Protein AF-0000000083947574 (afdb_homodimer)

InterPro domains:
  IPR000531 TonB-dependent receptor-like, beta-barrel [PF00593] (416-881)
  IPR012910 TonB-dependent receptor, plug domain [PF07715] (54-167)
  IPR036942 TonB-dependent receptor-like, beta-barrel domain superfamily [G3DSA:2.40.170.20] (304-917)
  IPR037066 TonB-dependent receptor, plug domain superfamily [G3DSA:2.170.130.10] (32-175)
  IPR039426 TonB-dependent receptor-like [PS52016] (52-917)

Structure (mmCIF, N/CA/C/O backbone):
data_AF-0000000083947574-model_v1
#
loop_
_entity.id
_entity.type
_entity.pdbx_description
1 polymer 'Outer membrane cobalamin translocator'
#
loop_
_atom_site.group_PDB
_atom_site.id
_atom_site.type_symbol
_atom_site.label_atom_id
_atom_site.label_alt_id
_atom_site.label_comp_id
_atom_site.label_asym_id
_atom_site.label_entity_id
_atom_site.label_seq_id
_atom_site.pdbx_PDB_ins_code
_atom_site.Cartn_x
_atom_site.Cartn_y
_atom_site.Cartn_z
_atom_site.occupancy
_atom_site.B_iso_or_equiv
_atom_site.auth_seq_id
_atom_site.auth_comp_id
_atom_site.auth_asym_id
_atom_site.auth_atom_id
_atom_site.pdbx_PDB_model_num
ATOM 1 N N . MET A 1 1 ? -41.188 21.672 37.156 1 21 1 MET A N 1
ATOM 2 C CA . MET A 1 1 ? -41.438 22.547 36.031 1 21 1 MET A CA 1
ATOM 3 C C . MET A 1 1 ? -40.125 23.172 35.531 1 21 1 MET A C 1
ATOM 5 O O . MET A 1 1 ? -39.688 24.203 36.062 1 21 1 MET A O 1
ATOM 9 N N . TYR A 1 2 ? -39.188 22.328 35.344 1 27.02 2 TYR A N 1
ATOM 10 C CA . TYR A 1 2 ? -37.781 22.641 35.156 1 27.02 2 TYR A CA 1
ATOM 11 C C . TYR A 1 2 ? -37.562 23.469 33.875 1 27.02 2 TYR A C 1
ATOM 13 O O . TYR A 1 2 ? -37.938 23.031 32.781 1 27.02 2 TYR A O 1
ATOM 21 N N . LYS A 1 3 ? -37.812 24.797 34.062 1 33.03 3 LYS A N 1
ATOM 22 C CA . LYS A 1 3 ? -37.844 25.922 33.125 1 33.03 3 LYS A CA 1
ATOM 23 C C . LYS A 1 3 ? -36.594 25.922 32.25 1 33.03 3 LYS A C 1
ATOM 25 O O . LYS A 1 3 ? -35.469 25.75 32.719 1 33.03 3 LYS A O 1
ATOM 30 N N . ASN A 1 4 ? -36.781 25.641 31.047 1 37.28 4 ASN A N 1
ATOM 31 C CA . ASN A 1 4 ? -35.812 25.828 29.984 1 37.28 4 ASN A CA 1
ATOM 32 C C . ASN A 1 4 ? -35.094 27.172 30.109 1 37.28 4 ASN A C 1
ATOM 34 O O . ASN A 1 4 ? -35.719 28.234 30.016 1 37.28 4 ASN A O 1
ATOM 38 N N . ASN A 1 5 ? -34.25 27.297 31.062 1 36.66 5 ASN A N 1
ATOM 39 C CA . ASN A 1 5 ? -33.594 28.578 31.312 1 36.66 5 ASN A CA 1
ATOM 40 C C . ASN A 1 5 ? -32.844 29.094 30.094 1 36.66 5 ASN A C 1
ATOM 42 O O . ASN A 1 5 ? -32.469 28.312 29.219 1 36.66 5 ASN A O 1
ATOM 46 N N . SER A 1 6 ? -32.875 30.359 29.859 1 40.91 6 SER A N 1
ATOM 47 C CA . SER A 1 6 ? -32.312 31.141 28.766 1 40.91 6 SER A CA 1
ATOM 48 C C . SER A 1 6 ? -30.891 30.719 28.453 1 40.91 6 SER A C 1
ATOM 50 O O . SER A 1 6 ? -30.484 30.672 27.297 1 40.91 6 SER A O 1
ATOM 52 N N . LEU A 1 7 ? -30.297 30.312 29.469 1 39.59 7 LEU A N 1
ATOM 53 C CA . LEU A 1 7 ? -28.906 29.953 29.281 1 39.59 7 LEU A CA 1
ATOM 54 C C . LEU A 1 7 ? -28.781 28.641 28.516 1 39.59 7 LEU A C 1
ATOM 56 O O . LEU A 1 7 ? -27.922 28.5 27.641 1 39.59 7 LEU A O 1
ATOM 60 N N . THR A 1 8 ? -29.703 27.766 28.844 1 44.41 8 THR A N 1
ATOM 61 C CA . THR A 1 8 ? -29.719 26.484 28.141 1 44.41 8 THR A CA 1
ATOM 62 C C . THR A 1 8 ? -30.016 26.688 26.672 1 44.41 8 THR A C 1
ATOM 64 O O . THR A 1 8 ? -29.406 26.031 25.812 1 44.41 8 THR A O 1
ATOM 67 N N . ASN A 1 9 ? -30.859 27.594 26.391 1 41.56 9 ASN A N 1
ATOM 68 C CA . ASN A 1 9 ? -31.219 27.875 25.016 1 41.56 9 ASN A CA 1
ATOM 69 C C . ASN A 1 9 ? -30.078 28.562 24.266 1 41.56 9 ASN A C 1
ATOM 71 O O . ASN A 1 9 ? -29.844 28.281 23.078 1 41.56 9 ASN A O 1
ATOM 75 N N . ALA A 1 10 ? -29.391 29.344 24.984 1 39.03 10 ALA A N 1
ATOM 76 C CA . ALA A 1 10 ? -28.281 30.047 24.375 1 39.03 10 ALA A CA 1
ATOM 77 C C . ALA A 1 10 ? -27.172 29.062 23.969 1 39.03 10 ALA A C 1
ATOM 79 O O . ALA A 1 10 ? -26.594 29.188 22.891 1 39.03 10 ALA A O 1
ATOM 80 N N . VAL A 1 11 ? -26.969 28.172 24.797 1 43.5 11 VAL A N 1
ATOM 81 C CA . VAL A 1 11 ? -25.906 27.203 24.5 1 43.5 11 VAL A CA 1
ATOM 82 C C . VAL A 1 11 ? -26.328 26.312 23.328 1 43.5 11 VAL A C 1
ATOM 84 O O . VAL A 1 11 ? -25.531 26.031 22.453 1 43.5 11 VAL A O 1
ATOM 87 N N . ARG A 1 12 ? -27.594 26 23.375 1 43.09 12 ARG A N 1
ATOM 88 C CA . ARG A 1 12 ? -28.109 25.25 22.234 1 43.09 12 ARG A CA 1
ATOM 89 C C . ARG A 1 12 ? -27.953 26.047 20.938 1 43.09 12 ARG A C 1
ATOM 91 O O . ARG A 1 12 ? -27.609 25.484 19.891 1 43.09 12 ARG A O 1
ATOM 98 N N . LEU A 1 13 ? -28.172 27.281 21.125 1 39.69 13 LEU A N 1
ATOM 99 C CA . LEU A 1 13 ? -28.031 28.156 19.969 1 39.69 13 LEU A CA 1
ATOM 100 C C . LEU A 1 13 ? -26.578 28.234 19.516 1 39.69 13 LEU A C 1
ATOM 102 O O . LEU A 1 13 ? -26.297 28.281 18.312 1 39.69 13 LEU A O 1
ATOM 106 N N . ALA A 1 14 ? -25.703 28.391 20.469 1 36.38 14 ALA A N 1
ATOM 107 C CA . ALA A 1 14 ? -24.297 28.469 20.094 1 36.38 14 ALA A CA 1
ATOM 108 C C . ALA A 1 14 ? -23.828 27.172 19.438 1 36.38 14 ALA A C 1
ATOM 110 O O . ALA A 1 14 ? -22.969 27.188 18.562 1 36.38 14 ALA A O 1
ATOM 111 N N . LEU A 1 15 ? -24.391 26.141 19.906 1 36.62 15 LEU A N 1
ATOM 112 C CA . LEU A 1 15 ? -24.031 24.859 19.344 1 36.62 15 LEU A CA 1
ATOM 113 C C . LEU A 1 15 ? -24.719 24.641 18 1 36.62 15 LEU A C 1
ATOM 115 O O . LEU A 1 15 ? -24.172 23.969 17.125 1 36.62 15 LEU A O 1
ATOM 119 N N . VAL A 1 16 ? -26.031 25.109 17.938 1 34.41 16 VAL A N 1
ATOM 120 C CA . VAL A 1 16 ? -26.828 24.828 16.75 1 34.41 16 VAL A CA 1
ATOM 121 C C . VAL A 1 16 ? -26.609 25.922 15.711 1 34.41 16 VAL A C 1
ATOM 123 O O . VAL A 1 16 ? -27.312 25.969 14.703 1 34.41 16 VAL A O 1
ATOM 126 N N . GLY A 1 17 ? -25.734 26.859 15.922 1 29.56 17 GLY A N 1
ATOM 127 C CA . GLY A 1 17 ? -25.812 27.953 14.953 1 29.56 17 GLY A CA 1
ATOM 128 C C . GLY A 1 17 ? -25.781 27.469 13.516 1 29.56 17 GLY A C 1
ATOM 129 O O . GLY A 1 17 ? -25.875 28.281 12.586 1 29.56 17 GLY A O 1
ATOM 130 N N . GLY A 1 18 ? -25.016 26.547 13.109 1 27.02 18 GLY A N 1
ATOM 131 C CA . GLY A 1 18 ? -24.844 26.547 11.672 1 27.02 18 GLY A CA 1
ATOM 132 C C . GLY A 1 18 ? -26.062 26.062 10.914 1 27.02 18 GLY A C 1
ATOM 133 O O . GLY A 1 18 ? -26.172 26.266 9.703 1 27.02 18 GLY A O 1
ATOM 134 N N . VAL A 1 19 ? -26.625 24.828 11.156 1 26.77 19 VAL A N 1
ATOM 135 C CA . VAL A 1 19 ? -27.297 24.188 10.031 1 26.77 19 VAL A CA 1
ATOM 136 C C . VAL A 1 19 ? -28.609 24.891 9.758 1 26.77 19 VAL A C 1
ATOM 138 O O . VAL A 1 19 ? -29.281 25.359 10.68 1 26.77 19 VAL A O 1
ATOM 141 N N . ALA A 1 20 ? -28.875 25.281 8.508 1 26.12 20 ALA A N 1
ATOM 142 C CA . ALA A 1 20 ? -30.172 25.469 7.863 1 26.12 20 ALA A CA 1
ATOM 143 C C . ALA A 1 20 ? -31.141 24.359 8.266 1 26.12 20 ALA A C 1
ATOM 145 O O . ALA A 1 20 ? -30.828 23.172 8.117 1 26.12 20 ALA A O 1
ATOM 146 N N . ALA A 1 21 ? -32.125 24.469 9.156 1 25.62 21 ALA A N 1
ATOM 147 C CA . ALA A 1 21 ? -33.281 23.656 9.547 1 25.62 21 ALA A CA 1
ATOM 148 C C . ALA A 1 21 ? -34.062 23.219 8.328 1 25.62 21 ALA A C 1
ATOM 150 O O . ALA A 1 21 ? -34.906 23.984 7.816 1 25.62 21 ALA A O 1
ATOM 151 N N . THR A 1 22 ? -33.594 22.641 7.238 1 25.53 22 THR A N 1
ATOM 152 C CA . THR A 1 22 ? -34.688 22.094 6.406 1 25.53 22 THR A CA 1
ATOM 153 C C . THR A 1 22 ? -35.688 21.344 7.258 1 25.53 22 THR A C 1
ATOM 155 O O . THR A 1 22 ? -35.312 20.672 8.227 1 25.53 22 THR A O 1
ATOM 158 N N . ALA A 1 23 ? -37.094 21.672 7.117 1 24.25 23 ALA A N 1
ATOM 159 C CA . ALA A 1 23 ? -38.312 21.188 7.707 1 24.25 23 ALA A CA 1
ATOM 160 C C . ALA A 1 23 ? -38.406 19.672 7.59 1 24.25 23 ALA A C 1
ATOM 162 O O . ALA A 1 23 ? -38.781 19.141 6.539 1 24.25 23 ALA A O 1
ATOM 163 N N . PHE A 1 24 ? -37.562 18.844 7.828 1 24.05 24 PHE A N 1
ATOM 164 C CA . PHE A 1 24 ? -38.062 17.484 7.957 1 24.05 24 PHE A CA 1
ATOM 165 C C . PHE A 1 24 ? -39.312 17.438 8.828 1 24.05 24 PHE A C 1
ATOM 167 O O . PHE A 1 24 ? -39.406 18.156 9.828 1 24.05 24 PHE A O 1
ATOM 174 N N . SER A 1 25 ? -40.562 17.188 8.18 1 23.09 25 SER A N 1
ATOM 175 C CA . SER A 1 25 ? -41.781 16.875 8.883 1 23.09 25 SER A CA 1
ATOM 176 C C . SER A 1 25 ? -41.531 16.031 10.117 1 23.09 25 SER A C 1
ATOM 178 O O . SER A 1 25 ? -40.875 14.992 10.039 1 23.09 25 SER A O 1
ATOM 180 N N . ALA A 1 26 ? -41.562 16.641 11.18 1 23.23 26 ALA A N 1
ATOM 181 C CA . ALA A 1 26 ? -41.594 15.945 12.461 1 23.23 26 ALA A CA 1
ATOM 182 C C . ALA A 1 26 ? -42.719 14.922 12.492 1 23.23 26 ALA A C 1
ATOM 184 O O . ALA A 1 26 ? -43.875 15.266 12.242 1 23.23 26 ALA A O 1
ATOM 185 N N . PRO A 1 27 ? -42.625 13.641 12.078 1 25.86 27 PRO A N 1
ATOM 186 C CA . PRO A 1 27 ? -43.844 12.883 12.453 1 25.86 27 PRO A CA 1
ATOM 187 C C . PRO A 1 27 ? -44.469 13.367 13.758 1 25.86 27 PRO A C 1
ATOM 189 O O . PRO A 1 27 ? -43.75 13.922 14.609 1 25.86 27 PRO A O 1
ATOM 192 N N . THR A 1 28 ? -45.781 13.703 13.719 1 22.61 28 THR A N 1
ATOM 193 C CA . THR A 1 28 ? -46.562 13.922 14.922 1 22.61 28 THR A CA 1
ATOM 194 C C . THR A 1 28 ? -46.281 12.844 15.961 1 22.61 28 THR A C 1
ATOM 196 O O . THR A 1 28 ? -46.469 11.656 15.711 1 22.61 28 THR A O 1
ATOM 199 N N . VAL A 1 29 ? -45.281 12.961 16.734 1 23.52 29 VAL A N 1
ATOM 200 C CA . VAL A 1 29 ? -45.438 12.227 17.984 1 23.52 29 VAL A CA 1
ATOM 201 C C . VAL A 1 29 ? -46.844 12.453 18.547 1 23.52 29 VAL A C 1
ATOM 203 O O . VAL A 1 29 ? -47.25 13.594 18.734 1 23.52 29 VAL A O 1
ATOM 206 N N . LEU A 1 30 ? -47.844 11.641 18.234 1 23.55 30 LEU A N 1
ATOM 207 C CA . LEU A 1 30 ? -48.969 11.547 19.156 1 23.55 30 LEU A CA 1
ATOM 208 C C . LEU A 1 30 ? -48.531 11.82 20.594 1 23.55 30 LEU A C 1
ATOM 210 O O . LEU A 1 30 ? -47.469 11.32 21.016 1 23.55 30 LEU A O 1
ATOM 214 N N . ALA A 1 31 ? -49.031 12.953 21.109 1 24.94 31 ALA A N 1
ATOM 215 C CA . ALA A 1 31 ? -49.156 13.336 22.516 1 24.94 31 ALA A CA 1
ATOM 216 C C . ALA A 1 31 ? -49.531 12.133 23.391 1 24.94 31 ALA A C 1
ATOM 218 O O . ALA A 1 31 ? -50.688 11.758 23.469 1 24.94 31 ALA A O 1
ATOM 219 N N . ALA A 1 32 ? -49.031 10.984 23.344 1 23.61 32 ALA A N 1
ATOM 220 C CA . ALA A 1 32 ? -49.5 10.312 24.547 1 23.61 32 ALA A CA 1
ATOM 221 C C . ALA A 1 32 ? -49.375 11.219 25.781 1 23.61 32 ALA A C 1
ATOM 223 O O . ALA A 1 32 ? -48.312 11.852 25.969 1 23.61 32 ALA A O 1
ATOM 224 N N . GLU A 1 33 ? -50.344 11.703 26.516 1 25.12 33 GLU A N 1
ATOM 225 C CA . GLU A 1 33 ? -50.625 12.469 27.734 1 25.12 33 GLU A CA 1
ATOM 226 C C . GLU A 1 33 ? -49.562 12.234 28.797 1 25.12 33 GLU A C 1
ATOM 228 O O . GLU A 1 33 ? -49.094 13.18 29.438 1 25.12 33 GLU A O 1
ATOM 233 N N . GLU A 1 34 ? -49.594 11.141 29.562 1 26.02 34 GLU A N 1
ATOM 234 C CA . GLU A 1 34 ? -49.406 11.188 31.016 1 26.02 34 GLU A CA 1
ATOM 235 C C . GLU A 1 34 ? -47.938 11.43 31.359 1 26.02 34 GLU A C 1
ATOM 237 O O . GLU A 1 34 ? -47.625 12.281 32.188 1 26.02 34 GLU A O 1
ATOM 242 N N . GLY A 1 35 ? -47.094 10.281 31.594 1 27.27 35 GLY A N 1
ATOM 243 C CA . GLY A 1 35 ? -46.125 10.32 32.656 1 27.27 35 GLY A CA 1
ATOM 244 C C . GLY A 1 35 ? -44.906 11.195 32.344 1 27.27 35 GLY A C 1
ATOM 245 O O . GLY A 1 35 ? -44.656 11.508 31.172 1 27.27 35 GLY A O 1
ATOM 246 N N . ALA A 1 36 ? -44 11.516 33.375 1 29.38 36 ALA A N 1
ATOM 247 C CA . ALA A 1 36 ? -42.969 12.43 33.844 1 29.38 36 ALA A CA 1
ATOM 248 C C . ALA A 1 36 ? -41.812 12.539 32.812 1 29.38 36 ALA A C 1
ATOM 250 O O . ALA A 1 36 ? -41.781 11.773 31.844 1 29.38 36 ALA A O 1
ATOM 251 N N . ASP A 1 37 ? -40.281 12.586 33.406 1 31.23 37 ASP A N 1
ATOM 252 C CA . ASP A 1 37 ? -39 13.164 33.781 1 31.23 37 ASP A CA 1
ATOM 253 C C . ASP A 1 37 ? -37.906 12.664 32.844 1 31.23 37 ASP A C 1
ATOM 255 O O . ASP A 1 37 ? -36.719 12.711 33.188 1 31.23 37 ASP A O 1
ATOM 259 N N . ASN A 1 38 ? -37.938 11.953 31.875 1 35.19 38 ASN A N 1
ATOM 260 C CA . ASN A 1 38 ? -36.656 11.438 31.375 1 35.19 38 ASN A CA 1
ATOM 261 C C . ASN A 1 38 ? -35.938 12.461 30.5 1 35.19 38 ASN A C 1
ATOM 263 O O . ASN A 1 38 ? -36.344 12.703 29.359 1 35.19 38 ASN A O 1
ATOM 267 N N . VAL A 1 39 ? -35.344 13.523 31.047 1 39.28 39 VAL A N 1
ATOM 268 C CA . VAL A 1 39 ? -34.438 14.469 30.391 1 39.28 39 VAL A CA 1
ATOM 269 C C . VAL A 1 39 ? -33.344 13.711 29.641 1 39.28 39 VAL A C 1
ATOM 271 O O . VAL A 1 39 ? -32.656 12.875 30.234 1 39.28 39 VAL A O 1
ATOM 274 N N . GLU A 1 40 ? -33.344 13.672 28.344 1 52.59 40 GLU A N 1
ATOM 275 C CA . GLU A 1 40 ? -32.344 13.047 27.516 1 52.59 40 GLU A CA 1
ATOM 276 C C . GLU A 1 40 ? -30.938 13.555 27.891 1 52.59 40 GLU A C 1
ATOM 278 O O . GLU A 1 40 ? -30.703 14.758 27.922 1 52.59 40 GLU A O 1
ATOM 283 N N . ARG A 1 41 ? -30.062 12.688 28.359 1 62.75 41 ARG A N 1
ATOM 284 C CA . ARG A 1 41 ? -28.688 13.016 28.734 1 62.75 41 ARG A CA 1
ATOM 285 C C . ARG A 1 41 ? -27.734 12.844 27.547 1 62.75 41 ARG A C 1
ATOM 287 O O . ARG A 1 41 ? -27.828 11.859 26.797 1 62.75 41 ARG A O 1
ATOM 294 N N . ILE A 1 42 ? -26.906 14.086 27.281 1 61.62 42 ILE A N 1
ATOM 295 C CA . ILE A 1 42 ? -25.984 14.039 26.156 1 61.62 42 ILE A CA 1
ATOM 296 C C . ILE A 1 42 ? -24.547 14.109 26.672 1 61.62 42 ILE A C 1
ATOM 298 O O . ILE A 1 42 ? -24.266 14.812 27.641 1 61.62 42 ILE A O 1
ATOM 302 N N . GLN A 1 43 ? -23.766 13.359 26.047 1 70.19 43 GLN A N 1
ATOM 303 C CA . GLN A 1 43 ? -22.328 13.414 26.328 1 70.19 43 GLN A CA 1
ATOM 304 C C . GLN A 1 43 ? -21.641 14.406 25.406 1 70.19 43 GLN A C 1
ATOM 306 O O . GLN A 1 43 ? -21.844 14.391 24.188 1 70.19 43 GLN A O 1
ATOM 311 N N . VAL A 1 44 ? -20.953 15.312 25.984 1 74.69 44 VAL A N 1
ATOM 312 C CA . VAL A 1 44 ? -20.203 16.312 25.234 1 74.69 44 VAL A CA 1
ATOM 313 C C . VAL A 1 44 ? -18.703 16.016 25.328 1 74.69 44 VAL A C 1
ATOM 315 O O . VAL A 1 44 ? -18.234 15.438 26.312 1 74.69 44 VAL A O 1
ATOM 318 N N . THR A 1 45 ? -18.031 16.359 24.281 1 85 45 THR A N 1
ATOM 319 C CA . THR A 1 45 ? -16.578 16.188 24.297 1 85 45 THR A CA 1
ATOM 320 C C . THR A 1 45 ? -15.961 16.906 25.5 1 85 45 THR A C 1
ATOM 322 O O . THR A 1 45 ? -16.25 18.078 25.75 1 85 45 THR A O 1
ATOM 325 N N . GLY A 1 46 ? -15.188 16.25 26.234 1 85.69 46 GLY A N 1
ATOM 326 C CA . GLY A 1 46 ? -14.555 16.781 27.438 1 85.69 46 GLY A CA 1
ATOM 327 C C . GLY A 1 46 ? -14.969 16.062 28.703 1 85.69 46 GLY A C 1
ATOM 328 O O . GLY A 1 46 ? -14.367 16.25 29.766 1 85.69 46 GLY A O 1
ATOM 329 N N . SER A 1 47 ? -16.031 15.273 28.578 1 85.81 47 SER A N 1
ATOM 330 C CA . SER A 1 47 ? -16.5 14.484 29.703 1 85.81 47 SER A CA 1
ATOM 331 C C . SER A 1 47 ? -17.109 13.164 29.25 1 85.81 47 SER A C 1
ATOM 333 O O . SER A 1 47 ? -17.719 13.094 28.172 1 85.81 47 SER A O 1
ATOM 335 N N . ARG A 1 48 ? -16.938 12.133 30.125 1 88.56 48 ARG A N 1
ATOM 336 C CA . ARG A 1 48 ? -17.562 10.844 29.844 1 88.56 48 ARG A CA 1
ATOM 337 C C . ARG A 1 48 ? -18.891 10.695 30.562 1 88.56 48 ARG A C 1
ATOM 339 O O . ARG A 1 48 ? -19.594 9.695 30.391 1 88.56 48 ARG A O 1
ATOM 346 N N . ILE A 1 49 ? -19.203 11.688 31.359 1 86.31 49 ILE A N 1
ATOM 347 C CA . ILE A 1 49 ? -20.453 11.664 32.094 1 86.31 49 ILE A CA 1
ATOM 348 C C . ILE A 1 49 ? -21.547 12.344 31.266 1 86.31 49 ILE A C 1
ATOM 350 O O . ILE A 1 49 ? -21.375 13.477 30.812 1 86.31 49 ILE A O 1
ATOM 354 N N . LYS A 1 50 ? -22.656 11.703 31.094 1 79.62 50 LYS A N 1
ATOM 355 C CA . LYS A 1 50 ? -23.797 12.289 30.391 1 79.62 50 LYS A CA 1
ATOM 356 C C . LYS A 1 50 ? -24.531 13.297 31.281 1 79.62 50 LYS A C 1
ATOM 358 O O . LYS A 1 50 ? -24.75 13.039 32.469 1 79.62 50 LYS A O 1
ATOM 363 N N . ARG A 1 51 ? -24.672 14.453 30.656 1 72.5 51 ARG A N 1
ATOM 364 C CA . ARG A 1 51 ? -25.328 15.5 31.438 1 72.5 51 ARG A CA 1
ATOM 365 C C . ARG A 1 51 ? -26.484 16.125 30.672 1 72.5 51 ARG A C 1
ATOM 367 O O . ARG A 1 51 ? -26.625 15.891 29.469 1 72.5 51 ARG A O 1
ATOM 374 N N . THR A 1 52 ? -27.281 16.75 31.422 1 58.66 52 THR A N 1
ATOM 375 C CA . THR A 1 52 ? -28.422 17.422 30.812 1 58.66 52 THR A CA 1
ATOM 376 C C . THR A 1 52 ? -28.016 18.781 30.234 1 58.66 52 THR A C 1
ATOM 378 O O . THR A 1 52 ? -28.594 19.25 29.266 1 58.66 52 THR A O 1
ATOM 381 N N . ASP A 1 53 ? -26.984 19.375 31.016 1 53.44 53 ASP A N 1
ATOM 382 C CA . ASP A 1 53 ? -26.547 20.688 30.531 1 53.44 53 ASP A CA 1
ATOM 383 C C . ASP A 1 53 ? -25.312 20.547 29.641 1 53.44 53 ASP A C 1
ATOM 385 O O . ASP A 1 53 ? -24.359 19.828 29.984 1 53.44 53 ASP A O 1
ATOM 389 N N . MET A 1 54 ? -25.281 21.297 28.578 1 51.62 54 MET A N 1
ATOM 390 C CA . MET A 1 54 ? -24.203 21.188 27.594 1 51.62 54 MET A CA 1
ATOM 391 C C . MET A 1 54 ? -23 22.016 28.031 1 51.62 54 MET A C 1
ATOM 393 O O . MET A 1 54 ? -21.891 21.797 27.531 1 51.62 54 MET A O 1
ATOM 397 N N . GLU A 1 55 ? -23.234 22.984 28.875 1 60.53 55 GLU A N 1
ATOM 398 C CA . GLU A 1 55 ? -22.078 23.812 29.219 1 60.53 55 GLU A CA 1
ATOM 399 C C . GLU A 1 55 ? -21.188 23.125 30.234 1 60.53 55 GLU A C 1
ATOM 401 O O . GLU A 1 55 ? -21.672 22.625 31.25 1 60.53 55 GLU A O 1
ATOM 406 N N . THR A 1 56 ? -20.047 23 29.781 1 71.31 56 THR A N 1
ATOM 407 C CA . THR A 1 56 ? -19.047 22.375 30.641 1 71.31 56 THR A CA 1
ATOM 408 C C . THR A 1 56 ? -18.016 23.391 31.109 1 71.31 56 THR A C 1
ATOM 410 O O . THR A 1 56 ? -18.062 24.562 30.719 1 71.31 56 THR A O 1
ATOM 413 N N . ALA A 1 57 ? -17.219 22.984 31.984 1 80.56 57 ALA A N 1
ATOM 414 C CA . ALA A 1 57 ? -16.125 23.797 32.5 1 80.56 57 ALA A CA 1
ATOM 415 C C . ALA A 1 57 ? -15.094 24.078 31.406 1 80.56 57 ALA A C 1
ATOM 417 O O . ALA A 1 57 ? -14.32 25.031 31.516 1 80.56 57 ALA A O 1
ATOM 418 N N . SER A 1 58 ? -15.172 23.312 30.406 1 85.38 58 SER A N 1
ATOM 419 C CA . SER A 1 58 ? -14.203 23.453 29.328 1 85.38 58 SER A CA 1
ATOM 420 C C . SER A 1 58 ? -14.844 24.078 28.094 1 85.38 58 SER A C 1
ATOM 422 O O . SER A 1 58 ? -15.992 23.781 27.75 1 85.38 58 SER A O 1
ATOM 424 N N . PRO A 1 59 ? -14.094 24.938 27.469 1 88.06 59 PRO A N 1
ATOM 425 C CA . PRO A 1 59 ? -14.625 25.547 26.234 1 88.06 59 PRO A CA 1
ATOM 426 C C . PRO A 1 59 ? -14.648 24.578 25.062 1 88.06 59 PRO A C 1
ATOM 428 O O . PRO A 1 59 ? -13.641 23.922 24.781 1 88.06 59 PRO A O 1
ATOM 431 N N . VAL A 1 60 ? -15.758 24.5 24.359 1 88.31 60 VAL A N 1
ATOM 432 C CA . VAL A 1 60 ? -15.914 23.625 23.203 1 88.31 60 VAL A CA 1
ATOM 433 C C . VAL A 1 60 ? -16.484 24.422 22.031 1 88.31 60 VAL A C 1
ATOM 435 O O . VAL A 1 60 ? -17.484 25.141 22.188 1 88.31 60 VAL A O 1
ATOM 438 N N . SER A 1 61 ? -15.742 24.359 20.922 1 89.94 61 SER A N 1
ATOM 439 C CA . SER A 1 61 ? -16.281 24.906 19.672 1 89.94 61 SER A CA 1
ATOM 440 C C . SER A 1 61 ? -16.906 23.797 18.828 1 89.94 61 SER A C 1
ATOM 442 O O . SER A 1 61 ? -16.375 22.688 18.75 1 89.94 61 SER A O 1
ATOM 444 N N . VAL A 1 62 ? -18.047 24.109 18.219 1 89.88 62 VAL A N 1
ATOM 445 C CA . VAL A 1 62 ? -18.75 23.109 17.406 1 89.88 62 VAL A CA 1
ATOM 446 C C . VAL A 1 62 ? -18.875 23.609 15.969 1 89.88 62 VAL A C 1
ATOM 448 O O . VAL A 1 62 ? -19.25 24.766 15.734 1 89.88 62 VAL A O 1
ATOM 451 N N . ILE A 1 63 ? -18.547 22.797 15.031 1 91.69 63 ILE A N 1
ATOM 452 C CA . ILE A 1 63 ? -18.719 23.047 13.602 1 91.69 63 ILE A CA 1
ATOM 453 C C . ILE A 1 63 ? -19.703 22.031 13.023 1 91.69 63 ILE A C 1
ATOM 455 O O . ILE A 1 63 ? -19.422 20.844 12.961 1 91.69 63 ILE A O 1
ATOM 459 N N . ASP A 1 64 ? -20.766 22.531 12.547 1 89.12 64 ASP A N 1
ATOM 460 C CA . ASP A 1 64 ? -21.781 21.609 12.055 1 89.12 64 ASP A CA 1
ATOM 461 C C . ASP A 1 64 ? -21.641 21.375 10.547 1 89.12 64 ASP A C 1
ATOM 463 O O . ASP A 1 64 ? -20.844 22.047 9.891 1 89.12 64 ASP A O 1
ATOM 467 N N . ALA A 1 65 ? -22.438 20.516 10.047 1 87.44 65 ALA A N 1
ATOM 468 C CA . ALA A 1 65 ? -22.359 20.094 8.648 1 87.44 65 ALA A CA 1
ATOM 469 C C . ALA A 1 65 ? -22.703 21.25 7.715 1 87.44 65 ALA A C 1
ATOM 471 O O . ALA A 1 65 ? -22.109 21.406 6.648 1 87.44 65 ALA A O 1
ATOM 472 N N . SER A 1 66 ? -23.625 22.047 8.047 1 83.25 66 SER A N 1
ATOM 473 C CA . SER A 1 66 ? -24.062 23.156 7.195 1 83.25 66 SER A CA 1
ATOM 474 C C . SER A 1 66 ? -22.938 24.172 7.012 1 83.25 66 SER A C 1
ATOM 476 O O . SER A 1 66 ? -22.766 24.719 5.922 1 83.25 66 SER A O 1
ATOM 478 N N . SER A 1 67 ? -22.234 24.391 8.078 1 86.31 67 SER A N 1
ATOM 479 C CA . SER A 1 67 ? -21.094 25.312 7.988 1 86.31 67 SER A CA 1
ATOM 480 C C . SER A 1 67 ? -20.016 24.75 7.074 1 86.31 67 SER A C 1
ATOM 482 O O . SER A 1 67 ? -19.359 25.5 6.344 1 86.31 67 SER A O 1
ATOM 484 N N . ILE A 1 68 ? -19.828 23.531 7.145 1 88.38 68 ILE A N 1
ATOM 485 C CA . ILE A 1 68 ? -18.828 22.875 6.312 1 88.38 68 ILE A CA 1
ATOM 486 C C . ILE A 1 68 ? -19.219 22.984 4.84 1 88.38 68 ILE A C 1
ATOM 488 O O . ILE A 1 68 ? -18.391 23.328 3.99 1 88.38 68 ILE A O 1
ATOM 492 N N . ILE A 1 69 ? -20.453 22.781 4.586 1 83.19 69 ILE A N 1
ATOM 493 C CA . ILE A 1 69 ? -20.953 22.844 3.221 1 83.19 69 ILE A CA 1
ATOM 494 C C . ILE A 1 69 ? -20.844 24.281 2.695 1 83.19 69 ILE A C 1
ATOM 496 O O . ILE A 1 69 ? -20.453 24.5 1.549 1 83.19 69 ILE A O 1
ATOM 500 N N . ALA A 1 70 ? -21.188 25.234 3.5 1 84.88 70 ALA A N 1
ATOM 501 C CA . ALA A 1 70 ? -21.156 26.641 3.094 1 84.88 70 ALA A CA 1
ATOM 502 C C . ALA A 1 70 ? -19.734 27.062 2.723 1 84.88 70 ALA A C 1
ATOM 504 O O . ALA A 1 70 ? -19.547 27.922 1.861 1 84.88 70 ALA A O 1
ATOM 505 N N . SER A 1 71 ? -18.828 26.453 3.346 1 89.31 71 SER A N 1
ATOM 506 C CA . SER A 1 71 ? -17.438 26.812 3.082 1 89.31 71 SER A CA 1
ATOM 507 C C . SER A 1 71 ? -16.969 26.234 1.747 1 89.31 71 SER A C 1
ATOM 509 O O . SER A 1 71 ? -15.93 26.656 1.223 1 89.31 71 SER A O 1
ATOM 511 N N . GLY A 1 72 ? -17.688 25.281 1.231 1 89.38 72 GLY A N 1
ATOM 512 C CA . GLY A 1 72 ? -17.266 24.609 0.016 1 89.38 72 GLY A CA 1
ATOM 513 C C . GLY A 1 72 ? -16.172 23.578 0.254 1 89.38 72 GLY A C 1
ATOM 514 O O . GLY A 1 72 ? -15.578 23.062 -0.695 1 89.38 72 GLY A O 1
ATOM 515 N N . ALA A 1 73 ? -15.938 23.25 1.492 1 90.75 73 ALA A N 1
ATOM 516 C CA . ALA A 1 73 ? -14.844 22.344 1.835 1 90.75 73 ALA A CA 1
ATOM 517 C C . ALA A 1 73 ? -15.172 20.922 1.407 1 90.75 73 ALA A C 1
ATOM 519 O O . ALA A 1 73 ? -16.266 20.422 1.661 1 90.75 73 ALA A O 1
ATOM 520 N N . VAL A 1 74 ? -14.164 20.344 0.703 1 89.5 74 VAL A N 1
ATOM 521 C CA . VAL A 1 74 ? -14.258 18.938 0.344 1 89.5 74 VAL A CA 1
ATOM 522 C C . VAL A 1 74 ? -13.438 18.094 1.317 1 89.5 74 VAL A C 1
ATOM 524 O O . VAL A 1 74 ? -13.664 16.891 1.447 1 89.5 74 VAL A O 1
ATOM 527 N N . ASN A 1 75 ? -12.57 18.703 1.944 1 92.06 75 ASN A N 1
ATOM 528 C CA . ASN A 1 75 ? -11.773 18.125 3.018 1 92.06 75 ASN A CA 1
ATOM 529 C C . ASN A 1 75 ? -11.867 18.953 4.297 1 92.06 75 ASN A C 1
ATOM 531 O O . ASN A 1 75 ? -11.875 20.188 4.25 1 92.06 75 ASN A O 1
ATOM 535 N N . ILE A 1 76 ? -11.789 18.281 5.402 1 92.81 76 ILE A N 1
ATOM 536 C CA . ILE A 1 76 ? -12.125 18.953 6.66 1 92.81 76 ILE A CA 1
ATOM 537 C C . ILE A 1 76 ? -10.977 19.859 7.086 1 92.81 76 ILE A C 1
ATOM 539 O O . ILE A 1 76 ? -11.164 20.766 7.91 1 92.81 76 ILE A O 1
ATOM 543 N N . ASP A 1 77 ? -9.805 19.625 6.562 1 92.06 77 ASP A N 1
ATOM 544 C CA . ASP A 1 77 ? -8.68 20.5 6.902 1 92.06 77 ASP A CA 1
ATOM 545 C C . ASP A 1 77 ? -8.945 21.938 6.469 1 92.06 77 ASP A C 1
ATOM 547 O O . ASP A 1 77 ? -8.484 22.875 7.113 1 92.06 77 ASP A O 1
ATOM 551 N N . ASP A 1 78 ? -9.758 22.125 5.477 1 90.56 78 ASP A N 1
ATOM 552 C CA . ASP A 1 78 ? -10.062 23.453 4.957 1 90.56 78 ASP A CA 1
ATOM 553 C C . ASP A 1 78 ? -10.867 24.266 5.965 1 90.56 78 ASP A C 1
ATOM 555 O O . ASP A 1 78 ? -10.898 25.5 5.898 1 90.56 78 ASP A O 1
ATOM 559 N N . VAL A 1 79 ? -11.461 23.562 6.824 1 91.25 79 VAL A N 1
ATOM 560 C CA . VAL A 1 79 ? -12.266 24.234 7.844 1 91.25 79 VAL A CA 1
ATOM 561 C C . VAL A 1 79 ? -11.469 24.344 9.141 1 91.25 79 VAL A C 1
ATOM 563 O O . VAL A 1 79 ? -11.375 25.422 9.742 1 91.25 79 VAL A O 1
ATOM 566 N N . LEU A 1 80 ? -10.867 23.328 9.445 1 92.94 80 LEU A N 1
ATOM 567 C CA . LEU A 1 80 ? -10.203 23.25 10.75 1 92.94 80 LEU A CA 1
ATOM 568 C C . LEU A 1 80 ? -8.961 24.141 10.781 1 92.94 80 LEU A C 1
ATOM 570 O O . LEU A 1 80 ? -8.641 24.719 11.812 1 92.94 80 LEU A O 1
ATOM 574 N N . GLN A 1 81 ? -8.305 24.203 9.703 1 92.56 81 GLN A N 1
ATOM 575 C CA . GLN A 1 81 ? -7.059 24.953 9.688 1 92.56 81 GLN A CA 1
ATOM 576 C C . GLN A 1 81 ? -7.324 26.453 9.664 1 92.56 81 GLN A C 1
ATOM 578 O O . GLN A 1 81 ? -6.418 27.266 9.906 1 92.56 81 GLN A O 1
ATOM 583 N N . LYS A 1 82 ? -8.539 26.859 9.453 1 93.19 82 LYS A N 1
ATOM 584 C CA . LYS A 1 82 ? -8.891 28.281 9.406 1 93.19 82 LYS A CA 1
ATOM 585 C C . LYS A 1 82 ? -9.453 28.75 10.742 1 93.19 82 LYS A C 1
ATOM 587 O O . LYS A 1 82 ? -9.758 29.938 10.906 1 93.19 82 LYS A O 1
ATOM 592 N N . MET A 1 83 ? -9.508 27.859 11.641 1 94.81 83 MET A N 1
ATOM 593 C CA . MET A 1 83 ? -9.945 28.281 12.977 1 94.81 83 MET A CA 1
ATOM 594 C C . MET A 1 83 ? -8.961 29.281 13.578 1 94.81 83 MET A C 1
ATOM 596 O O . MET A 1 83 ? -7.754 29.172 13.375 1 94.81 83 MET A O 1
ATOM 600 N N . THR A 1 84 ? -9.523 30.172 14.438 1 96.38 84 THR A N 1
ATOM 601 C CA . THR A 1 84 ? -8.68 31.203 15.039 1 96.38 84 THR A CA 1
ATOM 602 C C . THR A 1 84 ? -7.746 30.594 16.078 1 96.38 84 THR A C 1
ATOM 604 O O . THR A 1 84 ? -6.672 31.125 16.359 1 96.38 84 THR A O 1
ATOM 607 N N . SER A 1 85 ? -8.141 29.422 16.594 1 95 85 SER A N 1
ATOM 608 C CA . SER A 1 85 ? -7.344 28.781 17.641 1 95 85 SER A CA 1
ATOM 609 C C . SER A 1 85 ? -6.25 27.906 17.031 1 95 85 SER A C 1
ATOM 611 O O . SER A 1 85 ? -5.434 27.344 17.766 1 95 85 SER A O 1
ATOM 613 N N . ALA A 1 86 ? -6.242 27.766 15.789 1 93.12 86 ALA A N 1
ATOM 614 C CA . ALA A 1 86 ? -5.184 27 15.125 1 93.12 86 ALA A CA 1
ATOM 615 C C . ALA A 1 86 ? -4.012 27.906 14.75 1 93.12 86 ALA A C 1
ATOM 617 O O . ALA A 1 86 ? -4.18 29.125 14.602 1 93.12 86 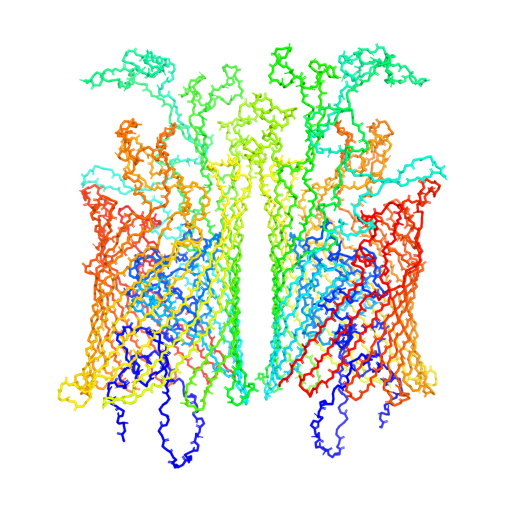ALA A O 1
ATOM 618 N N . GLY A 1 87 ? -2.82 27.266 14.664 1 90.94 87 GLY A N 1
ATOM 619 C CA . GLY A 1 87 ? -1.644 28.047 14.312 1 90.94 87 GLY A CA 1
ATOM 620 C C . GLY A 1 87 ? -0.422 27.188 14.031 1 90.94 87 GLY A C 1
ATOM 621 O O . GLY A 1 87 ? -0.508 25.953 14.016 1 90.94 87 GLY A O 1
ATOM 622 N N . GLY A 1 88 ? 0.66 27.938 13.758 1 91.12 88 GLY A N 1
ATOM 623 C CA . GLY A 1 88 ? 1.894 27.234 13.438 1 91.12 88 GLY A CA 1
ATOM 624 C C . GLY A 1 88 ? 1.916 26.688 12.023 1 91.12 88 GLY A C 1
ATOM 625 O O . GLY A 1 88 ? 1.295 27.25 11.117 1 91.12 88 GLY A O 1
ATOM 626 N N . ALA A 1 89 ? 2.744 25.656 11.859 1 89.19 89 ALA A N 1
ATOM 627 C CA . ALA A 1 89 ? 2.908 25.047 10.547 1 89.19 89 ALA A CA 1
ATOM 628 C C . AL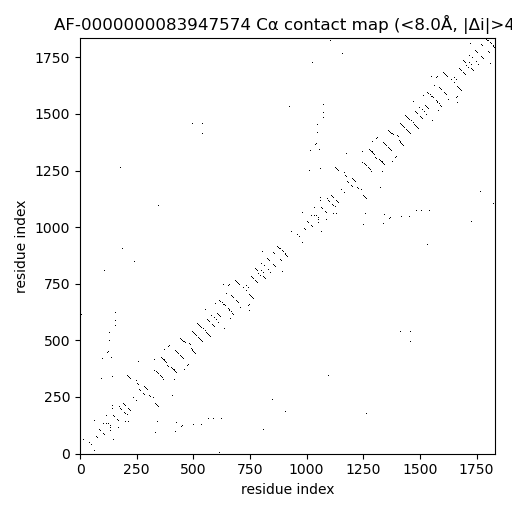A A 1 89 ? 1.942 23.891 10.359 1 89.19 89 ALA A C 1
ATOM 630 O O . ALA A 1 89 ? 2.195 22.781 10.844 1 89.19 89 ALA A O 1
ATOM 631 N N . MET A 1 90 ? 0.913 24.125 9.641 1 90.12 90 MET A N 1
ATOM 632 C CA . MET A 1 90 ? -0.065 23.078 9.375 1 90.12 90 MET A CA 1
ATOM 633 C C . MET A 1 90 ? 0.058 22.562 7.945 1 90.12 90 MET A C 1
ATOM 635 O O . MET A 1 90 ? -0.25 23.281 6.992 1 90.12 90 MET A O 1
ATOM 639 N N . THR A 1 91 ? 0.388 21.281 7.832 1 90.44 91 THR A N 1
ATOM 640 C CA . THR A 1 91 ? 0.538 20.688 6.512 1 90.44 91 THR A CA 1
ATOM 641 C C . THR A 1 91 ? -0.792 20.688 5.762 1 90.44 91 THR A C 1
ATOM 643 O O . THR A 1 91 ? -1.84 20.406 6.348 1 90.44 91 THR A O 1
ATOM 646 N N . ASN A 1 92 ? -0.717 21.031 4.488 1 92.38 92 ASN A N 1
ATOM 647 C CA . ASN A 1 92 ? -1.879 21.109 3.609 1 92.38 92 ASN A CA 1
ATOM 648 C C . ASN A 1 92 ? -1.483 20.984 2.141 1 92.38 92 ASN A C 1
ATOM 650 O O . ASN A 1 92 ? -0.345 20.625 1.829 1 92.38 92 ASN A O 1
ATOM 654 N N . ALA A 1 93 ? -2.404 21.219 1.247 1 92.44 93 ALA A N 1
ATOM 655 C CA . ALA A 1 93 ? -2.182 21.016 -0.182 1 92.44 93 ALA A CA 1
ATOM 656 C C . ALA A 1 93 ? -1.216 22.047 -0.741 1 92.44 93 ALA A C 1
ATOM 658 O O . ALA A 1 93 ? -0.662 21.875 -1.828 1 92.44 93 ALA A O 1
ATOM 659 N N . GLY A 1 94 ? -1.039 23.141 -0.015 1 92.75 94 GLY A N 1
ATOM 660 C CA . GLY A 1 94 ? -0.129 24.172 -0.458 1 92.75 94 GLY A CA 1
ATOM 661 C C . GLY A 1 94 ? 1.326 23.859 -0.163 1 92.75 94 GLY A C 1
ATOM 662 O O . GLY A 1 94 ? 2.225 24.562 -0.629 1 92.75 94 GLY A O 1
ATOM 663 N N . ILE A 1 95 ? 1.548 22.828 0.555 1 92 95 ILE A N 1
ATOM 664 C CA . ILE A 1 95 ? 2.91 22.422 0.878 1 92 95 ILE A CA 1
ATOM 665 C C . ILE A 1 95 ? 3.4 21.406 -0.151 1 92 95 ILE A C 1
ATOM 667 O O . ILE A 1 95 ? 2.93 20.266 -0.183 1 92 95 ILE A O 1
ATOM 671 N N . ASN A 1 96 ? 4.32 21.766 -0.908 1 92.25 96 ASN A N 1
ATOM 672 C CA . ASN A 1 96 ? 4.863 20.906 -1.948 1 92.25 96 ASN A CA 1
ATOM 673 C C . ASN A 1 96 ? 5.996 20.031 -1.417 1 92.25 96 ASN A C 1
ATOM 675 O O . ASN A 1 96 ? 5.941 18.797 -1.524 1 92.25 96 ASN A O 1
ATOM 679 N N . ASN A 1 97 ? 6.914 20.656 -0.812 1 84.75 97 ASN A N 1
ATOM 680 C CA . ASN A 1 97 ? 8.047 19.922 -0.266 1 84.75 97 ASN A CA 1
ATOM 681 C C . ASN A 1 97 ? 7.773 19.422 1.153 1 84.75 97 ASN A C 1
ATOM 683 O O . ASN A 1 97 ? 7.566 20.234 2.062 1 84.75 97 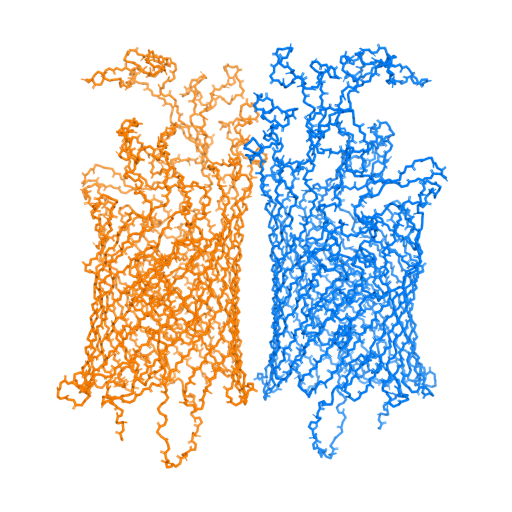ASN A O 1
ATOM 687 N N . GLY A 1 98 ? 7.66 18.188 1.297 1 79.56 98 GLY A N 1
ATOM 688 C CA . GLY A 1 98 ? 7.566 17.641 2.643 1 79.56 98 GLY A CA 1
ATOM 689 C C . GLY A 1 98 ? 6.145 17.328 3.062 1 79.56 98 GLY A C 1
ATOM 690 O O . GLY A 1 98 ? 5.914 16.828 4.164 1 79.56 98 GLY A O 1
ATOM 691 N N . SER A 1 99 ? 5.238 17.531 2.225 1 86.38 99 SER A N 1
ATOM 692 C CA . SER A 1 99 ? 3.855 17.328 2.646 1 86.38 99 SER A CA 1
ATOM 693 C C . SER A 1 99 ? 3.508 15.836 2.678 1 86.38 99 SER A C 1
ATOM 695 O O . SER A 1 99 ? 2.799 15.383 3.576 1 86.38 99 SER A O 1
ATOM 697 N N . GLY A 1 100 ? 3.961 15.07 1.695 1 90.62 100 GLY A N 1
ATOM 698 C CA . GLY A 1 100 ? 3.555 13.68 1.569 1 90.62 100 GLY A CA 1
ATOM 699 C C . GLY A 1 100 ? 2.066 13.516 1.315 1 90.62 100 GLY A C 1
ATOM 700 O O . GLY A 1 100 ? 1.504 12.445 1.567 1 90.62 100 GLY A O 1
ATOM 701 N N . GLY A 1 101 ? 1.465 14.656 1.007 1 93 101 GLY A N 1
ATOM 702 C CA . GLY A 1 101 ? 0.039 14.625 0.722 1 93 101 GLY A CA 1
ATOM 703 C C . GLY A 1 101 ? -0.82 14.688 1.971 1 93 101 GLY A C 1
ATOM 704 O O . GLY A 1 101 ? -2.049 14.664 1.887 1 93 101 GLY A O 1
ATOM 705 N N . ASN A 1 102 ? -0.269 14.836 3.096 1 93.94 102 ASN A N 1
ATOM 706 C CA . ASN A 1 102 ? -0.994 14.828 4.363 1 93.94 102 ASN A CA 1
ATOM 707 C C . ASN A 1 102 ? -1.667 16.172 4.629 1 93.94 102 ASN A C 1
ATOM 709 O O . ASN A 1 102 ? -1.29 17.188 4.047 1 93.94 102 ASN A O 1
ATOM 713 N N . SER A 1 103 ? -2.641 16.141 5.461 1 94.5 103 SER A N 1
ATOM 714 C CA . SER A 1 103 ? -3.266 17.312 6.074 1 94.5 103 SER A CA 1
ATOM 715 C C . SER A 1 103 ? -3.369 17.156 7.59 1 94.5 103 SER A C 1
ATOM 717 O O . SER A 1 103 ? -3.891 16.141 8.078 1 94.5 103 SER A O 1
ATOM 719 N N . ARG A 1 104 ? -2.902 18.188 8.312 1 94.38 104 ARG A N 1
ATOM 720 C CA . ARG A 1 104 ? -2.816 18.078 9.766 1 94.38 104 ARG A CA 1
ATOM 721 C C . ARG A 1 104 ? -3.48 19.266 10.445 1 94.38 104 ARG A C 1
ATOM 723 O O . ARG A 1 104 ? -3.691 20.312 9.812 1 94.38 104 ARG A O 1
ATOM 730 N N . ILE A 1 105 ? -3.854 19.062 11.656 1 94.25 105 ILE A N 1
ATOM 731 C CA . ILE A 1 105 ? -4.348 20.141 12.508 1 94.25 105 ILE A CA 1
ATOM 732 C C . ILE A 1 105 ? -3.33 20.453 13.609 1 94.25 105 ILE A C 1
ATOM 734 O O . ILE A 1 105 ? -2.68 19.531 14.125 1 94.25 105 ILE A O 1
ATOM 738 N N . ASN A 1 106 ? -3.133 21.719 13.859 1 94.75 106 ASN A N 1
ATOM 739 C CA . ASN A 1 106 ? -2.211 22.234 14.867 1 94.75 106 ASN A CA 1
ATOM 740 C C . ASN A 1 106 ? -2.867 23.297 15.734 1 94.75 106 ASN A C 1
ATOM 742 O O . ASN A 1 106 ? -2.748 24.5 15.453 1 94.75 106 ASN A O 1
ATOM 746 N N . LEU A 1 107 ? -3.457 22.828 16.844 1 95.31 107 LEU A N 1
ATOM 747 C CA . LEU A 1 107 ? -4.094 23.781 17.75 1 95.31 107 LEU A CA 1
ATOM 748 C C . LEU A 1 107 ? -3.051 24.578 18.516 1 95.31 107 LEU A C 1
ATOM 750 O O . LEU A 1 107 ? -2.062 24.016 19 1 95.31 107 LEU A O 1
ATOM 754 N N . ARG A 1 108 ? -3.258 25.891 18.547 1 95.62 108 ARG A N 1
ATOM 755 C CA . ARG A 1 108 ? -2.459 26.844 19.312 1 95.62 108 ARG A CA 1
ATOM 756 C C . ARG A 1 108 ? -1.017 26.875 18.812 1 95.62 108 ARG A C 1
ATOM 758 O O . ARG A 1 108 ? -0.135 27.422 19.484 1 95.62 108 ARG A O 1
ATOM 765 N N . GLY A 1 109 ? -0.713 26.141 17.703 1 94.19 109 GLY A N 1
ATOM 766 C CA . GLY A 1 109 ? 0.641 26.094 17.172 1 94.19 109 GLY A CA 1
ATOM 767 C C . GLY A 1 109 ? 1.567 25.219 17.984 1 94.19 109 GLY A C 1
ATOM 768 O O . GLY A 1 109 ? 2.789 25.344 17.906 1 94.19 109 GLY A O 1
ATOM 769 N N . LEU A 1 110 ? 1.02 24.312 18.734 1 94.69 110 LEU A N 1
ATOM 770 C CA . LEU A 1 110 ? 1.822 23.516 19.656 1 94.69 110 LEU A CA 1
ATOM 771 C C . LEU A 1 110 ? 2.303 22.234 19 1 94.69 110 LEU A C 1
ATOM 773 O O . LEU A 1 110 ? 3.051 21.453 19.609 1 94.69 110 LEU A O 1
ATOM 777 N N . GLY A 1 111 ? 1.912 22.047 17.812 1 91.75 111 GLY A N 1
ATOM 778 C CA . GLY A 1 111 ? 2.266 20.828 17.109 1 91.75 111 GLY A CA 1
ATOM 779 C C . GLY A 1 111 ? 1.09 19.891 16.906 1 91.75 111 GLY A C 1
ATOM 780 O O . GLY A 1 111 ? 0.227 19.781 17.781 1 91.75 111 GLY A O 1
ATOM 781 N N . ASP A 1 112 ? 1.138 19.203 15.82 1 91.12 112 ASP A N 1
ATOM 782 C CA . ASP A 1 112 ? 0.014 18.312 15.5 1 91.12 112 ASP A CA 1
ATOM 783 C C . ASP A 1 112 ? -0.015 17.109 16.438 1 91.12 112 ASP A C 1
ATOM 785 O O . ASP A 1 112 ? -1.072 16.516 16.656 1 91.12 112 ASP A O 1
ATOM 789 N N . ASN A 1 113 ? 1.092 16.781 17.031 1 91.81 113 ASN A N 1
ATOM 790 C CA . ASN A 1 113 ? 1.148 15.625 17.922 1 91.81 113 ASN A CA 1
ATOM 791 C C . ASN A 1 113 ? 0.601 15.961 19.297 1 91.81 113 ASN A C 1
ATOM 793 O O . ASN A 1 113 ? 0.471 15.078 20.156 1 91.81 113 ASN A O 1
ATOM 797 N N . ARG A 1 114 ? 0.295 17.188 19.562 1 95.38 114 ARG A N 1
ATOM 798 C CA . ARG A 1 114 ? -0.232 17.594 20.859 1 95.38 114 ARG A CA 1
ATOM 799 C C . ARG A 1 114 ? -1.721 17.906 20.781 1 95.38 114 ARG A C 1
ATOM 801 O O . ARG A 1 114 ? -2.277 18.562 21.672 1 95.38 114 ARG A O 1
ATOM 808 N N . THR A 1 115 ? -2.311 17.578 19.641 1 94.81 115 THR A N 1
ATOM 809 C CA . THR A 1 115 ? -3.752 17.609 19.422 1 94.81 115 THR A CA 1
ATOM 810 C C . THR A 1 115 ? -4.309 16.203 19.234 1 94.81 115 THR A C 1
ATOM 812 O O . THR A 1 115 ? -3.971 15.523 18.266 1 94.81 115 THR A O 1
ATOM 815 N N . LEU A 1 116 ? -5.184 15.82 20.109 1 95.88 116 LEU A N 1
ATOM 816 C CA . LEU A 1 116 ? -5.793 14.5 19.984 1 95.88 116 LEU A CA 1
ATOM 817 C C . LEU A 1 116 ? -6.98 14.539 19.016 1 95.88 116 LEU A C 1
ATOM 819 O O . LEU A 1 116 ? -7.852 15.398 19.141 1 95.88 116 LEU A O 1
ATOM 823 N N . VAL A 1 117 ? -6.996 13.656 18.062 1 96.31 117 VAL A N 1
ATOM 824 C CA . VAL A 1 117 ? -8.109 13.547 17.125 1 96.31 117 VAL A CA 1
ATOM 825 C C . VAL A 1 117 ? -8.914 12.289 17.406 1 96.31 117 VAL A C 1
ATOM 827 O O . VAL A 1 117 ? -8.359 11.188 17.469 1 96.31 117 VAL A O 1
ATOM 830 N N . LEU A 1 118 ? -10.18 12.508 17.594 1 96.94 118 LEU A N 1
ATOM 831 C CA . LEU A 1 118 ? -11.117 11.422 17.875 1 96.94 118 LEU A CA 1
ATOM 832 C C . LEU A 1 118 ? -12.188 11.336 16.781 1 96.94 118 LEU A C 1
ATOM 834 O O . LEU A 1 118 ? -12.508 12.336 16.141 1 96.94 118 LEU A O 1
ATOM 838 N N . VAL A 1 119 ? -12.664 10.18 16.578 1 96.25 119 VAL A N 1
ATOM 839 C CA . VAL A 1 119 ? -13.891 9.93 15.828 1 96.25 119 VAL A CA 1
ATOM 840 C C . VAL A 1 119 ? -14.922 9.242 16.719 1 96.25 119 VAL A C 1
ATOM 842 O O . VAL A 1 119 ? -14.68 8.148 17.219 1 96.25 119 VAL A O 1
ATOM 845 N N . ASN A 1 120 ? -16 9.883 16.938 1 94.31 120 ASN A N 1
ATOM 846 C CA . ASN A 1 120 ? -17.047 9.406 17.828 1 94.31 120 ASN A CA 1
ATOM 847 C C . ASN A 1 120 ? -16.484 9.086 19.219 1 94.31 120 ASN A C 1
ATOM 849 O O . ASN A 1 120 ? -16.812 8.055 19.812 1 94.31 120 ASN A O 1
ATOM 853 N N . GLY A 1 121 ? -15.602 9.914 19.641 1 93.94 121 GLY A N 1
ATOM 854 C CA . GLY A 1 121 ? -15.086 9.828 21 1 93.94 121 GLY A CA 1
ATOM 855 C C . GLY A 1 121 ? -13.969 8.812 21.141 1 93.94 121 GLY A C 1
ATOM 856 O O . GLY A 1 121 ? -13.477 8.578 22.25 1 93.94 121 GLY A O 1
ATOM 857 N N . ARG A 1 122 ? -13.539 8.242 20.062 1 96 122 ARG A N 1
ATOM 858 C CA . ARG A 1 122 ? -12.484 7.238 20.109 1 96 122 ARG A CA 1
ATOM 859 C C . ARG A 1 122 ? -11.281 7.676 19.281 1 96 122 ARG A C 1
ATOM 861 O O . ARG A 1 122 ? -11.43 8.312 18.234 1 96 122 ARG A O 1
ATOM 868 N N . ARG A 1 123 ? -10.133 7.273 19.734 1 96.44 123 ARG A N 1
ATOM 869 C CA . ARG A 1 123 ? -8.875 7.688 19.109 1 96.44 123 ARG A CA 1
ATOM 870 C C . ARG A 1 123 ? -8.828 7.266 17.641 1 96.44 123 ARG A C 1
ATOM 872 O O . ARG A 1 123 ? -9.164 6.129 17.312 1 96.44 123 ARG A O 1
ATOM 879 N N . MET A 1 124 ? -8.367 8.109 16.797 1 97 124 MET A N 1
ATOM 880 C CA . MET A 1 124 ? -8.148 7.824 15.383 1 97 124 MET A CA 1
ATOM 881 C C . MET A 1 124 ? -6.727 7.336 15.141 1 97 124 MET A C 1
ATOM 883 O O . MET A 1 124 ? -5.801 7.73 15.852 1 97 124 MET A O 1
ATOM 887 N N . ILE A 1 125 ? -6.539 6.504 14.219 1 96.94 125 ILE A N 1
ATOM 888 C CA . ILE A 1 125 ? -5.234 5.957 13.867 1 96.94 125 ILE A CA 1
ATOM 889 C C . ILE A 1 125 ? -4.398 7.02 13.156 1 96.94 125 ILE A C 1
ATOM 891 O O . ILE A 1 125 ? -4.934 7.832 12.398 1 96.94 125 ILE A O 1
ATOM 895 N N . ALA A 1 126 ? -3.104 7.016 13.492 1 95.94 126 ALA A N 1
ATOM 896 C CA . ALA A 1 126 ? -2.166 7.824 12.719 1 95.94 126 ALA A CA 1
ATOM 897 C C . ALA A 1 126 ? -2.074 7.332 11.273 1 95.94 126 ALA A C 1
ATOM 899 O O . ALA A 1 126 ? -2.162 6.129 11.016 1 95.94 126 ALA A O 1
ATOM 900 N N . SER A 1 127 ? -1.874 8.273 10.375 1 95.5 127 SER A N 1
ATOM 901 C CA . SER A 1 127 ? -1.857 7.914 8.961 1 95.5 127 SER A CA 1
ATOM 902 C C . SER A 1 127 ? -0.908 8.812 8.18 1 95.5 127 SER A C 1
ATOM 904 O O . SER A 1 127 ? -0.686 9.969 8.547 1 95.5 127 SER A O 1
ATOM 906 N N . GLY A 1 128 ? -0.382 8.305 7.105 1 94.75 128 GLY A N 1
ATOM 907 C CA . GLY A 1 128 ? 0.567 8.969 6.227 1 94.75 128 GLY A CA 1
ATOM 908 C C . GLY A 1 128 ? 1.634 8.031 5.688 1 94.75 128 GLY A C 1
ATOM 909 O O . GLY A 1 128 ? 1.383 6.844 5.488 1 94.75 128 GLY A O 1
ATOM 910 N N . THR A 1 129 ? 2.76 8.602 5.324 1 92.88 129 THR A N 1
ATOM 911 C CA . THR A 1 129 ? 3.887 7.801 4.859 1 92.88 129 THR A CA 1
ATOM 912 C C . THR A 1 129 ? 4.824 7.469 6.016 1 92.88 129 THR A C 1
ATOM 914 O O . THR A 1 129 ? 4.789 8.117 7.062 1 92.88 129 THR A O 1
ATOM 917 N N . GLY A 1 130 ? 5.578 6.395 5.82 1 92.69 130 GLY A N 1
ATOM 918 C CA . GLY A 1 130 ? 6.527 6 6.848 1 92.69 130 GLY A CA 1
ATOM 919 C C . GLY A 1 130 ? 5.863 5.582 8.148 1 92.69 130 GLY A C 1
ATOM 920 O O . GLY A 1 130 ? 4.773 5.008 8.133 1 92.69 130 GLY A O 1
ATOM 921 N N . ALA A 1 131 ? 6.605 5.797 9.211 1 91.38 131 ALA A N 1
ATOM 922 C CA . ALA A 1 131 ? 6.082 5.52 10.547 1 91.38 131 ALA A CA 1
ATOM 923 C C . ALA A 1 131 ? 5.277 6.703 11.078 1 91.38 131 ALA A C 1
ATOM 925 O O . ALA A 1 131 ? 5.699 7.371 12.023 1 91.38 131 ALA A O 1
ATOM 926 N N . ALA A 1 132 ? 4.125 6.836 10.555 1 83.44 132 ALA A N 1
ATOM 927 C CA . ALA A 1 132 ? 3.285 7.996 10.852 1 83.44 132 ALA A CA 1
ATOM 928 C C . ALA A 1 132 ? 2.889 8.031 12.32 1 83.44 132 ALA A C 1
ATOM 930 O O . ALA A 1 132 ? 2.621 6.984 12.922 1 83.44 132 ALA A O 1
ATOM 931 N N . SER A 1 133 ? 2.793 9.25 12.812 1 89 133 SER A N 1
ATOM 932 C CA . SER A 1 133 ? 2.516 9.383 14.234 1 89 133 SER A CA 1
ATOM 933 C C . SER A 1 133 ? 1.373 10.359 14.484 1 89 133 SER A C 1
ATOM 935 O O . SER A 1 133 ? 1.064 10.68 15.641 1 89 133 SER A O 1
ATOM 937 N N . SER A 1 134 ? 0.783 10.867 13.438 1 92.25 134 SER A N 1
ATOM 938 C CA . SER A 1 134 ? -0.34 11.797 13.562 1 92.25 134 SER A CA 1
ATOM 939 C C . SER A 1 134 ? -1.456 11.438 12.586 1 92.25 134 SER A C 1
ATOM 941 O O . SER A 1 134 ? -1.231 10.711 11.617 1 92.25 134 SER A O 1
ATOM 943 N N . VAL A 1 135 ? -2.545 11.992 12.891 1 95.5 135 VAL A N 1
ATOM 944 C CA . VAL A 1 135 ? -3.723 11.672 12.086 1 95.5 135 VAL A CA 1
ATOM 945 C C . VAL A 1 135 ? -3.721 12.508 10.805 1 95.5 135 VAL A C 1
ATOM 947 O O . VAL A 1 135 ? -3.389 13.695 10.836 1 95.5 135 VAL A O 1
ATOM 950 N N . ASP A 1 136 ? -3.982 11.906 9.672 1 96.38 136 ASP A N 1
ATOM 951 C CA . ASP A 1 136 ? -4.211 12.586 8.398 1 96.38 136 ASP A CA 1
ATOM 952 C C . ASP A 1 136 ? -5.688 12.93 8.219 1 96.38 136 ASP A C 1
ATOM 954 O O . ASP A 1 136 ? -6.527 12.039 8.078 1 96.38 136 ASP A O 1
ATOM 958 N N . LEU A 1 137 ? -6 14.125 8.125 1 95.19 137 LEU A N 1
ATOM 959 C CA . LEU A 1 137 ? -7.391 14.57 8.07 1 95.19 137 LEU A CA 1
ATOM 960 C C . LEU A 1 137 ? -8.047 14.133 6.762 1 95.19 137 LEU A C 1
ATOM 962 O O . LEU A 1 137 ? -9.273 14.133 6.648 1 95.19 137 LEU A O 1
ATOM 966 N N . ASN A 1 138 ? -7.262 13.758 5.805 1 94.25 138 ASN A N 1
ATOM 967 C CA . ASN A 1 138 ? -7.793 13.227 4.551 1 94.25 138 ASN A CA 1
ATOM 968 C C . ASN A 1 138 ? -8.586 11.945 4.781 1 94.25 138 ASN A C 1
ATOM 970 O O . ASN A 1 138 ? -9.383 11.539 3.932 1 94.25 138 ASN A O 1
ATOM 974 N N . THR A 1 139 ? -8.406 11.336 5.875 1 94.75 139 THR A N 1
ATOM 975 C CA . THR A 1 139 ? -9.008 10.023 6.117 1 94.75 139 THR A CA 1
ATOM 976 C C . THR A 1 139 ? -10.469 10.164 6.527 1 94.75 139 THR A C 1
ATOM 978 O O . THR A 1 139 ? -11.195 9.172 6.605 1 94.75 139 THR A O 1
ATOM 981 N N . ILE A 1 140 ? -10.93 11.359 6.754 1 92.12 140 ILE A N 1
ATOM 982 C CA . ILE A 1 140 ? -12.281 11.562 7.27 1 92.12 140 ILE A CA 1
ATOM 983 C C . ILE A 1 140 ? -13.156 12.188 6.184 1 92.12 140 ILE A C 1
ATOM 985 O O . ILE A 1 140 ? -12.953 13.344 5.809 1 92.12 140 ILE A O 1
ATOM 989 N N . PRO A 1 141 ? -14.164 11.539 5.801 1 91.25 141 PRO A N 1
ATOM 990 C CA . PRO A 1 141 ? -15.023 12.102 4.758 1 91.25 141 PRO A CA 1
ATOM 991 C C . PRO A 1 141 ? -15.961 13.18 5.293 1 91.25 141 PRO A C 1
ATOM 993 O O . PRO A 1 141 ? -16.719 12.93 6.234 1 91.25 141 PRO A O 1
ATOM 996 N N . VAL A 1 142 ? -15.992 14.203 4.625 1 90.62 142 VAL A N 1
ATOM 997 C CA . VAL A 1 142 ? -16.781 15.344 5.059 1 90.62 142 VAL A CA 1
ATOM 998 C C . VAL A 1 142 ? -18.266 15 4.977 1 90.62 142 VAL A C 1
ATOM 1000 O O . VAL A 1 142 ? -19.078 15.461 5.797 1 90.62 142 VAL A O 1
ATOM 1003 N N . SER A 1 143 ? -18.656 14.18 4.059 1 89.56 143 SER A N 1
ATOM 1004 C CA . SER A 1 143 ? -20.062 13.852 3.812 1 89.56 143 SER A CA 1
ATOM 1005 C C . SER A 1 143 ? -20.656 13.039 4.965 1 89.56 143 SER A C 1
ATOM 1007 O O . SER A 1 143 ? -21.875 12.992 5.137 1 89.56 143 SER A O 1
ATOM 1009 N N . MET A 1 144 ? -19.844 12.492 5.742 1 92.81 144 MET A N 1
ATOM 1010 C CA . MET A 1 144 ? -20.297 11.648 6.844 1 92.81 144 MET A CA 1
ATOM 1011 C C . MET A 1 144 ? -20.25 12.406 8.164 1 92.81 144 MET A C 1
ATOM 1013 O O . MET A 1 144 ? -20.719 11.906 9.188 1 92.81 144 MET A O 1
ATOM 1017 N N . ILE A 1 145 ? -19.797 13.586 8.133 1 93.44 145 ILE A N 1
ATOM 1018 C CA . ILE A 1 145 ? -19.641 14.352 9.359 1 93.44 145 ILE A CA 1
ATOM 1019 C C . ILE A 1 145 ? -20.969 14.984 9.758 1 93.44 145 ILE A C 1
ATOM 1021 O O . ILE A 1 145 ? -21.578 15.695 8.961 1 93.44 145 ILE A O 1
ATOM 1025 N N . GLN A 1 146 ? -21.406 14.719 10.938 1 93.12 146 GLN A N 1
ATOM 1026 C CA . GLN A 1 146 ? -22.531 15.422 11.523 1 93.12 146 GLN A CA 1
ATOM 1027 C C . GLN A 1 146 ? -22.109 16.75 12.117 1 93.12 146 GLN A C 1
ATOM 1029 O O . GLN A 1 146 ? -22.781 17.781 11.922 1 93.12 146 GLN A O 1
ATOM 1034 N N . ARG A 1 147 ? -21.078 16.688 12.867 1 93.12 147 ARG A N 1
ATOM 1035 C CA . ARG A 1 147 ? -20.484 17.891 13.445 1 93.12 147 ARG A CA 1
ATOM 1036 C C . ARG A 1 147 ? -19.078 17.609 13.961 1 93.12 147 ARG A C 1
ATOM 1038 O O . ARG A 1 147 ? -18.703 16.453 14.156 1 93.12 147 ARG A O 1
ATOM 1045 N N . VAL A 1 148 ? -18.281 18.625 14.156 1 94.75 148 VAL A N 1
ATOM 1046 C CA . VAL A 1 148 ? -16.953 18.562 14.758 1 94.75 148 VAL A CA 1
ATOM 1047 C C . VAL A 1 148 ? -16.953 19.359 16.062 1 94.75 148 VAL A C 1
ATOM 1049 O O . VAL A 1 148 ? -17.438 20.484 16.109 1 94.75 148 VAL A O 1
ATOM 1052 N N . GLU A 1 149 ? -16.484 18.75 17.125 1 94.44 149 GLU A N 1
ATOM 1053 C CA . GLU A 1 149 ? -16.297 19.406 18.422 1 94.44 149 GLU A CA 1
ATOM 1054 C C . GLU A 1 149 ? -14.812 19.609 18.719 1 94.44 149 GLU A C 1
ATOM 1056 O O . GLU A 1 149 ? -14.031 18.656 18.719 1 94.44 149 GLU A O 1
ATOM 1061 N N . VAL A 1 150 ? -14.469 20.797 18.953 1 95.31 150 VAL A N 1
ATOM 1062 C CA . VAL A 1 150 ? -13.078 21.109 19.281 1 95.31 150 VAL A CA 1
ATOM 1063 C C . VAL A 1 150 ? -12.992 21.562 20.734 1 95.31 150 VAL A C 1
ATOM 1065 O O . VAL A 1 150 ? -13.438 22.672 21.078 1 95.31 150 VAL A O 1
ATOM 1068 N N . LEU A 1 151 ? -12.438 20.719 21.531 1 95.06 151 LEU A N 1
ATOM 1069 C CA . LEU A 1 151 ? -12.156 21.047 22.922 1 95.06 151 LEU A CA 1
ATOM 1070 C C . LEU A 1 151 ? -10.828 21.797 23.062 1 95.06 151 LEU A C 1
ATOM 1072 O O . LEU A 1 151 ? -9.781 21.266 22.672 1 95.06 151 LEU A O 1
ATOM 1076 N N . LYS A 1 152 ? -10.867 22.969 23.562 1 93.31 152 LYS A N 1
ATOM 1077 C CA . LYS A 1 152 ? -9.672 23.797 23.672 1 93.31 152 LYS A CA 1
ATOM 1078 C C . LYS A 1 152 ? -9.141 23.812 25.094 1 93.31 152 LYS A C 1
ATOM 1080 O O . LYS A 1 152 ? -8.922 24.891 25.672 1 93.31 152 LYS A O 1
ATOM 1085 N N . ASP A 1 153 ? -8.977 22.703 25.609 1 91.88 153 ASP A N 1
ATOM 1086 C CA . ASP A 1 153 ? -8.469 22.422 26.938 1 91.88 153 ASP A CA 1
ATOM 1087 C C . ASP A 1 153 ? -7.719 21.094 26.984 1 91.88 153 ASP A C 1
ATOM 1089 O O . ASP A 1 153 ? -7.84 20.281 26.078 1 91.88 153 ASP A O 1
ATOM 1093 N N . GLY A 1 154 ? -6.863 21 28.047 1 91.31 154 GLY A N 1
ATOM 1094 C CA . GLY A 1 154 ? -6.234 19.703 28.266 1 91.31 154 GLY A CA 1
ATOM 1095 C C . GLY A 1 154 ? -7.215 18.625 28.672 1 91.31 154 GLY A C 1
ATOM 1096 O O . GLY A 1 154 ? -8.156 18.875 29.422 1 91.31 154 GLY A O 1
ATOM 1097 N N . ALA A 1 155 ? -7.008 17.438 28.094 1 92.12 155 ALA A N 1
ATOM 1098 C CA . ALA A 1 155 ? -7.984 16.391 28.375 1 92.12 155 ALA A CA 1
ATOM 1099 C C . ALA A 1 155 ? -7.301 15.031 28.516 1 92.12 155 ALA A C 1
ATOM 1101 O O . ALA A 1 155 ? -7.902 13.992 28.219 1 92.12 155 ALA A O 1
ATOM 1102 N N . SER A 1 156 ? -6.148 15.016 28.922 1 94.38 156 SER A N 1
ATOM 1103 C CA . SER A 1 156 ? -5.414 13.766 29.078 1 94.38 156 SER A CA 1
ATOM 1104 C C . SER A 1 156 ? -6.035 12.891 30.156 1 94.38 156 SER A C 1
ATOM 1106 O O . SER A 1 156 ? -5.992 11.656 30.062 1 94.38 156 SER A O 1
ATOM 1108 N N . ALA A 1 157 ? -6.578 13.492 31.172 1 95.25 157 ALA A N 1
ATOM 1109 C CA . ALA A 1 157 ? -7.207 12.727 32.25 1 95.25 157 ALA A CA 1
ATOM 1110 C C . ALA A 1 157 ? -8.445 11.992 31.75 1 95.25 157 ALA A C 1
ATOM 1112 O O . ALA A 1 157 ? -8.844 10.969 32.312 1 95.25 157 ALA A O 1
ATOM 1113 N N . ILE A 1 158 ? -9.008 12.492 30.719 1 93.19 158 ILE A N 1
ATOM 1114 C CA . ILE A 1 158 ? -10.242 11.93 30.188 1 93.19 158 ILE A CA 1
ATOM 1115 C C . ILE A 1 158 ? -9.93 10.992 29.031 1 93.19 158 ILE A C 1
ATOM 1117 O O . ILE A 1 158 ? -10.477 9.891 28.938 1 93.19 158 ILE A O 1
ATOM 1121 N N . TYR A 1 159 ? -9.062 11.484 28.125 1 94.5 159 TYR A N 1
ATOM 1122 C CA . TYR A 1 159 ? -8.922 10.773 26.859 1 94.5 159 TYR A CA 1
ATOM 1123 C C . TYR A 1 159 ? -7.531 10.156 26.75 1 94.5 159 TYR A C 1
ATOM 1125 O O . TYR A 1 159 ? -7.262 9.414 25.797 1 94.5 159 TYR A O 1
ATOM 1133 N N . GLY A 1 160 ? -6.617 10.508 27.594 1 94 160 GLY A N 1
ATOM 1134 C CA . GLY A 1 160 ? -5.281 9.93 27.547 1 94 160 GLY A CA 1
ATOM 1135 C C . GLY A 1 160 ? -4.258 10.844 26.906 1 94 160 GLY A C 1
ATOM 1136 O O . GLY A 1 160 ? -4.422 12.07 26.906 1 94 160 GLY A O 1
ATOM 1137 N N . THR A 1 161 ? -3.205 10.258 26.422 1 93.62 161 THR A N 1
ATOM 1138 C CA . THR A 1 161 ? -2.039 10.961 25.891 1 93.62 161 THR A CA 1
ATOM 1139 C C . THR A 1 161 ? -2.43 11.875 24.734 1 93.62 161 THR A C 1
ATOM 1141 O O . THR A 1 161 ? -3.461 11.672 24.094 1 93.62 161 THR A O 1
ATOM 1144 N N . ASP A 1 162 ? -1.615 12.977 24.484 1 93.06 162 ASP A N 1
ATOM 1145 C CA . ASP A 1 162 ? -1.604 13.844 23.312 1 93.06 162 ASP A CA 1
ATOM 1146 C C . ASP A 1 162 ? -2.582 15 23.469 1 93.06 162 ASP A C 1
ATOM 1148 O O . ASP A 1 162 ? -2.533 15.977 22.703 1 93.06 162 ASP A O 1
ATOM 1152 N N . ALA A 1 163 ? -3.475 14.961 24.375 1 94.5 163 ALA A N 1
ATOM 1153 C CA . ALA A 1 163 ? -4.473 16.016 24.531 1 94.5 163 ALA A CA 1
ATOM 1154 C C . ALA A 1 163 ? -3.912 17.188 25.328 1 94.5 163 ALA A C 1
ATOM 1156 O O . ALA A 1 163 ? -4.453 17.547 26.375 1 94.5 163 ALA A O 1
ATOM 1157 N N . ILE A 1 164 ? -3.029 17.781 24.766 1 95.56 164 ILE A N 1
ATOM 1158 C CA . ILE A 1 164 ? -2.379 18.922 25.406 1 95.56 164 ILE A CA 1
ATOM 1159 C C . ILE A 1 164 ? -2.996 20.219 24.891 1 95.56 164 ILE A C 1
ATOM 1161 O O . ILE A 1 164 ? -3.613 20.969 25.656 1 95.56 164 ILE A O 1
ATOM 1165 N N . ALA A 1 165 ? -2.902 20.406 23.594 1 95.44 165 ALA A N 1
ATOM 1166 C CA . ALA A 1 165 ? -3.465 21.609 22.984 1 95.44 165 ALA A CA 1
ATOM 1167 C C . ALA A 1 165 ? -4.988 21.547 22.953 1 95.44 165 ALA A C 1
ATOM 1169 O O . ALA A 1 165 ? -5.66 22.578 22.922 1 95.44 165 ALA A O 1
ATOM 1170 N N . GLY A 1 166 ? -5.484 20.328 22.891 1 95.56 166 GLY A N 1
ATOM 1171 C CA . GLY A 1 166 ? -6.922 20.125 22.828 1 95.56 166 GLY A CA 1
ATOM 1172 C C . GLY A 1 166 ? -7.301 18.812 22.156 1 95.56 166 GLY A C 1
ATOM 1173 O O . GLY A 1 166 ? -6.457 17.938 21.969 1 95.56 166 GLY A O 1
ATOM 1174 N N . VAL A 1 167 ? -8.664 18.703 21.938 1 95.69 167 VAL A N 1
ATOM 1175 C CA . VAL A 1 167 ? -9.219 17.516 21.312 1 95.69 167 VAL A CA 1
ATOM 1176 C C . VAL A 1 167 ? -10.125 17.906 20.141 1 95.69 167 VAL A C 1
ATOM 1178 O O . VAL A 1 167 ? -10.961 18.812 20.281 1 95.69 167 VAL A O 1
ATOM 1181 N N . VAL A 1 168 ? -9.859 17.328 19 1 96.25 168 VAL A N 1
ATOM 1182 C CA . VAL A 1 168 ? -10.781 17.422 17.875 1 96.25 168 VAL A CA 1
ATOM 1183 C C . VAL A 1 168 ? -11.57 16.109 17.75 1 96.25 168 VAL A C 1
ATOM 1185 O O . VAL A 1 168 ? -11.008 15.07 17.422 1 96.25 168 VAL A O 1
ATOM 1188 N N . ASN A 1 169 ? -12.828 16.234 18.047 1 96.25 169 ASN A N 1
ATOM 1189 C CA . ASN A 1 169 ? -13.703 15.062 17.984 1 96.25 169 ASN A CA 1
ATOM 1190 C C . ASN A 1 169 ? -14.68 15.156 16.812 1 96.25 169 ASN A C 1
ATOM 1192 O O . ASN A 1 169 ? -15.586 16 16.828 1 96.25 169 ASN A O 1
ATOM 1196 N N . ILE A 1 170 ? -14.539 14.273 15.898 1 95.88 170 ILE A N 1
ATOM 1197 C CA . ILE A 1 170 ? -15.422 14.234 14.734 1 95.88 170 ILE A CA 1
ATOM 1198 C C . ILE A 1 170 ? -16.562 13.258 14.984 1 95.88 170 ILE A C 1
ATOM 1200 O O . ILE A 1 170 ? -16.344 12.07 15.211 1 95.88 170 ILE A O 1
ATOM 1204 N N . ILE A 1 171 ? -17.719 13.773 14.953 1 94.12 171 ILE A N 1
ATOM 1205 C CA . ILE A 1 171 ? -18.906 12.961 15.156 1 94.12 171 ILE A CA 1
ATOM 1206 C C . ILE A 1 171 ? -19.547 12.625 13.805 1 94.12 171 ILE A C 1
ATOM 1208 O O . ILE A 1 171 ? -19.922 13.523 13.047 1 94.12 171 ILE A O 1
ATOM 1212 N N . LEU A 1 172 ? -19.781 11.391 13.539 1 93.25 172 LEU A N 1
ATOM 1213 C CA . LEU A 1 172 ? -20.297 10.93 12.258 1 93.25 172 LEU A CA 1
ATOM 1214 C C . LEU A 1 172 ? -21.812 10.797 12.297 1 93.25 172 LEU A C 1
ATOM 1216 O O . LEU A 1 172 ? -22.406 10.672 13.367 1 93.25 172 LEU A O 1
ATOM 1220 N N . LYS A 1 173 ? -22.344 10.797 11.117 1 90.75 173 LYS A N 1
ATOM 1221 C CA . LYS A 1 173 ? -23.766 10.508 10.977 1 90.75 173 LYS A CA 1
ATOM 1222 C C . LYS A 1 173 ? -24.062 9.055 11.328 1 90.75 173 LYS A C 1
ATOM 1224 O O . LYS A 1 173 ? -23.328 8.148 10.93 1 90.75 173 LYS A O 1
ATOM 1229 N N . ARG A 1 174 ? -25.141 8.906 12.102 1 84.5 174 ARG A N 1
ATOM 1230 C CA . ARG A 1 174 ? -25.562 7.551 12.43 1 84.5 174 ARG A CA 1
ATOM 1231 C C . ARG A 1 174 ? -27.016 7.328 12.039 1 84.5 174 ARG A C 1
ATOM 1233 O O . ARG A 1 174 ? -27.406 6.211 11.688 1 84.5 174 ARG A O 1
ATOM 1240 N N . ASP A 1 175 ? -27.75 8.367 12.172 1 85.5 175 ASP A N 1
ATOM 1241 C CA . ASP A 1 175 ? -29.188 8.281 11.898 1 85.5 175 ASP A CA 1
ATOM 1242 C C . ASP A 1 175 ? -29.531 8.93 10.562 1 85.5 175 ASP A C 1
ATOM 1244 O O . ASP A 1 175 ? -30.062 10.039 10.523 1 85.5 175 ASP A O 1
ATOM 1248 N N . PHE A 1 176 ? -29.219 8.273 9.547 1 89.31 176 PHE A N 1
ATOM 1249 C CA . PHE A 1 176 ? -29.516 8.766 8.203 1 89.31 176 PHE A CA 1
ATOM 1250 C C . PHE A 1 176 ? -30.5 7.844 7.496 1 89.31 176 PHE A C 1
ATOM 1252 O O . PHE A 1 176 ? -30.297 6.625 7.445 1 89.31 176 PHE A O 1
ATOM 1259 N N . ASP A 1 177 ? -31.516 8.414 6.965 1 90 177 ASP A N 1
ATOM 1260 C CA . ASP A 1 177 ? -32.531 7.652 6.234 1 90 177 ASP A CA 1
ATOM 1261 C C . ASP A 1 177 ? -32.625 8.133 4.789 1 90 177 ASP A C 1
ATOM 1263 O O . ASP A 1 177 ? -32.844 9.32 4.539 1 90 177 ASP A O 1
ATOM 1267 N N . GLY A 1 178 ? -32.531 7.16 3.877 1 90.06 178 GLY A N 1
ATOM 1268 C CA . GLY A 1 178 ? -32.688 7.477 2.467 1 90.06 178 GLY A CA 1
ATOM 1269 C C . GLY A 1 178 ? -31.391 7.402 1.68 1 90.06 178 GLY A C 1
ATOM 1270 O O . GLY A 1 178 ? -30.5 6.625 2.016 1 90.06 178 GLY A O 1
ATOM 1271 N N . PHE A 1 179 ? -31.5 8.031 0.473 1 92.25 179 PHE A N 1
ATOM 1272 C CA . PHE A 1 179 ? -30.359 8.094 -0.438 1 92.25 179 PHE A CA 1
ATOM 1273 C C . PHE A 1 179 ? -30.062 9.539 -0.829 1 92.25 179 PHE A C 1
ATOM 1275 O O . PHE A 1 179 ? -30.969 10.281 -1.198 1 92.25 179 PHE A O 1
ATOM 1282 N N . GLU A 1 180 ? -28.797 9.922 -0.618 1 93.88 180 GLU A N 1
ATOM 1283 C CA . GLU A 1 180 ? -28.359 11.273 -0.964 1 93.88 180 GLU A CA 1
ATOM 1284 C C . GLU A 1 180 ? -27.109 11.242 -1.847 1 93.88 180 GLU A C 1
ATOM 1286 O O . GLU A 1 180 ? -26.203 10.445 -1.611 1 93.88 180 GLU A O 1
ATOM 1291 N N . ILE A 1 181 ? -27.125 12.016 -2.898 1 94.62 181 ILE A N 1
ATOM 1292 C CA . ILE A 1 181 ? -25.953 12.18 -3.76 1 94.62 181 ILE A CA 1
ATOM 1293 C C . ILE A 1 181 ? -25.578 13.656 -3.842 1 94.62 181 ILE A C 1
ATOM 1295 O O . ILE A 1 181 ? -26.453 14.523 -3.988 1 94.62 181 ILE A O 1
ATOM 1299 N N . ASN A 1 182 ? -24.312 13.938 -3.676 1 95.88 182 ASN A N 1
ATOM 1300 C CA . ASN A 1 182 ? -23.766 15.281 -3.82 1 95.88 182 ASN A CA 1
ATOM 1301 C C . ASN A 1 182 ? -22.641 15.32 -4.844 1 95.88 182 ASN A C 1
ATOM 1303 O O . ASN A 1 182 ? -21.781 14.43 -4.863 1 95.88 182 ASN A O 1
ATOM 1307 N N . VAL A 1 183 ? -22.688 16.25 -5.684 1 96.88 183 VAL A N 1
ATOM 1308 C CA . VAL A 1 183 ? -21.625 16.5 -6.656 1 96.88 183 VAL A CA 1
ATOM 1309 C C . VAL A 1 183 ? -21.141 17.938 -6.543 1 96.88 183 VAL A C 1
ATOM 1311 O O . VAL A 1 183 ? -21.938 18.875 -6.547 1 96.88 183 VAL A O 1
ATOM 1314 N N . GLN A 1 184 ? -19.844 18.047 -6.398 1 97.31 184 GLN A N 1
ATOM 1315 C CA . GLN A 1 184 ? -19.25 19.375 -6.27 1 97.31 184 GLN A CA 1
ATOM 1316 C C . GLN A 1 184 ? -18.016 19.516 -7.152 1 97.31 184 GLN A C 1
ATOM 1318 O O . GLN A 1 184 ? -17.234 18.578 -7.301 1 97.31 184 GLN A O 1
ATOM 1323 N N . THR A 1 185 ? -17.844 20.656 -7.742 1 97.44 185 THR A N 1
ATOM 1324 C CA . THR A 1 185 ? -16.641 20.969 -8.492 1 97.44 185 THR A CA 1
ATOM 1325 C C . THR A 1 185 ? -16.203 22.422 -8.227 1 97.44 185 THR A C 1
ATOM 1327 O O . THR A 1 185 ? -17 23.234 -7.766 1 97.44 185 THR A O 1
ATOM 1330 N N . GLY A 1 186 ? -14.953 22.703 -8.352 1 97.62 186 GLY A N 1
ATOM 1331 C CA . GLY A 1 186 ? -14.383 24.031 -8.188 1 97.62 186 GLY A CA 1
ATOM 1332 C C . GLY A 1 186 ? -13.141 24.25 -9.031 1 97.62 186 GLY A C 1
ATOM 1333 O O . GLY A 1 186 ? -12.57 23.312 -9.57 1 97.62 186 GLY A O 1
ATOM 1334 N N . ILE A 1 187 ? -12.789 25.531 -9.117 1 97.69 187 ILE A N 1
ATOM 1335 C CA . ILE A 1 187 ? -11.664 25.938 -9.953 1 97.69 187 ILE A CA 1
ATOM 1336 C C . ILE A 1 187 ? -11.141 27.297 -9.5 1 97.69 187 ILE A C 1
ATOM 1338 O O . ILE A 1 187 ? -11.914 28.156 -9.062 1 97.69 187 ILE A O 1
ATOM 1342 N N . SER A 1 188 ? -9.875 27.453 -9.586 1 97.75 188 SER A N 1
ATOM 1343 C CA . SER A 1 188 ? -9.328 28.766 -9.234 1 97.75 188 SER A CA 1
ATOM 1344 C C . SER A 1 188 ? -9.594 29.797 -10.336 1 97.75 188 SER A C 1
ATOM 1346 O O . SER A 1 188 ? -9.922 29.422 -11.461 1 97.75 188 SER A O 1
ATOM 1348 N N . GLY A 1 189 ? -9.445 31.031 -9.969 1 97.06 189 GLY A N 1
ATOM 1349 C CA . GLY A 1 189 ? -9.609 32.094 -10.938 1 97.06 189 GLY A CA 1
ATOM 1350 C C . GLY A 1 189 ? -8.594 32.031 -12.062 1 97.06 189 GLY A C 1
ATOM 1351 O O . GLY A 1 189 ? -8.789 32.656 -13.109 1 97.06 189 GLY A O 1
ATOM 1352 N N . GLU A 1 190 ? -7.594 31.297 -11.906 1 96.75 190 GLU A N 1
ATOM 1353 C CA . GLU A 1 190 ? -6.555 31.156 -12.922 1 96.75 190 GLU A CA 1
ATOM 1354 C C . GLU A 1 190 ? -6.797 29.938 -13.789 1 96.75 190 GLU A C 1
ATOM 1356 O O . GLU A 1 190 ? -5.98 29.609 -14.656 1 96.75 190 GLU A O 1
ATOM 1361 N N . GLY A 1 191 ? -7.793 29.203 -13.523 1 96.75 191 GLY A N 1
ATOM 1362 C CA . GLY A 1 191 ? -8.195 28.078 -14.352 1 96.75 191 GLY A CA 1
ATOM 1363 C C . GLY A 1 191 ? -7.465 26.781 -14.008 1 96.75 191 GLY A C 1
ATOM 1364 O O . GLY A 1 191 ? -7.328 25.906 -14.852 1 96.75 191 GLY A O 1
ATOM 1365 N N . ASP A 1 192 ? -6.914 26.688 -12.867 1 97.5 192 ASP A N 1
ATOM 1366 C CA . ASP A 1 192 ? -6.188 25.5 -12.414 1 97.5 192 ASP A CA 1
ATOM 1367 C C . ASP A 1 192 ? -6.645 25.078 -11.023 1 97.5 192 ASP A C 1
ATOM 1369 O O . ASP A 1 192 ? -7.684 25.531 -10.539 1 97.5 192 ASP A O 1
ATOM 1373 N N . ALA A 1 193 ? -5.996 24 -10.477 1 97.25 193 ALA A N 1
ATOM 1374 C CA . ALA A 1 193 ? -6.328 23.469 -9.164 1 97.25 193 ALA A CA 1
ATOM 1375 C C . ALA A 1 193 ? -7.797 23.062 -9.086 1 97.25 193 ALA A C 1
ATOM 1377 O O . ALA A 1 193 ? -8.469 23.344 -8.094 1 97.25 193 ALA A O 1
ATOM 1378 N N . ASP A 1 194 ? -8.32 22.547 -10.102 1 97.19 194 ASP A N 1
ATOM 1379 C CA . ASP A 1 194 ? -9.695 22.078 -10.07 1 97.19 194 ASP A CA 1
ATOM 1380 C C . ASP A 1 194 ? -9.875 20.969 -9.039 1 97.19 194 ASP A C 1
ATOM 1382 O O . ASP A 1 194 ? -8.961 20.172 -8.828 1 97.19 194 ASP A O 1
ATOM 1386 N N . GLU A 1 195 ? -10.953 20.953 -8.383 1 96.62 195 GLU A N 1
ATOM 1387 C CA . GLU A 1 195 ? -11.281 19.922 -7.398 1 96.62 195 GLU A CA 1
ATOM 1388 C C . GLU A 1 195 ? -12.719 19.438 -7.57 1 96.62 195 GLU A C 1
ATOM 1390 O O . GLU A 1 195 ? -13.648 20.25 -7.633 1 96.62 195 GLU A O 1
ATOM 1395 N N . SER A 1 196 ? -12.875 18.188 -7.754 1 97.19 196 SER A N 1
ATOM 1396 C CA . SER A 1 196 ? -14.195 17.594 -7.898 1 97.19 196 SER A CA 1
ATOM 1397 C C . SER A 1 196 ? -14.422 16.484 -6.867 1 97.19 196 SER A C 1
ATOM 1399 O O . SER A 1 196 ? -13.492 15.773 -6.5 1 97.19 196 SER A O 1
ATOM 1401 N N . SER A 1 197 ? -15.617 16.438 -6.398 1 96.5 197 SER A N 1
ATOM 1402 C CA . SER A 1 197 ? -16 15.43 -5.414 1 96.5 197 SER A CA 1
ATOM 1403 C C . SER A 1 197 ? -17.391 14.883 -5.688 1 96.5 197 SER A C 1
ATOM 1405 O O . SER A 1 197 ? -18.297 15.633 -6.082 1 96.5 197 SER A O 1
ATOM 1407 N N . ILE A 1 198 ? -17.594 13.633 -5.578 1 96.12 198 ILE A N 1
ATOM 1408 C CA . ILE A 1 198 ? -18.891 12.969 -5.59 1 96.12 198 ILE A CA 1
ATOM 1409 C C . ILE A 1 198 ? -19.062 12.133 -4.324 1 96.12 198 ILE A C 1
ATOM 1411 O O . ILE A 1 198 ? -18.156 11.383 -3.943 1 96.12 198 ILE A O 1
ATOM 1415 N N . ASP A 1 199 ? -20.109 12.312 -3.65 1 94.69 199 ASP A N 1
ATOM 1416 C CA . ASP A 1 199 ? -20.359 11.477 -2.477 1 94.69 199 ASP A CA 1
ATOM 1417 C C . ASP A 1 199 ? -21.781 10.922 -2.492 1 94.69 199 ASP A C 1
ATOM 1419 O O . ASP A 1 199 ? -22.703 11.57 -2.98 1 94.69 199 ASP A O 1
ATOM 1423 N N . MET A 1 200 ? -21.922 9.773 -2.01 1 93.75 200 MET A N 1
ATOM 1424 C CA . MET A 1 200 ? -23.188 9.039 -1.888 1 93.75 200 MET A CA 1
ATOM 1425 C C . MET A 1 200 ? -23.375 8.508 -0.47 1 93.75 200 MET A C 1
ATOM 1427 O O . MET A 1 200 ? -22.453 7.922 0.101 1 93.75 200 MET A O 1
ATOM 1431 N N . THR A 1 201 ? -24.547 8.742 0.062 1 93.31 201 THR A N 1
ATOM 1432 C CA . THR A 1 201 ? -24.906 8.234 1.381 1 93.31 201 THR A CA 1
ATOM 1433 C C . THR A 1 201 ? -26.219 7.441 1.318 1 93.31 201 THR A C 1
ATOM 1435 O O . THR A 1 201 ? -27.203 7.906 0.742 1 93.31 201 THR A O 1
ATOM 1438 N N . LEU A 1 202 ? -26.188 6.32 1.82 1 92 202 LEU A N 1
ATOM 1439 C CA . LEU A 1 202 ? -27.344 5.438 1.915 1 92 202 LEU A CA 1
ATOM 1440 C C . LEU A 1 202 ? -27.547 4.953 3.348 1 92 202 LEU A C 1
ATOM 1442 O O . LEU A 1 202 ? -26.594 4.535 4.004 1 92 202 LEU A O 1
ATOM 1446 N N . GLY A 1 203 ? -28.781 5.137 3.846 1 90.81 203 GLY A N 1
ATOM 1447 C CA . GLY A 1 203 ? -29.016 4.672 5.203 1 90.81 203 GLY A CA 1
ATOM 1448 C C . GLY A 1 203 ? -30.484 4.395 5.488 1 90.81 203 GLY A C 1
ATOM 1449 O O . GLY A 1 203 ? -31.359 4.762 4.695 1 90.81 203 GLY A O 1
ATOM 1450 N N . ASN A 1 204 ? -30.703 3.672 6.531 1 90.12 204 ASN A N 1
ATOM 1451 C CA . ASN A 1 204 ? -32.062 3.361 7.004 1 90.12 204 ASN A CA 1
ATOM 1452 C C . ASN A 1 204 ? -32.062 3.057 8.5 1 90.12 204 ASN A C 1
ATOM 1454 O O . ASN A 1 204 ? -31.078 2.559 9.047 1 90.12 204 ASN A O 1
ATOM 1458 N N . THR A 1 205 ? -33.125 3.439 9.078 1 91.25 205 THR A N 1
ATOM 1459 C CA . THR A 1 205 ? -33.438 3.055 10.453 1 91.25 205 THR A CA 1
ATOM 1460 C C . THR A 1 205 ? -34.562 2.027 10.492 1 91.25 205 THR A C 1
ATOM 1462 O O . THR A 1 205 ? -35.625 2.221 9.867 1 91.25 205 THR A O 1
ATOM 1465 N N . PHE A 1 206 ? -34.344 0.972 11.148 1 88.56 206 PHE A N 1
ATOM 1466 C CA . PHE A 1 206 ? -35.344 -0.083 11.273 1 88.56 206 PHE A CA 1
ATOM 1467 C C . PHE A 1 206 ? -35.594 -0.42 12.734 1 88.56 206 PHE A C 1
ATOM 1469 O O . PHE A 1 206 ? -35.062 0.238 13.633 1 88.56 206 PHE A O 1
ATOM 1476 N N . GLU A 1 207 ? -36.438 -1.346 13.008 1 86.69 207 GLU A N 1
ATOM 1477 C CA . GLU A 1 207 ? -36.969 -1.602 14.352 1 86.69 207 GLU A CA 1
ATOM 1478 C C . GLU A 1 207 ? -35.812 -1.898 15.328 1 86.69 207 GLU A C 1
ATOM 1480 O O . GLU A 1 207 ? -35.844 -1.416 16.469 1 86.69 207 GLU A O 1
ATOM 1485 N N . LYS A 1 208 ? -34.844 -2.562 14.898 1 91.25 208 LYS A N 1
ATOM 1486 C CA . LYS A 1 208 ? -33.844 -3.035 15.844 1 91.25 208 LYS A CA 1
ATOM 1487 C C . LYS A 1 208 ? -32.5 -2.314 15.633 1 91.25 208 LYS A C 1
ATOM 1489 O O . LYS A 1 208 ? -31.484 -2.729 16.172 1 91.25 208 LYS A O 1
ATOM 1494 N N . GLY A 1 209 ? -32.594 -1.295 14.867 1 91.06 209 GLY A N 1
ATOM 1495 C CA . GLY A 1 209 ? -31.297 -0.656 14.695 1 91.06 209 GLY A CA 1
ATOM 1496 C C . GLY A 1 209 ? -31.234 0.267 13.492 1 91.06 209 GLY A C 1
ATOM 1497 O O . GLY A 1 209 ? -32.25 0.811 13.07 1 91.06 209 GLY A O 1
ATOM 1498 N N . ASN A 1 210 ? -30.094 0.636 13.055 1 92.19 210 ASN A N 1
ATOM 1499 C CA . ASN A 1 210 ? -29.875 1.503 11.898 1 92.19 210 ASN A CA 1
ATOM 1500 C C . ASN A 1 210 ? -28.547 1.189 11.203 1 92.19 210 ASN A C 1
ATOM 1502 O O . ASN A 1 210 ? -27.672 0.572 11.797 1 92.19 210 ASN A O 1
ATOM 1506 N N . ILE A 1 211 ? -28.5 1.521 9.953 1 92.31 211 ILE A N 1
ATOM 1507 C CA . ILE A 1 211 ? -27.281 1.379 9.156 1 92.31 211 ILE A CA 1
ATOM 1508 C C . ILE A 1 211 ? -27.141 2.578 8.227 1 92.31 211 ILE A C 1
ATOM 1510 O O . ILE A 1 211 ? -28.125 3.057 7.656 1 92.31 211 ILE A O 1
ATOM 1514 N N . VAL A 1 212 ? -25.922 3.125 8.164 1 93.19 212 VAL A N 1
ATOM 1515 C CA . VAL A 1 212 ? -25.594 4.168 7.195 1 93.19 212 VAL A CA 1
ATOM 1516 C C . VAL A 1 212 ? -24.266 3.842 6.512 1 93.19 212 VAL A C 1
ATOM 1518 O O . VAL A 1 212 ? -23.312 3.408 7.168 1 93.19 212 VAL A O 1
ATOM 1521 N N . VAL A 1 213 ? -24.234 3.963 5.223 1 93.31 213 VAL A N 1
ATOM 1522 C CA . VAL A 1 213 ? -23.016 3.781 4.434 1 93.31 213 VAL A CA 1
ATOM 1523 C C . VAL A 1 213 ? -22.766 5.023 3.584 1 93.31 213 VAL A C 1
ATOM 1525 O O . VAL A 1 213 ? -23.703 5.672 3.125 1 93.31 213 VAL A O 1
ATOM 1528 N N . ASN A 1 214 ? -21.516 5.34 3.453 1 94.69 214 ASN A N 1
ATOM 1529 C CA . ASN A 1 214 ? -21.125 6.52 2.689 1 94.69 214 ASN A CA 1
ATOM 1530 C C . ASN A 1 214 ? -19.875 6.25 1.843 1 94.69 214 ASN A C 1
ATOM 1532 O O . ASN A 1 214 ? -18.969 5.559 2.283 1 94.69 214 ASN A O 1
ATOM 1536 N N . ALA A 1 215 ? -19.891 6.699 0.643 1 94.5 215 ALA A N 1
ATOM 1537 C CA . ALA A 1 215 ? -18.719 6.703 -0.237 1 94.5 215 ALA A CA 1
ATOM 1538 C C . ALA A 1 215 ? -18.453 8.102 -0.786 1 94.5 215 ALA A C 1
ATOM 1540 O O . ALA A 1 215 ? -19.359 8.758 -1.291 1 94.5 215 ALA A O 1
ATOM 1541 N N . GLN A 1 216 ? -17.188 8.516 -0.656 1 95.81 216 GLN A N 1
ATOM 1542 C CA . GLN A 1 216 ? -16.781 9.812 -1.187 1 95.81 216 GLN A CA 1
ATOM 1543 C C . GLN A 1 216 ? -15.523 9.695 -2.043 1 95.81 216 GLN A C 1
ATOM 1545 O O . GLN A 1 216 ? -14.516 9.148 -1.594 1 95.81 216 GLN A O 1
ATOM 1550 N N . TYR A 1 217 ? -15.625 10.102 -3.234 1 95.38 217 TYR A N 1
ATOM 1551 C CA . TYR A 1 217 ? -14.484 10.18 -4.137 1 95.38 217 TYR A CA 1
ATOM 1552 C C . TYR A 1 217 ? -14.117 11.625 -4.43 1 95.38 217 TYR A C 1
ATOM 1554 O O . TYR A 1 217 ? -14.977 12.438 -4.773 1 95.38 217 TYR A O 1
ATOM 1562 N N . THR A 1 218 ? -12.836 11.945 -4.301 1 96.69 218 THR A N 1
ATOM 1563 C CA . THR A 1 218 ? -12.344 13.305 -4.527 1 96.69 218 THR A CA 1
ATOM 1564 C C . THR A 1 218 ? -11.125 13.289 -5.445 1 96.69 218 THR A C 1
ATOM 1566 O O . THR A 1 218 ? -10.258 12.43 -5.316 1 96.69 218 THR A O 1
ATOM 1569 N N . LYS A 1 219 ? -11.109 14.219 -6.359 1 96.38 219 LYS A N 1
ATOM 1570 C CA . LYS A 1 219 ? -9.961 14.453 -7.227 1 96.38 219 LYS A CA 1
ATOM 1571 C C . LYS A 1 219 ? -9.594 15.938 -7.254 1 96.38 219 LYS A C 1
ATOM 1573 O O . LYS A 1 219 ? -10.414 16.781 -7.617 1 96.38 219 LYS A O 1
ATOM 1578 N N . ARG A 1 220 ? -8.422 16.219 -6.871 1 96.81 220 ARG A N 1
ATOM 1579 C CA . ARG A 1 220 ? -7.883 17.578 -6.895 1 96.81 220 ARG A CA 1
ATOM 1580 C C . ARG A 1 220 ? -6.742 17.703 -7.902 1 96.81 220 ARG A C 1
ATOM 1582 O O . ARG A 1 220 ? -5.82 16.875 -7.898 1 96.81 220 ARG A O 1
ATOM 1589 N N . GLY A 1 221 ? -6.844 18.734 -8.711 1 96.81 221 GLY A N 1
ATOM 1590 C CA . GLY A 1 221 ? -5.777 19.016 -9.656 1 96.81 221 GLY A CA 1
ATOM 1591 C C . GLY A 1 221 ? -4.66 19.859 -9.062 1 96.81 221 GLY A C 1
ATOM 1592 O O . GLY A 1 221 ? -4.727 20.25 -7.898 1 96.81 221 GLY A O 1
ATOM 1593 N N . ASP A 1 222 ? -3.602 20.125 -9.898 1 96.75 222 ASP A N 1
ATOM 1594 C CA . ASP A 1 222 ? -2.43 20.859 -9.43 1 96.75 222 ASP A CA 1
ATOM 1595 C C . ASP A 1 222 ? -2.502 22.328 -9.844 1 96.75 222 ASP A C 1
ATOM 1597 O O . ASP A 1 222 ? -3.334 22.703 -10.672 1 96.75 222 ASP A O 1
ATOM 1601 N N . ALA A 1 223 ? -1.767 23.141 -9.211 1 97.88 223 ALA A N 1
ATOM 1602 C CA . ALA A 1 223 ? -1.354 24.469 -9.625 1 97.88 223 ALA A CA 1
ATOM 1603 C C . ALA A 1 223 ? 0.162 24.625 -9.562 1 97.88 223 ALA A C 1
ATOM 1605 O O . ALA A 1 223 ? 0.811 24.062 -8.672 1 97.88 223 ALA A O 1
ATOM 1606 N N . SER A 1 224 ? 0.671 25.406 -10.445 1 97.5 224 SER A N 1
ATOM 1607 C CA . SER A 1 224 ? 2.115 25.609 -10.508 1 97.5 224 SER A CA 1
ATOM 1608 C C . SER A 1 224 ? 2.508 26.953 -9.914 1 97.5 224 SER A C 1
ATOM 1610 O O . SER A 1 224 ? 1.789 27.938 -10.078 1 97.5 224 SER A O 1
ATOM 1612 N N . GLN A 1 225 ? 3.65 26.938 -9.273 1 97.19 225 GLN A N 1
ATOM 1613 C CA . GLN A 1 225 ? 4.188 28.219 -8.812 1 97.19 225 GLN A CA 1
ATOM 1614 C C . GLN A 1 225 ? 4.41 29.172 -9.977 1 97.19 225 GLN A C 1
ATOM 1616 O O . GLN A 1 225 ? 4.289 30.391 -9.812 1 97.19 225 GLN A O 1
ATOM 1621 N N . ALA A 1 226 ? 4.629 28.641 -11.117 1 96.5 226 ALA A N 1
ATOM 1622 C CA . ALA A 1 226 ? 4.91 29.438 -12.305 1 96.5 226 ALA A CA 1
ATOM 1623 C C . ALA A 1 226 ? 3.678 30.234 -12.742 1 96.5 226 ALA A C 1
ATOM 1625 O O . ALA A 1 226 ? 3.787 31.188 -13.508 1 96.5 226 ALA A O 1
ATOM 1626 N N . ASP A 1 227 ? 2.6 29.859 -12.25 1 96.06 227 ASP A N 1
ATOM 1627 C CA . ASP A 1 227 ? 1.358 30.391 -12.797 1 96.06 227 ASP A CA 1
ATOM 1628 C C . ASP A 1 227 ? 0.816 31.531 -11.93 1 96.06 227 ASP A C 1
ATOM 1630 O O . ASP A 1 227 ? -0.332 31.938 -12.094 1 96.06 227 ASP A O 1
ATOM 1634 N N . ARG A 1 228 ? 1.556 31.938 -10.961 1 96.44 228 ARG A N 1
ATOM 1635 C CA . ARG A 1 228 ? 1.246 33.125 -10.156 1 96.44 228 ARG A CA 1
ATOM 1636 C C . ARG A 1 228 ? 2.383 34.125 -10.211 1 96.44 228 ARG A C 1
ATOM 1638 O O . ARG A 1 228 ? 3.559 33.75 -10.172 1 96.44 228 ARG A O 1
ATOM 1645 N N . ASP A 1 229 ? 2.057 35.344 -10.211 1 94.25 229 ASP A N 1
ATOM 1646 C CA . ASP A 1 229 ? 3.062 36.406 -10.289 1 94.25 229 ASP A CA 1
ATOM 1647 C C . ASP A 1 229 ? 3.945 36.438 -9.047 1 94.25 229 ASP A C 1
ATOM 1649 O O . ASP A 1 229 ? 5.152 36.656 -9.133 1 94.25 229 ASP A O 1
ATOM 1653 N N . PHE A 1 230 ? 3.412 36.156 -7.957 1 95.5 230 PHE A N 1
ATOM 1654 C CA . PHE A 1 230 ? 4.152 36.281 -6.711 1 95.5 230 PHE A CA 1
ATOM 1655 C C . PHE A 1 230 ? 5.098 35.125 -6.496 1 95.5 230 PHE A C 1
ATOM 1657 O O . PHE A 1 230 ? 5.984 35.188 -5.645 1 95.5 230 PHE A O 1
ATOM 1664 N N . SER A 1 231 ? 4.957 34 -7.258 1 96.62 231 SER A N 1
ATOM 1665 C CA . SER A 1 231 ? 5.727 32.812 -6.949 1 96.62 231 SER A CA 1
ATOM 1666 C C . SER A 1 231 ? 6.465 32.312 -8.18 1 96.62 231 SER A C 1
ATOM 1668 O O . SER A 1 231 ? 7.133 31.266 -8.125 1 96.62 231 SER A O 1
ATOM 1670 N N . ASN A 1 232 ? 6.418 32.875 -9.312 1 95.56 232 ASN A N 1
ATOM 1671 C CA . ASN A 1 232 ? 6.918 32.344 -10.578 1 95.56 232 ASN A CA 1
ATOM 1672 C C . ASN A 1 232 ? 8.445 32.312 -10.609 1 95.56 232 ASN A C 1
ATOM 1674 O O . ASN A 1 232 ? 9.047 31.703 -11.484 1 95.56 232 ASN A O 1
ATOM 1678 N N . CYS A 1 233 ? 9.078 33 -9.703 1 94.69 233 CYS A N 1
ATOM 1679 C CA . CYS A 1 233 ? 10.523 32.969 -9.516 1 94.69 233 CYS A CA 1
ATOM 1680 C C . CYS A 1 233 ? 10.883 33 -8.039 1 94.69 233 CYS A C 1
ATOM 1682 O O . CYS A 1 233 ? 10.289 33.75 -7.266 1 94.69 233 CYS A O 1
ATOM 1684 N N . PRO A 1 234 ? 11.883 32.156 -7.676 1 92.38 234 PRO A N 1
ATOM 1685 C CA . PRO A 1 234 ? 12.352 32.312 -6.297 1 92.38 234 PRO A CA 1
ATOM 1686 C C . PRO A 1 234 ? 13.047 33.656 -6.066 1 92.38 234 PRO A C 1
ATOM 1688 O O . PRO A 1 234 ? 14.031 33.969 -6.738 1 92.38 234 PRO A O 1
ATOM 1691 N N . ILE A 1 235 ? 12.547 34.375 -5.121 1 92.94 235 ILE A N 1
ATOM 1692 C CA . ILE A 1 235 ? 13.023 35.75 -4.902 1 92.94 235 ILE A CA 1
ATOM 1693 C C . ILE A 1 235 ? 14.156 35.75 -3.875 1 92.94 235 ILE A C 1
ATOM 1695 O O . ILE A 1 235 ? 14.094 35 -2.879 1 92.94 235 ILE A O 1
ATOM 1699 N N . ALA A 1 236 ? 15.195 36.406 -4.148 1 87.06 236 ALA A N 1
ATOM 1700 C CA . ALA A 1 236 ? 16.297 36.656 -3.232 1 87.06 236 ALA A CA 1
ATOM 1701 C C . ALA A 1 236 ? 16.547 38.125 -3.051 1 87.06 236 ALA A C 1
ATOM 1703 O O . ALA A 1 236 ? 16.047 38.938 -3.832 1 87.06 236 ALA A O 1
ATOM 1704 N N . GLU A 1 237 ? 17.172 38.438 -1.944 1 87.88 237 GLU A N 1
ATOM 1705 C CA . GLU A 1 237 ? 17.484 39.844 -1.62 1 87.88 237 GLU A CA 1
ATOM 1706 C C . GLU A 1 237 ? 18.969 40.125 -1.81 1 87.88 237 GLU A C 1
ATOM 1708 O O . GLU A 1 237 ? 19.812 39.281 -1.563 1 87.88 237 GLU A O 1
ATOM 1713 N N . THR A 1 238 ? 19.188 41.281 -2.377 1 86.5 238 THR A N 1
ATOM 1714 C CA . THR A 1 238 ? 20.562 41.75 -2.562 1 86.5 238 THR A CA 1
ATOM 1715 C C . THR A 1 238 ? 20.688 43.219 -2.246 1 86.5 238 THR A C 1
ATOM 1717 O O . THR A 1 238 ? 19.688 43.906 -2.01 1 86.5 238 THR A O 1
ATOM 1720 N N . GLY A 1 239 ? 22.016 43.688 -2.037 1 87.12 239 GLY A N 1
ATOM 1721 C CA . GLY A 1 239 ? 22.297 45.094 -1.75 1 87.12 239 GLY A CA 1
ATOM 1722 C C . GLY A 1 239 ? 22.672 45.344 -0.302 1 87.12 239 GLY A C 1
ATOM 1723 O O . GLY A 1 239 ? 22.531 44.438 0.541 1 87.12 239 GLY A O 1
ATOM 1724 N N . PRO A 1 240 ? 23.234 46.5 -0.003 1 86.94 240 PRO A N 1
ATOM 1725 C CA . PRO A 1 240 ? 23.656 46.781 1.365 1 86.94 240 PRO A CA 1
ATOM 1726 C C . PRO A 1 240 ? 22.484 47 2.316 1 86.94 240 PRO A C 1
ATOM 1728 O O . PRO A 1 240 ? 21.344 47.188 1.87 1 86.94 240 PRO A O 1
ATOM 1731 N N . LYS A 1 241 ? 22.875 46.938 3.594 1 83.94 241 LYS A N 1
ATOM 1732 C CA . LYS A 1 241 ? 21.875 47.188 4.629 1 83.94 241 LYS A CA 1
ATOM 1733 C C . LYS A 1 241 ? 21.172 48.531 4.398 1 83.94 241 LYS A C 1
ATOM 1735 O O . LYS A 1 241 ? 21.828 49.531 4.133 1 83.94 241 LYS A O 1
ATOM 1740 N N . GLY A 1 242 ? 19.969 48.5 4.516 1 82.69 242 GLY A N 1
ATOM 1741 C CA . GLY A 1 242 ? 19.188 49.688 4.359 1 82.69 242 GLY A CA 1
ATOM 1742 C C . GLY A 1 242 ? 18.766 49.969 2.924 1 82.69 242 GLY A C 1
ATOM 1743 O O . GLY A 1 242 ? 17.891 50.781 2.67 1 82.69 242 GLY A O 1
ATOM 1744 N N . ASP A 1 243 ? 19.484 49.312 1.972 1 88.62 243 ASP A N 1
ATOM 1745 C CA . ASP A 1 243 ? 19.172 49.469 0.558 1 88.62 243 ASP A CA 1
ATOM 1746 C C . ASP A 1 243 ? 19.094 48.125 -0.142 1 88.62 243 ASP A C 1
ATOM 1748 O O . ASP A 1 243 ? 19.812 47.875 -1.112 1 88.62 243 ASP A O 1
ATOM 1752 N N . ARG A 1 244 ? 18.125 47.344 0.364 1 89.94 244 ARG A N 1
ATOM 1753 C CA . ARG A 1 244 ? 17.984 46 -0.18 1 89.94 244 ARG A CA 1
ATOM 1754 C C . ARG A 1 244 ? 17.062 46 -1.395 1 89.94 244 ARG A C 1
ATOM 1756 O O . ARG A 1 244 ? 16.125 46.812 -1.473 1 89.94 244 ARG A O 1
ATOM 1763 N N . SER A 1 245 ? 17.359 45.125 -2.391 1 92.06 245 SER A N 1
ATOM 1764 C CA . SER A 1 245 ? 16.516 44.906 -3.562 1 92.06 245 SER A CA 1
ATOM 1765 C C . SER A 1 245 ? 16.266 43.438 -3.799 1 92.06 245 SER A C 1
ATOM 1767 O O . SER A 1 245 ? 16.984 42.594 -3.262 1 92.06 245 SER A O 1
ATOM 1769 N N . LEU A 1 246 ? 15.156 43.219 -4.465 1 92.69 246 LEU A N 1
ATOM 1770 C CA . LEU A 1 246 ? 14.789 41.844 -4.777 1 92.69 246 LEU A CA 1
ATOM 1771 C C . LEU A 1 246 ? 15.266 41.469 -6.172 1 92.69 246 LEU A C 1
ATOM 1773 O O . LEU A 1 246 ? 15.32 42.312 -7.07 1 92.69 246 LEU A O 1
ATOM 1777 N N . TYR A 1 247 ? 15.656 40.281 -6.398 1 89.38 247 TYR A N 1
ATOM 1778 C CA . TYR A 1 247 ? 15.945 39.688 -7.711 1 89.38 247 TYR A CA 1
ATOM 1779 C C . TYR A 1 247 ? 15.516 38.25 -7.773 1 89.38 247 TYR A C 1
ATOM 1781 O O . TYR A 1 247 ? 15.25 37.625 -6.738 1 89.38 247 TYR A O 1
ATOM 1789 N N . CYS A 1 248 ? 15.375 37.812 -9.008 1 91.06 248 CYS A N 1
ATOM 1790 C CA . CYS A 1 248 ? 15.07 36.375 -9.188 1 91.06 248 CYS A CA 1
ATOM 1791 C C . CYS A 1 248 ? 16.281 35.531 -8.844 1 91.06 248 CYS A C 1
ATOM 1793 O O . CYS A 1 248 ? 17.266 35.5 -9.586 1 91.06 248 CYS A O 1
ATOM 1795 N N . GLY A 1 249 ? 16.234 34.938 -7.723 1 89 249 GLY A N 1
ATOM 1796 C CA . GLY A 1 249 ? 17.312 34.031 -7.305 1 89 249 GLY A CA 1
ATOM 1797 C C . GLY A 1 249 ? 17.219 32.656 -7.945 1 89 249 GLY A C 1
ATOM 1798 O O . GLY A 1 249 ? 17.062 32.531 -9.164 1 89 249 GLY A O 1
ATOM 1799 N N . GLY A 1 250 ? 17.297 31.672 -7.207 1 88.25 250 GLY A N 1
ATOM 1800 C CA . GLY A 1 250 ? 17.297 30.297 -7.688 1 88.25 250 GLY A CA 1
ATOM 1801 C C . GLY A 1 250 ? 18.516 29.516 -7.246 1 88.25 250 GLY A C 1
ATOM 1802 O O . GLY A 1 250 ? 19.203 29.906 -6.305 1 88.25 250 GLY A O 1
ATOM 1803 N N . SER A 1 251 ? 18.688 28.422 -7.891 1 87.38 251 SER A N 1
ATOM 1804 C CA . SER A 1 251 ? 19.75 27.516 -7.488 1 87.38 251 SER A CA 1
ATOM 1805 C C . SER A 1 251 ? 21.031 27.781 -8.273 1 87.38 251 SER A C 1
ATOM 1807 O O . SER A 1 251 ? 20.984 28.031 -9.484 1 87.38 251 SER A O 1
ATOM 1809 N N . SER A 1 252 ? 22.125 27.688 -7.531 1 86.75 252 SER A N 1
ATOM 1810 C CA . SER A 1 252 ? 23.422 27.844 -8.188 1 86.75 252 SER A CA 1
ATOM 1811 C C . SER A 1 252 ? 23.797 26.594 -8.977 1 86.75 252 SER A C 1
ATOM 1813 O O . SER A 1 252 ? 24.719 26.625 -9.789 1 86.75 252 SER A O 1
ATOM 1815 N N . TYR A 1 253 ? 23.141 25.5 -8.711 1 90.62 253 TYR A N 1
ATOM 1816 C CA . TYR A 1 253 ? 23.297 24.328 -9.578 1 90.62 253 TYR A CA 1
ATOM 1817 C C . TYR A 1 253 ? 22.609 24.547 -10.922 1 90.62 253 TYR A C 1
ATOM 1819 O O . TYR A 1 253 ? 21.422 24.266 -11.07 1 90.62 253 TYR A O 1
ATOM 1827 N N . SER A 1 254 ? 23.375 25 -11.852 1 92.94 254 SER A N 1
ATOM 1828 C CA . SER A 1 254 ? 22.875 25.438 -13.148 1 92.94 254 SER A CA 1
ATOM 1829 C C . SER A 1 254 ? 22.516 24.25 -14.039 1 92.94 254 SER A C 1
ATOM 1831 O O . SER A 1 254 ? 23.094 23.172 -13.898 1 92.94 254 SER A O 1
ATOM 1833 N N . GLN A 1 255 ? 21.547 24.625 -14.852 1 94.12 255 GLN A N 1
ATOM 1834 C CA . GLN A 1 255 ? 21.391 23.703 -15.984 1 94.12 255 GLN A CA 1
ATOM 1835 C C . GLN A 1 255 ? 22.672 23.641 -16.812 1 94.12 255 GLN A C 1
ATOM 1837 O O . GLN A 1 255 ? 23.297 24.656 -17.094 1 94.12 255 GLN A O 1
ATOM 1842 N N . GLY A 1 256 ? 23.188 22.531 -17.094 1 95.5 256 GLY A N 1
ATOM 1843 C CA . GLY A 1 256 ? 24.422 22.359 -17.844 1 95.5 256 GLY A CA 1
ATOM 1844 C C . GLY A 1 256 ? 25.641 22.188 -16.938 1 95.5 256 GLY A C 1
ATOM 1845 O O . GLY A 1 256 ? 26.734 21.906 -17.422 1 95.5 256 GLY A O 1
ATOM 1846 N N . GLY A 1 257 ? 25.453 22.438 -15.711 1 96 257 GLY A N 1
ATOM 1847 C CA . GLY A 1 257 ? 26.531 22.219 -14.758 1 96 257 GLY A CA 1
ATOM 1848 C C . GLY A 1 257 ? 27.172 23.5 -14.273 1 96 257 GLY A C 1
ATOM 1849 O O . GLY A 1 257 ? 27.25 24.469 -15.016 1 96 257 GLY A O 1
ATOM 1850 N N . HIS A 1 258 ? 27.578 23.5 -13.117 1 94.69 258 HIS A N 1
ATOM 1851 C CA . HIS A 1 258 ? 28.375 24.531 -12.469 1 94.69 258 HIS A CA 1
ATOM 1852 C C . HIS A 1 258 ? 29.719 23.984 -11.984 1 94.69 258 HIS A C 1
ATOM 1854 O O . HIS A 1 258 ? 29.75 23.047 -11.195 1 94.69 258 HIS A O 1
ATOM 1860 N N . VAL A 1 259 ? 30.75 24.578 -12.492 1 95.69 259 VAL A N 1
ATOM 1861 C CA . VAL A 1 259 ? 32.125 24.125 -12.18 1 95.69 259 VAL A CA 1
ATOM 1862 C C . VAL A 1 259 ? 32.781 25.141 -11.266 1 95.69 259 VAL A C 1
ATOM 1864 O O . VAL A 1 259 ? 32.844 26.328 -11.57 1 95.69 259 VAL A O 1
ATOM 1867 N N . TRP A 1 260 ? 33.281 24.672 -10.211 1 91.81 260 TRP A N 1
ATOM 1868 C CA . TRP A 1 260 ? 34.094 25.484 -9.305 1 91.81 260 TRP A CA 1
ATOM 1869 C C . TRP A 1 260 ? 35.531 25 -9.305 1 91.81 260 TRP A C 1
ATOM 1871 O O . TRP A 1 260 ? 35.812 23.844 -9 1 91.81 260 TRP A O 1
ATOM 1881 N N . GLY A 1 261 ? 36.375 25.906 -9.625 1 93.06 261 GLY A N 1
ATOM 1882 C CA . GLY A 1 261 ? 37.781 25.594 -9.602 1 93.06 261 GLY A CA 1
ATOM 1883 C C . GLY A 1 261 ? 38.375 25.562 -8.195 1 93.06 261 GLY A C 1
ATOM 1884 O O . GLY A 1 261 ? 37.656 25.828 -7.223 1 93.06 261 GLY A O 1
ATOM 1885 N N . ASP A 1 262 ? 39.625 25.141 -8.164 1 92 262 ASP A N 1
ATOM 1886 C CA . ASP A 1 262 ? 40.344 25.031 -6.902 1 92 262 ASP A CA 1
ATOM 1887 C C . ASP A 1 262 ? 41.375 26.172 -6.758 1 92 262 ASP A C 1
ATOM 1889 O O . ASP A 1 262 ? 42.406 26.141 -7.398 1 92 262 ASP A O 1
ATOM 1893 N N . ASN A 1 263 ? 41.062 27.094 -5.848 1 89.69 263 ASN A N 1
ATOM 1894 C CA . ASN A 1 263 ? 42 28.203 -5.664 1 89.69 263 ASN A CA 1
ATOM 1895 C C . ASN A 1 263 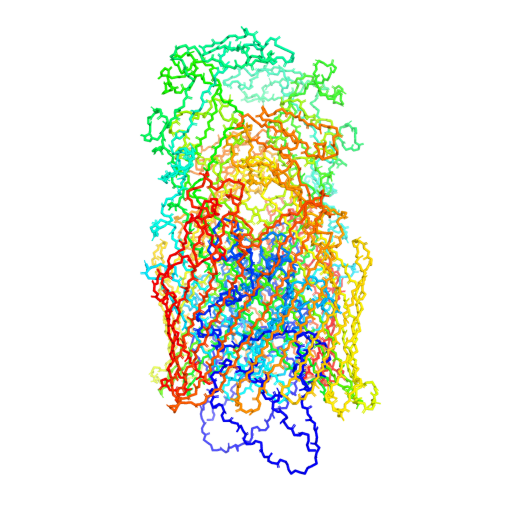? 43.344 27.719 -5.125 1 89.69 263 ASN A C 1
ATOM 1897 O O . ASN A 1 263 ? 44.344 28.438 -5.223 1 89.69 263 ASN A O 1
ATOM 1901 N N . ASN A 1 264 ? 43.406 26.516 -4.625 1 90.62 264 ASN A N 1
ATOM 1902 C CA . ASN A 1 264 ? 44.625 26 -4.031 1 90.62 264 ASN A CA 1
ATOM 1903 C C . ASN A 1 264 ? 45.406 25.125 -5.016 1 90.62 264 ASN A C 1
ATOM 1905 O O . ASN A 1 264 ? 46.344 24.422 -4.629 1 90.62 264 ASN A O 1
ATOM 1909 N N . PHE A 1 265 ? 45.031 25.172 -6.203 1 94.31 265 PHE A N 1
ATOM 1910 C CA . PHE A 1 265 ? 45.719 24.344 -7.195 1 94.31 265 PHE A CA 1
ATOM 1911 C C . PHE A 1 265 ? 47.219 24.625 -7.191 1 94.31 265 PHE A C 1
ATOM 1913 O O . PHE A 1 265 ? 47.625 25.766 -7.324 1 94.31 265 PHE A O 1
ATOM 1920 N N . GLY A 1 266 ? 47.969 23.547 -6.977 1 93.62 266 GLY A N 1
ATOM 1921 C CA . GLY A 1 266 ? 49.406 23.656 -7.031 1 93.62 266 GLY A CA 1
ATOM 1922 C C . GLY A 1 266 ? 50.031 24.016 -5.691 1 93.62 266 GLY A C 1
ATOM 1923 O O . GLY A 1 266 ? 51.25 24.188 -5.598 1 93.62 266 GLY A O 1
ATOM 1924 N N . ILE A 1 267 ? 49.219 24.203 -4.684 1 93.31 267 ILE A N 1
ATOM 1925 C CA . ILE A 1 267 ? 49.781 24.531 -3.377 1 93.31 267 ILE A CA 1
ATOM 1926 C C . ILE A 1 267 ? 50.031 23.266 -2.574 1 93.31 267 ILE A C 1
ATOM 1928 O O . ILE A 1 267 ? 49.156 22.391 -2.496 1 93.31 267 ILE A O 1
ATOM 1932 N N . VAL A 1 268 ? 51.156 23.109 -2.025 1 92.38 268 VAL A N 1
ATOM 1933 C CA . VAL A 1 268 ? 51.469 22.047 -1.073 1 92.38 268 VAL A CA 1
ATOM 1934 C C . VAL A 1 268 ? 51.531 22.625 0.339 1 92.38 268 VAL A C 1
ATOM 1936 O O . VAL A 1 268 ? 52.281 23.562 0.598 1 92.38 268 VAL A O 1
ATOM 1939 N N . GLY A 1 269 ? 50.719 22.141 1.178 1 89.25 269 GLY A N 1
ATOM 1940 C CA . GLY A 1 269 ? 50.719 22.625 2.551 1 89.25 269 GLY A CA 1
ATOM 1941 C C . GLY A 1 269 ? 51.969 22.25 3.314 1 89.25 269 GLY A C 1
ATOM 1942 O O . GLY A 1 269 ? 52.406 21.094 3.289 1 89.25 269 GLY A O 1
ATOM 1943 N N . THR A 1 270 ? 52.531 23.219 3.949 1 90.5 270 THR A N 1
ATOM 1944 C CA . THR A 1 270 ? 53.781 22.969 4.691 1 90.5 270 THR A CA 1
ATOM 1945 C C . THR A 1 270 ? 53.531 22.984 6.195 1 90.5 270 THR A C 1
ATOM 1947 O O . THR A 1 270 ? 54.406 22.703 6.988 1 90.5 270 THR A O 1
ATOM 1950 N N . GLY A 1 271 ? 52.312 23.266 6.531 1 86.06 271 GLY A N 1
ATOM 1951 C CA . GLY A 1 271 ? 51.969 23.281 7.945 1 86.06 271 GLY A CA 1
ATOM 1952 C C . GLY A 1 271 ? 51.75 21.891 8.508 1 86.06 271 GLY A C 1
ATOM 1953 O O . GLY A 1 271 ? 51.938 20.891 7.809 1 86.06 271 GLY A O 1
ATOM 1954 N N . PRO A 1 272 ? 51.469 21.859 9.812 1 78.19 272 PRO A N 1
ATOM 1955 C CA . PRO A 1 272 ? 51.219 20.562 10.422 1 78.19 272 PRO A CA 1
ATOM 1956 C C . PRO A 1 272 ? 50.094 19.781 9.719 1 78.19 272 PRO A C 1
ATOM 1958 O O . PRO A 1 272 ? 49.094 20.359 9.352 1 78.19 272 PRO A O 1
ATOM 1961 N N . GLU A 1 273 ? 50.344 18.531 9.516 1 75.62 273 GLU A N 1
ATOM 1962 C CA . GLU A 1 273 ? 49.406 17.578 8.914 1 75.62 273 GLU A CA 1
ATOM 1963 C C . GLU A 1 273 ? 48.969 18.031 7.523 1 75.62 273 GLU A C 1
ATOM 1965 O O . GLU A 1 273 ? 47.844 17.812 7.109 1 75.62 273 GLU A O 1
ATOM 1970 N N . GLY A 1 274 ? 49.844 18.969 6.906 1 81.69 274 GLY A N 1
ATOM 1971 C CA . GLY A 1 274 ? 49.625 19.359 5.531 1 81.69 274 GLY A CA 1
ATOM 1972 C C . GLY A 1 274 ? 48.75 20.594 5.406 1 81.69 274 GLY A C 1
ATOM 1973 O O . GLY A 1 274 ? 48.312 20.938 4.312 1 81.69 274 GLY A O 1
ATOM 1974 N N . ALA A 1 275 ? 48.5 21.219 6.523 1 81.38 275 ALA A N 1
ATOM 1975 C CA . ALA A 1 275 ? 47.719 22.469 6.496 1 81.38 275 ALA A CA 1
ATOM 1976 C C . ALA A 1 275 ? 48.469 23.562 5.75 1 81.38 275 ALA A C 1
ATOM 1978 O O . ALA A 1 275 ? 49.719 23.547 5.695 1 81.38 275 ALA A O 1
ATOM 1979 N N . TYR A 1 276 ? 47.75 24.422 5.148 1 88.31 276 TYR A N 1
ATOM 1980 C CA . TYR A 1 276 ? 48.375 25.547 4.465 1 88.31 276 TYR A CA 1
ATOM 1981 C C . TYR A 1 276 ? 48.969 26.531 5.465 1 88.31 276 TYR A C 1
ATOM 1983 O O . TYR A 1 276 ? 48.344 26.828 6.496 1 88.31 276 TYR A O 1
ATOM 1991 N N . ALA A 1 277 ? 50.156 26.969 5.102 1 91.44 277 ALA A N 1
ATOM 1992 C CA . ALA A 1 277 ? 50.906 27.891 5.965 1 91.44 277 ALA A CA 1
ATOM 1993 C C . ALA A 1 277 ? 51.281 29.156 5.203 1 91.44 277 ALA A C 1
ATOM 1995 O O . ALA A 1 277 ? 51.219 29.203 3.971 1 91.44 277 ALA A O 1
ATOM 1996 N N . ILE A 1 278 ? 51.594 30.203 6.031 1 92.81 278 ILE A N 1
ATOM 1997 C CA . ILE A 1 278 ? 52.031 31.453 5.438 1 92.81 278 ILE A CA 1
ATOM 1998 C C . ILE A 1 278 ? 53.25 31.203 4.551 1 92.81 278 ILE A C 1
ATOM 2000 O O . ILE A 1 278 ? 54.219 30.531 4.977 1 92.81 278 ILE A O 1
ATOM 2004 N N . GLY A 1 279 ? 53.219 31.594 3.309 1 93.81 279 GLY A N 1
ATOM 2005 C CA . GLY A 1 279 ? 54.344 31.406 2.371 1 93.81 279 GLY A CA 1
ATOM 2006 C C . GLY A 1 279 ? 54.031 30.344 1.329 1 93.81 279 GLY A C 1
ATOM 2007 O O . GLY A 1 279 ? 54.719 30.297 0.293 1 93.81 279 GLY A O 1
ATOM 2008 N N . ASP A 1 280 ? 53.094 29.484 1.662 1 94.06 280 ASP A N 1
ATOM 2009 C CA . ASP A 1 280 ? 52.688 28.5 0.659 1 94.06 280 ASP A CA 1
ATOM 2010 C C . ASP A 1 280 ? 52.125 29.188 -0.588 1 94.06 280 ASP A C 1
ATOM 2012 O O . ASP A 1 280 ? 51.312 30.094 -0.487 1 94.06 280 ASP A O 1
ATOM 2016 N N . LYS A 1 281 ? 52.594 28.797 -1.775 1 94.5 281 LYS A N 1
ATOM 2017 C CA . LYS A 1 281 ? 52.188 29.438 -3.021 1 94.5 281 LYS A CA 1
ATOM 2018 C C . LYS A 1 281 ? 51.781 28.406 -4.074 1 94.5 281 LYS A C 1
ATOM 2020 O O . LYS A 1 281 ? 52.344 27.312 -4.113 1 94.5 281 LYS A O 1
ATOM 2025 N N . GLY A 1 282 ? 50.719 28.719 -4.836 1 95 282 GLY A N 1
ATOM 2026 C CA . GLY A 1 282 ? 50.281 27.891 -5.945 1 95 282 GLY A CA 1
ATOM 2027 C C . GLY A 1 282 ? 50.031 28.672 -7.219 1 95 282 GLY A C 1
ATOM 2028 O O . GLY A 1 282 ? 50.688 29.688 -7.461 1 95 282 GLY A O 1
ATOM 2029 N N . TYR A 1 283 ? 49.219 28.188 -8.055 1 95.25 283 TYR A N 1
ATOM 2030 C CA . TYR A 1 283 ? 48.969 28.75 -9.375 1 95.25 283 TYR A CA 1
ATOM 2031 C C . TYR A 1 283 ? 48.219 30.062 -9.273 1 95.25 283 TYR A C 1
ATOM 2033 O O . TYR A 1 283 ? 48.562 31.031 -9.961 1 95.25 283 TYR A O 1
ATOM 2041 N N . TYR A 1 284 ? 47.188 30.125 -8.43 1 95.44 284 TYR A N 1
ATOM 2042 C CA . TYR A 1 284 ? 46.281 31.266 -8.414 1 95.44 284 TYR A CA 1
ATOM 2043 C C . TYR A 1 284 ? 46.688 32.281 -7.363 1 95.44 284 TYR A C 1
ATOM 2045 O O . TYR A 1 284 ? 46.219 33.438 -7.402 1 95.44 284 TYR A O 1
ATOM 2053 N N . GLY A 1 285 ? 47.375 31.766 -6.305 1 95.19 285 GLY A N 1
ATOM 2054 C CA . GLY A 1 285 ? 47.719 32.688 -5.223 1 95.19 285 GLY A CA 1
ATOM 2055 C C . GLY A 1 285 ? 48.625 32.062 -4.188 1 95.19 285 GLY A C 1
ATOM 2056 O O . GLY A 1 285 ? 49.344 31.094 -4.473 1 95.19 285 GLY A O 1
ATOM 2057 N N . GLU A 1 286 ? 48.656 32.875 -3.049 1 94.69 286 GLU A N 1
ATOM 2058 C CA . GLU A 1 286 ? 49.531 32.438 -1.951 1 94.69 286 GLU A CA 1
ATOM 2059 C C . GLU A 1 286 ? 48.875 32.719 -0.599 1 94.69 286 GLU A C 1
ATOM 2061 O O . GLU A 1 286 ? 47.969 33.531 -0.503 1 94.69 286 GLU A O 1
ATOM 2066 N N . TYR A 1 287 ? 49.344 31.953 0.368 1 93.75 287 TYR A N 1
ATOM 2067 C CA . TYR A 1 287 ? 48.906 32.219 1.732 1 93.75 287 TYR A CA 1
ATOM 2068 C C . TYR A 1 287 ? 49.812 33.25 2.408 1 93.75 287 TYR A C 1
ATOM 2070 O O . TYR A 1 287 ? 51 33.031 2.52 1 93.75 287 TYR A O 1
ATOM 2078 N N . VAL A 1 288 ? 49.156 34.375 2.801 1 94.5 288 VAL A N 1
ATOM 2079 C CA . VAL A 1 288 ? 49.875 35.469 3.467 1 94.5 288 VAL A CA 1
ATOM 2080 C C . VAL A 1 288 ? 49.375 35.594 4.902 1 94.5 288 VAL A C 1
ATOM 2082 O O . VAL A 1 288 ? 48.406 34.938 5.301 1 94.5 288 VAL A O 1
ATOM 2085 N N . ASP A 1 289 ? 50 36.312 5.66 1 91.94 289 ASP A N 1
ATOM 2086 C CA . ASP A 1 289 ? 49.594 36.594 7.039 1 91.94 289 ASP A CA 1
ATOM 2087 C C . ASP A 1 289 ? 48.344 37.469 7.082 1 91.94 289 ASP A C 1
ATOM 2089 O O . ASP A 1 289 ? 48.281 38.5 6.402 1 91.94 289 ASP A O 1
ATOM 2093 N N . ASN A 1 290 ? 47.281 37.094 7.828 1 86.25 290 ASN A N 1
ATOM 2094 C CA . ASN A 1 290 ? 46.062 37.875 7.941 1 86.25 290 ASN A CA 1
ATOM 2095 C C . ASN A 1 290 ? 46.25 39.031 8.914 1 86.25 290 ASN A C 1
ATOM 2097 O O . ASN A 1 290 ? 45.281 39.688 9.297 1 86.25 290 ASN A O 1
ATOM 2101 N N . GLY A 1 291 ? 47.406 39.312 9.469 1 88.56 291 GLY A N 1
ATOM 2102 C CA . GLY A 1 291 ? 47.688 40.344 10.461 1 88.56 291 GLY A CA 1
ATOM 2103 C C . GLY A 1 291 ? 47.719 39.812 11.883 1 88.56 291 GLY A C 1
ATOM 2104 O O . GLY A 1 291 ? 48.125 40.5 12.812 1 88.56 291 GLY A O 1
ATOM 2105 N N . GLU A 1 292 ? 47.312 38.625 12.055 1 87 292 GLU A N 1
ATOM 2106 C CA . GLU A 1 292 ? 47.25 38 13.383 1 87 292 GLU A CA 1
ATOM 2107 C C . GLU A 1 292 ? 48.031 36.688 13.398 1 87 292 GLU A C 1
ATOM 2109 O O . GLU A 1 292 ? 47.781 35.812 14.227 1 87 292 GLU A O 1
ATOM 2114 N N . GLY A 1 293 ? 48.938 36.469 12.414 1 80.06 293 GLY A N 1
ATOM 2115 C CA . GLY A 1 293 ? 49.781 35.312 12.383 1 80.06 293 GLY A CA 1
ATOM 2116 C C . GLY A 1 293 ? 49.094 34.094 11.805 1 80.06 293 GLY A C 1
ATOM 2117 O O . GLY A 1 293 ? 49.562 32.969 11.969 1 80.06 293 GLY A O 1
ATOM 2118 N N . LYS A 1 294 ? 47.906 34.25 11.273 1 86.5 294 LYS A N 1
ATOM 2119 C CA . LYS A 1 294 ? 47.188 33.156 10.648 1 86.5 294 LYS A CA 1
ATOM 2120 C C . LYS A 1 294 ? 47.25 33.25 9.125 1 86.5 294 LYS A C 1
ATOM 2122 O O . LYS A 1 294 ? 47.25 34.344 8.578 1 86.5 294 LYS A O 1
ATOM 2127 N N . PRO A 1 295 ? 47.312 32.125 8.461 1 87.81 295 PRO A N 1
ATOM 2128 C CA . PRO A 1 295 ? 47.344 32.156 7 1 87.81 295 PRO A CA 1
ATOM 2129 C C . PRO A 1 295 ? 46.031 32.625 6.379 1 87.81 295 PRO A C 1
ATOM 2131 O O . PRO A 1 295 ? 44.969 32.281 6.848 1 87.81 295 PRO A O 1
ATOM 2134 N N . LYS A 1 296 ? 46.125 33.5 5.473 1 89.5 296 LYS A N 1
ATOM 2135 C CA . LYS A 1 296 ? 45.031 33.969 4.641 1 89.5 296 LYS A CA 1
ATOM 2136 C C . LYS A 1 296 ? 45.375 33.906 3.16 1 89.5 296 LYS A C 1
ATOM 2138 O O . LYS A 1 296 ? 46.438 34.344 2.748 1 89.5 296 LYS A O 1
ATOM 2143 N N . PHE A 1 297 ? 44.531 33.281 2.391 1 90 297 PHE A N 1
ATOM 2144 C CA . PHE A 1 297 ? 44.781 33.156 0.961 1 90 297 PHE A CA 1
ATOM 2145 C C . PHE A 1 297 ? 44.656 34.5 0.267 1 90 297 PHE A C 1
ATOM 2147 O O . PHE A 1 297 ? 43.75 35.25 0.553 1 90 297 PHE A O 1
ATOM 2154 N N . GLN A 1 298 ? 45.531 34.812 -0.566 1 93.06 298 GLN A N 1
ATOM 2155 C CA . GLN A 1 298 ? 45.531 36.031 -1.392 1 93.06 298 GLN A CA 1
ATOM 2156 C C . GLN A 1 298 ? 45.812 35.688 -2.854 1 93.06 298 GLN A C 1
ATOM 2158 O O . GLN A 1 298 ? 46.812 35.031 -3.164 1 93.06 298 GLN A O 1
ATOM 2163 N N . TYR A 1 299 ? 44.906 36.156 -3.646 1 94.38 299 TYR A N 1
ATOM 2164 C CA . TYR A 1 299 ? 45.062 35.906 -5.074 1 94.38 299 TYR A CA 1
ATOM 2165 C C . TYR A 1 299 ? 46.219 36.719 -5.629 1 94.38 299 TYR A C 1
ATOM 2167 O O . TYR A 1 299 ? 46.469 37.844 -5.191 1 94.38 299 TYR A O 1
ATOM 2175 N N . PHE A 1 300 ? 46.938 36.125 -6.707 1 95.06 300 PHE A N 1
ATOM 2176 C CA . PHE A 1 300 ? 47.812 36.938 -7.527 1 95.06 300 PHE A CA 1
ATOM 2177 C C . PHE A 1 300 ? 47.031 37.906 -8.406 1 95.06 300 PHE A C 1
ATOM 2179 O O . PHE A 1 300 ? 45.844 37.688 -8.688 1 95.06 300 PHE A O 1
ATOM 2186 N N . ASP A 1 301 ? 47.688 38.969 -8.75 1 90.06 301 ASP A N 1
ATOM 2187 C CA . ASP A 1 301 ? 47.031 39.969 -9.57 1 90.06 301 ASP A CA 1
ATOM 2188 C C . ASP A 1 301 ? 46.438 39.375 -10.844 1 90.06 301 ASP A C 1
ATOM 2190 O O . ASP A 1 301 ? 47.156 38.75 -11.617 1 90.06 301 ASP A O 1
ATOM 2194 N N . GLY A 1 302 ? 45.125 39.5 -11 1 91.56 302 GLY A N 1
ATOM 2195 C CA . GLY A 1 302 ? 44.438 39.094 -12.211 1 91.56 302 GLY A CA 1
ATOM 2196 C C . GLY A 1 302 ? 44.156 37.594 -12.234 1 91.56 302 GLY A C 1
ATOM 2197 O O . GLY A 1 302 ? 43.719 37.062 -13.266 1 91.56 302 GLY A O 1
ATOM 2198 N N . MET A 1 303 ? 44.375 36.938 -11.141 1 92.25 303 MET A N 1
ATOM 2199 C CA . MET A 1 303 ? 44.188 35.469 -11.133 1 92.25 303 MET A CA 1
ATOM 2200 C C . MET A 1 303 ? 42.938 35.125 -10.297 1 92.25 303 MET A C 1
ATOM 2202 O O . MET A 1 303 ? 42.656 35.781 -9.305 1 92.25 303 MET A O 1
ATOM 2206 N N . SER A 1 304 ? 42.188 34.188 -10.773 1 92.75 304 SER A N 1
ATOM 2207 C CA . SER A 1 304 ? 41.094 33.562 -10.039 1 92.75 304 SER A CA 1
ATOM 2208 C C . SER A 1 304 ? 40.781 32.156 -10.578 1 92.75 304 SER A C 1
ATOM 2210 O O . SER A 1 304 ? 41.094 31.859 -11.734 1 92.75 304 SER A O 1
ATOM 2212 N N . GLU A 1 305 ? 40.344 31.359 -9.664 1 90.88 305 GLU A N 1
ATOM 2213 C CA . GLU A 1 305 ? 39.938 30.047 -10.141 1 90.88 305 GLU A CA 1
ATOM 2214 C C . GLU A 1 305 ? 38.656 30.141 -10.961 1 90.88 305 GLU A C 1
ATOM 2216 O O . GLU A 1 305 ? 37.969 31.172 -10.945 1 90.88 305 GLU A O 1
ATOM 2221 N N . ALA A 1 306 ? 38.344 29.078 -11.648 1 93.62 306 ALA A N 1
ATOM 2222 C CA . ALA A 1 306 ? 37.188 29.031 -12.562 1 93.62 306 ALA A CA 1
ATOM 2223 C C . ALA A 1 306 ? 35.875 29.016 -11.797 1 93.62 306 ALA A C 1
ATOM 2225 O O . ALA A 1 306 ? 35.781 28.391 -10.734 1 93.62 306 ALA A O 1
ATOM 2226 N N . ASP A 1 307 ? 34.906 29.688 -12.133 1 94.62 307 ASP A N 1
ATOM 2227 C CA . ASP A 1 307 ? 33.469 29.656 -11.797 1 94.62 307 ASP A CA 1
ATOM 2228 C C . ASP A 1 307 ? 32.625 29.688 -13.055 1 94.62 307 ASP A C 1
ATOM 2230 O O . ASP A 1 307 ? 32.219 30.766 -13.508 1 94.62 307 ASP A O 1
ATOM 2234 N N . LEU A 1 308 ? 32.344 28.438 -13.531 1 97.06 308 LEU A N 1
ATOM 2235 C CA . LEU A 1 308 ? 31.812 28.344 -14.891 1 97.06 308 LEU A CA 1
ATOM 2236 C C . LEU A 1 308 ? 30.422 27.703 -14.883 1 97.06 308 LEU A C 1
ATOM 2238 O O . LEU A 1 308 ? 30.141 26.828 -14.07 1 97.06 308 LEU A O 1
ATOM 2242 N N . SER A 1 309 ? 29.609 28.156 -15.734 1 97.12 309 SER A N 1
ATOM 2243 C CA . SER A 1 309 ? 28.312 27.547 -16.016 1 97.12 309 SER A CA 1
ATOM 2244 C C . SER A 1 309 ? 28.281 26.906 -17.391 1 97.12 309 SER A C 1
ATOM 2246 O O . SER A 1 309 ? 28.844 27.469 -18.344 1 97.12 309 SER A O 1
ATOM 2248 N N . GLY A 1 310 ? 27.703 25.734 -17.453 1 96.19 310 GLY A N 1
ATOM 2249 C CA . GLY A 1 310 ? 27.531 25.062 -18.75 1 96.19 310 GLY A CA 1
ATOM 2250 C C . GLY A 1 310 ? 26.203 25.359 -19.391 1 96.19 310 GLY A C 1
ATOM 2251 O O . GLY A 1 310 ? 25.812 24.719 -20.375 1 96.19 310 GLY A O 1
ATOM 2252 N N . LEU A 1 311 ? 25.422 26.297 -18.875 1 95.44 311 LEU A N 1
ATOM 2253 C CA . LEU A 1 311 ? 24.125 26.641 -19.438 1 95.44 311 LEU A CA 1
ATOM 2254 C C . LEU A 1 311 ? 24.25 27 -20.906 1 95.44 311 LEU A C 1
ATOM 2256 O O . LEU A 1 311 ? 25.156 27.734 -21.297 1 95.44 311 LEU A O 1
ATOM 2260 N N . GLY A 1 312 ? 23.391 26.5 -21.656 1 92.69 312 GLY A N 1
ATOM 2261 C CA . GLY A 1 312 ? 23.406 26.781 -23.078 1 92.69 312 GLY A CA 1
ATOM 2262 C C . GLY A 1 312 ? 24.328 25.844 -23.844 1 92.69 312 GLY A C 1
ATOM 2263 O O . GLY A 1 312 ? 24.375 25.906 -25.078 1 92.69 312 GLY A O 1
ATOM 2264 N N . GLY A 1 313 ? 25.109 25 -23.203 1 91.44 313 GLY A N 1
ATOM 2265 C CA . GLY A 1 313 ? 25.906 23.969 -23.859 1 91.44 313 GLY A CA 1
ATOM 2266 C C . GLY A 1 313 ? 27.375 24.344 -23.953 1 91.44 313 GLY A C 1
ATOM 2267 O O . GLY A 1 313 ? 28.203 23.5 -24.312 1 91.44 313 GLY A O 1
ATOM 2268 N N . THR A 1 314 ? 27.672 25.641 -23.75 1 93.19 314 THR A N 1
ATOM 2269 C CA . THR A 1 314 ? 29.047 26.109 -23.75 1 93.19 314 THR A CA 1
ATOM 2270 C C . THR A 1 314 ? 29.406 26.75 -22.406 1 93.19 314 THR A C 1
ATOM 2272 O O . THR A 1 314 ? 28.672 27.594 -21.906 1 93.19 314 THR A O 1
ATOM 2275 N N . TYR A 1 315 ? 30.531 26.359 -21.906 1 96.5 315 TYR A N 1
ATOM 2276 C CA . TYR A 1 315 ? 30.938 26.875 -20.609 1 96.5 315 TYR A CA 1
ATOM 2277 C C . TYR A 1 315 ? 31.234 28.375 -20.688 1 96.5 315 TYR A C 1
ATOM 2279 O O . TYR A 1 315 ? 31.797 28.844 -21.688 1 96.5 315 TYR A O 1
ATOM 2287 N N . HIS A 1 316 ? 30.859 29.172 -19.781 1 96.81 316 HIS A N 1
ATOM 2288 C CA . HIS A 1 316 ? 31.094 30.609 -19.578 1 96.81 316 HIS A CA 1
ATOM 2289 C C . HIS A 1 316 ? 31.109 30.969 -18.094 1 96.81 316 HIS A C 1
ATOM 2291 O O . HIS A 1 316 ? 30.797 30.125 -17.25 1 96.81 316 HIS A O 1
ATOM 2297 N N . GLU A 1 317 ? 31.5 32.125 -17.828 1 95.5 317 GLU A N 1
ATOM 2298 C CA . GLU A 1 317 ? 31.531 32.562 -16.438 1 95.5 317 GLU A CA 1
ATOM 2299 C C . GLU A 1 317 ? 30.141 32.562 -15.828 1 95.5 317 GLU A C 1
ATOM 2301 O O . GLU A 1 317 ? 29.172 33 -16.453 1 95.5 317 GLU A O 1
ATOM 2306 N N . PHE A 1 318 ? 30.031 32.094 -14.633 1 94.88 318 PHE A N 1
ATOM 2307 C CA . PHE A 1 318 ? 28.766 31.969 -13.93 1 94.88 318 PHE A CA 1
ATOM 2308 C C . PHE A 1 318 ? 28.234 33.344 -13.531 1 94.88 318 PHE A C 1
ATOM 2310 O O . PHE A 1 318 ? 28.984 34.188 -13.055 1 94.88 318 PHE A O 1
ATOM 2317 N N . GLY A 1 319 ? 26.938 33.625 -13.75 1 90.25 319 GLY A N 1
ATOM 2318 C CA . GLY A 1 319 ? 26.203 34.812 -13.289 1 90.25 319 GLY A CA 1
ATOM 2319 C C . GLY A 1 319 ? 24.812 34.469 -12.805 1 90.25 319 GLY A C 1
ATOM 2320 O O . GLY A 1 319 ? 24.375 33.312 -12.852 1 90.25 319 GLY A O 1
ATOM 2321 N N . ASP A 1 320 ? 24.141 35.469 -12.367 1 87.31 320 ASP A N 1
ATOM 2322 C CA . ASP A 1 320 ? 22.812 35.281 -11.789 1 87.31 320 ASP A CA 1
ATOM 2323 C C . ASP A 1 320 ? 21.844 34.688 -12.812 1 87.31 320 ASP A C 1
ATOM 2325 O O . ASP A 1 320 ? 20.938 33.938 -12.453 1 87.31 320 ASP A O 1
ATOM 2329 N N . ALA A 1 321 ? 22.109 35 -14.016 1 90.31 321 ALA A N 1
ATOM 2330 C CA . ALA A 1 321 ? 21.266 34.5 -15.086 1 90.31 321 ALA A CA 1
ATOM 2331 C C . ALA A 1 321 ? 21.422 33 -15.234 1 90.31 321 ALA A C 1
ATOM 2333 O O . ALA A 1 321 ? 20.594 32.344 -15.867 1 90.31 321 ALA A O 1
ATOM 2334 N N . ASP A 1 322 ? 22.5 32.469 -14.641 1 93.88 322 ASP A N 1
ATOM 2335 C CA . ASP A 1 322 ? 22.766 31.031 -14.758 1 93.88 322 ASP A CA 1
ATOM 2336 C C . ASP A 1 322 ? 22.094 30.25 -13.641 1 93.88 322 ASP A C 1
ATOM 2338 O O . ASP A 1 322 ? 22.062 29.016 -13.664 1 93.88 322 ASP A O 1
ATOM 2342 N N . ARG A 1 323 ? 21.5 30.953 -12.711 1 92.06 323 ARG A N 1
ATOM 2343 C CA . ARG A 1 323 ? 20.797 30.281 -11.617 1 92.06 323 ARG A CA 1
ATOM 2344 C C . ARG A 1 323 ? 19.547 29.578 -12.117 1 92.06 323 ARG A C 1
ATOM 2346 O O . ARG A 1 323 ? 18.844 30.094 -12.992 1 92.06 323 ARG A O 1
ATOM 2353 N N . TYR A 1 324 ? 19.297 28.453 -11.609 1 94.31 324 TYR A N 1
ATOM 2354 C CA . TYR A 1 324 ? 18.141 27.688 -12.047 1 94.31 324 TYR A CA 1
ATOM 2355 C C . TYR A 1 324 ? 16.875 28.125 -11.305 1 94.31 324 TYR A C 1
ATOM 2357 O O . TYR A 1 324 ? 16.828 28.047 -10.078 1 94.31 324 TYR A O 1
ATOM 2365 N N . ASN A 1 325 ? 15.867 28.516 -12.008 1 94.81 325 ASN A N 1
ATOM 2366 C CA . ASN A 1 325 ? 14.57 28.828 -11.43 1 94.81 325 ASN A CA 1
ATOM 2367 C C . ASN A 1 325 ? 13.766 27.578 -11.125 1 94.81 325 ASN A C 1
ATOM 2369 O O . ASN A 1 325 ? 13.078 27.031 -12 1 94.81 325 ASN A O 1
ATOM 2373 N N . TYR A 1 326 ? 13.781 27.156 -9.883 1 94.06 326 TYR A N 1
ATOM 2374 C CA . TYR A 1 326 ? 13.125 25.906 -9.531 1 94.06 326 TYR A CA 1
ATOM 2375 C C . TYR A 1 326 ? 11.625 26.109 -9.344 1 94.06 326 TYR A C 1
ATOM 2377 O O . TYR A 1 326 ? 10.859 25.141 -9.273 1 94.06 326 TYR A O 1
ATOM 2385 N N . ALA A 1 327 ? 11.094 27.328 -9.281 1 94.62 327 ALA A N 1
ATOM 2386 C CA . ALA A 1 327 ? 9.672 27.609 -9.117 1 94.62 327 ALA A CA 1
ATOM 2387 C C . ALA A 1 327 ? 8.875 27.109 -10.32 1 94.62 327 ALA A C 1
ATOM 2389 O O . ALA A 1 327 ? 7.734 26.641 -10.172 1 94.62 327 ALA A O 1
ATOM 2390 N N . LYS A 1 328 ? 9.453 27.156 -11.43 1 92.88 328 LYS A N 1
ATOM 2391 C CA . LYS A 1 328 ? 8.781 26.781 -12.672 1 92.88 328 LYS A CA 1
ATOM 2392 C C . LYS A 1 328 ? 8.375 25.312 -12.664 1 92.88 328 LYS A C 1
ATOM 2394 O O . LYS A 1 328 ? 7.43 24.922 -13.336 1 92.88 328 LYS A O 1
ATOM 2399 N N . ASP A 1 329 ? 9.086 24.578 -11.938 1 94.94 329 ASP A N 1
ATOM 2400 C CA . ASP A 1 329 ? 8.883 23.141 -11.93 1 94.94 329 ASP A CA 1
ATOM 2401 C C . ASP A 1 329 ? 8.281 22.672 -10.602 1 94.94 329 ASP A C 1
ATOM 2403 O O . ASP A 1 329 ? 8.273 21.484 -10.305 1 94.94 329 ASP A O 1
ATOM 2407 N N . SER A 1 330 ? 7.785 23.562 -9.805 1 96 330 SER A N 1
ATOM 2408 C CA . SER A 1 330 ? 7.262 23.234 -8.484 1 96 330 SER A CA 1
ATOM 2409 C C . SER A 1 330 ? 5.766 23.516 -8.391 1 96 330 SER A C 1
ATOM 2411 O O . SER A 1 330 ? 5.27 24.469 -9 1 96 330 SER A O 1
ATOM 2413 N N . TYR A 1 331 ? 5.117 22.688 -7.637 1 97.19 331 TYR A N 1
ATOM 2414 C CA . TYR A 1 331 ? 3.684 22.906 -7.457 1 97.19 331 TYR A CA 1
ATOM 2415 C C . TYR A 1 331 ? 3.422 24.016 -6.453 1 97.19 331 TYR A C 1
ATOM 2417 O O . TYR A 1 331 ? 4.184 24.203 -5.5 1 97.19 331 TYR A O 1
ATOM 2425 N N . LEU A 1 332 ? 2.357 24.719 -6.746 1 96.94 332 LEU A N 1
ATOM 2426 C CA . LEU A 1 332 ? 1.772 25.656 -5.797 1 96.94 332 LEU A CA 1
ATOM 2427 C C . LEU A 1 332 ? 0.718 24.969 -4.934 1 96.94 332 LEU A C 1
ATOM 2429 O O . LEU A 1 332 ? 0.525 25.328 -3.771 1 96.94 332 LEU A O 1
ATOM 2433 N N . SER A 1 333 ? 0.045 24.125 -5.488 1 96.62 333 SER A N 1
ATOM 2434 C CA . SER A 1 333 ? -0.922 23.219 -4.875 1 96.62 333 SER A CA 1
ATOM 2435 C C . SER A 1 333 ? -0.784 21.812 -5.43 1 96.62 333 SER A C 1
ATOM 2437 O O . SER A 1 333 ? -0.723 21.609 -6.645 1 96.62 333 SER A O 1
ATOM 2439 N N . THR A 1 334 ? -0.772 20.844 -4.535 1 97.25 334 THR A N 1
ATOM 2440 C CA . THR A 1 334 ? -0.426 19.484 -4.938 1 97.25 334 THR A CA 1
ATOM 2441 C C . THR A 1 334 ? -1.677 18.688 -5.328 1 97.25 334 THR A C 1
ATOM 2443 O O . THR A 1 334 ? -2.73 18.844 -4.707 1 97.25 334 THR A O 1
ATOM 2446 N N . PRO A 1 335 ? -1.638 17.922 -6.316 1 97.44 335 PRO A N 1
ATOM 2447 C CA . PRO A 1 335 ? -2.77 17.078 -6.723 1 97.44 335 PRO A CA 1
ATOM 2448 C C . PRO A 1 335 ? -2.973 15.875 -5.805 1 97.44 335 PRO A C 1
ATOM 2450 O O . PRO A 1 335 ? -2.049 15.477 -5.094 1 97.44 335 PRO A O 1
ATOM 2453 N N . MET A 1 336 ? -4.184 15.359 -5.848 1 96.56 336 MET A N 1
ATOM 2454 C CA . MET A 1 336 ? -4.539 14.219 -5.008 1 96.56 336 MET A CA 1
ATOM 2455 C C . MET A 1 336 ? -5.816 13.555 -5.508 1 96.56 336 MET A C 1
ATOM 2457 O O . MET A 1 336 ? -6.73 14.227 -5.988 1 96.56 336 MET A O 1
ATOM 2461 N N . GLU A 1 337 ? -5.852 12.258 -5.461 1 95.19 337 GLU A N 1
ATOM 2462 C CA . GLU A 1 337 ? -7.047 11.43 -5.605 1 95.19 337 GLU A CA 1
ATOM 2463 C C . GLU A 1 337 ? -7.316 10.625 -4.34 1 95.19 337 GLU A C 1
ATOM 2465 O O . GLU A 1 337 ? -6.395 10.062 -3.746 1 95.19 337 GLU A O 1
ATOM 2470 N N . ARG A 1 338 ? -8.578 10.617 -3.93 1 95.88 338 ARG A N 1
ATOM 2471 C CA . ARG A 1 338 ? -8.875 9.938 -2.67 1 95.88 338 ARG A CA 1
ATOM 2472 C C . ARG A 1 338 ? -10.242 9.266 -2.719 1 95.88 338 ARG A C 1
ATOM 2474 O O . ARG A 1 338 ? -11.195 9.82 -3.266 1 95.88 338 ARG A O 1
ATOM 2481 N N . LEU A 1 339 ? -10.336 8.125 -2.186 1 94.5 339 LEU A N 1
ATOM 2482 C CA . LEU A 1 339 ? -11.578 7.402 -1.92 1 94.5 339 LEU A CA 1
ATOM 2483 C C . LEU A 1 339 ? -11.773 7.191 -0.423 1 94.5 339 LEU A C 1
ATOM 2485 O O . LEU A 1 339 ? -10.883 6.688 0.261 1 94.5 339 LEU A O 1
ATOM 2489 N N . ASN A 1 340 ? -12.859 7.645 0.063 1 95.75 340 ASN A N 1
ATOM 2490 C CA . ASN A 1 340 ? -13.258 7.398 1.445 1 95.75 340 ASN A CA 1
ATOM 2491 C C . ASN A 1 340 ? -14.539 6.574 1.521 1 95.75 340 ASN A C 1
ATOM 2493 O O . ASN A 1 340 ? -15.555 6.934 0.915 1 95.75 340 ASN A O 1
ATOM 2497 N N . LEU A 1 341 ? -14.5 5.496 2.207 1 93.88 341 LEU A N 1
ATOM 2498 C CA . LEU A 1 341 ? -15.664 4.676 2.533 1 93.88 341 LEU A CA 1
ATOM 2499 C C . LEU A 1 341 ? -15.922 4.672 4.035 1 93.88 341 LEU A C 1
ATOM 2501 O O . LEU A 1 341 ? -14.977 4.598 4.832 1 93.88 341 LEU A O 1
ATOM 2505 N N . SER A 1 342 ? -17.141 4.852 4.383 1 94.5 342 SER A N 1
ATOM 2506 C CA . SER A 1 342 ? -17.469 4.832 5.801 1 94.5 342 SER A CA 1
ATOM 2507 C C . SER A 1 342 ? -18.797 4.109 6.043 1 94.5 342 SER A C 1
ATOM 2509 O O . SER A 1 342 ? -19.672 4.094 5.172 1 94.5 342 SER A O 1
ATOM 2511 N N . MET A 1 343 ? -18.922 3.605 7.219 1 93.06 343 MET A N 1
ATOM 2512 C CA . MET A 1 343 ? -20.125 2.902 7.641 1 93.06 343 MET A CA 1
ATOM 2513 C C . MET A 1 343 ? -20.328 3.012 9.148 1 93.06 343 MET A C 1
ATOM 2515 O O . MET A 1 343 ? -19.344 3.047 9.906 1 93.06 343 MET A O 1
ATOM 2519 N N . ALA A 1 344 ? -21.562 3.121 9.562 1 93.25 344 ALA A N 1
ATOM 2520 C CA . ALA A 1 344 ? -21.969 3.018 10.961 1 93.25 344 ALA A CA 1
ATOM 2521 C C . ALA A 1 344 ? -23.266 2.238 11.102 1 93.25 344 ALA A C 1
ATOM 2523 O O . ALA A 1 344 ? -24.172 2.359 10.266 1 93.25 344 ALA A O 1
ATOM 2524 N N . GLY A 1 345 ? -23.359 1.438 12.141 1 91.69 345 GLY A N 1
ATOM 2525 C CA . GLY A 1 345 ? -24.562 0.649 12.367 1 91.69 345 GLY A CA 1
ATOM 2526 C C . GLY A 1 345 ? -24.75 0.257 13.82 1 91.69 345 GLY A C 1
ATOM 2527 O O . GLY A 1 345 ? -23.781 0.204 14.586 1 91.69 345 GLY A O 1
ATOM 2528 N N . THR A 1 346 ? -25.969 0.079 14.18 1 93.19 346 THR A N 1
ATOM 2529 C CA . THR A 1 346 ? -26.344 -0.454 15.484 1 93.19 346 THR A CA 1
ATOM 2530 C C . THR A 1 346 ? -27.375 -1.564 15.344 1 93.19 346 THR A C 1
ATOM 2532 O O . THR A 1 346 ? -28.094 -1.627 14.336 1 93.19 346 THR A O 1
ATOM 2535 N N . TYR A 1 347 ? -27.406 -2.449 16.297 1 93.5 347 TYR A N 1
ATOM 2536 C CA . TYR A 1 347 ? -28.406 -3.521 16.328 1 93.5 347 TYR A CA 1
ATOM 2537 C C . TYR A 1 347 ? -28.703 -3.928 17.766 1 93.5 347 TYR A C 1
ATOM 2539 O O . TYR A 1 347 ? -27.797 -4.242 18.531 1 93.5 347 TYR A O 1
ATOM 2547 N N . GLU A 1 348 ? -29.953 -3.953 18.031 1 94.75 348 GLU A N 1
ATOM 2548 C CA . GLU A 1 348 ? -30.375 -4.375 19.375 1 94.75 348 GLU A CA 1
ATOM 2549 C C . GLU A 1 348 ? -30.328 -5.895 19.516 1 94.75 348 GLU A C 1
ATOM 2551 O O . GLU A 1 348 ? -31.219 -6.598 19.031 1 94.75 348 GLU A O 1
ATOM 2556 N N . LEU A 1 349 ? -29.406 -6.391 20.281 1 92.38 349 LEU A N 1
ATOM 2557 C CA . LEU A 1 349 ? -29.281 -7.828 20.5 1 92.38 349 LEU A CA 1
ATOM 2558 C C . LEU A 1 349 ? -30.328 -8.32 21.5 1 92.38 349 LEU A C 1
ATOM 2560 O O . LEU A 1 349 ? -30.859 -9.422 21.344 1 92.38 349 LEU A O 1
ATOM 2564 N N . THR A 1 350 ? -30.484 -7.566 22.594 1 91.75 350 THR A N 1
ATOM 2565 C CA . THR A 1 350 ? -31.531 -7.723 23.594 1 91.75 350 THR A CA 1
ATOM 2566 C C . THR A 1 350 ? -32.156 -6.371 23.938 1 91.75 350 THR A C 1
ATOM 2568 O O . THR A 1 350 ? -31.75 -5.34 23.406 1 91.75 350 THR A O 1
ATOM 2571 N N . GLU A 1 351 ? -33.031 -6.391 24.734 1 90 351 GLU A N 1
ATOM 2572 C CA . GLU A 1 351 ? -33.656 -5.145 25.125 1 90 351 GLU A CA 1
ATOM 2573 C C . GLU A 1 351 ? -32.688 -4.211 25.828 1 90 351 GLU A C 1
ATOM 2575 O O . GLU A 1 351 ? -32.844 -2.992 25.812 1 90 351 GLU A O 1
ATOM 2580 N N . SER A 1 352 ? -31.625 -4.762 26.344 1 93.38 352 SER A N 1
ATOM 2581 C CA . SER A 1 352 ? -30.734 -3.938 27.141 1 93.38 352 SER A CA 1
ATOM 2582 C C . SER A 1 352 ? -29.328 -3.887 26.531 1 93.38 352 SER A C 1
ATOM 2584 O O . SER A 1 352 ? -28.453 -3.209 27.047 1 93.38 352 SER A O 1
ATOM 2586 N N . ILE A 1 353 ? -29.125 -4.645 25.531 1 94.81 353 ILE A N 1
ATOM 2587 C CA . ILE A 1 353 ? -27.781 -4.695 24.969 1 94.81 353 ILE A CA 1
ATOM 2588 C C . ILE A 1 353 ? -27.844 -4.355 23.469 1 94.81 353 ILE A C 1
ATOM 2590 O O . ILE A 1 353 ? -28.609 -4.957 22.734 1 94.81 353 ILE A O 1
ATOM 2594 N N . ARG A 1 354 ? -27.031 -3.443 23.094 1 95.56 354 ARG A N 1
ATOM 2595 C CA . ARG A 1 354 ? -26.953 -3.006 21.703 1 95.56 354 ARG A CA 1
ATOM 2596 C C . ARG A 1 354 ? -25.531 -3.193 21.141 1 95.56 354 ARG A C 1
ATOM 2598 O O . ARG A 1 354 ? -24.562 -2.85 21.812 1 95.56 354 ARG A O 1
ATOM 2605 N N . PHE A 1 355 ? -25.531 -3.865 20.031 1 94.62 355 PHE A N 1
ATOM 2606 C CA . PHE A 1 355 ? -24.281 -3.934 19.266 1 94.62 355 PHE A CA 1
ATOM 2607 C C . PHE A 1 355 ? -24.094 -2.668 18.438 1 94.62 355 PHE A C 1
ATOM 2609 O O . PHE A 1 355 ? -25.047 -2.127 17.891 1 94.62 355 PHE A O 1
ATOM 2616 N N . PHE A 1 356 ? -22.844 -2.066 18.359 1 94 356 PHE A N 1
ATOM 2617 C CA . PHE A 1 356 ? -22.531 -0.969 17.453 1 94 356 PHE A CA 1
ATOM 2618 C C . PHE A 1 356 ? -21.234 -1.23 16.703 1 94 356 PHE A C 1
ATOM 2620 O O . PHE A 1 356 ? -20.344 -1.901 17.219 1 94 356 PHE A O 1
ATOM 2627 N N . THR A 1 357 ? -21.172 -0.715 15.516 1 94.38 357 THR A N 1
ATOM 2628 C CA . THR A 1 357 ? -19.969 -0.833 14.695 1 94.38 357 THR A CA 1
ATOM 2629 C C . THR A 1 357 ? -19.75 0.422 13.859 1 94.38 357 THR A C 1
ATOM 2631 O O . THR A 1 357 ? -20.719 1.123 13.531 1 94.38 357 THR A O 1
ATOM 2634 N N . GLU A 1 358 ? -18.516 0.767 13.68 1 94.12 358 GLU A N 1
ATOM 2635 C CA . GLU A 1 358 ? -18.047 1.823 12.797 1 94.12 358 GLU A CA 1
ATOM 2636 C C . GLU A 1 358 ? -16.859 1.346 11.953 1 94.12 358 GLU A C 1
ATOM 2638 O O . GLU A 1 358 ? -15.992 0.617 12.445 1 94.12 358 GLU A O 1
ATOM 2643 N N . ALA A 1 359 ? -16.922 1.681 10.75 1 94.12 359 ALA A N 1
ATOM 2644 C CA . ALA A 1 359 ? -15.797 1.356 9.883 1 94.12 359 ALA A CA 1
ATOM 2645 C C . ALA A 1 359 ? -15.492 2.51 8.93 1 94.12 359 ALA A C 1
ATOM 2647 O O . ALA A 1 359 ? -16.406 3.168 8.43 1 94.12 359 ALA A O 1
ATOM 2648 N N . MET A 1 360 ? -14.195 2.75 8.758 1 95.38 360 MET A N 1
ATOM 2649 C CA . MET A 1 360 ? -13.711 3.76 7.82 1 95.38 360 MET A CA 1
ATOM 2650 C C . MET A 1 360 ? -12.523 3.236 7.023 1 95.38 360 MET A C 1
ATOM 2652 O O . MET A 1 360 ? -11.648 2.566 7.574 1 95.38 360 MET A O 1
ATOM 2656 N N . TYR A 1 361 ? -12.516 3.506 5.762 1 93.69 361 TYR A N 1
ATOM 2657 C CA . TYR A 1 361 ? -11.383 3.23 4.883 1 93.69 361 TYR A CA 1
ATOM 2658 C C . TYR A 1 361 ? -11.07 4.438 4.008 1 93.69 361 TYR A C 1
ATOM 2660 O O . TYR A 1 361 ? -11.977 5.082 3.477 1 93.69 361 TYR A O 1
ATOM 2668 N N . SER A 1 362 ? -9.836 4.719 3.959 1 96.25 362 SER A N 1
ATOM 2669 C CA . SER A 1 362 ? -9.367 5.785 3.08 1 96.25 362 SER A CA 1
ATOM 2670 C C . SER A 1 362 ? -8.203 5.316 2.215 1 96.25 362 SER A C 1
ATOM 2672 O O . SER A 1 362 ? -7.285 4.652 2.705 1 96.25 362 SER A O 1
ATOM 2674 N N . LYS A 1 363 ? -8.32 5.547 0.974 1 95.12 363 LYS A N 1
ATOM 2675 C CA . LYS A 1 363 ? -7.223 5.363 0.032 1 95.12 363 LYS A CA 1
ATOM 2676 C C . LYS A 1 363 ? -6.871 6.676 -0.666 1 95.12 363 LYS A C 1
ATOM 2678 O O . LYS A 1 363 ? -7.73 7.301 -1.288 1 95.12 363 LYS A O 1
ATOM 2683 N N . ARG A 1 364 ? -5.57 7.008 -0.581 1 95.88 364 ARG A N 1
ATOM 2684 C CA . ARG A 1 364 ? -5.129 8.281 -1.132 1 95.88 364 ARG A CA 1
ATOM 2685 C C . ARG A 1 364 ? -3.959 8.094 -2.09 1 95.88 364 ARG A C 1
ATOM 2687 O O . ARG A 1 364 ? -3.01 7.371 -1.781 1 95.88 364 ARG A O 1
ATOM 2694 N N . TRP A 1 365 ? -4.086 8.633 -3.254 1 94.88 365 TRP A N 1
ATOM 2695 C CA . TRP A 1 365 ? -2.99 8.82 -4.199 1 94.88 365 TRP A CA 1
ATOM 2696 C C . TRP A 1 365 ? -2.594 10.289 -4.289 1 94.88 365 TRP A C 1
ATOM 2698 O O . TRP A 1 365 ? -3.379 11.125 -4.742 1 94.88 365 TRP A O 1
ATOM 2708 N N . SER A 1 366 ? -1.442 10.602 -3.848 1 96.88 366 SER A N 1
ATOM 2709 C CA . SER A 1 366 ? -0.997 11.992 -3.854 1 96.88 366 SER A CA 1
ATOM 2710 C C . SER A 1 366 ? 0.351 12.141 -4.551 1 96.88 366 SER A C 1
ATOM 2712 O O . SER A 1 366 ? 1.094 11.164 -4.688 1 96.88 366 SER A O 1
ATOM 2714 N N . ASN A 1 367 ? 0.588 13.391 -5.02 1 96.81 367 ASN A N 1
ATOM 2715 C CA . ASN A 1 367 ? 1.799 13.68 -5.781 1 96.81 367 ASN A CA 1
ATOM 2716 C C . ASN A 1 367 ? 2.355 15.062 -5.434 1 96.81 367 ASN A C 1
ATOM 2718 O O . ASN A 1 367 ? 1.596 16.016 -5.238 1 96.81 367 ASN A O 1
ATOM 2722 N N . GLN A 1 368 ? 3.6 15.164 -5.266 1 97.06 368 GLN A N 1
ATOM 2723 C CA . GLN A 1 368 ? 4.355 16.406 -5.262 1 97.06 368 GLN A CA 1
ATOM 2724 C C . GLN A 1 368 ? 5.383 16.438 -6.391 1 97.06 368 GLN A C 1
ATOM 2726 O O . GLN A 1 368 ? 5.836 15.383 -6.848 1 97.06 368 GLN A O 1
ATOM 2731 N N . GLN A 1 369 ? 5.699 17.594 -6.785 1 96.56 369 GLN A N 1
ATOM 2732 C CA . GLN A 1 369 ? 6.684 17.781 -7.844 1 96.56 369 GLN A CA 1
ATOM 2733 C C . GLN A 1 369 ? 7.676 18.891 -7.488 1 96.56 369 GLN A C 1
ATOM 2735 O O . GLN A 1 369 ? 7.277 20 -7.148 1 96.56 369 GLN A O 1
ATOM 2740 N N . MET A 1 370 ? 8.891 18.562 -7.504 1 94.25 370 MET A N 1
ATOM 2741 C CA . MET A 1 370 ? 9.969 19.531 -7.328 1 94.25 370 MET A CA 1
ATOM 2742 C C . MET A 1 370 ? 10.844 19.594 -8.578 1 94.25 370 MET A C 1
ATOM 2744 O O . MET A 1 370 ? 10.711 18.766 -9.477 1 94.25 370 MET A O 1
ATOM 2748 N N . ALA A 1 371 ? 11.672 20.641 -8.57 1 95.62 371 ALA A N 1
ATOM 2749 C CA . ALA A 1 371 ? 12.602 20.828 -9.68 1 95.62 371 ALA A CA 1
ATOM 2750 C C . ALA A 1 371 ? 13.508 19.609 -9.852 1 95.62 371 ALA A C 1
ATOM 2752 O O . ALA A 1 371 ? 13.664 18.812 -8.922 1 95.62 371 ALA A O 1
ATOM 2753 N N . PRO A 1 372 ? 14.039 19.469 -11.078 1 95.81 372 PRO A N 1
ATOM 2754 C CA . PRO A 1 372 ? 14.992 18.375 -11.289 1 95.81 372 PRO A CA 1
ATOM 2755 C C . PRO A 1 372 ? 16.062 18.297 -10.195 1 95.81 372 PRO A C 1
ATOM 2757 O O . PRO A 1 372 ? 16.422 19.312 -9.609 1 95.81 372 PRO A O 1
ATOM 2760 N N . GLN A 1 373 ? 16.531 17.094 -9.93 1 93.69 373 GLN A N 1
ATOM 2761 C CA . GLN A 1 373 ? 17.453 16.844 -8.828 1 93.69 373 GLN A CA 1
ATOM 2762 C C . GLN A 1 373 ? 18.75 17.625 -9.008 1 93.69 373 GLN A C 1
ATOM 2764 O O . GLN A 1 373 ? 19.375 17.594 -10.07 1 93.69 373 GLN A O 1
ATOM 2769 N N . PRO A 1 374 ? 19.141 18.406 -8.031 1 91.25 374 PRO A N 1
ATOM 2770 C CA . PRO A 1 374 ? 20.531 18.875 -8.016 1 91.25 374 PRO A CA 1
ATOM 2771 C C . PRO A 1 374 ? 21.516 17.781 -7.625 1 91.25 374 PRO A C 1
ATOM 2773 O O . PRO A 1 374 ? 21.297 17.062 -6.652 1 91.25 374 PRO A O 1
ATOM 2776 N N . ILE A 1 375 ? 22.469 17.609 -8.391 1 91.44 375 ILE A N 1
ATOM 2777 C CA . ILE A 1 375 ? 23.516 16.641 -8.031 1 91.44 375 ILE A CA 1
ATOM 2778 C C . ILE A 1 375 ? 24.844 17.359 -7.832 1 91.44 375 ILE A C 1
ATOM 2780 O O . ILE A 1 375 ? 25.047 18.469 -8.352 1 91.44 375 ILE A O 1
ATOM 2784 N N . TRP A 1 376 ? 25.688 16.75 -7.074 1 86.5 376 TRP A N 1
ATOM 2785 C CA . TRP A 1 376 ? 27.047 17.266 -6.879 1 86.5 376 TRP A CA 1
ATOM 2786 C C . TRP A 1 376 ? 28.016 16.141 -6.566 1 86.5 376 TRP A C 1
ATOM 2788 O O . TRP A 1 376 ? 27.609 15.062 -6.125 1 86.5 376 TRP A O 1
ATOM 2798 N N . ASN A 1 377 ? 29.219 16.375 -6.926 1 87.06 377 ASN A N 1
ATOM 2799 C CA . ASN A 1 377 ? 30.219 15.383 -6.562 1 87.06 377 ASN A CA 1
ATOM 2800 C C . ASN A 1 377 ? 30.641 15.523 -5.102 1 87.06 377 ASN A C 1
ATOM 2802 O O . ASN A 1 377 ? 30.828 16.641 -4.605 1 87.06 377 ASN A O 1
ATOM 2806 N N . GLY A 1 378 ? 30.672 14.414 -4.387 1 75.19 378 GLY A N 1
ATOM 2807 C CA . GLY A 1 378 ? 31.188 14.422 -3.023 1 75.19 378 GLY A CA 1
ATOM 2808 C C . GLY A 1 378 ? 32.656 14.805 -2.934 1 75.19 378 GLY A C 1
ATOM 2809 O O . GLY A 1 378 ? 33 15.711 -2.172 1 75.19 378 GLY A O 1
ATOM 2810 N N . ASP A 1 379 ? 33.438 14.109 -3.736 1 80.19 379 ASP A N 1
ATOM 2811 C CA . ASP A 1 379 ? 34.844 14.461 -3.924 1 80.19 379 ASP A CA 1
ATOM 2812 C C . ASP A 1 379 ? 35.062 15.102 -5.289 1 80.19 379 ASP A C 1
ATOM 2814 O O . ASP A 1 379 ? 34.469 14.68 -6.285 1 80.19 379 ASP A O 1
ATOM 2818 N N . ALA A 1 380 ? 35.969 16.125 -5.223 1 90.31 380 ALA A N 1
ATOM 2819 C CA . ALA A 1 380 ? 36.281 16.828 -6.473 1 90.31 380 ALA A CA 1
ATOM 2820 C C . ALA A 1 380 ? 36.844 15.867 -7.512 1 90.31 380 ALA A C 1
ATOM 2822 O O . ALA A 1 380 ? 37.531 14.898 -7.164 1 90.31 380 ALA A O 1
ATOM 2823 N N . TRP A 1 381 ? 36.531 16.109 -8.789 1 94.25 381 TRP A N 1
ATOM 2824 C CA . TRP A 1 381 ? 37.094 15.32 -9.883 1 94.25 381 TRP A CA 1
ATOM 2825 C C . TRP A 1 381 ? 38.312 15.992 -10.477 1 94.25 381 TRP A C 1
ATOM 2827 O O . TRP A 1 381 ? 38.344 17.203 -10.68 1 94.25 381 TRP A O 1
ATOM 2837 N N . VAL A 1 382 ? 39.375 15.242 -10.719 1 96.25 382 VAL A N 1
ATOM 2838 C CA . VAL A 1 382 ? 40.594 15.766 -11.328 1 96.25 382 VAL A CA 1
ATOM 2839 C C . VAL A 1 382 ? 40.375 15.969 -12.828 1 96.25 382 VAL A C 1
ATOM 2841 O O . VAL A 1 382 ? 39.938 15.047 -13.531 1 96.25 382 VAL A O 1
ATOM 2844 N N . TYR A 1 383 ? 40.688 17.188 -13.305 1 97.62 383 TYR A N 1
ATOM 2845 C CA . TYR A 1 383 ? 40.5 17.516 -14.711 1 97.62 383 TYR A CA 1
ATOM 2846 C C . TYR A 1 383 ? 41.656 17.016 -15.555 1 97.62 383 TYR A C 1
ATOM 2848 O O . TYR A 1 383 ? 42.812 17.453 -15.375 1 97.62 383 TYR A O 1
ATOM 2856 N N . ASN A 1 384 ? 41.344 16.078 -16.406 1 97.25 384 ASN A N 1
ATOM 2857 C CA . ASN A 1 384 ? 42.312 15.492 -17.297 1 97.25 384 ASN A CA 1
ATOM 2858 C C . ASN A 1 384 ? 41.906 15.625 -18.766 1 97.25 384 ASN A C 1
ATOM 2860 O O . ASN A 1 384 ? 41.5 14.648 -19.391 1 97.25 384 ASN A O 1
ATOM 2864 N N . PRO A 1 385 ? 42.188 16.766 -19.359 1 97.44 385 PRO A N 1
ATOM 2865 C CA . PRO A 1 385 ? 41.719 17.016 -20.734 1 97.44 385 PRO A CA 1
ATOM 2866 C C . PRO A 1 385 ? 42.531 16.25 -21.766 1 97.44 385 PRO A C 1
ATOM 2868 O O . PRO A 1 385 ? 43.688 15.938 -21.547 1 97.44 385 PRO A O 1
ATOM 2871 N N . LYS A 1 386 ? 41.906 16.016 -22.828 1 96.75 386 LYS A N 1
ATOM 2872 C CA . LYS A 1 386 ? 42.531 15.258 -23.922 1 96.75 386 LYS A CA 1
ATOM 2873 C C . LYS A 1 386 ? 43.781 15.953 -24.438 1 96.75 386 LYS A C 1
ATOM 2875 O O . LYS A 1 386 ? 44.781 15.297 -24.734 1 96.75 386 LYS A O 1
ATOM 2880 N N . SER A 1 387 ? 43.75 17.266 -24.5 1 96.19 387 SER A N 1
ATOM 2881 C CA . SER A 1 387 ? 44.875 18.016 -25.031 1 96.19 387 SER A CA 1
ATOM 2882 C C . SER A 1 387 ? 46.094 17.875 -24.156 1 96.19 387 SER A C 1
ATOM 2884 O O . SER A 1 387 ? 47.219 18.125 -24.609 1 96.19 387 SER A O 1
ATOM 2886 N N . ALA A 1 388 ? 45.906 17.484 -22.953 1 95.88 388 ALA A N 1
ATOM 2887 C CA . ALA A 1 388 ? 47.031 17.281 -22.031 1 95.88 388 ALA A CA 1
ATOM 2888 C C . ALA A 1 388 ? 47.312 15.805 -21.828 1 95.88 388 ALA A C 1
ATOM 2890 O O . ALA A 1 388 ? 47.938 15.414 -20.828 1 95.88 388 ALA A O 1
ATOM 2891 N N . GLY A 1 389 ? 46.75 14.961 -22.672 1 95.69 389 GLY A N 1
ATOM 2892 C CA . GLY A 1 389 ? 47.031 13.539 -22.609 1 95.69 389 GLY A CA 1
ATOM 2893 C C . GLY A 1 389 ? 46 12.758 -21.844 1 95.69 389 GLY A C 1
ATOM 2894 O O . GLY A 1 389 ? 46.156 11.555 -21.625 1 95.69 389 GLY A O 1
ATOM 2895 N N . GLY A 1 390 ? 44.969 13.461 -21.438 1 96.56 390 GLY A N 1
ATOM 2896 C CA . GLY A 1 390 ? 43.906 12.781 -20.688 1 96.56 390 GLY A CA 1
ATOM 2897 C C . GLY A 1 390 ? 42.781 12.297 -21.562 1 96.56 390 GLY A C 1
ATOM 2898 O O . GLY A 1 390 ? 42.969 11.906 -22.703 1 96.56 390 GLY A O 1
ATOM 2899 N N . TRP A 1 391 ? 41.562 12.117 -21 1 96.69 391 TRP A N 1
ATOM 2900 C CA . TRP A 1 391 ? 40.406 11.492 -21.672 1 96.69 391 TRP A CA 1
ATOM 2901 C C . TRP A 1 391 ? 39.188 12.398 -21.625 1 96.69 391 TRP A C 1
ATOM 2903 O O . TRP A 1 391 ? 38.156 12.117 -22.266 1 96.69 391 TRP A O 1
ATOM 2913 N N . MET A 1 392 ? 39.312 13.492 -20.891 1 97.94 392 MET A N 1
ATOM 2914 C CA . MET A 1 392 ? 38.156 14.383 -20.703 1 97.94 392 MET A CA 1
ATOM 2915 C C . MET A 1 392 ? 38.125 15.453 -21.781 1 97.94 392 MET A C 1
ATOM 2917 O O . MET A 1 392 ? 39.125 15.688 -22.469 1 97.94 392 MET A O 1
ATOM 2921 N N . THR A 1 393 ? 36.969 16.109 -21.938 1 97.62 393 THR A N 1
ATOM 2922 C CA . THR A 1 393 ? 36.781 17.172 -22.906 1 97.62 393 THR A CA 1
ATOM 2923 C C . THR A 1 393 ? 37.75 18.328 -22.656 1 97.62 393 THR A C 1
ATOM 2925 O O . THR A 1 393 ? 38.125 18.578 -21.516 1 97.62 393 THR A O 1
ATOM 2928 N N . ASP A 1 394 ? 38.062 19.141 -23.719 1 97.25 394 ASP A N 1
ATOM 2929 C CA . ASP A 1 394 ? 38.906 20.328 -23.609 1 97.25 394 ASP A CA 1
ATOM 2930 C C . ASP A 1 394 ? 38.062 21.578 -23.375 1 97.25 394 ASP A C 1
ATOM 2932 O O . ASP A 1 394 ? 38.594 22.688 -23.328 1 97.25 394 ASP A O 1
ATOM 2936 N N . ASP A 1 395 ? 36.781 21.438 -23.047 1 96.44 395 ASP A N 1
ATOM 2937 C CA . ASP A 1 395 ? 35.812 22.547 -23.031 1 96.44 395 ASP A CA 1
ATOM 2938 C C . ASP A 1 395 ? 36.094 23.516 -21.891 1 96.44 395 ASP A C 1
ATOM 2940 O O . ASP A 1 395 ? 35.656 24.656 -21.922 1 96.44 395 ASP A O 1
ATOM 2944 N N . LEU A 1 396 ? 36.844 23.125 -20.922 1 97.38 396 LEU A N 1
ATOM 2945 C CA . LEU A 1 396 ? 37.062 23.969 -19.75 1 97.38 396 LEU A CA 1
ATOM 2946 C C . LEU A 1 396 ? 38.344 24.781 -19.906 1 97.38 396 LEU A C 1
ATOM 2948 O O . LEU A 1 396 ? 38.594 25.719 -19.141 1 97.38 396 LEU A O 1
ATOM 2952 N N . LEU A 1 397 ? 39.125 24.469 -20.906 1 94.44 397 LEU A N 1
ATOM 2953 C CA . LEU A 1 397 ? 40.344 25.219 -21.156 1 94.44 397 LEU A CA 1
ATOM 2954 C C . LEU A 1 397 ? 40.031 26.562 -21.812 1 94.44 397 LEU A C 1
ATOM 2956 O O . LEU A 1 397 ? 39.094 26.672 -22.594 1 94.44 397 LEU A O 1
ATOM 2960 N N . PRO A 1 398 ? 40.75 27.641 -21.484 1 92.81 398 PRO A N 1
ATOM 2961 C CA . PRO A 1 398 ? 41.906 27.656 -20.609 1 92.81 398 PRO A CA 1
ATOM 2962 C C . PRO A 1 398 ? 41.562 28.031 -19.172 1 92.81 398 PRO A C 1
ATOM 2964 O O . PRO A 1 398 ? 42.469 28.312 -18.359 1 92.81 398 PRO A O 1
ATOM 2967 N N . TRP A 1 399 ? 40.219 28.109 -18.875 1 95.44 399 TRP A N 1
ATOM 2968 C CA . TRP A 1 399 ? 39.812 28.578 -17.547 1 95.44 399 TRP A CA 1
ATOM 2969 C C . TRP A 1 399 ? 40.375 27.688 -16.453 1 95.44 399 TRP A C 1
ATOM 2971 O O . TRP A 1 399 ? 40.625 28.156 -15.336 1 95.44 399 TRP A O 1
ATOM 2981 N N . VAL A 1 400 ? 40.5 26.391 -16.719 1 97 400 VAL A N 1
ATOM 2982 C CA . VAL A 1 400 ? 40.938 25.391 -15.742 1 97 400 VAL A CA 1
ATOM 2983 C C . VAL A 1 400 ? 42.25 24.766 -16.172 1 97 400 VAL A C 1
ATOM 2985 O O . VAL A 1 400 ? 42.469 24.5 -17.359 1 97 400 VAL A O 1
ATOM 2988 N N . GLN A 1 401 ? 43.062 24.469 -15.211 1 95.94 401 GLN A N 1
ATOM 2989 C CA . GLN A 1 401 ? 44.375 23.875 -15.492 1 95.94 401 GLN A CA 1
ATOM 2990 C C . GLN A 1 401 ? 44.281 22.344 -15.477 1 95.94 401 GLN A C 1
ATOM 2992 O O . GLN A 1 401 ? 43.531 21.781 -14.672 1 95.94 401 GLN A O 1
ATOM 2997 N N . PRO A 1 402 ? 45.062 21.703 -16.438 1 96.5 402 PRO A N 1
ATOM 2998 C CA . PRO A 1 402 ? 45.156 20.25 -16.312 1 96.5 402 PRO A CA 1
ATOM 2999 C C . PRO A 1 402 ? 45.625 19.797 -14.938 1 96.5 402 PRO A C 1
ATOM 3001 O O . PRO A 1 402 ? 46.562 20.344 -14.391 1 96.5 402 PRO A O 1
ATOM 3004 N N . GLY A 1 403 ? 44.875 18.828 -14.43 1 96.19 403 GLY A N 1
ATOM 3005 C CA . GLY A 1 403 ? 45.219 18.297 -13.125 1 96.19 403 GLY A CA 1
ATOM 3006 C C . GLY A 1 403 ? 44.5 18.969 -11.977 1 96.19 403 GLY A C 1
ATOM 3007 O O . GLY A 1 403 ? 44.562 18.516 -10.836 1 96.19 403 GLY A O 1
ATOM 3008 N N . GLU A 1 404 ? 43.844 20.047 -12.258 1 95.88 404 GLU A N 1
ATOM 3009 C CA . GLU A 1 404 ? 43.094 20.766 -11.227 1 95.88 404 GLU A CA 1
ATOM 3010 C C . GLU A 1 404 ? 41.875 19.969 -10.742 1 95.88 404 GLU A C 1
ATOM 3012 O O . GLU A 1 404 ? 41.219 19.312 -11.531 1 95.88 404 GLU A O 1
ATOM 3017 N N . GLU A 1 405 ? 41.625 19.938 -9.383 1 94.44 405 GLU A N 1
ATOM 3018 C CA . GLU A 1 405 ? 40.469 19.297 -8.805 1 94.44 405 GLU A CA 1
ATOM 3019 C C . GLU A 1 405 ? 39.25 20.203 -8.867 1 94.44 405 GLU A C 1
ATOM 3021 O O . GLU A 1 405 ? 39.281 21.328 -8.375 1 94.44 405 GLU A O 1
ATOM 3026 N N . LEU A 1 406 ? 38.188 19.719 -9.461 1 95.19 406 LEU A N 1
ATOM 3027 C CA . LEU A 1 406 ? 37.031 20.562 -9.719 1 95.19 406 LEU A CA 1
ATOM 3028 C C . LEU A 1 406 ? 35.812 20.062 -8.945 1 95.19 406 LEU A C 1
ATOM 3030 O O . LEU A 1 406 ? 35.469 18.891 -9.031 1 95.19 406 LEU A O 1
ATOM 3034 N N . ALA A 1 407 ? 35.219 20.953 -8.141 1 90.75 407 ALA A N 1
ATOM 3035 C CA . ALA A 1 407 ? 33.875 20.703 -7.648 1 90.75 407 ALA A CA 1
ATOM 3036 C C . ALA A 1 407 ? 32.844 20.922 -8.758 1 90.75 407 ALA A C 1
ATOM 3038 O O . ALA A 1 407 ? 33.031 21.75 -9.648 1 90.75 407 ALA A O 1
ATOM 3039 N N . TYR A 1 408 ? 31.844 20.125 -8.742 1 93.69 408 TYR A N 1
ATOM 3040 C CA . TYR A 1 408 ? 30.844 20.141 -9.805 1 93.69 408 TYR A CA 1
ATOM 3041 C C . TYR A 1 408 ? 29.438 20 -9.227 1 93.69 408 TYR A C 1
ATOM 3043 O O . TYR A 1 408 ? 29.219 19.219 -8.289 1 93.69 408 TYR A O 1
ATOM 3051 N N . GLY A 1 409 ? 28.531 20.812 -9.68 1 92.44 409 GLY A N 1
ATOM 3052 C CA . GLY A 1 409 ? 27.109 20.703 -9.383 1 92.44 409 GLY A CA 1
ATOM 3053 C C . GLY A 1 409 ? 26.234 20.938 -10.602 1 92.44 409 GLY A C 1
ATOM 3054 O O . GLY A 1 409 ? 26.562 21.75 -11.461 1 92.44 409 GLY A O 1
ATOM 3055 N N . ARG A 1 410 ? 25.078 20.266 -10.609 1 94.75 410 ARG A N 1
ATOM 3056 C CA . ARG A 1 410 ? 24.25 20.344 -11.812 1 94.75 410 ARG A CA 1
ATOM 3057 C C . ARG A 1 410 ? 22.781 20.109 -11.477 1 94.75 410 ARG A C 1
ATOM 3059 O O . ARG A 1 410 ? 22.469 19.25 -10.656 1 94.75 410 ARG A O 1
ATOM 3066 N N . ARG A 1 411 ? 21.938 20.953 -12.078 1 95.81 411 ARG A N 1
ATOM 3067 C CA . ARG A 1 411 ? 20.516 20.625 -12.102 1 95.81 411 ARG A CA 1
ATOM 3068 C C . ARG A 1 411 ? 20.203 19.672 -13.242 1 95.81 411 ARG A C 1
ATOM 3070 O O . ARG A 1 411 ? 20.406 20 -14.414 1 95.81 411 ARG A O 1
ATOM 3077 N N . MET A 1 412 ? 19.656 18.516 -12.969 1 96.38 412 MET A N 1
ATOM 3078 C CA . MET A 1 412 ? 19.5 17.453 -13.953 1 96.38 412 MET A CA 1
ATOM 3079 C C . MET A 1 412 ? 18.203 17.609 -14.734 1 96.38 412 MET A C 1
ATOM 3081 O O . MET A 1 412 ? 17.359 16.719 -14.742 1 96.38 412 MET A O 1
ATOM 3085 N N . VAL A 1 413 ? 18.109 18.672 -15.5 1 96.19 413 VAL A N 1
ATOM 3086 C CA . VAL A 1 413 ? 16.922 19 -16.281 1 96.19 413 VAL A CA 1
ATOM 3087 C C . VAL A 1 413 ? 16.641 17.891 -17.297 1 96.19 413 VAL A C 1
ATOM 3089 O O . VAL A 1 413 ? 15.492 17.562 -17.562 1 96.19 413 VAL A O 1
ATOM 3092 N N . GLU A 1 414 ? 17.703 17.234 -17.75 1 95.06 414 GLU A N 1
ATOM 3093 C CA . GLU A 1 414 ? 17.609 16.219 -18.781 1 95.06 414 GLU A CA 1
ATOM 3094 C C . GLU A 1 414 ? 16.875 14.977 -18.281 1 95.06 414 GLU A C 1
ATOM 3096 O O . GLU A 1 414 ? 16.328 14.211 -19.062 1 95.06 414 GLU A O 1
ATOM 3101 N N . SER A 1 415 ? 16.922 14.805 -17 1 95.12 415 SER A N 1
ATOM 3102 C CA . SER A 1 415 ? 16.312 13.609 -16.406 1 95.12 415 SER A CA 1
ATOM 3103 C C . SER A 1 415 ? 14.875 13.883 -15.977 1 95.12 415 SER A C 1
ATOM 3105 O O . SER A 1 415 ? 14.148 12.953 -15.617 1 95.12 415 SER A O 1
ATOM 3107 N N . GLY A 1 416 ? 14.453 15.094 -16.031 1 95.38 416 GLY A N 1
ATOM 3108 C CA . GLY A 1 416 ? 13.094 15.43 -15.641 1 95.38 416 GLY A CA 1
ATOM 3109 C C . GLY A 1 416 ? 12.969 15.867 -14.195 1 95.38 416 GLY A C 1
ATOM 3110 O O . GLY A 1 416 ? 13.961 15.867 -13.461 1 95.38 416 GLY A O 1
ATOM 3111 N N . THR A 1 417 ? 11.758 16.219 -13.719 1 96.38 417 THR A N 1
ATOM 3112 C CA . THR A 1 417 ? 11.484 16.703 -12.367 1 96.38 417 THR A CA 1
ATOM 3113 C C . THR A 1 417 ? 11.562 15.555 -11.359 1 96.38 417 THR A C 1
ATOM 3115 O O . THR A 1 417 ? 11.547 14.383 -11.742 1 96.38 417 THR A O 1
ATOM 3118 N N . ARG A 1 418 ? 11.773 15.938 -10.148 1 94 418 ARG A N 1
ATOM 3119 C CA . ARG A 1 418 ? 11.578 14.977 -9.062 1 94 418 ARG A CA 1
ATOM 3120 C C . ARG A 1 418 ? 10.102 14.797 -8.742 1 94 418 ARG A C 1
ATOM 3122 O O . ARG A 1 418 ? 9.43 15.75 -8.344 1 94 418 ARG A O 1
ATOM 3129 N N . ASP A 1 419 ? 9.617 13.625 -8.977 1 95.62 419 ASP A N 1
ATOM 3130 C CA . ASP A 1 419 ? 8.211 13.305 -8.742 1 95.62 419 ASP A CA 1
ATOM 3131 C C . ASP A 1 419 ? 8.039 12.453 -7.492 1 95.62 419 ASP A C 1
ATOM 3133 O O . ASP A 1 419 ? 8.539 11.328 -7.434 1 95.62 419 ASP A O 1
ATOM 3137 N N . PHE A 1 420 ? 7.355 13.039 -6.516 1 95.88 420 PHE A N 1
ATOM 3138 C CA . PHE A 1 420 ? 7.035 12.352 -5.27 1 95.88 420 PHE A CA 1
ATOM 3139 C C . PHE A 1 420 ? 5.625 11.781 -5.312 1 95.88 420 PHE A C 1
ATOM 3141 O O . PHE A 1 420 ? 4.645 12.523 -5.383 1 95.88 420 PHE A O 1
ATOM 3148 N N . ASP A 1 421 ? 5.523 10.469 -5.309 1 95.5 421 ASP A N 1
ATOM 3149 C CA . ASP A 1 421 ? 4.215 9.82 -5.324 1 95.5 421 ASP A CA 1
ATOM 3150 C C . ASP A 1 421 ? 3.979 9.031 -4.039 1 95.5 421 ASP A C 1
ATOM 3152 O O . ASP A 1 421 ? 4.898 8.391 -3.52 1 95.5 421 ASP A O 1
ATOM 3156 N N . GLN A 1 422 ? 2.768 9.109 -3.523 1 96.5 422 GLN A N 1
ATOM 3157 C CA . GLN A 1 422 ? 2.385 8.32 -2.357 1 96.5 422 GLN A CA 1
ATOM 3158 C C . GLN A 1 422 ? 1.09 7.555 -2.613 1 96.5 422 GLN A C 1
ATOM 3160 O O . GLN A 1 422 ? 0.149 8.094 -3.199 1 96.5 422 GLN A O 1
ATOM 3165 N N . VAL A 1 423 ? 1.071 6.367 -2.25 1 94.19 423 VAL A N 1
ATOM 3166 C CA . VAL A 1 423 ? -0.133 5.559 -2.102 1 94.19 423 VAL A CA 1
ATOM 3167 C C . VAL A 1 423 ? -0.331 5.191 -0.633 1 94.19 423 VAL A C 1
ATOM 3169 O O . VAL A 1 423 ? 0.506 4.508 -0.039 1 94.19 423 VAL A O 1
ATOM 3172 N N . VAL A 1 424 ? -1.399 5.711 -0.054 1 95.75 424 VAL A N 1
ATOM 3173 C CA . VAL A 1 424 ? -1.622 5.562 1.381 1 95.75 424 VAL A CA 1
ATOM 3174 C C . VAL A 1 424 ? -2.996 4.945 1.629 1 95.75 424 VAL A C 1
ATOM 3176 O O . VAL A 1 424 ? -4 5.41 1.083 1 95.75 424 VAL A O 1
ATOM 3179 N N . ASP A 1 425 ? -3.029 3.945 2.369 1 94 425 ASP A N 1
ATOM 3180 C CA . ASP A 1 425 ? -4.289 3.326 2.773 1 94 425 ASP A CA 1
ATOM 3181 C C . ASP A 1 425 ? -4.438 3.332 4.293 1 94 425 ASP A C 1
ATOM 3183 O O . ASP A 1 425 ? -3.48 3.064 5.02 1 94 425 ASP A O 1
ATOM 3187 N N . THR A 1 426 ? -5.578 3.641 4.766 1 96.06 426 THR A N 1
ATOM 3188 C CA . THR A 1 426 ? -5.902 3.637 6.188 1 96.06 426 THR A CA 1
ATOM 3189 C C . THR A 1 426 ? -7.254 2.977 6.434 1 96.06 426 THR A C 1
ATOM 3191 O O . THR A 1 426 ? -8.258 3.35 5.816 1 96.06 426 THR A O 1
ATOM 3194 N N . ILE A 1 427 ? -7.277 2.016 7.297 1 94.44 427 ILE A N 1
ATOM 3195 C CA . ILE A 1 427 ? -8.523 1.364 7.691 1 94.44 427 ILE A CA 1
ATOM 3196 C C . ILE A 1 427 ? -8.711 1.476 9.203 1 94.44 427 ILE A C 1
ATOM 3198 O O . ILE A 1 427 ? -7.734 1.444 9.961 1 94.44 427 ILE A O 1
ATOM 3202 N N . ARG A 1 428 ? -9.898 1.689 9.602 1 96.62 428 ARG A N 1
ATOM 3203 C CA . ARG A 1 428 ? -10.305 1.693 11.008 1 96.62 428 ARG A CA 1
ATOM 3204 C C . ARG A 1 428 ? -11.617 0.939 11.195 1 96.62 428 ARG A C 1
ATOM 3206 O O . ARG A 1 428 ? -12.594 1.188 10.477 1 96.62 428 ARG A O 1
ATOM 3213 N N . ILE A 1 429 ? -11.664 0.021 12.086 1 95.44 429 ILE A N 1
ATOM 3214 C CA . ILE A 1 429 ? -12.875 -0.723 12.422 1 95.44 429 ILE A CA 1
ATOM 3215 C C . ILE A 1 429 ? -13.086 -0.695 13.938 1 95.44 429 ILE A C 1
ATOM 3217 O O . ILE A 1 429 ? -12.172 -0.993 14.703 1 95.44 429 ILE A O 1
ATOM 3221 N N . VAL A 1 430 ? -14.266 -0.35 14.32 1 96.88 430 VAL A N 1
ATOM 3222 C CA . VAL A 1 430 ? -14.68 -0.382 15.719 1 96.88 430 VAL A CA 1
ATOM 3223 C C . VAL A 1 430 ? -15.867 -1.321 15.883 1 96.88 430 VAL A C 1
ATOM 3225 O O . VAL A 1 430 ? -16.844 -1.231 15.133 1 96.88 430 VAL A O 1
ATOM 3228 N N . VAL A 1 431 ? -15.812 -2.207 16.766 1 95.75 431 VAL A N 1
ATOM 3229 C CA . VAL A 1 431 ? -16.922 -3.047 17.188 1 95.75 431 VAL A CA 1
ATOM 3230 C C . VAL A 1 431 ? -17.125 -2.945 18.688 1 95.75 431 VAL A C 1
ATOM 3232 O O . VAL A 1 431 ? -16.156 -2.854 19.453 1 95.75 431 VAL A O 1
ATOM 3235 N N . GLY A 1 432 ? -18.375 -2.846 19.062 1 96.31 432 GLY A N 1
ATOM 3236 C CA . GLY A 1 432 ? -18.609 -2.732 20.5 1 96.31 432 GLY A CA 1
ATOM 3237 C C . GLY A 1 432 ? -20.016 -3.094 20.906 1 96.31 432 GLY A C 1
ATOM 3238 O O . GLY A 1 432 ? -20.859 -3.367 20.062 1 96.31 432 GLY A O 1
ATOM 3239 N N . LEU A 1 433 ? -20.203 -3.248 22.219 1 97.25 433 LEU A N 1
ATOM 3240 C CA . LEU A 1 433 ? -21.469 -3.455 22.906 1 97.25 433 LEU A CA 1
ATOM 3241 C C . LEU A 1 433 ? -21.75 -2.336 23.906 1 97.25 433 LEU A C 1
ATOM 3243 O O . LEU A 1 433 ? -20.828 -1.825 24.531 1 97.25 433 LEU A O 1
ATOM 3247 N N . GLU A 1 434 ? -22.922 -1.921 23.922 1 96.44 434 GLU A N 1
ATOM 3248 C CA . GLU A 1 434 ? -23.344 -0.966 24.953 1 96.44 434 GLU A CA 1
ATOM 3249 C C . GLU A 1 434 ? -24.672 -1.383 25.578 1 96.44 434 GLU A C 1
ATOM 3251 O O . GLU A 1 434 ? -25.453 -2.104 24.953 1 96.44 434 GLU A O 1
ATOM 3256 N N . GLY A 1 435 ? -24.844 -0.93 26.844 1 96.06 435 GLY A N 1
ATOM 3257 C CA . GLY A 1 435 ? -26.047 -1.327 27.547 1 96.06 435 GLY A CA 1
ATOM 3258 C C . GLY A 1 435 ? -26.328 -0.482 28.781 1 96.06 435 GLY A C 1
ATOM 3259 O O . GLY A 1 435 ? -25.578 0.436 29.094 1 96.06 435 GLY A O 1
ATOM 3260 N N . GLU A 1 436 ? -27.438 -0.755 29.234 1 94.88 436 GLU A N 1
ATOM 3261 C CA . GLU A 1 436 ? -27.906 -0.094 30.438 1 94.88 436 GLU A CA 1
ATOM 3262 C C . GLU A 1 436 ? -28.375 -1.11 31.484 1 94.88 436 GLU A C 1
ATOM 3264 O O . GLU A 1 436 ? -29.078 -2.066 31.141 1 94.88 436 GLU A O 1
ATOM 3269 N N . PHE A 1 437 ? -27.906 -0.87 32.688 1 95.06 437 PHE A N 1
ATOM 3270 C CA . PHE A 1 437 ? -28.359 -1.715 33.812 1 95.06 437 PHE A CA 1
ATOM 3271 C C . PHE A 1 437 ? -29.688 -1.224 34.344 1 95.06 437 PHE A C 1
ATOM 3273 O O . PHE A 1 437 ? -30.109 -0.096 34.062 1 95.06 437 PHE A O 1
ATOM 3280 N N . GLU A 1 438 ? -30.328 -1.988 35.188 1 93.12 438 GLU A N 1
ATOM 3281 C CA . GLU A 1 438 ? -31.625 -1.661 35.75 1 93.12 438 GLU A CA 1
ATOM 3282 C C . GLU A 1 438 ? -31.531 -0.425 36.656 1 93.12 438 GLU A C 1
ATOM 3284 O O . GLU A 1 438 ? -32.5 0.33 36.781 1 93.12 438 GLU A O 1
ATOM 3289 N N . ASN A 1 439 ? -30.406 -0.232 37.156 1 92.31 439 ASN A N 1
ATOM 3290 C CA . ASN A 1 439 ? -30.234 0.903 38.062 1 92.31 439 ASN A CA 1
ATOM 3291 C C . ASN A 1 439 ? -29.953 2.189 37.281 1 92.31 439 ASN A C 1
ATOM 3293 O O . ASN A 1 439 ? -29.672 3.229 37.906 1 92.31 439 ASN A O 1
ATOM 3297 N N . GLY A 1 440 ? -29.859 2.066 36.031 1 89.75 440 GLY A N 1
ATOM 3298 C CA . GLY A 1 440 ? -29.656 3.246 35.188 1 89.75 440 GLY A CA 1
ATOM 3299 C C . GLY A 1 440 ? -28.219 3.439 34.781 1 89.75 440 GLY A C 1
ATOM 3300 O O . GLY A 1 440 ? -27.906 4.301 33.938 1 89.75 440 GLY A O 1
ATOM 3301 N N . TRP A 1 441 ? -27.328 2.648 35.344 1 94.94 441 TRP A N 1
ATOM 3302 C CA . TRP A 1 441 ? -25.922 2.725 34.906 1 94.94 441 TRP A CA 1
ATOM 3303 C C . TRP A 1 441 ? -25.766 2.258 33.469 1 94.94 441 TRP A C 1
ATOM 3305 O O . TRP A 1 441 ? -26.422 1.304 33.062 1 94.94 441 TRP A O 1
ATOM 3315 N N . THR A 1 442 ? -24.984 2.951 32.781 1 95.06 442 THR A N 1
ATOM 3316 C CA . THR A 1 442 ? -24.703 2.568 31.406 1 95.06 442 THR A CA 1
ATOM 3317 C C . THR A 1 442 ? -23.266 2.053 31.281 1 95.06 442 THR A C 1
ATOM 3319 O O . THR A 1 442 ? -22.406 2.422 32.062 1 95.06 442 THR A O 1
ATOM 3322 N N . TRP A 1 443 ? -23.047 1.134 30.375 1 96.12 443 TRP A N 1
ATOM 3323 C CA . TRP A 1 443 ? -21.719 0.606 30.109 1 96.12 443 TRP A CA 1
ATOM 3324 C C . TRP A 1 443 ? -21.484 0.462 28.609 1 96.12 443 TRP A C 1
ATOM 3326 O O . TRP A 1 443 ? -22.438 0.381 27.828 1 96.12 443 TRP A O 1
ATOM 3336 N N . ASP A 1 444 ? -20.297 0.521 28.234 1 95.38 444 ASP A N 1
ATOM 3337 C CA . ASP A 1 444 ? -19.891 0.177 26.875 1 95.38 444 ASP A CA 1
ATOM 3338 C C . ASP A 1 444 ? -18.531 -0.492 26.844 1 95.38 444 ASP A C 1
ATOM 3340 O O . ASP A 1 444 ? -17.703 -0.268 27.75 1 95.38 444 ASP A O 1
ATOM 3344 N N . ALA A 1 445 ? -18.328 -1.4 25.953 1 97.69 445 ALA A N 1
ATOM 3345 C CA . ALA A 1 445 ? -17.062 -2.074 25.656 1 97.69 445 ALA A CA 1
ATOM 3346 C C . ALA A 1 445 ? -16.797 -2.098 24.156 1 97.69 445 ALA A C 1
ATOM 3348 O O . ALA A 1 445 ? -17.719 -2.328 23.359 1 97.69 445 ALA A O 1
ATOM 3349 N N . SER A 1 446 ? -15.57 -1.771 23.797 1 97.69 446 SER A N 1
ATOM 3350 C CA . SER A 1 446 ? -15.32 -1.684 22.359 1 97.69 446 SER A CA 1
ATOM 3351 C C . SER A 1 446 ? -13.906 -2.141 22.016 1 97.69 446 SER A C 1
ATOM 3353 O O . SER A 1 446 ? -13.031 -2.178 22.891 1 97.69 446 SER A O 1
ATOM 3355 N N . TYR A 1 447 ? -13.703 -2.617 20.828 1 97.38 447 TYR A N 1
ATOM 3356 C CA . TYR A 1 447 ? -12.422 -2.883 20.188 1 97.38 447 TYR A CA 1
ATOM 3357 C C . TYR A 1 447 ? -12.227 -1.989 18.969 1 97.38 447 TYR A C 1
ATOM 3359 O O . TYR A 1 447 ? -13.055 -1.993 18.047 1 97.38 447 TYR A O 1
ATOM 3367 N N . ASN A 1 448 ? -11.18 -1.159 19.016 1 97.75 448 ASN A N 1
ATOM 3368 C CA . ASN A 1 448 ? -10.82 -0.211 17.969 1 97.75 448 ASN A CA 1
ATOM 3369 C C . ASN A 1 448 ? -9.5 -0.592 17.297 1 97.75 448 ASN A C 1
ATOM 3371 O O . ASN A 1 448 ? -8.438 -0.482 17.906 1 97.75 448 ASN A O 1
ATOM 3375 N N . LYS A 1 449 ? -9.602 -1.012 16.047 1 96.62 449 LYS A N 1
ATOM 3376 C CA . LYS A 1 449 ? -8.414 -1.413 15.297 1 96.62 449 LYS A CA 1
ATOM 3377 C C . LYS A 1 449 ? -8.188 -0.488 14.102 1 96.62 449 LYS A C 1
ATOM 3379 O O . LYS A 1 449 ? -9.109 -0.225 13.328 1 96.62 449 LYS A O 1
ATOM 3384 N N . GLY A 1 450 ? -6.98 0.027 14.047 1 96.38 450 GLY A N 1
ATOM 3385 C CA . GLY A 1 450 ? -6.57 0.841 12.914 1 96.38 450 GLY A CA 1
ATOM 3386 C C . GLY A 1 450 ? -5.273 0.372 12.281 1 96.38 450 GLY A C 1
ATOM 3387 O O . GLY A 1 450 ? -4.355 -0.056 12.977 1 96.38 450 GLY A O 1
ATOM 3388 N N . LYS A 1 451 ? -5.18 0.448 10.977 1 95.25 451 LYS A N 1
ATOM 3389 C CA . LYS A 1 451 ? -3.955 0.124 10.25 1 95.25 451 LYS A CA 1
ATOM 3390 C C . LYS A 1 451 ? -3.732 1.085 9.086 1 95.25 451 LYS A C 1
ATOM 3392 O O . LYS A 1 451 ? -4.664 1.385 8.336 1 95.25 451 LYS A O 1
ATOM 3397 N N . ASN A 1 452 ? -2.543 1.562 9 1 96.31 452 ASN A N 1
ATOM 3398 C CA . ASN A 1 452 ? -2.062 2.412 7.914 1 96.31 452 ASN A CA 1
ATOM 3399 C C . ASN A 1 452 ? -0.886 1.774 7.18 1 96.31 452 ASN A C 1
ATOM 3401 O O . ASN A 1 452 ? 0.03 1.244 7.812 1 96.31 452 ASN A O 1
ATOM 3405 N N . ASP A 1 453 ? -0.966 1.723 5.906 1 95 453 ASP A N 1
ATOM 3406 C CA . ASP A 1 453 ? 0.145 1.296 5.062 1 95 453 ASP A CA 1
ATOM 3407 C C . ASP A 1 453 ? 0.401 2.301 3.943 1 95 453 ASP A C 1
ATOM 3409 O O . ASP A 1 453 ? -0.539 2.885 3.398 1 95 453 ASP A O 1
ATOM 3413 N N . SER A 1 454 ? 1.664 2.42 3.648 1 95.75 454 SER A N 1
ATOM 3414 C CA . SER A 1 454 ? 1.981 3.4 2.615 1 95.75 454 SER A CA 1
ATOM 3415 C C . SER A 1 454 ? 3.189 2.965 1.793 1 95.75 454 SER A C 1
ATOM 3417 O O . SER A 1 454 ? 4.012 2.176 2.26 1 95.75 454 SER A O 1
ATOM 3419 N N . THR A 1 455 ? 3.238 3.387 0.584 1 94.75 455 THR A N 1
ATOM 3420 C CA . THR A 1 455 ? 4.402 3.359 -0.292 1 94.75 455 THR A CA 1
ATOM 3421 C C . THR A 1 455 ? 4.656 4.734 -0.901 1 94.75 455 THR A C 1
ATOM 3423 O O . THR A 1 455 ? 3.717 5.414 -1.326 1 94.75 455 THR A O 1
ATOM 3426 N N . ASP A 1 456 ? 5.77 5.145 -0.787 1 95.06 456 ASP A N 1
ATOM 3427 C CA . ASP A 1 456 ? 6.129 6.387 -1.466 1 95.06 456 ASP A CA 1
ATOM 3428 C C . ASP A 1 456 ? 7.32 6.18 -2.396 1 95.06 456 ASP A C 1
ATOM 3430 O O . ASP A 1 456 ? 8.227 5.402 -2.09 1 95.06 456 ASP A O 1
ATOM 3434 N N . THR A 1 457 ? 7.309 6.832 -3.531 1 94.75 457 THR A N 1
ATOM 3435 C CA . THR A 1 457 ? 8.359 6.742 -4.539 1 94.75 457 THR A CA 1
ATOM 3436 C C . THR A 1 457 ? 8.867 8.133 -4.914 1 94.75 457 THR A C 1
ATOM 3438 O O . THR A 1 457 ? 8.141 9.117 -4.801 1 94.75 457 THR A O 1
ATOM 3441 N N . LEU A 1 458 ? 10.039 8.234 -5.199 1 95 458 LEU A N 1
ATOM 3442 C CA . LEU A 1 458 ? 10.688 9.43 -5.734 1 95 458 LEU A CA 1
ATOM 3443 C C . LEU A 1 458 ? 11.445 9.102 -7.02 1 95 458 LEU A C 1
ATOM 3445 O O . LEU A 1 458 ? 12.461 8.398 -6.988 1 95 458 LEU A O 1
ATOM 3449 N N . ALA A 1 459 ? 10.992 9.641 -8.109 1 94.62 459 ALA A N 1
ATOM 3450 C CA . ALA A 1 459 ? 11.523 9.289 -9.422 1 94.62 459 ALA A CA 1
ATOM 3451 C C . ALA A 1 459 ? 12.586 10.289 -9.867 1 94.62 459 ALA A C 1
ATOM 3453 O O . ALA A 1 459 ? 12.664 11.398 -9.336 1 94.62 459 ALA A O 1
ATOM 3454 N N . ASN A 1 460 ? 13.422 9.828 -10.82 1 95.25 460 ASN A N 1
ATOM 3455 C CA . ASN A 1 460 ? 14.422 10.625 -11.531 1 95.25 460 ASN A CA 1
ATOM 3456 C C . ASN A 1 460 ? 15.578 11.023 -10.617 1 95.25 460 ASN A C 1
ATOM 3458 O O . ASN A 1 460 ? 16.062 12.156 -10.672 1 95.25 460 ASN A O 1
ATOM 3462 N N . LEU A 1 461 ? 15.93 10.125 -9.797 1 94.19 461 LEU A N 1
ATOM 3463 C CA . LEU A 1 461 ? 17.141 10.273 -9 1 94.19 461 LEU A CA 1
ATOM 3464 C C . LEU A 1 461 ? 18.344 9.695 -9.727 1 94.19 461 LEU A C 1
ATOM 3466 O O . LEU A 1 461 ? 18.188 8.969 -10.711 1 94.19 461 LEU A O 1
ATOM 3470 N N . HIS A 1 462 ? 19.516 10.078 -9.258 1 93.44 462 HIS A N 1
ATOM 3471 C CA . HIS A 1 462 ? 20.734 9.648 -9.922 1 93.44 462 HIS A CA 1
ATOM 3472 C C . HIS A 1 462 ? 21.688 8.953 -8.953 1 93.44 462 HIS A C 1
ATOM 3474 O O . HIS A 1 462 ? 21.891 9.43 -7.832 1 93.44 462 HIS A O 1
ATOM 3480 N N . ASN A 1 463 ? 22.188 7.812 -9.375 1 90.31 463 ASN A N 1
ATOM 3481 C CA . ASN A 1 463 ? 23.156 7.062 -8.594 1 90.31 463 ASN A CA 1
ATOM 3482 C C . ASN A 1 463 ? 24.562 7.664 -8.711 1 90.31 463 ASN A C 1
ATOM 3484 O O . ASN A 1 463 ? 25.375 7.184 -9.508 1 90.31 463 ASN A O 1
ATOM 3488 N N . LEU A 1 464 ? 24.859 8.547 -7.871 1 88.12 464 LEU A N 1
ATOM 3489 C CA . LEU A 1 464 ? 26.125 9.273 -7.961 1 88.12 464 LEU A CA 1
ATOM 3490 C C . LEU A 1 464 ? 27.297 8.367 -7.602 1 88.12 464 LEU A C 1
ATOM 3492 O O . LEU A 1 464 ? 28.438 8.617 -8.023 1 88.12 464 LEU A O 1
ATOM 3496 N N . GLY A 1 465 ? 27 7.371 -6.848 1 81.56 465 GLY A N 1
ATOM 3497 C CA . GLY A 1 465 ? 28.062 6.395 -6.605 1 81.56 465 GLY A CA 1
ATOM 3498 C C . GLY A 1 465 ? 28.547 5.719 -7.871 1 81.56 465 GLY A C 1
ATOM 3499 O O . GLY A 1 465 ? 29.766 5.637 -8.102 1 81.56 465 GLY A O 1
ATOM 3500 N N . SER A 1 466 ? 27.625 5.289 -8.625 1 86.38 466 SER A N 1
ATOM 3501 C CA . SER A 1 466 ? 27.984 4.625 -9.875 1 86.38 466 SER A CA 1
ATOM 3502 C C . SER A 1 466 ? 28.578 5.609 -10.875 1 86.38 466 SER A C 1
ATOM 3504 O O . SER A 1 466 ? 29.453 5.254 -11.664 1 86.38 466 SER A O 1
ATOM 3506 N N . ILE A 1 467 ? 28.094 6.809 -10.898 1 91.06 467 ILE A N 1
ATOM 3507 C CA . ILE A 1 467 ? 28.641 7.828 -11.789 1 91.06 467 ILE A CA 1
ATOM 3508 C C . ILE A 1 467 ? 30.078 8.133 -11.398 1 91.06 467 ILE A C 1
ATOM 3510 O O . ILE A 1 467 ? 30.969 8.227 -12.266 1 91.06 467 ILE A O 1
ATOM 3514 N N . ASN A 1 468 ? 30.312 8.336 -10.156 1 89.5 468 ASN A N 1
ATOM 3515 C CA . ASN A 1 468 ? 31.672 8.57 -9.68 1 89.5 468 ASN A CA 1
ATOM 3516 C C . ASN A 1 468 ? 32.625 7.434 -10.062 1 89.5 468 ASN A C 1
ATOM 3518 O O . ASN A 1 468 ? 33.75 7.672 -10.484 1 89.5 468 ASN A O 1
ATOM 3522 N N . ALA A 1 469 ? 32.125 6.254 -9.898 1 84.56 469 ALA A N 1
ATOM 3523 C CA . ALA A 1 469 ? 32.906 5.098 -10.289 1 84.56 469 ALA A CA 1
ATOM 3524 C C . ALA A 1 469 ? 33.25 5.137 -11.781 1 84.56 469 ALA A C 1
ATOM 3526 O O . ALA A 1 469 ? 34.344 4.824 -12.195 1 84.56 469 ALA A O 1
ATOM 3527 N N . ALA A 1 470 ? 32.312 5.52 -12.539 1 91.38 470 ALA A N 1
ATOM 3528 C CA . ALA A 1 470 ? 32.5 5.605 -13.992 1 91.38 470 ALA A CA 1
ATOM 3529 C C . ALA A 1 470 ? 33.5 6.711 -14.352 1 91.38 470 ALA A C 1
ATOM 3531 O O . ALA A 1 470 ? 34.25 6.582 -15.312 1 91.38 470 ALA A O 1
ATOM 3532 N N . VAL A 1 471 ? 33.438 7.793 -13.648 1 94.38 471 VAL A N 1
ATOM 3533 C CA . VAL A 1 471 ? 34.375 8.883 -13.867 1 94.38 471 VAL A CA 1
ATOM 3534 C C . VAL A 1 471 ? 35.781 8.406 -13.555 1 94.38 471 VAL A C 1
ATOM 3536 O O . VAL A 1 471 ? 36.719 8.664 -14.32 1 94.38 471 VAL A O 1
ATOM 3539 N N . LEU A 1 472 ? 35.938 7.734 -12.484 1 89.69 472 LEU A N 1
ATOM 3540 C CA . LEU A 1 472 ? 37.25 7.246 -12.07 1 89.69 472 LEU A CA 1
ATOM 3541 C C . LEU A 1 472 ? 37.781 6.199 -13.055 1 89.69 472 LEU A C 1
ATOM 3543 O O . LEU A 1 472 ? 39 6.094 -13.266 1 89.69 472 LEU A O 1
ATOM 3547 N N . GLU A 1 473 ? 36.844 5.52 -13.641 1 88.81 473 GLU A N 1
ATOM 3548 C CA . GLU A 1 473 ? 37.219 4.496 -14.617 1 88.81 473 GLU A CA 1
ATOM 3549 C C . GLU A 1 473 ? 37.469 5.105 -15.992 1 88.81 473 GLU A C 1
ATOM 3551 O O . GLU A 1 473 ? 38 4.445 -16.891 1 88.81 473 GLU A O 1
ATOM 3556 N N . GLY A 1 474 ? 37.062 6.332 -16.109 1 93.75 474 GLY A N 1
ATOM 3557 C CA . GLY A 1 474 ? 37.281 7.027 -17.359 1 93.75 474 GLY A CA 1
ATOM 3558 C C . GLY A 1 474 ? 36.188 6.742 -18.391 1 93.75 474 GLY A C 1
ATOM 3559 O O . GLY A 1 474 ? 36.438 6.902 -19.594 1 93.75 474 GLY A O 1
ATOM 3560 N N . THR A 1 475 ? 35.031 6.309 -17.922 1 94 475 THR A N 1
ATOM 3561 C CA . THR A 1 475 ? 33.969 5.938 -18.875 1 94 475 THR A CA 1
ATOM 3562 C C . THR A 1 475 ? 32.844 6.965 -18.859 1 94 475 THR A C 1
ATOM 3564 O O . THR A 1 475 ? 31.922 6.879 -19.656 1 94 475 THR A O 1
ATOM 3567 N N . PHE A 1 476 ? 33 7.973 -18.016 1 96.75 476 PHE A N 1
ATOM 3568 C CA . PHE A 1 476 ? 32 9.047 -17.906 1 96.75 476 PHE A CA 1
ATOM 3569 C C . PHE A 1 476 ? 32.688 10.391 -17.719 1 96.75 476 PHE A C 1
ATOM 3571 O O . PHE A 1 476 ? 33.281 10.664 -16.672 1 96.75 476 PHE A O 1
ATOM 3578 N N . ASP A 1 477 ? 32.625 11.242 -18.703 1 97.75 477 ASP A N 1
ATOM 3579 C CA . ASP A 1 477 ? 33.188 12.586 -18.609 1 97.75 477 ASP A CA 1
ATOM 3580 C C . ASP A 1 477 ? 32.156 13.562 -18.031 1 97.75 477 ASP A C 1
ATOM 3582 O O . ASP A 1 477 ? 31.25 14.016 -18.734 1 97.75 477 ASP A O 1
ATOM 3586 N N . PRO A 1 478 ? 32.312 13.938 -16.797 1 96.81 478 PRO A N 1
ATOM 3587 C CA . PRO A 1 478 ? 31.312 14.781 -16.172 1 96.81 478 PRO A CA 1
ATOM 3588 C C . PRO A 1 478 ? 31.312 16.203 -16.719 1 96.81 478 PRO A C 1
ATOM 3590 O O . PRO A 1 478 ? 30.375 16.969 -16.453 1 96.81 478 PRO A O 1
ATOM 3593 N N . PHE A 1 479 ? 32.375 16.562 -17.531 1 97.44 479 PHE A N 1
ATOM 3594 C CA . PHE A 1 479 ? 32.438 17.922 -18.031 1 97.44 479 PHE A CA 1
ATOM 3595 C C . PHE A 1 479 ? 31.953 18 -19.484 1 97.44 479 PHE A C 1
ATOM 3597 O O . PHE A 1 479 ? 31.875 19.078 -20.062 1 97.44 479 PHE A O 1
ATOM 3604 N N . LEU A 1 480 ? 31.609 16.844 -19.984 1 96.94 480 LEU A N 1
ATOM 3605 C CA . LEU A 1 480 ? 30.984 16.766 -21.297 1 96.94 480 LEU A CA 1
ATOM 3606 C C . LEU A 1 480 ? 29.469 16.781 -21.188 1 96.94 480 LEU A C 1
ATOM 3608 O O . LEU A 1 480 ? 28.875 15.906 -20.547 1 96.94 480 LEU A O 1
ATOM 3612 N N . GLN A 1 481 ? 28.828 17.703 -21.906 1 95.62 481 GLN A N 1
ATOM 3613 C CA . GLN A 1 481 ? 27.391 17.875 -21.781 1 95.62 481 GLN A CA 1
ATOM 3614 C C . GLN A 1 481 ? 26.641 16.625 -22.203 1 95.62 481 GLN A C 1
ATOM 3616 O O . GLN A 1 481 ? 25.641 16.234 -21.578 1 95.62 481 GLN A O 1
ATOM 3621 N N . SER A 1 482 ? 27.062 15.938 -23.203 1 95.12 482 SER A N 1
ATOM 3622 C CA . SER A 1 482 ? 26.359 14.781 -23.766 1 95.12 482 SER A CA 1
ATOM 3623 C C . SER A 1 482 ? 26.391 13.594 -22.812 1 95.12 482 SER A C 1
ATOM 3625 O O . SER A 1 482 ? 25.594 12.672 -22.922 1 95.12 482 SER A O 1
ATOM 3627 N N . SER A 1 483 ? 27.344 13.57 -21.859 1 96.38 483 SER A N 1
ATOM 3628 C CA . SER A 1 483 ? 27.391 12.516 -20.844 1 96.38 483 SER A CA 1
ATOM 3629 C C . SER A 1 483 ? 26.125 12.492 -20 1 96.38 483 SER A C 1
ATOM 3631 O O . SER A 1 483 ? 25.719 11.445 -19.516 1 96.38 483 SER A O 1
ATOM 3633 N N . TRP A 1 484 ? 25.484 13.617 -19.891 1 96.25 484 TRP A N 1
ATOM 3634 C CA . TRP A 1 484 ? 24.344 13.773 -18.984 1 96.25 484 TRP A CA 1
ATOM 3635 C C . TRP A 1 484 ? 23.031 13.648 -19.734 1 96.25 484 TRP A C 1
ATOM 3637 O O . TRP A 1 484 ? 21.969 13.992 -19.203 1 96.25 484 TRP A O 1
ATOM 3647 N N . GLU A 1 485 ? 23.047 13.195 -20.938 1 94 485 GLU A N 1
ATOM 3648 C CA . GLU A 1 485 ? 21.844 13.156 -21.766 1 94 485 GLU A CA 1
ATOM 3649 C C . GLU A 1 485 ? 21.594 11.75 -22.312 1 94 485 GLU A C 1
ATOM 3651 O O . GLU A 1 485 ? 22.531 10.961 -22.469 1 94 485 GLU A O 1
ATOM 3656 N N . GLY A 1 486 ? 20.375 11.484 -22.453 1 93.06 486 GLY A N 1
ATOM 3657 C CA . GLY A 1 486 ? 19.953 10.32 -23.219 1 93.06 486 GLY A CA 1
ATOM 3658 C C . GLY A 1 486 ? 20.438 9.008 -22.625 1 93.06 486 GLY A C 1
ATOM 3659 O O . GLY A 1 486 ? 20.297 8.773 -21.422 1 93.06 486 GLY A O 1
ATOM 3660 N N . GLU A 1 487 ? 21.016 8.133 -23.531 1 91.62 487 GLU A N 1
ATOM 3661 C CA . GLU A 1 487 ? 21.391 6.766 -23.188 1 91.62 487 GLU A CA 1
ATOM 3662 C C . GLU A 1 487 ? 22.609 6.742 -22.25 1 91.62 487 GLU A C 1
ATOM 3664 O O . GLU A 1 487 ? 22.828 5.758 -21.547 1 91.62 487 GLU A O 1
ATOM 3669 N N . SER A 1 488 ? 23.328 7.836 -22.266 1 93.81 488 SER A N 1
ATOM 3670 C CA . SER A 1 488 ? 24.531 7.891 -21.438 1 93.81 488 SER A CA 1
ATOM 3671 C C . SER A 1 488 ? 24.203 7.957 -19.953 1 93.81 488 SER A C 1
ATOM 3673 O O . SER A 1 488 ? 24.859 7.324 -19.125 1 93.81 488 SER A O 1
ATOM 3675 N N . ILE A 1 489 ? 23.078 8.742 -19.625 1 95.38 489 ILE A N 1
ATOM 3676 C CA . ILE A 1 489 ? 22.781 8.961 -18.219 1 95.38 489 ILE A CA 1
ATOM 3677 C C . ILE A 1 489 ? 21.719 7.973 -17.75 1 95.38 489 ILE A C 1
ATOM 3679 O O . ILE A 1 489 ? 21.609 7.688 -16.562 1 95.38 489 ILE A O 1
ATOM 3683 N N . LYS A 1 490 ? 20.969 7.379 -18.609 1 91.88 490 LYS A N 1
ATOM 3684 C CA . LYS A 1 490 ? 19.797 6.555 -18.328 1 91.88 490 LYS A CA 1
ATOM 3685 C C . LYS A 1 490 ? 20.141 5.426 -17.359 1 91.88 490 LYS A C 1
ATOM 3687 O O . LYS A 1 490 ? 19.391 5.148 -16.422 1 91.88 490 LYS A O 1
ATOM 3692 N N . PRO A 1 491 ? 21.312 4.75 -17.547 1 88.81 491 PRO A N 1
ATOM 3693 C CA . PRO A 1 491 ? 21.609 3.633 -16.641 1 88.81 491 PRO A CA 1
ATOM 3694 C C . PRO A 1 491 ? 21.781 4.074 -15.195 1 88.81 491 PRO A C 1
ATOM 3696 O O . PRO A 1 491 ? 21.766 3.236 -14.289 1 88.81 491 PRO A O 1
ATOM 3699 N N . TYR A 1 492 ? 21.969 5.34 -14.977 1 91.94 492 TYR A N 1
ATOM 3700 C CA . TYR A 1 492 ? 22.25 5.832 -13.633 1 91.94 492 TYR A CA 1
ATOM 3701 C C . TYR A 1 492 ? 21 6.398 -12.977 1 91.94 492 TYR A C 1
ATOM 3703 O O . TYR A 1 492 ? 21.031 6.801 -11.812 1 91.94 492 TYR A O 1
ATOM 3711 N N . ILE A 1 493 ? 19.906 6.48 -13.734 1 93 493 ILE A N 1
ATOM 3712 C CA . ILE A 1 493 ? 18.672 7.039 -13.219 1 93 493 ILE A CA 1
ATOM 3713 C C . ILE A 1 493 ? 17.875 5.949 -12.5 1 93 493 ILE A C 1
ATOM 3715 O O . ILE A 1 493 ? 17.781 4.816 -12.984 1 93 493 ILE A O 1
ATOM 3719 N N . TYR A 1 494 ? 17.406 6.215 -11.32 1 92 494 TYR A N 1
ATOM 3720 C CA . TYR A 1 494 ? 16.594 5.234 -10.602 1 92 494 TYR A CA 1
ATOM 3721 C C . TYR A 1 494 ? 15.422 5.91 -9.898 1 92 494 TYR A C 1
ATOM 3723 O O . TYR A 1 494 ? 15.352 7.141 -9.828 1 92 494 TYR A O 1
ATOM 3731 N N . THR A 1 495 ? 14.43 5.156 -9.484 1 93.88 495 THR A N 1
ATOM 3732 C CA . THR A 1 495 ? 13.305 5.566 -8.648 1 93.88 495 THR A CA 1
ATOM 3733 C C . THR A 1 495 ? 13.43 4.969 -7.25 1 93.88 495 THR A C 1
ATOM 3735 O O . THR A 1 495 ? 13.602 3.76 -7.098 1 93.88 495 THR A O 1
ATOM 3738 N N . GLU A 1 496 ? 13.391 5.867 -6.289 1 94 496 GLU A N 1
ATOM 3739 C CA . GLU A 1 496 ? 13.383 5.434 -4.895 1 94 496 GLU A CA 1
ATOM 3740 C C . GLU A 1 496 ? 12.016 4.891 -4.488 1 94 496 GLU A C 1
ATOM 3742 O O . GLU A 1 496 ? 10.984 5.453 -4.867 1 94 496 GLU A O 1
ATOM 3747 N N . VAL A 1 497 ? 12.023 3.762 -3.807 1 94.44 497 VAL A N 1
ATOM 3748 C CA . VAL A 1 497 ? 10.797 3.184 -3.277 1 94.44 497 VAL A CA 1
ATOM 3749 C C . VAL A 1 497 ? 10.93 2.959 -1.774 1 94.44 497 VAL A C 1
ATOM 3751 O O . VAL A 1 497 ? 11.867 2.297 -1.322 1 94.44 497 VAL A O 1
ATOM 3754 N N . ASN A 1 498 ? 10.008 3.496 -0.99 1 95 498 ASN A N 1
ATOM 3755 C CA . ASN A 1 498 ? 9.93 3.318 0.457 1 95 498 ASN A CA 1
ATOM 3756 C C . ASN A 1 498 ? 8.586 2.746 0.88 1 95 498 ASN A C 1
ATOM 3758 O O . ASN A 1 498 ? 7.574 2.959 0.204 1 95 498 ASN A O 1
ATOM 3762 N N . SER A 1 499 ? 8.641 2.043 1.927 1 94.94 499 SER A N 1
ATOM 3763 C CA . SER A 1 499 ? 7.398 1.517 2.49 1 94.94 499 SER A CA 1
ATOM 3764 C C . SER A 1 499 ? 7.297 1.823 3.98 1 94.94 499 SER A C 1
ATOM 3766 O O . SER A 1 499 ? 8.312 1.97 4.66 1 94.94 499 SER A O 1
ATOM 3768 N N . GLY A 1 500 ? 6.102 2.02 4.465 1 95.38 500 GLY A N 1
ATOM 3769 C CA . GLY A 1 500 ? 5.859 2.262 5.875 1 95.38 500 GLY A CA 1
ATOM 3770 C C . GLY A 1 500 ? 4.426 2.004 6.293 1 95.38 500 GLY A C 1
ATOM 3771 O O . GLY A 1 500 ? 3.586 1.65 5.457 1 95.38 500 GLY A O 1
ATOM 3772 N N . GLY A 1 501 ? 4.258 2.156 7.641 1 95.19 501 GLY A N 1
ATOM 3773 C CA . GLY A 1 501 ? 2.92 1.94 8.172 1 95.19 501 GLY A CA 1
ATOM 3774 C C . GLY A 1 501 ? 2.834 2.127 9.672 1 95.19 501 GLY A C 1
ATOM 3775 O O . GLY A 1 501 ? 3.852 2.336 10.336 1 95.19 501 GLY A O 1
ATOM 3776 N N . SER A 1 502 ? 1.555 2.188 10.141 1 97.12 502 SER A N 1
ATOM 3777 C CA . SER A 1 502 ? 1.224 2.287 11.555 1 97.12 502 SER A CA 1
ATOM 3778 C C . SER A 1 502 ? 0.031 1.404 11.906 1 97.12 502 SER A C 1
ATOM 3780 O O . SER A 1 502 ? -0.786 1.081 11.047 1 97.12 502 SER A O 1
ATOM 3782 N N . GLU A 1 503 ? 0.042 1.028 13.188 1 96.25 503 GLU A N 1
ATOM 3783 C CA . GLU A 1 503 ? -1.045 0.193 13.688 1 96.25 503 GLU A CA 1
ATOM 3784 C C . GLU A 1 503 ? -1.527 0.677 15.055 1 96.25 503 GLU A C 1
ATOM 3786 O O . GLU A 1 503 ? -0.738 1.186 15.852 1 96.25 503 GLU A O 1
ATOM 3791 N N . LEU A 1 504 ? -2.801 0.528 15.266 1 97.62 504 LEU A N 1
ATOM 3792 C CA . LEU A 1 504 ? -3.449 0.88 16.516 1 97.62 504 LEU A CA 1
ATOM 3793 C C . LEU A 1 504 ? -4.426 -0.207 16.953 1 97.62 504 LEU A C 1
ATOM 3795 O O . LEU A 1 504 ? -5.289 -0.617 16.172 1 97.62 504 LEU A O 1
ATOM 3799 N N . ASP A 1 505 ? -4.285 -0.707 18.172 1 97.31 505 ASP A N 1
ATOM 3800 C CA . ASP A 1 505 ? -5.203 -1.633 18.828 1 97.31 505 ASP A CA 1
ATOM 3801 C C . ASP A 1 505 ? -5.645 -1.097 20.188 1 97.31 505 ASP A C 1
ATOM 3803 O O . ASP A 1 505 ? -4.82 -0.926 21.078 1 97.31 505 ASP A O 1
ATOM 3807 N N . VAL A 1 506 ? -6.949 -0.921 20.312 1 98.25 506 VAL A N 1
ATOM 3808 C CA . VAL A 1 506 ? -7.449 -0.406 21.578 1 98.25 506 VAL A CA 1
ATOM 3809 C C . VAL A 1 506 ? -8.625 -1.26 22.062 1 98.25 506 VAL A C 1
ATOM 3811 O O . VAL A 1 506 ? -9.609 -1.422 21.344 1 98.25 506 VAL A O 1
ATOM 3814 N N . ILE A 1 507 ? -8.562 -1.798 23.234 1 98.25 507 ILE A N 1
ATOM 3815 C CA . ILE A 1 507 ? -9.68 -2.383 23.969 1 98.25 507 ILE A CA 1
ATOM 3816 C C . ILE A 1 507 ? -10.086 -1.457 25.109 1 98.25 507 ILE A C 1
ATOM 3818 O O . ILE A 1 507 ? -9.242 -1.065 25.938 1 98.25 507 ILE A O 1
ATOM 3822 N N . ALA A 1 508 ? -11.336 -1.098 25.125 1 98.06 508 ALA A N 1
ATOM 3823 C CA . ALA A 1 508 ? -11.789 -0.139 26.125 1 98.06 508 ALA A CA 1
ATOM 3824 C C . ALA A 1 508 ? -13.117 -0.57 26.734 1 98.06 508 ALA A C 1
ATOM 3826 O O . ALA A 1 508 ? -13.953 -1.172 26.062 1 98.06 508 ALA A O 1
ATOM 3827 N N . ALA A 1 509 ? -13.297 -0.285 28 1 98.25 509 ALA A N 1
ATOM 3828 C CA . ALA A 1 509 ? -14.547 -0.475 28.734 1 98.25 509 ALA A CA 1
ATOM 3829 C C . ALA A 1 509 ? -14.82 0.707 29.656 1 98.25 509 ALA A C 1
ATOM 3831 O O . ALA A 1 509 ? -13.906 1.237 30.281 1 98.25 509 ALA A O 1
ATOM 3832 N N . THR A 1 510 ? -16.047 1.16 29.672 1 97.19 510 THR A N 1
ATOM 3833 C CA . THR A 1 510 ? -16.438 2.301 30.484 1 97.19 510 THR A CA 1
ATOM 3834 C C . THR A 1 510 ? -17.75 2.01 31.219 1 97.19 510 THR A C 1
ATOM 3836 O O . THR A 1 510 ? -18.641 1.351 30.672 1 97.19 510 THR A O 1
ATOM 3839 N N . LEU A 1 511 ? -17.859 2.447 32.406 1 97.31 511 LEU A N 1
ATOM 3840 C CA . LEU A 1 511 ? -19.047 2.426 33.25 1 97.31 511 LEU A CA 1
ATOM 3841 C C . LEU A 1 511 ? -19.406 3.83 33.75 1 97.31 511 LEU A C 1
ATOM 3843 O O . LEU A 1 511 ? -18.516 4.59 34.156 1 97.31 511 LEU A O 1
ATOM 3847 N N . SER A 1 512 ? -20.625 4.227 33.625 1 96.12 512 SER A N 1
ATOM 3848 C CA . SER A 1 512 ? -21.031 5.555 34.062 1 96.12 512 SER A CA 1
ATOM 3849 C C . SER A 1 512 ? -22.438 5.52 34.656 1 96.12 512 SER A C 1
ATOM 3851 O O . SER A 1 512 ? -23.234 4.645 34.312 1 96.12 512 SER A O 1
ATOM 3853 N N . GLY A 1 513 ? -22.703 6.457 35.531 1 94.06 513 GLY A N 1
ATOM 3854 C CA . GLY A 1 513 ? -24 6.535 36.188 1 94.06 513 GLY A CA 1
ATOM 3855 C C . GLY A 1 513 ? -24.047 7.5 37.344 1 94.06 513 GLY A C 1
ATOM 3856 O O . GLY A 1 513 ? -23.109 8.289 37.531 1 94.06 513 GLY A O 1
ATOM 3857 N N . ASP A 1 514 ? -25.188 7.492 38 1 93.5 514 ASP A N 1
ATOM 3858 C CA . ASP A 1 514 ? -25.375 8.305 39.188 1 93.5 514 ASP A CA 1
ATOM 3859 C C . ASP A 1 514 ? -24.984 7.527 40.469 1 93.5 514 ASP A C 1
ATOM 3861 O O . ASP A 1 514 ? -25.281 6.336 40.562 1 93.5 514 ASP A O 1
ATOM 3865 N N . LEU A 1 515 ? -24.234 8.258 41.281 1 94 515 LEU A N 1
ATOM 3866 C CA . LEU A 1 515 ? -23.812 7.594 42.5 1 94 515 LEU A CA 1
ATOM 3867 C C . LEU A 1 515 ? -24.797 7.828 43.625 1 94 515 LEU A C 1
ATOM 3869 O O . LEU A 1 515 ? -25.453 6.895 44.094 1 94 515 LEU A O 1
ATOM 3873 N N . PHE A 1 516 ? -24.938 9.094 44.125 1 90.62 516 PHE A N 1
ATOM 3874 C CA . PHE A 1 516 ? -25.922 9.391 45.156 1 90.62 516 PHE A CA 1
ATOM 3875 C C . PHE A 1 516 ? -26.391 10.836 45.062 1 90.62 516 PHE A C 1
ATOM 3877 O O . PHE A 1 516 ? -25.75 11.664 44.406 1 90.62 516 PHE A O 1
ATOM 3884 N N . GLU A 1 517 ? -27.469 11.156 45.688 1 92.69 517 GLU A N 1
ATOM 3885 C CA . GLU A 1 517 ? -28.062 12.484 45.688 1 92.69 517 GLU A CA 1
ATOM 3886 C C . GLU A 1 517 ? -27.469 13.375 46.75 1 92.69 517 GLU A C 1
ATOM 3888 O O . GLU A 1 517 ? -27.438 13 47.938 1 92.69 517 GLU A O 1
ATOM 3893 N N . MET A 1 518 ? -26.984 14.477 46.312 1 93.75 518 MET A N 1
ATOM 3894 C CA . MET A 1 518 ? -26.5 15.508 47.219 1 93.75 518 MET A CA 1
ATOM 3895 C C . MET A 1 518 ? -27.5 16.656 47.344 1 93.75 518 MET A C 1
ATOM 3897 O O . MET A 1 518 ? -28.422 16.766 46.531 1 93.75 518 MET A O 1
ATOM 3901 N N . PRO A 1 519 ? -27.359 17.453 48.312 1 92.69 519 PRO A N 1
ATOM 3902 C CA . PRO A 1 519 ? -28.312 18.562 48.469 1 92.69 519 PRO A CA 1
ATOM 3903 C C . PRO A 1 519 ? -28.422 19.422 47.219 1 92.69 519 PRO A C 1
ATOM 3905 O O . PRO A 1 519 ? -29.5 19.953 46.906 1 92.69 519 PRO A O 1
ATOM 3908 N N . ALA A 1 520 ? -27.375 19.469 46.594 1 92.88 520 ALA A N 1
ATOM 3909 C CA . ALA A 1 520 ? -27.359 20.359 45.438 1 92.88 520 ALA A CA 1
ATOM 3910 C C . ALA A 1 520 ? -27.594 19.578 44.156 1 92.88 520 ALA A C 1
ATOM 3912 O O . ALA A 1 520 ? -27.516 20.141 43.062 1 92.88 520 ALA A O 1
ATOM 3913 N N . GLY A 1 521 ? -27.891 18.25 44.156 1 90 521 GLY A N 1
ATOM 3914 C CA . GLY A 1 521 ? -28.156 17.438 42.969 1 90 521 GLY A CA 1
ATOM 3915 C C . GLY A 1 521 ? -27.484 16.078 43.031 1 90 521 GLY A C 1
ATOM 3916 O O . GLY A 1 521 ? -26.922 15.688 44.031 1 90 521 GLY A O 1
ATOM 3917 N N . MET A 1 522 ? -27.547 15.375 41.906 1 90.12 522 MET A N 1
ATOM 3918 C CA . MET A 1 522 ? -27.031 14.016 41.844 1 90.12 522 MET A CA 1
ATOM 3919 C C . MET A 1 522 ? -25.531 14.031 41.531 1 90.12 522 MET A C 1
ATOM 3921 O O . MET A 1 522 ? -25.078 14.75 40.656 1 90.12 522 MET A O 1
ATOM 3925 N N . MET A 1 523 ? -24.797 13.289 42.281 1 94.12 523 MET A N 1
ATOM 3926 C CA . MET A 1 523 ? -23.391 13.094 41.938 1 94.12 523 MET A CA 1
ATOM 3927 C C . MET A 1 523 ? -23.234 12.016 40.875 1 94.12 523 MET A C 1
ATOM 3929 O O . MET A 1 523 ? -23.688 10.891 41.062 1 94.12 523 MET A O 1
ATOM 3933 N N . GLY A 1 524 ? -22.641 12.352 39.75 1 93.19 524 GLY A N 1
ATOM 3934 C CA . GLY A 1 524 ? -22.391 11.406 38.688 1 93.19 524 GLY A CA 1
ATOM 3935 C C . GLY A 1 524 ? -20.953 10.906 38.625 1 93.19 524 GLY A C 1
ATOM 3936 O O . GLY A 1 524 ? -20.062 11.523 39.219 1 93.19 524 GLY A O 1
ATOM 3937 N N . PHE A 1 525 ? -20.781 9.766 37.969 1 95.25 525 PHE A N 1
ATOM 3938 C CA . PHE A 1 525 ? -19.422 9.242 37.812 1 95.25 525 PHE A CA 1
ATOM 3939 C C . PHE A 1 525 ? -19.266 8.531 36.469 1 95.25 525 PHE A C 1
ATOM 3941 O O . PHE A 1 525 ? -20.25 8.172 35.844 1 95.25 525 PHE A O 1
ATOM 3948 N N . ALA A 1 526 ? -18.062 8.445 36.031 1 96.38 526 ALA A N 1
ATOM 3949 C CA . ALA A 1 526 ? -17.609 7.57 34.938 1 96.38 526 ALA A CA 1
ATOM 3950 C C . ALA A 1 526 ? -16.25 6.949 35.281 1 96.38 526 ALA A C 1
ATOM 3952 O O . ALA A 1 526 ? -15.391 7.605 35.875 1 96.38 526 ALA A O 1
ATOM 3953 N N . ALA A 1 527 ? -16.109 5.676 34.969 1 97.81 527 ALA A N 1
ATOM 3954 C CA . ALA A 1 527 ? -14.844 4.969 35.125 1 97.81 527 ALA A CA 1
ATOM 3955 C C . ALA A 1 527 ? -14.602 3.982 34 1 97.81 527 ALA A C 1
ATOM 3957 O O . ALA A 1 527 ? -15.547 3.48 33.406 1 97.81 527 ALA A O 1
ATOM 3958 N N . GLY A 1 528 ? -13.336 3.803 33.75 1 97.56 528 GLY A N 1
ATOM 3959 C CA . GLY A 1 528 ? -13.086 2.881 32.656 1 97.56 528 GLY A CA 1
ATOM 3960 C C . GLY A 1 528 ? -11.656 2.369 32.625 1 97.56 528 GLY A C 1
ATOM 3961 O O . GLY A 1 528 ? -10.828 2.76 33.469 1 97.56 528 GLY A O 1
ATOM 3962 N N . TYR A 1 529 ? -11.492 1.371 31.797 1 98 529 TYR A N 1
ATOM 3963 C CA . TYR A 1 529 ? -10.219 0.724 31.484 1 98 529 TYR A CA 1
ATOM 3964 C C . TYR A 1 529 ? -9.938 0.742 30 1 98 529 TYR A C 1
ATOM 3966 O O . TYR A 1 529 ? -10.852 0.565 29.188 1 98 529 TYR A O 1
ATOM 3974 N N . GLU A 1 530 ? -8.656 1.032 29.656 1 97.94 530 GLU A N 1
ATOM 3975 C CA . GLU A 1 530 ? -8.234 0.992 28.266 1 97.94 530 GLU A CA 1
ATOM 3976 C C . GLU A 1 530 ? -6.879 0.31 28.109 1 97.94 530 GLU A C 1
ATOM 3978 O O . GLU A 1 530 ? -5.957 0.58 28.891 1 97.94 530 GLU A O 1
ATOM 3983 N N . HIS A 1 531 ? -6.762 -0.623 27.203 1 98.38 531 HIS A N 1
ATOM 3984 C CA . HIS A 1 531 ? -5.504 -1.19 26.734 1 98.38 531 HIS A CA 1
ATOM 3985 C C . HIS A 1 531 ? -5.227 -0.802 25.297 1 98.38 531 HIS A C 1
ATOM 3987 O O . HIS A 1 531 ? -6.031 -1.086 24.406 1 98.38 531 HIS A O 1
ATOM 3993 N N . ARG A 1 532 ? -4.09 -0.208 25.078 1 98.12 532 ARG A N 1
ATOM 3994 C CA . ARG A 1 532 ? -3.764 0.29 23.734 1 98.12 532 ARG A CA 1
ATOM 3995 C C . ARG A 1 532 ? -2.387 -0.19 23.297 1 98.12 532 ARG A C 1
ATOM 3997 O O . ARG A 1 532 ? -1.439 -0.189 24.078 1 98.12 532 ARG A O 1
ATOM 4004 N N . LYS A 1 533 ? -2.244 -0.702 22.125 1 98.06 533 LYS A N 1
ATOM 4005 C CA . LYS A 1 533 ? -0.984 -1.033 21.469 1 98.06 533 LYS A CA 1
ATOM 4006 C C . LYS A 1 533 ? -0.801 -0.221 20.188 1 98.06 533 LYS A C 1
ATOM 4008 O O . LYS A 1 533 ? -1.732 -0.092 19.391 1 98.06 533 LYS A O 1
ATOM 4013 N N . GLU A 1 534 ? 0.378 0.316 20.062 1 97.19 534 GLU A N 1
ATOM 4014 C CA . GLU A 1 534 ? 0.754 1.046 18.859 1 97.19 534 GLU A CA 1
ATOM 4015 C C . GLU A 1 534 ? 2.029 0.476 18.234 1 97.19 534 GLU A C 1
ATOM 4017 O O . GLU A 1 534 ? 2.949 0.081 18.953 1 97.19 534 GLU A O 1
ATOM 4022 N N . ALA A 1 535 ? 2.066 0.399 16.984 1 97.62 535 ALA A N 1
ATOM 4023 C CA . ALA A 1 535 ? 3.24 -0.034 16.234 1 97.62 535 ALA A CA 1
ATOM 4024 C C . ALA A 1 535 ? 3.426 0.808 14.977 1 97.62 535 ALA A C 1
ATOM 4026 O O . ALA A 1 535 ? 2.475 1.421 14.484 1 97.62 535 ALA A O 1
ATOM 4027 N N . ALA A 1 536 ? 4.621 0.883 14.5 1 97 536 ALA A N 1
ATOM 4028 C CA . ALA A 1 536 ? 4.926 1.572 13.242 1 97 536 ALA A CA 1
ATOM 4029 C C . ALA A 1 536 ? 6.211 1.036 12.625 1 97 536 ALA A C 1
ATOM 4031 O O . ALA A 1 536 ? 7.023 0.406 13.305 1 97 536 ALA A O 1
ATOM 4032 N N . HIS A 1 537 ? 6.371 1.198 11.383 1 95.69 537 HIS A N 1
ATOM 4033 C CA . HIS A 1 537 ? 7.566 0.744 10.68 1 95.69 537 HIS A CA 1
ATOM 4034 C C . HIS A 1 537 ? 7.852 1.615 9.453 1 95.69 537 HIS A C 1
ATOM 4036 O O . HIS A 1 537 ? 6.961 2.311 8.961 1 95.69 537 HIS A O 1
ATOM 4042 N N . TYR A 1 538 ? 9.055 1.588 8.992 1 95.06 538 TYR A N 1
ATOM 4043 C CA . TYR A 1 538 ? 9.555 2.234 7.785 1 95.06 538 TYR A CA 1
ATOM 4044 C C . TYR A 1 538 ? 10.695 1.438 7.172 1 95.06 538 TYR A C 1
ATOM 4046 O O . TYR A 1 538 ? 11.68 1.119 7.852 1 95.06 538 TYR A O 1
ATOM 4054 N N . THR A 1 539 ? 10.555 1.098 5.992 1 94.25 539 THR A N 1
ATOM 4055 C CA . THR A 1 539 ? 11.609 0.442 5.219 1 94.25 539 THR A CA 1
ATOM 4056 C C . THR A 1 539 ? 12.078 1.336 4.074 1 94.25 539 THR A C 1
ATOM 4058 O O . THR A 1 539 ? 11.367 1.507 3.084 1 94.25 539 THR A O 1
ATOM 4061 N N . PRO A 1 540 ? 13.266 1.858 4.207 1 93.75 540 PRO A N 1
ATOM 4062 C CA . PRO A 1 540 ? 13.773 2.74 3.154 1 93.75 540 PRO A CA 1
ATOM 4063 C C . PRO A 1 540 ? 14.195 1.979 1.899 1 93.75 540 PRO A C 1
ATOM 4065 O O . PRO A 1 540 ? 14.438 0.771 1.958 1 93.75 540 PRO A O 1
ATOM 4068 N N . ASP A 1 541 ? 14.273 2.719 0.83 1 94.56 541 ASP A N 1
ATOM 4069 C CA . ASP A 1 541 ? 14.828 2.217 -0.425 1 94.56 541 ASP A CA 1
ATOM 4070 C C . ASP A 1 541 ? 16.203 1.58 -0.209 1 94.56 541 ASP A C 1
ATOM 4072 O O . ASP A 1 541 ? 17 2.074 0.587 1 94.56 541 ASP A O 1
ATOM 4076 N N . SER A 1 542 ? 16.469 0.546 -0.987 1 91.69 542 SER A N 1
ATOM 4077 C CA . SER A 1 542 ? 17.688 -0.223 -0.752 1 91.69 542 SER A CA 1
ATOM 4078 C C . SER A 1 542 ? 18.938 0.596 -1.085 1 91.69 542 SER A C 1
ATOM 4080 O O . SER A 1 542 ? 19.953 0.502 -0.393 1 91.69 542 SER A O 1
ATOM 4082 N N . LEU A 1 543 ? 18.938 1.343 -2.139 1 90.19 543 LEU A N 1
ATOM 4083 C CA . LEU A 1 543 ? 20.094 2.168 -2.477 1 90.19 543 LEU A CA 1
ATOM 4084 C C . LEU A 1 543 ? 20.359 3.201 -1.388 1 90.19 543 LEU A C 1
ATOM 4086 O O . LEU A 1 543 ? 21.516 3.447 -1.029 1 90.19 543 LEU A O 1
ATOM 4090 N N . THR A 1 544 ? 19.297 3.756 -0.955 1 88.75 544 THR A N 1
ATOM 4091 C CA . THR A 1 544 ? 19.391 4.742 0.115 1 88.75 544 THR A CA 1
ATOM 4092 C C . THR A 1 544 ? 19.875 4.09 1.408 1 88.75 544 THR A C 1
ATOM 4094 O O . THR A 1 544 ? 20.703 4.656 2.129 1 88.75 544 THR A O 1
ATOM 4097 N N . SER A 1 545 ? 19.391 2.957 1.646 1 89.75 545 SER A N 1
ATOM 4098 C CA . SER A 1 545 ? 19.766 2.27 2.877 1 89.75 545 SER A CA 1
ATOM 4099 C C . SER A 1 545 ? 21.219 1.791 2.826 1 89.75 545 SER A C 1
ATOM 4101 O O . SER A 1 545 ? 21.828 1.538 3.867 1 89.75 545 SER A O 1
ATOM 4103 N N . GLN A 1 546 ? 21.734 1.692 1.621 1 86.75 546 GLN A N 1
ATOM 4104 C CA . GLN A 1 546 ? 23.109 1.241 1.457 1 86.75 546 GLN A CA 1
ATOM 4105 C C . GLN A 1 546 ? 24.062 2.424 1.327 1 86.75 546 GLN A C 1
ATOM 4107 O O . GLN A 1 546 ? 25.281 2.24 1.187 1 86.75 546 GLN A O 1
ATOM 4112 N N . GLY A 1 547 ? 23.5 3.643 1.394 1 80.81 547 GLY A N 1
ATOM 4113 C CA . GLY A 1 547 ? 24.328 4.836 1.313 1 80.81 547 GLY A CA 1
ATOM 4114 C C . GLY A 1 547 ? 24.891 5.078 -0.075 1 80.81 547 GLY A C 1
ATOM 4115 O O . GLY A 1 547 ? 25.984 5.641 -0.221 1 80.81 547 GLY A O 1
ATOM 4116 N N . LEU A 1 548 ? 24.203 4.574 -1.031 1 79.94 548 LEU A N 1
ATOM 4117 C CA . LEU A 1 548 ? 24.703 4.664 -2.396 1 79.94 548 LEU A CA 1
ATOM 4118 C C . LEU A 1 548 ? 24 5.773 -3.166 1 79.94 548 LEU A C 1
ATOM 4120 O O . LEU A 1 548 ? 24.344 6.059 -4.316 1 79.94 548 LEU A O 1
ATOM 4124 N N . ALA A 1 549 ? 23.094 6.41 -2.516 1 78.5 549 ALA A N 1
ATOM 4125 C CA . ALA A 1 549 ? 22.406 7.543 -3.117 1 78.5 549 ALA A CA 1
ATOM 4126 C C . ALA A 1 549 ? 23.172 8.844 -2.904 1 78.5 549 ALA A C 1
ATOM 4128 O O . ALA A 1 549 ? 24.312 8.82 -2.42 1 78.5 549 ALA A O 1
ATOM 4129 N N . ASN A 1 550 ? 22.625 9.891 -3.438 1 73 550 ASN A N 1
ATOM 4130 C CA . ASN A 1 550 ? 23.266 11.188 -3.219 1 73 550 ASN A CA 1
ATOM 4131 C C . ASN A 1 550 ? 23.281 11.562 -1.739 1 73 550 ASN A C 1
ATOM 4133 O O . ASN A 1 550 ? 24.156 12.297 -1.286 1 73 550 ASN A O 1
ATOM 4137 N N . ASP A 1 551 ? 22.234 11.07 -1.128 1 68.56 551 ASP A N 1
ATOM 4138 C CA . ASP A 1 551 ? 22.109 11.352 0.299 1 68.56 551 ASP A CA 1
ATOM 4139 C C . ASP A 1 551 ? 22.688 10.219 1.135 1 68.56 551 ASP A C 1
ATOM 4141 O O . ASP A 1 551 ? 22.797 9.086 0.658 1 68.56 551 ASP A O 1
ATOM 4145 N N . PRO A 1 552 ? 23.094 10.617 2.357 1 71.88 552 PRO A N 1
ATOM 4146 C CA . PRO A 1 552 ? 23.609 9.586 3.26 1 71.88 552 PRO A CA 1
ATOM 4147 C C . PRO A 1 552 ? 22.594 8.477 3.523 1 71.88 552 PRO A C 1
ATOM 4149 O O . PRO A 1 552 ? 21.422 8.602 3.145 1 71.88 552 PRO A O 1
ATOM 4152 N N . ARG A 1 553 ? 23.109 7.488 4.172 1 83.44 553 ARG A N 1
ATOM 4153 C CA . ARG A 1 553 ? 22.359 6.27 4.492 1 83.44 553 ARG A CA 1
ATOM 4154 C C . ARG A 1 553 ? 21.141 6.578 5.348 1 83.44 553 ARG A C 1
ATOM 4156 O O . ARG A 1 553 ? 21.203 7.422 6.242 1 83.44 553 ARG A O 1
ATOM 4163 N N . VAL A 1 554 ? 20.047 5.996 5.051 1 87.75 554 VAL A N 1
ATOM 4164 C CA . VAL A 1 554 ? 18.828 6.031 5.848 1 87.75 554 VAL A CA 1
ATOM 4165 C C . VAL A 1 554 ? 18.562 4.656 6.457 1 87.75 554 VAL A C 1
ATOM 4167 O O . VAL A 1 554 ? 18.562 3.646 5.754 1 87.75 554 VAL A O 1
ATOM 4170 N N . GLU A 1 555 ? 18.344 4.559 7.742 1 89.56 555 GLU A N 1
ATOM 4171 C CA . GLU A 1 555 ? 18.094 3.307 8.453 1 89.56 555 GLU A CA 1
ATOM 4172 C C . GLU A 1 555 ? 16.594 3.07 8.625 1 89.56 555 GLU A C 1
ATOM 4174 O O . GLU A 1 555 ? 15.812 4.023 8.703 1 89.56 555 GLU A O 1
ATOM 4179 N N . PRO A 1 556 ? 16.172 1.775 8.68 1 92.44 556 PRO A N 1
ATOM 4180 C CA . PRO A 1 556 ? 14.758 1.46 8.859 1 92.44 556 PRO A CA 1
ATOM 4181 C C . PRO A 1 556 ? 14.25 1.799 10.266 1 92.44 556 PRO A C 1
ATOM 4183 O O . PRO A 1 556 ? 15.055 2.037 11.172 1 92.44 556 PRO A O 1
ATOM 4186 N N . THR A 1 557 ? 12.961 1.957 10.398 1 94.06 557 THR A N 1
ATOM 4187 C CA . THR A 1 557 ? 12.258 2.121 11.664 1 94.06 557 THR A CA 1
ATOM 4188 C C . THR A 1 557 ? 11.344 0.93 11.93 1 94.06 557 THR A C 1
ATOM 4190 O O . THR A 1 557 ? 10.656 0.45 11.023 1 94.06 557 THR A O 1
ATOM 4193 N N . ALA A 1 558 ? 11.406 0.394 13.109 1 93.31 558 ALA A N 1
ATOM 4194 C CA . ALA A 1 558 ? 10.445 -0.618 13.547 1 93.31 558 ALA A CA 1
ATOM 4195 C C . ALA A 1 558 ? 10.32 -0.633 15.07 1 93.31 558 ALA A C 1
ATOM 4197 O O . ALA A 1 558 ? 11.328 -0.603 15.781 1 93.31 558 ALA A O 1
ATOM 4198 N N . GLY A 1 559 ? 9.109 -0.613 15.523 1 95.88 559 GLY A N 1
ATOM 4199 C CA . GLY A 1 559 ? 8.898 -0.708 16.969 1 95.88 559 GLY A CA 1
ATOM 4200 C C . GLY A 1 559 ? 7.43 -0.704 17.344 1 95.88 559 GLY A C 1
ATOM 4201 O O . GLY A 1 559 ? 6.555 -0.599 16.484 1 95.88 559 GLY A O 1
ATOM 4202 N N . ASP A 1 560 ? 7.227 -0.99 18.562 1 96.88 560 ASP A N 1
ATOM 4203 C CA . ASP A 1 560 ? 5.883 -0.97 19.125 1 96.88 560 ASP A CA 1
ATOM 4204 C C . ASP A 1 560 ? 5.922 -0.703 20.625 1 96.88 560 ASP A C 1
ATOM 4206 O O . ASP A 1 560 ? 6.984 -0.786 21.25 1 96.88 560 ASP A O 1
ATOM 4210 N N . PHE A 1 561 ? 4.82 -0.291 21.156 1 97 561 PHE A N 1
ATOM 4211 C CA . PHE A 1 561 ? 4.648 -0.219 22.594 1 97 561 PHE A CA 1
ATOM 4212 C C . PHE A 1 561 ? 3.193 -0.455 22.984 1 97 561 PHE A C 1
ATOM 4214 O O . PHE A 1 561 ? 2.311 -0.455 22.125 1 97 561 PHE A O 1
ATOM 4221 N N . SER A 1 562 ? 2.975 -0.708 24.188 1 97.75 562 SER A N 1
ATOM 4222 C CA . SER A 1 562 ? 1.637 -0.884 24.75 1 97.75 562 SER A CA 1
ATOM 4223 C C . SER A 1 562 ? 1.457 -0.067 26.016 1 97.75 562 SER A C 1
ATOM 4225 O O . SER A 1 562 ? 2.438 0.341 26.656 1 97.75 562 SER A O 1
ATOM 4227 N N . VAL A 1 563 ? 0.211 0.192 26.391 1 98 563 VAL A N 1
ATOM 4228 C CA . VAL A 1 563 ? -0.118 0.928 27.609 1 98 563 VAL A CA 1
ATOM 4229 C C . VAL A 1 563 ? -1.416 0.388 28.203 1 98 563 VAL A C 1
ATOM 4231 O O . VAL A 1 563 ? -2.355 0.068 27.469 1 98 563 VAL A O 1
ATOM 4234 N N . ASN A 1 564 ? -1.431 0.209 29.469 1 98.25 564 ASN A N 1
ATOM 4235 C CA . ASN A 1 564 ? -2.641 -0.011 30.25 1 98.25 564 ASN A CA 1
ATOM 4236 C C . ASN A 1 564 ? -3.049 1.247 31.016 1 98.25 564 ASN A C 1
ATOM 4238 O O . ASN A 1 564 ? -2.219 1.879 31.672 1 98.25 564 ASN A O 1
ATOM 4242 N N . GLU A 1 565 ? -4.301 1.591 30.938 1 98.12 565 GLU A N 1
ATOM 4243 C CA . GLU A 1 565 ? -4.785 2.83 31.531 1 98.12 565 GLU A CA 1
ATOM 4244 C C . GLU A 1 565 ? -6.074 2.598 32.312 1 98.12 565 GLU A C 1
ATOM 4246 O O . GLU A 1 565 ? -6.934 1.825 31.891 1 98.12 565 GLU A O 1
ATOM 4251 N N . PHE A 1 566 ? -6.184 3.254 33.5 1 98.25 566 PHE A N 1
ATOM 4252 C CA . PHE A 1 566 ? -7.387 3.32 34.312 1 98.25 566 PHE A CA 1
ATOM 4253 C C . PHE A 1 566 ? -7.777 4.77 34.594 1 98.25 566 PHE A C 1
ATOM 4255 O O . PHE A 1 566 ? -6.918 5.609 34.844 1 98.25 566 PHE A O 1
ATOM 4262 N N . TYR A 1 567 ? -9.039 5.086 34.438 1 97.88 567 TYR A N 1
ATOM 4263 C CA . TYR A 1 567 ? -9.453 6.461 34.688 1 97.88 567 TYR A CA 1
ATOM 4264 C C . TYR A 1 567 ? -10.758 6.504 35.469 1 97.88 567 TYR A C 1
ATOM 4266 O O . TYR A 1 567 ? -11.523 5.535 35.469 1 97.88 567 TYR A O 1
ATOM 4274 N N . ALA A 1 568 ? -11.008 7.656 36.094 1 97.88 568 ALA A N 1
ATOM 4275 C CA . ALA A 1 568 ? -12.242 7.941 36.812 1 97.88 568 ALA A CA 1
ATOM 4276 C C . ALA A 1 568 ? -12.57 9.43 36.781 1 97.88 568 ALA A C 1
ATOM 4278 O O . ALA A 1 568 ? -11.672 10.273 36.844 1 97.88 568 ALA A O 1
ATOM 4279 N N . GLU A 1 569 ? -13.828 9.75 36.656 1 96.81 569 GLU A N 1
ATOM 4280 C CA . GLU A 1 569 ? -14.367 11.109 36.656 1 96.81 569 GLU A CA 1
ATOM 4281 C C . GLU A 1 569 ? -15.547 11.234 37.625 1 96.81 569 GLU A C 1
ATOM 4283 O O . GLU A 1 569 ? -16.391 10.328 37.719 1 96.81 569 GLU A O 1
ATOM 4288 N N . LEU A 1 570 ? -15.625 12.383 38.312 1 96.12 570 LEU A N 1
ATOM 4289 C CA . LEU A 1 570 ? -16.734 12.695 39.219 1 96.12 570 LEU A CA 1
ATOM 4290 C C . LEU A 1 570 ? -17.344 14.055 38.875 1 96.12 570 LEU A C 1
ATOM 4292 O O . LEU A 1 570 ? -16.625 14.992 38.531 1 96.12 570 LEU A O 1
ATOM 4296 N N . ALA A 1 571 ? -18.562 14.102 38.875 1 94.38 571 ALA A N 1
ATOM 4297 C CA . ALA A 1 571 ? -19.328 15.352 38.812 1 94.38 571 ALA A CA 1
ATOM 4298 C C . ALA A 1 571 ? -20.031 15.617 40.125 1 94.38 571 ALA A C 1
ATOM 4300 O O . ALA A 1 571 ? -21 14.914 40.469 1 94.38 571 ALA A O 1
ATOM 4301 N N . ILE A 1 572 ? -19.656 16.688 40.844 1 95.38 572 ILE A N 1
ATOM 4302 C CA . ILE A 1 572 ? -20.125 16.938 42.219 1 95.38 572 ILE A CA 1
ATOM 4303 C C . ILE A 1 572 ? -20.891 18.266 42.25 1 95.38 572 ILE A C 1
ATOM 4305 O O . ILE A 1 572 ? -20.297 19.328 42.125 1 95.38 572 ILE A O 1
ATOM 4309 N N . PRO A 1 573 ? -22.141 18.203 42.469 1 94.38 573 PRO A N 1
ATOM 4310 C CA . PRO A 1 573 ? -22.859 19.469 42.688 1 94.38 573 PRO A CA 1
ATOM 4311 C C . PRO A 1 573 ? -22.578 20.047 44.062 1 94.38 573 PRO A C 1
ATOM 4313 O O . PRO A 1 573 ? -22.859 19.422 45.094 1 94.38 573 PRO A O 1
ATOM 4316 N N . LEU A 1 574 ? -22.094 21.234 44.125 1 95.75 574 LEU A N 1
ATOM 4317 C CA . LEU A 1 574 ? -21.656 21.812 45.375 1 95.75 574 LEU A CA 1
ATOM 4318 C C . LEU A 1 574 ? -22.75 22.688 46 1 95.75 574 LEU A C 1
ATOM 4320 O O . LEU A 1 574 ? -23.047 22.578 47.188 1 95.75 574 LEU A O 1
ATOM 4324 N N . LEU A 1 575 ? -23.266 23.609 45.125 1 95.62 575 LEU A N 1
ATOM 4325 C CA . LEU A 1 575 ? -24.297 24.547 45.594 1 95.62 575 LEU A CA 1
ATOM 4326 C C . LEU A 1 575 ? -25.438 24.641 44.594 1 95.62 575 LEU A C 1
ATOM 4328 O O . LEU A 1 575 ? -25.219 24.438 43.375 1 95.62 575 LEU A O 1
ATOM 4332 N N . SER A 1 576 ? -26.594 24.953 45.125 1 93.75 576 SER A N 1
ATOM 4333 C CA . SER A 1 576 ? -27.75 25.156 44.281 1 93.75 576 SER A CA 1
ATOM 4334 C C . SER A 1 576 ? -28.734 26.141 44.875 1 93.75 576 SER A C 1
ATOM 4336 O O . SER A 1 576 ? -28.953 26.156 46.094 1 93.75 576 SER A O 1
ATOM 4338 N N . GLU A 1 577 ? -29.219 26.984 44.062 1 93.38 577 GLU A N 1
ATOM 4339 C CA . GLU A 1 577 ? -30.344 27.844 44.375 1 93.38 577 GLU A CA 1
ATOM 4340 C C . GLU A 1 577 ? -30 28.828 45.5 1 93.38 577 GLU A C 1
ATOM 4342 O O . GLU A 1 577 ? -30.766 29 46.438 1 93.38 577 GLU A O 1
ATOM 4347 N N . LEU A 1 578 ? -28.828 29.281 45.469 1 94 578 LEU A N 1
ATOM 4348 C CA . LEU A 1 578 ? -28.438 30.359 46.375 1 94 578 LEU A CA 1
ATOM 4349 C C . LEU A 1 578 ? -28.25 31.656 45.594 1 94 578 LEU A C 1
ATOM 4351 O O . LEU A 1 578 ? -28.031 31.641 44.375 1 94 578 LEU A O 1
ATOM 4355 N N . PRO A 1 579 ? -28.469 32.688 46.312 1 93.25 579 PRO A N 1
ATOM 4356 C CA . PRO A 1 579 ? -28.203 33.969 45.625 1 93.25 579 PRO A CA 1
ATOM 4357 C C . PRO A 1 579 ? -26.797 34.062 45.062 1 93.25 579 PRO A C 1
ATOM 4359 O O . PRO A 1 579 ? -25.828 33.781 45.781 1 93.25 579 PRO A O 1
ATOM 4362 N N . LEU A 1 580 ? -26.656 34.375 43.906 1 94.25 580 LEU A N 1
ATOM 4363 C CA . LEU A 1 580 ? -25.406 34.531 43.156 1 94.25 580 LEU A CA 1
ATOM 4364 C C . LEU A 1 580 ? -24.703 33.188 43.031 1 94.25 580 LEU A C 1
ATOM 4366 O O . LEU A 1 580 ? -23.5 33.125 42.75 1 94.25 580 LEU A O 1
ATOM 4370 N N . ALA A 1 581 ? -25.375 32.125 43.344 1 95.44 581 ALA A N 1
ATOM 4371 C CA . ALA A 1 581 ? -24.891 30.766 43.188 1 95.44 581 ALA A CA 1
ATOM 4372 C C . ALA A 1 581 ? -26.031 29.828 42.812 1 95.44 581 ALA A C 1
ATOM 4374 O O . ALA A 1 581 ? -26.344 28.906 43.562 1 95.44 581 ALA A O 1
ATOM 4375 N N . GLN A 1 582 ? -26.562 30.062 41.688 1 93.38 582 GLN A N 1
ATOM 4376 C CA . GLN A 1 582 ? -27.688 29.25 41.219 1 93.38 582 GLN A CA 1
ATOM 4377 C C . GLN A 1 582 ? -27.297 27.781 41.125 1 93.38 582 GLN A C 1
ATOM 4379 O O . GLN A 1 582 ? -28.094 26.906 41.438 1 93.38 582 GLN A O 1
ATOM 4384 N N . GLN A 1 583 ? -26.141 27.609 40.562 1 92.44 583 GLN A N 1
ATOM 4385 C CA . GLN A 1 583 ? -25.609 26.25 40.5 1 92.44 583 GLN A CA 1
ATOM 4386 C C . GLN A 1 583 ? -24.078 26.266 40.469 1 92.44 583 GLN A C 1
ATOM 4388 O O . GLN A 1 583 ? -23.484 26.984 39.656 1 92.44 583 GLN A O 1
ATOM 4393 N N . VAL A 1 584 ? -23.484 25.594 41.344 1 95.56 584 VAL A N 1
ATOM 4394 C CA . VAL A 1 584 ? -22.031 25.422 41.344 1 95.56 584 VAL A CA 1
ATOM 4395 C C . VAL A 1 584 ? -21.672 23.938 41.312 1 95.56 584 VAL A C 1
ATOM 4397 O O . VAL A 1 584 ? -22.078 23.188 42.219 1 95.56 584 VAL A O 1
ATOM 4400 N N . ASP A 1 585 ? -20.938 23.547 40.312 1 93.38 585 ASP A N 1
ATOM 4401 C CA . ASP A 1 585 ? -20.562 22.141 40.156 1 93.38 585 ASP A CA 1
ATOM 4402 C C . ASP A 1 585 ? -19.047 21.984 40.062 1 93.38 585 ASP A C 1
ATOM 4404 O O . ASP A 1 585 ? -18.375 22.797 39.406 1 93.38 585 ASP A O 1
ATOM 4408 N N . LEU A 1 586 ? -18.578 20.922 40.625 1 95.44 586 LEU A N 1
ATOM 4409 C CA . LEU A 1 586 ? -17.172 20.547 40.531 1 95.44 586 LEU A CA 1
ATOM 4410 C C . LEU A 1 586 ? -17 19.25 39.719 1 95.44 586 LEU A C 1
ATOM 4412 O O . LEU A 1 586 ? -17.75 18.297 39.938 1 95.44 586 LEU A O 1
ATOM 4416 N N . SER A 1 587 ? -16.125 19.328 38.781 1 94.12 587 SER A N 1
ATOM 4417 C CA . SER A 1 587 ? -15.727 18.125 38.062 1 94.12 587 SER A CA 1
ATOM 4418 C C . SER A 1 587 ? -14.289 17.734 38.406 1 94.12 587 SER A C 1
ATOM 4420 O O . SER A 1 587 ? -13.398 18.578 38.438 1 94.12 587 SER A O 1
ATOM 4422 N N . ALA A 1 588 ? -14.109 16.453 38.688 1 96.5 588 ALA A N 1
ATOM 4423 C CA . ALA A 1 588 ? -12.789 15.914 39 1 96.5 588 ALA A CA 1
ATOM 4424 C C . ALA A 1 588 ? -12.508 14.633 38.219 1 96.5 588 ALA A C 1
ATOM 4426 O O . ALA A 1 588 ? -13.383 13.773 38.125 1 96.5 588 ALA A O 1
ATOM 4427 N N . ALA A 1 589 ? -11.312 14.578 37.625 1 97 589 ALA A N 1
ATOM 4428 C CA . ALA A 1 589 ? -10.922 13.391 36.875 1 97 589 ALA A CA 1
ATOM 4429 C C . ALA A 1 589 ? -9.461 13.031 37.125 1 97 589 ALA A C 1
ATOM 4431 O O . ALA A 1 589 ? -8.641 13.906 37.406 1 97 589 ALA A O 1
ATOM 4432 N N . MET A 1 590 ? -9.234 11.789 37.031 1 97.88 590 MET A N 1
ATOM 4433 C CA . MET A 1 590 ? -7.875 11.266 37.156 1 97.88 590 MET A CA 1
ATOM 4434 C C . MET A 1 590 ? -7.668 10.062 36.25 1 97.88 590 MET A C 1
ATOM 4436 O O . MET A 1 590 ? -8.586 9.266 36.031 1 97.88 590 MET A O 1
ATOM 4440 N N . ARG A 1 591 ? -6.477 9.859 35.688 1 98 591 ARG A N 1
ATOM 4441 C CA . ARG A 1 591 ? -6.125 8.742 34.844 1 98 591 ARG A CA 1
ATOM 4442 C C . ARG A 1 591 ? -4.711 8.242 35.125 1 98 591 ARG A C 1
ATOM 4444 O O . ARG A 1 591 ? -3.781 9.047 35.25 1 98 591 ARG A O 1
ATOM 4451 N N . TYR A 1 592 ? -4.621 6.953 35.281 1 98.06 592 TYR A N 1
ATOM 4452 C CA . TYR A 1 592 ? -3.357 6.262 35.5 1 98.06 592 TYR A CA 1
ATOM 4453 C C . TYR A 1 592 ? -2.914 5.523 34.25 1 98.06 592 TYR A C 1
ATOM 4455 O O . TYR A 1 592 ? -3.73 4.898 33.562 1 98.06 592 TYR A O 1
ATOM 4463 N N . PHE A 1 593 ? -1.551 5.629 34.031 1 97.69 593 PHE A N 1
ATOM 4464 C CA . PHE A 1 593 ? -0.971 4.984 32.844 1 97.69 593 PHE A CA 1
ATOM 4465 C C . PHE A 1 593 ? 0.165 4.051 33.25 1 97.69 593 PHE A C 1
ATOM 4467 O O . PHE A 1 593 ? 0.959 4.379 34.125 1 97.69 593 PHE A O 1
ATOM 4474 N N . ASP A 1 594 ? 0.287 2.881 32.5 1 97.94 594 ASP A N 1
ATOM 4475 C CA . ASP A 1 594 ? 1.438 1.988 32.594 1 97.94 594 ASP A CA 1
ATOM 4476 C C . ASP A 1 594 ? 1.957 1.627 31.188 1 97.94 594 ASP A C 1
ATOM 4478 O O . ASP A 1 594 ? 1.479 0.674 30.578 1 97.94 594 ASP A O 1
ATOM 4482 N N . TYR A 1 595 ? 2.99 2.322 30.828 1 97.44 595 TYR A N 1
ATOM 4483 C CA . TYR A 1 595 ? 3.564 2.129 29.5 1 97.44 595 TYR A CA 1
ATOM 4484 C C . TYR A 1 595 ? 4.648 1.058 29.531 1 97.44 595 TYR A C 1
ATOM 4486 O O . TYR A 1 595 ? 5.41 0.958 30.5 1 97.44 595 TYR A O 1
ATOM 4494 N N . SER A 1 596 ? 4.844 0.351 28.453 1 97.12 596 SER A N 1
ATOM 4495 C CA . SER A 1 596 ? 5.91 -0.63 28.281 1 97.12 596 SER A CA 1
ATOM 4496 C C . SER A 1 596 ? 7.25 0.048 28.016 1 97.12 596 SER A C 1
ATOM 4498 O O . SER A 1 596 ? 8.297 -0.604 28.031 1 97.12 596 SER A O 1
ATOM 4500 N N . THR A 1 597 ? 7.277 1.259 27.828 1 95.62 597 THR A N 1
ATOM 4501 C CA . THR A 1 597 ? 8.477 2.002 27.469 1 95.62 597 THR A CA 1
ATOM 4502 C C . THR A 1 597 ? 9.062 2.707 28.688 1 95.62 597 THR A C 1
ATOM 4504 O O . THR A 1 597 ? 9.945 2.168 29.359 1 95.62 597 THR A O 1
ATOM 4507 N N . PHE A 1 598 ? 8.523 3.83 29.203 1 93.94 598 PHE A N 1
ATOM 4508 C CA . PHE A 1 598 ? 9.117 4.668 30.234 1 93.94 598 PHE A CA 1
ATOM 4509 C C . PHE A 1 598 ? 8.508 4.34 31.594 1 93.94 598 PHE A C 1
ATOM 4511 O O . PHE A 1 598 ? 8.992 4.816 32.625 1 93.94 598 PHE A O 1
ATOM 4518 N N . GLY A 1 599 ? 7.473 3.574 31.594 1 94.69 599 GLY A N 1
ATOM 4519 C CA . GLY A 1 599 ? 6.875 3.201 32.875 1 94.69 599 GLY A CA 1
ATOM 4520 C C . GLY A 1 599 ? 5.578 3.932 33.156 1 94.69 599 GLY A C 1
ATOM 4521 O O . GLY A 1 599 ? 4.785 4.18 32.25 1 94.69 599 GLY A O 1
ATOM 4522 N N . ASP A 1 600 ? 5.281 4.23 34.406 1 94.19 600 ASP A N 1
ATOM 4523 C CA . ASP A 1 600 ? 3.951 4.691 34.781 1 94.19 600 ASP A CA 1
ATOM 4524 C C . ASP A 1 600 ? 3.916 6.211 34.938 1 94.19 600 ASP A C 1
ATOM 4526 O O . ASP A 1 600 ? 4.957 6.848 35.094 1 94.19 600 ASP A O 1
ATOM 4530 N N . ASP A 1 601 ? 2.75 6.816 34.75 1 94.75 601 ASP A N 1
ATOM 4531 C CA . ASP A 1 601 ? 2.451 8.234 34.969 1 94.75 601 ASP A CA 1
ATOM 4532 C C . ASP A 1 601 ? 0.979 8.438 35.312 1 94.75 601 ASP A C 1
ATOM 4534 O O . ASP A 1 601 ? 0.188 7.492 35.281 1 94.75 601 ASP A O 1
ATOM 4538 N N . THR A 1 602 ? 0.652 9.711 35.781 1 96.94 602 THR A N 1
ATOM 4539 C CA . THR A 1 602 ? -0.723 10.047 36.125 1 96.94 602 THR A CA 1
ATOM 4540 C C . THR A 1 602 ? -1.069 11.461 35.688 1 96.94 602 THR A C 1
ATOM 4542 O O . THR A 1 602 ? -0.231 12.359 35.75 1 96.94 602 THR A O 1
ATOM 4545 N N . THR A 1 603 ? -2.232 11.672 35.25 1 97.69 603 THR A N 1
ATOM 4546 C CA . THR A 1 603 ? -2.768 13 34.969 1 97.69 603 THR A CA 1
ATOM 4547 C C . THR A 1 603 ? -4.07 13.242 35.719 1 97.69 603 THR A C 1
ATOM 4549 O O . THR A 1 603 ? -4.762 12.289 36.094 1 97.69 603 THR A O 1
ATOM 4552 N N . TRP A 1 604 ? -4.355 14.484 35.969 1 97.69 604 TRP A N 1
ATOM 4553 C CA . TRP A 1 604 ? -5.582 14.852 36.656 1 97.69 604 TRP A CA 1
ATOM 4554 C C . TRP A 1 604 ? -6.188 16.125 36.094 1 97.69 604 TRP A C 1
ATOM 4556 O O . TRP A 1 604 ? -5.516 16.859 35.344 1 97.69 604 TRP A O 1
ATOM 4566 N N . LYS A 1 605 ? -7.414 16.375 36.344 1 97.44 605 LYS A N 1
ATOM 4567 C CA . LYS A 1 605 ? -8.156 17.547 35.875 1 97.44 605 LYS A CA 1
ATOM 4568 C C . LYS A 1 605 ? -9.219 17.953 36.906 1 97.44 605 LYS A C 1
ATOM 4570 O O . LYS A 1 605 ? -9.93 17.109 37.438 1 97.44 605 LYS A O 1
ATOM 4575 N N . LEU A 1 606 ? -9.297 19.297 37.25 1 97.31 606 LEU A N 1
ATOM 4576 C CA . LEU A 1 606 ? -10.336 19.906 38.062 1 97.31 606 LEU A CA 1
ATOM 4577 C C . LEU A 1 606 ? -11.039 21.031 37.312 1 97.31 606 LEU A C 1
ATOM 4579 O O . LEU A 1 606 ? -10.398 21.828 36.625 1 97.31 606 LEU A O 1
ATOM 4583 N N . GLY A 1 607 ? -12.328 20.969 37.344 1 95.38 607 GLY A N 1
ATOM 4584 C CA . GLY A 1 607 ? -13.133 22.016 36.719 1 95.38 607 GLY A CA 1
ATOM 4585 C C . GLY A 1 607 ? -14.242 22.516 37.625 1 95.38 607 GLY A C 1
ATOM 4586 O O . GLY A 1 607 ? -14.836 21.766 38.375 1 95.38 607 GLY A O 1
ATOM 4587 N N . LEU A 1 608 ? -14.547 23.734 37.469 1 95.69 608 LEU A N 1
ATOM 4588 C CA . LEU A 1 608 ? -15.617 24.375 38.25 1 95.69 608 LEU A CA 1
ATOM 4589 C C . LEU A 1 608 ? -16.531 25.172 37.312 1 95.69 608 LEU A C 1
ATOM 4591 O O . LEU A 1 608 ? -16.078 25.906 36.469 1 95.69 608 LEU A O 1
ATOM 4595 N N . THR A 1 609 ? -17.781 24.875 37.438 1 94.12 609 THR A N 1
ATOM 4596 C CA . THR A 1 609 ? -18.781 25.719 36.812 1 94.12 609 THR A CA 1
ATOM 4597 C C . THR A 1 609 ? -19.625 26.438 37.844 1 94.12 609 THR A C 1
ATOM 4599 O O . THR A 1 609 ? -20.109 25.828 38.812 1 94.12 609 THR A O 1
ATOM 4602 N N . TRP A 1 610 ? -19.734 27.75 37.688 1 95.69 610 TRP A N 1
ATOM 4603 C CA . TRP A 1 610 ? -20.469 28.609 38.594 1 95.69 610 TRP A CA 1
ATOM 4604 C C . TRP A 1 610 ? -21.516 29.438 37.844 1 95.69 610 TRP A C 1
ATOM 4606 O O . TRP A 1 610 ? -21.203 30.5 37.281 1 95.69 610 TRP A O 1
ATOM 4616 N N . ARG A 1 611 ? -22.656 28.891 37.875 1 94.69 611 ARG A N 1
ATOM 4617 C CA . ARG A 1 611 ? -23.766 29.688 37.344 1 94.69 611 ARG A CA 1
ATOM 4618 C C . ARG A 1 611 ? -24.203 30.719 38.375 1 94.69 611 ARG A C 1
ATOM 4620 O O . ARG A 1 611 ? -24.906 30.406 39.312 1 94.69 611 ARG A O 1
ATOM 4627 N N . VAL A 1 612 ? -23.938 31.938 38.094 1 95.44 612 VAL A N 1
ATOM 4628 C CA . VAL A 1 612 ? -24.219 33.031 39.031 1 95.44 612 VAL A CA 1
ATOM 4629 C C . VAL A 1 612 ? -25.719 33.312 39.062 1 95.44 612 VAL A C 1
ATOM 4631 O O . VAL A 1 612 ? -26.312 33.375 40.156 1 95.44 612 VAL A O 1
ATOM 4634 N N . TYR A 1 613 ? -26.203 33.469 38 1 92.38 613 TYR A N 1
ATOM 4635 C CA . TYR A 1 613 ? -27.641 33.562 37.75 1 92.38 613 TYR A CA 1
ATOM 4636 C C . TYR A 1 613 ? -27.969 33.094 36.312 1 92.38 613 TYR A C 1
ATOM 4638 O O . TYR A 1 613 ? -27.109 32.562 35.625 1 92.38 613 TYR A O 1
ATOM 4646 N N . ASP A 1 614 ? -29.141 33.25 35.844 1 87.56 614 ASP A N 1
ATOM 4647 C CA . ASP A 1 614 ? -29.609 32.625 34.625 1 87.56 614 ASP A CA 1
ATOM 4648 C C . ASP A 1 614 ? -28.781 33.062 33.406 1 87.56 614 ASP A C 1
ATOM 4650 O O . ASP A 1 614 ? -28.562 32.312 32.469 1 87.56 614 ASP A O 1
ATOM 4654 N N . ASP A 1 615 ? -28.234 34.25 33.406 1 92.38 615 ASP A N 1
ATOM 4655 C CA . ASP A 1 615 ? -27.641 34.844 32.219 1 92.38 615 ASP A CA 1
ATOM 4656 C C . ASP A 1 615 ? -26.109 34.719 32.25 1 92.38 615 ASP A C 1
ATOM 4658 O O . ASP A 1 615 ? -25.453 34.938 31.219 1 92.38 615 ASP A O 1
ATOM 4662 N N . LEU A 1 616 ? -25.578 34.375 33.438 1 94.75 616 LEU A N 1
ATOM 4663 C CA . LEU A 1 616 ? -24.125 34.5 33.562 1 94.75 616 LEU A CA 1
ATOM 4664 C C . LEU A 1 616 ? -23.547 33.25 34.25 1 94.75 616 LEU A C 1
ATOM 4666 O O . LEU A 1 616 ? -24.016 32.844 35.312 1 94.75 616 LEU A O 1
ATOM 4670 N N . MET A 1 617 ? -22.547 32.688 33.594 1 95.06 617 MET A N 1
ATOM 4671 C CA . MET A 1 617 ? -21.797 31.562 34.156 1 95.06 617 MET A CA 1
ATOM 4672 C C . MET A 1 617 ? -20.297 31.812 34.094 1 95.06 617 MET A C 1
ATOM 4674 O O . MET A 1 617 ? -19.781 32.344 33.125 1 95.06 617 MET A O 1
ATOM 4678 N N . ILE A 1 618 ? -19.641 31.562 35.188 1 96.31 618 ILE A N 1
ATOM 4679 C CA . ILE A 1 618 ? -18.188 31.562 35.25 1 96.31 618 ILE A CA 1
ATOM 4680 C C . ILE A 1 618 ? -17.672 30.125 35.281 1 96.31 618 ILE A C 1
ATOM 4682 O O . ILE A 1 618 ? -18.266 29.266 35.938 1 96.31 618 ILE A O 1
ATOM 4686 N N . ARG A 1 619 ? -16.641 29.953 34.531 1 94.69 619 ARG A N 1
ATOM 4687 C CA . ARG A 1 619 ? -16.078 28.609 34.531 1 94.69 619 ARG A CA 1
ATOM 4688 C C . ARG A 1 619 ? -14.555 28.641 34.594 1 94.69 619 ARG A C 1
ATOM 4690 O O . ARG A 1 619 ? -13.945 29.641 34.219 1 94.69 619 ARG A O 1
ATOM 4697 N N . GLY A 1 620 ? -13.969 27.578 35.031 1 94.69 620 GLY A N 1
ATOM 4698 C CA . GLY A 1 620 ? -12.523 27.453 35.125 1 94.69 620 GLY A CA 1
ATOM 4699 C C . GLY A 1 620 ? -12.062 26.031 35.344 1 94.69 620 GLY A C 1
ATOM 4700 O O . GLY A 1 620 ? -12.844 25.172 35.75 1 94.69 620 GLY A O 1
ATOM 4701 N N . GLY A 1 621 ? -10.758 25.828 34.969 1 93.81 621 GLY A N 1
ATOM 4702 C CA . GLY A 1 621 ? -10.211 24.484 35.156 1 93.81 621 GLY A CA 1
ATOM 4703 C C . GLY A 1 621 ? -8.695 24.469 35.25 1 93.81 621 GLY A C 1
ATOM 4704 O O . GLY A 1 621 ? -8.031 25.391 34.75 1 93.81 621 GLY A O 1
ATOM 4705 N N . MET A 1 622 ? -8.211 23.453 35.906 1 97 622 MET A N 1
ATOM 4706 C CA . MET A 1 622 ? -6.797 23.109 35.969 1 97 622 MET A CA 1
ATOM 4707 C C . MET A 1 622 ? -6.59 21.625 35.656 1 97 622 MET A C 1
ATOM 4709 O O . MET A 1 622 ? -7.355 20.781 36.094 1 97 622 MET A O 1
ATOM 4713 N N . SER A 1 623 ? -5.555 21.469 34.875 1 96.88 623 SER A N 1
ATOM 4714 C CA . SER A 1 623 ? -5.312 20.078 34.531 1 96.88 623 SER A CA 1
ATOM 4715 C C . SER A 1 623 ? -3.842 19.828 34.219 1 96.88 623 SER A C 1
ATOM 4717 O O . SER A 1 623 ? -3.1 20.781 33.938 1 96.88 623 SER A O 1
ATOM 4719 N N . THR A 1 624 ? -3.469 18.578 34.375 1 97.31 624 THR A N 1
ATOM 4720 C CA . THR A 1 624 ? -2.201 18.094 33.812 1 97.31 624 THR A CA 1
ATOM 4721 C C . THR A 1 624 ? -2.434 17.219 32.594 1 97.31 624 THR A C 1
ATOM 4723 O O . THR A 1 624 ? -3.5 16.625 32.438 1 97.31 624 THR A O 1
ATOM 4726 N N . ALA A 1 625 ? -1.438 17.312 31.719 1 96.62 625 ALA A N 1
ATOM 4727 C CA . ALA A 1 625 ? -1.467 16.484 30.516 1 96.62 625 ALA A CA 1
ATOM 4728 C C . ALA A 1 625 ? -0.065 16 30.156 1 96.62 625 ALA A C 1
ATOM 4730 O O . ALA A 1 625 ? 0.928 16.5 30.688 1 96.62 625 ALA A O 1
ATOM 4731 N N . PHE A 1 626 ? -0.03 14.961 29.344 1 93.56 626 PHE A N 1
ATOM 4732 C CA . PHE A 1 626 ? 1.277 14.562 28.828 1 93.56 626 PHE A CA 1
ATOM 4733 C C . PHE A 1 626 ? 1.157 13.984 27.422 1 93.56 626 PHE A C 1
ATOM 4735 O O . PHE A 1 626 ? 0.051 13.719 26.953 1 93.56 626 PHE A O 1
ATOM 4742 N N . ARG A 1 627 ? 2.227 13.891 26.703 1 95.81 627 ARG A N 1
ATOM 4743 C CA . ARG A 1 627 ? 2.377 13.227 25.406 1 95.81 627 ARG A CA 1
ATOM 4744 C C . ARG A 1 627 ? 3.508 12.203 25.453 1 95.81 627 ARG A C 1
ATOM 4746 O O . ARG A 1 627 ? 4.676 12.57 25.609 1 95.81 627 ARG A O 1
ATOM 4753 N N . ALA A 1 628 ? 3.156 11 25.328 1 96.19 628 ALA A N 1
ATOM 4754 C CA . ALA A 1 628 ? 4.164 9.938 25.266 1 96.19 628 ALA A CA 1
ATOM 4755 C C . ALA A 1 628 ? 4.926 9.992 23.938 1 96.19 628 ALA A C 1
ATOM 4757 O O . ALA A 1 628 ? 4.379 10.398 22.922 1 96.19 628 ALA A O 1
ATOM 4758 N N . PRO A 1 629 ? 6.211 9.578 24.016 1 95.75 629 PRO A N 1
ATOM 4759 C CA . PRO A 1 629 ? 6.93 9.484 22.734 1 95.75 629 PRO A CA 1
ATOM 4760 C C . PRO A 1 629 ? 6.246 8.539 21.75 1 95.75 629 PRO A C 1
ATOM 4762 O O . PRO A 1 629 ? 5.723 7.492 22.141 1 95.75 629 PRO A O 1
ATOM 4765 N N . THR A 1 630 ? 6.273 8.906 20.5 1 95.5 630 THR A N 1
ATOM 4766 C CA . THR A 1 630 ? 5.723 8.055 19.453 1 95.5 630 THR A CA 1
ATOM 4767 C C . THR A 1 630 ? 6.719 6.961 19.062 1 95.5 630 THR A C 1
ATOM 4769 O O . THR A 1 630 ? 7.879 6.996 19.484 1 95.5 630 THR A O 1
ATOM 4772 N N . VAL A 1 631 ? 6.285 5.988 18.266 1 95.44 631 VAL A N 1
ATOM 4773 C CA . VAL A 1 631 ? 7.145 4.898 17.828 1 95.44 631 VAL A CA 1
ATOM 4774 C C . VAL A 1 631 ? 8.32 5.465 17.016 1 95.44 631 VAL A C 1
ATOM 4776 O O . VAL A 1 631 ? 9.461 5.031 17.188 1 95.44 631 VAL A O 1
ATOM 4779 N N . TYR A 1 632 ? 8.055 6.352 16.203 1 93.38 632 TYR A N 1
ATOM 4780 C CA . TYR A 1 632 ? 9.133 6.953 15.414 1 93.38 632 TYR A CA 1
ATOM 4781 C C . TYR A 1 632 ? 10.133 7.656 16.312 1 93.38 632 TYR A C 1
ATOM 4783 O O . TYR A 1 632 ? 11.344 7.562 16.109 1 93.38 632 TYR A O 1
ATOM 4791 N N . GLU A 1 633 ? 9.641 8.406 17.234 1 94 633 GLU A N 1
ATOM 4792 C CA . GLU A 1 633 ? 10.539 9.148 18.125 1 94 633 GLU A CA 1
ATOM 4793 C C . GLU A 1 633 ? 11.414 8.195 18.938 1 94 633 GLU A C 1
ATOM 4795 O O . GLU A 1 633 ? 12.57 8.508 19.234 1 94 633 GLU A O 1
ATOM 4800 N N . LEU A 1 634 ? 10.875 7.082 19.312 1 95.44 634 LEU A N 1
ATOM 4801 C CA . LEU A 1 634 ? 11.602 6.105 20.109 1 95.44 634 LEU A CA 1
ATOM 4802 C C . LEU A 1 634 ? 12.562 5.301 19.234 1 95.44 634 LEU A C 1
ATOM 4804 O O . LEU A 1 634 ? 13.719 5.078 19.625 1 95.44 634 LEU A O 1
ATOM 4808 N N . TYR A 1 635 ? 12.086 4.91 18.062 1 94.62 635 TYR A N 1
ATOM 4809 C CA . TYR A 1 635 ? 12.789 3.848 17.344 1 94.62 635 TYR A CA 1
ATOM 4810 C C . TYR A 1 635 ? 13.156 4.297 15.938 1 94.62 635 TYR A C 1
ATOM 4812 O O . TYR A 1 635 ? 13.539 3.477 15.102 1 94.62 635 TYR A O 1
ATOM 4820 N N . GLY A 1 636 ? 13.023 5.492 15.625 1 93.25 636 GLY A N 1
ATOM 4821 C CA . GLY A 1 636 ? 13.367 5.969 14.297 1 93.25 636 GLY A CA 1
ATOM 4822 C C . GLY A 1 636 ? 14.805 5.668 13.906 1 93.25 636 GLY A C 1
ATOM 4823 O O . GLY A 1 636 ? 15.719 5.875 14.703 1 93.25 636 GLY A O 1
ATOM 4824 N N . GLY A 1 637 ? 14.953 5.176 12.734 1 90.62 637 GLY A N 1
ATOM 4825 C CA . GLY A 1 637 ? 16.297 4.961 12.227 1 90.62 637 GLY A CA 1
ATOM 4826 C C . GLY A 1 637 ? 17.031 6.25 11.914 1 90.62 637 GLY A C 1
ATOM 4827 O O . GLY A 1 637 ? 16.406 7.262 11.578 1 90.62 637 GLY A O 1
ATOM 4828 N N . LYS A 1 638 ? 18.312 6.137 11.977 1 87.94 638 LYS A N 1
ATOM 4829 C CA . LYS A 1 638 ? 19.125 7.301 11.625 1 87.94 638 LYS A CA 1
ATOM 4830 C C . LYS A 1 638 ? 18.953 7.664 10.148 1 87.94 638 LYS A C 1
ATOM 4832 O O . LYS A 1 638 ? 18.859 6.781 9.297 1 87.94 638 LYS A O 1
ATOM 4837 N N . SER A 1 639 ? 18.734 8.953 9.922 1 88.62 639 SER A N 1
ATOM 4838 C CA . SER A 1 639 ? 18.562 9.469 8.562 1 88.62 639 SER A CA 1
ATOM 4839 C C . SER A 1 639 ? 19.078 10.898 8.453 1 88.62 639 SER A C 1
ATOM 4841 O O . SER A 1 639 ? 19.109 11.633 9.445 1 88.62 639 SER A O 1
ATOM 4843 N N . PRO A 1 640 ? 19.469 11.258 7.242 1 83.56 640 PRO A N 1
ATOM 4844 C CA . PRO A 1 640 ? 19.891 12.648 7.066 1 83.56 640 PRO A CA 1
ATOM 4845 C C . PRO A 1 640 ? 18.719 13.617 6.938 1 83.56 640 PRO A C 1
ATOM 4847 O O . PRO A 1 640 ? 17.641 13.234 6.465 1 83.56 640 PRO A O 1
ATOM 4850 N N . SER A 1 641 ? 18.844 14.68 7.512 1 79.56 641 SER A N 1
ATOM 4851 C CA . SER A 1 641 ? 17.969 15.836 7.32 1 79.56 641 SER A CA 1
ATOM 4852 C C . SER A 1 641 ? 18.766 17.078 6.934 1 79.56 641 SER A C 1
ATOM 4854 O O . SER A 1 641 ? 19.906 17.266 7.391 1 79.56 641 SER A O 1
ATOM 4856 N N . PHE A 1 642 ? 18.266 17.844 6.039 1 75.75 642 PHE A N 1
ATOM 4857 C CA . PHE A 1 642 ? 18.938 19.062 5.633 1 75.75 642 PHE A CA 1
ATOM 4858 C C . PHE A 1 642 ? 18.234 20.281 6.238 1 75.75 642 PHE A C 1
ATOM 4860 O O . PHE A 1 642 ? 17.25 20.766 5.699 1 75.75 642 PHE A O 1
ATOM 4867 N N . GLU A 1 643 ? 18.859 20.703 7.25 1 74.38 643 GLU A N 1
ATOM 4868 C CA . GLU A 1 643 ? 18.266 21.734 8.078 1 74.38 643 GLU A CA 1
ATOM 4869 C C . GLU A 1 643 ? 18.859 23.109 7.754 1 74.38 643 GLU A C 1
ATOM 4871 O O . GLU A 1 643 ? 20.062 23.234 7.508 1 74.38 643 GLU A O 1
ATOM 4876 N N . GLN A 1 644 ? 17.984 24.109 7.719 1 66.75 644 GLN A N 1
ATOM 4877 C CA . GLN A 1 644 ? 18.453 25.469 7.449 1 66.75 644 GLN A CA 1
ATOM 4878 C C . GLN A 1 644 ? 19.344 25.984 8.57 1 66.75 644 GLN A C 1
ATOM 4880 O O . GLN A 1 644 ? 19 25.844 9.75 1 66.75 644 GLN A O 1
ATOM 4885 N N . ILE A 1 645 ? 20.562 26.484 8.219 1 74.19 645 ILE A N 1
ATOM 4886 C CA . ILE A 1 645 ? 21.484 27.109 9.172 1 74.19 645 ILE A CA 1
ATOM 4887 C C . ILE A 1 645 ? 22.094 28.359 8.555 1 74.19 645 ILE A C 1
ATOM 4889 O O . ILE A 1 645 ? 22.094 28.531 7.336 1 74.19 645 ILE A O 1
ATOM 4893 N N . VAL A 1 646 ? 22.422 29.266 9.383 1 69.94 646 VAL A N 1
ATOM 4894 C CA . VAL A 1 646 ? 23.25 30.406 9.008 1 69.94 646 VAL A CA 1
ATOM 4895 C C . VAL A 1 646 ? 24.547 30.406 9.812 1 69.94 646 VAL A C 1
ATOM 4897 O O . VAL A 1 646 ? 24.516 30.469 11.047 1 69.94 646 VAL A O 1
ATOM 4900 N N . HIS A 1 647 ? 25.625 30.25 9.156 1 78.81 647 HIS A N 1
ATOM 4901 C CA . HIS A 1 647 ? 26.922 30.203 9.812 1 78.81 647 HIS A CA 1
ATOM 4902 C C . HIS A 1 647 ? 27.984 30.906 8.977 1 78.81 647 HIS A C 1
ATOM 4904 O O . HIS A 1 647 ? 28.031 30.75 7.754 1 78.81 647 HIS A O 1
ATOM 4910 N N . PRO A 1 648 ? 28.828 31.641 9.625 1 75.25 648 PRO A N 1
ATOM 4911 C CA . PRO A 1 648 ? 29.828 32.406 8.883 1 75.25 648 PRO A CA 1
ATOM 4912 C C . PRO A 1 648 ? 30.844 31.531 8.156 1 75.25 648 PRO A C 1
ATOM 4914 O O . PRO A 1 648 ? 31.484 31.984 7.199 1 75.25 648 PRO A O 1
ATOM 4917 N N . ALA A 1 649 ? 30.969 30.391 8.523 1 76.25 649 ALA A N 1
ATOM 4918 C CA . ALA A 1 649 ? 32 29.516 7.957 1 76.25 649 ALA A CA 1
ATOM 4919 C C . ALA A 1 649 ? 31.578 28.969 6.602 1 76.25 649 ALA A C 1
ATOM 4921 O O . ALA A 1 649 ? 32.375 28.344 5.895 1 76.25 649 ALA A O 1
ATOM 4922 N N . THR A 1 650 ? 30.344 29.141 6.258 1 77.12 650 THR A N 1
ATOM 4923 C CA . THR A 1 650 ? 29.859 28.5 5.035 1 77.12 650 THR A CA 1
ATOM 4924 C C . THR A 1 650 ? 28.812 29.375 4.355 1 77.12 650 THR A C 1
ATOM 4926 O O . THR A 1 650 ? 28.141 30.188 5.008 1 77.12 650 THR A O 1
ATOM 4929 N N . ASP A 1 651 ? 28.719 29.203 3.016 1 63.59 651 ASP A N 1
ATOM 4930 C CA . ASP A 1 651 ? 27.656 29.844 2.236 1 63.59 651 ASP A CA 1
ATOM 4931 C C . ASP A 1 651 ? 26.484 28.891 2.025 1 63.59 651 ASP A C 1
ATOM 4933 O O . ASP A 1 651 ? 25.469 29.266 1.411 1 63.59 651 ASP A O 1
ATOM 4937 N N . GLN A 1 652 ? 26.594 27.734 2.578 1 69.31 652 GLN A N 1
ATOM 4938 C CA . GLN A 1 652 ? 25.5 26.797 2.488 1 69.31 652 GLN A CA 1
ATOM 4939 C C . GLN A 1 652 ? 24.375 27.141 3.471 1 69.31 652 GLN A C 1
ATOM 4941 O O . GLN A 1 652 ? 24.641 27.391 4.652 1 69.31 652 GLN A O 1
ATOM 4946 N N . ASP A 1 653 ? 23.203 27.125 2.898 1 67.06 653 ASP A N 1
ATOM 4947 C CA . ASP A 1 653 ? 22.062 27.516 3.736 1 67.06 653 ASP A CA 1
ATOM 4948 C C . ASP A 1 653 ? 21.516 26.328 4.508 1 67.06 653 ASP A C 1
ATOM 4950 O O . ASP A 1 653 ? 20.625 26.469 5.344 1 67.06 653 ASP A O 1
ATOM 4954 N N . GLN A 1 654 ? 22.031 25.109 4.18 1 73.88 654 GLN A N 1
ATOM 4955 C CA . GLN A 1 654 ? 21.531 23.922 4.863 1 73.88 654 GLN A CA 1
ATOM 4956 C C . GLN A 1 654 ? 22.688 23.078 5.402 1 73.88 654 GLN A C 1
ATOM 4958 O O . GLN A 1 654 ? 23.719 22.938 4.754 1 73.88 654 GLN A O 1
ATOM 4963 N N . ALA A 1 655 ? 22.516 22.625 6.609 1 81.06 655 ALA A N 1
ATOM 4964 C CA . ALA A 1 655 ? 23.406 21.625 7.18 1 81.06 655 ALA A CA 1
ATOM 4965 C C . ALA A 1 655 ? 22.828 20.219 6.988 1 81.06 655 ALA A C 1
ATOM 4967 O O . ALA A 1 655 ? 21.609 20.047 6.941 1 81.06 655 ALA A O 1
ATOM 4968 N N . GLU A 1 656 ? 23.641 19.297 6.824 1 83.69 656 GLU A N 1
ATOM 4969 C CA . GLU A 1 656 ? 23.266 17.891 6.859 1 83.69 656 GLU A CA 1
ATOM 4970 C C . GLU A 1 656 ? 23.25 17.359 8.289 1 83.69 656 GLU A C 1
ATOM 4972 O O . GLU A 1 656 ? 24.297 17.234 8.93 1 83.69 656 GLU A O 1
ATOM 4977 N N . VAL A 1 657 ? 22.172 17.078 8.758 1 86.94 657 VAL A N 1
ATOM 4978 C CA . VAL A 1 657 ? 22 16.672 10.148 1 86.94 657 VAL A CA 1
ATOM 4979 C C . VAL A 1 657 ? 21.516 15.219 10.211 1 86.94 657 VAL A C 1
ATOM 4981 O O . VAL A 1 657 ? 20.531 14.859 9.57 1 86.94 657 VAL A O 1
ATOM 4984 N N . THR A 1 658 ? 22.203 14.328 10.922 1 88.31 658 THR A N 1
ATOM 4985 C CA . THR A 1 658 ? 21.719 12.977 11.172 1 88.31 658 THR A CA 1
ATOM 4986 C C . THR A 1 658 ? 20.734 12.961 12.336 1 88.31 658 THR A C 1
ATOM 4988 O O . THR A 1 658 ? 21.094 13.328 13.461 1 88.31 658 THR A O 1
ATOM 4991 N N . VAL A 1 659 ? 19.594 12.594 12.008 1 89.12 659 VAL A N 1
ATOM 4992 C CA . VAL A 1 659 ? 18.547 12.547 13.016 1 89.12 659 VAL A CA 1
ATOM 4993 C C . VAL A 1 659 ? 18.125 11.102 13.258 1 89.12 659 VAL A C 1
ATOM 4995 O O . VAL A 1 659 ? 18.531 10.195 12.516 1 89.12 659 VAL A O 1
ATOM 4998 N N . GLY A 1 660 ? 17.344 10.82 14.32 1 88.81 660 GLY A N 1
ATOM 4999 C CA . GLY A 1 660 ? 16.859 9.484 14.648 1 88.81 660 GLY A CA 1
ATOM 5000 C C . GLY A 1 660 ? 16.125 9.43 15.977 1 88.81 660 GLY A C 1
ATOM 5001 O O . GLY A 1 660 ? 16.062 10.422 16.703 1 88.81 660 GLY A O 1
ATOM 5002 N N . GLY A 1 661 ? 15.648 8.242 16.219 1 91.19 661 GLY A N 1
ATOM 5003 C CA . GLY A 1 661 ? 14.93 8.023 17.469 1 91.19 661 GLY A CA 1
ATOM 5004 C C . GLY A 1 661 ? 15.852 7.871 18.656 1 91.19 661 GLY A C 1
ATOM 5005 O O . GLY A 1 661 ? 17.078 7.859 18.516 1 91.19 661 GLY A O 1
ATOM 5006 N N . ASN A 1 662 ? 15.258 7.926 19.828 1 92.62 662 ASN A N 1
ATOM 5007 C CA . ASN A 1 662 ? 15.906 7.758 21.125 1 92.62 662 ASN A CA 1
ATOM 5008 C C . ASN A 1 662 ? 15.031 6.957 22.078 1 92.62 662 ASN A C 1
ATOM 5010 O O . ASN A 1 662 ? 14.031 7.465 22.594 1 92.62 662 ASN A O 1
ATOM 5014 N N . GLU A 1 663 ? 15.422 5.762 22.375 1 92.81 663 GLU A N 1
ATOM 5015 C CA . GLU A 1 663 ? 14.609 4.84 23.172 1 92.81 663 GLU A CA 1
ATOM 5016 C C . GLU A 1 663 ? 14.531 5.293 24.625 1 92.81 663 GLU A C 1
ATOM 5018 O O . GLU A 1 663 ? 13.695 4.797 25.375 1 92.81 663 GLU A O 1
ATOM 5023 N N . MET A 1 664 ? 15.281 6.305 24.953 1 92.38 664 MET A N 1
ATOM 5024 C CA . MET A 1 664 ? 15.32 6.758 26.344 1 92.38 664 MET A CA 1
ATOM 5025 C C . MET A 1 664 ? 14.359 7.922 26.562 1 92.38 664 MET A C 1
ATOM 5027 O O . MET A 1 664 ? 14.266 8.461 27.672 1 92.38 664 MET A O 1
ATOM 5031 N N . LEU A 1 665 ? 13.656 8.312 25.547 1 94.75 665 LEU A N 1
ATOM 5032 C CA . LEU A 1 665 ? 12.727 9.438 25.656 1 94.75 665 LEU A CA 1
ATOM 5033 C C . LEU A 1 665 ? 11.664 9.156 26.719 1 94.75 665 LEU A C 1
ATOM 5035 O O . LEU A 1 665 ? 11.227 8.008 26.875 1 94.75 665 LEU A O 1
ATOM 5039 N N . THR A 1 666 ? 11.312 10.18 27.406 1 95.06 666 THR A N 1
ATOM 5040 C CA . THR A 1 666 ? 10.203 10.172 28.344 1 95.06 666 THR A CA 1
ATOM 5041 C C . THR A 1 666 ? 9.109 11.141 27.906 1 95.06 666 THR A C 1
ATOM 5043 O O . THR A 1 666 ? 9.305 11.914 26.969 1 95.06 666 THR A O 1
ATOM 5046 N N . PRO A 1 667 ? 7.941 11.094 28.516 1 96.25 667 PRO A N 1
ATOM 5047 C CA . PRO A 1 667 ? 6.836 11.93 28.031 1 96.25 667 PRO A CA 1
ATOM 5048 C C . PRO A 1 667 ? 7.086 13.422 28.25 1 96.25 667 PRO A C 1
ATOM 5050 O O . PRO A 1 667 ? 7.738 13.797 29.234 1 96.25 667 PRO A O 1
ATOM 5053 N N . GLU A 1 668 ? 6.504 14.18 27.312 1 96.5 668 GLU A N 1
ATOM 5054 C CA . GLU A 1 668 ? 6.312 15.602 27.594 1 96.5 668 GLU A CA 1
ATOM 5055 C C . GLU A 1 668 ? 5.238 15.812 28.656 1 96.5 668 GLU A C 1
ATOM 5057 O O . GLU A 1 668 ? 4.254 15.062 28.719 1 96.5 668 GLU A O 1
ATOM 5062 N N . GLU A 1 669 ? 5.402 16.859 29.453 1 96.69 669 GLU A N 1
ATOM 5063 C CA . GLU A 1 669 ? 4.434 17.156 30.5 1 96.69 669 GLU A CA 1
ATOM 5064 C C . GLU A 1 669 ? 3.875 18.562 30.359 1 96.69 669 GLU A C 1
ATOM 5066 O O . GLU A 1 669 ? 4.602 19.5 29.984 1 96.69 669 GLU A O 1
ATOM 5071 N N . ALA A 1 670 ? 2.598 18.688 30.688 1 97.81 670 ALA A N 1
ATOM 5072 C CA . ALA A 1 670 ? 1.979 20 30.547 1 97.81 670 ALA A CA 1
ATOM 5073 C C . ALA A 1 670 ? 1.097 20.344 31.734 1 97.81 670 ALA A C 1
ATOM 5075 O O . ALA A 1 670 ? 0.423 19.469 32.281 1 97.81 670 ALA A O 1
ATOM 5076 N N . ASP A 1 671 ? 1.081 21.562 32.156 1 97.88 671 ASP A N 1
ATOM 5077 C CA . ASP A 1 671 ? 0.133 22.188 33.062 1 97.88 671 ASP A CA 1
ATOM 5078 C C . ASP A 1 671 ? -0.773 23.172 32.344 1 97.88 671 ASP A C 1
ATOM 5080 O O . ASP A 1 671 ? -0.289 24.109 31.703 1 97.88 671 ASP A O 1
ATOM 5084 N N . ILE A 1 672 ? -2.018 23 32.531 1 97.75 672 ILE A N 1
ATOM 5085 C CA . ILE A 1 672 ? -2.965 23.797 31.781 1 97.75 672 ILE A CA 1
ATOM 5086 C C . ILE A 1 672 ? -3.967 24.469 32.719 1 97.75 672 ILE A C 1
ATOM 5088 O O . ILE A 1 672 ? -4.516 23.812 33.625 1 97.75 672 ILE A O 1
ATOM 5092 N N . THR A 1 673 ? -4.227 25.734 32.5 1 97.62 673 THR A N 1
ATOM 5093 C CA . THR A 1 673 ? -5.223 26.5 33.25 1 97.62 673 THR A CA 1
ATOM 5094 C C . THR A 1 673 ? -6.148 27.234 32.281 1 97.62 673 THR A C 1
ATOM 5096 O O . THR A 1 673 ? -5.688 27.844 31.328 1 97.62 673 THR A O 1
ATOM 5099 N N . THR A 1 674 ? -7.43 27.203 32.594 1 96.56 674 THR A N 1
ATOM 5100 C CA . THR A 1 674 ? -8.414 27.938 31.812 1 96.56 674 THR A CA 1
ATOM 5101 C C . THR A 1 674 ? -9.383 28.688 32.75 1 96.56 674 THR A C 1
ATOM 5103 O O . THR A 1 674 ? -9.734 28.172 33.812 1 96.56 674 THR A O 1
ATOM 5106 N N . LEU A 1 675 ? -9.781 29.859 32.344 1 97.44 675 LEU A N 1
ATOM 5107 C CA . LEU A 1 675 ? -10.805 30.688 33 1 97.44 675 LEU A CA 1
ATOM 5108 C C . LEU A 1 675 ? -11.734 31.312 31.953 1 97.44 675 LEU A C 1
ATOM 5110 O O . LEU A 1 675 ? -11.266 31.891 30.969 1 97.44 675 LEU A O 1
ATOM 5114 N N . GLY A 1 676 ? -13.055 31.156 32.219 1 95.81 676 GLY A N 1
ATOM 5115 C CA . GLY A 1 676 ? -13.961 31.641 31.203 1 95.81 676 GLY A CA 1
ATOM 5116 C C . GLY A 1 676 ? -15.227 32.25 31.75 1 95.81 676 GLY A C 1
ATOM 5117 O O . GLY A 1 676 ? -15.57 32.062 32.938 1 95.81 676 GLY A O 1
ATOM 5118 N N . LEU A 1 677 ? -15.828 33.031 30.891 1 95.69 677 LEU A N 1
ATOM 5119 C CA . LEU A 1 677 ? -17.109 33.656 31.141 1 95.69 677 LEU A CA 1
ATOM 5120 C C . LEU A 1 677 ? -18.078 33.375 30 1 95.69 677 LEU A C 1
ATOM 5122 O O . LEU A 1 677 ? -17.719 33.469 28.828 1 95.69 677 LEU A O 1
ATOM 5126 N N . VAL A 1 678 ? -19.266 32.938 30.406 1 93.75 678 VAL A N 1
ATOM 5127 C CA . VAL A 1 678 ? -20.344 32.75 29.453 1 93.75 678 VAL A CA 1
ATOM 5128 C C . VAL A 1 678 ? -21.516 33.656 29.797 1 93.75 678 VAL A C 1
ATOM 5130 O O . VAL A 1 678 ? -22.031 33.625 30.906 1 93.75 678 VAL A O 1
ATOM 5133 N N . TYR A 1 679 ? -21.875 34.469 28.828 1 95.19 679 TYR A N 1
ATOM 5134 C CA . TYR A 1 679 ? -22.938 35.438 29.062 1 95.19 679 TYR A CA 1
ATOM 5135 C C . TYR A 1 679 ? -24 35.312 27.969 1 95.19 679 TYR A C 1
ATOM 5137 O O . TYR A 1 679 ? -23.703 35.469 26.781 1 95.19 679 TYR A O 1
ATOM 5145 N N . SER A 1 680 ? -25.172 35.031 28.391 1 92.94 680 SER A N 1
ATOM 5146 C CA . SER A 1 680 ? -26.344 35 27.531 1 92.94 680 SER A CA 1
ATOM 5147 C C . SER A 1 680 ? -27.469 35.875 28.062 1 92.94 680 SER A C 1
ATOM 5149 O O . SER A 1 680 ? -28.391 35.375 28.719 1 92.94 680 SER A O 1
ATOM 5151 N N . PRO A 1 681 ? -27.531 37.062 27.609 1 93.75 681 PRO A N 1
ATOM 5152 C CA . PRO A 1 681 ? -28.5 37.969 28.188 1 93.75 681 PRO A CA 1
ATOM 5153 C C . PRO A 1 681 ? -29.938 37.656 27.75 1 93.75 681 PRO A C 1
ATOM 5155 O O . PRO A 1 681 ? -30.219 37.625 26.562 1 93.75 681 PRO A O 1
ATOM 5158 N N . SER A 1 682 ? -30.797 37.562 28.672 1 92 682 SER A N 1
ATOM 5159 C CA . SER A 1 682 ? -32.188 37.25 28.375 1 92 682 SER A CA 1
ATOM 5160 C C . SER A 1 682 ? -32.875 38.406 27.672 1 92 682 SER A C 1
ATOM 5162 O O . SER A 1 682 ? -33.875 38.219 26.984 1 92 682 SER A O 1
ATOM 5164 N N . PHE A 1 683 ? -32.406 39.594 27.812 1 92.94 683 PHE A N 1
ATOM 5165 C CA . PHE A 1 683 ? -33.031 40.75 27.219 1 92.94 683 PHE A CA 1
ATOM 5166 C C . PHE A 1 683 ? -32.688 40.875 25.734 1 92.94 683 PHE A C 1
ATOM 5168 O O . PHE A 1 683 ? -33.312 41.625 25.016 1 92.94 683 PHE A O 1
ATOM 5175 N N . VAL A 1 684 ? -31.734 40.125 25.203 1 94.94 684 VAL A N 1
ATOM 5176 C CA . VAL A 1 684 ? -31.438 39.969 23.781 1 94.94 684 VAL A CA 1
ATOM 5177 C C . VAL A 1 684 ? -31.5 38.5 23.406 1 94.94 684 VAL A C 1
ATOM 5179 O O . VAL A 1 684 ? -30.484 37.812 23.344 1 94.94 684 VAL A O 1
ATOM 5182 N N . GLU A 1 685 ? -32.594 38.125 22.953 1 91.25 685 GLU A N 1
ATOM 5183 C CA . GLU A 1 685 ? -32.812 36.719 22.656 1 91.25 685 GLU A CA 1
ATOM 5184 C C . GLU A 1 685 ? -31.906 36.25 21.531 1 91.25 685 GLU A C 1
ATOM 5186 O O . GLU A 1 685 ? -31.797 36.906 20.484 1 91.25 685 GLU A O 1
ATOM 5191 N N . GLY A 1 686 ? -31.203 35.188 21.781 1 91.56 686 GLY A N 1
ATOM 5192 C CA . GLY A 1 686 ? -30.406 34.562 20.75 1 91.56 686 GLY A CA 1
ATOM 5193 C C . GLY A 1 686 ? -28.953 35 20.797 1 91.56 686 GLY A C 1
ATOM 5194 O O . GLY A 1 686 ? -28.125 34.5 20 1 91.56 686 GLY A O 1
ATOM 5195 N N . LEU A 1 687 ? -28.625 35.875 21.703 1 94.62 687 LEU A N 1
ATOM 5196 C CA . LEU A 1 687 ? -27.25 36.344 21.812 1 94.62 687 LEU A CA 1
ATOM 5197 C C . LEU A 1 687 ? -26.469 35.562 22.859 1 94.62 687 LEU A C 1
ATOM 5199 O O . LEU A 1 687 ? -27 35.25 23.938 1 94.62 687 LEU A O 1
ATOM 5203 N N . SER A 1 688 ? -25.266 35.156 22.516 1 93.38 688 SER A N 1
ATOM 5204 C CA . SER A 1 688 ? -24.344 34.5 23.453 1 93.38 688 SER A CA 1
ATOM 5205 C C . SER A 1 688 ? -22.922 35.031 23.297 1 93.38 688 SER A C 1
ATOM 5207 O O . SER A 1 688 ? -22.453 35.219 22.172 1 93.38 688 SER A O 1
ATOM 5209 N N . LEU A 1 689 ? -22.297 35.281 24.406 1 95.56 689 LEU A N 1
ATOM 5210 C CA . LEU A 1 689 ? -20.906 35.75 24.438 1 95.56 689 LEU A CA 1
ATOM 5211 C C . LEU A 1 689 ? -20.062 34.875 25.359 1 95.56 689 LEU A C 1
ATOM 5213 O O . LEU A 1 689 ? -20.469 34.562 26.484 1 95.56 689 LEU A O 1
ATOM 5217 N N . THR A 1 690 ? -18.938 34.438 24.859 1 94.81 690 THR A N 1
ATOM 5218 C CA . THR A 1 690 ? -17.984 33.688 25.688 1 94.81 690 THR A CA 1
ATOM 5219 C C . THR A 1 690 ? -16.594 34.312 25.594 1 94.81 690 THR A C 1
ATOM 5221 O O . THR A 1 690 ? -16.156 34.719 24.516 1 94.81 690 THR A O 1
ATOM 5224 N N . VAL A 1 691 ? -15.961 34.406 26.703 1 97.06 691 VAL A N 1
ATOM 5225 C CA . VAL A 1 691 ? -14.562 34.812 26.797 1 97.06 691 VAL A CA 1
ATOM 5226 C C . VAL A 1 691 ? -13.789 33.812 27.625 1 97.06 691 VAL A C 1
ATOM 5228 O O . VAL A 1 691 ? -14.109 33.562 28.797 1 97.06 691 VAL A O 1
ATOM 5231 N N . ASP A 1 692 ? -12.766 33.25 27.062 1 96.88 692 ASP A N 1
ATOM 5232 C CA . ASP A 1 692 ? -11.984 32.25 27.75 1 96.88 692 ASP A CA 1
ATOM 5233 C C . ASP A 1 692 ? -10.492 32.594 27.734 1 96.88 692 ASP A C 1
ATOM 5235 O O . ASP A 1 692 ? -9.914 32.812 26.672 1 96.88 692 ASP A O 1
ATOM 5239 N N . TYR A 1 693 ? -9.914 32.562 28.844 1 97.81 693 TYR A N 1
ATOM 5240 C CA . TYR A 1 693 ? -8.469 32.656 29 1 97.81 693 TYR A CA 1
ATOM 5241 C C . TYR A 1 693 ? -7.84 31.297 29.141 1 97.81 693 TYR A C 1
ATOM 5243 O O . TYR A 1 693 ? -8.391 30.406 29.797 1 97.81 693 TYR A O 1
ATOM 5251 N N . TYR A 1 694 ? -6.668 31.109 28.484 1 97.56 694 TYR A N 1
ATOM 5252 C CA . TYR A 1 694 ? -5.926 29.859 28.625 1 97.56 694 TYR A CA 1
ATOM 5253 C C . TYR A 1 694 ? -4.457 30.125 28.922 1 97.56 694 TYR A C 1
ATOM 5255 O O . TYR A 1 694 ? -3.904 31.141 28.5 1 97.56 694 TYR A O 1
ATOM 5263 N N . ASP A 1 695 ? -3.883 29.188 29.641 1 98.12 695 ASP A N 1
ATOM 5264 C CA . ASP A 1 695 ? -2.455 29.125 29.938 1 98.12 695 ASP A CA 1
ATOM 5265 C C . ASP A 1 695 ? -1.946 27.688 29.922 1 98.12 695 ASP A C 1
ATOM 5267 O O . ASP A 1 695 ? -2.434 26.844 30.672 1 98.12 695 ASP A O 1
ATOM 5271 N N . ILE A 1 696 ? -0.965 27.469 29.031 1 98 696 ILE A N 1
ATOM 5272 C CA . ILE A 1 696 ? -0.418 26.125 28.859 1 98 696 ILE A CA 1
ATOM 5273 C C . ILE A 1 696 ? 1.102 26.172 29 1 98 696 ILE A C 1
ATOM 5275 O O . ILE A 1 696 ? 1.781 26.891 28.266 1 98 696 ILE A O 1
ATOM 5279 N N . GLU A 1 697 ? 1.602 25.375 29.875 1 97.69 697 GLU A N 1
ATOM 5280 C CA . GLU A 1 697 ? 3.037 25.203 30.078 1 97.69 697 GLU A CA 1
ATOM 5281 C C . GLU A 1 697 ? 3.469 23.766 29.828 1 97.69 697 GLU A C 1
ATOM 5283 O O . GLU A 1 697 ? 3.041 22.859 30.547 1 97.69 697 GLU A O 1
ATOM 5288 N N . ILE A 1 698 ? 4.324 23.609 28.859 1 97.12 698 ILE A N 1
ATOM 5289 C CA . ILE A 1 698 ? 4.816 22.281 28.531 1 97.12 698 ILE A CA 1
ATOM 5290 C C . ILE A 1 698 ? 6.289 22.172 28.922 1 97.12 698 ILE A C 1
ATOM 5292 O O . ILE A 1 698 ? 7.105 23 28.531 1 97.12 698 ILE A O 1
ATOM 5296 N N . SER A 1 699 ? 6.617 21.156 29.641 1 94.69 699 SER A N 1
ATOM 5297 C CA . SER A 1 699 ? 7.996 20.859 30.016 1 94.69 699 SER A CA 1
ATOM 5298 C C . SER A 1 699 ? 8.445 19.516 29.469 1 94.69 699 SER A C 1
ATOM 5300 O O . SER A 1 699 ? 7.617 18.719 29.016 1 94.69 699 SER A O 1
ATOM 5302 N N . ASN A 1 700 ? 9.75 19.281 29.438 1 93.31 700 ASN A N 1
ATOM 5303 C CA . ASN A 1 700 ? 10.328 18.031 28.969 1 93.31 700 ASN A CA 1
ATOM 5304 C C . ASN A 1 700 ? 9.961 17.734 27.516 1 93.31 700 ASN A C 1
ATOM 5306 O O . ASN A 1 700 ? 9.688 16.594 27.156 1 93.31 700 ASN A O 1
ATOM 5310 N N . THR A 1 701 ? 9.93 18.844 26.75 1 94.06 701 THR A N 1
ATOM 5311 C CA . THR A 1 701 ? 9.516 18.656 25.359 1 94.06 701 THR A CA 1
ATOM 5312 C C . THR A 1 701 ? 10.531 17.812 24.594 1 94.06 701 THR A C 1
ATOM 5314 O O . THR A 1 701 ? 11.734 17.891 24.859 1 94.06 701 THR A O 1
ATOM 5317 N N . ILE A 1 702 ? 10.055 16.906 23.781 1 92.38 702 ILE A N 1
ATOM 5318 C CA . ILE A 1 702 ? 10.891 16.109 22.891 1 92.38 702 ILE A CA 1
ATOM 5319 C C . ILE A 1 702 ? 11.312 16.938 21.688 1 92.38 702 ILE A C 1
ATOM 5321 O O . ILE A 1 702 ? 10.5 17.266 20.828 1 92.38 702 ILE A O 1
ATOM 5325 N N . THR A 1 703 ? 12.578 17.266 21.672 1 87.25 703 THR A N 1
ATOM 5326 C CA . THR A 1 703 ? 13.102 18.094 20.594 1 87.25 703 THR A CA 1
ATOM 5327 C C . THR A 1 703 ? 14.594 17.859 20.406 1 87.25 703 THR A C 1
ATOM 5329 O O . THR A 1 703 ? 15.219 17.141 21.188 1 87.25 703 THR A O 1
ATOM 5332 N N . SER A 1 704 ? 15.016 18.344 19.25 1 83.81 704 SER A N 1
ATOM 5333 C CA . SER A 1 704 ? 16.453 18.359 19.047 1 83.81 704 SER A CA 1
ATOM 5334 C C . SER A 1 704 ? 17.047 19.719 19.422 1 83.81 704 SER A C 1
ATOM 5336 O O . SER A 1 704 ? 16.328 20.703 19.562 1 83.81 704 SER A O 1
ATOM 5338 N N . VAL A 1 705 ? 18.422 19.656 19.609 1 77.19 705 VAL A N 1
ATOM 5339 C CA . VAL A 1 705 ? 19.094 20.922 19.859 1 77.19 705 VAL A CA 1
ATOM 5340 C C . VAL A 1 705 ? 19.016 21.797 18.609 1 77.19 705 VAL A C 1
ATOM 5342 O O . VAL A 1 705 ? 19.047 21.297 17.484 1 77.19 705 VAL A O 1
ATOM 5345 N N . ASP A 1 706 ? 18.719 23 18.891 1 71.94 706 ASP A N 1
ATOM 5346 C CA . ASP A 1 706 ? 18.672 23.922 17.766 1 71.94 706 ASP A CA 1
ATOM 5347 C C . ASP A 1 706 ? 19.891 23.75 16.859 1 71.94 706 ASP A C 1
ATOM 5349 O O . ASP A 1 706 ? 21.031 23.734 17.328 1 71.94 706 ASP A O 1
ATOM 5353 N N . ASN A 1 707 ? 19.703 23.625 15.594 1 80.19 707 ASN A N 1
ATOM 5354 C CA . ASN A 1 707 ? 20.781 23.312 14.656 1 80.19 707 ASN A CA 1
ATOM 5355 C C . ASN A 1 707 ? 21.781 24.453 14.562 1 80.19 707 ASN A C 1
ATOM 5357 O O . ASN A 1 707 ? 22.984 24.219 14.438 1 80.19 707 ASN A O 1
ATOM 5361 N N . ASN A 1 708 ? 21.297 25.719 14.562 1 74.25 708 ASN A N 1
ATOM 5362 C CA . ASN A 1 708 ? 22.203 26.859 14.547 1 74.25 708 ASN A CA 1
ATOM 5363 C C . ASN A 1 708 ? 23.062 26.906 15.805 1 74.25 708 ASN A C 1
ATOM 5365 O O . ASN A 1 708 ? 24.25 27.25 15.742 1 74.25 708 ASN A O 1
ATOM 5369 N N . TYR A 1 709 ? 22.438 26.578 16.859 1 73.19 709 TYR A N 1
ATOM 5370 C CA . TYR A 1 709 ? 23.156 26.547 18.109 1 73.19 709 TYR A CA 1
ATOM 5371 C C . TYR A 1 709 ? 24.297 25.531 18.062 1 73.19 709 TYR A C 1
ATOM 5373 O O . TYR A 1 709 ? 25.422 25.828 18.484 1 73.19 709 TYR A O 1
ATOM 5381 N N . VAL A 1 710 ? 24.016 24.375 17.625 1 83.06 710 VAL A N 1
ATOM 5382 C CA . VAL A 1 710 ? 25.031 23.344 17.516 1 83.06 710 VAL A CA 1
ATOM 5383 C C . VAL A 1 710 ? 26.172 23.844 16.625 1 83.06 710 VAL A C 1
ATOM 5385 O O . VAL A 1 710 ? 27.344 23.766 17.016 1 83.06 710 VAL A O 1
ATOM 5388 N N . ALA A 1 711 ? 25.844 24.359 15.516 1 85.25 711 ALA A N 1
ATOM 5389 C CA . ALA A 1 711 ? 26.844 24.812 14.555 1 85.25 711 ALA A CA 1
ATOM 5390 C C . ALA A 1 711 ? 27.688 25.938 15.141 1 85.25 711 ALA A C 1
ATOM 5392 O O . ALA A 1 711 ? 28.922 25.922 15.039 1 85.25 711 ALA A O 1
ATOM 5393 N N . ASN A 1 712 ? 27.031 26.875 15.781 1 78.81 712 ASN A N 1
ATOM 5394 C CA . ASN A 1 712 ? 27.719 28.062 16.281 1 78.81 712 ASN A CA 1
ATOM 5395 C C . ASN A 1 712 ? 28.5 27.766 17.547 1 78.81 712 ASN A C 1
ATOM 5397 O O . ASN A 1 712 ? 29.5 28.438 17.828 1 78.81 712 ASN A O 1
ATOM 5401 N N . GLN A 1 713 ? 28.062 26.828 18.219 1 78.69 713 GLN A N 1
ATOM 5402 C CA . GLN A 1 713 ? 28.766 26.484 19.453 1 78.69 713 GLN A CA 1
ATOM 5403 C C . GLN A 1 713 ? 29.969 25.609 19.172 1 78.69 713 GLN A C 1
ATOM 5405 O O . GLN A 1 713 ? 30.922 25.578 19.938 1 78.69 713 GLN A O 1
ATOM 5410 N N . CYS A 1 714 ? 29.844 24.984 18.078 1 88.44 714 CYS A N 1
ATOM 5411 C CA . CYS A 1 714 ? 30.844 23.938 17.906 1 88.44 714 CYS A CA 1
ATOM 5412 C C . CYS A 1 714 ? 31.797 24.266 16.766 1 88.44 714 CYS A C 1
ATOM 5414 O O . CYS A 1 714 ? 32.812 23.594 16.578 1 88.44 714 CYS A O 1
ATOM 5416 N N . LEU A 1 715 ? 31.5 25.203 16.016 1 89.5 715 LEU A N 1
ATOM 5417 C CA . LEU A 1 715 ? 32.406 25.656 14.953 1 89.5 715 LEU A CA 1
ATOM 5418 C C . LEU A 1 715 ? 32.625 27.156 15.039 1 89.5 715 LEU A C 1
ATOM 5420 O O . LEU A 1 715 ? 31.703 27.922 15.344 1 89.5 715 LEU A O 1
ATOM 5424 N N . ASP A 1 716 ? 33.844 27.578 14.75 1 84.75 716 ASP A N 1
ATOM 5425 C CA . ASP A 1 716 ? 34.125 29 14.672 1 84.75 716 ASP A CA 1
ATOM 5426 C C . ASP A 1 716 ? 33.906 29.531 13.25 1 84.75 716 ASP A C 1
ATOM 5428 O O . ASP A 1 716 ? 33.5 28.781 12.367 1 84.75 716 ASP A O 1
ATOM 5432 N N . ALA A 1 717 ? 34.031 30.797 13.086 1 79.31 717 ALA A N 1
ATOM 5433 C CA . ALA A 1 717 ? 33.781 31.453 11.805 1 79.31 717 ALA A CA 1
ATOM 5434 C C . ALA A 1 717 ? 34.656 30.875 10.703 1 79.31 717 ALA A C 1
ATOM 5436 O O . ALA A 1 717 ? 34.312 30.938 9.523 1 79.31 717 ALA A O 1
ATOM 5437 N N . GLY A 1 718 ? 35.719 30.297 11.094 1 74.75 718 GLY A N 1
ATOM 5438 C CA . GLY A 1 718 ? 36.625 29.703 10.125 1 74.75 718 GLY A CA 1
ATOM 5439 C C . GLY A 1 718 ? 36.375 28.234 9.859 1 74.75 718 GLY A C 1
ATOM 5440 O O . GLY A 1 718 ? 37.094 27.609 9.086 1 74.75 718 GLY A O 1
ATOM 5441 N N . GLY A 1 719 ? 35.375 27.703 10.477 1 83.38 719 GLY A N 1
ATOM 5442 C CA . GLY A 1 719 ? 35.031 26.297 10.258 1 83.38 719 GLY A CA 1
ATOM 5443 C C . GLY A 1 719 ? 35.812 25.344 11.148 1 83.38 719 GLY A C 1
ATOM 5444 O O . GLY A 1 719 ? 35.719 24.125 10.961 1 83.38 719 GLY A O 1
ATOM 5445 N N . ASN A 1 720 ? 36.562 25.922 12.062 1 81.31 720 ASN A N 1
ATOM 5446 C CA . ASN A 1 720 ? 37.312 25.078 13 1 81.31 720 ASN A CA 1
ATOM 5447 C C . ASN A 1 720 ? 36.438 24.656 14.172 1 81.31 720 ASN A C 1
ATOM 5449 O O . ASN A 1 720 ? 35.594 25.422 14.633 1 81.31 720 ASN A O 1
ATOM 5453 N N . LYS A 1 721 ? 36.719 23.406 14.648 1 88.44 721 LYS A N 1
ATOM 5454 C CA . LYS A 1 721 ? 35.969 22.922 15.789 1 88.44 721 LYS A CA 1
ATOM 5455 C C . LYS A 1 721 ? 36.344 23.672 17.062 1 88.44 721 LYS A C 1
ATOM 5457 O O . LYS A 1 721 ? 37.531 23.875 17.344 1 88.44 721 LYS A O 1
ATOM 5462 N N . ILE A 1 722 ? 35.406 24.125 17.75 1 87.06 722 ILE A N 1
ATOM 5463 C CA . ILE A 1 722 ? 35.594 24.797 19.031 1 87.06 722 ILE A CA 1
ATOM 5464 C C . ILE A 1 722 ? 34.75 24.109 20.094 1 87.06 722 ILE A C 1
ATOM 5466 O O . ILE A 1 722 ? 33.844 23.344 19.781 1 87.06 722 ILE A O 1
ATOM 5470 N N . ASN A 1 723 ? 35.031 24.359 21.438 1 88.88 723 ASN A N 1
ATOM 5471 C CA . ASN A 1 723 ? 34.312 23.812 22.594 1 88.88 723 ASN A CA 1
ATOM 5472 C C . ASN A 1 723 ? 34.25 22.281 22.531 1 88.88 723 ASN A C 1
ATOM 5474 O O . ASN A 1 723 ? 33.219 21.688 22.828 1 88.88 723 ASN A O 1
ATOM 5478 N N . THR A 1 724 ? 35.25 21.656 22.016 1 87.56 724 THR A N 1
ATOM 5479 C CA . THR A 1 724 ? 35.312 20.219 21.75 1 87.56 724 THR A CA 1
ATOM 5480 C C . THR A 1 724 ? 35.156 19.422 23.047 1 87.56 724 THR A C 1
ATOM 5482 O O . THR A 1 724 ? 34.844 18.234 23.016 1 87.56 724 THR A O 1
ATOM 5485 N N . GLY A 1 725 ? 35.281 20.031 24.172 1 80.56 725 GLY A N 1
ATOM 5486 C CA . GLY A 1 725 ? 35.188 19.359 25.453 1 80.56 725 GLY A CA 1
ATOM 5487 C C . GLY A 1 725 ? 33.781 19.266 25.969 1 80.56 725 GLY A C 1
ATOM 5488 O O . GLY A 1 725 ? 33.5 18.516 26.906 1 80.56 725 GLY A O 1
ATOM 5489 N N . THR A 1 726 ? 32.906 20.031 25.406 1 84.06 726 THR A N 1
ATOM 5490 C CA . THR A 1 726 ? 31.531 20.016 25.859 1 84.06 726 THR A CA 1
ATOM 5491 C C . THR A 1 726 ? 30.812 18.766 25.359 1 84.06 726 THR A C 1
ATOM 5493 O O . THR A 1 726 ? 31.125 18.25 24.281 1 84.06 726 THR A O 1
ATOM 5496 N N . ALA A 1 727 ? 29.922 18.297 26.25 1 78.5 727 ALA A N 1
ATOM 5497 C CA . ALA A 1 727 ? 29.109 17.141 25.859 1 78.5 727 ALA A CA 1
ATOM 5498 C C . ALA A 1 727 ? 28.375 17.391 24.547 1 78.5 727 ALA A C 1
ATOM 5500 O O . ALA A 1 727 ? 28.219 16.484 23.734 1 78.5 727 ALA A O 1
ATOM 5501 N N . LEU A 1 728 ? 27.906 18.562 24.297 1 81.81 728 LEU A N 1
ATOM 5502 C CA . LEU A 1 728 ? 27.188 18.938 23.078 1 81.81 728 LEU A CA 1
ATOM 5503 C C . LEU A 1 728 ? 28.047 18.719 21.844 1 81.81 728 LEU A C 1
ATOM 5505 O O . LEU A 1 728 ? 27.625 18.047 20.906 1 81.81 728 LEU A O 1
ATOM 5509 N N . CYS A 1 729 ? 29.219 19.281 21.828 1 86.69 729 CYS A N 1
ATOM 5510 C CA . CYS A 1 729 ? 30.062 19.234 20.641 1 86.69 729 CYS A CA 1
ATOM 5511 C C . CYS A 1 729 ? 30.625 17.844 20.438 1 86.69 729 CYS A C 1
ATOM 5513 O O . CYS A 1 729 ? 30.844 17.406 19.297 1 86.69 729 CYS A O 1
ATOM 5515 N N . GLN A 1 730 ? 30.766 17.109 21.578 1 82.69 730 GLN A N 1
ATOM 5516 C CA . GLN A 1 730 ? 31.234 15.734 21.469 1 82.69 730 GLN A CA 1
ATOM 5517 C C . GLN A 1 730 ? 30.156 14.844 20.844 1 82.69 730 GLN A C 1
ATOM 5519 O O . GLN A 1 730 ? 30.453 14.023 19.969 1 82.69 730 GLN A O 1
ATOM 5524 N N . SER A 1 731 ? 29.016 15.039 21.297 1 81.88 731 SER A N 1
ATOM 5525 C CA . SER A 1 731 ? 27.922 14.195 20.812 1 81.88 731 SER A CA 1
ATOM 5526 C C . SER A 1 731 ? 27.516 14.578 19.391 1 81.88 731 SER A C 1
ATOM 5528 O O . SER A 1 731 ? 26.969 13.758 18.656 1 81.88 731 SER A O 1
ATOM 5530 N N . SER A 1 732 ? 27.75 15.734 18.953 1 87 732 SER A N 1
ATOM 5531 C CA . SER A 1 732 ? 27.312 16.219 17.656 1 87 732 SER A CA 1
ATOM 5532 C C . SER A 1 732 ? 28.188 15.648 16.531 1 87 732 SER A C 1
ATOM 5534 O O . SER A 1 732 ? 27.75 15.562 15.383 1 87 732 SER A O 1
ATOM 5536 N N . ASN A 1 733 ? 29.422 15.281 16.875 1 88.88 733 ASN A N 1
ATOM 5537 C CA . ASN A 1 733 ? 30.375 14.867 15.844 1 88.88 733 ASN A CA 1
ATOM 5538 C C . ASN A 1 733 ? 30.391 15.836 14.664 1 88.88 733 ASN A C 1
ATOM 5540 O O . ASN A 1 733 ? 30.328 15.406 13.508 1 88.88 733 ASN A O 1
ATOM 5544 N N . ILE A 1 734 ? 30.406 17.094 14.953 1 89.5 734 ILE A N 1
ATOM 5545 C CA . ILE A 1 734 ? 30.219 18.109 13.93 1 89.5 734 ILE A CA 1
ATOM 5546 C C . ILE A 1 734 ? 31.453 18.188 13.047 1 89.5 734 ILE A C 1
ATOM 5548 O O . ILE A 1 734 ? 32.594 18 13.516 1 89.5 734 ILE A O 1
ATOM 5552 N N . GLU A 1 735 ? 31.234 18.359 11.727 1 88.19 735 GLU A N 1
ATOM 5553 C CA . GLU A 1 735 ? 32.312 18.562 10.742 1 88.19 735 GLU A CA 1
ATOM 5554 C C . GLU A 1 735 ? 31.812 19.438 9.578 1 88.19 735 GLU A C 1
ATOM 5556 O O . GLU A 1 735 ? 30.625 19.703 9.461 1 88.19 735 GLU A O 1
ATOM 5561 N N . ILE A 1 736 ? 32.719 20.016 8.828 1 84 736 ILE A N 1
ATOM 5562 C CA . ILE A 1 736 ? 32.406 20.734 7.598 1 84 736 ILE A CA 1
ATOM 5563 C C . ILE A 1 736 ? 33.062 20.031 6.41 1 84 736 ILE A C 1
ATOM 5565 O O . ILE A 1 736 ? 34.25 19.672 6.461 1 84 736 ILE A O 1
ATOM 5569 N N . ASP A 1 737 ? 32.281 19.719 5.41 1 73.75 737 ASP A N 1
ATOM 5570 C CA . ASP A 1 737 ? 32.812 18.984 4.277 1 73.75 737 ASP A CA 1
ATOM 5571 C C . ASP A 1 737 ? 33.469 19.922 3.258 1 73.75 737 ASP A C 1
ATOM 5573 O O . ASP A 1 737 ? 33.531 21.125 3.486 1 73.75 737 ASP A O 1
ATOM 5577 N N . ASN A 1 738 ? 33.906 19.281 2.084 1 61.53 738 ASN A N 1
ATOM 5578 C CA . ASN A 1 738 ? 34.656 20.047 1.104 1 61.53 738 ASN A CA 1
ATOM 5579 C C . ASN A 1 738 ? 33.781 21.047 0.354 1 61.53 738 ASN A C 1
ATOM 5581 O O . ASN A 1 738 ? 34.312 21.984 -0.25 1 61.53 738 ASN A O 1
ATOM 5585 N N . SER A 1 739 ? 32.531 20.844 0.409 1 59.97 739 SER A N 1
ATOM 5586 C CA . SER A 1 739 ? 31.625 21.781 -0.247 1 59.97 739 SER A CA 1
ATOM 5587 C C . SER A 1 739 ? 31.234 22.922 0.689 1 59.97 739 SER A C 1
ATOM 5589 O O . SER A 1 739 ? 30.531 23.844 0.284 1 59.97 739 SER A O 1
ATOM 5591 N N . GLY A 1 740 ? 31.766 22.812 1.896 1 71.88 740 GLY A N 1
ATOM 5592 C CA . GLY A 1 740 ? 31.391 23.797 2.896 1 71.88 740 GLY A CA 1
ATOM 5593 C C . GLY A 1 740 ? 30.141 23.438 3.662 1 71.88 740 GLY A C 1
ATOM 5594 O O . GLY A 1 740 ? 29.625 24.25 4.445 1 71.88 740 GLY A O 1
ATOM 5595 N N . ARG A 1 741 ? 29.688 22.25 3.459 1 79.25 741 ARG A N 1
ATOM 5596 C CA . ARG A 1 741 ? 28.484 21.844 4.184 1 79.25 741 ARG A CA 1
ATOM 5597 C C . ARG A 1 741 ? 28.844 21.375 5.594 1 79.25 741 ARG A C 1
ATOM 5599 O O . ARG A 1 741 ? 29.734 20.547 5.777 1 79.25 741 ARG A O 1
ATOM 5606 N N . ILE A 1 742 ? 28.156 21.953 6.488 1 87.06 742 ILE A N 1
ATOM 5607 C CA . ILE A 1 742 ? 28.297 21.516 7.875 1 87.06 742 ILE A CA 1
ATOM 5608 C C . ILE A 1 742 ? 27.484 20.25 8.102 1 87.06 742 ILE A C 1
ATOM 5610 O O . ILE A 1 742 ? 26.344 20.141 7.629 1 87.06 742 ILE A O 1
ATOM 5614 N N . LYS A 1 743 ? 28.109 19.266 8.742 1 89.06 743 LYS A N 1
ATOM 5615 C CA . LYS A 1 743 ? 27.469 18 9.086 1 89.06 743 LYS A CA 1
ATOM 5616 C C . LYS A 1 743 ? 27.547 17.719 10.586 1 89.06 743 LYS A C 1
ATOM 5618 O O . LYS A 1 743 ? 28.578 18 11.211 1 89.06 743 LYS A O 1
ATOM 5623 N N . PHE A 1 744 ? 26.469 17.297 11.195 1 89.75 744 PHE A N 1
ATOM 5624 C CA . PHE A 1 744 ? 26.578 16.891 12.594 1 89.75 744 PHE A CA 1
ATOM 5625 C C . PHE A 1 744 ? 25.406 16 12.984 1 89.75 744 PHE A C 1
ATOM 5627 O O . PHE A 1 744 ? 24.453 15.844 12.219 1 89.75 744 PHE A O 1
ATOM 5634 N N . ASP A 1 745 ? 25.484 15.273 14.117 1 88.56 745 ASP A N 1
ATOM 5635 C CA . ASP A 1 745 ? 24.422 14.453 14.695 1 88.56 745 ASP A CA 1
ATOM 5636 C C . ASP A 1 745 ? 23.547 15.266 15.648 1 88.56 745 ASP A C 1
ATOM 5638 O O . ASP A 1 745 ? 24.047 16.109 16.391 1 88.56 745 ASP A O 1
ATOM 5642 N N . ASN A 1 746 ? 22.297 15.117 15.5 1 87.94 746 ASN A N 1
ATOM 5643 C CA . ASN A 1 746 ? 21.344 15.82 16.359 1 87.94 746 ASN A CA 1
ATOM 5644 C C . ASN A 1 746 ? 20.094 14.984 16.625 1 87.94 746 ASN A C 1
ATOM 5646 O O . ASN A 1 746 ? 19.062 15.195 16 1 87.94 746 ASN A O 1
ATOM 5650 N N . GLY A 1 747 ? 20.203 14.07 17.578 1 85.75 747 GLY A N 1
ATOM 5651 C CA . GLY A 1 747 ? 19.094 13.18 17.906 1 85.75 747 GLY A CA 1
ATOM 5652 C C . GLY A 1 747 ? 18.094 13.797 18.859 1 85.75 747 GLY A C 1
ATOM 5653 O O . GLY A 1 747 ? 18.375 14.812 19.484 1 85.75 747 GLY A O 1
ATOM 5654 N N . LEU A 1 748 ? 16.906 13.203 19 1 90.25 748 LEU A N 1
ATOM 5655 C CA . LEU A 1 748 ? 15.836 13.672 19.875 1 90.25 748 LEU A CA 1
ATOM 5656 C C . LEU A 1 748 ? 16.188 13.461 21.328 1 90.25 748 LEU A C 1
ATOM 5658 O O . LEU A 1 748 ? 16.812 12.453 21.688 1 90.25 748 LEU A O 1
ATOM 5662 N N . GLN A 1 749 ? 15.859 14.484 22.094 1 88.31 749 GLN A N 1
ATOM 5663 C CA . GLN A 1 749 ? 16.031 14.461 23.547 1 88.31 749 GLN A CA 1
ATOM 5664 C C . GLN A 1 749 ? 14.906 15.219 24.25 1 88.31 749 GLN A C 1
ATOM 5666 O O . GLN A 1 749 ? 14.203 16.016 23.625 1 88.31 749 GLN A O 1
ATOM 5671 N N . ASN A 1 750 ? 14.742 14.898 25.594 1 91.06 750 ASN A N 1
ATOM 5672 C CA . ASN A 1 750 ? 13.812 15.664 26.422 1 91.06 750 ASN A CA 1
ATOM 5673 C C . ASN A 1 750 ? 14.469 16.922 26.984 1 91.06 750 ASN A C 1
ATOM 5675 O O . ASN A 1 750 ? 14.805 16.969 28.172 1 91.06 750 ASN A O 1
ATOM 5679 N N . ILE A 1 751 ? 14.602 18.016 26.188 1 83.5 751 ILE A N 1
ATOM 5680 C CA . ILE A 1 751 ? 15.406 19.125 26.688 1 83.5 751 ILE A CA 1
ATOM 5681 C C . ILE A 1 751 ? 14.672 20.438 26.453 1 83.5 751 ILE A C 1
ATOM 5683 O O . ILE A 1 751 ? 15.203 21.516 26.75 1 83.5 751 ILE A O 1
ATOM 5687 N N . GLY A 1 752 ? 13.484 20.438 26.016 1 85.06 752 GLY A N 1
ATOM 5688 C CA . GLY A 1 752 ? 12.828 21.688 25.672 1 85.06 752 GLY A CA 1
ATOM 5689 C C . GLY A 1 752 ? 11.695 22.047 26.625 1 85.06 752 GLY A C 1
ATOM 5690 O O . GLY A 1 752 ? 11.445 21.328 27.594 1 85.06 752 GLY A O 1
ATOM 5691 N N . ALA A 1 753 ? 11.156 23.219 26.375 1 92 753 ALA A N 1
ATOM 5692 C CA . ALA A 1 753 ? 9.945 23.703 27.031 1 92 753 ALA A CA 1
ATOM 5693 C C . ALA A 1 753 ? 9.219 24.703 26.141 1 92 753 ALA A C 1
ATOM 5695 O O . ALA A 1 753 ? 9.844 25.391 25.328 1 92 753 ALA A O 1
ATOM 5696 N N . THR A 1 754 ? 7.914 24.766 26.281 1 94.5 754 THR A N 1
ATOM 5697 C CA . THR A 1 754 ? 7.082 25.703 25.516 1 94.5 754 THR A CA 1
ATOM 5698 C C . THR A 1 754 ? 5.969 26.266 26.406 1 94.5 754 THR A C 1
ATOM 5700 O O . THR A 1 754 ? 5.266 25.516 27.078 1 94.5 754 THR A O 1
ATOM 5703 N N . ASN A 1 755 ? 5.84 27.594 26.406 1 96.38 755 ASN A N 1
ATOM 5704 C CA . ASN A 1 755 ? 4.754 28.266 27.094 1 96.38 755 ASN A CA 1
ATOM 5705 C C . ASN A 1 755 ? 3.887 29.078 26.141 1 96.38 755 ASN A C 1
ATOM 5707 O O . ASN A 1 755 ? 4.402 29.719 25.219 1 96.38 755 ASN A O 1
ATOM 5711 N N . THR A 1 756 ? 2.582 28.984 26.297 1 97.25 756 THR A N 1
ATOM 5712 C CA . THR A 1 756 ? 1.676 29.812 25.516 1 97.25 756 THR A CA 1
ATOM 5713 C C . THR A 1 756 ? 0.459 30.219 26.344 1 97.25 756 THR A C 1
ATOM 5715 O O . THR A 1 756 ? 0.071 29.5 27.266 1 97.25 756 THR A O 1
ATOM 5718 N N . SER A 1 757 ? -0.06 31.359 26.109 1 98.19 757 SER A N 1
ATOM 5719 C CA . SER A 1 757 ? -1.276 31.859 26.75 1 98.19 757 SER A CA 1
ATOM 5720 C C . SER A 1 757 ? -2.01 32.844 25.844 1 98.19 757 SER A C 1
ATOM 5722 O O . SER A 1 757 ? -1.434 33.344 24.875 1 98.19 757 SER A O 1
ATOM 5724 N N . GLY A 1 758 ? -3.266 33.031 26.109 1 98.19 758 GLY A N 1
ATOM 5725 C CA . GLY A 1 758 ? -4.059 33.938 25.297 1 98.19 758 GLY A CA 1
ATOM 5726 C C . GLY A 1 758 ? -5.535 33.938 25.656 1 98.19 758 GLY A C 1
ATOM 5727 O O . GLY A 1 758 ? -5.914 33.469 26.734 1 98.19 758 GLY A O 1
ATOM 5728 N N . TYR A 1 759 ? -6.379 34.562 24.766 1 98.19 759 TYR A N 1
ATOM 5729 C CA . TYR A 1 759 ? -7.82 34.688 24.953 1 98.19 759 TYR A CA 1
ATOM 5730 C C . TYR A 1 759 ? -8.57 34.219 23.719 1 98.19 759 TYR A C 1
ATOM 5732 O O . TYR A 1 759 ? -8.141 34.469 22.594 1 98.19 759 TYR A O 1
ATOM 5740 N N . ASP A 1 760 ? -9.641 33.562 23.953 1 97.75 760 ASP A N 1
ATOM 5741 C CA . ASP A 1 760 ? -10.617 33.25 22.922 1 97.75 760 ASP A CA 1
ATOM 5742 C C . ASP A 1 760 ? -11.953 33.969 23.188 1 97.75 760 ASP A C 1
ATOM 5744 O O . ASP A 1 760 ? -12.484 33.875 24.297 1 97.75 760 ASP A O 1
ATOM 5748 N N . ILE A 1 761 ? -12.461 34.594 22.172 1 97.69 761 ILE A N 1
ATOM 5749 C CA . ILE A 1 761 ? -13.727 35.312 22.266 1 97.69 761 ILE A CA 1
ATOM 5750 C C . ILE A 1 761 ? -14.688 34.781 21.203 1 97.69 761 ILE A C 1
ATOM 5752 O O . ILE A 1 761 ? -14.336 34.719 20.031 1 97.69 761 ILE A O 1
ATOM 5756 N N . ASN A 1 762 ? -15.844 34.469 21.641 1 96.38 762 ASN A N 1
ATOM 5757 C CA . ASN A 1 762 ? -16.891 34.031 20.719 1 96.38 762 ASN A CA 1
ATOM 5758 C C . ASN A 1 762 ? -18.188 34.781 20.938 1 96.38 762 ASN A C 1
ATOM 5760 O O . ASN A 1 762 ? -18.641 34.938 22.078 1 96.38 762 ASN A O 1
ATOM 5764 N N . VAL A 1 763 ? -18.75 35.312 19.875 1 96.62 763 VAL A N 1
ATOM 5765 C CA . VAL A 1 763 ? -20.078 35.938 19.891 1 96.62 763 VAL A CA 1
ATOM 5766 C C . VAL A 1 763 ? -20.984 35.219 18.891 1 96.62 763 VAL A C 1
ATOM 5768 O O . VAL A 1 763 ? -20.641 35.094 17.719 1 96.62 763 VAL A O 1
ATOM 5771 N N . ALA A 1 764 ? -22.047 34.75 19.375 1 94.62 764 ALA A N 1
ATOM 5772 C CA . ALA A 1 764 ? -23.047 34.125 18.516 1 94.62 764 ALA A CA 1
ATOM 5773 C C . ALA A 1 764 ? -24.406 34.844 18.656 1 94.62 764 ALA A C 1
ATOM 5775 O O . ALA A 1 764 ? -24.828 35.125 19.781 1 94.62 764 ALA A O 1
ATOM 5776 N N . TYR A 1 765 ? -25.047 35.094 17.531 1 96.12 765 TYR A N 1
ATOM 5777 C CA . TYR A 1 765 ? -26.344 35.781 17.547 1 96.12 765 TYR A CA 1
ATOM 5778 C C . TYR A 1 765 ? -27.266 35.188 16.5 1 96.12 765 TYR A C 1
ATOM 5780 O O . TYR A 1 765 ? -26.953 35.188 15.305 1 96.12 765 TYR A O 1
ATOM 5788 N N . VAL A 1 766 ? -28.359 34.656 16.891 1 95.12 766 VAL A N 1
ATOM 5789 C CA . VAL A 1 766 ? -29.422 34.156 16.016 1 95.12 766 VAL A CA 1
ATOM 5790 C C . VAL A 1 766 ? -30.672 35.031 16.188 1 95.12 766 VAL A C 1
ATOM 5792 O O . VAL A 1 766 ? -31.172 35.188 17.297 1 95.12 766 VAL A O 1
ATOM 5795 N N . PHE A 1 767 ? -31.156 35.531 15.102 1 95.19 767 PHE A N 1
ATOM 5796 C CA . PHE A 1 767 ? -32.281 36.438 15.219 1 95.19 767 PHE A CA 1
ATOM 5797 C C . PHE A 1 767 ? -33.062 36.5 13.914 1 95.19 767 PHE A C 1
ATOM 5799 O O . PHE A 1 767 ? -32.625 35.969 12.891 1 95.19 767 PHE A O 1
ATOM 5806 N N . ASN A 1 768 ? -34.25 36.938 13.992 1 95.81 768 ASN A N 1
ATOM 5807 C CA . ASN A 1 768 ? -35.094 37.188 12.828 1 95.81 768 ASN A CA 1
ATOM 5808 C C . ASN A 1 768 ? -35.219 38.688 12.539 1 95.81 768 ASN A C 1
ATOM 5810 O O . ASN A 1 768 ? -35.5 39.469 13.445 1 95.81 768 ASN A O 1
ATOM 5814 N N . ALA A 1 769 ? -34.875 39.031 11.406 1 95.81 769 ALA A N 1
ATOM 5815 C CA . ALA A 1 769 ? -35.031 40.438 10.977 1 95.81 769 ALA A CA 1
ATOM 5816 C C . ALA A 1 769 ? -35.312 40.5 9.477 1 95.81 769 ALA A C 1
ATOM 5818 O O . ALA A 1 769 ? -34.812 39.719 8.695 1 95.81 769 ALA A O 1
ATOM 5819 N N . PHE A 1 770 ? -36.25 41.438 9.078 1 96 770 PHE A N 1
ATOM 5820 C CA . PHE A 1 770 ? -36.594 41.719 7.691 1 96 770 PHE A CA 1
ATOM 5821 C C . PHE A 1 770 ? -37.188 40.469 7.016 1 96 770 PHE A C 1
ATOM 5823 O O . PHE A 1 770 ? -36.938 40.219 5.836 1 96 770 PHE A O 1
ATOM 5830 N N . GLY A 1 771 ? -37.75 39.625 7.703 1 94.94 771 GLY A N 1
ATOM 5831 C CA . GLY A 1 771 ? -38.406 38.438 7.18 1 94.94 771 GLY A CA 1
ATOM 5832 C C . GLY A 1 771 ? -37.406 37.312 6.895 1 94.94 771 GLY A C 1
ATOM 5833 O O . GLY A 1 771 ? -37.781 36.344 6.238 1 94.94 771 GLY A O 1
ATOM 5834 N N . LEU A 1 772 ? -36.312 37.469 7.363 1 97.19 772 LEU A N 1
ATOM 5835 C CA . LEU A 1 772 ? -35.281 36.469 7.129 1 97.19 772 LEU A CA 1
ATOM 5836 C C . LEU A 1 772 ? -34.719 35.906 8.453 1 97.19 772 LEU A C 1
ATOM 5838 O O . LEU A 1 772 ? -34.844 36.562 9.492 1 97.19 772 LEU A O 1
ATOM 5842 N N . ASP A 1 773 ? -34.281 34.719 8.438 1 96.56 773 ASP A N 1
ATOM 5843 C CA . ASP A 1 773 ? -33.562 34.156 9.562 1 96.56 773 ASP A CA 1
ATOM 5844 C C . ASP A 1 773 ? -32.062 34.469 9.469 1 96.56 773 ASP A C 1
ATOM 5846 O O . ASP A 1 773 ? -31.422 34.188 8.445 1 96.56 773 ASP A O 1
ATOM 5850 N N . TRP A 1 774 ? -31.516 35.094 10.539 1 96.38 774 TRP A N 1
ATOM 5851 C CA . TRP A 1 774 ? -30.125 35.5 10.531 1 96.38 774 TRP A CA 1
ATOM 5852 C C . TRP A 1 774 ? -29.312 34.719 11.562 1 96.38 774 TRP A C 1
ATOM 5854 O O . TRP A 1 774 ? -29.812 34.406 12.656 1 96.38 774 TRP A O 1
ATOM 5864 N N . LYS A 1 775 ? -28.203 34.344 11.211 1 96.19 775 LYS A N 1
ATOM 5865 C CA . LYS A 1 775 ? -27.188 33.812 12.109 1 96.19 775 LYS A CA 1
ATOM 5866 C C . LYS A 1 775 ? -25.859 34.531 11.938 1 96.19 775 LYS A C 1
ATOM 5868 O O . LYS A 1 775 ? -25.328 34.625 10.828 1 96.19 775 LYS A O 1
ATOM 5873 N N . ALA A 1 776 ? -25.359 35.062 13.039 1 96.25 776 ALA A N 1
ATOM 5874 C CA . ALA A 1 776 ? -24.078 35.75 13.031 1 96.25 776 ALA A CA 1
ATOM 5875 C C . ALA A 1 776 ? -23.109 35.125 14.047 1 96.25 776 ALA A C 1
ATOM 5877 O O . ALA A 1 776 ? -23.5 34.875 15.195 1 96.25 776 ALA A O 1
ATOM 5878 N N . GLY A 1 777 ? -21.953 34.75 13.602 1 95.69 777 GLY A N 1
ATOM 5879 C CA . GLY A 1 777 ? -20.891 34.25 14.461 1 95.69 777 GLY A CA 1
ATOM 5880 C C . GLY A 1 777 ? -19.594 35.031 14.32 1 95.69 777 GLY A C 1
ATOM 5881 O O . GLY A 1 777 ? -19.141 35.281 13.211 1 95.69 777 GLY A O 1
ATOM 5882 N N . TRP A 1 778 ? -19.094 35.406 15.445 1 97.5 778 TRP A N 1
ATOM 5883 C CA . TRP A 1 778 ? -17.828 36.125 15.5 1 97.5 778 TRP A CA 1
ATOM 5884 C C . TRP A 1 778 ? -16.859 35.469 16.469 1 97.5 778 TRP A C 1
ATOM 5886 O O . TRP A 1 778 ? -17.094 35.438 17.672 1 97.5 778 TRP A O 1
ATOM 5896 N N . ASP A 1 779 ? -15.758 34.875 15.922 1 97.38 779 ASP A N 1
ATOM 5897 C CA . ASP A 1 779 ? -14.734 34.219 16.703 1 97.38 779 ASP A CA 1
ATOM 5898 C C . ASP A 1 779 ? -13.398 34.938 16.625 1 97.38 779 ASP A C 1
ATOM 5900 O O . ASP A 1 779 ? -12.914 35.25 15.531 1 97.38 779 ASP A O 1
ATOM 5904 N N . SER A 1 780 ? -12.812 35.156 17.75 1 98.19 780 SER A N 1
ATOM 5905 C CA . SER A 1 780 ? -11.531 35.844 17.812 1 98.19 780 SER A CA 1
ATOM 5906 C C . SER A 1 780 ? -10.586 35.188 18.797 1 98.19 780 SER A C 1
ATOM 5908 O O . SER A 1 780 ? -11.023 34.688 19.844 1 98.19 780 SER A O 1
ATOM 5910 N N . SER A 1 781 ? -9.32 35.156 18.453 1 98.25 781 SER A N 1
ATOM 5911 C CA . SER A 1 781 ? -8.273 34.656 19.344 1 98.25 781 SER A CA 1
ATOM 5912 C C . SER A 1 781 ? -7.152 35.688 19.484 1 98.25 781 SER A C 1
ATOM 5914 O O . SER A 1 781 ? -6.688 36.25 18.5 1 98.25 781 SER A O 1
ATOM 5916 N N . ILE A 1 782 ? -6.762 35.938 20.703 1 98.56 782 ILE A N 1
ATOM 5917 C CA . ILE A 1 782 ? -5.648 36.812 21.031 1 98.56 782 ILE A CA 1
ATOM 5918 C C . ILE A 1 782 ? -4.508 36 21.656 1 98.56 782 ILE A C 1
ATOM 5920 O O . ILE A 1 782 ? -4.699 35.344 22.672 1 98.56 782 ILE A O 1
ATOM 5924 N N . LEU A 1 783 ? -3.365 36.094 21.047 1 98.31 783 LEU A N 1
ATOM 5925 C CA . LEU A 1 783 ? -2.178 35.438 21.578 1 98.31 783 LEU A CA 1
ATOM 5926 C C . LEU A 1 783 ? -1.396 36.375 22.484 1 98.31 783 LEU A C 1
ATOM 5928 O O . LEU A 1 783 ? -0.892 37.406 22.031 1 98.31 783 LEU A O 1
ATOM 5932 N N . SER A 1 784 ? -1.241 35.969 23.75 1 98.12 784 SER A N 1
ATOM 5933 C CA . SER A 1 784 ? -0.55 36.812 24.719 1 98.12 784 SER A CA 1
ATOM 5934 C C . SER A 1 784 ? 0.918 36.438 24.844 1 98.12 784 SER A C 1
ATOM 5936 O O . SER A 1 784 ? 1.776 37.281 25.078 1 98.12 784 SER A O 1
ATOM 5938 N N . GLU A 1 785 ? 1.084 35.125 24.781 1 97.38 785 GLU A N 1
ATOM 5939 C CA . GLU A 1 785 ? 2.447 34.625 24.938 1 97.38 785 GLU A CA 1
ATOM 5940 C C . GLU A 1 785 ? 2.666 33.344 24.141 1 97.38 785 GLU A C 1
ATOM 5942 O O . GLU A 1 785 ? 1.778 32.5 24.062 1 97.38 785 GLU A O 1
ATOM 5947 N N . TYR A 1 786 ? 3.809 33.312 23.531 1 96.81 786 TYR A N 1
ATOM 5948 C CA . TYR A 1 786 ? 4.328 32.094 22.938 1 96.81 786 TYR A CA 1
ATOM 5949 C C . TYR A 1 786 ? 5.848 32.062 23 1 96.81 786 TYR A C 1
ATOM 5951 O O . TYR A 1 786 ? 6.523 32.719 22.219 1 96.81 786 TYR A O 1
ATOM 5959 N N . GLU A 1 787 ? 6.375 31.156 23.844 1 94.56 787 GLU A N 1
ATOM 5960 C CA . GLU A 1 787 ? 7.816 31.094 24.062 1 94.56 787 GLU A CA 1
ATOM 5961 C C . GLU A 1 787 ? 8.305 29.641 24.062 1 94.56 787 GLU A C 1
ATOM 5963 O O . GLU A 1 787 ? 7.633 28.766 24.594 1 94.56 787 GLU A O 1
ATOM 5968 N N . GLU A 1 788 ? 9.398 29.484 23.391 1 89.31 788 GLU A N 1
ATOM 5969 C CA . GLU A 1 788 ? 10.109 28.219 23.469 1 89.31 788 GLU A CA 1
ATOM 5970 C C . GLU A 1 788 ? 11.453 28.375 24.188 1 89.31 788 GLU A C 1
ATOM 5972 O O . GLU A 1 788 ? 12.109 29.406 24.031 1 89.31 788 GLU A O 1
ATOM 5977 N N . PHE A 1 789 ? 11.742 27.359 24.906 1 86.38 789 PHE A N 1
ATOM 5978 C CA . PHE A 1 789 ? 12.984 27.438 25.672 1 86.38 789 PHE A CA 1
ATOM 5979 C C . PHE A 1 789 ? 13.992 26.406 25.172 1 86.38 789 PHE A C 1
ATOM 5981 O O . PHE A 1 789 ? 13.633 25.266 24.875 1 86.38 789 PHE A O 1
ATOM 5988 N N . ASP A 1 790 ? 15.242 26.891 25.016 1 73 790 ASP A N 1
ATOM 5989 C CA . ASP A 1 790 ? 16.312 25.969 24.656 1 73 790 ASP A CA 1
ATOM 5990 C C . ASP A 1 790 ? 16.844 25.234 25.906 1 73 790 ASP A C 1
ATOM 5992 O O . ASP A 1 790 ? 16.359 25.469 27.016 1 73 790 ASP A O 1
ATOM 5996 N N . PRO A 1 791 ? 17.781 24.297 25.703 1 70.62 791 PRO A N 1
ATOM 5997 C CA . PRO A 1 791 ? 18.25 23.516 26.844 1 70.62 791 PRO A CA 1
ATOM 5998 C C . PRO A 1 791 ? 18.938 24.375 27.922 1 70.62 791 PRO A C 1
ATOM 6000 O O . PRO A 1 791 ? 19 23.969 29.078 1 70.62 791 PRO A O 1
ATOM 6003 N N . ASP A 1 792 ? 19.406 25.516 27.531 1 71 792 ASP A N 1
ATOM 6004 C CA . ASP A 1 792 ? 20.062 26.406 28.484 1 71 792 ASP A CA 1
ATOM 6005 C C . ASP A 1 792 ? 19.047 27.297 29.188 1 71 792 ASP A C 1
ATOM 6007 O O . ASP A 1 792 ? 19.406 28.078 30.078 1 71 792 ASP A O 1
ATOM 6011 N N . GLY A 1 793 ? 17.828 27.172 28.828 1 77.38 793 GLY A N 1
ATOM 6012 C CA . GLY A 1 793 ? 16.766 27.922 29.484 1 77.38 793 GLY A CA 1
ATOM 6013 C C . GLY A 1 793 ? 16.5 29.266 28.828 1 77.38 793 GLY A C 1
ATOM 6014 O O . GLY A 1 793 ? 15.742 30.078 29.375 1 77.38 793 GLY A O 1
ATOM 6015 N N . ASN A 1 794 ? 17.125 29.516 27.719 1 81 794 ASN A N 1
ATOM 6016 C CA . ASN A 1 794 ? 16.859 30.766 27.031 1 81 794 ASN A CA 1
ATOM 6017 C C . ASN A 1 794 ? 15.539 30.719 26.266 1 81 794 ASN A C 1
ATOM 6019 O O . ASN A 1 794 ? 15.258 29.75 25.562 1 81 794 ASN A O 1
ATOM 6023 N N . ALA A 1 795 ? 14.773 31.797 26.469 1 88.19 795 ALA A N 1
ATOM 6024 C CA . ALA A 1 795 ? 13.453 31.859 25.844 1 88.19 795 ALA A CA 1
ATOM 6025 C C . ALA A 1 795 ? 13.539 32.469 24.453 1 88.19 795 ALA A C 1
ATOM 6027 O O . ALA A 1 795 ? 14.266 33.438 24.25 1 88.19 795 ALA A O 1
ATOM 6028 N N . VAL A 1 796 ? 12.906 31.891 23.531 1 84.25 796 VAL A N 1
ATOM 6029 C CA . VAL A 1 796 ? 12.688 32.438 22.188 1 84.25 796 VAL A CA 1
ATOM 6030 C C . VAL A 1 796 ? 11.219 32.781 22.016 1 84.25 796 VAL A C 1
ATOM 6032 O O . VAL A 1 796 ? 10.352 31.922 22.094 1 84.25 796 VAL A O 1
ATOM 6035 N N . ASP A 1 797 ? 10.984 34.062 21.797 1 92.44 797 ASP A N 1
ATOM 6036 C CA . ASP A 1 797 ? 9.617 34.531 21.656 1 92.44 797 ASP A CA 1
ATOM 6037 C C . ASP A 1 797 ? 9.141 34.406 20.203 1 92.44 797 ASP A C 1
ATOM 6039 O O . ASP A 1 797 ? 9.797 34.906 19.281 1 92.44 797 ASP A O 1
ATOM 6043 N N . TYR A 1 798 ? 7.984 33.844 19.984 1 93.44 798 TYR A N 1
ATOM 6044 C CA . TYR A 1 798 ? 7.426 33.656 18.656 1 93.44 798 TYR A CA 1
ATOM 6045 C C . TYR A 1 798 ? 6.184 34.531 18.469 1 93.44 798 TYR A C 1
ATOM 6047 O O . TYR A 1 798 ? 5.68 34.656 17.344 1 93.44 798 TYR A O 1
ATOM 6055 N N . ARG A 1 799 ? 5.656 35.125 19.531 1 96.56 799 ARG A N 1
ATOM 6056 C CA . ARG A 1 799 ? 4.445 35.938 19.438 1 96.56 799 ARG A CA 1
ATOM 6057 C C . ARG A 1 799 ? 4.641 37.094 18.469 1 96.56 799 ARG A C 1
ATOM 6059 O O . ARG A 1 799 ? 5.539 37.906 18.641 1 96.56 799 ARG A O 1
ATOM 6066 N N . GLY A 1 800 ? 3.773 37.094 17.438 1 96.88 800 GLY A N 1
ATOM 6067 C CA . GLY A 1 800 ? 3.824 38.156 16.469 1 96.88 800 GLY A CA 1
ATOM 6068 C C . GLY A 1 800 ? 4.812 37.938 15.344 1 96.88 800 GLY A C 1
ATOM 6069 O O . GLY A 1 800 ? 5.102 38.844 14.555 1 96.88 800 GLY A O 1
ATOM 6070 N N . TYR A 1 801 ? 5.32 36.781 15.281 1 94.56 801 TYR A N 1
ATOM 6071 C CA . TYR A 1 801 ? 6.328 36.5 14.266 1 94.56 801 TYR A CA 1
ATOM 6072 C C . TYR A 1 801 ? 5.82 35.5 13.242 1 94.56 801 TYR A C 1
ATOM 6074 O O . TYR A 1 801 ? 4.992 34.625 13.562 1 94.56 801 TYR A O 1
ATOM 6082 N N . ILE A 1 802 ? 6.195 35.656 12.039 1 93.94 802 ILE A N 1
ATOM 6083 C CA . ILE A 1 802 ? 6.086 34.688 10.969 1 93.94 802 ILE A CA 1
ATOM 6084 C C . ILE A 1 802 ? 7.461 34.094 10.648 1 93.94 802 ILE A C 1
ATOM 6086 O O . ILE A 1 802 ? 8.461 34.812 10.648 1 93.94 802 ILE A O 1
ATOM 6090 N N . THR A 1 803 ? 7.504 32.781 10.461 1 89.38 803 THR A N 1
ATOM 6091 C CA . THR A 1 803 ? 8.797 32.094 10.406 1 89.38 803 THR A CA 1
ATOM 6092 C C . THR A 1 803 ? 9.008 31.469 9.039 1 89.38 803 THR A C 1
ATOM 6094 O O . THR A 1 803 ? 8.109 31.484 8.188 1 89.38 803 THR A O 1
ATOM 6097 N N . GLY A 1 804 ? 10.211 30.938 8.867 1 81.56 804 GLY A N 1
ATOM 6098 C CA . GLY A 1 804 ? 10.531 30.25 7.625 1 81.56 804 GLY A CA 1
ATOM 6099 C C . GLY A 1 804 ? 10.234 28.766 7.672 1 81.56 804 GLY A C 1
ATOM 6100 O O . GLY A 1 804 ? 10.477 28.047 6.695 1 81.56 804 GLY A O 1
ATOM 6101 N N . GLY A 1 805 ? 9.609 28.219 8.766 1 77.19 805 GLY A N 1
ATOM 6102 C CA . GLY A 1 805 ? 9.461 26.766 8.781 1 77.19 805 GLY A CA 1
ATOM 6103 C C . GLY A 1 805 ? 8.453 26.281 9.797 1 77.19 805 GLY A C 1
ATOM 6104 O O . GLY A 1 805 ? 7.891 25.188 9.648 1 77.19 805 GLY A O 1
ATOM 6105 N N . VAL A 1 806 ? 8.266 27.016 10.852 1 82 806 VAL A N 1
ATOM 6106 C CA . VAL A 1 806 ? 7.402 26.5 11.914 1 82 806 VAL A CA 1
ATOM 6107 C C . VAL A 1 806 ? 6.07 27.25 11.906 1 82 806 VAL A C 1
ATOM 6109 O O . VAL A 1 806 ? 5.285 27.125 12.852 1 82 806 VAL A O 1
ATOM 6112 N N . GLY A 1 807 ? 5.867 28.062 10.914 1 89.06 807 GLY A N 1
ATOM 6113 C CA . GLY A 1 807 ? 4.574 28.703 10.727 1 89.06 807 GLY A CA 1
ATOM 6114 C C . GLY A 1 807 ? 4.508 30.094 11.312 1 89.06 807 GLY A C 1
ATOM 6115 O O . GLY A 1 807 ? 5.508 30.812 11.312 1 89.06 807 GLY A O 1
ATOM 6116 N N . ALA A 1 808 ? 3.281 30.531 11.602 1 94.62 808 ALA A N 1
ATOM 6117 C CA . ALA A 1 808 ? 3.021 31.922 12.016 1 94.62 808 ALA A CA 1
ATOM 6118 C C . ALA A 1 808 ? 2.301 31.969 13.359 1 94.62 808 ALA A C 1
ATOM 6120 O O . ALA A 1 808 ? 1.473 31.094 13.656 1 94.62 808 ALA A O 1
ATOM 6121 N N . TYR A 1 809 ? 2.646 32.969 14.078 1 96.56 809 TYR A N 1
ATOM 6122 C CA . TYR A 1 809 ? 2.068 33.188 15.398 1 96.56 809 TYR A CA 1
ATOM 6123 C C . TYR A 1 809 ? 1.528 34.594 15.531 1 96.56 809 TYR A C 1
ATOM 6125 O O . TYR A 1 809 ? 2.066 35.406 16.297 1 96.56 809 TYR A O 1
ATOM 6133 N N . ALA A 1 810 ? 0.447 34.812 14.891 1 97.81 810 ALA A N 1
ATOM 6134 C CA . ALA A 1 810 ? -0.183 36.125 14.883 1 97.81 810 ALA A CA 1
ATOM 6135 C C . ALA A 1 810 ? -0.733 36.469 16.266 1 97.81 810 ALA A C 1
ATOM 6137 O O . ALA A 1 810 ? -1.285 35.625 16.953 1 97.81 810 ALA A O 1
ATOM 6138 N N . LYS A 1 811 ? -0.707 37.75 16.562 1 98.12 811 LYS A N 1
ATOM 6139 C CA . LYS A 1 811 ? -1.208 38.219 17.859 1 98.12 811 LYS A CA 1
ATOM 6140 C C . LYS A 1 811 ? -2.732 38.188 17.891 1 98.12 811 LYS A C 1
ATOM 6142 O O . LYS A 1 811 ? -3.33 38.031 18.953 1 98.12 811 LYS A O 1
ATOM 6147 N N . PHE A 1 812 ? -3.246 38.406 16.75 1 98.31 812 PHE A N 1
ATOM 6148 C CA . PHE A 1 812 ? -4.699 38.5 16.688 1 98.31 812 PHE A CA 1
ATOM 6149 C C . PHE A 1 812 ? -5.227 37.844 15.414 1 98.31 812 PHE A C 1
ATOM 6151 O O . PHE A 1 812 ? -4.707 38.125 14.32 1 98.31 812 PHE A O 1
ATOM 6158 N N . LYS A 1 813 ? -6.188 37 15.5 1 98.5 813 LYS A N 1
ATOM 6159 C CA . LYS A 1 813 ? -6.965 36.406 14.406 1 98.5 813 LYS A CA 1
ATOM 6160 C C . LYS A 1 813 ? -8.461 36.531 14.688 1 98.5 813 LYS A C 1
ATOM 6162 O O . LYS A 1 813 ? -8.898 36.375 15.828 1 98.5 813 LYS A O 1
ATOM 6167 N N . SER A 1 814 ? -9.219 36.688 13.633 1 98.44 814 SER A N 1
ATOM 6168 C CA . SER A 1 814 ? -10.656 36.844 13.805 1 98.44 814 SER A CA 1
ATOM 6169 C C . SER A 1 814 ? -11.422 36.344 12.594 1 98.44 814 SER A C 1
ATOM 6171 O O . SER A 1 814 ? -11.008 36.562 11.453 1 98.44 814 SER A O 1
ATOM 6173 N N . ASN A 1 815 ? -12.492 35.625 12.836 1 97.94 815 ASN A N 1
ATOM 6174 C CA . ASN A 1 815 ? -13.398 35.125 11.805 1 97.94 815 ASN A CA 1
ATOM 6175 C C . ASN A 1 815 ? -14.82 35.625 12.023 1 97.94 815 ASN A C 1
ATOM 6177 O O . ASN A 1 815 ? -15.359 35.5 13.133 1 97.94 815 ASN A O 1
ATOM 6181 N N . LEU A 1 816 ? -15.414 36.156 11.023 1 97.94 816 LEU A N 1
ATOM 6182 C CA . LEU A 1 816 ? -16.812 36.594 11.047 1 97.94 816 LEU A CA 1
ATOM 6183 C C . LEU A 1 816 ? -17.641 35.812 10.031 1 97.94 816 LEU A C 1
ATOM 6185 O O . LEU A 1 816 ? -17.234 35.656 8.875 1 97.94 816 LEU A O 1
ATOM 6189 N N . ASN A 1 817 ? -18.719 35.312 10.453 1 96.44 817 ASN A N 1
ATOM 6190 C CA . ASN A 1 817 ? -19.672 34.594 9.594 1 96.44 817 ASN A CA 1
ATOM 6191 C C . ASN A 1 817 ? -21.078 35.156 9.75 1 96.44 817 ASN A C 1
ATOM 6193 O O . ASN A 1 817 ? -21.594 35.25 10.867 1 96.44 817 ASN A O 1
ATOM 6197 N N . ILE A 1 818 ? -21.719 35.469 8.656 1 97.31 818 ILE A N 1
ATOM 6198 C CA . ILE A 1 818 ? -23.109 35.938 8.648 1 97.31 818 ILE A CA 1
ATOM 6199 C C . ILE A 1 818 ? -23.906 35.125 7.617 1 97.31 818 ILE A C 1
ATOM 6201 O O . ILE A 1 818 ? -23.547 35.094 6.438 1 97.31 818 ILE A O 1
ATOM 6205 N N . THR A 1 819 ? -24.953 34.594 8.039 1 97.19 819 THR A N 1
ATOM 6206 C CA . THR A 1 819 ? -25.844 33.812 7.16 1 97.19 819 THR A CA 1
ATOM 6207 C C . THR A 1 819 ? -27.25 34.375 7.195 1 97.19 819 THR A C 1
ATOM 6209 O O . THR A 1 819 ? -27.812 34.625 8.266 1 97.19 819 THR A O 1
ATOM 6212 N N . ALA A 1 820 ? -27.828 34.594 6.082 1 97.5 820 ALA A N 1
ATOM 6213 C CA . ALA A 1 820 ? -29.234 34.938 5.914 1 97.5 820 ALA A CA 1
ATOM 6214 C C . ALA A 1 820 ? -29.984 33.812 5.16 1 97.5 820 ALA A C 1
ATOM 6216 O O . ALA A 1 820 ? -29.5 33.344 4.133 1 97.5 820 ALA A O 1
ATOM 6217 N N . ALA A 1 821 ? -31.156 33.5 5.707 1 96.56 821 ALA A N 1
ATOM 6218 C CA . ALA A 1 821 ? -31.891 32.406 5.09 1 96.56 821 ALA A CA 1
ATOM 6219 C C . ALA A 1 821 ? -33.344 32.812 4.852 1 96.56 821 ALA A C 1
ATOM 6221 O O . ALA A 1 821 ? -34 33.375 5.73 1 96.56 821 ALA A O 1
ATOM 6222 N N . GLY A 1 822 ? -33.781 32.469 3.672 1 95.75 822 GLY A N 1
ATOM 6223 C CA . GLY A 1 822 ? -35.219 32.531 3.342 1 95.75 822 GLY A CA 1
ATOM 6224 C C . GLY A 1 822 ? -35.844 31.156 3.258 1 95.75 822 GLY A C 1
ATOM 6225 O O . GLY A 1 822 ? -35.281 30.172 3.766 1 95.75 822 GLY A O 1
ATOM 6226 N N . ASP A 1 823 ? -37 31.094 2.604 1 92.56 823 ASP A N 1
ATOM 6227 C CA . ASP A 1 823 ? -37.719 29.828 2.539 1 92.56 823 ASP A CA 1
ATOM 6228 C C . ASP A 1 823 ? -36.969 28.812 1.696 1 92.56 823 ASP A C 1
ATOM 6230 O O . ASP A 1 823 ? -36.875 27.641 2.066 1 92.56 823 ASP A O 1
ATOM 6234 N N . ASP A 1 824 ? -36.406 29.359 0.606 1 94.75 824 ASP A N 1
ATOM 6235 C CA . ASP A 1 824 ? -35.812 28.391 -0.317 1 94.75 824 ASP A CA 1
ATOM 6236 C C . ASP A 1 824 ? -34.344 28.766 -0.639 1 94.75 824 ASP A C 1
ATOM 6238 O O . ASP A 1 824 ? -33.781 28.234 -1.582 1 94.75 824 ASP A O 1
ATOM 6242 N N . TRP A 1 825 ? -33.844 29.688 0.022 1 95.81 825 TRP A N 1
ATOM 6243 C CA . TRP A 1 825 ? -32.469 30.094 -0.291 1 95.81 825 TRP A CA 1
ATOM 6244 C C . TRP A 1 825 ? -31.703 30.5 0.973 1 95.81 825 TRP A C 1
ATOM 6246 O O . TRP A 1 825 ? -32.312 30.828 1.991 1 95.81 825 TRP A O 1
ATOM 6256 N N . THR A 1 826 ? -30.422 30.453 0.985 1 96.75 826 THR A N 1
ATOM 6257 C CA . THR A 1 826 ? -29.516 30.891 2.035 1 96.75 826 THR A CA 1
ATOM 6258 C C . THR A 1 826 ? -28.297 31.594 1.436 1 96.75 826 THR A C 1
ATOM 6260 O O . THR A 1 826 ? -27.812 31.203 0.37 1 96.75 826 THR A O 1
ATOM 6263 N N . VAL A 1 827 ? -27.828 32.594 2.051 1 97.31 827 VAL A N 1
ATOM 6264 C CA . VAL A 1 827 ? -26.594 33.312 1.672 1 97.31 827 VAL A CA 1
ATOM 6265 C C . VAL A 1 827 ? -25.688 33.438 2.889 1 97.31 827 VAL A C 1
ATOM 6267 O O . VAL A 1 827 ? -26.141 33.75 3.984 1 97.31 827 VAL A O 1
ATOM 6270 N N . THR A 1 828 ? -24.453 33.125 2.705 1 97.44 828 THR A N 1
ATOM 6271 C CA . THR A 1 828 ? -23.484 33.219 3.789 1 97.44 828 THR A CA 1
ATOM 6272 C C . THR A 1 828 ? -22.281 34.062 3.369 1 97.44 828 THR A C 1
ATOM 6274 O O . THR A 1 828 ? -21.719 33.875 2.301 1 97.44 828 THR A O 1
ATOM 6277 N N . TYR A 1 829 ? -21.953 35 4.156 1 97.75 829 TYR A N 1
ATOM 6278 C CA . TYR A 1 829 ? -20.75 35.812 4.031 1 97.75 829 TYR A CA 1
ATOM 6279 C C . TYR A 1 829 ? -19.766 35.5 5.141 1 97.75 829 TYR A C 1
ATOM 6281 O O . TYR A 1 829 ? -20.141 35.406 6.312 1 97.75 829 TYR A O 1
ATOM 6289 N N . GLU A 1 830 ? -18.484 35.344 4.777 1 97.25 830 GLU A N 1
ATOM 6290 C CA . GLU A 1 830 ? -17.438 35.062 5.75 1 97.25 830 GLU A CA 1
ATOM 6291 C C . GLU A 1 830 ? -16.25 36 5.551 1 97.25 830 GLU A C 1
ATOM 6293 O O . GLU A 1 830 ? -15.852 36.281 4.414 1 97.25 830 GLU A O 1
ATOM 6298 N N . ALA A 1 831 ? -15.695 36.469 6.633 1 98.12 831 ALA A N 1
ATOM 6299 C CA . ALA A 1 831 ? -14.461 37.281 6.645 1 98.12 831 ALA A CA 1
ATOM 6300 C C . ALA A 1 831 ? -13.453 36.688 7.625 1 98.12 831 ALA A C 1
ATOM 6302 O O . ALA A 1 831 ? -13.781 36.438 8.789 1 98.12 831 ALA A O 1
ATOM 6303 N N . ARG A 1 832 ? -12.25 36.469 7.168 1 97.94 832 ARG A N 1
ATOM 6304 C CA . ARG A 1 832 ? -11.164 35.938 7.988 1 97.94 832 ARG A CA 1
ATOM 6305 C C . ARG A 1 832 ? -10.008 36.938 8.07 1 97.94 832 ARG A C 1
ATOM 6307 O O . ARG A 1 832 ? -9.43 37.281 7.047 1 97.94 832 ARG A O 1
ATOM 6314 N N . TYR A 1 833 ? -9.734 37.312 9.266 1 98.5 833 TYR A N 1
ATOM 6315 C CA . TYR A 1 833 ? -8.695 38.312 9.516 1 98.5 833 TYR A CA 1
ATOM 6316 C C . TYR A 1 833 ? -7.484 37.656 10.18 1 98.5 833 TYR A C 1
ATOM 6318 O O . TYR A 1 833 ? -7.621 36.938 11.172 1 98.5 833 TYR A O 1
ATOM 6326 N N . ILE A 1 834 ? -6.273 38 9.68 1 98.31 834 ILE A N 1
ATOM 6327 C CA . ILE A 1 834 ? -4.992 37.594 10.258 1 98.31 834 ILE A CA 1
ATOM 6328 C C . ILE A 1 834 ? -4.129 38.844 10.484 1 98.31 834 ILE A C 1
ATOM 6330 O O . ILE A 1 834 ? -3.811 39.562 9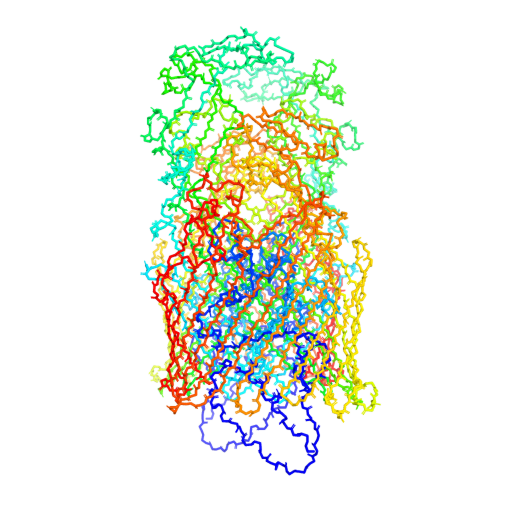.539 1 98.31 834 ILE A O 1
ATOM 6334 N N . ASP A 1 835 ? -3.691 39 11.625 1 98.31 835 ASP A N 1
ATOM 6335 C CA . ASP A 1 835 ? -2.916 40.188 12.008 1 98.31 835 ASP A CA 1
ATOM 6336 C C . ASP A 1 835 ? -1.562 40.188 11.305 1 98.31 835 ASP A C 1
ATOM 6338 O O . ASP A 1 835 ? -1.089 39.156 10.828 1 98.31 835 ASP A O 1
ATOM 6342 N N . GLY A 1 836 ? -0.991 41.375 11.148 1 97.88 836 GLY A N 1
ATOM 6343 C CA . GLY A 1 836 ? 0.371 41.5 10.648 1 97.88 836 GLY A CA 1
ATOM 6344 C C . GLY A 1 836 ? 1.398 40.875 11.578 1 97.88 836 GLY A C 1
ATOM 6345 O O . GLY A 1 836 ? 1.158 40.75 12.781 1 97.88 836 GLY A O 1
ATOM 6346 N N . MET A 1 837 ? 2.545 40.531 10.984 1 97.62 837 MET A N 1
ATOM 6347 C CA . MET A 1 837 ? 3.588 39.844 11.758 1 97.62 837 MET A CA 1
ATOM 6348 C C . MET A 1 837 ? 4.973 40.281 11.297 1 97.62 837 MET A C 1
ATOM 6350 O O . MET A 1 837 ? 5.152 40.688 10.148 1 97.62 837 MET A O 1
ATOM 6354 N N . ASP A 1 838 ? 5.871 40.219 12.18 1 95.94 838 ASP A N 1
ATOM 6355 C CA . ASP A 1 838 ? 7.27 40.469 11.836 1 95.94 838 ASP A CA 1
ATOM 6356 C C . ASP A 1 838 ? 7.961 39.188 11.391 1 95.94 838 ASP A C 1
ATOM 6358 O O . ASP A 1 838 ? 7.637 38.094 11.883 1 95.94 838 ASP A O 1
ATOM 6362 N N . SER A 1 839 ? 8.82 39.375 10.461 1 93.94 839 SER A N 1
ATOM 6363 C CA . SER A 1 839 ? 9.594 38.219 10.047 1 93.94 839 SER A CA 1
ATOM 6364 C C . SER A 1 839 ? 10.578 37.781 11.125 1 93.94 839 SER A C 1
ATOM 6366 O O . SER A 1 839 ? 11.359 38.625 11.617 1 93.94 839 SER A O 1
ATOM 6368 N N . PHE A 1 840 ? 10.547 36.531 11.477 1 87.44 840 PHE A N 1
ATOM 6369 C CA . PHE A 1 840 ? 11.445 36.031 12.5 1 87.44 840 PHE A CA 1
ATOM 6370 C C . PHE A 1 840 ? 12.898 36.156 12.055 1 87.44 840 PHE A C 1
ATOM 6372 O O . PHE A 1 840 ? 13.789 36.375 12.875 1 87.44 840 PHE A O 1
ATOM 6379 N N . ALA A 1 841 ? 13.156 36.094 10.781 1 81.38 841 ALA A N 1
ATOM 6380 C CA . ALA A 1 841 ? 14.508 36.156 10.219 1 81.38 841 ALA A CA 1
ATOM 6381 C C . ALA A 1 841 ? 15.109 37.531 10.438 1 81.38 841 ALA A C 1
ATOM 6383 O O . ALA A 1 841 ? 16.328 37.688 10.43 1 81.38 841 ALA A O 1
ATOM 6384 N N . CYS A 1 842 ? 14.344 38.5 10.656 1 88.25 842 CYS A N 1
ATOM 6385 C CA . CYS A 1 842 ? 14.805 39.875 10.75 1 88.25 842 CYS A CA 1
ATOM 6386 C C . CYS A 1 842 ? 14.805 40.375 12.195 1 88.25 842 CYS A C 1
ATOM 6388 O O . CYS A 1 842 ? 15 41.562 12.453 1 88.25 842 CYS A O 1
ATOM 6390 N N . LYS A 1 843 ? 14.602 39.469 13.078 1 83.12 843 LYS A N 1
ATOM 6391 C CA . LYS A 1 843 ? 14.375 39.844 14.477 1 83.12 843 LYS A CA 1
ATOM 6392 C C . LYS A 1 843 ? 15.586 40.594 15.047 1 83.12 843 LYS A C 1
ATOM 6394 O O . LYS A 1 843 ? 15.422 41.5 15.852 1 83.12 843 LYS A O 1
ATOM 6399 N N . ASN A 1 844 ? 16.781 40.219 14.727 1 76.06 844 ASN A N 1
ATOM 6400 C CA . ASN A 1 844 ? 17.969 40.812 15.312 1 76.06 844 ASN A CA 1
ATOM 6401 C C . ASN A 1 844 ? 18.438 42.031 14.516 1 76.06 844 ASN A C 1
ATOM 6403 O O . ASN A 1 844 ? 19.188 42.875 15.023 1 76.06 844 ASN A O 1
ATOM 6407 N N . ASP A 1 845 ? 18.188 42 13.266 1 74.12 845 ASP A N 1
ATOM 6408 C CA . ASP A 1 845 ? 18.656 43.094 12.445 1 74.12 845 ASP A CA 1
ATOM 6409 C C . ASP A 1 845 ? 17.688 43.406 11.305 1 74.12 845 ASP A C 1
ATOM 6411 O O . ASP A 1 845 ? 17.859 42.938 10.188 1 74.12 845 ASP A O 1
ATOM 6415 N N . ASP A 1 846 ? 16.812 44.25 11.586 1 68.81 846 ASP A N 1
ATOM 6416 C CA . ASP A 1 846 ? 15.766 44.531 10.617 1 68.81 846 ASP A CA 1
ATOM 6417 C C . ASP A 1 846 ? 16.328 45.25 9.398 1 68.81 846 ASP A C 1
ATOM 6419 O O . ASP A 1 846 ? 15.805 45.125 8.289 1 68.81 846 ASP A O 1
ATOM 6423 N N . GLY A 1 847 ? 17.375 45.969 9.586 1 72.56 847 GLY A N 1
ATOM 6424 C CA . GLY A 1 847 ? 17.953 46.75 8.492 1 72.56 847 GLY A CA 1
ATOM 6425 C C . GLY A 1 847 ? 18.531 45.844 7.402 1 72.56 847 GLY A C 1
ATOM 6426 O O . GLY A 1 847 ? 18.734 46.312 6.277 1 72.56 847 GLY A O 1
ATOM 6427 N N . SER A 1 848 ? 18.688 44.688 7.676 1 80.81 848 SER A N 1
ATOM 6428 C CA . SER A 1 848 ? 19.281 43.781 6.695 1 80.81 848 SER A CA 1
ATOM 6429 C C . SER A 1 848 ? 18.203 43.062 5.902 1 80.81 848 SER A C 1
ATOM 6431 O O . SER A 1 848 ? 18.5 42.344 4.945 1 80.81 848 SER A O 1
ATOM 6433 N N . CYS A 1 849 ? 16.938 43.438 6.223 1 89.94 849 CYS A N 1
ATOM 6434 C CA . CYS A 1 849 ? 15.836 42.75 5.574 1 89.94 849 CYS A CA 1
ATOM 6435 C C . CYS A 1 849 ? 15.102 43.688 4.609 1 89.94 849 CYS A C 1
ATOM 6437 O O . CYS A 1 849 ? 14.922 44.875 4.895 1 89.94 849 CYS A O 1
ATOM 6439 N N . TYR A 1 850 ? 14.758 43.156 3.443 1 92.62 850 TYR A N 1
ATOM 6440 C CA . TYR A 1 850 ? 13.914 43.906 2.512 1 92.62 850 TYR A CA 1
ATOM 6441 C C . TYR A 1 850 ? 12.492 44.031 3.047 1 92.62 850 TYR A C 1
ATOM 6443 O O . TYR A 1 850 ? 11.883 45.094 2.969 1 92.62 850 TYR A O 1
ATOM 6451 N N . ALA A 1 851 ? 11.992 43 3.537 1 94.56 851 ALA A N 1
ATOM 6452 C CA . ALA A 1 851 ? 10.641 42.938 4.078 1 94.56 851 ALA A CA 1
ATOM 6453 C C . ALA A 1 851 ? 10.641 42.375 5.492 1 94.56 851 ALA A C 1
ATOM 6455 O O . ALA A 1 851 ? 10.352 41.188 5.691 1 94.56 851 ALA A O 1
ATOM 6456 N N . PRO A 1 852 ? 10.805 43.156 6.453 1 94.25 852 PRO A N 1
ATOM 6457 C CA . PRO A 1 852 ? 10.953 42.688 7.836 1 94.25 852 PRO A CA 1
ATOM 6458 C C . PRO A 1 852 ? 9.617 42.375 8.492 1 94.25 852 PRO A C 1
ATOM 6460 O O . PRO A 1 852 ? 9.578 41.812 9.594 1 94.25 852 PRO A O 1
ATOM 6463 N N . SER A 1 853 ? 8.516 42.719 7.777 1 95.56 853 SER A N 1
ATOM 6464 C CA . SER A 1 853 ? 7.191 42.438 8.32 1 95.56 853 SER A CA 1
ATOM 6465 C C . SER A 1 853 ? 6.164 42.25 7.211 1 95.56 853 SER A C 1
ATOM 6467 O O . SER A 1 853 ? 6.438 42.562 6.047 1 95.56 853 SER A O 1
ATOM 6469 N N . VAL A 1 854 ? 5.078 41.656 7.574 1 97.12 854 VAL A N 1
ATOM 6470 C CA . VAL A 1 854 ? 3.928 41.562 6.684 1 97.12 854 VAL A CA 1
ATOM 6471 C C . VAL A 1 854 ? 2.738 42.312 7.289 1 97.12 854 VAL A C 1
ATOM 6473 O O . VAL A 1 854 ? 2.555 42.312 8.508 1 97.12 854 VAL A O 1
ATOM 6476 N N . ASP A 1 855 ? 1.879 42.875 6.469 1 97 855 ASP A N 1
ATOM 6477 C CA . ASP A 1 855 ? 0.659 43.562 6.91 1 97 855 ASP A CA 1
ATOM 6478 C C . ASP A 1 855 ? -0.451 42.531 7.188 1 97 855 ASP A C 1
ATOM 6480 O O . ASP A 1 855 ? -0.334 41.375 6.832 1 97 855 ASP A O 1
ATOM 6484 N N . SER A 1 856 ? -1.426 43.031 7.879 1 98 856 SER A N 1
ATOM 6485 C CA . SER A 1 856 ? -2.594 42.188 8.102 1 98 856 SER A CA 1
ATOM 6486 C C . SER A 1 856 ? -3.262 41.812 6.785 1 98 856 SER A C 1
ATOM 6488 O O . SER A 1 856 ? -3.162 42.531 5.797 1 98 856 SER A O 1
ATOM 6490 N N . VAL A 1 857 ? -3.881 40.625 6.781 1 97.75 857 VAL A N 1
ATOM 6491 C CA . VAL A 1 857 ? -4.613 40.125 5.621 1 97.75 857 VAL A CA 1
ATOM 6492 C C . VAL A 1 857 ? -6.055 39.812 6.016 1 97.75 857 VAL A C 1
ATOM 6494 O O . VAL A 1 857 ? -6.309 39.281 7.102 1 97.75 857 VAL A O 1
ATOM 6497 N N . VAL A 1 858 ? -7.016 40.125 5.137 1 98.38 858 VAL A N 1
ATOM 6498 C CA . VAL A 1 858 ? -8.414 39.75 5.316 1 98.38 858 VAL A CA 1
ATOM 6499 C C . VAL A 1 858 ? -8.914 39 4.082 1 98.38 858 VAL A C 1
ATOM 6501 O O . VAL A 1 858 ? -8.781 39.5 2.957 1 98.38 858 VAL A O 1
ATOM 6504 N N . TYR A 1 859 ? -9.391 37.875 4.211 1 98.12 859 TYR A N 1
ATOM 6505 C CA . TYR A 1 859 ? -10.039 37.094 3.148 1 98.12 859 TYR A CA 1
ATOM 6506 C C . TYR A 1 859 ? -11.562 37.219 3.252 1 98.12 859 TYR A C 1
ATOM 6508 O O . TYR A 1 859 ? -12.117 37.219 4.352 1 98.12 859 TYR A O 1
ATOM 6516 N N . HIS A 1 860 ? -12.227 37.406 2.131 1 98.38 860 HIS A N 1
ATOM 6517 C CA . HIS A 1 860 ? -13.68 37.469 2.047 1 98.38 860 HIS A CA 1
ATOM 6518 C C . HIS A 1 860 ? -14.234 36.312 1.198 1 98.38 860 HIS A C 1
ATOM 6520 O O . HIS A 1 860 ? -13.766 36.094 0.076 1 98.38 860 HIS A O 1
ATOM 6526 N N . ASP A 1 861 ? -15.195 35.656 1.73 1 98.06 861 ASP A N 1
ATOM 6527 C CA . ASP A 1 861 ? -15.867 34.562 1.021 1 98.06 861 ASP A CA 1
ATOM 6528 C C . ASP A 1 861 ? -17.375 34.812 0.957 1 98.06 861 ASP A C 1
ATOM 6530 O O . ASP A 1 861 ? -17.953 35.406 1.867 1 98.06 861 ASP A O 1
ATOM 6534 N N . LEU A 1 862 ? -17.953 34.312 -0.12 1 98.12 862 LEU A N 1
ATOM 6535 C CA . LEU A 1 862 ? -19.391 34.406 -0.329 1 98.12 862 LEU A CA 1
ATOM 6536 C C . LEU A 1 862 ? -19.938 33.125 -0.902 1 98.12 862 LEU A C 1
ATOM 6538 O O . LEU A 1 862 ? -19.359 32.531 -1.824 1 98.12 862 LEU A O 1
ATOM 6542 N N . SER A 1 863 ? -21 32.688 -0.291 1 97.38 863 SER A N 1
ATOM 6543 C CA . SER A 1 863 ? -21.641 31.5 -0.817 1 97.38 863 SER A CA 1
ATOM 6544 C C . SER A 1 863 ? -23.156 31.594 -0.688 1 97.38 863 SER A C 1
ATOM 6546 O O . SER A 1 863 ? -23.672 32.406 0.075 1 97.38 863 SER A O 1
ATOM 6548 N N . GLY A 1 864 ? -23.875 30.672 -1.494 1 97.12 864 GLY A N 1
ATOM 6549 C CA . GLY A 1 864 ? -25.328 30.609 -1.464 1 97.12 864 GLY A CA 1
ATOM 6550 C C . GLY A 1 864 ? -25.859 29.25 -1.868 1 97.12 864 GLY A C 1
ATOM 6551 O O . GLY A 1 864 ? -25.156 28.453 -2.496 1 97.12 864 GLY A O 1
ATOM 6552 N N . SER A 1 865 ? -27.047 29.062 -1.4 1 96.5 865 SER A N 1
ATOM 6553 C CA . SER A 1 865 ? -27.75 27.844 -1.785 1 96.5 865 SER A CA 1
ATOM 6554 C C . SER A 1 865 ? -29.188 28.156 -2.172 1 96.5 865 SER A C 1
ATOM 6556 O O . SER A 1 865 ? -29.781 29.125 -1.695 1 96.5 865 SER A O 1
ATOM 6558 N N . TYR A 1 866 ? -29.719 27.312 -3.092 1 96.88 866 TYR A N 1
ATOM 6559 C CA . TYR A 1 866 ? -31.109 27.406 -3.547 1 96.88 866 TYR A CA 1
ATOM 6560 C C . TYR A 1 866 ? -31.734 26.031 -3.697 1 96.88 866 TYR A C 1
ATOM 6562 O O . TYR A 1 866 ? -31.188 25.172 -4.387 1 96.88 866 TYR A O 1
ATOM 6570 N N . ASP A 1 867 ? -32.875 25.953 -3.131 1 96.06 867 ASP A N 1
ATOM 6571 C CA . ASP A 1 867 ? -33.625 24.719 -3.268 1 96.06 867 ASP A CA 1
ATOM 6572 C C . ASP A 1 867 ? -34.531 24.75 -4.508 1 96.06 867 ASP A C 1
ATOM 6574 O O . ASP A 1 867 ? -35.625 25.297 -4.469 1 96.06 867 ASP A O 1
ATOM 6578 N N . ILE A 1 868 ? -34.156 24.062 -5.535 1 96.5 868 ILE A N 1
ATOM 6579 C CA . ILE A 1 868 ? -34.938 24.016 -6.758 1 96.5 868 ILE A CA 1
ATOM 6580 C C . ILE A 1 868 ? -36.25 23.25 -6.508 1 96.5 868 ILE A C 1
ATOM 6582 O O . ILE A 1 868 ? -37.312 23.641 -6.969 1 96.5 868 ILE A O 1
ATOM 6586 N N . THR A 1 869 ? -36.094 22.078 -5.863 1 93.94 869 THR A N 1
ATOM 6587 C CA . THR A 1 869 ? -37.219 21.266 -5.355 1 93.94 869 THR A CA 1
ATOM 6588 C C . THR A 1 869 ? -36.906 20.797 -3.934 1 93.94 869 THR A C 1
ATOM 6590 O O . THR A 1 869 ? -35.906 21.156 -3.35 1 93.94 869 THR A O 1
ATOM 6593 N N . ASP A 1 870 ? -37.844 20.094 -3.439 1 89.88 870 ASP A N 1
ATOM 6594 C CA . ASP A 1 870 ? -37.625 19.531 -2.109 1 89.88 870 ASP A CA 1
ATOM 6595 C C . ASP A 1 870 ? -36.5 18.484 -2.133 1 89.88 870 ASP A C 1
ATOM 6597 O O . ASP A 1 870 ? -35.969 18.109 -1.085 1 89.88 870 ASP A O 1
ATOM 6601 N N . ARG A 1 871 ? -36.125 18.125 -3.32 1 91.38 871 ARG A N 1
ATOM 6602 C CA . ARG A 1 871 ? -35.125 17.047 -3.441 1 91.38 871 ARG A CA 1
ATOM 6603 C C . ARG A 1 871 ? -33.812 17.562 -3.98 1 91.38 871 ARG A C 1
ATOM 6605 O O . ARG A 1 871 ? -32.781 16.922 -3.818 1 91.38 871 ARG A O 1
ATOM 6612 N N . ILE A 1 872 ? -33.875 18.672 -4.629 1 95.31 872 ILE A N 1
ATOM 6613 C CA . ILE A 1 872 ? -32.688 19.141 -5.328 1 95.31 872 ILE A CA 1
ATOM 6614 C C . ILE A 1 872 ? -32.281 20.5 -4.777 1 95.31 872 ILE A C 1
ATOM 6616 O O . ILE A 1 872 ? -33.062 21.453 -4.809 1 95.31 872 ILE A O 1
ATOM 6620 N N . ARG A 1 873 ? -31.109 20.594 -4.332 1 95.5 873 ARG A N 1
ATOM 6621 C CA . ARG A 1 873 ? -30.5 21.844 -3.873 1 95.5 873 ARG A CA 1
ATOM 6622 C C . ARG A 1 873 ? -29.25 22.172 -4.664 1 95.5 873 ARG A C 1
ATOM 6624 O O . ARG A 1 873 ? -28.422 21.281 -4.926 1 95.5 873 ARG A O 1
ATOM 6631 N N . VAL A 1 874 ? -29.094 23.375 -5.047 1 96.88 874 VAL A N 1
ATOM 6632 C CA . VAL A 1 874 ? -27.875 23.844 -5.699 1 96.88 874 VAL A CA 1
ATOM 6633 C C . VAL A 1 874 ? -27.203 24.906 -4.836 1 96.88 874 VAL A C 1
ATOM 6635 O O . VAL A 1 874 ? -27.875 25.75 -4.238 1 96.88 874 VAL A O 1
ATOM 6638 N N . SER A 1 875 ? -25.906 24.781 -4.738 1 96.31 875 SER A N 1
ATOM 6639 C CA . SER A 1 875 ? -25.125 25.75 -3.99 1 96.31 875 SER A CA 1
ATOM 6640 C C . SER A 1 875 ? -23.891 26.203 -4.789 1 96.31 875 SER A C 1
ATOM 6642 O O . SER A 1 875 ? -23.469 25.516 -5.715 1 96.31 875 SER A O 1
ATOM 6644 N N . GLY A 1 876 ? -23.406 27.344 -4.5 1 96.69 876 GLY A N 1
ATOM 6645 C CA . GLY A 1 876 ? -22.188 27.875 -5.086 1 96.69 876 GLY A CA 1
ATOM 6646 C C . GLY A 1 876 ? -21.562 28.984 -4.262 1 96.69 876 GLY A C 1
ATOM 6647 O O . GLY A 1 876 ? -22.203 29.531 -3.365 1 96.69 876 GLY A O 1
ATOM 6648 N N . GLY A 1 877 ? -20.297 29.219 -4.516 1 97.5 877 GLY A N 1
ATOM 6649 C CA . GLY A 1 877 ? -19.625 30.297 -3.781 1 97.5 877 GLY A CA 1
ATOM 6650 C C . GLY A 1 877 ? -18.281 30.672 -4.367 1 97.5 877 GLY A C 1
ATOM 6651 O O . GLY A 1 877 ? -17.844 30.078 -5.359 1 97.5 877 GLY A O 1
ATOM 6652 N N . VAL A 1 878 ? -17.781 31.719 -3.82 1 98 878 VAL A N 1
ATOM 6653 C CA . VAL A 1 878 ? -16.469 32.25 -4.172 1 98 878 VAL A CA 1
ATOM 6654 C C . VAL A 1 878 ? -15.656 32.5 -2.906 1 98 878 VAL A C 1
ATOM 6656 O O . VAL A 1 878 ? -16.109 33.188 -1.988 1 98 878 VAL A O 1
ATOM 6659 N N . ASN A 1 879 ? -14.539 31.844 -2.857 1 97.44 879 ASN A N 1
ATOM 6660 C CA . ASN A 1 879 ? -13.578 32.125 -1.795 1 97.44 879 ASN A CA 1
ATOM 6661 C C . ASN A 1 879 ? -12.516 33.125 -2.236 1 97.44 879 ASN A C 1
ATOM 6663 O O . ASN A 1 879 ? -12.102 33.125 -3.395 1 97.44 879 ASN A O 1
ATOM 6667 N N . ASN A 1 880 ? -12.102 33.906 -1.23 1 98.06 880 ASN A N 1
ATOM 6668 C CA . ASN A 1 880 ? -11.164 35 -1.54 1 98.06 880 ASN A CA 1
ATOM 6669 C C . ASN A 1 880 ? -11.695 35.875 -2.66 1 98.06 880 ASN A C 1
ATOM 6671 O O . ASN A 1 880 ? -11.016 36.094 -3.67 1 98.06 880 ASN A O 1
ATOM 6675 N N . LEU A 1 881 ? -12.797 36.406 -2.408 1 97.94 881 LEU A N 1
ATOM 6676 C CA . LEU A 1 881 ? -13.617 37.125 -3.367 1 97.94 881 LEU A CA 1
ATOM 6677 C C . LEU A 1 881 ? -12.797 38.219 -4.043 1 97.94 881 LEU A C 1
ATOM 6679 O O . LEU A 1 881 ? -12.961 38.469 -5.242 1 97.94 881 LEU A O 1
ATOM 6683 N N . PHE A 1 882 ? -11.922 38.812 -3.309 1 97.5 882 PHE A N 1
ATOM 6684 C CA . PHE A 1 882 ? -11.219 39.969 -3.834 1 97.5 882 PHE A CA 1
ATOM 6685 C C . PHE A 1 882 ? -9.812 39.594 -4.293 1 97.5 882 PHE A C 1
ATOM 6687 O O . PHE A 1 882 ? -8.977 40.469 -4.531 1 97.5 882 PHE A O 1
ATOM 6694 N N . ASP A 1 883 ? -9.484 38.312 -4.316 1 97.25 883 ASP A N 1
ATOM 6695 C CA . ASP A 1 883 ? -8.258 37.75 -4.883 1 97.25 883 ASP A CA 1
ATOM 6696 C C . ASP A 1 883 ? -7.027 38.281 -4.16 1 97.25 883 ASP A C 1
ATOM 6698 O O . ASP A 1 883 ? -6.098 38.781 -4.797 1 97.25 883 ASP A O 1
ATOM 6702 N N . LYS A 1 884 ? -7.137 38.219 -2.893 1 97 884 LYS A N 1
ATOM 6703 C CA . LYS A 1 884 ? -6.004 38.625 -2.07 1 97 884 LYS A CA 1
ATOM 6704 C C . LYS A 1 884 ? -4.82 37.688 -2.258 1 97 884 LYS A C 1
ATOM 6706 O O . LYS A 1 884 ? -4.957 36.469 -2.115 1 97 884 LYS A O 1
ATOM 6711 N N . GLU A 1 885 ? -3.623 38.281 -2.58 1 95.75 885 GLU A N 1
ATOM 6712 C CA . GLU A 1 885 ? -2.396 37.5 -2.736 1 95.75 885 GLU A CA 1
ATOM 6713 C C . GLU A 1 885 ? -1.64 37.375 -1.415 1 95.75 885 GLU A C 1
ATOM 6715 O O . GLU A 1 885 ? -1.721 38.281 -0.572 1 95.75 885 GLU A O 1
ATOM 6720 N N . PRO A 1 886 ? -0.89 36.344 -1.291 1 97 886 PRO A N 1
ATOM 6721 C CA . PRO A 1 886 ? -0.08 36.25 -0.074 1 97 886 PRO A CA 1
ATOM 6722 C C . PRO A 1 886 ? 1.104 37.219 -0.078 1 97 886 PRO A C 1
ATOM 6724 O O . PRO A 1 886 ? 1.693 37.469 -1.131 1 97 886 PRO A O 1
ATOM 6727 N N . PRO A 1 887 ? 1.504 37.656 1.048 1 96.81 887 PRO A N 1
ATOM 6728 C CA . PRO A 1 887 ? 2.58 38.656 1.12 1 96.81 887 PRO A CA 1
ATOM 6729 C C . PRO A 1 887 ? 3.969 38.031 1.087 1 96.81 887 PRO A C 1
ATOM 6731 O O . PRO A 1 887 ? 4.164 36.906 1.609 1 96.81 887 PRO A O 1
ATOM 6734 N N . TYR A 1 888 ? 4.922 38.75 0.501 1 96.25 888 TYR A N 1
ATOM 6735 C CA . TYR A 1 888 ? 6.336 38.406 0.607 1 96.25 888 TYR A CA 1
ATOM 6736 C C . TYR A 1 888 ? 6.91 38.906 1.937 1 96.25 888 TYR A C 1
ATOM 6738 O O . TYR A 1 888 ? 6.539 39.969 2.434 1 96.25 888 TYR A O 1
ATOM 6746 N N . TYR A 1 889 ? 7.785 38.156 2.523 1 94.62 889 TYR A N 1
ATOM 6747 C CA . TYR A 1 889 ? 8.586 38.594 3.67 1 94.62 889 TYR A CA 1
ATOM 6748 C C . TYR A 1 889 ? 9.969 37.938 3.637 1 94.62 889 TYR A C 1
ATOM 6750 O O . TYR A 1 889 ? 10.141 36.844 3.086 1 94.62 889 TYR A O 1
ATOM 6758 N N . THR A 1 890 ? 10.914 38.656 4.211 1 91.38 890 THR A N 1
ATOM 6759 C CA . THR A 1 890 ? 12.281 38.156 4.25 1 91.38 890 THR A CA 1
ATOM 6760 C C . THR A 1 890 ? 12.367 36.875 5.094 1 91.38 890 THR A C 1
ATOM 6762 O O . THR A 1 890 ? 11.875 36.844 6.227 1 91.38 890 THR A O 1
ATOM 6765 N N . GLY A 1 891 ? 12.992 35.844 4.559 1 85.38 891 GLY A N 1
ATOM 6766 C CA . GLY A 1 891 ? 13.133 34.594 5.27 1 85.38 891 GLY A CA 1
ATOM 6767 C C . GLY A 1 891 ? 11.922 33.688 5.137 1 85.38 891 GLY A C 1
ATOM 6768 O O . GLY A 1 891 ? 11.656 32.875 6.012 1 85.38 891 GLY A O 1
ATOM 6769 N N . ASN A 1 892 ? 11.219 33.844 4.074 1 88.56 892 ASN A N 1
ATOM 6770 C CA . ASN A 1 892 ? 9.992 33.062 3.857 1 88.56 892 ASN A CA 1
ATOM 6771 C C . ASN A 1 892 ? 10.281 31.594 3.652 1 88.56 892 ASN A C 1
ATOM 6773 O O . ASN A 1 892 ? 11.438 31.188 3.582 1 88.56 892 ASN A O 1
ATOM 6777 N N . ASN A 1 893 ? 9.289 30.719 3.627 1 80.75 893 ASN A N 1
ATOM 6778 C CA . ASN A 1 893 ? 9.359 29.266 3.549 1 80.75 893 ASN A CA 1
ATOM 6779 C C . ASN A 1 893 ? 9.422 28.797 2.102 1 80.75 893 ASN A C 1
ATOM 6781 O O . ASN A 1 893 ? 10.484 28.391 1.62 1 80.75 893 ASN A O 1
ATOM 6785 N N . ASP A 1 894 ? 8.375 28.906 1.398 1 88.62 894 ASP A N 1
ATOM 6786 C CA . ASP A 1 894 ? 8.211 28.453 0.024 1 88.62 894 ASP A CA 1
ATOM 6787 C C . ASP A 1 894 ? 7.305 29.391 -0.767 1 88.62 894 ASP A C 1
ATOM 6789 O O . ASP A 1 894 ? 6.473 30.094 -0.188 1 88.62 894 ASP A O 1
ATOM 6793 N N . SER A 1 895 ? 7.566 29.516 -2.057 1 94.5 895 SER A N 1
ATOM 6794 C CA . SER A 1 895 ? 6.762 30.359 -2.939 1 94.5 895 SER A CA 1
ATOM 6795 C C . SER A 1 895 ? 6.805 31.812 -2.51 1 94.5 895 SER A C 1
ATOM 6797 O O . SER A 1 895 ? 5.805 32.531 -2.607 1 94.5 895 SER A O 1
ATOM 6799 N N . ASN A 1 896 ? 7.859 32.156 -1.902 1 95.38 896 ASN A N 1
ATOM 6800 C CA . ASN A 1 896 ? 8.156 33.531 -1.494 1 95.38 896 ASN A CA 1
ATOM 6801 C C . ASN A 1 896 ? 7.215 34 -0.386 1 95.38 896 ASN A C 1
ATOM 6803 O O . ASN A 1 896 ? 6.961 35.188 -0.247 1 95.38 896 ASN A O 1
ATOM 6807 N N . THR A 1 897 ? 6.559 33.062 0.323 1 96.31 897 THR A N 1
ATOM 6808 C CA . THR A 1 897 ? 5.629 33.375 1.404 1 96.31 897 THR A CA 1
ATOM 6809 C C . THR A 1 897 ? 5.535 32.219 2.389 1 96.31 897 THR A C 1
ATOM 6811 O O . THR A 1 897 ? 6.508 31.5 2.59 1 96.31 897 THR A O 1
ATOM 6814 N N . ASP A 1 898 ? 4.387 32.219 3.154 1 94.56 898 ASP A N 1
ATOM 6815 C CA . ASP A 1 898 ? 4.129 31.125 4.094 1 94.56 898 ASP A CA 1
ATOM 6816 C C . ASP A 1 898 ? 2.885 30.328 3.691 1 94.56 898 ASP A C 1
ATOM 6818 O O . ASP A 1 898 ? 1.771 30.656 4.109 1 94.56 898 ASP A O 1
ATOM 6822 N N . PRO A 1 899 ? 3.105 29.172 3.039 1 94.06 899 PRO A N 1
ATOM 6823 C CA . PRO A 1 899 ? 1.955 28.406 2.562 1 94.06 899 PRO A CA 1
ATOM 6824 C C . PRO A 1 899 ? 1.199 27.719 3.695 1 94.06 899 PRO A C 1
ATOM 6826 O O . PRO A 1 899 ? 0.105 27.188 3.48 1 94.06 899 PRO A O 1
ATOM 6829 N N . TYR A 1 900 ? 1.684 27.75 4.891 1 93 900 TYR A N 1
ATOM 6830 C CA . TYR A 1 900 ? 0.974 27.188 6.035 1 93 900 TYR A CA 1
ATOM 6831 C C . TYR A 1 900 ? -0.162 28.094 6.477 1 93 900 TYR A C 1
ATOM 6833 O O . TYR A 1 900 ? -1.15 27.641 7.051 1 93 900 TYR A O 1
ATOM 6841 N N . THR A 1 901 ? -0.027 29.359 6.195 1 93.94 901 THR A N 1
ATOM 6842 C CA . THR A 1 901 ? -0.894 30.359 6.809 1 93.94 901 THR A CA 1
ATOM 6843 C C . THR A 1 901 ? -1.807 31 5.766 1 93.94 901 THR A C 1
ATOM 6845 O O . THR A 1 901 ? -2.994 31.219 6.016 1 93.94 901 THR A O 1
ATOM 6848 N N . TYR A 1 902 ? -1.256 31.281 4.645 1 95.88 902 TYR A N 1
ATOM 6849 C CA . TYR A 1 902 ? -1.987 32.125 3.695 1 95.88 902 TYR A CA 1
ATOM 6850 C C . TYR A 1 902 ? -2.586 31.281 2.578 1 95.88 902 TYR A C 1
ATOM 6852 O O . TYR A 1 902 ? -2.1 30.172 2.291 1 95.88 902 TYR A O 1
ATOM 6860 N N . ASP A 1 903 ? -3.645 31.812 1.972 1 95.25 903 ASP A N 1
ATOM 6861 C CA . ASP A 1 903 ? -4.23 31.188 0.79 1 95.25 903 ASP A CA 1
ATOM 6862 C C . ASP A 1 903 ? -3.324 31.359 -0.427 1 95.25 903 ASP A C 1
ATOM 6864 O O . ASP A 1 903 ? -2.887 32.469 -0.735 1 95.25 903 ASP A O 1
ATOM 6868 N N . MET A 1 904 ? -3.16 30.312 -1.148 1 95.44 904 MET A N 1
ATOM 6869 C CA . MET A 1 904 ? -2.135 30.312 -2.188 1 95.44 904 MET A CA 1
ATOM 6870 C C . MET A 1 904 ? -2.764 30.406 -3.574 1 95.44 904 MET A C 1
ATOM 6872 O O . MET A 1 904 ? -2.094 30.766 -4.547 1 95.44 904 MET A O 1
ATOM 6876 N N . LEU A 1 905 ? -4.035 30.156 -3.705 1 96.56 905 LEU A N 1
ATOM 6877 C CA . LEU A 1 905 ? -4.613 29.906 -5.02 1 96.56 905 LEU A CA 1
ATOM 6878 C C . LEU A 1 905 ? -5.285 31.172 -5.566 1 96.56 905 LEU A C 1
ATOM 6880 O O . LEU A 1 905 ? -5.598 31.25 -6.754 1 96.56 905 LEU A O 1
ATOM 6884 N N . GLY A 1 906 ? -5.477 32.125 -4.758 1 96.38 906 GLY A N 1
ATOM 6885 C CA . GLY A 1 906 ? -6.293 33.281 -5.156 1 96.38 906 GLY A CA 1
ATOM 6886 C C . GLY A 1 906 ? -7.781 33 -5.102 1 96.38 906 GLY A C 1
ATOM 6887 O O . GLY A 1 906 ? -8.242 32.25 -4.227 1 96.38 906 GLY A O 1
ATOM 6888 N N . ARG A 1 907 ? -8.469 33.719 -5.969 1 97.56 907 ARG A N 1
ATOM 6889 C CA . ARG A 1 907 ? -9.914 33.531 -6.016 1 97.56 907 ARG A CA 1
ATOM 6890 C C . ARG A 1 907 ? -10.281 32.125 -6.461 1 97.56 907 ARG A C 1
ATOM 6892 O O . ARG A 1 907 ? -9.68 31.578 -7.398 1 97.56 907 ARG A O 1
ATOM 6899 N N . TYR A 1 908 ? -11.172 31.531 -5.762 1 97.38 908 TYR A N 1
ATOM 6900 C CA . TYR A 1 908 ? -11.578 30.156 -6.043 1 97.38 908 TYR A CA 1
ATOM 6901 C C . TYR A 1 908 ? -13.094 30.062 -6.137 1 97.38 908 TYR A C 1
ATOM 6903 O O . TYR A 1 908 ? -13.812 30.5 -5.238 1 97.38 908 TYR A O 1
ATOM 6911 N N . PHE A 1 909 ? -13.609 29.375 -7.18 1 98.25 909 PHE A N 1
ATOM 6912 C CA . PHE A 1 909 ? -15.039 29.203 -7.43 1 98.25 909 PHE A CA 1
ATOM 6913 C C . PHE A 1 909 ? -15.461 27.75 -7.219 1 98.25 909 PHE A C 1
ATOM 6915 O O . PHE A 1 909 ? -14.711 26.828 -7.551 1 98.25 909 PHE A O 1
ATOM 6922 N N . PHE A 1 910 ? -16.641 27.594 -6.648 1 97.5 910 PHE A N 1
ATOM 6923 C CA . PHE A 1 910 ? -17.141 26.234 -6.543 1 97.5 910 PHE A CA 1
ATOM 6924 C C . PHE A 1 910 ? -18.656 26.203 -6.734 1 97.5 910 PHE A C 1
ATOM 6926 O O . PHE A 1 910 ? -19.328 27.203 -6.52 1 97.5 910 PHE A O 1
ATOM 6933 N N . VAL A 1 911 ? -19.219 25.047 -7.18 1 97.75 911 VAL A N 1
ATOM 6934 C CA . VAL A 1 911 ? -20.641 24.766 -7.316 1 97.75 911 VAL A CA 1
ATOM 6935 C C . VAL A 1 911 ? -20.938 23.344 -6.82 1 97.75 911 VAL A C 1
ATOM 6937 O O . VAL A 1 911 ? -20.078 22.469 -6.898 1 97.75 911 VAL A O 1
ATOM 6940 N N . ARG A 1 912 ? -22.047 23.203 -6.234 1 97.19 912 ARG A N 1
ATOM 6941 C CA . ARG A 1 912 ? -22.453 21.922 -5.676 1 97.19 912 ARG A CA 1
ATOM 6942 C C . ARG A 1 912 ? -23.922 21.641 -5.977 1 97.19 912 ARG A C 1
ATOM 6944 O O . ARG A 1 912 ? -24.766 22.547 -5.938 1 97.19 912 ARG A O 1
ATOM 6951 N N . ALA A 1 913 ? -24.234 20.438 -6.316 1 97.38 913 ALA A N 1
ATOM 6952 C CA . ALA A 1 913 ? -25.609 19.938 -6.453 1 97.38 913 ALA A CA 1
ATOM 6953 C C . ALA A 1 913 ? -25.859 18.766 -5.504 1 97.38 913 ALA A C 1
ATOM 6955 O O . ALA A 1 913 ? -25.016 17.875 -5.371 1 97.38 913 ALA A O 1
ATOM 6956 N N . SER A 1 914 ? -26.953 18.891 -4.836 1 95.69 914 SER A N 1
ATOM 6957 C CA . SER A 1 914 ? -27.359 17.844 -3.906 1 95.69 914 SER A CA 1
ATOM 6958 C C . SER A 1 914 ? -28.75 17.312 -4.25 1 95.69 914 SER A C 1
ATOM 6960 O O . SER A 1 914 ? -29.656 18.078 -4.516 1 95.69 914 SER A O 1
ATOM 6962 N N . MET A 1 915 ? -28.859 16.062 -4.246 1 95.12 915 MET A N 1
ATOM 6963 C CA . MET A 1 915 ? -30.141 15.398 -4.496 1 95.12 915 MET A CA 1
ATOM 6964 C C . MET A 1 915 ? -30.453 14.383 -3.408 1 95.12 915 MET A C 1
ATOM 6966 O O . MET A 1 915 ? -29.594 13.57 -3.045 1 95.12 915 MET A O 1
ATOM 6970 N N . LYS A 1 916 ? -31.672 14.422 -2.93 1 92.44 916 LYS A N 1
ATOM 6971 C CA . LYS A 1 916 ? -32.125 13.516 -1.874 1 92.44 916 LYS A CA 1
ATOM 6972 C C . LYS A 1 916 ? -33.375 12.75 -2.299 1 92.44 916 LYS A C 1
ATOM 6974 O O . LYS A 1 916 ? -34.25 13.305 -2.961 1 92.44 916 LYS A O 1
ATOM 6979 N N . PHE A 1 917 ? -33.375 11.547 -1.805 1 90.56 917 PHE A N 1
ATOM 6980 C CA . PHE A 1 917 ? -34.5 10.672 -2.098 1 90.56 917 PHE A CA 1
ATOM 6981 C C . PHE A 1 917 ? -35.031 10.023 -0.826 1 90.56 917 PHE A C 1
ATOM 6983 O O . PHE A 1 917 ? -34.25 9.734 0.094 1 90.56 917 PHE A O 1
ATOM 6990 N N . MET B 1 1 ? -51.875 -23.891 -18.344 1 20.97 1 MET B N 1
ATOM 6991 C CA . MET B 1 1 ? -51.625 -24.812 -17.234 1 20.97 1 MET B CA 1
ATOM 6992 C C . MET B 1 1 ? -50.219 -25.375 -17.312 1 20.97 1 MET B C 1
ATOM 6994 O O . MET B 1 1 ? -49.969 -26.344 -18.016 1 20.97 1 MET B O 1
ATOM 6998 N N . TYR B 1 2 ? -49.344 -24.438 -17.453 1 25.95 2 TYR B N 1
ATOM 6999 C CA . TYR B 1 2 ? -47.938 -24.625 -17.75 1 25.95 2 TYR B CA 1
ATOM 7000 C C . TYR B 1 2 ? -47.25 -25.438 -16.641 1 25.95 2 TYR B C 1
ATOM 7002 O O . TYR B 1 2 ? -47.188 -24.984 -15.492 1 25.95 2 TYR B O 1
ATOM 7010 N N . LYS B 1 3 ? -47.625 -26.781 -16.672 1 31.8 3 LYS B N 1
ATOM 7011 C CA . LYS B 1 3 ? -47.281 -27.891 -15.789 1 31.8 3 LYS B CA 1
ATOM 7012 C C . LYS B 1 3 ? -45.781 -27.875 -15.453 1 31.8 3 LYS B C 1
ATOM 7014 O O . LYS B 1 3 ? -44.938 -27.734 -16.344 1 31.8 3 LYS B O 1
ATOM 7019 N N . ASN B 1 4 ? -45.406 -27.594 -14.344 1 36.44 4 ASN B N 1
ATOM 7020 C CA . ASN B 1 4 ? -44.062 -27.766 -13.766 1 36.44 4 ASN B CA 1
ATOM 7021 C C . ASN B 1 4 ? -43.406 -29.062 -14.211 1 36.44 4 ASN B C 1
ATOM 7023 O O . ASN B 1 4 ? -43.906 -30.141 -13.898 1 36.44 4 ASN B O 1
ATOM 7027 N N . ASN B 1 5 ? -42.906 -29.156 -15.406 1 37.47 5 ASN B N 1
ATOM 7028 C CA . ASN B 1 5 ? -42.375 -30.406 -15.93 1 37.47 5 ASN B CA 1
ATOM 7029 C C . ASN B 1 5 ? -41.188 -30.875 -15.102 1 37.47 5 ASN B C 1
ATOM 7031 O O . ASN B 1 5 ? -40.531 -30.078 -14.438 1 37.47 5 ASN B O 1
ATOM 7035 N N . SER B 1 6 ? -41.062 -32.156 -14.906 1 40.09 6 SER B N 1
ATOM 7036 C CA . SER B 1 6 ? -40.094 -32.906 -14.133 1 40.09 6 SER B CA 1
ATOM 7037 C C . SER B 1 6 ? -38.656 -32.469 -14.422 1 40.09 6 SER B C 1
ATOM 7039 O O . SER B 1 6 ? -37.812 -32.406 -13.516 1 40.09 6 SER B O 1
ATOM 7041 N N . LEU B 1 7 ? -38.5 -32.062 -15.562 1 39.66 7 LEU B N 1
ATOM 7042 C CA . LEU B 1 7 ? -37.156 -31.641 -15.953 1 39.66 7 LEU B CA 1
ATOM 7043 C C . LEU B 1 7 ? -36.781 -30.312 -15.297 1 39.66 7 LEU B C 1
ATOM 7045 O O . LEU B 1 7 ? -35.656 -30.141 -14.859 1 39.66 7 LEU B O 1
ATOM 7049 N N . THR B 1 8 ? -37.781 -29.469 -15.211 1 44.19 8 THR B N 1
ATOM 7050 C CA . THR B 1 8 ? -37.562 -28.188 -14.547 1 44.19 8 THR B CA 1
ATOM 7051 C C . THR B 1 8 ? -37.219 -28.406 -13.07 1 44.19 8 THR B C 1
ATOM 7053 O O . THR B 1 8 ? -36.344 -27.734 -12.523 1 44.19 8 THR B O 1
ATOM 7056 N N . ASN B 1 9 ? -37.844 -29.359 -12.5 1 41.72 9 ASN B N 1
ATOM 7057 C CA . ASN B 1 9 ? -37.594 -29.672 -11.094 1 41.72 9 ASN B CA 1
ATOM 7058 C C . ASN B 1 9 ? -36.219 -30.297 -10.875 1 41.72 9 ASN B C 1
ATOM 7060 O O . ASN B 1 9 ? -35.562 -30 -9.875 1 41.72 9 ASN B O 1
ATOM 7064 N N . ALA B 1 10 ? -35.844 -31.047 -11.82 1 40.94 10 ALA B N 1
ATOM 7065 C CA . ALA B 1 10 ? -34.531 -31.703 -11.719 1 40.94 10 ALA B CA 1
ATOM 7066 C C . ALA B 1 10 ? -33.406 -30.672 -11.781 1 40.94 10 ALA B C 1
ATOM 7068 O O . ALA B 1 10 ? -32.438 -30.781 -11.023 1 40.94 10 ALA B O 1
ATOM 7069 N N . VAL B 1 11 ? -33.562 -29.781 -12.594 1 43.84 11 VAL B N 1
ATOM 7070 C CA . VAL B 1 11 ? -32.531 -28.766 -12.734 1 43.84 11 VAL B CA 1
ATOM 7071 C C . VAL B 1 11 ? -32.5 -27.891 -11.484 1 43.84 11 VAL B C 1
ATOM 7073 O O . VAL B 1 11 ? -31.406 -27.562 -10.992 1 43.84 11 VAL B O 1
ATOM 7076 N N . ARG B 1 12 ? -33.656 -27.625 -11 1 43.66 12 ARG B N 1
ATOM 7077 C CA . ARG B 1 12 ? -33.719 -26.906 -9.734 1 43.66 12 ARG B CA 1
ATOM 7078 C C . ARG B 1 12 ? -33.031 -27.688 -8.625 1 43.66 12 ARG B C 1
ATOM 7080 O O . ARG B 1 12 ? -32.344 -27.109 -7.793 1 43.66 12 ARG B O 1
ATOM 7087 N N . LEU B 1 13 ? -33.281 -28.922 -8.734 1 39.88 13 LEU B N 1
ATOM 7088 C CA . LEU B 1 13 ? -32.656 -29.781 -7.738 1 39.88 13 LEU B CA 1
ATOM 7089 C C . LEU B 1 13 ? -31.156 -29.812 -7.906 1 39.88 13 LEU B C 1
ATOM 7091 O O . LEU B 1 13 ? -30.406 -29.828 -6.914 1 39.88 13 LEU B O 1
ATOM 7095 N N . ALA B 1 14 ? -30.703 -29.938 -9.109 1 36.94 14 ALA B N 1
ATOM 7096 C CA . ALA B 1 14 ? -29.266 -29.953 -9.344 1 36.94 14 ALA B CA 1
ATOM 7097 C C . ALA B 1 14 ? -28.625 -28.641 -8.914 1 36.94 14 ALA B C 1
ATOM 7099 O O . ALA B 1 14 ? -27.484 -28.625 -8.461 1 36.94 14 ALA B O 1
ATOM 7100 N N . LEU B 1 15 ? -29.375 -27.641 -9.102 1 37.22 15 LEU B N 1
ATOM 7101 C CA . LEU B 1 15 ? -28.859 -26.328 -8.711 1 37.22 15 LEU B CA 1
ATOM 7102 C C . LEU B 1 15 ? -28.969 -26.125 -7.203 1 37.22 15 LEU B C 1
ATOM 7104 O O . LEU B 1 15 ? -28.156 -25.422 -6.605 1 37.22 15 LEU B O 1
ATOM 7108 N N . VAL B 1 16 ? -30.141 -26.641 -6.641 1 34.69 16 VAL B N 1
ATOM 7109 C CA . VAL B 1 16 ? -30.422 -26.391 -5.23 1 34.69 16 VAL B CA 1
ATOM 7110 C C . VAL B 1 16 ? -29.75 -27.453 -4.371 1 34.69 16 VAL B C 1
ATOM 7112 O O . VAL B 1 16 ? -30.016 -27.547 -3.166 1 34.69 16 VAL B O 1
ATOM 7115 N N . GLY B 1 17 ? -29.016 -28.375 -4.918 1 29.75 17 GLY B N 1
ATOM 7116 C CA . GLY B 1 17 ? -28.656 -29.453 -4.016 1 29.75 17 GLY B CA 1
ATOM 7117 C C . GLY B 1 17 ? -28.031 -28.969 -2.717 1 29.75 17 GLY B C 1
ATOM 7118 O O . GLY B 1 17 ? -27.672 -29.766 -1.852 1 29.75 17 GLY B O 1
ATOM 7119 N N . GLY B 1 18 ? -27.25 -27.953 -2.656 1 26.86 18 GLY B N 1
ATOM 7120 C CA . GLY B 1 18 ? -26.516 -27.922 -1.408 1 26.86 18 GLY B CA 1
ATOM 7121 C C . GLY B 1 18 ? -27.359 -27.531 -0.216 1 26.86 18 GLY B C 1
ATOM 7122 O O . GLY B 1 18 ? -27.016 -27.828 0.928 1 26.86 18 GLY B O 1
ATOM 7123 N N . VAL B 1 19 ? -28 -26.312 -0.147 1 26.78 19 VAL B N 1
ATOM 7124 C CA . VAL B 1 19 ? -28.172 -25.703 1.167 1 26.78 19 VAL B CA 1
ATOM 7125 C C . VAL B 1 19 ? -29.266 -26.438 1.936 1 26.78 19 VAL B C 1
ATOM 7127 O O . VAL B 1 19 ? -30.219 -26.938 1.338 1 26.78 19 VAL B O 1
ATOM 7130 N N . ALA B 1 20 ? -28.984 -26.797 3.219 1 26.33 20 ALA B N 1
ATOM 7131 C CA . ALA B 1 20 ? -29.906 -27 4.34 1 26.33 20 ALA B CA 1
ATOM 7132 C C . ALA B 1 20 ? -31.016 -25.953 4.336 1 26.33 20 ALA B C 1
ATOM 7134 O O . ALA B 1 20 ? -30.75 -24.75 4.293 1 26.33 20 ALA B O 1
ATOM 7135 N N . ALA B 1 21 ? -32.25 -26.188 3.961 1 25.88 21 ALA B N 1
ATOM 7136 C CA . ALA B 1 21 ? -33.531 -25.453 4.066 1 25.88 21 ALA B CA 1
ATOM 7137 C C . ALA B 1 21 ? -33.75 -24.953 5.492 1 25.88 21 ALA B C 1
ATOM 7139 O O . ALA B 1 21 ? -34.219 -25.703 6.348 1 25.88 21 ALA B O 1
ATOM 7140 N N . THR B 1 22 ? -32.906 -24.297 6.25 1 25.34 22 THR B N 1
ATOM 7141 C CA . THR B 1 22 ? -33.531 -23.75 7.438 1 25.34 22 THR B CA 1
ATOM 7142 C C . THR B 1 22 ? -34.875 -23.062 7.074 1 25.34 22 THR B C 1
ATOM 7144 O O . THR B 1 22 ? -34.969 -22.453 6.012 1 25.34 22 THR B O 1
ATOM 7147 N N . ALA B 1 23 ? -36.031 -23.453 7.816 1 24.59 23 ALA B N 1
ATOM 7148 C CA . ALA B 1 23 ? -37.438 -23.031 7.805 1 24.59 23 ALA B CA 1
ATOM 7149 C C . ALA B 1 23 ? -37.531 -21.516 7.879 1 24.59 23 ALA B C 1
ATOM 7151 O O . ALA B 1 23 ? -37.469 -20.938 8.969 1 24.59 23 ALA B O 1
ATOM 7152 N N . PHE B 1 24 ? -36.875 -20.719 7.258 1 23.97 24 PHE B N 1
ATOM 7153 C CA . PHE B 1 24 ? -37.406 -19.359 7.297 1 23.97 24 PHE B CA 1
ATOM 7154 C C . PHE B 1 24 ? -38.906 -19.375 6.996 1 23.97 24 PHE B C 1
ATOM 7156 O O . PHE B 1 24 ? -39.375 -20.125 6.133 1 23.97 24 PHE B O 1
ATOM 7163 N N . SER B 1 25 ? -39.781 -19.109 8.07 1 23.45 25 SER B N 1
ATOM 7164 C CA . SER B 1 25 ? -41.219 -18.844 7.922 1 23.45 25 SER B CA 1
ATOM 7165 C C . SER B 1 25 ? -41.5 -18.078 6.641 1 23.45 25 SER B C 1
ATOM 7167 O O . SER B 1 25 ? -40.875 -17.047 6.367 1 23.45 25 SER B O 1
ATOM 7169 N N . ALA B 1 26 ? -41.969 -18.797 5.723 1 23.11 26 ALA B N 1
ATOM 7170 C CA . ALA B 1 26 ? -42.562 -18.203 4.52 1 23.11 26 ALA B CA 1
ATOM 7171 C C . ALA B 1 26 ? -43.594 -17.141 4.883 1 23.11 26 ALA B C 1
ATOM 7173 O O . ALA B 1 26 ? -44.531 -17.406 5.621 1 23.11 26 ALA B O 1
ATOM 7174 N N . PRO B 1 27 ? -43.312 -15.867 5.078 1 25.55 27 PRO B N 1
ATOM 7175 C CA . PRO B 1 27 ? -44.562 -15.094 5.195 1 25.55 27 PRO B CA 1
ATOM 7176 C C . PRO B 1 27 ? -45.688 -15.633 4.305 1 25.55 27 PRO B C 1
ATOM 7178 O O . PRO B 1 27 ? -45.406 -16.234 3.262 1 25.55 27 PRO B O 1
ATOM 7181 N N . THR B 1 28 ? -46.812 -16.016 4.918 1 22.78 28 THR B N 1
ATOM 7182 C CA . THR B 1 28 ? -48.031 -16.297 4.184 1 22.78 28 THR B CA 1
ATOM 7183 C C . THR B 1 28 ? -48.25 -15.273 3.064 1 22.78 28 THR B C 1
ATOM 7185 O O . THR B 1 28 ? -48.344 -14.07 3.32 1 22.78 28 THR B O 1
ATOM 7188 N N . VAL B 1 29 ? -47.688 -15.516 1.933 1 23.33 29 VAL B N 1
ATOM 7189 C CA . VAL B 1 29 ? -48.344 -14.828 0.815 1 23.33 29 VAL B CA 1
ATOM 7190 C C . VAL B 1 29 ? -49.844 -14.992 0.917 1 23.33 29 VAL B C 1
ATOM 7192 O O . VAL B 1 29 ? -50.344 -16.109 0.98 1 23.33 29 VAL B O 1
ATOM 7195 N N . LEU B 1 30 ? -50.594 -14.125 1.535 1 24.8 30 LEU B N 1
ATOM 7196 C CA . LEU B 1 30 ? -52.031 -13.992 1.178 1 24.8 30 LEU B CA 1
ATOM 7197 C C . LEU B 1 30 ? -52.25 -14.359 -0.285 1 24.8 30 LEU B C 1
ATOM 7199 O O . LEU B 1 30 ? -51.438 -14.023 -1.147 1 24.8 30 LEU B O 1
ATOM 7203 N N . ALA B 1 31 ? -53.062 -15.391 -0.513 1 24.25 31 ALA B N 1
ATOM 7204 C CA . ALA B 1 31 ? -53.688 -15.891 -1.726 1 24.25 31 ALA B CA 1
ATOM 7205 C C . ALA B 1 31 ? -54.188 -14.742 -2.605 1 24.25 31 ALA B C 1
ATOM 7207 O O . ALA B 1 31 ? -55.156 -14.078 -2.281 1 24.25 31 ALA B O 1
ATOM 7208 N N . ALA B 1 32 ? -53.406 -13.859 -3.074 1 23.81 32 ALA B N 1
ATOM 7209 C CA . ALA B 1 32 ? -54.156 -13.203 -4.141 1 23.81 32 ALA B CA 1
ATOM 7210 C C . ALA B 1 32 ? -54.875 -14.227 -5.008 1 23.81 32 ALA B C 1
ATOM 7212 O O . ALA B 1 32 ? -54.312 -15.25 -5.391 1 23.81 32 ALA B O 1
ATOM 7213 N N . GLU B 1 33 ? -56.125 -14.297 -5.09 1 25.22 33 GLU B N 1
ATOM 7214 C CA . GLU B 1 33 ? -57.094 -14.961 -5.965 1 25.22 33 GLU B CA 1
ATOM 7215 C C . GLU B 1 33 ? -56.531 -15.156 -7.367 1 25.22 33 GLU B C 1
ATOM 7217 O O . GLU B 1 33 ? -56.406 -16.281 -7.852 1 25.22 33 GLU B O 1
ATOM 7222 N N . GLU B 1 34 ? -57.25 -14.695 -8.5 1 26.12 34 GLU B N 1
ATOM 7223 C CA . GLU B 1 34 ? -57.594 -15.172 -9.844 1 26.12 34 GLU B CA 1
ATOM 7224 C C . GLU B 1 34 ? -56.406 -15.039 -10.781 1 26.12 34 GLU B C 1
ATOM 7226 O O . GLU B 1 34 ? -56.094 -15.977 -11.531 1 26.12 34 GLU B O 1
ATOM 7231 N N . GLY B 1 35 ? -56.156 -13.844 -11.453 1 26.41 35 GLY B N 1
ATOM 7232 C CA . GLY B 1 35 ? -55.719 -13.766 -12.844 1 26.41 35 GLY B CA 1
ATOM 7233 C C . GLY B 1 35 ? -54.281 -14.164 -13.047 1 26.41 35 GLY B C 1
ATOM 7234 O O . GLY B 1 35 ? -53.969 -15.016 -13.891 1 26.41 35 GLY B O 1
ATOM 7235 N N . ALA B 1 36 ? -53.188 -13.117 -13.062 1 28.8 36 ALA B N 1
ATOM 7236 C CA . ALA B 1 36 ? -52.062 -12.977 -14 1 28.8 36 ALA B CA 1
ATOM 7237 C C . ALA B 1 36 ? -50.938 -13.969 -13.688 1 28.8 36 ALA B C 1
ATOM 7239 O O . ALA B 1 36 ? -50.594 -14.18 -12.516 1 28.8 36 ALA B O 1
ATOM 7240 N N . ASP B 1 37 ? -50.219 -14.875 -14.602 1 32.66 37 ASP B N 1
ATOM 7241 C CA . ASP B 1 37 ? -49.25 -15.688 -15.32 1 32.66 37 ASP B CA 1
ATOM 7242 C C . ASP B 1 37 ? -47.844 -15.164 -15.086 1 32.66 37 ASP B C 1
ATOM 7244 O O . ASP B 1 37 ? -46.938 -15.406 -15.906 1 32.66 37 ASP B O 1
ATOM 7248 N N . ASN B 1 38 ? -47.312 -14.305 -14.398 1 36.03 38 ASN B N 1
ATOM 7249 C CA . ASN B 1 38 ? -45.969 -13.742 -14.5 1 36.03 38 ASN B CA 1
ATOM 7250 C C . ASN B 1 38 ? -44.906 -14.719 -13.992 1 36.03 38 ASN B C 1
ATOM 7252 O O . ASN B 1 38 ? -44.812 -14.945 -12.789 1 36.03 38 ASN B O 1
ATOM 7256 N N . VAL B 1 39 ? -44.438 -15.711 -14.734 1 39.22 39 VAL B N 1
ATOM 7257 C CA . VAL B 1 39 ? -43.312 -16.594 -14.531 1 39.22 39 VAL B CA 1
ATOM 7258 C C . VAL B 1 39 ? -42.031 -15.773 -14.289 1 39.22 39 VAL B C 1
ATOM 7260 O O . VAL B 1 39 ? -41.688 -14.914 -15.094 1 39.22 39 VAL B O 1
ATOM 7263 N N . GLU B 1 40 ? -41.5 -15.727 -13.078 1 52.41 40 GLU B N 1
ATOM 7264 C CA . GLU B 1 40 ? -40.25 -15.047 -12.727 1 52.41 40 GLU B CA 1
ATOM 7265 C C . GLU B 1 40 ? -39.094 -15.492 -13.633 1 52.41 40 GLU B C 1
ATOM 7267 O O . GLU B 1 40 ? -38.844 -16.688 -13.773 1 52.41 40 GLU B O 1
ATOM 7272 N N . ARG B 1 41 ? -38.469 -14.617 -14.398 1 60.41 41 ARG B N 1
ATOM 7273 C CA . ARG B 1 41 ? -37.375 -14.883 -15.289 1 60.41 41 ARG B CA 1
ATOM 7274 C C . ARG B 1 41 ? -36.031 -14.641 -14.594 1 60.41 41 ARG B C 1
ATOM 7276 O O . ARG B 1 41 ? -35.875 -13.656 -13.867 1 60.41 41 ARG B O 1
ATOM 7283 N N . ILE B 1 42 ? -35.125 -15.805 -14.695 1 61.81 42 ILE B N 1
ATOM 7284 C CA . ILE B 1 42 ? -33.844 -15.703 -14.039 1 61.81 42 ILE B CA 1
ATOM 7285 C C . ILE B 1 42 ? -32.719 -15.703 -15.086 1 61.81 42 ILE B C 1
ATOM 7287 O O . ILE B 1 42 ? -32.812 -16.406 -16.109 1 61.81 42 ILE B O 1
ATOM 7291 N N . GLN B 1 43 ? -31.781 -14.898 -14.836 1 70 43 GLN B N 1
ATOM 7292 C CA . GLN B 1 43 ? -30.594 -14.891 -15.664 1 70 43 GLN B CA 1
ATOM 7293 C C . GLN B 1 43 ? -29.531 -15.852 -15.117 1 70 43 GLN B C 1
ATOM 7295 O O . GLN B 1 43 ? -29.234 -15.836 -13.922 1 70 43 GLN B O 1
ATOM 7300 N N . VAL B 1 44 ? -29.109 -16.719 -15.945 1 74.94 44 VAL B N 1
ATOM 7301 C CA . VAL B 1 44 ? -28.078 -17.688 -15.57 1 74.94 44 VAL B CA 1
ATOM 7302 C C . VAL B 1 44 ? -26.766 -17.328 -16.266 1 74.94 44 VAL B C 1
ATOM 7304 O O . VAL B 1 44 ? -26.766 -16.734 -17.344 1 74.94 44 VAL B O 1
ATOM 7307 N N . THR B 1 45 ? -25.688 -17.641 -15.586 1 85.06 45 THR B N 1
ATOM 7308 C CA . THR B 1 45 ? -24.391 -17.391 -16.188 1 85.06 45 THR B CA 1
ATOM 7309 C C . THR B 1 45 ? -24.266 -18.094 -17.531 1 85.06 45 THR B C 1
ATOM 7311 O O . THR B 1 45 ? -24.594 -19.281 -17.656 1 85.06 45 THR B O 1
ATOM 7314 N N . GLY B 1 46 ? -23.891 -17.422 -18.516 1 85.5 46 GLY B N 1
ATOM 7315 C CA . GLY B 1 46 ? -23.781 -17.938 -19.875 1 85.5 46 GLY B CA 1
ATOM 7316 C C . GLY B 1 46 ? -24.703 -17.234 -20.859 1 85.5 46 GLY B C 1
ATOM 7317 O O . GLY B 1 46 ? -24.578 -17.422 -22.078 1 85.5 46 GLY B O 1
ATOM 7318 N N . SER B 1 47 ? -25.641 -16.5 -20.297 1 85.44 47 SER B N 1
ATOM 7319 C CA . SER B 1 47 ? -26.562 -15.734 -21.141 1 85.44 47 SER B CA 1
ATOM 7320 C C . SER B 1 47 ? -26.984 -14.438 -20.453 1 85.44 47 SER B C 1
ATOM 7322 O O . SER B 1 47 ? -27.109 -14.391 -19.234 1 85.44 47 SER B O 1
ATOM 7324 N N . ARG B 1 48 ? -27.219 -13.414 -21.312 1 88.12 48 ARG B N 1
ATOM 7325 C CA . ARG B 1 48 ? -27.734 -12.141 -20.797 1 88.12 48 ARG B CA 1
ATOM 7326 C C . ARG B 1 48 ? -29.25 -12.062 -20.922 1 88.12 48 ARG B C 1
ATOM 7328 O O . ARG B 1 48 ? -29.859 -11.094 -20.469 1 88.12 48 ARG B O 1
ATOM 7335 N N . ILE B 1 49 ? -29.797 -13.07 -21.531 1 85.94 49 ILE B N 1
ATOM 7336 C CA . ILE B 1 49 ? -31.25 -13.109 -21.703 1 85.94 49 ILE B CA 1
ATOM 7337 C C . ILE B 1 49 ? -31.891 -13.828 -20.516 1 85.94 49 ILE B C 1
ATOM 7339 O O . ILE B 1 49 ? -31.5 -14.953 -20.188 1 85.94 49 ILE B O 1
ATOM 7343 N N . LYS B 1 50 ? -32.844 -13.227 -19.891 1 79.44 50 LYS B N 1
ATOM 7344 C CA . LYS B 1 50 ? -33.594 -13.852 -18.797 1 79.44 50 LYS B CA 1
ATOM 7345 C C . LYS B 1 50 ? -34.562 -14.898 -19.328 1 79.44 50 LYS B C 1
ATOM 7347 O O . LYS B 1 50 ? -35.25 -14.664 -20.328 1 79.44 50 LYS B O 1
ATOM 7352 N N . ARG B 1 51 ? -34.406 -16.062 -18.703 1 72.69 51 ARG B N 1
ATOM 7353 C CA . ARG B 1 51 ? -35.281 -17.141 -19.172 1 72.69 51 ARG B CA 1
ATOM 7354 C C . ARG B 1 51 ? -36 -17.812 -18 1 72.69 51 ARG B C 1
ATOM 7356 O O . ARG B 1 51 ? -35.656 -17.578 -16.844 1 72.69 51 ARG B O 1
ATOM 7363 N N . THR B 1 52 ? -37 -18.484 -18.375 1 58.62 52 THR B N 1
ATOM 7364 C CA . THR B 1 52 ? -37.781 -19.203 -17.359 1 58.62 52 THR B CA 1
ATOM 7365 C C . THR B 1 52 ? -37.094 -20.531 -17.016 1 58.62 52 THR B C 1
ATOM 7367 O O . THR B 1 52 ? -37.219 -21.016 -15.883 1 58.62 52 THR B O 1
ATOM 7370 N N . ASP B 1 53 ? -36.469 -21.094 -18.141 1 53.06 53 ASP B N 1
ATOM 7371 C CA . ASP B 1 53 ? -35.812 -22.375 -17.906 1 53.06 53 ASP B CA 1
ATOM 7372 C C . ASP B 1 53 ? -34.344 -22.172 -17.578 1 53.06 53 ASP B C 1
ATOM 7374 O O . ASP B 1 53 ? -33.656 -21.406 -18.25 1 53.06 53 ASP B O 1
ATOM 7378 N N . MET B 1 54 ? -33.875 -22.906 -16.609 1 51.72 54 MET B N 1
ATOM 7379 C CA . MET B 1 54 ? -32.5 -22.734 -16.156 1 51.72 54 MET B CA 1
ATOM 7380 C C . MET B 1 54 ? -31.516 -23.516 -17.031 1 51.72 54 MET B C 1
ATOM 7382 O O . MET B 1 54 ? -30.312 -23.266 -17.031 1 51.72 54 MET B O 1
ATOM 7386 N N . GLU B 1 55 ? -32.031 -24.5 -17.766 1 60.78 55 GLU B N 1
ATOM 7387 C CA . GLU B 1 55 ? -31.078 -25.266 -18.547 1 60.78 55 GLU B CA 1
ATOM 7388 C C . GLU B 1 55 ? -30.703 -24.547 -19.828 1 60.78 55 GLU B C 1
ATOM 7390 O O . GLU B 1 55 ? -31.578 -24.062 -20.562 1 60.78 55 GLU B O 1
ATOM 7395 N N . THR B 1 56 ? -29.484 -24.375 -19.891 1 71.56 56 THR B N 1
ATOM 7396 C CA . THR B 1 56 ? -28.953 -23.719 -21.062 1 71.56 56 THR B CA 1
ATOM 7397 C C . THR B 1 56 ? -28.156 -24.703 -21.922 1 71.56 56 THR B C 1
ATOM 7399 O O . THR B 1 56 ? -27.984 -25.859 -21.547 1 71.56 56 THR B O 1
ATOM 7402 N N . ALA B 1 57 ? -27.797 -24.25 -23.031 1 80.62 57 ALA B N 1
ATOM 7403 C CA . ALA B 1 57 ? -26.969 -25.031 -23.953 1 80.62 57 ALA B CA 1
ATOM 7404 C C . ALA B 1 57 ? -25.578 -25.266 -23.375 1 80.62 57 ALA B C 1
ATOM 7406 O O . ALA B 1 57 ? -24.875 -26.188 -23.797 1 80.62 57 ALA B O 1
ATOM 7407 N N . SER B 1 58 ? -25.266 -24.5 -22.422 1 85.44 58 SER B N 1
ATOM 7408 C CA . SER B 1 58 ? -23.953 -24.594 -21.812 1 85.44 58 SER B CA 1
ATOM 7409 C C . SER B 1 58 ? -24.016 -25.234 -20.438 1 85.44 58 SER B C 1
ATOM 7411 O O . SER B 1 58 ? -24.938 -24.984 -19.672 1 85.44 58 SER B O 1
ATOM 7413 N N . PRO B 1 59 ? -23.031 -26.047 -20.172 1 88.25 59 PRO B N 1
ATOM 7414 C CA . PRO B 1 59 ? -23 -26.672 -18.844 1 88.25 59 PRO B CA 1
ATOM 7415 C C . PRO B 1 59 ? -22.594 -25.688 -17.75 1 88.25 59 PRO B C 1
ATOM 7417 O O . PRO B 1 59 ? -21.594 -24.984 -17.891 1 88.25 59 PRO B O 1
ATOM 7420 N N . VAL B 1 60 ? -23.328 -25.672 -16.656 1 88.44 60 VAL B N 1
ATOM 7421 C CA . VAL B 1 60 ? -23.031 -24.797 -15.523 1 88.44 60 VAL B CA 1
ATOM 7422 C C . VAL B 1 60 ? -23.062 -25.609 -14.227 1 88.44 60 VAL B C 1
ATOM 7424 O O . VAL B 1 60 ? -24.016 -26.359 -13.977 1 88.44 60 VAL B O 1
ATOM 7427 N N . SER B 1 61 ? -21.922 -25.5 -13.508 1 90.06 61 SER B N 1
ATOM 7428 C CA . SER B 1 61 ? -21.891 -26.047 -12.156 1 90.06 61 SER B CA 1
ATOM 7429 C C . SER B 1 61 ? -22.172 -24.969 -11.117 1 90.06 61 SER B C 1
ATOM 7431 O O . SER B 1 61 ? -21.703 -23.844 -11.242 1 90.06 61 SER B O 1
ATOM 7433 N N . VAL B 1 62 ? -22.969 -25.312 -10.102 1 89.88 62 VAL B N 1
ATOM 7434 C CA . VAL B 1 62 ? -23.328 -24.344 -9.07 1 89.88 62 VAL B CA 1
ATOM 7435 C C . VAL B 1 62 ? -22.844 -24.844 -7.707 1 89.88 62 VAL B C 1
ATOM 7437 O O . VAL B 1 62 ? -23.047 -26.016 -7.352 1 89.88 62 VAL B O 1
ATOM 7440 N N . ILE B 1 63 ? -22.188 -24.016 -6.973 1 91.75 63 ILE B N 1
ATOM 7441 C CA . ILE B 1 63 ? -21.766 -24.25 -5.598 1 91.75 63 ILE B CA 1
ATOM 7442 C C . ILE B 1 63 ? -22.484 -23.281 -4.66 1 91.75 63 ILE B C 1
ATOM 7444 O O . ILE B 1 63 ? -22.234 -22.078 -4.707 1 91.75 63 ILE B O 1
ATOM 7448 N N . ASP B 1 64 ? -23.234 -23.828 -3.789 1 89.25 64 ASP B N 1
ATOM 7449 C CA . ASP B 1 64 ? -24 -22.938 -2.916 1 89.25 64 ASP B CA 1
ATOM 7450 C C . ASP B 1 64 ? -23.281 -22.688 -1.599 1 89.25 64 ASP B C 1
ATOM 7452 O O . ASP B 1 64 ? -22.25 -23.328 -1.318 1 89.25 64 ASP B O 1
ATOM 7456 N N . ALA B 1 65 ? -23.828 -21.875 -0.805 1 87.5 65 ALA B N 1
ATOM 7457 C CA . ALA B 1 65 ? -23.219 -21.438 0.45 1 87.5 65 ALA B CA 1
ATOM 7458 C C . ALA B 1 65 ? -23.109 -22.594 1.434 1 87.5 65 ALA B C 1
ATOM 7460 O O . ALA B 1 65 ? -22.125 -22.719 2.164 1 87.5 65 ALA B O 1
ATOM 7461 N N . SER B 1 66 ? -24.062 -23.422 1.491 1 83.31 66 SER B N 1
ATOM 7462 C CA . SER B 1 66 ? -24.062 -24.531 2.43 1 83.31 66 SER B CA 1
ATOM 7463 C C . SER B 1 66 ? -22.922 -25.5 2.139 1 83.31 66 SER B C 1
ATOM 7465 O O . SER B 1 66 ? -22.297 -26.031 3.061 1 83.31 66 SER B O 1
ATOM 7467 N N . SER B 1 67 ? -22.703 -25.719 0.87 1 86.38 67 SER B N 1
ATOM 7468 C CA . SER B 1 67 ? -21.594 -26.578 0.487 1 86.38 67 SER B CA 1
ATOM 7469 C C . SER B 1 67 ? -20.25 -25.969 0.893 1 86.38 67 SER B C 1
ATOM 7471 O O . SER B 1 67 ? -19.328 -26.688 1.294 1 86.38 67 SER B O 1
ATOM 7473 N N . ILE B 1 68 ? -20.156 -24.75 0.776 1 88.44 68 ILE B N 1
ATOM 7474 C CA . ILE B 1 68 ? -18.938 -24.047 1.141 1 88.44 68 ILE B CA 1
ATOM 7475 C C . ILE B 1 68 ? -18.703 -24.156 2.645 1 88.44 68 ILE B C 1
ATOM 7477 O O . ILE B 1 68 ? -17.594 -24.453 3.086 1 88.44 68 ILE B O 1
ATOM 7481 N N . ILE B 1 69 ? -19.734 -24 3.371 1 83.44 69 ILE B N 1
ATOM 7482 C CA . ILE B 1 69 ? -19.641 -24.062 4.824 1 83.44 69 ILE B CA 1
ATOM 7483 C C . ILE B 1 69 ? -19.266 -25.484 5.246 1 83.44 69 ILE B C 1
ATOM 7485 O O . ILE B 1 69 ? -18.422 -25.688 6.137 1 83.44 69 ILE B O 1
ATOM 7489 N N . ALA B 1 70 ? -19.875 -26.453 4.637 1 84.75 70 ALA B N 1
ATOM 7490 C CA . ALA B 1 70 ? -19.625 -27.859 4.98 1 84.75 70 ALA B CA 1
ATOM 7491 C C . ALA B 1 70 ? -18.156 -28.234 4.742 1 84.75 70 ALA B C 1
ATOM 7493 O O . ALA B 1 70 ? -17.609 -29.078 5.441 1 84.75 70 ALA B O 1
ATOM 7494 N N . SER B 1 71 ? -17.609 -27.578 3.818 1 89.31 71 SER B N 1
ATOM 7495 C CA . SER B 1 71 ? -16.219 -27.875 3.496 1 89.31 71 SER B CA 1
ATOM 7496 C C . SER B 1 71 ? -15.273 -27.281 4.535 1 89.31 71 SER B C 1
ATOM 7498 O O . SER B 1 71 ? -14.094 -27.641 4.59 1 89.31 71 SER B O 1
ATOM 7500 N N . GLY B 1 72 ? -15.75 -26.359 5.301 1 89.38 72 GLY B N 1
ATOM 7501 C CA . GLY B 1 72 ? -14.898 -25.656 6.25 1 89.38 72 GLY B CA 1
ATOM 7502 C C . GLY B 1 72 ? -14.047 -24.578 5.605 1 89.38 72 GLY B C 1
ATOM 7503 O O . GLY B 1 72 ? -13.133 -24.047 6.234 1 89.38 72 GLY B O 1
ATOM 7504 N N . ALA B 1 73 ? -14.328 -24.266 4.379 1 90.69 73 ALA B N 1
ATOM 7505 C CA . ALA B 1 73 ? -13.508 -23.312 3.635 1 90.69 73 ALA B CA 1
ATOM 7506 C C . ALA B 1 73 ? -13.688 -21.906 4.172 1 90.69 73 ALA B C 1
ATOM 7508 O O . ALA B 1 73 ? -14.82 -21.453 4.379 1 90.69 73 ALA B O 1
ATOM 7509 N N . VAL B 1 74 ? -12.508 -21.281 4.418 1 89.56 74 VAL B N 1
ATOM 7510 C CA . VAL B 1 74 ? -12.516 -19.875 4.805 1 89.56 74 VAL B CA 1
ATOM 7511 C C . VAL B 1 74 ? -12.188 -19 3.594 1 89.56 74 VAL B C 1
ATOM 7513 O O . VAL B 1 74 ? -12.5 -17.812 3.576 1 89.56 74 VAL B O 1
ATOM 7516 N N . ASN B 1 75 ? -11.625 -19.594 2.666 1 92.19 75 ASN B N 1
ATOM 7517 C CA . ASN B 1 75 ? -11.352 -18.984 1.367 1 92.19 75 ASN B CA 1
ATOM 7518 C C . ASN B 1 75 ? -11.922 -19.812 0.226 1 92.19 75 ASN B C 1
ATOM 7520 O O . ASN B 1 75 ? -11.859 -21.047 0.261 1 92.19 75 ASN B O 1
ATOM 7524 N N . ILE B 1 76 ? -12.328 -19.156 -0.813 1 92.88 76 ILE B N 1
ATOM 7525 C CA . ILE B 1 76 ? -13.109 -19.828 -1.839 1 92.88 76 ILE B CA 1
ATOM 7526 C C . ILE B 1 76 ? -12.195 -20.703 -2.699 1 92.88 76 ILE B C 1
ATOM 7528 O O . ILE B 1 76 ? -12.656 -21.609 -3.389 1 92.88 76 ILE B O 1
ATOM 7532 N N . ASP B 1 77 ? -10.922 -20.422 -2.689 1 92.06 77 ASP B N 1
ATOM 7533 C CA . ASP B 1 77 ? -9.992 -21.25 -3.459 1 92.06 77 ASP B CA 1
ATOM 7534 C C . ASP B 1 77 ? -10.008 -22.688 -2.971 1 92.06 77 ASP B C 1
ATOM 7536 O O . ASP B 1 77 ? -9.805 -23.625 -3.756 1 92.06 77 ASP B O 1
ATOM 7540 N N . ASP B 1 78 ? -10.344 -22.906 -1.743 1 90.56 78 ASP B N 1
ATOM 7541 C CA . ASP B 1 78 ? -10.367 -24.25 -1.158 1 90.56 78 ASP B CA 1
ATOM 7542 C C . ASP B 1 78 ? -11.477 -25.094 -1.765 1 90.56 78 ASP B C 1
ATOM 7544 O O . ASP B 1 78 ? -11.43 -26.328 -1.706 1 90.56 78 ASP B O 1
ATOM 7548 N N . VAL B 1 79 ? -12.398 -24.438 -2.307 1 91.31 79 VAL B N 1
ATOM 7549 C CA . VAL B 1 79 ? -13.508 -25.141 -2.924 1 91.31 79 VAL B CA 1
ATOM 7550 C C . VAL B 1 79 ? -13.297 -25.219 -4.434 1 91.31 79 VAL B C 1
ATOM 7552 O O . VAL B 1 79 ? -13.406 -26.297 -5.027 1 91.31 79 VAL B O 1
ATOM 7555 N N . LEU B 1 80 ? -12.914 -24.172 -4.945 1 92.94 80 LEU B N 1
ATOM 7556 C CA . LEU B 1 80 ? -12.836 -24.094 -6.398 1 92.94 80 LEU B CA 1
ATOM 7557 C C . LEU B 1 80 ? -11.672 -24.922 -6.938 1 92.94 80 LEU B C 1
ATOM 7559 O O . LEU B 1 80 ? -11.773 -25.5 -8.016 1 92.94 80 LEU B O 1
ATOM 7563 N N . GLN B 1 81 ? -10.641 -24.953 -6.223 1 92.69 81 GLN B N 1
ATOM 7564 C CA . GLN B 1 81 ? -9.453 -25.656 -6.711 1 92.69 81 GLN B CA 1
ATOM 7565 C C . GLN B 1 81 ? -9.633 -27.172 -6.602 1 92.69 81 GLN B C 1
ATOM 7567 O O . GLN B 1 81 ? -8.859 -27.938 -7.188 1 92.69 81 GLN B O 1
ATOM 7572 N N . LYS B 1 82 ? -10.656 -27.625 -5.914 1 93.31 82 LYS B N 1
ATOM 7573 C CA . LYS B 1 82 ? -10.891 -29.047 -5.746 1 93.31 82 LYS B CA 1
ATOM 7574 C C . LYS B 1 82 ? -11.922 -29.562 -6.75 1 93.31 82 LYS B C 1
ATOM 7576 O O . LYS B 1 82 ? -12.211 -30.75 -6.793 1 93.31 82 LYS B O 1
ATOM 7581 N N . MET B 1 83 ? -12.375 -28.688 -7.539 1 94.88 83 MET B N 1
ATOM 7582 C CA . MET B 1 83 ? -13.289 -29.125 -8.594 1 94.88 83 MET B CA 1
ATOM 7583 C C . MET B 1 83 ? -12.594 -30.094 -9.547 1 94.88 83 MET B C 1
ATOM 7585 O O . MET B 1 83 ? -11.414 -29.922 -9.852 1 94.88 83 MET B O 1
ATOM 7589 N N . THR B 1 84 ? -13.406 -31.016 -10.125 1 96.5 84 THR B N 1
ATOM 7590 C CA . THR B 1 84 ? -12.836 -32 -11.023 1 96.5 84 THR B CA 1
ATOM 7591 C C . THR B 1 84 ? -12.43 -31.359 -12.352 1 96.5 84 THR B C 1
ATOM 7593 O O . THR B 1 84 ? -11.539 -31.859 -13.039 1 96.5 84 THR B O 1
ATOM 7596 N N . SER B 1 85 ? -13.039 -30.219 -12.641 1 95.12 85 SER B N 1
ATOM 7597 C CA . SER B 1 85 ? -12.766 -29.547 -13.906 1 95.12 85 SER B CA 1
ATOM 7598 C C . SER B 1 85 ? -11.562 -28.625 -13.797 1 95.12 85 SER B C 1
ATOM 7600 O O . SER B 1 85 ? -11.133 -28.031 -14.789 1 95.12 85 SER B O 1
ATOM 7602 N N . ALA B 1 86 ? -11.055 -28.469 -12.656 1 93.25 86 ALA B N 1
ATOM 7603 C CA . ALA B 1 86 ? -9.852 -27.672 -12.469 1 93.25 86 ALA B CA 1
ATOM 7604 C C . ALA B 1 86 ? -8.594 -28.516 -12.602 1 93.25 86 ALA B C 1
ATOM 7606 O O . ALA B 1 86 ? -8.641 -29.734 -12.414 1 93.25 86 ALA B O 1
ATOM 7607 N N . GLY B 1 87 ? -7.488 -27.812 -12.992 1 91 87 GLY B N 1
ATOM 7608 C CA . GLY B 1 87 ? -6.242 -28.547 -13.148 1 91 87 GLY B CA 1
ATOM 7609 C C . GLY B 1 87 ? -5.047 -27.641 -13.383 1 91 87 GLY B C 1
ATOM 7610 O O . GLY B 1 87 ? -5.168 -26.422 -13.32 1 91 87 GLY B O 1
ATOM 7611 N N . GLY B 1 88 ? -3.912 -28.328 -13.57 1 91.19 88 GLY B N 1
ATOM 7612 C CA . GLY B 1 88 ? -2.682 -27.578 -13.766 1 91.19 88 GLY B CA 1
ATOM 7613 C C . GLY B 1 88 ? -2.115 -27.016 -12.477 1 91.19 88 GLY B C 1
ATOM 7614 O O . GLY B 1 88 ? -2.301 -27.609 -11.406 1 91.19 88 GLY B O 1
ATOM 7615 N N . ALA B 1 89 ? -1.331 -25.969 -12.656 1 89 89 ALA B N 1
ATOM 7616 C CA . ALA B 1 89 ? -0.674 -25.344 -11.508 1 89 89 ALA B CA 1
ATOM 7617 C C . ALA B 1 89 ? -1.53 -24.219 -10.938 1 89 89 ALA B C 1
ATOM 7619 O O . ALA B 1 89 ? -1.536 -23.109 -11.461 1 89 89 ALA B O 1
ATOM 7620 N N . MET B 1 90 ? -2.18 -24.5 -9.867 1 90 90 MET B N 1
ATOM 7621 C CA . MET B 1 90 ? -3.014 -23.484 -9.219 1 90 90 MET B CA 1
ATOM 7622 C C . MET B 1 90 ? -2.348 -22.969 -7.953 1 90 90 MET B C 1
ATOM 7624 O O . MET B 1 90 ? -2.215 -23.688 -6.969 1 90 90 MET B O 1
ATOM 7628 N N . THR B 1 91 ? -2.039 -21.672 -7.973 1 90.31 91 THR B N 1
ATOM 7629 C CA . THR B 1 91 ? -1.396 -21.062 -6.82 1 90.31 91 THR B CA 1
ATOM 7630 C C . THR B 1 91 ? -2.311 -21.109 -5.598 1 90.31 91 THR B C 1
ATOM 7632 O O . THR B 1 91 ? -3.514 -20.875 -5.707 1 90.31 91 THR B O 1
ATOM 7635 N N . ASN B 1 92 ? -1.714 -21.422 -4.461 1 92.25 92 ASN B N 1
ATOM 7636 C CA . ASN B 1 92 ? -2.42 -21.547 -3.188 1 92.25 92 ASN B CA 1
ATOM 7637 C C . ASN B 1 92 ? -1.47 -21.406 -2.002 1 92.25 92 ASN B C 1
ATOM 7639 O O . ASN B 1 92 ? -0.319 -21 -2.172 1 92.25 92 ASN B O 1
ATOM 7643 N N . ALA B 1 93 ? -1.94 -21.656 -0.815 1 92.31 93 ALA B N 1
ATOM 7644 C CA . ALA B 1 93 ? -1.168 -21.438 0.404 1 92.31 93 ALA B CA 1
ATOM 7645 C C . ALA B 1 93 ? -0.02 -22.438 0.516 1 92.31 93 ALA B C 1
ATOM 7647 O O . ALA B 1 93 ? 0.916 -22.234 1.293 1 92.31 93 ALA B O 1
ATOM 7648 N N . GLY B 1 94 ? -0.119 -23.516 -0.225 1 92.62 94 GLY B N 1
ATOM 7649 C CA . GLY B 1 94 ? 0.932 -24.516 -0.196 1 92.62 94 GLY B CA 1
ATOM 7650 C C . GLY B 1 94 ? 2.133 -24.141 -1.048 1 92.62 94 GLY B C 1
ATOM 7651 O O . GLY B 1 94 ? 3.166 -24.812 -0.994 1 92.62 94 GLY B O 1
ATOM 7652 N N . ILE B 1 95 ? 2.014 -23.109 -1.78 1 91.88 95 ILE B N 1
ATOM 7653 C CA . ILE B 1 95 ? 3.113 -22.641 -2.621 1 91.88 95 ILE B CA 1
ATOM 7654 C C . ILE B 1 95 ? 3.936 -21.609 -1.866 1 91.88 95 ILE B C 1
ATOM 7656 O O . ILE B 1 95 ? 3.467 -20.484 -1.628 1 91.88 95 ILE B O 1
ATOM 7660 N N . ASN B 1 96 ? 5.098 -21.922 -1.559 1 92.25 96 ASN B N 1
ATOM 7661 C CA . ASN B 1 96 ? 5.977 -21.031 -0.816 1 92.25 96 ASN B CA 1
ATOM 7662 C C . ASN B 1 96 ? 6.762 -20.109 -1.751 1 92.25 96 ASN B C 1
ATOM 7664 O O . ASN B 1 96 ? 6.699 -18.891 -1.626 1 92.25 96 ASN B O 1
ATOM 7668 N N . ASN B 1 97 ? 7.387 -20.703 -2.682 1 84.75 97 ASN B N 1
ATOM 7669 C CA . ASN B 1 97 ? 8.18 -19.922 -3.633 1 84.75 97 ASN B CA 1
ATOM 7670 C C . ASN B 1 97 ? 7.332 -19.453 -4.812 1 84.75 97 ASN B C 1
ATOM 7672 O O . ASN B 1 97 ? 6.805 -20.281 -5.566 1 84.75 97 ASN B O 1
ATOM 7676 N N . GLY B 1 98 ? 7.113 -18.234 -4.887 1 79.5 98 GLY B N 1
ATOM 7677 C CA . GLY B 1 98 ? 6.469 -17.703 -6.078 1 79.5 98 GLY B CA 1
ATOM 7678 C C . GLY B 1 98 ? 4.984 -17.453 -5.883 1 79.5 98 GLY B C 1
ATOM 7679 O O . GLY B 1 98 ? 4.309 -16.969 -6.797 1 79.5 98 GLY B O 1
ATOM 7680 N N . SER B 1 99 ? 4.504 -17.688 -4.758 1 86.31 99 SER B N 1
ATOM 7681 C CA . SER B 1 99 ? 3.062 -17.531 -4.586 1 86.31 99 SER B CA 1
ATOM 7682 C C . SER B 1 99 ? 2.674 -16.062 -4.461 1 86.31 99 SER B C 1
ATOM 7684 O O . SER B 1 99 ? 1.645 -15.641 -4.992 1 86.31 99 SER B O 1
ATOM 7686 N N . GLY B 1 100 ? 3.455 -15.266 -3.727 1 90.75 100 GLY B N 1
ATOM 7687 C CA . GLY B 1 100 ? 3.078 -13.891 -3.434 1 90.75 100 GLY B CA 1
ATOM 7688 C C . GLY B 1 100 ? 1.813 -13.781 -2.602 1 90.75 100 GLY B C 1
ATOM 7689 O O . GLY B 1 100 ? 1.157 -12.734 -2.594 1 90.75 100 GLY B O 1
ATOM 7690 N N . GLY B 1 101 ? 1.427 -14.945 -2.088 1 93.12 101 GLY B N 1
ATOM 7691 C CA . GLY B 1 101 ? 0.236 -14.969 -1.254 1 93.12 101 GLY B CA 1
ATOM 7692 C C . GLY B 1 101 ? -1.05 -15.078 -2.053 1 93.12 101 GLY B C 1
ATOM 7693 O O . GLY B 1 101 ? -2.143 -15.086 -1.481 1 93.12 101 GLY B O 1
ATOM 7694 N N . ASN B 1 102 ? -0.994 -15.219 -3.299 1 94 102 ASN B N 1
ATOM 7695 C CA . ASN B 1 102 ? -2.166 -15.242 -4.168 1 94 102 ASN B CA 1
ATOM 7696 C C . ASN B 1 102 ? -2.834 -16.625 -4.16 1 94 102 ASN B C 1
ATOM 7698 O O . ASN B 1 102 ? -2.211 -17.609 -3.791 1 94 102 ASN B O 1
ATOM 7702 N N . SER B 1 103 ? -4.062 -16.641 -4.531 1 94.44 103 SER B N 1
ATOM 7703 C CA . SER B 1 103 ? -4.832 -17.828 -4.859 1 94.44 103 SER B CA 1
ATOM 7704 C C . SER B 1 103 ? -5.543 -17.688 -6.199 1 94.44 103 SER B C 1
ATOM 7706 O O . SER B 1 103 ? -6.25 -16.703 -6.43 1 94.44 103 SER B O 1
ATOM 7708 N N . ARG B 1 104 ? -5.363 -18.703 -7.059 1 94.31 104 ARG B N 1
ATOM 7709 C CA . ARG B 1 104 ? -5.875 -18.594 -8.422 1 94.31 104 ARG B CA 1
ATOM 7710 C C . ARG B 1 104 ? -6.711 -19.828 -8.781 1 94.31 104 ARG B C 1
ATOM 7712 O O . ARG B 1 104 ? -6.609 -20.859 -8.133 1 94.31 104 ARG B O 1
ATOM 7719 N N . ILE B 1 105 ? -7.555 -19.656 -9.742 1 94.25 105 ILE B N 1
ATOM 7720 C CA . ILE B 1 105 ? -8.305 -20.766 -10.328 1 94.25 105 ILE B CA 1
ATOM 7721 C C . ILE B 1 105 ? -7.801 -21.031 -11.75 1 94.25 105 ILE B C 1
ATOM 7723 O O . ILE B 1 105 ? -7.461 -20.094 -12.477 1 94.25 105 ILE B O 1
ATOM 7727 N N . ASN B 1 106 ? -7.668 -22.297 -12.07 1 94.81 106 ASN B N 1
ATOM 7728 C CA . ASN B 1 106 ? -7.211 -22.781 -13.375 1 94.81 106 ASN B CA 1
ATOM 7729 C C . ASN B 1 106 ? -8.117 -23.875 -13.914 1 94.81 106 ASN B C 1
ATOM 7731 O O . ASN B 1 106 ? -7.84 -25.062 -13.719 1 94.81 106 ASN B O 1
ATOM 7735 N N . LEU B 1 107 ? -9.125 -23.438 -14.695 1 95.38 107 LEU B N 1
ATOM 7736 C CA . LEU B 1 107 ? -10.031 -24.422 -15.273 1 95.38 107 LEU B CA 1
ATOM 7737 C C . LEU B 1 107 ? -9.352 -25.188 -16.406 1 95.38 107 LEU B C 1
ATOM 7739 O O . LEU B 1 107 ? -8.664 -24.578 -17.234 1 95.38 107 LEU B O 1
ATOM 7743 N N . ARG B 1 108 ? -9.5 -26.5 -16.359 1 95.69 108 ARG B N 1
ATOM 7744 C CA . ARG B 1 108 ? -9.039 -27.422 -17.391 1 95.69 108 ARG B CA 1
ATOM 7745 C C . ARG B 1 108 ? -7.516 -27.375 -17.516 1 95.69 108 ARG B C 1
ATOM 7747 O O . ARG B 1 108 ? -6.957 -27.891 -18.484 1 95.69 108 ARG B O 1
ATOM 7754 N N . GLY B 1 109 ? -6.816 -26.641 -16.609 1 94.31 109 GLY B N 1
ATOM 7755 C CA . GLY B 1 109 ? -5.367 -26.531 -16.688 1 94.31 109 GLY B CA 1
ATOM 7756 C C . GLY B 1 109 ? -4.887 -25.625 -17.797 1 94.31 109 GLY B C 1
ATOM 7757 O O . GLY B 1 109 ? -3.736 -25.719 -18.219 1 94.31 109 GLY B O 1
ATOM 7758 N N . LEU B 1 110 ? -5.73 -24.734 -18.234 1 94.69 110 LEU B N 1
ATOM 7759 C CA . LEU B 1 110 ? -5.402 -23.922 -19.406 1 94.69 110 LEU B CA 1
ATOM 7760 C C . LEU B 1 110 ? -4.746 -22.609 -18.984 1 94.69 110 LEU B C 1
ATOM 7762 O O . LEU B 1 110 ? -4.336 -21.812 -19.828 1 94.69 110 LEU B O 1
ATOM 7766 N N . GLY B 1 111 ? -4.637 -22.453 -17.734 1 91.75 111 GLY B N 1
ATOM 7767 C CA . GLY B 1 111 ? -4.078 -21.203 -17.219 1 91.75 111 GLY B CA 1
ATOM 7768 C C . GLY B 1 111 ? -5.113 -20.328 -16.547 1 91.75 111 GLY B C 1
ATOM 7769 O O . GLY B 1 111 ? -6.262 -20.25 -17 1 91.75 111 GLY B O 1
ATOM 7770 N N . ASP B 1 112 ? -4.66 -19.609 -15.562 1 91.25 112 ASP B N 1
ATOM 7771 C CA . ASP B 1 112 ? -5.598 -18.781 -14.82 1 91.25 112 ASP B CA 1
ATOM 7772 C C . ASP B 1 112 ? -6.043 -17.578 -15.648 1 91.25 112 ASP B C 1
ATOM 7774 O O . ASP B 1 112 ? -7.121 -17.031 -15.422 1 91.25 112 ASP B O 1
ATOM 7778 N N . ASN B 1 113 ? -5.273 -17.203 -16.625 1 91.62 113 ASN B N 1
ATOM 7779 C CA . ASN B 1 113 ? -5.621 -16.062 -17.453 1 91.62 113 ASN B CA 1
ATOM 7780 C C . ASN B 1 113 ? -6.66 -16.422 -18.5 1 91.62 113 ASN B C 1
ATOM 7782 O O . ASN B 1 113 ? -7.148 -15.555 -19.234 1 91.62 113 ASN B O 1
ATOM 7786 N N . ARG B 1 114 ? -7.004 -17.656 -18.641 1 95.31 114 ARG B N 1
ATOM 7787 C CA . ARG B 1 114 ? -7.992 -18.094 -19.625 1 95.31 114 ARG B CA 1
ATOM 7788 C C . ARG B 1 114 ? -9.305 -18.469 -18.938 1 95.31 114 ARG B C 1
ATOM 7790 O O . ARG B 1 114 ? -10.141 -19.156 -19.547 1 95.31 114 ARG B O 1
ATOM 7797 N N . THR B 1 115 ? -9.398 -18.141 -17.656 1 94.81 115 THR B N 1
ATOM 7798 C CA . THR B 1 115 ? -10.625 -18.25 -16.891 1 94.81 115 THR B CA 1
ATOM 7799 C C . THR B 1 115 ? -11.117 -16.859 -16.469 1 94.81 115 THR B C 1
ATOM 7801 O O . THR B 1 115 ? -10.445 -16.156 -15.719 1 94.81 115 THR B O 1
ATOM 7804 N N . LEU B 1 116 ? -12.281 -16.516 -16.922 1 95.88 116 LEU B N 1
ATOM 7805 C CA . LEU B 1 116 ? -12.844 -15.227 -16.547 1 95.88 116 LEU B CA 1
ATOM 7806 C C . LEU B 1 116 ? -13.547 -15.305 -15.188 1 95.88 116 LEU B C 1
ATOM 7808 O O . LEU B 1 116 ? -14.352 -16.203 -14.961 1 95.88 116 LEU B O 1
ATOM 7812 N N . VAL B 1 117 ? -13.211 -14.414 -14.297 1 96.31 117 VAL B N 1
ATOM 7813 C CA . VAL B 1 117 ? -13.852 -14.352 -12.984 1 96.31 117 VAL B CA 1
ATOM 7814 C C . VAL B 1 117 ? -14.758 -13.125 -12.914 1 96.31 117 VAL B C 1
ATOM 7816 O O . VAL B 1 117 ? -14.32 -12.008 -13.172 1 96.31 117 VAL B O 1
ATOM 7819 N N . LEU B 1 118 ? -15.984 -13.406 -12.57 1 96.88 118 LEU B N 1
ATOM 7820 C CA . LEU B 1 118 ? -17 -12.359 -12.438 1 96.88 118 LEU B CA 1
ATOM 7821 C C . LEU B 1 118 ? -17.531 -12.305 -11.016 1 96.88 118 LEU B C 1
ATOM 7823 O O . LEU B 1 118 ? -17.531 -13.312 -10.305 1 96.88 118 LEU B O 1
ATOM 7827 N N . VAL B 1 119 ? -17.953 -11.18 -10.625 1 96.25 119 VAL B N 1
ATOM 7828 C CA . VAL B 1 119 ? -18.766 -10.977 -9.438 1 96.25 119 VAL B CA 1
ATOM 7829 C C . VAL B 1 119 ? -20.109 -10.336 -9.828 1 96.25 119 VAL B C 1
ATOM 7831 O O . VAL B 1 119 ? -20.125 -9.242 -10.391 1 96.25 119 VAL B O 1
ATOM 7834 N N . ASN B 1 120 ? -21.156 -11.016 -9.594 1 94.38 120 ASN B N 1
ATOM 7835 C CA . ASN B 1 120 ? -22.484 -10.594 -10 1 94.38 120 ASN B CA 1
ATOM 7836 C C . ASN B 1 120 ? -22.547 -10.266 -11.492 1 94.38 120 ASN B C 1
ATOM 7838 O O . ASN B 1 120 ? -23.125 -9.25 -11.891 1 94.38 120 ASN B O 1
ATOM 7842 N N . GLY B 1 121 ? -21.859 -11.062 -12.234 1 93.94 121 GLY B N 1
ATOM 7843 C CA . GLY B 1 121 ? -21.938 -10.969 -13.688 1 93.94 121 GLY B CA 1
ATOM 7844 C C . GLY B 1 121 ? -21.016 -9.906 -14.266 1 93.94 121 GLY B C 1
ATOM 7845 O O . GLY B 1 121 ? -21.016 -9.672 -15.469 1 93.94 121 GLY B O 1
ATOM 7846 N N . ARG B 1 122 ? -20.219 -9.305 -13.445 1 96 122 ARG B N 1
ATOM 7847 C CA . ARG B 1 122 ? -19.312 -8.258 -13.898 1 96 122 ARG B CA 1
ATOM 7848 C C . ARG B 1 122 ? -17.859 -8.641 -13.633 1 96 122 ARG B C 1
ATOM 7850 O O . ARG B 1 122 ? -17.562 -9.273 -12.617 1 96 122 ARG B O 1
ATOM 7857 N N . ARG B 1 123 ? -17 -8.195 -14.5 1 96.44 123 ARG B N 1
ATOM 7858 C CA . ARG B 1 123 ? -15.594 -8.547 -14.438 1 96.44 123 ARG B CA 1
ATOM 7859 C C . ARG B 1 123 ? -14.977 -8.109 -13.117 1 96.44 123 ARG B C 1
ATOM 7861 O O . ARG B 1 123 ? -15.195 -6.988 -12.656 1 96.44 123 ARG B O 1
ATOM 7868 N N . MET B 1 124 ? -14.188 -8.938 -12.523 1 97 124 MET B N 1
ATOM 7869 C CA . MET B 1 124 ? -13.43 -8.633 -11.312 1 97 124 MET B CA 1
ATOM 7870 C C . MET B 1 124 ? -12.047 -8.086 -11.656 1 97 124 MET B C 1
ATOM 7872 O O . MET B 1 124 ? -11.469 -8.453 -12.68 1 97 124 MET B O 1
ATOM 7876 N N . ILE B 1 125 ? -11.547 -7.23 -10.898 1 97 125 ILE B N 1
ATOM 7877 C CA . ILE B 1 125 ? -10.234 -6.625 -11.086 1 97 125 ILE B CA 1
ATOM 7878 C C . ILE B 1 125 ? -9.141 -7.648 -10.789 1 97 125 ILE B C 1
ATOM 7880 O O . ILE B 1 125 ? -9.289 -8.477 -9.883 1 97 125 ILE B O 1
ATOM 7884 N N . ALA B 1 126 ? -8.086 -7.598 -11.617 1 95.81 126 ALA B N 1
ATOM 7885 C CA . ALA B 1 126 ? -6.883 -8.359 -11.297 1 95.81 126 ALA B CA 1
ATOM 7886 C C . ALA B 1 126 ? -6.238 -7.848 -10.008 1 95.81 126 ALA B C 1
ATOM 7888 O O . ALA B 1 126 ? -6.262 -6.648 -9.727 1 95.81 126 ALA B O 1
ATOM 7889 N N . SER B 1 127 ? -5.656 -8.773 -9.273 1 95.5 127 SER B N 1
ATOM 7890 C CA . SER B 1 127 ? -5.086 -8.406 -7.98 1 95.5 127 SER B CA 1
ATOM 7891 C C . SER B 1 127 ? -3.867 -9.258 -7.652 1 95.5 127 SER B C 1
ATOM 7893 O O . SER B 1 127 ? -3.766 -10.406 -8.102 1 95.5 127 SER B O 1
ATOM 7895 N N . GLY B 1 128 ? -2.975 -8.719 -6.875 1 94.69 128 GLY B N 1
ATOM 7896 C CA . GLY B 1 128 ? -1.726 -9.336 -6.461 1 94.69 128 GLY B CA 1
ATOM 7897 C C . GLY B 1 128 ? -0.572 -8.352 -6.379 1 94.69 128 GLY B C 1
ATOM 7898 O O . GLY B 1 128 ? -0.772 -7.176 -6.078 1 94.69 128 GLY B O 1
ATOM 7899 N N . THR B 1 129 ? 0.623 -8.883 -6.512 1 92.88 129 THR B N 1
ATOM 7900 C CA . THR B 1 129 ? 1.807 -8.031 -6.527 1 92.88 129 THR B CA 1
ATOM 7901 C C . THR B 1 129 ? 2.191 -7.664 -7.957 1 92.88 129 THR B C 1
ATOM 7903 O O . THR B 1 129 ? 1.762 -8.32 -8.906 1 92.88 129 THR B O 1
ATOM 7906 N N . GLY B 1 130 ? 2.91 -6.559 -8.07 1 92.75 130 GLY B N 1
ATOM 7907 C CA . GLY B 1 130 ? 3.35 -6.133 -9.391 1 92.75 130 GLY B CA 1
ATOM 7908 C C . GLY B 1 130 ? 2.203 -5.754 -10.312 1 92.75 130 GLY B C 1
ATOM 7909 O O . GLY B 1 130 ? 1.184 -5.23 -9.859 1 92.75 130 GLY B O 1
ATOM 7910 N N . ALA B 1 131 ? 2.463 -5.945 -11.586 1 91.44 131 ALA B N 1
ATOM 7911 C CA . ALA B 1 131 ? 1.438 -5.699 -12.594 1 91.44 131 ALA B CA 1
ATOM 7912 C C . ALA B 1 131 ? 0.538 -6.922 -12.773 1 91.44 131 ALA B C 1
ATOM 7914 O O . ALA B 1 131 ? 0.566 -7.574 -13.812 1 91.44 131 ALA B O 1
ATOM 7915 N N . ALA B 1 132 ? -0.302 -7.094 -11.836 1 83.44 132 ALA B N 1
ATOM 7916 C CA . ALA B 1 132 ? -1.139 -8.289 -11.773 1 83.44 132 ALA B CA 1
ATOM 7917 C C . ALA B 1 132 ? -2.094 -8.352 -12.961 1 83.44 132 ALA B C 1
ATOM 7919 O O . ALA B 1 132 ? -2.625 -7.328 -13.391 1 83.44 132 ALA B O 1
ATOM 7920 N N . SER B 1 133 ? -2.326 -9.578 -13.383 1 88.69 133 SER B N 1
ATOM 7921 C CA . SER B 1 133 ? -3.15 -9.734 -14.578 1 88.69 133 SER B CA 1
ATOM 7922 C C . SER B 1 133 ? -4.254 -10.766 -14.359 1 88.69 133 SER B C 1
ATOM 7924 O O . SER B 1 133 ? -4.98 -11.117 -15.289 1 88.69 133 SER B O 1
ATOM 7926 N N . SER B 1 134 ? -4.355 -11.289 -13.164 1 92.19 134 SER B N 1
ATOM 7927 C CA . SER B 1 134 ? -5.395 -12.258 -12.836 1 92.19 134 SER B CA 1
ATOM 7928 C C . SER B 1 134 ? -6.035 -11.938 -11.484 1 92.19 134 SER B C 1
ATOM 7930 O O . SER B 1 134 ? -5.473 -11.195 -10.68 1 92.19 134 SER B O 1
ATOM 7932 N N . VAL B 1 135 ? -7.133 -12.539 -11.32 1 95.44 135 VAL B N 1
ATOM 7933 C CA . VAL B 1 135 ? -7.902 -12.266 -10.117 1 95.44 135 VAL B CA 1
ATOM 7934 C C . VAL B 1 135 ? -7.352 -13.086 -8.953 1 95.44 135 VAL B C 1
ATOM 7936 O O . VAL B 1 135 ? -7.008 -14.258 -9.117 1 95.44 135 VAL B O 1
ATOM 7939 N N . ASP B 1 136 ? -7.152 -12.484 -7.805 1 96.38 136 ASP B N 1
ATOM 7940 C CA . ASP B 1 136 ? -6.824 -13.164 -6.555 1 96.38 136 ASP B CA 1
ATOM 7941 C C . ASP B 1 136 ? -8.086 -13.57 -5.801 1 96.38 136 ASP B C 1
ATOM 7943 O O . ASP B 1 136 ? -8.828 -12.711 -5.316 1 96.38 136 ASP B O 1
ATOM 7947 N N . LEU B 1 137 ? -8.289 -14.773 -5.594 1 95.19 137 LEU B N 1
ATOM 7948 C CA . LEU B 1 137 ? -9.516 -15.281 -4.988 1 95.19 137 LEU B CA 1
ATOM 7949 C C . LEU B 1 137 ? -9.609 -14.859 -3.525 1 95.19 137 LEU B C 1
ATOM 7951 O O . LEU B 1 137 ? -10.688 -14.906 -2.928 1 95.19 137 LEU B O 1
ATOM 7955 N N . ASN B 1 138 ? -8.516 -14.445 -2.959 1 94.31 138 ASN B N 1
ATOM 7956 C CA . ASN B 1 138 ? -8.523 -13.93 -1.594 1 94.31 138 ASN B CA 1
ATOM 7957 C C . ASN B 1 138 ? -9.391 -12.688 -1.468 1 94.31 138 ASN B C 1
ATOM 7959 O O . ASN B 1 138 ? -9.797 -12.312 -0.365 1 94.31 138 ASN B O 1
ATOM 7963 N N . THR B 1 139 ? -9.695 -12.078 -2.537 1 94.81 139 THR B N 1
ATOM 7964 C CA . THR B 1 139 ? -10.391 -10.797 -2.506 1 94.81 139 THR B CA 1
ATOM 7965 C C . THR B 1 139 ? -11.891 -11 -2.301 1 94.81 139 THR B C 1
ATOM 7967 O O . THR B 1 139 ? -12.625 -10.039 -2.08 1 94.81 139 THR B O 1
ATOM 7970 N N . ILE B 1 140 ? -12.352 -12.211 -2.326 1 92.19 140 ILE B N 1
ATOM 7971 C CA . ILE B 1 140 ? -13.781 -12.484 -2.258 1 92.19 140 ILE B CA 1
ATOM 7972 C C . ILE B 1 140 ? -14.125 -13.141 -0.92 1 92.19 140 ILE B C 1
ATOM 7974 O O . ILE B 1 140 ? -13.734 -14.281 -0.666 1 92.19 140 ILE B O 1
ATOM 7978 N N . PRO B 1 141 ? -14.914 -12.516 -0.157 1 91.19 141 PRO B N 1
ATOM 7979 C CA . PRO B 1 141 ? -15.258 -13.109 1.136 1 91.19 141 PRO B CA 1
ATOM 7980 C C . PRO B 1 141 ? -16.297 -14.227 1.015 1 91.19 141 PRO B C 1
ATOM 7982 O O . PRO B 1 141 ? -17.375 -14.016 0.461 1 91.19 141 PRO B O 1
ATOM 7985 N N . VAL B 1 142 ? -16.016 -15.25 1.628 1 90.69 142 VAL B N 1
ATOM 7986 C CA . VAL B 1 142 ? -16.875 -16.422 1.545 1 90.69 142 VAL B CA 1
ATOM 7987 C C . VAL B 1 142 ? -18.219 -16.141 2.221 1 90.69 142 VAL B C 1
ATOM 7989 O O . VAL B 1 142 ? -19.25 -16.625 1.787 1 90.69 142 VAL B O 1
ATOM 7992 N N . SER B 1 143 ? -18.234 -15.328 3.225 1 89.56 143 SER B N 1
ATOM 7993 C CA . SER B 1 143 ? -19.422 -15.047 4.02 1 89.56 143 SER B CA 1
ATOM 7994 C C . SER B 1 143 ? -20.453 -14.273 3.209 1 89.56 143 SER B C 1
ATOM 7996 O O . SER B 1 143 ? -21.641 -14.273 3.543 1 89.56 143 SER B O 1
ATOM 7998 N N . MET B 1 144 ? -20.047 -13.695 2.172 1 92.81 144 MET B N 1
ATOM 7999 C CA . MET B 1 144 ? -20.953 -12.883 1.359 1 92.81 144 MET B CA 1
ATOM 8000 C C . MET B 1 144 ? -21.391 -13.641 0.116 1 92.81 144 MET B C 1
ATOM 8002 O O . MET B 1 144 ? -22.266 -13.172 -0.626 1 92.81 144 MET B O 1
ATOM 8006 N N . ILE B 1 145 ? -20.938 -14.805 -0.039 1 93.5 145 ILE B N 1
ATOM 8007 C CA . ILE B 1 145 ? -21.25 -15.57 -1.241 1 93.5 145 ILE B CA 1
ATOM 8008 C C . ILE B 1 145 ? -22.594 -16.266 -1.072 1 93.5 145 ILE B C 1
ATOM 8010 O O . ILE B 1 145 ? -22.797 -17 -0.102 1 93.5 145 ILE B O 1
ATOM 8014 N N . GLN B 1 146 ? -23.484 -16.031 -1.979 1 93.12 146 GLN B N 1
ATOM 8015 C CA . GLN B 1 146 ? -24.734 -16.797 -2.061 1 93.12 146 GLN B CA 1
ATOM 8016 C C . GLN B 1 146 ? -24.516 -18.109 -2.797 1 93.12 146 GLN B C 1
ATOM 8018 O O . GLN B 1 146 ? -25.016 -19.156 -2.361 1 93.12 146 GLN B O 1
ATOM 8023 N N . ARG B 1 147 ? -23.875 -18.016 -3.889 1 93.12 147 ARG B N 1
ATOM 8024 C CA . ARG B 1 147 ? -23.516 -19.188 -4.668 1 93.12 147 ARG B CA 1
ATOM 8025 C C . ARG B 1 147 ? -22.453 -18.844 -5.707 1 93.12 147 ARG B C 1
ATOM 8027 O O . ARG B 1 147 ? -22.234 -17.672 -6.023 1 93.12 147 ARG B O 1
ATOM 8034 N N . VAL B 1 148 ? -21.766 -19.828 -6.219 1 94.81 148 VAL B N 1
ATOM 8035 C CA . VAL B 1 148 ? -20.797 -19.719 -7.305 1 94.81 148 VAL B CA 1
ATOM 8036 C C . VAL B 1 148 ? -21.281 -20.516 -8.516 1 94.81 148 VAL B C 1
ATOM 8038 O O . VAL B 1 148 ? -21.703 -21.672 -8.375 1 94.81 148 VAL B O 1
ATOM 8041 N N . GLU B 1 149 ? -21.312 -19.891 -9.672 1 94.5 149 GLU B N 1
ATOM 8042 C CA . GLU B 1 149 ? -21.641 -20.562 -10.938 1 94.5 149 GLU B CA 1
ATOM 8043 C C . GLU B 1 149 ? -20.391 -20.703 -11.812 1 94.5 149 GLU B C 1
ATOM 8045 O O . GLU B 1 149 ? -19.719 -19.719 -12.109 1 94.5 149 GLU B O 1
ATOM 8050 N N . VAL B 1 150 ? -20.125 -21.875 -12.172 1 95.38 150 VAL B N 1
ATOM 8051 C CA . VAL B 1 150 ? -18.984 -22.141 -13.039 1 95.38 150 VAL B CA 1
ATOM 8052 C C . VAL B 1 150 ? -19.469 -22.594 -14.414 1 95.38 150 VAL B C 1
ATOM 8054 O O . VAL B 1 150 ? -19.953 -23.719 -14.555 1 95.38 150 VAL B O 1
ATOM 8057 N N . LEU B 1 151 ? -19.312 -21.734 -15.352 1 95 151 LEU B N 1
ATOM 8058 C CA . LEU B 1 151 ? -19.594 -22.062 -16.75 1 95 151 LEU B CA 1
ATOM 8059 C C . LEU B 1 151 ? -18.406 -22.734 -17.406 1 95 151 LEU B C 1
ATOM 8061 O O . LEU B 1 151 ? -17.312 -22.172 -17.484 1 95 151 LEU B O 1
ATOM 8065 N N . LYS B 1 152 ? -18.609 -23.922 -17.875 1 93.38 152 LYS B N 1
ATOM 8066 C CA . LYS B 1 152 ? -17.531 -24.703 -18.453 1 93.38 152 LYS B CA 1
ATOM 8067 C C . LYS B 1 152 ? -17.609 -24.719 -19.984 1 93.38 152 LYS B C 1
ATOM 8069 O O . LYS B 1 152 ? -17.594 -25.781 -20.609 1 93.38 152 LYS B O 1
ATOM 8074 N N . ASP B 1 153 ? -17.688 -23.594 -20.5 1 92 153 ASP B N 1
ATOM 8075 C CA . ASP B 1 153 ? -17.781 -23.312 -21.922 1 92 153 ASP B CA 1
ATOM 8076 C C . ASP B 1 153 ? -17.172 -21.953 -22.266 1 92 153 ASP B C 1
ATOM 8078 O O . ASP B 1 153 ? -16.938 -21.141 -21.375 1 92 153 ASP B O 1
ATOM 8082 N N . GLY B 1 154 ? -16.828 -21.828 -23.578 1 91.31 154 GLY B N 1
ATOM 8083 C CA . GLY B 1 154 ? -16.391 -20.5 -24.031 1 91.31 154 GLY B CA 1
ATOM 8084 C C . GLY B 1 154 ? -17.484 -19.469 -23.984 1 91.31 154 GLY B C 1
ATOM 8085 O O . GLY B 1 154 ? -18.641 -19.766 -24.312 1 91.31 154 GLY B O 1
ATOM 8086 N N . ALA B 1 155 ? -17.109 -18.281 -23.516 1 92.12 155 ALA B N 1
ATOM 8087 C CA . ALA B 1 155 ? -18.156 -17.281 -23.375 1 92.12 155 ALA B CA 1
ATOM 8088 C C . ALA B 1 155 ? -17.656 -15.891 -23.766 1 92.12 155 ALA B C 1
ATOM 8090 O O . ALA B 1 155 ? -18.141 -14.875 -23.25 1 92.12 155 ALA B O 1
ATOM 8091 N N . SER B 1 156 ? -16.75 -15.828 -24.609 1 94.5 156 SER B N 1
ATOM 8092 C CA . SER B 1 156 ? -16.188 -14.547 -25.031 1 94.5 156 SER B CA 1
ATOM 8093 C C . SER B 1 156 ? -17.234 -13.711 -25.75 1 94.5 156 SER B C 1
ATOM 8095 O O . SER B 1 156 ? -17.203 -12.477 -25.688 1 94.5 156 SER B O 1
ATOM 8097 N N . ALA B 1 157 ? -18.125 -14.328 -26.469 1 95.25 157 ALA B N 1
ATOM 8098 C CA . ALA B 1 157 ? -19.156 -13.594 -27.188 1 95.25 157 ALA B CA 1
ATOM 8099 C C . ALA B 1 157 ? -20.125 -12.906 -26.219 1 95.25 157 ALA B C 1
ATOM 8101 O O . ALA B 1 157 ? -20.75 -11.906 -26.578 1 95.25 157 ALA B O 1
ATOM 8102 N N . ILE B 1 158 ? -20.203 -13.445 -25.062 1 93.06 158 ILE B N 1
ATOM 8103 C CA . ILE B 1 158 ? -21.141 -12.93 -24.078 1 93.06 158 ILE B CA 1
ATOM 8104 C C . ILE B 1 158 ? -20.422 -11.977 -23.125 1 93.06 158 ILE B C 1
ATOM 8106 O O . ILE B 1 158 ? -20.938 -10.898 -22.812 1 93.06 158 ILE B O 1
ATOM 8110 N N . TYR B 1 159 ? -19.25 -12.414 -22.672 1 94.5 159 TYR B N 1
ATOM 8111 C CA . TYR B 1 159 ? -18.641 -11.695 -21.562 1 94.5 159 TYR B CA 1
ATOM 8112 C C . TYR B 1 159 ? -17.344 -11.016 -22 1 94.5 159 TYR B C 1
ATOM 8114 O O . TYR B 1 159 ? -16.734 -10.266 -21.234 1 94.5 159 TYR B O 1
ATOM 8122 N N . GLY B 1 160 ? -16.828 -11.336 -23.141 1 94.06 160 GLY B N 1
ATOM 8123 C CA . GLY B 1 160 ? -15.625 -10.703 -23.641 1 94.06 160 GLY B CA 1
ATOM 8124 C C . GLY B 1 160 ? -14.391 -11.562 -23.469 1 94.06 160 GLY B C 1
ATOM 8125 O O . GLY B 1 160 ? -14.484 -12.789 -23.422 1 94.06 160 GLY B O 1
ATOM 8126 N N . THR B 1 161 ? -13.242 -10.938 -23.438 1 93.69 161 THR B N 1
ATOM 8127 C CA . THR B 1 161 ? -11.938 -11.586 -23.438 1 93.69 161 THR B CA 1
ATOM 8128 C C . THR B 1 161 ? -11.789 -12.5 -22.219 1 93.69 161 THR B C 1
ATOM 8130 O O . THR B 1 161 ? -12.477 -12.328 -21.219 1 93.69 161 THR B O 1
ATOM 8133 N N . ASP B 1 162 ? -10.906 -13.578 -22.328 1 93.25 162 ASP B N 1
ATOM 8134 C CA . ASP B 1 162 ? -10.391 -14.43 -21.266 1 93.25 162 ASP B CA 1
ATOM 8135 C C . ASP B 1 162 ? -11.297 -15.633 -21.031 1 93.25 162 ASP B C 1
ATOM 8137 O O . ASP B 1 162 ? -10.906 -16.594 -20.375 1 93.25 162 ASP B O 1
ATOM 8141 N N . ALA B 1 163 ? -12.492 -15.625 -21.516 1 94.62 163 ALA B N 1
ATOM 8142 C CA . ALA B 1 163 ? -13.422 -16.719 -21.266 1 94.62 163 ALA B CA 1
ATOM 8143 C C . ALA B 1 163 ? -13.18 -17.875 -22.234 1 94.62 163 ALA B C 1
ATOM 8145 O O . ALA B 1 163 ? -14.078 -18.266 -22.984 1 94.62 163 ALA B O 1
ATOM 8146 N N . ILE B 1 164 ? -12.117 -18.438 -22.062 1 95.56 164 ILE B N 1
ATOM 8147 C CA . ILE B 1 164 ? -11.734 -19.547 -22.922 1 95.56 164 ILE B CA 1
ATOM 8148 C C . ILE B 1 164 ? -12.039 -20.875 -22.219 1 95.56 164 ILE B C 1
ATOM 8150 O O . ILE B 1 164 ? -12.875 -21.641 -22.688 1 95.56 164 ILE B O 1
ATOM 8154 N N . ALA B 1 165 ? -11.422 -21.031 -21.062 1 95.62 165 ALA B N 1
ATOM 8155 C CA . ALA B 1 165 ? -11.641 -22.25 -20.312 1 95.62 165 ALA B CA 1
ATOM 8156 C C . ALA B 1 165 ? -13.023 -22.266 -19.656 1 95.62 165 ALA B C 1
ATOM 8158 O O . ALA B 1 165 ? -13.586 -23.312 -19.375 1 95.62 165 ALA B O 1
ATOM 8159 N N . GLY B 1 166 ? -13.5 -21.062 -19.391 1 95.62 166 GLY B N 1
ATOM 8160 C CA . GLY B 1 166 ? -14.805 -20.906 -18.75 1 95.62 166 GLY B CA 1
ATOM 8161 C C . GLY B 1 166 ? -14.93 -19.625 -17.969 1 95.62 166 GLY B C 1
ATOM 8162 O O . GLY B 1 166 ? -14.125 -18.703 -18.125 1 95.62 166 GLY B O 1
ATOM 8163 N N . VAL B 1 167 ? -16.094 -19.562 -17.219 1 95.69 167 VAL B N 1
ATOM 8164 C CA . VAL B 1 167 ? -16.406 -18.391 -16.406 1 95.69 167 VAL B CA 1
ATOM 8165 C C . VAL B 1 167 ? -16.75 -18.828 -14.984 1 95.69 167 VAL B C 1
ATOM 8167 O O . VAL B 1 167 ? -17.531 -19.75 -14.781 1 95.69 167 VAL B O 1
ATOM 8170 N N . VAL B 1 168 ? -16.062 -18.219 -14.039 1 96.25 168 VAL B N 1
ATOM 8171 C CA . VAL B 1 168 ? -16.453 -18.328 -12.641 1 96.25 168 VAL B CA 1
ATOM 8172 C C . VAL B 1 168 ? -17.188 -17.062 -12.195 1 96.25 168 VAL B C 1
ATOM 8174 O O . VAL B 1 168 ? -16.578 -15.992 -12.094 1 96.25 168 VAL B O 1
ATOM 8177 N N . ASN B 1 169 ? -18.438 -17.234 -11.953 1 96.25 169 ASN B N 1
ATOM 8178 C CA . ASN B 1 169 ? -19.266 -16.109 -11.539 1 96.25 169 ASN B CA 1
ATOM 8179 C C . ASN B 1 169 ? -19.688 -16.234 -10.078 1 96.25 169 ASN B C 1
ATOM 8181 O O . ASN B 1 169 ? -20.484 -17.109 -9.734 1 96.25 169 ASN B O 1
ATOM 8185 N N . ILE B 1 170 ? -19.219 -15.336 -9.281 1 95.88 170 ILE B N 1
ATOM 8186 C CA . ILE B 1 170 ? -19.562 -15.328 -7.863 1 95.88 170 ILE B CA 1
ATOM 8187 C C . ILE B 1 170 ? -20.75 -14.406 -7.625 1 95.88 170 ILE B C 1
ATOM 8189 O O . ILE B 1 170 ? -20.688 -13.203 -7.91 1 95.88 170 ILE B O 1
ATOM 8193 N N . ILE B 1 171 ? -21.766 -14.977 -7.133 1 94.12 171 ILE B N 1
ATOM 8194 C CA . ILE B 1 171 ? -22.969 -14.211 -6.828 1 94.12 171 ILE B CA 1
ATOM 8195 C C . ILE B 1 171 ? -23.016 -13.891 -5.336 1 94.12 171 ILE B C 1
ATOM 8197 O O . ILE B 1 171 ? -23.031 -14.797 -4.5 1 94.12 171 ILE B O 1
ATOM 8201 N N . LEU B 1 172 ? -23.188 -12.664 -4.984 1 93.19 172 LEU B N 1
ATOM 8202 C CA . LEU B 1 172 ? -23.156 -12.219 -3.596 1 93.19 172 LEU B CA 1
ATOM 8203 C C . LEU B 1 172 ? -24.578 -12.156 -3.02 1 93.19 172 LEU B C 1
ATOM 8205 O O . LEU B 1 172 ? -25.547 -12.062 -3.766 1 93.19 172 LEU B O 1
ATOM 8209 N N . LYS B 1 173 ? -24.562 -12.164 -1.722 1 90.75 173 LYS B N 1
ATOM 8210 C CA . LYS B 1 173 ? -25.828 -11.93 -1.016 1 90.75 173 LYS B CA 1
ATOM 8211 C C . LYS B 1 173 ? -26.297 -10.492 -1.206 1 90.75 173 LYS B C 1
ATOM 8213 O O . LYS B 1 173 ? -25.5 -9.555 -1.131 1 90.75 173 LYS B O 1
ATOM 8218 N N . ARG B 1 174 ? -27.609 -10.398 -1.474 1 84.38 174 ARG B N 1
ATOM 8219 C CA . ARG B 1 174 ? -28.172 -9.062 -1.585 1 84.38 174 ARG B CA 1
ATOM 8220 C C . ARG B 1 174 ? -29.359 -8.898 -0.642 1 84.38 174 ARG B C 1
ATOM 8222 O O . ARG B 1 174 ? -29.625 -7.797 -0.158 1 84.38 174 ARG B O 1
ATOM 8229 N N . ASP B 1 175 ? -30.062 -9.969 -0.476 1 85.38 175 ASP B N 1
ATOM 8230 C CA . ASP B 1 175 ? -31.266 -9.938 0.347 1 85.38 175 ASP B CA 1
ATOM 8231 C C . ASP B 1 175 ? -31.016 -10.586 1.709 1 85.38 175 ASP B C 1
ATOM 8233 O O . ASP B 1 175 ? -31.469 -11.695 1.967 1 85.38 175 ASP B O 1
ATOM 8237 N N . PHE B 1 176 ? -30.312 -9.906 2.504 1 89.31 176 PHE B N 1
ATOM 8238 C CA . PHE B 1 176 ? -30.031 -10.398 3.846 1 89.31 176 PHE B CA 1
ATOM 8239 C C . PHE B 1 176 ? -30.688 -9.516 4.898 1 89.31 176 PHE B C 1
ATOM 8241 O O . PHE B 1 176 ? -30.531 -8.289 4.875 1 89.31 176 PHE B O 1
ATOM 8248 N N . ASP B 1 177 ? -31.375 -10.102 5.785 1 89.94 177 ASP B N 1
ATOM 8249 C CA . ASP B 1 177 ? -32.031 -9.375 6.867 1 89.94 177 ASP B CA 1
ATOM 8250 C C . ASP B 1 177 ? -31.531 -9.844 8.227 1 89.94 177 ASP B C 1
ATOM 8252 O O . ASP B 1 177 ? -31.562 -11.039 8.531 1 89.94 177 ASP B O 1
ATOM 8256 N N . GLY B 1 178 ? -31.109 -8.859 9.031 1 90.06 178 GLY B N 1
ATOM 8257 C CA . GLY B 1 178 ? -30.688 -9.172 10.383 1 90.06 178 GLY B CA 1
ATOM 8258 C C . GLY B 1 178 ? -29.188 -9.047 10.578 1 90.06 178 GLY B C 1
ATOM 8259 O O . GLY B 1 178 ? -28.531 -8.242 9.914 1 90.06 178 GLY B O 1
ATOM 8260 N N . PHE B 1 179 ? -28.781 -9.68 11.734 1 92.19 179 PHE B N 1
ATOM 8261 C CA . PHE B 1 179 ? -27.375 -9.688 12.109 1 92.19 179 PHE B CA 1
ATOM 8262 C C . PHE B 1 179 ? -26.875 -11.117 12.336 1 92.19 179 PHE B C 1
ATOM 8264 O O . PHE B 1 179 ? -27.531 -11.898 13.031 1 92.19 179 PHE B O 1
ATOM 8271 N N . GLU B 1 180 ? -25.781 -11.445 11.617 1 93.81 180 GLU B N 1
ATOM 8272 C CA . GLU B 1 180 ? -25.188 -12.773 11.742 1 93.81 180 GLU B CA 1
ATOM 8273 C C . GLU B 1 180 ? -23.703 -12.68 12.055 1 93.81 180 GLU B C 1
ATOM 8275 O O . GLU B 1 180 ? -22.984 -11.852 11.484 1 93.81 180 GLU B O 1
ATOM 8280 N N . ILE B 1 181 ? -23.25 -13.461 13.016 1 94.69 181 ILE B N 1
ATOM 8281 C CA . ILE B 1 181 ? -21.844 -13.57 13.336 1 94.69 181 ILE B CA 1
ATOM 8282 C C . ILE B 1 181 ? -21.391 -15.031 13.25 1 94.69 181 ILE B C 1
ATOM 8284 O O . ILE B 1 181 ? -22.094 -15.93 13.727 1 94.69 181 ILE B O 1
ATOM 8288 N N . ASN B 1 182 ? -20.297 -15.25 12.586 1 95.94 182 ASN B N 1
ATOM 8289 C CA . ASN B 1 182 ? -19.688 -16.562 12.484 1 95.94 182 ASN B CA 1
ATOM 8290 C C . ASN B 1 182 ? -18.234 -16.547 12.969 1 95.94 182 ASN B C 1
ATOM 8292 O O . ASN B 1 182 ? -17.484 -15.625 12.648 1 95.94 182 ASN B O 1
ATOM 8296 N N . VAL B 1 183 ? -17.906 -17.5 13.75 1 97 183 VAL B N 1
ATOM 8297 C CA . VAL B 1 183 ? -16.531 -17.688 14.211 1 97 183 VAL B CA 1
ATOM 8298 C C . VAL B 1 183 ? -16.062 -19.109 13.898 1 97 183 VAL B C 1
ATOM 8300 O O . VAL B 1 183 ? -16.766 -20.078 14.219 1 97 183 VAL B O 1
ATOM 8303 N N . GLN B 1 184 ? -14.938 -19.156 13.227 1 97.31 184 GLN B N 1
ATOM 8304 C CA . GLN B 1 184 ? -14.391 -20.469 12.859 1 97.31 184 GLN B CA 1
ATOM 8305 C C . GLN B 1 184 ? -12.906 -20.547 13.18 1 97.31 184 GLN B C 1
ATOM 8307 O O . GLN B 1 184 ? -12.172 -19.562 13.008 1 97.31 184 GLN B O 1
ATOM 8312 N N . THR B 1 185 ? -12.469 -21.672 13.641 1 97.56 185 THR B N 1
ATOM 8313 C CA . THR B 1 185 ? -11.047 -21.938 13.844 1 97.56 185 THR B CA 1
ATOM 8314 C C . THR B 1 185 ? -10.695 -23.359 13.422 1 97.56 185 THR B C 1
ATOM 8316 O O . THR B 1 185 ? -11.57 -24.219 13.32 1 97.56 185 THR B O 1
ATOM 8319 N N . GLY B 1 186 ? -9.492 -23.594 13.008 1 97.62 186 GLY B N 1
ATOM 8320 C CA . GLY B 1 186 ? -8.984 -24.891 12.625 1 97.62 186 GLY B CA 1
ATOM 8321 C C . GLY B 1 186 ? -7.504 -25.062 12.891 1 97.62 186 GLY B C 1
ATOM 8322 O O . GLY B 1 186 ? -6.805 -24.094 13.172 1 97.62 186 GLY B O 1
ATOM 8323 N N . ILE B 1 187 ? -7.094 -26.344 12.82 1 97.75 187 ILE B N 1
ATOM 8324 C CA . ILE B 1 187 ? -5.707 -26.688 13.133 1 97.75 187 ILE B CA 1
ATOM 8325 C C . ILE B 1 187 ? -5.355 -28.031 12.5 1 97.75 187 ILE B C 1
ATOM 8327 O O . ILE B 1 187 ? -6.207 -28.906 12.398 1 97.75 187 ILE B O 1
ATOM 8331 N N . SER B 1 188 ? -4.164 -28.141 12.055 1 97.75 188 SER B N 1
ATOM 8332 C CA . SER B 1 188 ? -3.748 -29.422 11.5 1 97.75 188 SER B CA 1
ATOM 8333 C C . SER B 1 188 ? -3.508 -30.453 12.602 1 97.75 188 SER B C 1
ATOM 8335 O O . SER B 1 188 ? -3.381 -30.094 13.773 1 97.75 188 SER B O 1
ATOM 8337 N N . GLY B 1 189 ? -3.475 -31.688 12.18 1 97.12 189 GLY B N 1
ATOM 8338 C CA . GLY B 1 189 ? -3.191 -32.75 13.117 1 97.12 189 GLY B CA 1
ATOM 8339 C C . GLY B 1 189 ? -1.812 -32.656 13.742 1 97.12 189 GLY B C 1
ATOM 8340 O O . GLY B 1 189 ? -1.54 -33.281 14.766 1 97.12 189 GLY B O 1
ATOM 8341 N N . GLU B 1 190 ? -0.989 -31.875 13.195 1 96.75 190 GLU B N 1
ATOM 8342 C CA . GLU B 1 190 ? 0.365 -31.672 13.711 1 96.75 190 GLU B CA 1
ATOM 8343 C C . GLU B 1 190 ? 0.445 -30.453 14.625 1 96.75 190 GLU B C 1
ATOM 8345 O O . GLU B 1 190 ? 1.526 -30.094 15.094 1 96.75 190 GLU B O 1
ATOM 8350 N N . GLY B 1 191 ? -0.602 -29.766 14.797 1 96.75 191 GLY B N 1
ATOM 8351 C CA . GLY B 1 191 ? -0.683 -28.641 15.727 1 96.75 191 GLY B CA 1
ATOM 8352 C C . GLY B 1 191 ? -0.207 -27.328 15.133 1 96.75 191 GLY B C 1
ATOM 8353 O O . GLY B 1 191 ? 0.216 -26.438 15.867 1 96.75 191 GLY B O 1
ATOM 8354 N N . ASP B 1 192 ? -0.167 -27.219 13.867 1 97.5 192 ASP B N 1
ATOM 8355 C CA . ASP B 1 192 ? 0.269 -26.016 13.18 1 97.5 192 ASP B CA 1
ATOM 8356 C C . ASP B 1 192 ? -0.727 -25.609 12.094 1 97.5 192 ASP B C 1
ATOM 8358 O O . ASP B 1 192 ? -1.854 -26.109 12.062 1 97.5 192 ASP B O 1
ATOM 8362 N N . ALA B 1 193 ? -0.4 -24.516 11.359 1 97.31 193 ALA B N 1
ATOM 8363 C CA . ALA B 1 193 ? -1.253 -24.016 10.289 1 97.31 193 ALA B CA 1
ATOM 8364 C C . ALA B 1 193 ? -2.645 -23.672 10.812 1 97.31 193 ALA B C 1
ATOM 8366 O O . ALA B 1 193 ? -3.65 -23.969 10.172 1 97.31 193 ALA B O 1
ATOM 8367 N N . ASP B 1 194 ? -2.727 -23.156 11.961 1 97.19 194 ASP B N 1
ATOM 8368 C CA . ASP B 1 194 ? -4.023 -22.734 12.492 1 97.19 194 ASP B CA 1
ATOM 8369 C C . ASP B 1 194 ? -4.645 -21.641 11.625 1 97.19 194 ASP B C 1
ATOM 8371 O O . ASP B 1 194 ? -3.932 -20.812 11.07 1 97.19 194 ASP B O 1
ATOM 8375 N N . GLU B 1 195 ? -5.902 -21.688 11.453 1 96.69 195 GLU B N 1
ATOM 8376 C CA . GLU B 1 195 ? -6.645 -20.688 10.695 1 96.69 195 GLU B CA 1
ATOM 8377 C C . GLU B 1 195 ? -7.91 -20.25 11.438 1 96.69 195 GLU B C 1
ATOM 8379 O O . GLU B 1 195 ? -8.703 -21.109 11.859 1 96.69 195 GLU B O 1
ATOM 8384 N N . SER B 1 196 ? -8.016 -18.984 11.68 1 97.25 196 SER B N 1
ATOM 8385 C CA . SER B 1 196 ? -9.188 -18.453 12.352 1 97.25 196 SER B CA 1
ATOM 8386 C C . SER B 1 196 ? -9.859 -17.359 11.516 1 97.25 196 SER B C 1
ATOM 8388 O O . SER B 1 196 ? -9.188 -16.625 10.805 1 97.25 196 SER B O 1
ATOM 8390 N N . SER B 1 197 ? -11.141 -17.375 11.562 1 96.56 197 SER B N 1
ATOM 8391 C CA . SER B 1 197 ? -11.922 -16.391 10.828 1 96.56 197 SER B CA 1
ATOM 8392 C C . SER B 1 197 ? -13.109 -15.898 11.648 1 96.56 197 SER B C 1
ATOM 8394 O O . SER B 1 197 ? -13.734 -16.688 12.367 1 96.56 197 SER B O 1
ATOM 8396 N N . ILE B 1 198 ? -13.391 -14.656 11.625 1 96.19 198 ILE B N 1
ATOM 8397 C CA . ILE B 1 198 ? -14.602 -14.047 12.164 1 96.19 198 ILE B CA 1
ATOM 8398 C C . ILE B 1 198 ? -15.297 -13.227 11.078 1 96.19 198 ILE B C 1
ATOM 8400 O O . ILE B 1 198 ? -14.664 -12.438 10.383 1 96.19 198 ILE B O 1
ATOM 8404 N N . ASP B 1 199 ? -16.516 -13.461 10.883 1 94.69 199 ASP B N 1
ATOM 8405 C CA . ASP B 1 199 ? -17.25 -12.656 9.914 1 94.69 199 ASP B CA 1
ATOM 8406 C C . ASP B 1 199 ? -18.578 -12.148 10.508 1 94.69 199 ASP B C 1
ATOM 8408 O O . ASP B 1 199 ? -19.188 -12.836 11.32 1 94.69 199 ASP B O 1
ATOM 8412 N N . MET B 1 200 ? -18.953 -11.008 10.148 1 93.81 200 MET B N 1
ATOM 8413 C CA . MET B 1 200 ? -20.172 -10.328 10.547 1 93.81 200 MET B CA 1
ATOM 8414 C C . MET B 1 200 ? -20.938 -9.812 9.328 1 93.81 200 MET B C 1
ATOM 8416 O O . MET B 1 200 ? -20.344 -9.195 8.438 1 93.81 200 MET B O 1
ATOM 8420 N N . THR B 1 201 ? -22.219 -10.117 9.305 1 93.31 201 THR B N 1
ATOM 8421 C CA . THR B 1 201 ? -23.109 -9.633 8.25 1 93.31 201 THR B CA 1
ATOM 8422 C C . THR B 1 201 ? -24.297 -8.898 8.836 1 93.31 201 THR B C 1
ATOM 8424 O O . THR B 1 201 ? -24.953 -9.391 9.766 1 93.31 201 THR B O 1
ATOM 8427 N N . LEU B 1 202 ? -24.531 -7.766 8.375 1 92.06 202 LEU B N 1
ATOM 8428 C CA . LEU B 1 202 ? -25.656 -6.934 8.766 1 92.06 202 LEU B CA 1
ATOM 8429 C C . LEU B 1 202 ? -26.438 -6.465 7.543 1 92.06 202 LEU B C 1
ATOM 8431 O O . LEU B 1 202 ? -25.844 -6.012 6.562 1 92.06 202 LEU B O 1
ATOM 8435 N N . GLY B 1 203 ? -27.75 -6.699 7.578 1 90.81 203 GLY B N 1
ATOM 8436 C CA . GLY B 1 203 ? -28.531 -6.254 6.438 1 90.81 203 GLY B CA 1
ATOM 8437 C C . GLY B 1 203 ? -30 -6.039 6.77 1 90.81 203 GLY B C 1
ATOM 8438 O O . GLY B 1 203 ? -30.469 -6.438 7.844 1 90.81 203 GLY B O 1
ATOM 8439 N N . ASN B 1 204 ? -30.656 -5.328 5.922 1 90.12 204 ASN B N 1
ATOM 8440 C CA . ASN B 1 204 ? -32.094 -5.074 6.035 1 90.12 204 ASN B CA 1
ATOM 8441 C C . ASN B 1 204 ? -32.719 -4.789 4.676 1 90.12 204 ASN B C 1
ATOM 8443 O O . ASN B 1 204 ? -32.062 -4.25 3.783 1 90.12 204 ASN B O 1
ATOM 8447 N N . THR B 1 205 ? -33.906 -5.234 4.562 1 91.25 205 THR B N 1
ATOM 8448 C CA . THR B 1 205 ? -34.75 -4.879 3.428 1 91.25 205 THR B CA 1
ATOM 8449 C C . THR B 1 205 ? -35.844 -3.9 3.854 1 91.25 205 THR B C 1
ATOM 8451 O O . THR B 1 205 ? -36.562 -4.137 4.84 1 91.25 205 THR B O 1
ATOM 8454 N N . PHE B 1 206 ? -35.938 -2.824 3.174 1 88.56 206 PHE B N 1
ATOM 8455 C CA . PHE B 1 206 ? -36.938 -1.815 3.477 1 88.56 206 PHE B CA 1
ATOM 8456 C C . PHE B 1 206 ? -37.781 -1.499 2.242 1 88.56 206 PHE B C 1
ATOM 8458 O O . PHE B 1 206 ? -37.625 -2.146 1.203 1 88.56 206 PHE B O 1
ATOM 8465 N N . GLU B 1 207 ? -38.719 -0.616 2.354 1 86.81 207 GLU B N 1
ATOM 8466 C CA . GLU B 1 207 ? -39.75 -0.393 1.334 1 86.81 207 GLU B CA 1
ATOM 8467 C C . GLU B 1 207 ? -39.094 -0.059 -0.015 1 86.81 207 GLU B C 1
ATOM 8469 O O . GLU B 1 207 ? -39.562 -0.551 -1.054 1 86.81 207 GLU B O 1
ATOM 8474 N N . LYS B 1 208 ? -38.062 0.651 -0.013 1 91.19 208 LYS B N 1
ATOM 8475 C CA . LYS B 1 208 ? -37.562 1.154 -1.283 1 91.19 208 LYS B CA 1
ATOM 8476 C C . LYS B 1 208 ? -36.219 0.494 -1.638 1 91.19 208 LYS B C 1
ATOM 8478 O O . LYS B 1 208 ? -35.531 0.944 -2.549 1 91.19 208 LYS B O 1
ATOM 8483 N N . GLY B 1 209 ? -35.938 -0.512 -0.904 1 90.94 209 GLY B N 1
ATOM 8484 C CA . GLY B 1 209 ? -34.656 -1.09 -1.272 1 90.94 209 GLY B CA 1
ATOM 8485 C C . GLY B 1 209 ? -34.062 -2.004 -0.205 1 90.94 209 GLY B C 1
ATOM 8486 O O . GLY B 1 209 ? -34.812 -2.586 0.586 1 90.94 209 GLY B O 1
ATOM 8487 N N . ASN B 1 210 ? -32.844 -2.334 -0.285 1 92.25 210 ASN B N 1
ATOM 8488 C CA . ASN B 1 210 ? -32.156 -3.186 0.671 1 92.25 210 ASN B CA 1
ATOM 8489 C C . ASN B 1 210 ? -30.672 -2.811 0.779 1 92.25 210 ASN B C 1
ATOM 8491 O O . ASN B 1 210 ? -30.125 -2.164 -0.115 1 92.25 210 ASN B O 1
ATOM 8495 N N . ILE B 1 211 ? -30.109 -3.141 1.911 1 92.31 211 ILE B N 1
ATOM 8496 C CA . ILE B 1 211 ? -28.688 -2.941 2.15 1 92.31 211 ILE B CA 1
ATOM 8497 C C . ILE B 1 211 ? -28.125 -4.125 2.938 1 92.31 211 ILE B C 1
ATOM 8499 O O . ILE B 1 211 ? -28.766 -4.637 3.85 1 92.31 211 ILE B O 1
ATOM 8503 N N . VAL B 1 212 ? -26.969 -4.617 2.5 1 93.19 212 VAL B N 1
ATOM 8504 C CA . VAL B 1 212 ? -26.234 -5.637 3.242 1 93.19 212 VAL B CA 1
ATOM 8505 C C . VAL B 1 212 ? -24.766 -5.254 3.336 1 93.19 212 VAL B C 1
ATOM 8507 O O . VAL B 1 212 ? -24.172 -4.785 2.357 1 93.19 212 VAL B O 1
ATOM 8510 N N . VAL B 1 213 ? -24.203 -5.367 4.5 1 93.31 213 VAL B N 1
ATOM 8511 C CA . VAL B 1 213 ? -22.781 -5.125 4.73 1 93.31 213 VAL B CA 1
ATOM 8512 C C . VAL B 1 213 ? -22.156 -6.348 5.398 1 93.31 213 VAL B C 1
ATOM 8514 O O . VAL B 1 213 ? -22.812 -7.035 6.188 1 93.31 213 VAL B O 1
ATOM 8517 N N . ASN B 1 214 ? -20.953 -6.609 5.008 1 94.69 214 ASN B N 1
ATOM 8518 C CA . ASN B 1 214 ? -20.234 -7.762 5.539 1 94.69 214 ASN B CA 1
ATOM 8519 C C . ASN B 1 214 ? -18.766 -7.434 5.816 1 94.69 214 ASN B C 1
ATOM 8521 O O . ASN B 1 214 ? -18.141 -6.707 5.051 1 94.69 214 ASN B O 1
ATOM 8525 N N . ALA B 1 215 ? -18.266 -7.879 6.914 1 94.44 215 ALA B N 1
ATOM 8526 C CA . ALA B 1 215 ? -16.859 -7.828 7.25 1 94.44 215 ALA B CA 1
ATOM 8527 C C . ALA B 1 215 ? -16.328 -9.211 7.633 1 94.44 215 ALA B C 1
ATOM 8529 O O . ALA B 1 215 ? -16.938 -9.906 8.453 1 94.44 215 ALA B O 1
ATOM 8530 N N . GLN B 1 216 ? -15.211 -9.57 7 1 95.88 216 GLN B N 1
ATOM 8531 C CA . GLN B 1 216 ? -14.57 -10.844 7.309 1 95.88 216 GLN B CA 1
ATOM 8532 C C . GLN B 1 216 ? -13.086 -10.664 7.59 1 95.88 216 GLN B C 1
ATOM 8534 O O . GLN B 1 216 ? -12.359 -10.086 6.773 1 95.88 216 GLN B O 1
ATOM 8539 N N . TYR B 1 217 ? -12.68 -11.07 8.719 1 95.44 217 TYR B N 1
ATOM 8540 C CA . TYR B 1 217 ? -11.266 -11.094 9.086 1 95.44 217 TYR B CA 1
ATOM 8541 C C . TYR B 1 217 ? -10.75 -12.523 9.188 1 95.44 217 TYR B C 1
ATOM 8543 O O . TYR B 1 217 ? -11.375 -13.367 9.836 1 95.44 217 TYR B O 1
ATOM 8551 N N . THR B 1 218 ? -9.625 -12.789 8.555 1 96.69 218 THR B N 1
ATOM 8552 C CA . THR B 1 218 ? -9.031 -14.125 8.547 1 96.69 218 THR B CA 1
ATOM 8553 C C . THR B 1 218 ? -7.543 -14.055 8.898 1 96.69 218 THR B C 1
ATOM 8555 O O . THR B 1 218 ? -6.832 -13.156 8.438 1 96.69 218 THR B O 1
ATOM 8558 N N . LYS B 1 219 ? -7.125 -14.969 9.734 1 96.38 219 LYS B N 1
ATOM 8559 C CA . LYS B 1 219 ? -5.715 -15.148 10.062 1 96.38 219 LYS B CA 1
ATOM 8560 C C . LYS B 1 219 ? -5.301 -16.609 9.922 1 96.38 219 LYS B C 1
ATOM 8562 O O . LYS B 1 219 ? -5.871 -17.484 10.578 1 96.38 219 LYS B O 1
ATOM 8567 N N . ARG B 1 220 ? -4.379 -16.859 9.094 1 96.88 220 ARG B N 1
ATOM 8568 C CA . ARG B 1 220 ? -3.818 -18.188 8.883 1 96.88 220 ARG B CA 1
ATOM 8569 C C . ARG B 1 220 ? -2.367 -18.25 9.344 1 96.88 220 ARG B C 1
ATOM 8571 O O . ARG B 1 220 ? -1.557 -17.406 8.977 1 96.88 220 ARG B O 1
ATOM 8578 N N . GLY B 1 221 ? -2.088 -19.297 10.117 1 96.81 221 GLY B N 1
ATOM 8579 C CA . GLY B 1 221 ? -0.719 -19.516 10.547 1 96.81 221 GLY B CA 1
ATOM 8580 C C . GLY B 1 221 ? 0.098 -20.312 9.555 1 96.81 221 GLY B C 1
ATOM 8581 O O . GLY B 1 221 ? -0.413 -20.719 8.508 1 96.81 221 GLY B O 1
ATOM 8582 N N . ASP B 1 222 ? 1.411 -20.547 9.883 1 96.81 222 ASP B N 1
ATOM 8583 C CA . ASP B 1 222 ? 2.324 -21.234 8.977 1 96.81 222 ASP B CA 1
ATOM 8584 C C . ASP B 1 222 ? 2.486 -22.703 9.375 1 96.81 222 ASP B C 1
ATOM 8586 O O . ASP B 1 222 ? 2.08 -23.109 10.469 1 96.81 222 ASP B O 1
ATOM 8590 N N . ALA B 1 223 ? 2.928 -23.484 8.484 1 97.88 223 ALA B N 1
ATOM 8591 C CA . ALA B 1 223 ? 3.525 -24.797 8.688 1 97.88 223 ALA B CA 1
ATOM 8592 C C . ALA B 1 223 ? 4.895 -24.891 8.016 1 97.88 223 ALA B C 1
ATOM 8594 O O . ALA B 1 223 ? 5.109 -24.312 6.953 1 97.88 223 ALA B O 1
ATOM 8595 N N . SER B 1 224 ? 5.754 -25.641 8.617 1 97.5 224 SER B N 1
ATOM 8596 C CA . SER B 1 224 ? 7.105 -25.797 8.086 1 97.5 224 SER B CA 1
ATOM 8597 C C . SER B 1 224 ? 7.285 -27.125 7.371 1 97.5 224 SER B C 1
ATOM 8599 O O . SER B 1 224 ? 6.734 -28.141 7.801 1 97.5 224 SER B O 1
ATOM 8601 N N . GLN B 1 225 ? 8.07 -27.078 6.32 1 97.25 225 GLN B N 1
ATOM 8602 C CA . GLN B 1 225 ? 8.422 -28.328 5.664 1 97.25 225 GLN B CA 1
ATOM 8603 C C . GLN B 1 225 ? 9.133 -29.266 6.629 1 97.25 225 GLN B C 1
ATOM 8605 O O . GLN B 1 225 ? 9.008 -30.484 6.512 1 97.25 225 GLN B O 1
ATOM 8610 N N . ALA B 1 226 ? 9.773 -28.719 7.594 1 96.5 226 ALA B N 1
ATOM 8611 C CA . ALA B 1 226 ? 10.539 -29.5 8.555 1 96.5 226 ALA B CA 1
ATOM 8612 C C . ALA B 1 226 ? 9.617 -30.328 9.445 1 96.5 226 ALA B C 1
ATOM 8614 O O . ALA B 1 226 ? 10.062 -31.281 10.086 1 96.5 226 ALA B O 1
ATOM 8615 N N . ASP B 1 227 ? 8.406 -30 9.438 1 96.06 227 ASP B N 1
ATOM 8616 C CA . ASP B 1 227 ? 7.512 -30.594 10.43 1 96.06 227 ASP B CA 1
ATOM 8617 C C . ASP B 1 227 ? 6.711 -31.75 9.844 1 96.06 227 ASP B C 1
ATOM 8619 O O . ASP B 1 227 ? 5.734 -32.219 10.438 1 96.06 227 ASP B O 1
ATOM 8623 N N . ARG B 1 228 ? 7.02 -32.156 8.641 1 96.44 228 ARG B N 1
ATOM 8624 C CA . ARG B 1 228 ? 6.457 -33.344 8.023 1 96.44 228 ARG B CA 1
ATOM 8625 C C . ARG B 1 228 ? 7.562 -34.312 7.602 1 96.44 228 ARG B C 1
ATOM 8627 O O . ARG B 1 228 ? 8.609 -33.875 7.102 1 96.44 228 ARG B O 1
ATOM 8634 N N . ASP B 1 229 ? 7.312 -35.531 7.723 1 94.31 229 ASP B N 1
ATOM 8635 C CA . ASP B 1 229 ? 8.305 -36.562 7.379 1 94.31 229 ASP B CA 1
ATOM 8636 C C . ASP B 1 229 ? 8.609 -36.531 5.883 1 94.31 229 ASP B C 1
ATOM 8638 O O . ASP B 1 229 ? 9.758 -36.719 5.477 1 94.31 229 ASP B O 1
ATOM 8642 N N . PHE B 1 230 ? 7.676 -36.281 5.113 1 95.56 230 PHE B N 1
ATOM 8643 C CA . PHE B 1 230 ? 7.855 -36.406 3.674 1 95.56 230 PHE B CA 1
ATOM 8644 C C . PHE B 1 230 ? 8.586 -35.188 3.111 1 95.56 230 PHE B C 1
ATOM 8646 O O . PHE B 1 230 ? 9.055 -35.219 1.973 1 95.56 230 PHE B O 1
ATOM 8653 N N . SER B 1 231 ? 8.719 -34.094 3.875 1 96.62 231 SER B N 1
ATOM 8654 C CA . SER B 1 231 ? 9.25 -32.875 3.297 1 96.62 231 SER B CA 1
ATOM 8655 C C . SER B 1 231 ? 10.398 -32.312 4.133 1 96.62 231 SER B C 1
ATOM 8657 O O . SER B 1 231 ? 10.945 -31.266 3.824 1 96.62 231 SER B O 1
ATOM 8659 N N . ASN B 1 232 ? 10.844 -32.875 5.188 1 95.56 232 ASN B N 1
ATOM 8660 C CA . ASN B 1 232 ? 11.789 -32.344 6.145 1 95.56 232 ASN B CA 1
ATOM 8661 C C . ASN B 1 232 ? 13.195 -32.25 5.559 1 95.56 232 ASN B C 1
ATOM 8663 O O . ASN B 1 232 ? 14.078 -31.609 6.133 1 95.56 232 ASN B O 1
ATOM 8667 N N . CYS B 1 233 ? 13.43 -32.906 4.453 1 94.75 233 CYS B N 1
ATOM 8668 C CA . CYS B 1 233 ? 14.672 -32.812 3.701 1 94.75 233 CYS B CA 1
ATOM 8669 C C . CYS B 1 233 ? 14.406 -32.844 2.201 1 94.75 233 CYS B C 1
ATOM 8671 O O . CYS B 1 233 ? 13.578 -33.625 1.727 1 94.75 233 CYS B O 1
ATOM 8673 N N . PRO B 1 234 ? 15.141 -31.969 1.475 1 92.31 234 PRO B N 1
ATOM 8674 C CA . PRO B 1 234 ? 15.016 -32.125 0.023 1 92.31 234 PRO B CA 1
ATOM 8675 C C . PRO B 1 234 ? 15.609 -33.438 -0.485 1 92.31 234 PRO B C 1
ATOM 8677 O O . PRO B 1 234 ? 16.797 -33.688 -0.303 1 92.31 234 PRO B O 1
ATOM 8680 N N . ILE B 1 235 ? 14.797 -34.188 -1.131 1 92.94 235 ILE B N 1
ATOM 8681 C CA . ILE B 1 235 ? 15.203 -35.531 -1.538 1 92.94 235 ILE B CA 1
ATOM 8682 C C . ILE B 1 235 ? 15.82 -35.469 -2.932 1 92.94 235 ILE B C 1
ATOM 8684 O O . ILE B 1 235 ? 15.336 -34.781 -3.812 1 92.94 235 ILE B O 1
ATOM 8688 N N . ALA B 1 236 ? 16.906 -36.094 -3.1 1 87.12 236 ALA B N 1
ATOM 8689 C CA . ALA B 1 236 ? 17.562 -36.312 -4.387 1 87.12 236 ALA B CA 1
ATOM 8690 C C . ALA B 1 236 ? 17.766 -37.781 -4.668 1 87.12 236 ALA B C 1
ATOM 8692 O O . ALA B 1 236 ? 17.672 -38.625 -3.762 1 87.12 236 ALA B O 1
ATOM 8693 N N . GLU B 1 237 ? 17.906 -38.094 -5.953 1 87.88 237 GLU B N 1
ATOM 8694 C CA . GLU B 1 237 ? 18.109 -39.469 -6.387 1 87.88 237 GLU B CA 1
ATOM 8695 C C . GLU B 1 237 ? 19.562 -39.688 -6.816 1 87.88 237 GLU B C 1
ATOM 8697 O O . GLU B 1 237 ? 20.203 -38.812 -7.379 1 87.88 237 GLU B O 1
ATOM 8702 N N . THR B 1 238 ? 20.031 -40.844 -6.395 1 86.75 238 THR B N 1
ATOM 8703 C CA . THR B 1 238 ? 21.391 -41.25 -6.781 1 86.75 238 THR B CA 1
ATOM 8704 C C . THR B 1 238 ? 21.438 -42.719 -7.141 1 86.75 238 THR B C 1
ATOM 8706 O O . THR B 1 238 ? 20.453 -43.438 -6.965 1 86.75 238 THR B O 1
ATOM 8709 N N . GLY B 1 239 ? 22.562 -43.125 -7.863 1 87.38 239 GLY B N 1
ATOM 8710 C CA . GLY B 1 239 ? 22.766 -44.5 -8.258 1 87.38 239 GLY B CA 1
ATOM 8711 C C . GLY B 1 239 ? 22.547 -44.75 -9.742 1 87.38 239 GLY B C 1
ATOM 8712 O O . GLY B 1 239 ? 22.031 -43.875 -10.445 1 87.38 239 GLY B O 1
ATOM 8713 N N . PRO B 1 240 ? 22.984 -45.875 -10.258 1 87.38 240 PRO B N 1
ATOM 8714 C CA . PRO B 1 240 ? 22.844 -46.156 -11.688 1 87.38 240 PRO B CA 1
ATOM 8715 C C . PRO B 1 240 ? 21.391 -46.438 -12.086 1 87.38 240 PRO B C 1
ATOM 8717 O O . PRO B 1 240 ? 20.547 -46.688 -11.219 1 87.38 240 PRO B O 1
ATOM 8720 N N . LYS B 1 241 ? 21.234 -46.344 -13.398 1 84.56 241 LYS B N 1
ATOM 8721 C CA . LYS B 1 241 ? 19.906 -46.656 -13.945 1 84.56 241 LYS B CA 1
ATOM 8722 C C . LYS B 1 241 ? 19.406 -48 -13.469 1 84.56 241 LYS B C 1
ATOM 8724 O O . LYS B 1 241 ? 20.156 -49 -13.492 1 84.56 241 LYS B O 1
ATOM 8729 N N . GLY B 1 242 ? 18.25 -48.031 -13.078 1 83.31 242 GLY B N 1
ATOM 8730 C CA . GLY B 1 242 ? 17.641 -49.281 -12.633 1 83.31 242 GLY B CA 1
ATOM 8731 C C . GLY B 1 242 ? 17.844 -49.531 -11.156 1 83.31 242 GLY B C 1
ATOM 8732 O O . GLY B 1 242 ? 17.188 -50.406 -10.578 1 83.31 242 GLY B O 1
ATOM 8733 N N . ASP B 1 243 ? 18.875 -48.844 -10.57 1 88.94 243 ASP B N 1
ATOM 8734 C CA . ASP B 1 243 ? 19.156 -49.031 -9.148 1 88.94 243 ASP B CA 1
ATOM 8735 C C . ASP B 1 243 ? 19.312 -47.656 -8.461 1 88.94 243 ASP B C 1
ATOM 8737 O O . ASP B 1 243 ? 20.344 -47.406 -7.848 1 88.94 243 ASP B O 1
ATOM 8741 N N . ARG B 1 244 ? 18.203 -46.938 -8.539 1 90 244 ARG B N 1
ATOM 8742 C CA . ARG B 1 244 ? 18.234 -45.594 -7.969 1 90 244 ARG B CA 1
ATOM 8743 C C . ARG B 1 244 ? 17.875 -45.625 -6.488 1 90 244 ARG B C 1
ATOM 8745 O O . ARG B 1 244 ? 17.078 -46.469 -6.051 1 90 244 ARG B O 1
ATOM 8752 N N . SER B 1 245 ? 18.531 -44.75 -5.688 1 92.06 245 SER B N 1
ATOM 8753 C CA . SER B 1 245 ? 18.219 -44.562 -4.273 1 92.06 245 SER B CA 1
ATOM 8754 C C . SER B 1 245 ? 18.031 -43.094 -3.941 1 92.06 245 SER B C 1
ATOM 8756 O O . SER B 1 245 ? 18.438 -42.219 -4.707 1 92.06 245 SER B O 1
ATOM 8758 N N . LEU B 1 246 ? 17.266 -42.906 -2.881 1 92.69 246 LEU B N 1
ATOM 8759 C CA . LEU B 1 246 ? 17.016 -41.562 -2.436 1 92.69 246 LEU B CA 1
ATOM 8760 C C . LEU B 1 246 ? 18 -41.125 -1.352 1 92.69 246 LEU B C 1
ATOM 8762 O O . LEU B 1 246 ? 18.453 -41.969 -0.562 1 92.69 246 LEU B O 1
ATOM 8766 N N . TYR B 1 247 ? 18.406 -39.938 -1.291 1 89.38 247 TYR B N 1
ATOM 8767 C CA . TYR B 1 247 ? 19.172 -39.344 -0.201 1 89.38 247 TYR B CA 1
ATOM 8768 C C . TYR B 1 247 ? 18.734 -37.875 0.043 1 89.38 247 TYR B C 1
ATOM 8770 O O . TYR B 1 247 ? 18.047 -37.281 -0.789 1 89.38 247 TYR B O 1
ATOM 8778 N N . CYS B 1 248 ? 19.094 -37.438 1.242 1 91.12 248 CYS B N 1
ATOM 8779 C CA . CYS B 1 248 ? 18.844 -36.031 1.535 1 91.12 248 CYS B CA 1
ATOM 8780 C C . CYS B 1 248 ? 19.766 -35.125 0.741 1 91.12 248 CYS B C 1
ATOM 8782 O O . CYS B 1 248 ? 20.969 -35.094 1.02 1 91.12 248 CYS B O 1
ATOM 8784 N N . GLY B 1 249 ? 19.266 -34.531 -0.268 1 89.06 249 GLY B N 1
ATOM 8785 C CA . GLY B 1 249 ? 20.031 -33.594 -1.074 1 89.06 249 GLY B CA 1
ATOM 8786 C C . GLY B 1 249 ? 20.156 -32.219 -0.441 1 89.06 249 GLY B C 1
ATOM 8787 O O . GLY B 1 249 ? 20.516 -32.125 0.735 1 89.06 249 GLY B O 1
ATOM 8788 N N . GLY B 1 250 ? 19.875 -31.266 -1.135 1 88.25 250 GLY B N 1
ATOM 8789 C CA . GLY B 1 250 ? 20.016 -29.875 -0.685 1 88.25 250 GLY B CA 1
ATOM 8790 C C . GLY B 1 250 ? 20.922 -29.047 -1.571 1 88.25 250 GLY B C 1
ATOM 8791 O O . GLY B 1 250 ? 21.203 -29.438 -2.711 1 88.25 250 GLY B O 1
ATOM 8792 N N . SER B 1 251 ? 21.281 -27.938 -1.051 1 87.31 251 SER B N 1
ATOM 8793 C CA . SER B 1 251 ? 22.062 -27 -1.841 1 87.31 251 SER B CA 1
ATOM 8794 C C . SER B 1 251 ? 23.562 -27.203 -1.646 1 87.31 251 SER B C 1
ATOM 8796 O O . SER B 1 251 ? 24.016 -27.453 -0.527 1 87.31 251 SER B O 1
ATOM 8798 N N . SER B 1 252 ? 24.25 -27.078 -2.77 1 86.88 252 SER B N 1
ATOM 8799 C CA . SER B 1 252 ? 25.703 -27.172 -2.695 1 86.88 252 SER B CA 1
ATOM 8800 C C . SER B 1 252 ? 26.328 -25.906 -2.105 1 86.88 252 SER B C 1
ATOM 8802 O O . SER B 1 252 ? 27.5 -25.891 -1.755 1 86.88 252 SER B O 1
ATOM 8804 N N . TYR B 1 253 ? 25.578 -24.844 -2.078 1 90.69 253 TYR B N 1
ATOM 8805 C CA . TYR B 1 253 ? 26.031 -23.672 -1.339 1 90.69 253 TYR B CA 1
ATOM 8806 C C . TYR B 1 253 ? 25.953 -23.906 0.164 1 90.69 253 TYR B C 1
ATOM 8808 O O . TYR B 1 253 ? 24.922 -23.688 0.787 1 90.69 253 TYR B O 1
ATOM 8816 N N . SER B 1 254 ? 27.047 -24.312 0.702 1 93 254 SER B N 1
ATOM 8817 C CA . SER B 1 254 ? 27.125 -24.766 2.086 1 93 254 SER B CA 1
ATOM 8818 C C . SER B 1 254 ? 27.125 -23.594 3.057 1 93 254 SER B C 1
ATOM 8820 O O . SER B 1 254 ? 27.547 -22.484 2.705 1 93 254 SER B O 1
ATOM 8822 N N . GLN B 1 255 ? 26.578 -24 4.195 1 94.19 255 GLN B N 1
ATOM 8823 C CA . GLN B 1 255 ? 26.859 -23.078 5.297 1 94.19 255 GLN B CA 1
ATOM 8824 C C . GLN B 1 255 ? 28.359 -22.953 5.539 1 94.19 255 GLN B C 1
ATOM 8826 O O . GLN B 1 255 ? 29.078 -23.953 5.523 1 94.19 255 GLN B O 1
ATOM 8831 N N . GLY B 1 256 ? 28.891 -21.828 5.59 1 95.56 256 GLY B N 1
ATOM 8832 C CA . GLY B 1 256 ? 30.328 -21.609 5.77 1 95.56 256 GLY B CA 1
ATOM 8833 C C . GLY B 1 256 ? 31.062 -21.391 4.461 1 95.56 256 GLY B C 1
ATOM 8834 O O . GLY B 1 256 ? 32.25 -21.062 4.457 1 95.56 256 GLY B O 1
ATOM 8835 N N . GLY B 1 257 ? 30.406 -21.656 3.408 1 96 257 GLY B N 1
ATOM 8836 C CA . GLY B 1 257 ? 31 -21.391 2.104 1 96 257 GLY B CA 1
ATOM 8837 C C . GLY B 1 257 ? 31.438 -22.656 1.382 1 96 257 GLY B C 1
ATOM 8838 O O . GLY B 1 257 ? 31.844 -23.625 2.016 1 96 257 GLY B O 1
ATOM 8839 N N . HIS B 1 258 ? 31.328 -22.641 0.15 1 94.75 258 HIS B N 1
ATOM 8840 C CA . HIS B 1 258 ? 31.828 -23.656 -0.779 1 94.75 258 HIS B CA 1
ATOM 8841 C C . HIS B 1 258 ? 32.844 -23.047 -1.755 1 94.75 258 HIS B C 1
ATOM 8843 O O . HIS B 1 258 ? 32.5 -22.109 -2.484 1 94.75 258 HIS B O 1
ATOM 8849 N N . VAL B 1 259 ? 34.031 -23.594 -1.714 1 95.75 259 VAL B N 1
ATOM 8850 C CA . VAL B 1 259 ? 35.094 -23.078 -2.541 1 95.75 259 VAL B CA 1
ATOM 8851 C C . VAL B 1 259 ? 35.406 -24.062 -3.668 1 95.75 259 VAL B C 1
ATOM 8853 O O . VAL B 1 259 ? 35.625 -25.25 -3.42 1 95.75 259 VAL B O 1
ATOM 8856 N N . TRP B 1 260 ? 35.375 -23.594 -4.828 1 91.94 260 TRP B N 1
ATOM 8857 C CA . TRP B 1 260 ? 35.812 -24.375 -5.996 1 91.94 260 TRP B CA 1
ATOM 8858 C C . TRP B 1 260 ? 37.094 -23.828 -6.578 1 91.94 260 TRP B C 1
ATOM 8860 O O . TRP B 1 260 ? 37.188 -22.656 -6.961 1 91.94 260 TRP B O 1
ATOM 8870 N N . GLY B 1 261 ? 38.031 -24.703 -6.637 1 93.06 261 GLY B N 1
ATOM 8871 C CA . GLY B 1 261 ? 39.312 -24.328 -7.234 1 93.06 261 GLY B CA 1
ATOM 8872 C C . GLY B 1 261 ? 39.25 -24.281 -8.75 1 93.06 261 GLY B C 1
ATOM 8873 O O . GLY B 1 261 ? 38.219 -24.562 -9.359 1 93.06 261 GLY B O 1
ATOM 8874 N N . ASP B 1 262 ? 40.344 -23.828 -9.281 1 92.25 262 ASP B N 1
ATOM 8875 C CA . ASP B 1 262 ? 40.5 -23.688 -10.727 1 92.25 262 ASP B CA 1
ATOM 8876 C C . ASP B 1 262 ? 41.438 -24.766 -11.289 1 92.25 262 ASP B C 1
ATOM 8878 O O . ASP B 1 262 ? 42.656 -24.688 -11.141 1 92.25 262 ASP B O 1
ATOM 8882 N N . ASN B 1 263 ? 40.844 -25.703 -12.008 1 89.88 263 ASN B N 1
ATOM 8883 C CA . ASN B 1 263 ? 41.656 -26.781 -12.57 1 89.88 263 ASN B CA 1
ATOM 8884 C C . ASN B 1 263 ? 42.625 -26.25 -13.602 1 89.88 263 ASN B C 1
ATOM 8886 O O . ASN B 1 263 ? 43.625 -26.906 -13.93 1 89.88 263 ASN B O 1
ATOM 8890 N N . ASN B 1 264 ? 42.438 -25.047 -14.07 1 90.75 264 ASN B N 1
ATOM 8891 C CA . ASN B 1 264 ? 43.312 -24.469 -15.109 1 90.75 264 ASN B CA 1
ATOM 8892 C C . ASN B 1 264 ? 44.375 -23.578 -14.516 1 90.75 264 ASN B C 1
ATOM 8894 O O . ASN B 1 264 ? 45.062 -22.844 -15.234 1 90.75 264 ASN B O 1
ATOM 8898 N N . PHE B 1 265 ? 44.531 -23.625 -13.273 1 94.44 265 PHE B N 1
ATOM 8899 C CA . PHE B 1 265 ? 45.5 -22.781 -12.633 1 94.44 265 PHE B CA 1
ATOM 8900 C C . PHE B 1 265 ? 46.875 -22.984 -13.25 1 94.44 265 PHE B C 1
ATOM 8902 O O . PHE B 1 265 ? 47.375 -24.109 -13.312 1 94.44 265 PHE B O 1
ATOM 8909 N N . GLY B 1 266 ? 47.469 -21.875 -13.742 1 93.75 266 GLY B N 1
ATOM 8910 C CA . GLY B 1 266 ? 48.812 -21.922 -14.289 1 93.75 266 GLY B CA 1
ATOM 8911 C C . GLY B 1 266 ? 48.844 -22.25 -15.766 1 93.75 266 GLY B C 1
ATOM 8912 O O . GLY B 1 266 ? 49.906 -22.375 -16.359 1 93.75 266 GLY B O 1
ATOM 8913 N N . ILE B 1 267 ? 47.688 -22.484 -16.359 1 93.56 267 ILE B N 1
ATOM 8914 C CA . ILE B 1 267 ? 47.688 -22.797 -17.781 1 93.56 267 ILE B CA 1
ATOM 8915 C C . ILE B 1 267 ? 47.531 -21.516 -18.594 1 93.56 267 ILE B C 1
ATOM 8917 O O . ILE B 1 267 ? 46.656 -20.703 -18.312 1 93.56 267 ILE B O 1
ATOM 8921 N N . VAL B 1 268 ? 48.312 -21.328 -19.547 1 92.5 268 VAL B N 1
ATOM 8922 C CA . VAL B 1 268 ? 48.188 -20.266 -20.531 1 92.5 268 VAL B CA 1
ATOM 8923 C C . VAL B 1 268 ? 47.688 -20.844 -21.859 1 92.5 268 VAL B C 1
ATOM 8925 O O . VAL B 1 268 ? 48.344 -21.734 -22.422 1 92.5 268 VAL B O 1
ATOM 8928 N N . GLY B 1 269 ? 46.594 -20.391 -22.297 1 89.56 269 GLY B N 1
ATOM 8929 C CA . GLY B 1 269 ? 46.062 -20.875 -23.562 1 89.56 269 GLY B CA 1
ATOM 8930 C C . GLY B 1 269 ? 46.875 -20.453 -24.766 1 89.56 269 GLY B C 1
ATOM 8931 O O . GLY B 1 269 ? 47.219 -19.281 -24.906 1 89.56 269 GLY B O 1
ATOM 8932 N N . THR B 1 270 ? 47.156 -21.406 -25.578 1 90.88 270 THR B N 1
ATOM 8933 C CA . THR B 1 270 ? 47.969 -21.109 -26.766 1 90.88 270 THR B CA 1
ATOM 8934 C C . THR B 1 270 ? 47.125 -21.141 -28.031 1 90.88 270 THR B C 1
ATOM 8936 O O . THR B 1 270 ? 47.625 -20.844 -29.109 1 90.88 270 THR B O 1
ATOM 8939 N N . GLY B 1 271 ? 45.906 -21.484 -27.844 1 86.5 271 GLY B N 1
ATOM 8940 C CA . GLY B 1 271 ? 45.031 -21.5 -29 1 86.5 271 GLY B CA 1
ATOM 8941 C C . GLY B 1 271 ? 44.531 -20.125 -29.406 1 86.5 271 GLY B C 1
ATOM 8942 O O . GLY B 1 271 ? 44.938 -19.125 -28.812 1 86.5 271 GLY B O 1
ATOM 8943 N N . PRO B 1 272 ? 43.75 -20.125 -30.469 1 78.56 272 PRO B N 1
ATOM 8944 C CA . PRO B 1 272 ? 43.219 -18.828 -30.906 1 78.56 272 PRO B CA 1
ATOM 8945 C C . PRO B 1 272 ? 42.469 -18.094 -29.812 1 78.56 272 PRO B C 1
ATOM 8947 O O . PRO B 1 272 ? 41.688 -18.719 -29.062 1 78.56 272 PRO B O 1
ATOM 8950 N N . GLU B 1 273 ? 42.719 -16.828 -29.703 1 76.06 273 GLU B N 1
ATOM 8951 C CA . GLU B 1 273 ? 42.062 -15.922 -28.766 1 76.06 273 GLU B CA 1
ATOM 8952 C C . GLU B 1 273 ? 42.25 -16.391 -27.328 1 76.06 273 GLU B C 1
ATOM 8954 O O . GLU B 1 273 ? 41.375 -16.203 -26.469 1 76.06 273 GLU B O 1
ATOM 8959 N N . GLY B 1 274 ? 43.344 -17.281 -27.125 1 82.31 274 GLY B N 1
ATOM 8960 C CA . GLY B 1 274 ? 43.719 -17.688 -25.781 1 82.31 274 GLY B CA 1
ATOM 8961 C C . GLY B 1 274 ? 43 -18.953 -25.328 1 82.31 274 GLY B C 1
ATOM 8962 O O . GLY B 1 274 ? 43.062 -19.312 -24.141 1 82.31 274 GLY B O 1
ATOM 8963 N N . ALA B 1 275 ? 42.344 -19.594 -26.25 1 81.62 275 ALA B N 1
ATOM 8964 C CA . ALA B 1 275 ? 41.719 -20.875 -25.922 1 81.62 275 ALA B CA 1
ATOM 8965 C C . ALA B 1 275 ? 42.75 -21.938 -25.562 1 81.62 275 ALA B C 1
ATOM 8967 O O . ALA B 1 275 ? 43.875 -21.875 -26.016 1 81.62 275 ALA B O 1
ATOM 8968 N N . TYR B 1 276 ? 42.344 -22.828 -24.734 1 88.62 276 TYR B N 1
ATOM 8969 C CA . TYR B 1 276 ? 43.219 -23.922 -24.375 1 88.62 276 TYR B CA 1
ATOM 8970 C C . TYR B 1 276 ? 43.406 -24.891 -25.531 1 88.62 276 TYR B C 1
ATOM 8972 O O . TYR B 1 276 ? 42.438 -25.203 -26.234 1 88.62 276 TYR B O 1
ATOM 8980 N N . ALA B 1 277 ? 44.656 -25.281 -25.703 1 91.88 277 ALA B N 1
ATOM 8981 C CA . ALA B 1 277 ? 45 -26.172 -26.797 1 91.88 277 ALA B CA 1
ATOM 8982 C C . ALA B 1 277 ? 45.719 -27.422 -26.281 1 91.88 277 ALA B C 1
ATOM 8984 O O . ALA B 1 277 ? 46.156 -27.453 -25.125 1 91.88 277 ALA B O 1
ATOM 8985 N N . ILE B 1 278 ? 45.688 -28.453 -27.172 1 93.12 278 ILE B N 1
ATOM 8986 C CA . ILE B 1 278 ? 46.406 -29.688 -26.828 1 93.12 278 ILE B CA 1
ATOM 8987 C C . ILE B 1 278 ? 47.875 -29.375 -26.516 1 93.12 278 ILE B C 1
ATOM 8989 O O . ILE B 1 278 ? 48.531 -28.672 -27.297 1 93.12 278 ILE B O 1
ATOM 8993 N N . GLY B 1 279 ? 48.375 -29.781 -25.375 1 94 279 GLY B N 1
ATOM 8994 C CA . GLY B 1 279 ? 49.75 -29.531 -24.953 1 94 279 GLY B CA 1
ATOM 8995 C C . GLY B 1 279 ? 49.875 -28.469 -23.875 1 94 279 GLY B C 1
ATOM 8996 O O . GLY B 1 279 ? 50.906 -28.391 -23.203 1 94 279 GLY B O 1
ATOM 8997 N N . ASP B 1 280 ? 48.812 -27.656 -23.781 1 94.25 280 ASP B N 1
ATOM 8998 C CA . ASP B 1 280 ? 48.844 -26.688 -22.688 1 94.25 280 ASP B CA 1
ATOM 8999 C C . ASP B 1 280 ? 48.844 -27.375 -21.328 1 94.25 280 ASP B C 1
ATOM 9001 O O . ASP B 1 280 ? 48.094 -28.328 -21.094 1 94.25 280 ASP B O 1
ATOM 9005 N N . LYS B 1 281 ? 49.719 -26.969 -20.406 1 94.69 281 LYS B N 1
ATOM 9006 C CA . LYS B 1 281 ? 49.906 -27.625 -19.125 1 94.69 281 LYS B CA 1
ATOM 9007 C C . LYS B 1 281 ? 49.938 -26.609 -17.984 1 94.69 281 LYS B C 1
ATOM 9009 O O . LYS B 1 281 ? 50.406 -25.484 -18.172 1 94.69 281 LYS B O 1
ATOM 9014 N N . GLY B 1 282 ? 49.281 -26.953 -16.875 1 95.06 282 GLY B N 1
ATOM 9015 C CA . GLY B 1 282 ? 49.281 -26.141 -15.672 1 95.06 282 GLY B CA 1
ATOM 9016 C C . GLY B 1 282 ? 49.625 -26.922 -14.422 1 95.06 282 GLY B C 1
ATOM 9017 O O . GLY B 1 282 ? 50.375 -27.906 -14.477 1 95.06 282 GLY B O 1
ATOM 9018 N N . TYR B 1 283 ? 49.219 -26.453 -13.312 1 95.38 283 TYR B N 1
ATOM 9019 C CA . TYR B 1 283 ? 49.562 -27.031 -12.016 1 95.38 283 TYR B CA 1
ATOM 9020 C C . TYR B 1 283 ? 48.875 -28.375 -11.812 1 95.38 283 TYR B C 1
ATOM 9022 O O . TYR B 1 283 ? 49.5 -29.328 -11.328 1 95.38 283 TYR B O 1
ATOM 9030 N N . TYR B 1 284 ? 47.594 -28.484 -12.172 1 95.5 284 TYR B N 1
ATOM 9031 C CA . TYR B 1 284 ? 46.781 -29.656 -11.82 1 95.5 284 TYR B CA 1
ATOM 9032 C C . TYR B 1 284 ? 46.75 -30.672 -12.961 1 95.5 284 TYR B C 1
ATOM 9034 O O . TYR B 1 284 ? 46.438 -31.828 -12.758 1 95.5 284 TYR B O 1
ATOM 9042 N N . GLY B 1 285 ? 46.969 -30.125 -14.211 1 95.38 285 GLY B N 1
ATOM 9043 C CA . GLY B 1 285 ? 46.844 -31.031 -15.344 1 95.38 285 GLY B CA 1
ATOM 9044 C C . GLY B 1 285 ? 47.25 -30.375 -16.656 1 95.38 285 GLY B C 1
ATOM 9045 O O . GLY B 1 285 ? 47.969 -29.375 -16.672 1 95.38 285 GLY B O 1
ATOM 9046 N N . GLU B 1 286 ? 46.844 -31.172 -17.719 1 94.81 286 GLU B N 1
ATOM 9047 C CA . GLU B 1 286 ? 47.156 -30.703 -19.062 1 94.81 286 GLU B CA 1
ATOM 9048 C C . GLU B 1 286 ? 46.031 -31.031 -20.047 1 94.81 286 GLU B C 1
ATOM 9050 O O . GLU B 1 286 ? 45.188 -31.875 -19.766 1 94.81 286 GLU B O 1
ATOM 9055 N N . TYR B 1 287 ? 46.031 -30.266 -21.109 1 93.88 287 TYR B N 1
ATOM 9056 C CA . TYR B 1 287 ? 45.062 -30.547 -22.188 1 93.88 287 TYR B CA 1
ATOM 9057 C C . TYR B 1 287 ? 45.656 -31.547 -23.172 1 93.88 287 TYR B C 1
ATOM 9059 O O . TYR B 1 287 ? 46.719 -31.281 -23.766 1 93.88 287 TYR B O 1
ATOM 9067 N N . VAL B 1 288 ? 44.969 -32.688 -23.281 1 94.75 288 VAL B N 1
ATOM 9068 C CA . VAL B 1 288 ? 45.375 -33.75 -24.203 1 94.75 288 VAL B CA 1
ATOM 9069 C C . VAL B 1 288 ? 44.344 -33.938 -25.297 1 94.75 288 VAL B C 1
ATOM 9071 O O . VAL B 1 288 ? 43.281 -33.312 -25.266 1 94.75 288 VAL B O 1
ATOM 9074 N N . ASP B 1 289 ? 44.656 -34.594 -26.25 1 92.06 289 ASP B N 1
ATOM 9075 C CA . ASP B 1 289 ? 43.719 -34.906 -27.359 1 92.06 289 ASP B CA 1
ATOM 9076 C C . ASP B 1 289 ? 42.594 -35.844 -26.891 1 92.06 289 ASP B C 1
ATOM 9078 O O . ASP B 1 289 ? 42.875 -36.875 -26.266 1 92.06 289 ASP B O 1
ATOM 9082 N N . ASN B 1 290 ? 41.312 -35.5 -27.141 1 86.81 290 ASN B N 1
ATOM 9083 C CA . ASN B 1 290 ? 40.188 -36.344 -26.75 1 86.81 290 ASN B CA 1
ATOM 9084 C C . ASN B 1 290 ? 40 -37.5 -27.719 1 86.81 290 ASN B C 1
ATOM 9086 O O . ASN B 1 290 ? 38.969 -38.188 -27.688 1 86.81 290 ASN B O 1
ATOM 9090 N N . GLY B 1 291 ? 40.812 -37.75 -28.703 1 89.31 291 GLY B N 1
ATOM 9091 C CA . GLY B 1 291 ? 40.719 -38.75 -29.734 1 89.31 291 GLY B CA 1
ATOM 9092 C C . GLY B 1 291 ? 40.156 -38.25 -31.031 1 89.31 291 GLY B C 1
ATOM 9093 O O . GLY B 1 291 ? 40.156 -38.938 -32.031 1 89.31 291 GLY B O 1
ATOM 9094 N N . GLU B 1 292 ? 39.656 -37.062 -31.031 1 88.69 292 GLU B N 1
ATOM 9095 C CA . GLU B 1 292 ? 39.062 -36.469 -32.219 1 88.69 292 GLU B CA 1
ATOM 9096 C C . GLU B 1 292 ? 39.719 -35.125 -32.562 1 88.69 292 GLU B C 1
ATOM 9098 O O . GLU B 1 292 ? 39.094 -34.281 -33.219 1 88.69 292 GLU B O 1
ATOM 9103 N N . GLY B 1 293 ? 40.938 -34.875 -32 1 82.06 293 GLY B N 1
ATOM 9104 C CA . GLY B 1 293 ? 41.656 -33.656 -32.312 1 82.06 293 GLY B CA 1
ATOM 9105 C C . GLY B 1 293 ? 41.219 -32.469 -31.484 1 82.06 293 GLY B C 1
ATOM 9106 O O . GLY B 1 293 ? 41.562 -31.312 -31.812 1 82.06 293 GLY B O 1
ATOM 9107 N N . LYS B 1 294 ? 40.375 -32.688 -30.531 1 86.19 294 LYS B N 1
ATOM 9108 C CA . LYS B 1 294 ? 39.938 -31.609 -29.672 1 86.19 294 LYS B CA 1
ATOM 9109 C C . LYS B 1 294 ? 40.594 -31.703 -28.297 1 86.19 294 LYS B C 1
ATOM 9111 O O . LYS B 1 294 ? 40.875 -32.812 -27.797 1 86.19 294 LYS B O 1
ATOM 9116 N N . PRO B 1 295 ? 40.875 -30.562 -27.688 1 88.75 295 PRO B N 1
ATOM 9117 C CA . PRO B 1 295 ? 41.5 -30.578 -26.359 1 88.75 295 PRO B CA 1
ATOM 9118 C C . PRO B 1 295 ? 40.594 -31.109 -25.266 1 88.75 295 PRO B C 1
ATOM 9120 O O . PRO B 1 295 ? 39.406 -30.797 -25.25 1 88.75 295 PRO B O 1
ATOM 9123 N N . LYS B 1 296 ? 41.062 -31.969 -24.484 1 89.69 296 LYS B N 1
ATOM 9124 C CA . LYS B 1 296 ? 40.438 -32.469 -23.266 1 89.69 296 LYS B CA 1
ATOM 9125 C C . LYS B 1 296 ? 41.344 -32.375 -22.062 1 89.69 296 LYS B C 1
ATOM 9127 O O . LYS B 1 296 ? 42.5 -32.812 -22.125 1 89.69 296 LYS B O 1
ATOM 9132 N N . PHE B 1 297 ? 40.875 -31.766 -21.016 1 90.06 297 PHE B N 1
ATOM 9133 C CA . PHE B 1 297 ? 41.688 -31.625 -19.812 1 90.06 297 PHE B CA 1
ATOM 9134 C C . PHE B 1 297 ? 41.906 -32.969 -19.141 1 90.06 297 PHE B C 1
ATOM 9136 O O . PHE B 1 297 ? 40.969 -33.781 -19.047 1 90.06 297 PHE B O 1
ATOM 9143 N N . GLN B 1 298 ? 43.031 -33.25 -18.734 1 93.38 298 GLN B N 1
ATOM 9144 C CA . GLN B 1 298 ? 43.406 -34.469 -17.984 1 93.38 298 GLN B CA 1
ATOM 9145 C C . GLN B 1 298 ? 44.25 -34.094 -16.766 1 93.38 298 GLN B C 1
ATOM 9147 O O . GLN B 1 298 ? 45.281 -33.406 -16.875 1 93.38 298 GLN B O 1
ATOM 9152 N N . TYR B 1 299 ? 43.75 -34.594 -15.68 1 94.31 299 TYR B N 1
ATOM 9153 C CA . TYR B 1 299 ? 44.469 -34.375 -14.438 1 94.31 299 TYR B CA 1
ATOM 9154 C C . TYR B 1 299 ? 45.812 -35.125 -14.414 1 94.31 299 TYR B C 1
ATOM 9156 O O . TYR B 1 299 ? 45.875 -36.25 -14.93 1 94.31 299 TYR B O 1
ATOM 9164 N N . PHE B 1 300 ? 46.875 -34.531 -13.711 1 95.12 300 PHE B N 1
ATOM 9165 C CA . PHE B 1 300 ? 48.031 -35.281 -13.344 1 95.12 300 PHE B CA 1
ATOM 9166 C C . PHE B 1 300 ? 47.719 -36.281 -12.227 1 95.12 300 PHE B C 1
ATOM 9168 O O . PHE B 1 300 ? 46.75 -36.094 -11.492 1 95.12 300 PHE B O 1
ATOM 9175 N N . ASP B 1 301 ? 48.469 -37.312 -12.188 1 90.44 301 ASP B N 1
ATOM 9176 C CA . ASP B 1 301 ? 48.25 -38.344 -11.188 1 90.44 301 ASP B CA 1
ATOM 9177 C C . ASP B 1 301 ? 48.219 -37.781 -9.781 1 90.44 301 ASP B C 1
ATOM 9179 O O . ASP B 1 301 ? 49.156 -37.125 -9.352 1 90.44 301 ASP B O 1
ATOM 9183 N N . GLY B 1 302 ? 47.094 -37.969 -9.109 1 91.81 302 GLY B N 1
ATOM 9184 C CA . GLY B 1 302 ? 46.938 -37.562 -7.719 1 91.81 302 GLY B CA 1
ATOM 9185 C C . GLY B 1 302 ? 46.594 -36.094 -7.551 1 91.81 302 GLY B C 1
ATOM 9186 O O . GLY B 1 302 ? 46.625 -35.594 -6.434 1 91.81 302 GLY B O 1
ATOM 9187 N N . MET B 1 303 ? 46.375 -35.406 -8.641 1 92.5 303 MET B N 1
ATOM 9188 C CA . MET B 1 303 ? 46.125 -33.969 -8.547 1 92.5 303 MET B CA 1
ATOM 9189 C C . MET B 1 303 ? 44.656 -33.656 -8.805 1 92.5 303 MET B C 1
ATOM 9191 O O . MET B 1 303 ? 44 -34.344 -9.586 1 92.5 303 MET B O 1
ATOM 9195 N N . SER B 1 304 ? 44.094 -32.75 -8.047 1 92.94 304 SER B N 1
ATOM 9196 C CA . SER B 1 304 ? 42.781 -32.156 -8.258 1 92.94 304 SER B CA 1
ATOM 9197 C C . SER B 1 304 ? 42.688 -30.766 -7.629 1 92.94 304 SER B C 1
ATOM 9199 O O . SER B 1 304 ? 43.406 -30.453 -6.699 1 92.94 304 SER B O 1
ATOM 9201 N N . GLU B 1 305 ? 41.875 -29.984 -8.281 1 91.06 305 GLU B N 1
ATOM 9202 C CA . GLU B 1 305 ? 41.656 -28.688 -7.652 1 91.06 305 GLU B CA 1
ATOM 9203 C C . GLU B 1 305 ? 40.812 -28.828 -6.387 1 91.06 305 GLU B C 1
ATOM 9205 O O . GLU B 1 305 ? 40.219 -29.891 -6.137 1 91.06 305 GLU B O 1
ATOM 9210 N N . ALA B 1 306 ? 40.781 -27.781 -5.609 1 93.69 306 ALA B N 1
ATOM 9211 C CA . ALA B 1 306 ? 40.094 -27.766 -4.312 1 93.69 306 ALA B CA 1
ATOM 9212 C C . ALA B 1 306 ? 38.594 -27.812 -4.48 1 93.69 306 ALA B C 1
ATOM 9214 O O . ALA B 1 306 ? 38.031 -27.203 -5.398 1 93.69 306 ALA B O 1
ATOM 9215 N N . ASP B 1 307 ? 37.844 -28.531 -3.783 1 94.69 307 ASP B N 1
ATOM 9216 C CA . ASP B 1 307 ? 36.438 -28.562 -3.516 1 94.69 307 ASP B CA 1
ATOM 9217 C C . ASP B 1 307 ? 36.156 -28.625 -2.016 1 94.69 307 ASP B C 1
ATOM 9219 O O . ASP B 1 307 ? 36 -29.719 -1.453 1 94.69 307 ASP B O 1
ATOM 9223 N N . LEU B 1 308 ? 36.031 -27.359 -1.451 1 97.12 308 LEU B N 1
ATOM 9224 C CA . LEU B 1 308 ? 36.094 -27.281 0.004 1 97.12 308 LEU B CA 1
ATOM 9225 C C . LEU B 1 308 ? 34.812 -26.703 0.575 1 97.12 308 LEU B C 1
ATOM 9227 O O . LEU B 1 308 ? 34.188 -25.844 -0.042 1 97.12 308 LEU B O 1
ATOM 9231 N N . SER B 1 309 ? 34.438 -27.203 1.679 1 97.12 309 SER B N 1
ATOM 9232 C CA . SER B 1 309 ? 33.344 -26.641 2.471 1 97.12 309 SER B CA 1
ATOM 9233 C C . SER B 1 309 ? 33.844 -26 3.754 1 97.12 309 SER B C 1
ATOM 9235 O O . SER B 1 309 ? 34.781 -26.516 4.387 1 97.12 309 SER B O 1
ATOM 9237 N N . GLY B 1 310 ? 33.312 -24.828 4.055 1 96.25 310 GLY B N 1
ATOM 9238 C CA . GLY B 1 310 ? 33.656 -24.172 5.305 1 96.25 310 GLY B CA 1
ATOM 9239 C C . GLY B 1 310 ? 32.688 -24.516 6.441 1 96.25 310 GLY B C 1
ATOM 9240 O O . GLY B 1 310 ? 32.719 -23.875 7.492 1 96.25 310 GLY B O 1
ATOM 9241 N N . LEU B 1 311 ? 31.828 -25.5 6.273 1 95.5 311 LEU B N 1
ATOM 9242 C CA . LEU B 1 311 ? 30.875 -25.891 7.312 1 95.5 311 LEU B CA 1
ATOM 9243 C C . LEU B 1 311 ? 31.609 -26.234 8.602 1 95.5 311 LEU B C 1
ATOM 9245 O O . LEU B 1 311 ? 32.625 -26.938 8.578 1 95.5 311 LEU B O 1
ATOM 9249 N N . GLY B 1 312 ? 31.109 -25.766 9.633 1 92.75 312 GLY B N 1
ATOM 9250 C CA . GLY B 1 312 ? 31.719 -26.031 10.922 1 92.75 312 GLY B CA 1
ATOM 9251 C C . GLY B 1 312 ? 32.844 -25.062 11.266 1 92.75 312 GLY B C 1
ATOM 9252 O O . GLY B 1 312 ? 33.406 -25.109 12.359 1 92.75 312 GLY B O 1
ATOM 9253 N N . GLY B 1 313 ? 33.25 -24.188 10.359 1 91.5 313 GLY B N 1
ATOM 9254 C CA . GLY B 1 313 ? 34.188 -23.125 10.641 1 91.5 313 GLY B CA 1
ATOM 9255 C C . GLY B 1 313 ? 35.594 -23.422 10.125 1 91.5 313 GLY B C 1
ATOM 9256 O O . GLY B 1 313 ? 36.469 -22.562 10.141 1 91.5 313 GLY B O 1
ATOM 9257 N N . THR B 1 314 ? 35.812 -24.719 9.797 1 93.25 314 THR B N 1
ATOM 9258 C CA . THR B 1 314 ? 37.094 -25.125 9.234 1 93.25 314 THR B CA 1
ATOM 9259 C C . THR B 1 314 ? 36.906 -25.75 7.859 1 93.25 314 THR B C 1
ATOM 9261 O O . THR B 1 314 ? 36.062 -26.625 7.68 1 93.25 314 THR B O 1
ATOM 9264 N N . TYR B 1 315 ? 37.719 -25.328 6.953 1 96.56 315 TYR B N 1
ATOM 9265 C CA . TYR B 1 315 ? 37.594 -25.844 5.594 1 96.56 315 TYR B CA 1
ATOM 9266 C C . TYR B 1 315 ? 37.938 -27.312 5.535 1 96.56 315 TYR B C 1
ATOM 9268 O O . TYR B 1 315 ? 38.875 -27.766 6.207 1 96.56 315 TYR B O 1
ATOM 9276 N N . HIS B 1 316 ? 37.25 -28.141 4.848 1 96.88 316 HIS B N 1
ATOM 9277 C CA . HIS B 1 316 ? 37.469 -29.562 4.559 1 96.88 316 HIS B CA 1
ATOM 9278 C C . HIS B 1 316 ? 36.875 -29.938 3.195 1 96.88 316 HIS B C 1
ATOM 9280 O O . HIS B 1 316 ? 36.219 -29.109 2.549 1 96.88 316 HIS B O 1
ATOM 9286 N N . GLU B 1 317 ? 37.188 -31.078 2.775 1 95.62 317 GLU B N 1
ATOM 9287 C CA . GLU B 1 317 ? 36.656 -31.531 1.485 1 95.62 317 GLU B CA 1
ATOM 9288 C C . GLU B 1 317 ? 35.156 -31.594 1.493 1 95.62 317 GLU B C 1
ATOM 9290 O O . GLU B 1 317 ? 34.531 -32.062 2.457 1 95.62 317 GLU B O 1
ATOM 9295 N N . PHE B 1 318 ? 34.531 -31.109 0.452 1 94.94 318 PHE B N 1
ATOM 9296 C CA . PHE B 1 318 ? 33.094 -31.047 0.328 1 94.94 318 PHE B CA 1
ATOM 9297 C C . PHE B 1 318 ? 32.5 -32.438 0.162 1 94.94 318 PHE B C 1
ATOM 9299 O O . PHE B 1 318 ? 33.031 -33.25 -0.585 1 94.94 318 PHE B O 1
ATOM 9306 N N . GLY B 1 319 ? 31.406 -32.781 0.894 1 90.38 319 GLY B N 1
ATOM 9307 C CA . GLY B 1 319 ? 30.609 -34 0.754 1 90.38 319 GLY B CA 1
ATOM 9308 C C . GLY B 1 319 ? 29.109 -33.719 0.886 1 90.38 319 GLY B C 1
ATOM 9309 O O . GLY B 1 319 ? 28.703 -32.594 1.111 1 90.38 319 GLY B O 1
ATOM 9310 N N . ASP B 1 320 ? 28.359 -34.75 0.747 1 87.38 320 ASP B N 1
ATOM 9311 C CA . ASP B 1 320 ? 26.906 -34.625 0.761 1 87.38 320 ASP B CA 1
ATOM 9312 C C . ASP B 1 320 ? 26.406 -34.062 2.096 1 87.38 320 ASP B C 1
ATOM 9314 O O . ASP B 1 320 ? 25.406 -33.375 2.148 1 87.38 320 ASP B O 1
ATOM 9318 N N . ALA B 1 321 ? 27.172 -34.344 3.08 1 90.44 321 ALA B N 1
ATOM 9319 C CA . ALA B 1 321 ? 26.812 -33.875 4.41 1 90.44 321 ALA B CA 1
ATOM 9320 C C . ALA B 1 321 ? 26.953 -32.375 4.504 1 90.44 321 ALA B C 1
ATOM 9322 O O . ALA B 1 321 ? 26.422 -31.734 5.43 1 90.44 321 ALA B O 1
ATOM 9323 N N . ASP B 1 322 ? 27.672 -31.781 3.533 1 93.88 322 ASP B N 1
ATOM 9324 C CA . ASP B 1 322 ? 27.922 -30.344 3.545 1 93.88 322 ASP B CA 1
ATOM 9325 C C . ASP B 1 322 ? 26.812 -29.594 2.811 1 93.88 322 ASP B C 1
ATOM 9327 O O . ASP B 1 322 ? 26.75 -28.359 2.855 1 93.88 322 ASP B O 1
ATOM 9331 N N . ARG B 1 323 ? 25.906 -30.344 2.186 1 92.19 323 ARG B N 1
ATOM 9332 C CA . ARG B 1 323 ? 24.812 -29.703 1.474 1 92.19 323 ARG B CA 1
ATOM 9333 C C . ARG B 1 323 ? 23.828 -29.047 2.447 1 92.19 323 ARG B C 1
ATOM 9335 O O . ARG B 1 323 ? 23.562 -29.594 3.523 1 92.19 323 ARG B O 1
ATOM 9342 N N . TYR B 1 324 ? 23.375 -27.938 2.098 1 94.25 324 TYR B N 1
ATOM 9343 C CA . TYR B 1 324 ? 22.469 -27.203 2.98 1 94.25 324 TYR B CA 1
ATOM 9344 C C . TYR B 1 324 ? 21.031 -27.688 2.805 1 94.25 324 TYR B C 1
ATOM 9346 O O . TYR B 1 324 ? 20.469 -27.625 1.705 1 94.25 324 TYR B O 1
ATOM 9354 N N . ASN B 1 325 ? 20.391 -28.125 3.855 1 94.75 325 ASN B N 1
ATOM 9355 C CA . ASN B 1 325 ? 18.984 -28.5 3.85 1 94.75 325 ASN B CA 1
ATOM 9356 C C . ASN B 1 325 ? 18.078 -27.281 3.916 1 94.75 325 ASN B C 1
ATOM 9358 O O . ASN B 1 325 ? 17.812 -26.75 5 1 94.75 325 ASN B O 1
ATOM 9362 N N . TYR B 1 326 ? 17.578 -26.859 2.781 1 94.06 326 TYR B N 1
ATOM 9363 C CA . TYR B 1 326 ? 16.781 -25.641 2.746 1 94.06 326 TYR B CA 1
ATOM 9364 C C . TYR B 1 326 ? 15.344 -25.922 3.178 1 94.06 326 TYR B C 1
ATOM 9366 O O . TYR B 1 326 ? 14.578 -24.984 3.438 1 94.06 326 TYR B O 1
ATOM 9374 N N . ALA B 1 327 ? 14.883 -27.156 3.328 1 94.62 327 ALA B N 1
ATOM 9375 C CA . ALA B 1 327 ? 13.523 -27.484 3.752 1 94.62 327 ALA B CA 1
ATOM 9376 C C . ALA B 1 327 ? 13.258 -27 5.176 1 94.62 327 ALA B C 1
ATOM 9378 O O . ALA B 1 327 ? 12.148 -26.594 5.504 1 94.62 327 ALA B O 1
ATOM 9379 N N . LYS B 1 328 ? 14.242 -27.031 5.953 1 92.94 328 LYS B N 1
ATOM 9380 C CA . LYS B 1 328 ? 14.109 -26.672 7.367 1 92.94 328 LYS B CA 1
ATOM 9381 C C . LYS B 1 328 ? 13.688 -25.219 7.535 1 92.94 328 LYS B C 1
ATOM 9383 O O . LYS B 1 328 ? 13.078 -24.859 8.547 1 92.94 328 LYS B O 1
ATOM 9388 N N . ASP B 1 329 ? 14.016 -24.469 6.59 1 94.94 329 ASP B N 1
ATOM 9389 C CA . ASP B 1 329 ? 13.766 -23.031 6.68 1 94.94 329 ASP B CA 1
ATOM 9390 C C . ASP B 1 329 ? 12.656 -22.609 5.719 1 94.94 329 ASP B C 1
ATOM 9392 O O . ASP B 1 329 ? 12.484 -21.406 5.449 1 94.94 329 ASP B O 1
ATOM 9396 N N . SER B 1 330 ? 11.922 -23.5 5.188 1 96 330 SER B N 1
ATOM 9397 C CA . SER B 1 330 ? 10.906 -23.203 4.188 1 96 330 SER B CA 1
ATOM 9398 C C . SER B 1 330 ? 9.508 -23.547 4.703 1 96 330 SER B C 1
ATOM 9400 O O . SER B 1 330 ? 9.336 -24.516 5.438 1 96 330 SER B O 1
ATOM 9402 N N . TYR B 1 331 ? 8.578 -22.766 4.293 1 97.19 331 TYR B N 1
ATOM 9403 C CA . TYR B 1 331 ? 7.203 -23.031 4.699 1 97.19 331 TYR B CA 1
ATOM 9404 C C . TYR B 1 331 ? 6.605 -24.172 3.873 1 97.19 331 TYR B C 1
ATOM 9406 O O . TYR B 1 331 ? 6.93 -24.328 2.691 1 97.19 331 TYR B O 1
ATOM 9414 N N . LEU B 1 332 ? 5.777 -24.906 4.559 1 97 332 LEU B N 1
ATOM 9415 C CA . LEU B 1 332 ? 4.898 -25.875 3.912 1 97 332 LEU B CA 1
ATOM 9416 C C . LEU B 1 332 ? 3.559 -25.234 3.551 1 97 332 LEU B C 1
ATOM 9418 O O . LEU B 1 332 ? 2.932 -25.625 2.561 1 97 332 LEU B O 1
ATOM 9422 N N . SER B 1 333 ? 3.125 -24.422 4.34 1 96.62 333 SER B N 1
ATOM 9423 C CA . SER B 1 333 ? 1.956 -23.562 4.176 1 96.62 333 SER B CA 1
ATOM 9424 C C . SER B 1 333 ? 2.246 -22.141 4.645 1 96.62 333 SER B C 1
ATOM 9426 O O . SER B 1 333 ? 2.787 -21.938 5.734 1 96.62 333 SER B O 1
ATOM 9428 N N . THR B 1 334 ? 1.867 -21.172 3.83 1 97.31 334 THR B N 1
ATOM 9429 C CA . THR B 1 334 ? 2.291 -19.797 4.074 1 97.31 334 THR B CA 1
ATOM 9430 C C . THR B 1 334 ? 1.275 -19.062 4.941 1 97.31 334 THR B C 1
ATOM 9432 O O . THR B 1 334 ? 0.067 -19.266 4.797 1 97.31 334 THR B O 1
ATOM 9435 N N . PRO B 1 335 ? 1.678 -18.266 5.832 1 97.38 335 PRO B N 1
ATOM 9436 C CA . PRO B 1 335 ? 0.773 -17.484 6.668 1 97.38 335 PRO B CA 1
ATOM 9437 C C . PRO B 1 335 ? 0.167 -16.297 5.922 1 97.38 335 PRO B C 1
ATOM 9439 O O . PRO B 1 335 ? 0.707 -15.859 4.902 1 97.38 335 PRO B O 1
ATOM 9442 N N . MET B 1 336 ? -0.945 -15.836 6.453 1 96.56 336 MET B N 1
ATOM 9443 C CA . MET B 1 336 ? -1.657 -14.719 5.84 1 96.56 336 MET B CA 1
ATOM 9444 C C . MET B 1 336 ? -2.648 -14.102 6.82 1 96.56 336 MET B C 1
ATOM 9446 O O . MET B 1 336 ? -3.26 -14.812 7.621 1 96.56 336 MET B O 1
ATOM 9450 N N . GLU B 1 337 ? -2.746 -12.805 6.809 1 95.19 337 GLU B N 1
ATOM 9451 C CA . GLU B 1 337 ? -3.816 -12.031 7.43 1 95.19 337 GLU B CA 1
ATOM 9452 C C . GLU B 1 337 ? -4.605 -11.242 6.387 1 95.19 337 GLU B C 1
ATOM 9454 O O . GLU B 1 337 ? -4.023 -10.648 5.477 1 95.19 337 GLU B O 1
ATOM 9459 N N . ARG B 1 338 ? -5.938 -11.289 6.52 1 95.88 338 ARG B N 1
ATOM 9460 C CA . ARG B 1 338 ? -6.742 -10.641 5.492 1 95.88 338 ARG B CA 1
ATOM 9461 C C . ARG B 1 338 ? -8 -10.016 6.09 1 95.88 338 ARG B C 1
ATOM 9463 O O . ARG B 1 338 ? -8.625 -10.602 6.973 1 95.88 338 ARG B O 1
ATOM 9470 N N . LEU B 1 339 ? -8.352 -8.883 5.652 1 94.56 339 LEU B N 1
ATOM 9471 C CA . LEU B 1 339 ? -9.625 -8.211 5.918 1 94.56 339 LEU B CA 1
ATOM 9472 C C . LEU B 1 339 ? -10.414 -8.023 4.629 1 94.56 339 LEU B C 1
ATOM 9474 O O . LEU B 1 339 ? -9.898 -7.48 3.648 1 94.56 339 LEU B O 1
ATOM 9478 N N . ASN B 1 340 ? -11.578 -8.523 4.613 1 95.81 340 ASN B N 1
ATOM 9479 C CA . ASN B 1 340 ? -12.508 -8.305 3.512 1 95.81 340 ASN B CA 1
ATOM 9480 C C . ASN B 1 340 ? -13.742 -7.531 3.967 1 95.81 340 ASN B C 1
ATOM 9482 O O . ASN B 1 340 ? -14.406 -7.926 4.93 1 95.81 340 ASN B O 1
ATOM 9486 N N . LEU B 1 341 ? -14.031 -6.453 3.336 1 93.94 341 LEU B N 1
ATOM 9487 C CA . LEU B 1 341 ? -15.258 -5.684 3.514 1 93.94 341 LEU B CA 1
ATOM 9488 C C . LEU B 1 341 ? -16.094 -5.699 2.24 1 93.94 341 LEU B C 1
ATOM 9490 O O . LEU B 1 341 ? -15.562 -5.582 1.136 1 93.94 341 LEU B O 1
ATOM 9494 N N . SER B 1 342 ? -17.328 -5.941 2.406 1 94.5 342 SER B N 1
ATOM 9495 C CA . SER B 1 342 ? -18.203 -5.949 1.242 1 94.5 342 SER B CA 1
ATOM 9496 C C . SER B 1 342 ? -19.547 -5.293 1.559 1 94.5 342 SER B C 1
ATOM 9498 O O . SER B 1 342 ? -20 -5.305 2.707 1 94.5 342 SER B O 1
ATOM 9500 N N . MET B 1 343 ? -20.156 -4.797 0.535 1 93.06 343 MET B N 1
ATOM 9501 C CA . MET B 1 343 ? -21.469 -4.148 0.642 1 93.06 343 MET B CA 1
ATOM 9502 C C . MET B 1 343 ? -22.25 -4.277 -0.662 1 93.06 343 MET B C 1
ATOM 9504 O O . MET B 1 343 ? -21.656 -4.285 -1.744 1 93.06 343 MET B O 1
ATOM 9508 N N . ALA B 1 344 ? -23.547 -4.445 -0.535 1 93.25 344 ALA B N 1
ATOM 9509 C CA . ALA B 1 344 ? -24.469 -4.367 -1.655 1 93.25 344 ALA B CA 1
ATOM 9510 C C . ALA B 1 344 ? -25.75 -3.645 -1.252 1 93.25 344 ALA B C 1
ATOM 9512 O O . ALA B 1 344 ? -26.234 -3.799 -0.127 1 93.25 344 ALA B O 1
ATOM 9513 N N . GLY B 1 345 ? -26.281 -2.844 -2.158 1 91.69 345 GLY B N 1
ATOM 9514 C CA . GLY B 1 345 ? -27.5 -2.109 -1.873 1 91.69 345 GLY B CA 1
ATOM 9515 C C . GLY B 1 345 ? -28.281 -1.736 -3.121 1 91.69 345 GLY B C 1
ATOM 9516 O O . GLY B 1 345 ? -27.719 -1.65 -4.211 1 91.69 345 GLY B O 1
ATOM 9517 N N . THR B 1 346 ? -29.547 -1.616 -2.961 1 93.25 346 THR B N 1
ATOM 9518 C CA . THR B 1 346 ? -30.438 -1.111 -4.004 1 93.25 346 THR B CA 1
ATOM 9519 C C . THR B 1 346 ? -31.375 -0.045 -3.445 1 93.25 346 THR B C 1
ATOM 9521 O O . THR B 1 346 ? -31.641 -0.007 -2.24 1 93.25 346 THR B O 1
ATOM 9524 N N . TYR B 1 347 ? -31.828 0.832 -4.289 1 93.62 347 TYR B N 1
ATOM 9525 C CA . TYR B 1 347 ? -32.781 1.86 -3.916 1 93.62 347 TYR B CA 1
ATOM 9526 C C . TYR B 1 347 ? -33.656 2.244 -5.105 1 93.62 347 TYR B C 1
ATOM 9528 O O . TYR B 1 347 ? -33.156 2.592 -6.172 1 93.62 347 TYR B O 1
ATOM 9536 N N . GLU B 1 348 ? -34.906 2.213 -4.863 1 94.81 348 GLU B N 1
ATOM 9537 C CA . GLU B 1 348 ? -35.844 2.607 -5.91 1 94.81 348 GLU B CA 1
ATOM 9538 C C . GLU B 1 348 ? -35.938 4.125 -6.043 1 94.81 348 GLU B C 1
ATOM 9540 O O . GLU B 1 348 ? -36.594 4.789 -5.25 1 94.81 348 GLU B O 1
ATOM 9545 N N . LEU B 1 349 ? -35.406 4.66 -7.113 1 92.31 349 LEU B N 1
ATOM 9546 C CA . LEU B 1 349 ? -35.438 6.098 -7.348 1 92.31 349 LEU B CA 1
ATOM 9547 C C . LEU B 1 349 ? -36.812 6.539 -7.828 1 92.31 349 LEU B C 1
ATOM 9549 O O . LEU B 1 349 ? -37.312 7.613 -7.457 1 92.31 349 LEU B O 1
ATOM 9553 N N . THR B 1 350 ? -37.375 5.781 -8.773 1 91.62 350 THR B N 1
ATOM 9554 C CA . THR B 1 350 ? -38.75 5.883 -9.273 1 91.62 350 THR B CA 1
ATOM 9555 C C . THR B 1 350 ? -39.406 4.504 -9.359 1 91.62 350 THR B C 1
ATOM 9557 O O . THR B 1 350 ? -38.781 3.498 -9.008 1 91.62 350 THR B O 1
ATOM 9560 N N . GLU B 1 351 ? -40.5 4.48 -9.742 1 89.94 351 GLU B N 1
ATOM 9561 C CA . GLU B 1 351 ? -41.219 3.207 -9.859 1 89.94 351 GLU B CA 1
ATOM 9562 C C . GLU B 1 351 ? -40.562 2.311 -10.906 1 89.94 351 GLU B C 1
ATOM 9564 O O . GLU B 1 351 ? -40.656 1.086 -10.844 1 89.94 351 GLU B O 1
ATOM 9569 N N . SER B 1 352 ? -39.812 2.906 -11.781 1 93.25 352 SER B N 1
ATOM 9570 C CA . SER B 1 352 ? -39.281 2.113 -12.883 1 93.25 352 SER B CA 1
ATOM 9571 C C . SER B 1 352 ? -37.75 2.121 -12.883 1 93.25 352 SER B C 1
ATOM 9573 O O . SER B 1 352 ? -37.125 1.468 -13.719 1 93.25 352 SER B O 1
ATOM 9575 N N . ILE B 1 353 ? -37.188 2.895 -12.047 1 94.75 353 ILE B N 1
ATOM 9576 C CA . ILE B 1 353 ? -35.75 3.002 -12.062 1 94.75 353 ILE B CA 1
ATOM 9577 C C . ILE B 1 353 ? -35.188 2.668 -10.68 1 94.75 353 ILE B C 1
ATOM 9579 O O . ILE B 1 353 ? -35.625 3.24 -9.672 1 94.75 353 ILE B O 1
ATOM 9583 N N . ARG B 1 354 ? -34.25 1.789 -10.664 1 95.56 354 ARG B N 1
ATOM 9584 C CA . ARG B 1 354 ? -33.594 1.363 -9.43 1 95.56 354 ARG B CA 1
ATOM 9585 C C . ARG B 1 354 ? -32.094 1.612 -9.492 1 95.56 354 ARG B C 1
ATOM 9587 O O . ARG B 1 354 ? -31.438 1.305 -10.492 1 95.56 354 ARG B O 1
ATOM 9594 N N . PHE B 1 355 ? -31.672 2.297 -8.461 1 94.62 355 PHE B N 1
ATOM 9595 C CA . PHE B 1 355 ? -30.234 2.422 -8.273 1 94.62 355 PHE B CA 1
ATOM 9596 C C . PHE B 1 355 ? -29.656 1.172 -7.609 1 94.62 355 PHE B C 1
ATOM 9598 O O . PHE B 1 355 ? -30.297 0.594 -6.719 1 94.62 355 PHE B O 1
ATOM 9605 N N . PHE B 1 356 ? -28.469 0.625 -8.047 1 94.06 356 PHE B N 1
ATOM 9606 C CA . PHE B 1 356 ? -27.781 -0.455 -7.348 1 94.06 356 PHE B CA 1
ATOM 9607 C C . PHE B 1 356 ? -26.297 -0.134 -7.18 1 94.06 356 PHE B C 1
ATOM 9609 O O . PHE B 1 356 ? -25.719 0.572 -8.008 1 94.06 356 PHE B O 1
ATOM 9616 N N . THR B 1 357 ? -25.734 -0.64 -6.125 1 94.38 357 THR B N 1
ATOM 9617 C CA . THR B 1 357 ? -24.312 -0.465 -5.859 1 94.38 357 THR B CA 1
ATOM 9618 C C . THR B 1 357 ? -23.734 -1.705 -5.184 1 94.38 357 THR B C 1
ATOM 9620 O O . THR B 1 357 ? -24.453 -2.443 -4.508 1 94.38 357 THR B O 1
ATOM 9623 N N . GLU B 1 358 ? -22.516 -2.002 -5.52 1 94.12 358 GLU B N 1
ATOM 9624 C CA . GLU B 1 358 ? -21.672 -3.033 -4.914 1 94.12 358 GLU B CA 1
ATOM 9625 C C . GLU B 1 358 ? -20.281 -2.502 -4.617 1 94.12 358 GLU B C 1
ATOM 9627 O O . GLU B 1 358 ? -19.719 -1.741 -5.41 1 94.12 358 GLU B O 1
ATOM 9632 N N . ALA B 1 359 ? -19.844 -2.832 -3.49 1 94.12 359 ALA B N 1
ATOM 9633 C CA . ALA B 1 359 ? -18.469 -2.455 -3.143 1 94.12 359 ALA B CA 1
ATOM 9634 C C . ALA B 1 359 ? -17.766 -3.586 -2.406 1 94.12 359 ALA B C 1
ATOM 9636 O O . ALA B 1 359 ? -18.359 -4.281 -1.589 1 94.12 359 ALA B O 1
ATOM 9637 N N . MET B 1 360 ? -16.484 -3.76 -2.77 1 95.31 360 MET B N 1
ATOM 9638 C CA . MET B 1 360 ? -15.625 -4.742 -2.115 1 95.31 360 MET B CA 1
ATOM 9639 C C . MET B 1 360 ? -14.242 -4.16 -1.858 1 95.31 360 MET B C 1
ATOM 9641 O O . MET B 1 360 ? -13.688 -3.457 -2.707 1 95.31 360 MET B O 1
ATOM 9645 N N . TYR B 1 361 ? -13.719 -4.43 -0.705 1 93.75 361 TYR B N 1
ATOM 9646 C CA . TYR B 1 361 ? -12.344 -4.102 -0.352 1 93.75 361 TYR B CA 1
ATOM 9647 C C . TYR B 1 361 ? -11.656 -5.289 0.308 1 93.75 361 TYR B C 1
ATOM 9649 O O . TYR B 1 361 ? -12.242 -5.969 1.148 1 93.75 361 TYR B O 1
ATOM 9657 N N . SER B 1 362 ? -10.484 -5.512 -0.142 1 96.31 362 SER B N 1
ATOM 9658 C CA . SER B 1 362 ? -9.656 -6.551 0.462 1 96.31 362 SER B CA 1
ATOM 9659 C C . SER B 1 362 ? -8.266 -6.023 0.792 1 96.31 362 SER B C 1
ATOM 9661 O O . SER B 1 362 ? -7.652 -5.328 -0.021 1 96.31 362 SER B O 1
ATOM 9663 N N . LYS B 1 363 ? -7.867 -6.254 1.971 1 94.94 363 LYS B N 1
ATOM 9664 C CA . LYS B 1 363 ? -6.488 -6.02 2.391 1 94.94 363 LYS B CA 1
ATOM 9665 C C . LYS B 1 363 ? -5.832 -7.309 2.875 1 94.94 363 LYS B C 1
ATOM 9667 O O . LYS B 1 363 ? -6.344 -7.969 3.783 1 94.94 363 LYS B O 1
ATOM 9672 N N . ARG B 1 364 ? -4.668 -7.574 2.277 1 95.88 364 ARG B N 1
ATOM 9673 C CA . ARG B 1 364 ? -3.99 -8.828 2.59 1 95.88 364 ARG B CA 1
ATOM 9674 C C . ARG B 1 364 ? -2.543 -8.586 3 1 95.88 364 ARG B C 1
ATOM 9676 O O . ARG B 1 364 ? -1.827 -7.824 2.344 1 95.88 364 ARG B O 1
ATOM 9683 N N . TRP B 1 365 ? -2.178 -9.125 4.113 1 94.88 365 TRP B N 1
ATOM 9684 C CA . TRP B 1 365 ? -0.787 -9.258 4.535 1 94.88 365 TRP B CA 1
ATOM 9685 C C . TRP B 1 365 ? -0.327 -10.711 4.445 1 94.88 365 TRP B C 1
ATOM 9687 O O . TRP B 1 365 ? -0.828 -11.578 5.168 1 94.88 365 TRP B O 1
ATOM 9697 N N . SER B 1 366 ? 0.565 -10.984 3.57 1 96.94 366 SER B N 1
ATOM 9698 C CA . SER B 1 366 ? 1.033 -12.352 3.383 1 96.94 366 SER B CA 1
ATOM 9699 C C . SER B 1 366 ? 2.553 -12.438 3.48 1 96.94 366 SER B C 1
ATOM 9701 O O . SER B 1 366 ? 3.246 -11.43 3.316 1 96.94 366 SER B O 1
ATOM 9703 N N . ASN B 1 367 ? 3.016 -13.68 3.797 1 96.88 367 ASN B N 1
ATOM 9704 C CA . ASN B 1 367 ? 4.441 -13.914 3.996 1 96.88 367 ASN B CA 1
ATOM 9705 C C . ASN B 1 367 ? 4.867 -15.273 3.443 1 96.88 367 ASN B C 1
ATOM 9707 O O . ASN B 1 367 ? 4.137 -16.266 3.568 1 96.88 367 ASN B O 1
ATOM 9711 N N . GLN B 1 368 ? 5.934 -15.328 2.777 1 97 368 GLN B N 1
ATOM 9712 C CA . GLN B 1 368 ? 6.676 -16.547 2.457 1 97 368 GLN B CA 1
ATOM 9713 C C . GLN B 1 368 ? 8.07 -16.516 3.08 1 97 368 GLN B C 1
ATOM 9715 O O . GLN B 1 368 ? 8.625 -15.445 3.322 1 97 368 GLN B O 1
ATOM 9720 N N . GLN B 1 369 ? 8.555 -17.656 3.318 1 96.56 369 GLN B N 1
ATOM 9721 C CA . GLN B 1 369 ? 9.891 -17.797 3.891 1 96.56 369 GLN B CA 1
ATOM 9722 C C . GLN B 1 369 ? 10.695 -18.859 3.152 1 96.56 369 GLN B C 1
ATOM 9724 O O . GLN B 1 369 ? 10.242 -20 2.996 1 96.56 369 GLN B O 1
ATOM 9729 N N . MET B 1 370 ? 11.797 -18.484 2.67 1 94.25 370 MET B N 1
ATOM 9730 C CA . MET B 1 370 ? 12.75 -19.422 2.064 1 94.25 370 MET B CA 1
ATOM 9731 C C . MET B 1 370 ? 14.055 -19.438 2.85 1 94.25 370 MET B C 1
ATOM 9733 O O . MET B 1 370 ? 14.266 -18.609 3.736 1 94.25 370 MET B O 1
ATOM 9737 N N . ALA B 1 371 ? 14.852 -20.438 2.506 1 95.62 371 ALA B N 1
ATOM 9738 C CA . ALA B 1 371 ? 16.156 -20.578 3.143 1 95.62 371 ALA B CA 1
ATOM 9739 C C . ALA B 1 371 ? 17 -19.328 2.938 1 95.62 371 ALA B C 1
ATOM 9741 O O . ALA B 1 371 ? 16.734 -18.531 2.041 1 95.62 371 ALA B O 1
ATOM 9742 N N . PRO B 1 372 ? 17.984 -19.172 3.844 1 95.88 372 PRO B N 1
ATOM 9743 C CA . PRO B 1 372 ? 18.891 -18.031 3.666 1 95.88 372 PRO B CA 1
ATOM 9744 C C . PRO B 1 372 ? 19.422 -17.906 2.238 1 95.88 372 PRO B C 1
ATOM 9746 O O . PRO B 1 372 ? 19.547 -18.922 1.535 1 95.88 372 PRO B O 1
ATOM 9749 N N . GLN B 1 373 ? 19.703 -16.703 1.809 1 93.69 373 GLN B N 1
ATOM 9750 C CA . GLN B 1 373 ? 20.094 -16.422 0.43 1 93.69 373 GLN B CA 1
ATOM 9751 C C . GLN B 1 373 ? 21.375 -17.156 0.058 1 93.69 373 GLN B C 1
ATOM 9753 O O . GLN B 1 373 ? 22.375 -17.094 0.789 1 93.69 373 GLN B O 1
ATOM 9758 N N . PRO B 1 374 ? 21.375 -17.906 -0.995 1 91.31 374 PRO B N 1
ATOM 9759 C CA . PRO B 1 374 ? 22.641 -18.328 -1.581 1 91.31 374 PRO B CA 1
ATOM 9760 C C . PRO B 1 374 ? 23.344 -17.203 -2.328 1 91.31 374 PRO B C 1
ATOM 9762 O O . PRO B 1 374 ? 22.719 -16.484 -3.117 1 91.31 374 PRO B O 1
ATOM 9765 N N . ILE B 1 375 ? 24.516 -16.984 -2.018 1 91.56 375 ILE B N 1
ATOM 9766 C CA . ILE B 1 375 ? 25.281 -15.977 -2.75 1 91.56 375 ILE B CA 1
ATOM 9767 C C . ILE B 1 375 ? 26.438 -16.641 -3.484 1 91.56 375 ILE B C 1
ATOM 9769 O O . ILE B 1 375 ? 26.875 -17.734 -3.105 1 91.56 375 ILE B O 1
ATOM 9773 N N . TRP B 1 376 ? 26.891 -16 -4.535 1 86.69 376 TRP B N 1
ATOM 9774 C CA . TRP B 1 376 ? 28.062 -16.469 -5.273 1 86.69 376 TRP B CA 1
ATOM 9775 C C . TRP B 1 376 ? 28.781 -15.297 -5.934 1 86.69 376 TRP B C 1
ATOM 9777 O O . TRP B 1 376 ? 28.188 -14.234 -6.152 1 86.69 376 TRP B O 1
ATOM 9787 N N . ASN B 1 377 ? 30.016 -15.484 -6.098 1 87.12 377 ASN B N 1
ATOM 9788 C CA . ASN B 1 377 ? 30.75 -14.453 -6.824 1 87.12 377 ASN B CA 1
ATOM 9789 C C . ASN B 1 377 ? 30.547 -14.578 -8.328 1 87.12 377 ASN B C 1
ATOM 9791 O O . ASN B 1 377 ? 30.547 -15.688 -8.867 1 87.12 377 ASN B O 1
ATOM 9795 N N . GLY B 1 378 ? 30.266 -13.484 -8.992 1 75.5 378 GLY B N 1
ATOM 9796 C CA . GLY B 1 378 ? 30.172 -13.477 -10.445 1 75.5 378 GLY B CA 1
ATOM 9797 C C . GLY B 1 378 ? 31.5 -13.797 -11.125 1 75.5 378 GLY B C 1
ATOM 9798 O O . GLY B 1 378 ? 31.562 -14.688 -11.977 1 75.5 378 GLY B O 1
ATOM 9799 N N . ASP B 1 379 ? 32.5 -13.055 -10.703 1 80.5 379 ASP B N 1
ATOM 9800 C CA . ASP B 1 379 ? 33.875 -13.336 -11.102 1 80.5 379 ASP B CA 1
ATOM 9801 C C . ASP B 1 379 ? 34.656 -13.961 -9.953 1 80.5 379 ASP B C 1
ATOM 9803 O O . ASP B 1 379 ? 34.5 -13.562 -8.797 1 80.5 379 ASP B O 1
ATOM 9807 N N . ALA B 1 380 ? 35.5 -14.977 -10.391 1 90.62 380 ALA B N 1
ATOM 9808 C CA . ALA B 1 380 ? 36.312 -15.648 -9.375 1 90.62 380 ALA B CA 1
ATOM 9809 C C . ALA B 1 380 ? 37.219 -14.664 -8.648 1 90.62 380 ALA B C 1
ATOM 9811 O O . ALA B 1 380 ? 37.656 -13.68 -9.234 1 90.62 380 ALA B O 1
ATOM 9812 N N . TRP B 1 381 ? 37.469 -14.93 -7.359 1 94.25 381 TRP B N 1
ATOM 9813 C CA . TRP B 1 381 ? 38.375 -14.102 -6.57 1 94.25 381 TRP B CA 1
ATOM 9814 C C . TRP B 1 381 ? 39.75 -14.711 -6.539 1 94.25 381 TRP B C 1
ATOM 9816 O O . TRP B 1 381 ? 39.906 -15.93 -6.371 1 94.25 381 TRP B O 1
ATOM 9826 N N . VAL B 1 382 ? 40.781 -13.922 -6.738 1 96.25 382 VAL B N 1
ATOM 9827 C CA . VAL B 1 382 ? 42.188 -14.391 -6.68 1 96.25 382 VAL B CA 1
ATOM 9828 C C . VAL B 1 382 ? 42.594 -14.594 -5.227 1 96.25 382 VAL B C 1
ATOM 9830 O O . VAL B 1 382 ? 42.469 -13.688 -4.402 1 96.25 382 VAL B O 1
ATOM 9833 N N . TYR B 1 383 ? 43.094 -15.797 -4.926 1 97.62 383 TYR B N 1
ATOM 9834 C CA . TYR B 1 383 ? 43.531 -16.141 -3.568 1 97.62 383 TYR B CA 1
ATOM 9835 C C . TYR B 1 383 ? 44.906 -15.586 -3.271 1 97.62 383 TYR B C 1
ATOM 9837 O O . TYR B 1 383 ? 45.906 -15.992 -3.895 1 97.62 383 TYR B O 1
ATOM 9845 N N . ASN B 1 384 ? 44.938 -14.648 -2.346 1 97.25 384 ASN B N 1
ATOM 9846 C CA . ASN B 1 384 ? 46.188 -14.023 -1.921 1 97.25 384 ASN B CA 1
ATOM 9847 C C . ASN B 1 384 ? 46.406 -14.172 -0.417 1 97.25 384 ASN B C 1
ATOM 9849 O O . ASN B 1 384 ? 46.219 -13.203 0.334 1 97.25 384 ASN B O 1
ATOM 9853 N N . PRO B 1 385 ? 46.938 -15.305 0.008 1 97.44 385 PRO B N 1
ATOM 9854 C CA . PRO B 1 385 ? 47.062 -15.562 1.442 1 97.44 385 PRO B CA 1
ATOM 9855 C C . PRO B 1 385 ? 48.188 -14.758 2.078 1 97.44 385 PRO B C 1
ATOM 9857 O O . PRO B 1 385 ? 49.156 -14.398 1.397 1 97.44 385 PRO B O 1
ATOM 9860 N N . LYS B 1 386 ? 48.062 -14.547 3.301 1 96.75 386 LYS B N 1
ATOM 9861 C CA . LYS B 1 386 ? 49.031 -13.758 4.059 1 96.75 386 LYS B CA 1
ATOM 9862 C C . LYS B 1 386 ? 50.406 -14.398 4.008 1 96.75 386 LYS B C 1
ATOM 9864 O O . LYS B 1 386 ? 51.438 -13.703 3.893 1 96.75 386 LYS B O 1
ATOM 9869 N N . SER B 1 387 ? 50.469 -15.711 4.059 1 96.25 387 SER B N 1
ATOM 9870 C CA . SER B 1 387 ? 51.719 -16.422 4.082 1 96.25 387 SER B CA 1
ATOM 9871 C C . SER B 1 387 ? 52.5 -16.234 2.779 1 96.25 387 SER B C 1
ATOM 9873 O O . SER B 1 387 ? 53.719 -16.438 2.73 1 96.25 387 SER B O 1
ATOM 9875 N N . ALA B 1 388 ? 51.812 -15.859 1.769 1 95.94 388 ALA B N 1
ATOM 9876 C CA . ALA B 1 388 ? 52.469 -15.609 0.476 1 95.94 3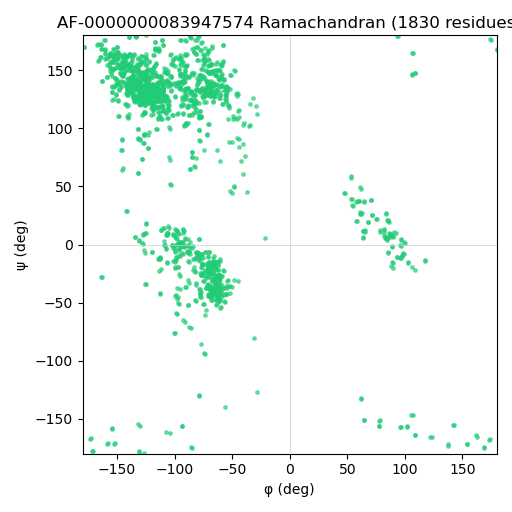88 ALA B CA 1
ATOM 9877 C C . ALA B 1 388 ? 52.562 -14.117 0.195 1 95.94 388 ALA B C 1
ATOM 9879 O O . ALA B 1 388 ? 52.719 -13.703 -0.958 1 95.94 388 ALA B O 1
ATOM 9880 N N . GLY B 1 389 ? 52.375 -13.312 1.215 1 95.69 389 GLY B N 1
ATOM 9881 C CA . GLY B 1 389 ? 52.562 -11.875 1.063 1 95.69 389 GLY B CA 1
ATOM 9882 C C . GLY B 1 389 ? 51.25 -11.141 0.799 1 95.69 389 GLY B C 1
ATOM 9883 O O . GLY B 1 389 ? 51.25 -9.938 0.537 1 95.69 389 GLY B O 1
ATOM 9884 N N . GLY B 1 390 ? 50.188 -11.875 0.826 1 96.56 390 GLY B N 1
ATOM 9885 C CA . GLY B 1 390 ? 48.906 -11.25 0.566 1 96.56 390 GLY B CA 1
ATOM 9886 C C . GLY B 1 390 ? 48.188 -10.812 1.83 1 96.56 390 GLY B C 1
ATOM 9887 O O . GLY B 1 390 ? 48.812 -10.406 2.805 1 96.56 390 GLY B O 1
ATOM 9888 N N . TRP B 1 391 ? 46.844 -10.672 1.825 1 96.75 391 TRP B N 1
ATOM 9889 C CA . TRP B 1 391 ? 46.062 -10.094 2.91 1 96.75 391 TRP B CA 1
ATOM 9890 C C . TRP B 1 391 ? 44.938 -11.047 3.34 1 96.75 391 TRP B C 1
ATOM 9892 O O . TRP B 1 391 ? 44.25 -10.805 4.336 1 96.75 391 TRP B O 1
ATOM 9902 N N . MET B 1 392 ? 44.812 -12.148 2.613 1 97.94 392 MET B N 1
ATOM 9903 C CA . MET B 1 392 ? 43.719 -13.086 2.887 1 97.94 392 MET B CA 1
ATOM 9904 C C . MET B 1 392 ? 44.156 -14.156 3.883 1 97.94 392 MET B C 1
ATOM 9906 O O . MET B 1 392 ? 45.344 -14.344 4.109 1 97.94 392 MET B O 1
ATOM 9910 N N . THR B 1 393 ? 43.188 -14.852 4.469 1 97.62 393 THR B N 1
ATOM 9911 C CA . THR B 1 393 ? 43.438 -15.914 5.438 1 97.62 393 THR B CA 1
ATOM 9912 C C . THR B 1 393 ? 44.281 -17.031 4.805 1 97.62 393 THR B C 1
ATOM 9914 O O . THR B 1 393 ? 44.188 -17.266 3.598 1 97.62 393 THR B O 1
ATOM 9917 N N . ASP B 1 394 ? 45.031 -17.828 5.637 1 97.31 394 ASP B N 1
ATOM 9918 C CA . ASP B 1 394 ? 45.781 -18.969 5.184 1 97.31 394 ASP B CA 1
ATOM 9919 C C . ASP B 1 394 ? 44.969 -20.266 5.297 1 97.31 394 ASP B C 1
ATOM 9921 O O . ASP B 1 394 ? 45.5 -21.359 5.035 1 97.31 394 ASP B O 1
ATOM 9925 N N . ASP B 1 395 ? 43.656 -20.188 5.508 1 96.5 395 ASP B N 1
ATOM 9926 C CA . ASP B 1 395 ? 42.844 -21.312 5.883 1 96.5 395 ASP B CA 1
ATOM 9927 C C . ASP B 1 395 ? 42.656 -22.281 4.711 1 96.5 395 ASP B C 1
ATOM 9929 O O . ASP B 1 395 ? 42.281 -23.438 4.906 1 96.5 395 ASP B O 1
ATOM 9933 N N . LEU B 1 396 ? 42.938 -21.859 3.523 1 97.38 396 LEU B N 1
ATOM 9934 C CA . LEU B 1 396 ? 42.688 -22.703 2.354 1 97.38 396 LEU B CA 1
ATOM 9935 C C . LEU B 1 396 ? 43.969 -23.453 1.966 1 97.38 396 LEU B C 1
ATOM 9937 O O . LEU B 1 396 ? 43.906 -24.375 1.146 1 97.38 396 LEU B O 1
ATOM 9941 N N . LEU B 1 397 ? 45.062 -23.109 2.578 1 94.44 397 LEU B N 1
ATOM 9942 C CA . LEU B 1 397 ? 46.312 -23.797 2.307 1 94.44 397 LEU B CA 1
ATOM 9943 C C . LEU B 1 397 ? 46.344 -25.156 3.01 1 94.44 397 LEU B C 1
ATOM 9945 O O . LEU B 1 397 ? 45.812 -25.297 4.113 1 94.44 397 LEU B O 1
ATOM 9949 N N . PRO B 1 398 ? 46.906 -26.219 2.41 1 92.88 398 PRO B N 1
ATOM 9950 C CA . PRO B 1 398 ? 47.625 -26.188 1.132 1 92.88 398 PRO B CA 1
ATOM 9951 C C . PRO B 1 398 ? 46.719 -26.594 -0.048 1 92.88 398 PRO B C 1
ATOM 9953 O O . PRO B 1 398 ? 47.219 -26.828 -1.149 1 92.88 398 PRO B O 1
ATOM 9956 N N . TRP B 1 399 ? 45.375 -26.703 0.214 1 95.5 399 TRP B N 1
ATOM 9957 C CA . TRP B 1 399 ? 44.469 -27.203 -0.82 1 95.5 399 TRP B CA 1
ATOM 9958 C C . TRP B 1 399 ? 44.531 -26.297 -2.049 1 95.5 399 TRP B C 1
ATOM 9960 O O . TRP B 1 399 ? 44.312 -26.766 -3.174 1 95.5 399 TRP B O 1
ATOM 9970 N N . VAL B 1 400 ? 44.688 -24.984 -1.839 1 97 400 VAL B N 1
ATOM 9971 C CA . VAL B 1 400 ? 44.656 -23.984 -2.889 1 97 400 VAL B CA 1
ATOM 9972 C C . VAL B 1 400 ? 46 -23.297 -3.023 1 97 400 VAL B C 1
ATOM 9974 O O . VAL B 1 400 ? 46.656 -23.016 -2.021 1 97 400 VAL B O 1
ATOM 9977 N N . GLN B 1 401 ? 46.344 -22.969 -4.227 1 96 401 GLN B N 1
ATOM 9978 C CA . GLN B 1 401 ? 47.625 -22.312 -4.484 1 96 401 GLN B CA 1
ATOM 9979 C C . GLN B 1 401 ? 47.469 -20.797 -4.453 1 96 401 GLN B C 1
ATOM 9981 O O . GLN B 1 401 ? 46.469 -20.266 -4.879 1 96 401 GLN B O 1
ATOM 9986 N N . PRO B 1 402 ? 48.562 -20.125 -3.887 1 96.56 402 PRO B N 1
ATOM 9987 C CA . PRO B 1 402 ? 48.531 -18.672 -4.012 1 96.56 402 PRO B CA 1
ATOM 9988 C C . PRO B 1 402 ? 48.375 -18.203 -5.457 1 96.56 402 PRO B C 1
ATOM 9990 O O . PRO B 1 402 ? 49.062 -18.719 -6.352 1 96.56 402 PRO B O 1
ATOM 9993 N N . GLY B 1 403 ? 47.438 -17.266 -5.621 1 96.25 403 GLY B N 1
ATOM 9994 C CA . GLY B 1 403 ? 47.219 -16.734 -6.957 1 96.25 403 GLY B CA 1
ATOM 9995 C C . GLY B 1 403 ? 46.125 -17.453 -7.711 1 96.25 403 GLY B C 1
ATOM 9996 O O . GLY B 1 403 ? 45.719 -17 -8.781 1 96.25 403 GLY B O 1
ATOM 9997 N N . GLU B 1 404 ? 45.688 -18.531 -7.191 1 95.88 404 GLU B N 1
ATOM 9998 C CA . GLU B 1 404 ? 44.625 -19.297 -7.84 1 95.88 404 GLU B CA 1
ATOM 9999 C C . GLU B 1 404 ? 43.281 -18.547 -7.785 1 95.88 404 GLU B C 1
ATOM 10001 O O . GLU B 1 404 ? 42.969 -17.922 -6.777 1 95.88 404 GLU B O 1
ATOM 10006 N N . GLU B 1 405 ? 42.5 -18.547 -8.922 1 94.5 405 GLU B N 1
ATOM 10007 C CA . GLU B 1 405 ? 41.156 -17.938 -8.969 1 94.5 405 GLU B CA 1
ATOM 10008 C C . GLU B 1 405 ? 40.094 -18.891 -8.43 1 94.5 405 GLU B C 1
ATOM 10010 O O . GLU B 1 405 ? 39.969 -20.031 -8.906 1 94.5 405 GLU B O 1
ATOM 10015 N N . LEU B 1 406 ? 39.375 -18.438 -7.453 1 95.25 406 LEU B N 1
ATOM 10016 C CA . LEU B 1 406 ? 38.469 -19.328 -6.754 1 95.25 406 LEU B CA 1
ATOM 10017 C C . LEU B 1 406 ? 37.031 -18.891 -6.969 1 95.25 406 LEU B C 1
ATOM 10019 O O . LEU B 1 406 ? 36.688 -17.734 -6.73 1 95.25 406 LEU B O 1
ATOM 10023 N N . ALA B 1 407 ? 36.188 -19.812 -7.48 1 90.88 407 ALA B N 1
ATOM 10024 C CA . ALA B 1 407 ? 34.719 -19.625 -7.375 1 90.88 407 ALA B CA 1
ATOM 10025 C C . ALA B 1 407 ? 34.25 -19.875 -5.953 1 90.88 407 ALA B C 1
ATOM 10027 O O . ALA B 1 407 ? 34.844 -20.688 -5.223 1 90.88 407 ALA B O 1
ATOM 10028 N N . TYR B 1 408 ? 33.312 -19.109 -5.543 1 93.75 408 TYR B N 1
ATOM 10029 C CA . TYR B 1 408 ? 32.812 -19.172 -4.168 1 93.75 408 TYR B CA 1
ATOM 10030 C C . TYR B 1 408 ? 31.297 -19.078 -4.121 1 93.75 408 TYR B C 1
ATOM 10032 O O . TYR B 1 408 ? 30.688 -18.328 -4.879 1 93.75 408 TYR B O 1
ATOM 10040 N N . GLY B 1 409 ? 30.688 -19.938 -3.35 1 92.38 409 GLY B N 1
ATOM 10041 C CA . GLY B 1 409 ? 29.281 -19.891 -3.035 1 92.38 409 GLY B CA 1
ATOM 10042 C C . GLY B 1 409 ? 28.984 -20.156 -1.57 1 92.38 409 GLY B C 1
ATOM 10043 O O . GLY B 1 409 ? 29.672 -20.953 -0.924 1 92.38 409 GLY B O 1
ATOM 10044 N N . ARG B 1 410 ? 27.906 -19.531 -1.083 1 94.81 410 ARG B N 1
ATOM 10045 C CA . ARG B 1 410 ? 27.641 -19.641 0.348 1 94.81 410 ARG B CA 1
ATOM 10046 C C . ARG B 1 410 ? 26.156 -19.453 0.643 1 94.81 410 ARG B C 1
ATOM 10048 O O . ARG B 1 410 ? 25.5 -18.609 0.031 1 94.81 410 ARG B O 1
ATOM 10055 N N . ARG B 1 411 ? 25.656 -20.344 1.525 1 95.81 411 ARG B N 1
ATOM 10056 C CA . ARG B 1 411 ? 24.359 -20.062 2.131 1 95.81 411 ARG B CA 1
ATOM 10057 C C . ARG B 1 411 ? 24.5 -19.125 3.318 1 95.81 411 ARG B C 1
ATOM 10059 O O . ARG B 1 411 ? 25.172 -19.438 4.301 1 95.81 411 ARG B O 1
ATOM 10066 N N . MET B 1 412 ? 23.844 -17.984 3.301 1 96.5 412 MET B N 1
ATOM 10067 C CA . MET B 1 412 ? 24.062 -16.922 4.277 1 96.5 412 MET B CA 1
ATOM 10068 C C . MET B 1 412 ? 23.203 -17.125 5.516 1 96.5 412 MET B C 1
ATOM 10070 O O . MET B 1 412 ? 22.406 -16.266 5.875 1 96.5 412 MET B O 1
ATOM 10074 N N . VAL B 1 413 ? 23.469 -18.188 6.242 1 96.19 413 VAL B N 1
ATOM 10075 C CA . VAL B 1 413 ? 22.703 -18.562 7.434 1 96.19 413 VAL B CA 1
ATOM 10076 C C . VAL B 1 413 ? 22.828 -17.469 8.484 1 96.19 413 VAL B C 1
ATOM 10078 O O . VAL B 1 413 ? 21.875 -17.172 9.211 1 96.19 413 VAL B O 1
ATOM 10081 N N . GLU B 1 414 ? 23.953 -16.766 8.469 1 95.06 414 GLU B N 1
ATOM 10082 C CA . GLU B 1 414 ? 24.25 -15.75 9.469 1 95.06 414 GLU B CA 1
ATOM 10083 C C . GLU B 1 414 ? 23.328 -14.539 9.312 1 95.06 414 GLU B C 1
ATOM 10085 O O . GLU B 1 414 ? 23.109 -13.797 10.273 1 95.06 414 GLU B O 1
ATOM 10090 N N . SER B 1 415 ? 22.828 -14.367 8.133 1 95.12 415 SER B N 1
ATOM 10091 C CA . SER B 1 415 ? 22 -13.203 7.859 1 95.12 415 SER B CA 1
ATOM 10092 C C . SER B 1 415 ? 20.516 -13.531 8.047 1 95.12 415 SER B C 1
ATOM 10094 O O . SER B 1 415 ? 19.672 -12.633 8.023 1 95.12 415 SER B O 1
ATOM 10096 N N . GLY B 1 416 ? 20.188 -14.758 8.258 1 95.38 416 GLY B N 1
ATOM 10097 C CA . GLY B 1 416 ? 18.812 -15.156 8.453 1 95.38 416 GLY B CA 1
ATOM 10098 C C . GLY B 1 416 ? 18.125 -15.602 7.172 1 95.38 416 GLY B C 1
ATOM 10099 O O . GLY B 1 416 ? 18.734 -15.578 6.102 1 95.38 416 GLY B O 1
ATOM 10100 N N . THR B 1 417 ? 16.844 -16 7.227 1 96.38 417 THR B N 1
ATOM 10101 C CA . THR B 1 417 ? 16.062 -16.5 6.098 1 96.38 417 THR B CA 1
ATOM 10102 C C . THR B 1 417 ? 15.68 -15.359 5.156 1 96.38 417 THR B C 1
ATOM 10104 O O . THR B 1 417 ? 15.773 -14.188 5.523 1 96.38 417 THR B O 1
ATOM 10107 N N . ARG B 1 418 ? 15.391 -15.734 3.951 1 94.12 418 ARG B N 1
ATOM 10108 C CA . ARG B 1 418 ? 14.742 -14.789 3.049 1 94.12 418 ARG B CA 1
ATOM 10109 C C . ARG B 1 418 ? 13.25 -14.672 3.355 1 94.12 418 ARG B C 1
ATOM 10111 O O . ARG B 1 418 ? 12.508 -15.656 3.242 1 94.12 418 ARG B O 1
ATOM 10118 N N . ASP B 1 419 ? 12.867 -13.523 3.777 1 95.69 419 ASP B N 1
ATOM 10119 C CA . ASP B 1 419 ? 11.477 -13.266 4.133 1 95.69 419 ASP B CA 1
ATOM 10120 C C . ASP B 1 419 ? 10.781 -12.422 3.064 1 95.69 419 ASP B C 1
ATOM 10122 O O . ASP B 1 419 ? 11.164 -11.281 2.816 1 95.69 419 ASP B O 1
ATOM 10126 N N . PHE B 1 420 ? 9.781 -13.047 2.441 1 95.94 420 PHE B N 1
ATOM 10127 C CA . PHE B 1 420 ? 8.969 -12.391 1.432 1 95.94 420 PHE B CA 1
ATOM 10128 C C . PHE B 1 420 ? 7.668 -11.875 2.041 1 95.94 420 PHE B C 1
ATOM 10130 O O . PHE B 1 420 ? 6.82 -12.656 2.469 1 95.94 420 PHE B O 1
ATOM 10137 N N . ASP B 1 421 ? 7.523 -10.562 2.104 1 95.5 421 ASP B N 1
ATOM 10138 C CA . ASP B 1 421 ? 6.309 -9.969 2.65 1 95.5 421 ASP B CA 1
ATOM 10139 C C . ASP B 1 421 ? 5.539 -9.195 1.577 1 95.5 421 ASP B C 1
ATOM 10141 O O . ASP B 1 421 ? 6.145 -8.523 0.737 1 95.5 421 ASP B O 1
ATOM 10145 N N . GLN B 1 422 ? 4.219 -9.336 1.59 1 96.5 422 GLN B N 1
ATOM 10146 C CA . GLN B 1 422 ? 3.367 -8.57 0.682 1 96.5 422 GLN B CA 1
ATOM 10147 C C . GLN B 1 422 ? 2.252 -7.859 1.441 1 96.5 422 GLN B C 1
ATOM 10149 O O . GLN B 1 422 ? 1.647 -8.43 2.35 1 96.5 422 GLN B O 1
ATOM 10154 N N . VAL B 1 423 ? 2.045 -6.668 1.13 1 94.19 423 VAL B N 1
ATOM 10155 C CA . VAL B 1 423 ? 0.85 -5.91 1.483 1 94.19 423 VAL B CA 1
ATOM 10156 C C . VAL B 1 423 ? 0.064 -5.566 0.221 1 94.19 423 VAL B C 1
ATOM 10158 O O . VAL B 1 423 ? 0.566 -4.855 -0.655 1 94.19 423 VAL B O 1
ATOM 10161 N N . VAL B 1 424 ? -1.127 -6.129 0.109 1 95.75 424 VAL B N 1
ATOM 10162 C CA . VAL B 1 424 ? -1.916 -6 -1.112 1 95.75 424 VAL B CA 1
ATOM 10163 C C . VAL B 1 424 ? -3.297 -5.441 -0.779 1 95.75 424 VAL B C 1
ATOM 10165 O O . VAL B 1 424 ? -3.979 -5.945 0.117 1 95.75 424 VAL B O 1
ATOM 10168 N N . ASP B 1 425 ? -3.658 -4.426 -1.429 1 94 425 ASP B N 1
ATOM 10169 C CA . ASP B 1 425 ? -4.992 -3.85 -1.291 1 94 425 ASP B CA 1
ATOM 10170 C C . ASP B 1 425 ? -5.746 -3.887 -2.619 1 94 425 ASP B C 1
ATOM 10172 O O . ASP B 1 425 ? -5.176 -3.592 -3.67 1 94 425 ASP B O 1
ATOM 10176 N N . THR B 1 426 ? -6.957 -4.254 -2.588 1 96.12 426 THR B N 1
ATOM 10177 C CA . THR B 1 426 ? -7.828 -4.277 -3.76 1 96.12 426 THR B CA 1
ATOM 10178 C C . THR B 1 426 ? -9.188 -3.678 -3.434 1 96.12 426 THR B C 1
ATOM 10180 O O . THR B 1 426 ? -9.844 -4.086 -2.469 1 96.12 426 THR B O 1
ATOM 10183 N N . ILE B 1 427 ? -9.602 -2.725 -4.203 1 94.5 427 ILE B N 1
ATOM 10184 C CA . ILE B 1 427 ? -10.922 -2.127 -4.051 1 94.5 427 ILE B CA 1
ATOM 10185 C C . ILE B 1 427 ? -11.695 -2.254 -5.363 1 94.5 427 ILE B C 1
ATOM 10187 O O . ILE B 1 427 ? -11.117 -2.184 -6.445 1 94.5 427 ILE B O 1
ATOM 10191 N N . ARG B 1 428 ? -12.938 -2.523 -5.258 1 96.69 428 ARG B N 1
ATOM 10192 C CA . ARG B 1 428 ? -13.875 -2.553 -6.375 1 96.69 428 ARG B CA 1
ATOM 10193 C C . ARG B 1 428 ? -15.18 -1.856 -6.012 1 96.69 428 ARG B C 1
ATOM 10195 O O . ARG B 1 428 ? -15.773 -2.139 -4.965 1 96.69 428 ARG B O 1
ATOM 10202 N N . ILE B 1 429 ? -15.625 -0.944 -6.789 1 95.44 429 ILE B N 1
ATOM 10203 C CA . ILE B 1 429 ? -16.906 -0.256 -6.609 1 95.44 429 ILE B CA 1
ATOM 10204 C C . ILE B 1 429 ? -17.703 -0.303 -7.906 1 95.44 429 ILE B C 1
ATOM 10206 O O . ILE B 1 429 ? -17.188 0.031 -8.977 1 95.44 429 ILE B O 1
ATOM 10210 N N . VAL B 1 430 ? -18.922 -0.705 -7.797 1 96.94 430 VAL B N 1
ATOM 10211 C CA . VAL B 1 430 ? -19.859 -0.701 -8.914 1 96.94 430 VAL B CA 1
ATOM 10212 C C . VAL B 1 430 ? -21.047 0.186 -8.57 1 96.94 430 VAL B C 1
ATOM 10214 O O . VAL B 1 430 ? -21.641 0.061 -7.496 1 96.94 430 VAL B O 1
ATOM 10217 N N . VAL B 1 431 ? -21.406 1.073 -9.398 1 95.75 431 VAL B N 1
ATOM 10218 C CA . VAL B 1 431 ? -22.625 1.86 -9.312 1 95.75 431 VAL B CA 1
ATOM 10219 C C . VAL B 1 431 ? -23.406 1.739 -10.625 1 95.75 431 VAL B C 1
ATOM 10221 O O . VAL B 1 431 ? -22.812 1.679 -11.703 1 95.75 431 VAL B O 1
ATOM 10224 N N . GLY B 1 432 ? -24.703 1.584 -10.469 1 96.31 432 GLY B N 1
ATOM 10225 C CA . GLY B 1 432 ? -25.469 1.453 -11.695 1 96.31 432 GLY B CA 1
ATOM 10226 C C . GLY B 1 432 ? -26.953 1.747 -11.5 1 96.31 432 GLY B C 1
ATOM 10227 O O . GLY B 1 432 ? -27.391 1.984 -10.375 1 96.31 432 GLY B O 1
ATOM 10228 N N . LEU B 1 433 ? -27.641 1.896 -12.617 1 97.25 433 LEU B N 1
ATOM 10229 C CA . LEU B 1 433 ? -29.094 2.043 -12.727 1 97.25 433 LEU B CA 1
ATOM 10230 C C . LEU B 1 433 ? -29.703 0.906 -13.539 1 97.25 433 LEU B C 1
ATOM 10232 O O . LEU B 1 433 ? -29.094 0.432 -14.5 1 97.25 433 LEU B O 1
ATOM 10236 N N . GLU B 1 434 ? -30.766 0.433 -13.094 1 96.44 434 GLU B N 1
ATOM 10237 C CA . GLU B 1 434 ? -31.531 -0.548 -13.867 1 96.44 434 GLU B CA 1
ATOM 10238 C C . GLU B 1 434 ? -33 -0.193 -13.906 1 96.44 434 GLU B C 1
ATOM 10240 O O . GLU B 1 434 ? -33.5 0.499 -13.016 1 96.44 434 GLU B O 1
ATOM 10245 N N . GLY B 1 435 ? -33.656 -0.66 -15 1 96.06 435 GLY B N 1
ATOM 10246 C CA . GLY B 1 435 ? -35.062 -0.323 -15.148 1 96.06 435 GLY B CA 1
ATOM 10247 C C . GLY B 1 435 ? -35.781 -1.185 -16.172 1 96.06 435 GLY B C 1
ATOM 10248 O O . GLY B 1 435 ? -35.188 -2.072 -16.781 1 96.06 435 GLY B O 1
ATOM 10249 N N . GLU B 1 436 ? -36.969 -0.962 -16.156 1 94.81 436 GLU B N 1
ATOM 10250 C CA . GLU B 1 436 ? -37.875 -1.649 -17.078 1 94.81 436 GLU B CA 1
ATOM 10251 C C . GLU B 1 436 ? -38.75 -0.658 -17.828 1 94.81 436 GLU B C 1
ATOM 10253 O O . GLU B 1 436 ? -39.312 0.264 -17.234 1 94.81 436 GLU B O 1
ATOM 10258 N N . PHE B 1 437 ? -38.812 -0.889 -19.141 1 95.06 437 PHE B N 1
ATOM 10259 C CA . PHE B 1 437 ? -39.688 -0.071 -19.953 1 95.06 437 PHE B CA 1
ATOM 10260 C C . PHE B 1 437 ? -41.125 -0.622 -19.938 1 95.06 437 PHE B C 1
ATOM 10262 O O . PHE B 1 437 ? -41.344 -1.762 -19.516 1 95.06 437 PHE B O 1
ATOM 10269 N N . GLU B 1 438 ? -42.062 0.114 -20.422 1 93.06 438 GLU B N 1
ATOM 10270 C CA . GLU B 1 438 ? -43.469 -0.271 -20.438 1 93.06 438 GLU B CA 1
ATOM 10271 C C . GLU B 1 438 ? -43.688 -1.505 -21.312 1 93.06 438 GLU B C 1
ATOM 10273 O O . GLU B 1 438 ? -44.594 -2.299 -21.047 1 93.06 438 GLU B O 1
ATOM 10278 N N . ASN B 1 439 ? -42.875 -1.65 -22.234 1 92.31 439 ASN B N 1
ATOM 10279 C CA . ASN B 1 439 ? -43.031 -2.781 -23.141 1 92.31 439 ASN B CA 1
ATOM 10280 C C . ASN B 1 439 ? -42.406 -4.051 -22.578 1 92.31 439 ASN B C 1
ATOM 10282 O O . ASN B 1 439 ? -42.344 -5.082 -23.25 1 92.31 439 ASN B O 1
ATOM 10286 N N . GLY B 1 440 ? -41.844 -3.922 -21.438 1 89.75 440 GLY B N 1
ATOM 10287 C CA . GLY B 1 440 ? -41.281 -5.09 -20.781 1 89.75 440 GLY B CA 1
ATOM 10288 C C . GLY B 1 440 ? -39.781 -5.219 -20.984 1 89.75 440 GLY B C 1
ATOM 10289 O O . GLY B 1 440 ? -39.125 -6.066 -20.359 1 89.75 440 GLY B O 1
ATOM 10290 N N . TRP B 1 441 ? -39.188 -4.387 -21.828 1 94.88 441 TRP B N 1
ATOM 10291 C CA . TRP B 1 441 ? -37.75 -4.406 -22.016 1 94.88 441 TRP B CA 1
ATOM 10292 C C . TRP B 1 441 ? -37.031 -3.926 -20.75 1 94.88 441 TRP B C 1
ATOM 10294 O O . TRP B 1 441 ? -37.5 -2.998 -20.078 1 94.88 441 TRP B O 1
ATOM 10304 N N . THR B 1 442 ? -36.031 -4.582 -20.422 1 95.06 442 THR B N 1
ATOM 10305 C CA . THR B 1 442 ? -35.219 -4.18 -19.281 1 95.06 442 THR B CA 1
ATOM 10306 C C . THR B 1 442 ? -33.875 -3.605 -19.734 1 95.06 442 THR B C 1
ATOM 10308 O O . THR B 1 442 ? -33.375 -3.939 -20.812 1 95.06 442 THR B O 1
ATOM 10311 N N . TRP B 1 443 ? -33.375 -2.678 -18.984 1 96.12 443 TRP B N 1
ATOM 10312 C CA . TRP B 1 443 ? -32.062 -2.09 -19.266 1 96.12 443 TRP B CA 1
ATOM 10313 C C . TRP B 1 443 ? -31.234 -1.923 -17.984 1 96.12 443 TRP B C 1
ATOM 10315 O O . TRP B 1 443 ? -31.797 -1.875 -16.891 1 96.12 443 TRP B O 1
ATOM 10325 N N . ASP B 1 444 ? -30 -1.933 -18.125 1 95.44 444 ASP B N 1
ATOM 10326 C CA . ASP B 1 444 ? -29.109 -1.558 -17.047 1 95.44 444 ASP B CA 1
ATOM 10327 C C . ASP B 1 444 ? -27.875 -0.831 -17.578 1 95.44 444 ASP B C 1
ATOM 10329 O O . ASP B 1 444 ? -27.469 -1.031 -18.719 1 95.44 444 ASP B O 1
ATOM 10333 N N . ALA B 1 445 ? -27.359 0.095 -16.828 1 97.69 445 ALA B N 1
ATOM 10334 C CA . ALA B 1 445 ? -26.109 0.824 -17.047 1 97.69 445 ALA B CA 1
ATOM 10335 C C . ALA B 1 445 ? -25.266 0.866 -15.773 1 97.69 445 ALA B C 1
ATOM 10337 O O . ALA B 1 445 ? -25.797 1.062 -14.672 1 97.69 445 ALA B O 1
ATOM 10338 N N . SER B 1 446 ? -23.984 0.583 -15.945 1 97.69 446 SER B N 1
ATOM 10339 C CA . SER B 1 446 ? -23.172 0.513 -14.734 1 97.69 446 SER B CA 1
ATOM 10340 C C . SER B 1 446 ? -21.766 1.034 -14.992 1 97.69 446 SER B C 1
ATOM 10342 O O . SER B 1 446 ? -21.312 1.101 -16.141 1 97.69 446 SER B O 1
ATOM 10344 N N . TYR B 1 447 ? -21.125 1.535 -13.977 1 97.38 447 TYR B N 1
ATOM 10345 C CA . TYR B 1 447 ? -19.703 1.862 -13.898 1 97.38 447 TYR B CA 1
ATOM 10346 C C . TYR B 1 447 ? -19 0.989 -12.875 1 97.38 447 TYR B C 1
ATOM 10348 O O . TYR B 1 447 ? -19.391 0.966 -11.695 1 97.38 447 TYR B O 1
ATOM 10356 N N . ASN B 1 448 ? -18.016 0.196 -13.336 1 97.75 448 ASN B N 1
ATOM 10357 C CA . ASN B 1 448 ? -17.234 -0.729 -12.531 1 97.75 448 ASN B CA 1
ATOM 10358 C C . ASN B 1 448 ? -15.773 -0.286 -12.445 1 97.75 448 ASN B C 1
ATOM 10360 O O . ASN B 1 448 ? -15.039 -0.355 -13.43 1 97.75 448 ASN B O 1
ATOM 10364 N N . LYS B 1 449 ? -15.383 0.146 -11.258 1 96.62 449 LYS B N 1
ATOM 10365 C CA . LYS B 1 449 ? -14.016 0.605 -11.031 1 96.62 449 LYS B CA 1
ATOM 10366 C C . LYS B 1 449 ? -13.289 -0.301 -10.047 1 96.62 449 LYS B C 1
ATOM 10368 O O . LYS B 1 449 ? -13.812 -0.6 -8.969 1 96.62 449 LYS B O 1
ATOM 10373 N N . GLY B 1 450 ? -12.133 -0.773 -10.484 1 96.44 450 GLY B N 1
ATOM 10374 C CA . GLY B 1 450 ? -11.266 -1.562 -9.617 1 96.44 450 GLY B CA 1
ATOM 10375 C C . GLY B 1 450 ? -9.844 -1.036 -9.562 1 96.44 450 GLY B C 1
ATOM 10376 O O . GLY B 1 450 ? -9.305 -0.576 -10.57 1 96.44 450 GLY B O 1
ATOM 10377 N N . LYS B 1 451 ? -9.234 -1.097 -8.414 1 95.38 451 LYS B N 1
ATOM 10378 C CA . LYS B 1 451 ? -7.836 -0.72 -8.242 1 95.38 451 LYS B CA 1
ATOM 10379 C C . LYS B 1 451 ? -7.129 -1.663 -7.273 1 95.38 451 LYS B C 1
ATOM 10381 O O . LYS B 1 451 ? -7.668 -1.997 -6.215 1 95.38 451 LYS B O 1
ATOM 10386 N N . ASN B 1 452 ? -5.98 -2.09 -7.668 1 96.44 452 ASN B N 1
ATOM 10387 C CA . ASN B 1 452 ? -5.07 -2.912 -6.879 1 96.44 452 ASN B CA 1
ATOM 10388 C C . ASN B 1 452 ? -3.725 -2.221 -6.676 1 96.44 452 ASN B C 1
ATOM 10390 O O . ASN B 1 452 ? -3.164 -1.655 -7.617 1 96.44 452 ASN B O 1
ATOM 10394 N N . ASP B 1 453 ? -3.289 -2.16 -5.477 1 95 453 ASP B N 1
ATOM 10395 C CA . ASP B 1 453 ? -1.952 -1.681 -5.145 1 95 453 ASP B CA 1
ATOM 10396 C C . ASP B 1 453 ? -1.226 -2.666 -4.23 1 95 453 ASP B C 1
ATOM 10398 O O . ASP B 1 453 ? -1.844 -3.289 -3.365 1 95 453 ASP B O 1
ATOM 10402 N N . SER B 1 454 ? 0.054 -2.73 -4.465 1 95.81 454 SER B N 1
ATOM 10403 C CA . SER B 1 454 ? 0.802 -3.689 -3.66 1 95.81 454 SER B CA 1
ATOM 10404 C C . SER B 1 454 ? 2.221 -3.199 -3.389 1 95.81 454 SER B C 1
ATOM 10406 O O . SER B 1 454 ? 2.75 -2.373 -4.137 1 95.81 454 SER B O 1
ATOM 10408 N N . THR B 1 455 ? 2.764 -3.613 -2.307 1 94.69 455 THR B N 1
ATOM 10409 C CA . THR B 1 455 ? 4.18 -3.531 -1.972 1 94.69 455 THR B CA 1
ATOM 10410 C C . THR B 1 455 ? 4.711 -4.891 -1.527 1 94.69 455 THR B C 1
ATOM 10412 O O . THR B 1 455 ? 4.055 -5.598 -0.76 1 94.69 455 THR B O 1
ATOM 10415 N N . ASP B 1 456 ? 5.707 -5.254 -2.084 1 95.12 456 ASP B N 1
ATOM 10416 C CA . ASP B 1 456 ? 6.359 -6.477 -1.616 1 95.12 456 ASP B CA 1
ATOM 10417 C C . ASP B 1 456 ? 7.812 -6.211 -1.241 1 95.12 456 ASP B C 1
ATOM 10419 O O . ASP B 1 456 ? 8.484 -5.391 -1.871 1 95.12 456 ASP B O 1
ATOM 10423 N N . THR B 1 457 ? 8.281 -6.855 -0.204 1 94.69 457 THR B N 1
ATOM 10424 C CA . THR B 1 457 ? 9.648 -6.715 0.299 1 94.69 457 THR B CA 1
ATOM 10425 C C . THR B 1 457 ? 10.32 -8.078 0.418 1 94.69 457 THR B C 1
ATOM 10427 O O . THR B 1 457 ? 9.648 -9.102 0.596 1 94.69 457 THR B O 1
ATOM 10430 N N . LEU B 1 458 ? 11.508 -8.141 0.21 1 95.06 458 LEU B N 1
ATOM 10431 C CA . LEU B 1 458 ? 12.367 -9.305 0.421 1 95.06 458 LEU B CA 1
ATOM 10432 C C . LEU B 1 458 ? 13.57 -8.938 1.293 1 95.06 458 LEU B C 1
ATOM 10434 O O . LEU B 1 458 ? 14.453 -8.195 0.861 1 95.06 458 LEU B O 1
ATOM 10438 N N . ALA B 1 459 ? 13.617 -9.5 2.471 1 94.69 459 ALA B N 1
ATOM 10439 C CA . ALA B 1 459 ? 14.617 -9.117 3.463 1 94.69 459 ALA B CA 1
ATOM 10440 C C . ALA B 1 459 ? 15.812 -10.07 3.426 1 94.69 459 ALA B C 1
ATOM 10442 O O . ALA B 1 459 ? 15.711 -11.18 2.896 1 94.69 459 ALA B O 1
ATOM 10443 N N . ASN B 1 460 ? 16.938 -9.562 3.967 1 95.38 460 ASN B N 1
ATOM 10444 C CA . ASN B 1 460 ? 18.172 -10.312 4.207 1 95.38 460 ASN B CA 1
ATOM 10445 C C . ASN B 1 460 ? 18.875 -10.664 2.902 1 95.38 460 ASN B C 1
ATOM 10447 O O . ASN B 1 460 ? 19.375 -11.781 2.75 1 95.38 460 ASN B O 1
ATOM 10451 N N . LEU B 1 461 ? 18.828 -9.773 2.016 1 94.31 461 LEU B N 1
ATOM 10452 C CA . LEU B 1 461 ? 19.625 -9.875 0.794 1 94.31 461 LEU B CA 1
ATOM 10453 C C . LEU B 1 461 ? 21 -9.242 0.978 1 94.31 461 LEU B C 1
ATOM 10455 O O . LEU B 1 461 ? 21.219 -8.516 1.947 1 94.31 461 LEU B O 1
ATOM 10459 N N . HIS B 1 462 ? 21.875 -9.57 0.071 1 93.5 462 HIS B N 1
ATOM 10460 C CA . HIS B 1 462 ? 23.25 -9.086 0.192 1 93.5 462 HIS B CA 1
ATOM 10461 C C . HIS B 1 462 ? 23.688 -8.352 -1.071 1 93.5 462 HIS B C 1
ATOM 10463 O O . HIS B 1 462 ? 23.438 -8.82 -2.184 1 93.5 462 HIS B O 1
ATOM 10469 N N . ASN B 1 463 ? 24.281 -7.191 -0.876 1 90.44 463 ASN B N 1
ATOM 10470 C CA . ASN B 1 463 ? 24.812 -6.398 -1.977 1 90.44 463 ASN B CA 1
ATOM 10471 C C . ASN B 1 463 ? 26.172 -6.938 -2.445 1 90.44 463 ASN B C 1
ATOM 10473 O O . ASN B 1 463 ? 27.219 -6.426 -2.051 1 90.44 463 ASN B O 1
ATOM 10477 N N . LEU B 1 464 ? 26.125 -7.809 -3.352 1 88.38 464 LEU B N 1
ATOM 10478 C CA . LEU B 1 464 ? 27.344 -8.484 -3.797 1 88.38 464 LEU B CA 1
ATOM 10479 C C . LEU B 1 464 ? 28.234 -7.535 -4.59 1 88.38 464 LEU B C 1
ATOM 10481 O O . LEU B 1 464 ? 29.453 -7.738 -4.672 1 88.38 464 LEU B O 1
ATOM 10485 N N . GLY B 1 465 ? 27.625 -6.547 -5.148 1 81.88 465 GLY B N 1
ATOM 10486 C CA . GLY B 1 465 ? 28.453 -5.527 -5.785 1 81.88 465 GLY B CA 1
ATOM 10487 C C . GLY B 1 465 ? 29.391 -4.832 -4.82 1 81.88 465 GLY B C 1
ATOM 10488 O O . GLY B 1 465 ? 30.578 -4.703 -5.094 1 81.88 465 GLY B O 1
ATOM 10489 N N . SER B 1 466 ? 28.828 -4.445 -3.74 1 86.5 466 SER B N 1
ATOM 10490 C CA . SER B 1 466 ? 29.641 -3.766 -2.734 1 86.5 466 SER B CA 1
ATOM 10491 C C . SER B 1 466 ? 30.625 -4.727 -2.078 1 86.5 466 SER B C 1
ATOM 10493 O O . SER B 1 466 ? 31.734 -4.332 -1.716 1 86.5 466 SER B O 1
ATOM 10495 N N . ILE B 1 467 ? 30.25 -5.945 -1.873 1 91.19 467 ILE B N 1
ATOM 10496 C CA . ILE B 1 467 ? 31.141 -6.938 -1.296 1 91.19 467 ILE B CA 1
ATOM 10497 C C . ILE B 1 467 ? 32.312 -7.188 -2.244 1 91.19 467 ILE B C 1
ATOM 10499 O O . ILE B 1 467 ? 33.469 -7.238 -1.816 1 91.19 467 ILE B O 1
ATOM 10503 N N . ASN B 1 468 ? 32.031 -7.383 -3.486 1 89.62 468 ASN B N 1
ATOM 10504 C CA . ASN B 1 468 ? 33.094 -7.566 -4.477 1 89.62 468 ASN B CA 1
ATOM 10505 C C . ASN B 1 468 ? 34.062 -6.387 -4.488 1 89.62 468 ASN B C 1
ATOM 10507 O O . ASN B 1 468 ? 35.281 -6.578 -4.566 1 89.62 468 ASN B O 1
ATOM 10511 N N . ALA B 1 469 ? 33.5 -5.23 -4.43 1 84.56 469 ALA B N 1
ATOM 10512 C CA . ALA B 1 469 ? 34.344 -4.043 -4.379 1 84.56 469 ALA B CA 1
ATOM 10513 C C . ALA B 1 469 ? 35.25 -4.062 -3.148 1 84.56 469 ALA B C 1
ATOM 10515 O O . ALA B 1 469 ? 36.406 -3.705 -3.227 1 84.56 469 ALA B O 1
ATOM 10516 N N . ALA B 1 470 ? 34.719 -4.492 -2.078 1 91.38 470 ALA B N 1
ATOM 10517 C CA . ALA B 1 470 ? 35.469 -4.562 -0.835 1 91.38 470 ALA B CA 1
ATOM 10518 C C . ALA B 1 470 ? 36.562 -5.629 -0.919 1 91.38 470 ALA B C 1
ATOM 10520 O O . ALA B 1 470 ? 37.656 -5.465 -0.355 1 91.38 470 ALA B O 1
ATOM 10521 N N . VAL B 1 471 ? 36.281 -6.707 -1.552 1 94.44 471 VAL B N 1
ATOM 10522 C CA . VAL B 1 471 ? 37.25 -7.758 -1.753 1 94.44 471 VAL B CA 1
ATOM 10523 C C . VAL B 1 471 ? 38.406 -7.227 -2.609 1 94.44 471 VAL B C 1
ATOM 10525 O O . VAL B 1 471 ? 39.594 -7.434 -2.287 1 94.44 471 VAL B O 1
ATOM 10528 N N . LEU B 1 472 ? 38.094 -6.551 -3.643 1 89.69 472 LEU B N 1
ATOM 10529 C CA . LEU B 1 472 ? 39.094 -6.016 -4.547 1 89.69 472 LEU B CA 1
ATOM 10530 C C . LEU B 1 472 ? 39.938 -4.938 -3.855 1 89.69 472 LEU B C 1
ATOM 10532 O O . LEU B 1 472 ? 41.125 -4.781 -4.148 1 89.69 472 LEU B O 1
ATOM 10536 N N . GLU B 1 473 ? 39.281 -4.301 -2.924 1 89 473 GLU B N 1
ATOM 10537 C CA . GLU B 1 473 ? 40 -3.258 -2.174 1 89 473 GLU B CA 1
ATOM 10538 C C . GLU B 1 473 ? 40.812 -3.852 -1.024 1 89 473 GLU B C 1
ATOM 10540 O O . GLU B 1 473 ? 41.625 -3.164 -0.424 1 89 473 GLU B O 1
ATOM 10545 N N . GLY B 1 474 ? 40.531 -5.086 -0.768 1 93.81 474 GLY B N 1
ATOM 10546 C CA . GLY B 1 474 ? 41.281 -5.766 0.282 1 93.81 474 GLY B CA 1
ATOM 10547 C C . GLY B 1 474 ? 40.688 -5.52 1.668 1 93.81 474 GLY B C 1
ATOM 10548 O O . GLY B 1 474 ? 41.406 -5.656 2.668 1 93.81 474 GLY B O 1
ATOM 10549 N N . THR B 1 475 ? 39.406 -5.141 1.72 1 93.94 475 THR B N 1
ATOM 10550 C CA . THR B 1 475 ? 38.844 -4.809 3.016 1 93.94 475 THR B CA 1
ATOM 10551 C C . THR B 1 475 ? 37.844 -5.883 3.451 1 93.94 475 THR B C 1
ATOM 10553 O O . THR B 1 475 ? 37.312 -5.836 4.566 1 93.94 475 THR B O 1
ATOM 10556 N N . PHE B 1 476 ? 37.656 -6.891 2.604 1 96.75 476 PHE B N 1
ATOM 10557 C CA . PHE B 1 476 ? 36.75 -8 2.898 1 96.75 476 PHE B CA 1
ATOM 10558 C C . PHE B 1 476 ? 37.375 -9.32 2.432 1 96.75 476 PHE B C 1
ATOM 10560 O O . PHE B 1 476 ? 37.469 -9.57 1.229 1 96.75 476 PHE B O 1
ATOM 10567 N N . ASP B 1 477 ? 37.719 -10.164 3.35 1 97.75 477 ASP B N 1
ATOM 10568 C CA . ASP B 1 477 ? 38.25 -11.484 3.018 1 97.75 477 ASP B CA 1
ATOM 10569 C C . ASP B 1 477 ? 37.125 -12.508 2.895 1 97.75 477 ASP B C 1
ATOM 10571 O O . ASP B 1 477 ? 36.594 -12.984 3.9 1 97.75 477 ASP B O 1
ATOM 10575 N N . PRO B 1 478 ? 36.781 -12.875 1.696 1 96.88 478 PRO B N 1
ATOM 10576 C CA . PRO B 1 478 ? 35.625 -13.758 1.521 1 96.88 478 PRO B CA 1
ATOM 10577 C C . PRO B 1 478 ? 35.906 -15.18 2.004 1 96.88 478 PRO B C 1
ATOM 10579 O O . PRO B 1 478 ? 34.969 -15.977 2.152 1 96.88 478 PRO B O 1
ATOM 10582 N N . PHE B 1 479 ? 37.219 -15.492 2.316 1 97.44 479 PHE B N 1
ATOM 10583 C CA . PHE B 1 479 ? 37.562 -16.844 2.73 1 97.44 479 PHE B CA 1
ATOM 10584 C C . PHE B 1 479 ? 37.688 -16.938 4.246 1 97.44 479 PHE B C 1
ATOM 10586 O O . PHE B 1 479 ? 37.906 -18.016 4.797 1 97.44 479 PHE B O 1
ATOM 10593 N N . LEU B 1 480 ? 37.531 -15.797 4.859 1 96.94 480 LEU B N 1
ATOM 10594 C CA . LEU B 1 480 ? 37.5 -15.734 6.316 1 96.94 480 LEU B CA 1
ATOM 10595 C C . LEU B 1 480 ? 36.094 -15.812 6.84 1 96.94 480 LEU B C 1
ATOM 10597 O O . LEU B 1 480 ? 35.25 -14.969 6.504 1 96.94 480 LEU B O 1
ATOM 10601 N N . GLN B 1 481 ? 35.812 -16.766 7.73 1 95.62 481 GLN B N 1
ATOM 10602 C CA . GLN B 1 481 ? 34.469 -17 8.211 1 95.62 481 GLN B CA 1
ATOM 10603 C C . GLN B 1 481 ? 33.906 -15.773 8.922 1 95.62 481 GLN B C 1
ATOM 10605 O O . GLN B 1 481 ? 32.719 -15.438 8.758 1 95.62 481 GLN B O 1
ATOM 10610 N N . SER B 1 482 ? 34.656 -15.07 9.664 1 95.06 482 SER B N 1
ATOM 10611 C CA . SER B 1 482 ? 34.219 -13.945 10.477 1 95.06 482 SER B CA 1
ATOM 10612 C C . SER B 1 482 ? 33.812 -12.758 9.602 1 95.06 482 SER B C 1
ATOM 10614 O O . SER B 1 482 ? 33.094 -11.867 10.055 1 95.06 482 SER B O 1
ATOM 10616 N N . SER B 1 483 ? 34.281 -12.695 8.352 1 96.38 483 SER B N 1
ATOM 10617 C CA . SER B 1 483 ? 33.875 -11.641 7.426 1 96.38 483 SER B CA 1
ATOM 10618 C C . SER B 1 483 ? 32.375 -11.68 7.172 1 96.38 483 SER B C 1
ATOM 10620 O O . SER B 1 483 ? 31.766 -10.641 6.906 1 96.38 483 SER B O 1
ATOM 10622 N N . TRP B 1 484 ? 31.781 -12.836 7.324 1 96.25 484 TRP B N 1
ATOM 10623 C CA . TRP B 1 484 ? 30.391 -13.039 6.949 1 96.25 484 TRP B CA 1
ATOM 10624 C C . TRP B 1 484 ? 29.484 -12.969 8.172 1 96.25 484 TRP B C 1
ATOM 10626 O O . TRP B 1 484 ? 28.312 -13.359 8.109 1 96.25 484 TRP B O 1
ATOM 10636 N N . GLU B 1 485 ? 29.969 -12.5 9.281 1 93.94 485 GLU B N 1
ATOM 10637 C CA . GLU B 1 485 ? 29.203 -12.5 10.523 1 93.94 485 GLU B CA 1
ATOM 10638 C C . GLU B 1 485 ? 29.141 -11.109 11.141 1 93.94 485 GLU B C 1
ATOM 10640 O O . GLU B 1 485 ? 30.031 -10.289 10.914 1 93.94 485 GLU B O 1
ATOM 10645 N N . GLY B 1 486 ? 28.094 -10.891 11.766 1 93 486 GLY B N 1
ATOM 10646 C CA . GLY B 1 486 ? 27.969 -9.742 12.656 1 93 486 GLY B CA 1
ATOM 10647 C C . GLY B 1 486 ? 28.109 -8.414 11.938 1 93 486 GLY B C 1
ATOM 10648 O O . GLY B 1 486 ? 27.484 -8.195 10.898 1 93 486 GLY B O 1
ATOM 10649 N N . GLU B 1 487 ? 28.953 -7.512 12.531 1 91.62 487 GLU B N 1
ATOM 10650 C CA . GLU B 1 487 ? 29.109 -6.133 12.078 1 91.62 487 GLU B CA 1
ATOM 10651 C C . GLU B 1 487 ? 29.828 -6.062 10.742 1 91.62 487 GLU B C 1
ATOM 10653 O O . GLU B 1 487 ? 29.719 -5.07 10.016 1 91.62 487 GLU B O 1
ATOM 10658 N N . SER B 1 488 ? 30.562 -7.125 10.43 1 93.81 488 SER B N 1
ATOM 10659 C CA . SER B 1 488 ? 31.328 -7.133 9.195 1 93.81 488 SER B CA 1
ATOM 10660 C C . SER B 1 488 ? 30.422 -7.223 7.973 1 93.81 488 SER B C 1
ATOM 10662 O O . SER B 1 488 ? 30.656 -6.562 6.961 1 93.81 488 SER B O 1
ATOM 10664 N N . ILE B 1 489 ? 29.297 -8.055 8.125 1 95.31 489 ILE B N 1
ATOM 10665 C CA . ILE B 1 489 ? 28.453 -8.297 6.953 1 95.31 489 ILE B CA 1
ATOM 10666 C C . ILE B 1 489 ? 27.25 -7.352 6.969 1 95.31 489 ILE B C 1
ATOM 10668 O O . ILE B 1 489 ? 26.656 -7.078 5.926 1 95.31 489 ILE B O 1
ATOM 10672 N N . LYS B 1 490 ? 26.906 -6.789 8.062 1 91.88 490 LYS B N 1
ATOM 10673 C CA . LYS B 1 490 ? 25.688 -6.012 8.289 1 91.88 490 LYS B CA 1
ATOM 10674 C C . LYS B 1 490 ? 25.562 -4.871 7.281 1 91.88 490 LYS B C 1
ATOM 10676 O O . LYS B 1 490 ? 24.484 -4.629 6.738 1 91.88 490 LYS B O 1
ATOM 10681 N N . PRO B 1 491 ? 26.672 -4.145 6.984 1 88.88 491 PRO B N 1
ATOM 10682 C CA . PRO B 1 491 ? 26.531 -3.016 6.059 1 88.88 491 PRO B CA 1
ATOM 10683 C C . PRO B 1 491 ? 26.125 -3.453 4.656 1 88.88 491 PRO B C 1
ATOM 10685 O O . PRO B 1 491 ? 25.703 -2.619 3.842 1 88.88 491 PRO B O 1
ATOM 10688 N N . TYR B 1 492 ? 26.25 -4.719 4.367 1 92 492 TYR B N 1
ATOM 10689 C CA . TYR B 1 492 ? 25.984 -5.203 3.018 1 92 492 TYR B CA 1
ATOM 10690 C C . TYR B 1 492 ? 24.594 -5.824 2.92 1 92 492 TYR B C 1
ATOM 10692 O O . TYR B 1 492 ? 24.172 -6.227 1.838 1 92 492 TYR B O 1
ATOM 10700 N N . ILE B 1 493 ? 23.906 -5.945 4.055 1 93 493 ILE B N 1
ATOM 10701 C CA . ILE B 1 493 ? 22.594 -6.559 4.078 1 93 493 ILE B CA 1
ATOM 10702 C C . ILE B 1 493 ? 21.531 -5.504 3.758 1 93 493 ILE B C 1
ATOM 10704 O O . ILE B 1 493 ? 21.594 -4.375 4.25 1 93 493 ILE B O 1
ATOM 10708 N N . TYR B 1 494 ? 20.625 -5.801 2.869 1 92 494 TYR B N 1
ATOM 10709 C CA . TYR B 1 494 ? 19.562 -4.859 2.549 1 92 494 TYR B CA 1
ATOM 10710 C C . TYR B 1 494 ? 18.234 -5.586 2.369 1 92 494 TYR B C 1
ATOM 10712 O O . TYR B 1 494 ? 18.188 -6.816 2.322 1 92 494 TYR B O 1
ATOM 10720 N N . THR B 1 495 ? 17.125 -4.863 2.395 1 93.94 495 THR B N 1
ATOM 10721 C CA . THR B 1 495 ? 15.781 -5.32 2.076 1 93.94 495 THR B CA 1
ATOM 10722 C C . THR B 1 495 ? 15.312 -4.727 0.753 1 93.94 495 THR B C 1
ATOM 10724 O O . THR B 1 495 ? 15.367 -3.512 0.557 1 93.94 495 THR B O 1
ATOM 10727 N N . GLU B 1 496 ? 14.922 -5.625 -0.117 1 94 496 GLU B N 1
ATOM 10728 C CA . GLU B 1 496 ? 14.336 -5.199 -1.386 1 94 496 GLU B CA 1
ATOM 10729 C C . GLU B 1 496 ? 12.906 -4.719 -1.2 1 94 496 GLU B C 1
ATOM 10731 O O . GLU B 1 496 ? 12.133 -5.316 -0.444 1 94 496 GLU B O 1
ATOM 10736 N N . VAL B 1 497 ? 12.594 -3.607 -1.817 1 94.38 497 VAL B N 1
ATOM 10737 C CA . VAL B 1 497 ? 11.227 -3.086 -1.802 1 94.38 497 VAL B CA 1
ATOM 10738 C C . VAL B 1 497 ? 10.742 -2.869 -3.232 1 94.38 497 VAL B C 1
ATOM 10740 O O . VAL B 1 497 ? 11.391 -2.172 -4.016 1 94.38 497 VAL B O 1
ATOM 10743 N N . ASN B 1 498 ? 9.594 -3.436 -3.596 1 95 498 ASN B N 1
ATOM 10744 C CA . ASN B 1 498 ? 8.938 -3.27 -4.887 1 95 498 ASN B CA 1
ATOM 10745 C C . ASN B 1 498 ? 7.512 -2.758 -4.73 1 95 498 ASN B C 1
ATOM 10747 O O . ASN B 1 498 ? 6.867 -3.012 -3.709 1 95 498 ASN B O 1
ATOM 10751 N N . SER B 1 499 ? 7.113 -2.066 -5.695 1 95 499 SER B N 1
ATOM 10752 C CA . SER B 1 499 ? 5.73 -1.597 -5.707 1 95 499 SER B CA 1
ATOM 10753 C C . SER B 1 499 ? 5.051 -1.916 -7.031 1 95 499 SER B C 1
ATOM 10755 O O . SER B 1 499 ? 5.711 -2.021 -8.062 1 95 499 SER B O 1
ATOM 10757 N N . GLY B 1 500 ? 3.768 -2.16 -7.004 1 95.44 500 GLY B N 1
ATOM 10758 C CA . GLY B 1 500 ? 2.99 -2.424 -8.203 1 95.44 500 GLY B CA 1
ATOM 10759 C C . GLY B 1 500 ? 1.499 -2.23 -8.008 1 95.44 500 GLY B C 1
ATOM 10760 O O . GLY B 1 500 ? 1.053 -1.907 -6.902 1 95.44 500 GLY B O 1
ATOM 10761 N N . GLY B 1 501 ? 0.804 -2.402 -9.164 1 95.25 501 GLY B N 1
ATOM 10762 C CA . GLY B 1 501 ? -0.641 -2.244 -9.109 1 95.25 501 GLY B CA 1
ATOM 10763 C C . GLY B 1 501 ? -1.316 -2.447 -10.453 1 95.25 501 GLY B C 1
ATOM 10764 O O . GLY B 1 501 ? -0.644 -2.619 -11.469 1 95.25 501 GLY B O 1
ATOM 10765 N N . SER B 1 502 ? -2.672 -2.557 -10.367 1 97.12 502 SER B N 1
ATOM 10766 C CA . SER B 1 502 ? -3.541 -2.682 -11.531 1 97.12 502 SER B CA 1
ATOM 10767 C C . SER B 1 502 ? -4.809 -1.85 -11.367 1 97.12 502 SER B C 1
ATOM 10769 O O . SER B 1 502 ? -5.219 -1.55 -10.242 1 97.12 502 SER B O 1
ATOM 10771 N N . GLU B 1 503 ? -5.324 -1.483 -12.531 1 96.31 503 GLU B N 1
ATOM 10772 C CA . GLU B 1 503 ? -6.555 -0.695 -12.547 1 96.31 503 GLU B CA 1
ATOM 10773 C C . GLU B 1 503 ? -7.523 -1.205 -13.609 1 96.31 503 GLU B C 1
ATOM 10775 O O . GLU B 1 503 ? -7.102 -1.679 -14.664 1 96.31 503 GLU B O 1
ATOM 10780 N N . LEU B 1 504 ? -8.789 -1.11 -13.289 1 97.69 504 LEU B N 1
ATOM 10781 C CA . LEU B 1 504 ? -9.867 -1.498 -14.188 1 97.69 504 LEU B CA 1
ATOM 10782 C C . LEU B 1 504 ? -10.984 -0.454 -14.18 1 97.69 504 LEU B C 1
ATOM 10784 O O . LEU B 1 504 ? -11.477 -0.072 -13.117 1 97.69 504 LEU B O 1
ATOM 10788 N N . ASP B 1 505 ? -11.359 0.047 -15.336 1 97.38 505 ASP B N 1
ATOM 10789 C CA . ASP B 1 505 ? -12.5 0.929 -15.555 1 97.38 505 ASP B CA 1
ATOM 10790 C C . ASP B 1 505 ? -13.43 0.364 -16.625 1 97.38 505 ASP B C 1
ATOM 10792 O O . ASP B 1 505 ? -13.039 0.22 -17.781 1 97.38 505 ASP B O 1
ATOM 10796 N N . VAL B 1 506 ? -14.672 0.131 -16.219 1 98.25 506 VAL B N 1
ATOM 10797 C CA . VAL B 1 506 ? -15.617 -0.414 -17.188 1 98.25 506 VAL B CA 1
ATOM 10798 C C . VAL B 1 506 ? -16.922 0.388 -17.156 1 98.25 506 VAL B C 1
ATOM 10800 O O . VAL B 1 506 ? -17.547 0.518 -16.094 1 98.25 506 VAL B O 1
ATOM 10803 N N . ILE B 1 507 ? -17.344 0.925 -18.25 1 98.25 507 ILE B N 1
ATOM 10804 C CA . ILE B 1 507 ? -18.688 1.458 -18.469 1 98.25 507 ILE B CA 1
ATOM 10805 C C . ILE B 1 507 ? -19.484 0.507 -19.359 1 98.25 507 ILE B C 1
ATOM 10807 O O . ILE B 1 507 ? -19.031 0.145 -20.453 1 98.25 507 ILE B O 1
ATOM 10811 N N . ALA B 1 508 ? -20.625 0.091 -18.859 1 98.12 508 ALA B N 1
ATOM 10812 C CA . ALA B 1 508 ? -21.406 -0.895 -19.609 1 98.12 508 ALA B CA 1
ATOM 10813 C C . ALA B 1 508 ? -22.891 -0.523 -19.625 1 98.12 508 ALA B C 1
ATOM 10815 O O . ALA B 1 508 ? -23.406 0.044 -18.672 1 98.12 508 ALA B O 1
ATOM 10816 N N . ALA B 1 509 ? -23.547 -0.806 -20.719 1 98.25 509 ALA B N 1
ATOM 10817 C CA . ALA B 1 509 ? -24.984 -0.675 -20.891 1 98.25 509 ALA B CA 1
ATOM 10818 C C . ALA B 1 509 ? -25.562 -1.876 -21.641 1 98.25 509 ALA B C 1
ATOM 10820 O O . ALA B 1 509 ? -24.953 -2.367 -22.594 1 98.25 509 ALA B O 1
ATOM 10821 N N . THR B 1 510 ? -26.656 -2.385 -21.156 1 97.19 510 THR B N 1
ATOM 10822 C CA . THR B 1 510 ? -27.297 -3.547 -21.75 1 97.19 510 THR B CA 1
ATOM 10823 C C . THR B 1 510 ? -28.812 -3.322 -21.891 1 97.19 510 THR B C 1
ATOM 10825 O O . THR B 1 510 ? -29.438 -2.699 -21.031 1 97.19 510 THR B O 1
ATOM 10828 N N . LEU B 1 511 ? -29.375 -3.771 -22.938 1 97.31 511 LEU B N 1
ATOM 10829 C CA . LEU B 1 511 ? -30.797 -3.807 -23.234 1 97.31 511 LEU B CA 1
ATOM 10830 C C . LEU B 1 511 ? -31.266 -5.227 -23.547 1 97.31 511 LEU B C 1
ATOM 10832 O O . LEU B 1 511 ? -30.594 -5.949 -24.297 1 97.31 511 LEU B O 1
ATOM 10836 N N . SER B 1 512 ? -32.312 -5.676 -22.953 1 96.19 512 SER B N 1
ATOM 10837 C CA . SER B 1 512 ? -32.812 -7.02 -23.203 1 96.19 512 SER B CA 1
ATOM 10838 C C . SER B 1 512 ? -34.344 -7.051 -23.188 1 96.19 512 SER B C 1
ATOM 10840 O O . SER B 1 512 ? -34.969 -6.207 -22.562 1 96.19 512 SER B O 1
ATOM 10842 N N . GLY B 1 513 ? -34.906 -8.008 -23.906 1 94.06 513 GLY B N 1
ATOM 10843 C CA . GLY B 1 513 ? -36.344 -8.148 -23.969 1 94.06 513 GLY B CA 1
ATOM 10844 C C . GLY B 1 513 ? -36.812 -9.117 -25.031 1 94.06 513 GLY B C 1
ATOM 10845 O O . GLY B 1 513 ? -36 -9.883 -25.578 1 94.06 513 GLY B O 1
ATOM 10846 N N . ASP B 1 514 ? -38.125 -9.164 -25.172 1 93.5 514 ASP B N 1
ATOM 10847 C CA . ASP B 1 514 ? -38.75 -9.992 -26.203 1 93.5 514 ASP B CA 1
ATOM 10848 C C . ASP B 1 514 ? -38.938 -9.211 -27.5 1 93.5 514 ASP B C 1
ATOM 10850 O O . ASP B 1 514 ? -39.281 -8.039 -27.484 1 93.5 514 ASP B O 1
ATOM 10854 N N . LEU B 1 515 ? -38.562 -9.922 -28.578 1 94 515 LEU B N 1
ATOM 10855 C CA . LEU B 1 515 ? -38.688 -9.242 -29.859 1 94 515 LEU B CA 1
ATOM 10856 C C . LEU B 1 515 ? -40.031 -9.531 -30.5 1 94 515 LEU B C 1
ATOM 10858 O O . LEU B 1 515 ? -40.844 -8.625 -30.672 1 94 515 LEU B O 1
ATOM 10862 N N . PHE B 1 516 ? -40.312 -10.812 -30.891 1 90.56 516 PHE B N 1
ATOM 10863 C CA . PHE B 1 516 ? -41.625 -11.156 -31.453 1 90.56 516 PHE B CA 1
ATOM 10864 C C . PHE B 1 516 ? -41.938 -12.625 -31.188 1 90.56 516 PHE B C 1
ATOM 10866 O O . PHE B 1 516 ? -41.062 -13.414 -30.859 1 90.56 516 PHE B O 1
ATOM 10873 N N . GLU B 1 517 ? -43.156 -12.992 -31.328 1 92.62 517 GLU B N 1
ATOM 10874 C CA . GLU B 1 517 ? -43.656 -14.344 -31.078 1 92.62 517 GLU B CA 1
ATOM 10875 C C . GLU B 1 517 ? -43.5 -15.219 -32.312 1 92.62 517 GLU B C 1
ATOM 10877 O O . GLU B 1 517 ? -43.969 -14.852 -33.406 1 92.62 517 GLU B O 1
ATOM 10882 N N . MET B 1 518 ? -42.844 -16.297 -32.125 1 93.69 518 MET B N 1
ATOM 10883 C CA . MET B 1 518 ? -42.719 -17.312 -33.156 1 93.69 518 MET B CA 1
ATOM 10884 C C . MET B 1 518 ? -43.625 -18.5 -32.875 1 93.69 518 MET B C 1
ATOM 10886 O O . MET B 1 518 ? -44.125 -18.641 -31.75 1 93.69 518 MET B O 1
ATOM 10890 N N . PRO B 1 519 ? -43.875 -19.312 -33.844 1 92.62 519 PRO B N 1
ATOM 10891 C CA . PRO B 1 519 ? -44.75 -20.453 -33.594 1 92.62 519 PRO B CA 1
ATOM 10892 C C . PRO B 1 519 ? -44.312 -21.312 -32.406 1 92.62 519 PRO B C 1
ATOM 10894 O O . PRO B 1 519 ? -45.156 -21.891 -31.719 1 92.62 519 PRO B O 1
ATOM 10897 N N . ALA B 1 520 ? -43.094 -21.281 -32.281 1 92.69 520 ALA B N 1
ATOM 10898 C CA . ALA B 1 520 ? -42.562 -22.172 -31.234 1 92.69 520 ALA B CA 1
ATOM 10899 C C . ALA B 1 520 ? -42.312 -21.391 -29.938 1 92.69 520 ALA B C 1
ATOM 10901 O O . ALA B 1 520 ? -41.781 -21.938 -28.984 1 92.69 520 ALA B O 1
ATOM 10902 N N . GLY B 1 521 ? -42.656 -20.078 -29.828 1 89.94 521 GLY B N 1
ATOM 10903 C CA . GLY B 1 521 ? -42.438 -19.281 -28.625 1 89.94 521 GLY B CA 1
ATOM 10904 C C . GLY B 1 521 ? -41.906 -17.891 -28.922 1 89.94 521 GLY B C 1
ATOM 10905 O O . GLY B 1 521 ? -41.812 -17.484 -30.078 1 89.94 521 GLY B O 1
ATOM 10906 N N . MET B 1 522 ? -41.562 -17.172 -27.875 1 90.12 522 MET B N 1
ATOM 10907 C CA . MET B 1 522 ? -41.094 -15.797 -28 1 90.12 522 MET B CA 1
ATOM 10908 C C . MET B 1 522 ? -39.594 -15.742 -28.328 1 90.12 522 MET B C 1
ATOM 10910 O O . MET B 1 522 ? -38.812 -16.438 -27.703 1 90.12 522 MET B O 1
ATOM 10914 N N . MET B 1 523 ? -39.25 -14.984 -29.281 1 94 523 MET B N 1
ATOM 10915 C CA . MET B 1 523 ? -37.844 -14.727 -29.547 1 94 523 MET B CA 1
ATOM 10916 C C . MET B 1 523 ? -37.312 -13.633 -28.625 1 94 523 MET B C 1
ATOM 10918 O O . MET B 1 523 ? -37.844 -12.523 -28.594 1 94 523 MET B O 1
ATOM 10922 N N . GLY B 1 524 ? -36.312 -13.93 -27.844 1 93.19 524 GLY B N 1
ATOM 10923 C CA . GLY B 1 524 ? -35.688 -12.969 -26.938 1 93.19 524 GLY B CA 1
ATOM 10924 C C . GLY B 1 524 ? -34.375 -12.414 -27.484 1 93.19 524 GLY B C 1
ATOM 10925 O O . GLY B 1 524 ? -33.781 -13 -28.375 1 93.19 524 GLY B O 1
ATOM 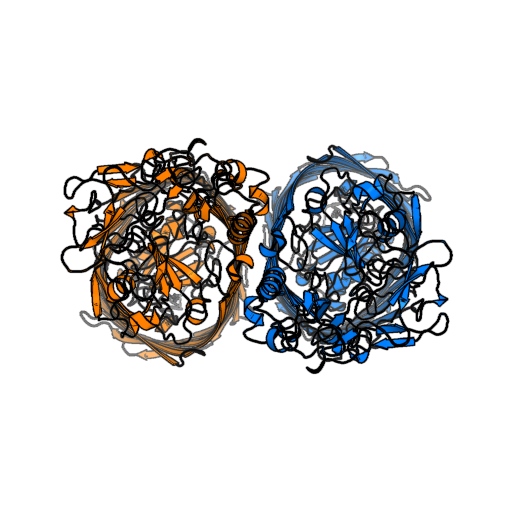10926 N N . PHE B 1 525 ? -34 -11.242 -26.938 1 95.25 525 PHE B N 1
ATOM 10927 C CA . PHE B 1 525 ? -32.719 -10.664 -27.344 1 95.25 525 PHE B CA 1
ATOM 10928 C C . PHE B 1 525 ? -32.062 -9.938 -26.172 1 95.25 525 PHE B C 1
ATOM 10930 O O . PHE B 1 525 ? -32.719 -9.617 -25.188 1 95.25 525 PHE B O 1
ATOM 10937 N N . ALA B 1 526 ? -30.781 -9.797 -26.25 1 96.38 526 ALA B N 1
ATOM 10938 C CA . ALA B 1 526 ? -29.953 -8.898 -25.438 1 96.38 526 ALA B CA 1
ATOM 10939 C C . ALA B 1 526 ? -28.875 -8.227 -26.266 1 96.38 526 ALA B C 1
ATOM 10941 O O . ALA B 1 526 ? -28.297 -8.844 -27.156 1 96.38 526 ALA B O 1
ATOM 10942 N N . ALA B 1 527 ? -28.672 -6.945 -26.016 1 97.81 527 ALA B N 1
ATOM 10943 C CA . ALA B 1 527 ? -27.625 -6.184 -26.688 1 97.81 527 ALA B CA 1
ATOM 10944 C C . ALA B 1 527 ? -26.984 -5.18 -25.734 1 97.81 527 ALA B C 1
ATOM 10946 O O . ALA B 1 527 ? -27.625 -4.715 -24.781 1 97.81 527 ALA B O 1
ATOM 10947 N N . GLY B 1 528 ? -25.719 -4.945 -26.016 1 97.56 528 GLY B N 1
ATOM 10948 C CA . GLY B 1 528 ? -25.094 -4.008 -25.109 1 97.56 528 GLY B CA 1
ATOM 10949 C C . GLY B 1 528 ? -23.797 -3.438 -25.641 1 97.56 528 GLY B C 1
ATOM 10950 O O . GLY B 1 528 ? -23.359 -3.801 -26.734 1 97.56 528 GLY B O 1
ATOM 10951 N N . TYR B 1 529 ? -23.359 -2.418 -24.953 1 97.94 529 TYR B N 1
ATOM 10952 C CA . TYR B 1 529 ? -22.094 -1.713 -25.172 1 97.94 529 TYR B CA 1
ATOM 10953 C C . TYR B 1 529 ? -21.234 -1.711 -23.922 1 97.94 529 TYR B C 1
ATOM 10955 O O . TYR B 1 529 ? -21.75 -1.571 -22.812 1 97.94 529 TYR B O 1
ATOM 10963 N N . GLU B 1 530 ? -19.922 -1.95 -24.125 1 97.94 530 GLU B N 1
ATOM 10964 C CA . GLU B 1 530 ? -18.969 -1.882 -23.016 1 97.94 530 GLU B CA 1
ATOM 10965 C C . GLU B 1 530 ? -17.703 -1.143 -23.422 1 97.94 530 GLU B C 1
ATOM 10967 O O . GLU B 1 530 ? -17.156 -1.382 -24.5 1 97.94 530 GLU B O 1
ATOM 10972 N N . HIS B 1 531 ? -17.266 -0.192 -22.625 1 98.38 531 HIS B N 1
ATOM 10973 C CA . HIS B 1 531 ? -15.945 0.431 -22.703 1 98.38 531 HIS B CA 1
ATOM 10974 C C . HIS B 1 531 ? -15.094 0.066 -21.484 1 98.38 531 HIS B C 1
ATOM 10976 O O . HIS B 1 531 ? -15.484 0.32 -20.344 1 98.38 531 HIS B O 1
ATOM 10982 N N . ARG B 1 532 ? -13.938 -0.494 -21.75 1 98.12 532 ARG B N 1
ATOM 10983 C CA . ARG B 1 532 ? -13.078 -0.969 -20.656 1 98.12 532 ARG B CA 1
ATOM 10984 C C . ARG B 1 532 ? -11.664 -0.429 -20.812 1 98.12 532 ARG B C 1
ATOM 10986 O O . ARG B 1 532 ? -11.117 -0.394 -21.906 1 98.12 532 ARG B O 1
ATOM 10993 N N . LYS B 1 533 ? -11.086 0.107 -19.781 1 98.06 533 LYS B N 1
ATOM 10994 C CA . LYS B 1 533 ? -9.68 0.495 -19.688 1 98.06 533 LYS B CA 1
ATOM 10995 C C . LYS B 1 533 ? -8.961 -0.298 -18.594 1 98.06 533 LYS B C 1
ATOM 10997 O O . LYS B 1 533 ? -9.492 -0.458 -17.5 1 98.06 533 LYS B O 1
ATOM 11002 N N . GLU B 1 534 ? -7.809 -0.808 -18.953 1 97.19 534 GLU B N 1
ATOM 11003 C CA . GLU B 1 534 ? -6.953 -1.513 -18.016 1 97.19 534 GLU B CA 1
ATOM 11004 C C . GLU B 1 534 ? -5.562 -0.885 -17.953 1 97.19 534 GLU B C 1
ATOM 11006 O O . GLU B 1 534 ? -5.023 -0.458 -18.984 1 97.19 534 GLU B O 1
ATOM 11011 N N . ALA B 1 535 ? -5.031 -0.782 -16.828 1 97.62 535 ALA B N 1
ATOM 11012 C CA . ALA B 1 535 ? -3.674 -0.294 -16.594 1 97.62 535 ALA B CA 1
ATOM 11013 C C . ALA B 1 535 ? -2.965 -1.12 -15.531 1 97.62 535 ALA B C 1
ATOM 11015 O O . ALA B 1 535 ? -3.613 -1.769 -14.703 1 97.62 535 ALA B O 1
ATOM 11016 N N . ALA B 1 536 ? -1.677 -1.155 -15.57 1 97 536 ALA B N 1
ATOM 11017 C CA . ALA B 1 536 ? -0.867 -1.828 -14.562 1 97 536 ALA B CA 1
ATOM 11018 C C . ALA B 1 536 ? 0.541 -1.24 -14.508 1 97 536 ALA B C 1
ATOM 11020 O O . ALA B 1 536 ? 0.985 -0.587 -15.453 1 97 536 ALA B O 1
ATOM 11021 N N . HIS B 1 537 ? 1.188 -1.372 -13.43 1 95.75 537 HIS B N 1
ATOM 11022 C CA . HIS B 1 537 ? 2.545 -0.868 -13.266 1 95.75 537 HIS B CA 1
ATOM 11023 C C . HIS B 1 537 ? 3.33 -1.718 -12.266 1 95.75 537 HIS B C 1
ATOM 11025 O O . HIS B 1 537 ? 2.74 -2.445 -11.469 1 95.75 537 HIS B O 1
ATOM 11031 N N . TYR B 1 538 ? 4.633 -1.65 -12.328 1 95.25 538 TYR B N 1
ATOM 11032 C CA . TYR B 1 538 ? 5.598 -2.268 -11.43 1 95.25 538 TYR B CA 1
ATOM 11033 C C . TYR B 1 538 ? 6.859 -1.42 -11.32 1 95.25 538 TYR B C 1
ATOM 11035 O O . TYR B 1 538 ? 7.465 -1.066 -12.336 1 95.25 538 TYR B O 1
ATOM 11043 N N . THR B 1 539 ? 7.191 -1.068 -10.18 1 94.31 539 THR B N 1
ATOM 11044 C CA . THR B 1 539 ? 8.438 -0.366 -9.891 1 94.31 539 THR B CA 1
ATOM 11045 C C . THR B 1 539 ? 9.359 -1.23 -9.039 1 94.31 539 THR B C 1
ATOM 11047 O O . THR B 1 539 ? 9.117 -1.415 -7.844 1 94.31 539 THR B O 1
ATOM 11050 N N . PRO B 1 540 ? 10.422 -1.72 -9.633 1 93.81 540 PRO B N 1
ATOM 11051 C CA . PRO B 1 540 ? 11.344 -2.572 -8.883 1 93.81 540 PRO B CA 1
ATOM 11052 C C . PRO B 1 540 ? 12.211 -1.783 -7.902 1 93.81 540 PRO B C 1
ATOM 11054 O O . PRO B 1 540 ? 12.359 -0.567 -8.047 1 93.81 540 PRO B O 1
ATOM 11057 N N . ASP B 1 541 ? 12.742 -2.502 -6.965 1 94.62 541 ASP B N 1
ATOM 11058 C CA . ASP B 1 541 ? 13.734 -1.97 -6.031 1 94.62 541 ASP B CA 1
ATOM 11059 C C . ASP B 1 541 ? 14.875 -1.285 -6.777 1 94.62 541 ASP B C 1
ATOM 11061 O O . ASP B 1 541 ? 15.305 -1.758 -7.832 1 94.62 541 ASP B O 1
ATOM 11065 N N . SER B 1 542 ? 15.391 -0.235 -6.164 1 91.62 542 SER B N 1
ATOM 11066 C CA . SER B 1 542 ? 16.391 0.576 -6.863 1 91.62 542 SER B CA 1
ATOM 11067 C C . SER B 1 542 ? 17.688 -0.194 -7.066 1 91.62 542 SER B C 1
ATOM 11069 O O . SER B 1 542 ? 18.328 -0.069 -8.109 1 91.62 542 SER B O 1
ATOM 11071 N N . LEU B 1 543 ? 18.156 -0.932 -6.109 1 90.31 543 LEU B N 1
ATOM 11072 C CA . LEU B 1 543 ? 19.375 -1.71 -6.27 1 90.31 543 LEU B CA 1
ATOM 11073 C C . LEU B 1 543 ? 19.219 -2.74 -7.383 1 90.31 543 LEU B C 1
ATOM 11075 O O . LEU B 1 543 ? 20.141 -2.947 -8.172 1 90.31 543 LEU B O 1
ATOM 11079 N N . THR B 1 544 ? 18.094 -3.34 -7.359 1 88.88 544 THR B N 1
ATOM 11080 C CA . THR B 1 544 ? 17.797 -4.328 -8.391 1 88.88 544 THR B CA 1
ATOM 11081 C C . THR B 1 544 ? 17.688 -3.666 -9.758 1 88.88 544 THR B C 1
ATOM 11083 O O . THR B 1 544 ? 18.188 -4.203 -10.758 1 88.88 544 THR B O 1
ATOM 11086 N N . SER B 1 545 ? 17.109 -2.555 -9.773 1 89.88 545 SER B N 1
ATOM 11087 C CA . SER B 1 545 ? 16.938 -1.861 -11.047 1 89.88 545 SER B CA 1
ATOM 11088 C C . SER B 1 545 ? 18.266 -1.327 -11.578 1 89.88 545 SER B C 1
ATOM 11090 O O . SER B 1 545 ? 18.391 -1.057 -12.766 1 89.88 545 SER B O 1
ATOM 11092 N N . GLN B 1 546 ? 19.219 -1.198 -10.672 1 86.88 546 GLN B N 1
ATOM 11093 C CA . GLN B 1 546 ? 20.531 -0.692 -11.07 1 86.88 546 GLN B CA 1
ATOM 11094 C C . GLN B 1 546 ? 21.5 -1.836 -11.344 1 86.88 546 GLN B C 1
ATOM 11096 O O . GLN B 1 546 ? 22.656 -1.602 -11.688 1 86.88 546 GLN B O 1
ATOM 11101 N N . GLY B 1 547 ? 21 -3.072 -11.188 1 81.06 547 GLY B N 1
ATOM 11102 C CA . GLY B 1 547 ? 21.844 -4.23 -11.461 1 81.06 547 GLY B CA 1
ATOM 11103 C C . GLY B 1 547 ? 22.922 -4.445 -10.422 1 81.06 547 GLY B C 1
ATOM 11104 O O . GLY B 1 547 ? 24 -4.957 -10.727 1 81.06 547 GLY B O 1
ATOM 11105 N N . LEU B 1 548 ? 22.641 -3.967 -9.258 1 80.25 548 LEU B N 1
ATOM 11106 C CA . LEU B 1 548 ? 23.656 -4.031 -8.211 1 80.25 548 LEU B CA 1
ATOM 11107 C C . LEU B 1 548 ? 23.359 -5.164 -7.238 1 80.25 548 LEU B C 1
ATOM 11109 O O . LEU B 1 548 ? 24.141 -5.426 -6.324 1 80.25 548 LEU B O 1
ATOM 11113 N N . ALA B 1 549 ? 22.297 -5.852 -7.484 1 79 549 ALA B N 1
ATOM 11114 C CA . ALA B 1 549 ? 21.953 -7.012 -6.668 1 79 549 ALA B CA 1
ATOM 11115 C C . ALA B 1 549 ? 22.625 -8.273 -7.191 1 79 549 ALA B C 1
ATOM 11117 O O . ALA B 1 549 ? 23.469 -8.211 -8.078 1 79 549 ALA B O 1
ATOM 11118 N N . ASN B 1 550 ? 22.375 -9.352 -6.504 1 73.69 550 ASN B N 1
ATOM 11119 C CA . ASN B 1 550 ? 22.922 -10.617 -6.977 1 73.69 550 ASN B CA 1
ATOM 11120 C C . ASN B 1 550 ? 22.344 -11 -8.336 1 73.69 550 ASN B C 1
ATOM 11122 O O . ASN B 1 550 ? 23 -11.688 -9.125 1 73.69 550 ASN B O 1
ATOM 11126 N N . ASP B 1 551 ? 21.125 -10.547 -8.461 1 68.44 551 ASP B N 1
ATOM 11127 C CA . ASP B 1 551 ? 20.453 -10.844 -9.727 1 68.44 551 ASP B CA 1
ATOM 11128 C C . ASP B 1 551 ? 20.594 -9.68 -10.711 1 68.44 551 ASP B C 1
ATOM 11130 O O . ASP B 1 551 ? 20.859 -8.547 -10.305 1 68.44 551 ASP B O 1
ATOM 11134 N N . PRO B 1 552 ? 20.484 -10.07 -12 1 72.06 552 PRO B N 1
ATOM 11135 C CA . PRO B 1 552 ? 20.547 -9.023 -13.016 1 72.06 552 PRO B CA 1
ATOM 11136 C C . PRO B 1 552 ? 19.484 -7.953 -12.836 1 72.06 552 PRO B C 1
ATOM 11138 O O . PRO B 1 552 ? 18.562 -8.117 -12.023 1 72.06 552 PRO B O 1
ATOM 11141 N N . ARG B 1 553 ? 19.656 -6.957 -13.617 1 83.75 553 ARG B N 1
ATOM 11142 C CA . ARG B 1 553 ? 18.797 -5.77 -13.602 1 83.75 553 ARG B CA 1
ATOM 11143 C C . ARG B 1 553 ? 17.344 -6.133 -13.891 1 83.75 553 ARG B C 1
ATOM 11145 O O . ARG B 1 553 ? 17.078 -6.984 -14.742 1 83.75 553 ARG B O 1
ATOM 11152 N N . VAL B 1 554 ? 16.438 -5.586 -13.172 1 87.88 554 VAL B N 1
ATOM 11153 C CA . VAL B 1 554 ? 15 -5.676 -13.414 1 87.88 554 VAL B CA 1
ATOM 11154 C C . VAL B 1 554 ? 14.469 -4.312 -13.859 1 87.88 554 VAL B C 1
ATOM 11156 O O . VAL B 1 554 ? 14.719 -3.299 -13.203 1 87.88 554 VAL B O 1
ATOM 11159 N N . GLU B 1 555 ? 13.742 -4.23 -14.938 1 89.56 555 GLU B N 1
ATOM 11160 C CA . GLU B 1 555 ? 13.172 -2.996 -15.469 1 89.56 555 GLU B CA 1
ATOM 11161 C C . GLU B 1 555 ? 11.727 -2.82 -15.023 1 89.56 555 GLU B C 1
ATOM 11163 O O . GLU B 1 555 ? 11.016 -3.805 -14.797 1 89.56 555 GLU B O 1
ATOM 11168 N N . PRO B 1 556 ? 11.273 -1.543 -14.906 1 92.44 556 PRO B N 1
ATOM 11169 C CA . PRO B 1 556 ? 9.891 -1.285 -14.5 1 92.44 556 PRO B CA 1
ATOM 11170 C C . PRO B 1 556 ? 8.883 -1.656 -15.578 1 92.44 556 PRO B C 1
ATOM 11172 O O . PRO B 1 556 ? 9.258 -1.868 -16.734 1 92.44 556 PRO B O 1
ATOM 11175 N N . THR B 1 557 ? 7.652 -1.862 -15.188 1 94.06 557 THR B N 1
ATOM 11176 C CA . THR B 1 557 ? 6.504 -2.062 -16.062 1 94.06 557 THR B CA 1
ATOM 11177 C C . THR B 1 557 ? 5.508 -0.914 -15.93 1 94.06 557 THR B C 1
ATOM 11179 O O . THR B 1 557 ? 5.227 -0.461 -14.82 1 94.06 557 THR B O 1
ATOM 11182 N N . ALA B 1 558 ? 5.074 -0.382 -17.031 1 93.31 558 ALA B N 1
ATOM 11183 C CA . ALA B 1 558 ? 3.986 0.591 -17.031 1 93.31 558 ALA B CA 1
ATOM 11184 C C . ALA B 1 558 ? 3.258 0.593 -18.375 1 93.31 558 ALA B C 1
ATOM 11186 O O . ALA B 1 558 ? 3.893 0.602 -19.438 1 93.31 558 ALA B O 1
ATOM 11187 N N . GLY B 1 559 ? 1.959 0.523 -18.297 1 95.81 559 GLY B N 1
ATOM 11188 C CA . GLY B 1 559 ? 1.185 0.6 -19.531 1 95.81 559 GLY B CA 1
ATOM 11189 C C . GLY B 1 559 ? -0.313 0.529 -19.297 1 95.81 559 GLY B C 1
ATOM 11190 O O . GLY B 1 559 ? -0.764 0.396 -18.156 1 95.81 559 GLY B O 1
ATOM 11191 N N . ASP B 1 560 ? -0.992 0.799 -20.312 1 96.94 560 ASP B N 1
ATOM 11192 C CA . ASP B 1 560 ? -2.449 0.717 -20.297 1 96.94 560 ASP B CA 1
ATOM 11193 C C . ASP B 1 560 ? -3.006 0.443 -21.688 1 96.94 560 ASP B C 1
ATOM 11195 O O . ASP B 1 560 ? -2.289 0.57 -22.688 1 96.94 560 ASP B O 1
ATOM 11199 N N . PHE B 1 561 ? -4.215 -0.011 -21.734 1 97 561 PHE B N 1
ATOM 11200 C CA . PHE B 1 561 ? -4.949 -0.102 -22.984 1 97 561 PHE B CA 1
ATOM 11201 C C . PHE B 1 561 ? -6.445 0.069 -22.75 1 97 561 PHE B C 1
ATOM 11203 O O . PHE B 1 561 ? -6.906 0.032 -21.609 1 97 561 PHE B O 1
ATOM 11210 N N . SER B 1 562 ? -7.141 0.31 -23.766 1 97.75 562 SER B N 1
ATOM 11211 C CA . SER B 1 562 ? -8.594 0.423 -23.734 1 97.75 562 SER B CA 1
ATOM 11212 C C . SER B 1 562 ? -9.242 -0.409 -24.844 1 97.75 562 SER B C 1
ATOM 11214 O O . SER B 1 562 ? -8.578 -0.78 -25.812 1 97.75 562 SER B O 1
ATOM 11216 N N . VAL B 1 563 ? -10.523 -0.717 -24.688 1 98 563 VAL B N 1
ATOM 11217 C CA . VAL B 1 563 ? -11.281 -1.475 -25.672 1 98 563 VAL B CA 1
ATOM 11218 C C . VAL B 1 563 ? -12.727 -0.997 -25.688 1 98 563 VAL B C 1
ATOM 11220 O O . VAL B 1 563 ? -13.305 -0.713 -24.641 1 98 563 VAL B O 1
ATOM 11223 N N . ASN B 1 564 ? -13.258 -0.821 -26.844 1 98.25 564 ASN B N 1
ATOM 11224 C CA . ASN B 1 564 ? -14.688 -0.658 -27.078 1 98.25 564 ASN B CA 1
ATOM 11225 C C . ASN B 1 564 ? -15.32 -1.938 -27.625 1 98.25 564 ASN B C 1
ATOM 11227 O O . ASN B 1 564 ? -14.805 -2.537 -28.562 1 98.25 564 ASN B O 1
ATOM 11231 N N . GLU B 1 565 ? -16.422 -2.336 -27.047 1 98.12 565 GLU B N 1
ATOM 11232 C CA . GLU B 1 565 ? -17.062 -3.6 -27.406 1 98.12 565 GLU B CA 1
ATOM 11233 C C . GLU B 1 565 ? -18.562 -3.428 -27.609 1 98.12 565 GLU B C 1
ATOM 11235 O O . GLU B 1 565 ? -19.203 -2.689 -26.859 1 98.12 565 GLU B O 1
ATOM 11240 N N . PHE B 1 566 ? -19.094 -4.098 -28.641 1 98.25 566 PHE B N 1
ATOM 11241 C CA . PHE B 1 566 ? -20.531 -4.227 -28.906 1 98.25 566 PHE B CA 1
ATOM 11242 C C . PHE B 1 566 ? -20.922 -5.691 -29.016 1 98.25 566 PHE B C 1
ATOM 11244 O O . PHE B 1 566 ? -20.219 -6.496 -29.609 1 98.25 566 PHE B O 1
ATOM 11251 N N . TYR B 1 567 ? -22.016 -6.055 -28.375 1 97.88 567 TYR B N 1
ATOM 11252 C CA . TYR B 1 567 ? -22.438 -7.445 -28.453 1 97.88 567 TYR B CA 1
ATOM 11253 C C . TYR B 1 567 ? -23.953 -7.551 -28.656 1 97.88 567 TYR B C 1
ATOM 11255 O O . TYR B 1 567 ? -24.688 -6.613 -28.328 1 97.88 567 TYR B O 1
ATOM 11263 N N . ALA B 1 568 ? -24.391 -8.719 -29.125 1 97.94 568 ALA B N 1
ATOM 11264 C CA . ALA B 1 568 ? -25.797 -9.062 -29.297 1 97.94 568 ALA B CA 1
ATOM 11265 C C . ALA B 1 568 ? -26.016 -10.57 -29.141 1 97.94 568 ALA B C 1
ATOM 11267 O O . ALA B 1 568 ? -25.188 -11.367 -29.562 1 97.94 568 ALA B O 1
ATOM 11268 N N . GLU B 1 569 ? -27.109 -10.93 -28.531 1 96.81 569 GLU B N 1
ATOM 11269 C CA . GLU B 1 569 ? -27.547 -12.312 -28.344 1 96.81 569 GLU B CA 1
ATOM 11270 C C . GLU B 1 569 ? -29.016 -12.492 -28.734 1 96.81 569 GLU B C 1
ATOM 11272 O O . GLU B 1 569 ? -29.844 -11.625 -28.469 1 96.81 569 GLU B O 1
ATOM 11277 N N . LEU B 1 570 ? -29.312 -13.648 -29.359 1 96.12 570 LEU B N 1
ATOM 11278 C CA . LEU B 1 570 ? -30.672 -14.023 -29.734 1 96.12 570 LEU B CA 1
ATOM 11279 C C . LEU B 1 570 ? -31.031 -15.398 -29.188 1 96.12 570 LEU B C 1
ATOM 11281 O O . LEU B 1 570 ? -30.188 -16.297 -29.172 1 96.12 570 LEU B O 1
ATOM 11285 N N . ALA B 1 571 ? -32.156 -15.5 -28.688 1 94.38 571 ALA B N 1
ATOM 11286 C CA . ALA B 1 571 ? -32.781 -16.781 -28.344 1 94.38 571 ALA B CA 1
ATOM 11287 C C . ALA B 1 571 ? -33.938 -17.078 -29.281 1 94.38 571 ALA B C 1
ATOM 11289 O O . ALA B 1 571 ? -35 -16.438 -29.188 1 94.38 571 ALA B O 1
ATOM 11290 N N . ILE B 1 572 ? -33.844 -18.156 -30.094 1 95.38 572 ILE B N 1
ATOM 11291 C CA . ILE B 1 572 ? -34.812 -18.422 -31.156 1 95.38 572 ILE B CA 1
ATOM 11292 C C . ILE B 1 572 ? -35.469 -19.781 -30.906 1 95.38 572 ILE B C 1
ATOM 11294 O O . ILE B 1 572 ? -34.812 -20.828 -31.047 1 95.38 572 ILE B O 1
ATOM 11298 N N . PRO B 1 573 ? -36.719 -19.781 -30.578 1 94.31 573 PRO B N 1
ATOM 11299 C CA . PRO B 1 573 ? -37.406 -21.062 -30.531 1 94.31 573 PRO B CA 1
ATOM 11300 C C . PRO B 1 573 ? -37.688 -21.656 -31.906 1 94.31 573 PRO B C 1
ATOM 11302 O O . PRO B 1 573 ? -38.375 -21.031 -32.719 1 94.31 573 PRO B O 1
ATOM 11305 N N . LEU B 1 574 ? -37.219 -22.812 -32.156 1 95.75 574 LEU B N 1
ATOM 11306 C CA . LEU B 1 574 ? -37.312 -23.375 -33.5 1 95.75 574 LEU B CA 1
ATOM 11307 C C . LEU B 1 574 ? -38.5 -24.297 -33.625 1 95.75 574 LEU B C 1
ATOM 11309 O O . LEU B 1 574 ? -39.25 -24.219 -34.594 1 95.75 574 LEU B O 1
ATOM 11313 N N . LEU B 1 575 ? -38.594 -25.234 -32.656 1 95.69 575 LEU B N 1
ATOM 11314 C CA . LEU B 1 575 ? -39.688 -26.219 -32.656 1 95.69 575 LEU B CA 1
ATOM 11315 C C . LEU B 1 575 ? -40.312 -26.344 -31.281 1 95.69 575 LEU B C 1
ATOM 11317 O O . LEU B 1 575 ? -39.625 -26.141 -30.266 1 95.69 575 LEU B O 1
ATOM 11321 N N . SER B 1 576 ? -41.594 -26.734 -31.328 1 93.81 576 SER B N 1
ATOM 11322 C CA . SER B 1 576 ? -42.281 -26.969 -30.062 1 93.81 576 SER B CA 1
ATOM 11323 C C . SER B 1 576 ? -43.375 -28.016 -30.234 1 93.81 576 SER B C 1
ATOM 11325 O O . SER B 1 576 ? -44.062 -28.047 -31.25 1 93.81 576 SER B O 1
ATOM 11327 N N . GLU B 1 577 ? -43.469 -28.859 -29.297 1 93.25 577 GLU B N 1
ATOM 11328 C CA . GLU B 1 577 ? -44.594 -29.781 -29.141 1 93.25 577 GLU B CA 1
ATOM 11329 C C . GLU B 1 577 ? -44.656 -30.75 -30.312 1 93.25 577 GLU B C 1
ATOM 11331 O O . GLU B 1 577 ? -45.75 -30.969 -30.859 1 93.25 577 GLU B O 1
ATOM 11336 N N . LEU B 1 578 ? -43.594 -31.141 -30.766 1 94.12 578 LEU B N 1
ATOM 11337 C CA . LEU B 1 578 ? -43.531 -32.188 -31.75 1 94.12 578 LEU B CA 1
ATOM 11338 C C . LEU B 1 578 ? -43 -33.5 -31.141 1 94.12 578 LEU B C 1
ATOM 11340 O O . LEU B 1 578 ? -42.312 -33.469 -30.109 1 94.12 578 LEU B O 1
ATOM 11344 N N . PRO B 1 579 ? -43.438 -34.562 -31.719 1 93.31 579 PRO B N 1
ATOM 11345 C CA . PRO B 1 579 ? -42.875 -35.812 -31.203 1 93.31 579 PRO B CA 1
ATOM 11346 C C . PRO B 1 579 ? -41.344 -35.812 -31.266 1 93.31 579 PRO B C 1
ATOM 11348 O O . PRO B 1 579 ? -40.781 -35.5 -32.312 1 93.31 579 PRO B O 1
ATOM 11351 N N . LEU B 1 580 ? -40.75 -36.125 -30.234 1 94.31 580 LEU B N 1
ATOM 11352 C CA . LEU B 1 580 ? -39.312 -36.219 -30.078 1 94.31 580 LEU B CA 1
ATOM 11353 C C . LEU B 1 580 ? -38.656 -34.844 -30.234 1 94.31 580 LEU B C 1
ATOM 11355 O O . LEU B 1 580 ? -37.469 -34.75 -30.453 1 94.31 580 LEU B O 1
ATOM 11359 N N . ALA B 1 581 ? -39.469 -33.844 -30.25 1 95.44 581 ALA B N 1
ATOM 11360 C CA . ALA B 1 581 ? -39 -32.469 -30.266 1 95.44 581 ALA B CA 1
ATOM 11361 C C . ALA B 1 581 ? -39.938 -31.562 -29.453 1 95.44 581 ALA B C 1
ATOM 11363 O O . ALA B 1 581 ? -40.562 -30.656 -30.016 1 95.44 581 ALA B O 1
ATOM 11364 N N . GLN B 1 582 ? -39.969 -31.812 -28.203 1 93.31 582 GLN B N 1
ATOM 11365 C CA . GLN B 1 582 ? -40.844 -31.031 -27.328 1 93.31 582 GLN B CA 1
ATOM 11366 C C . GLN B 1 582 ? -40.5 -29.547 -27.375 1 93.31 582 GLN B C 1
ATOM 11368 O O . GLN B 1 582 ? -41.406 -28.703 -27.359 1 93.31 582 GLN B O 1
ATOM 11373 N N . GLN B 1 583 ? -39.25 -29.328 -27.344 1 92.5 583 GLN B N 1
ATOM 11374 C CA . GLN B 1 583 ? -38.781 -27.953 -27.5 1 92.5 583 GLN B CA 1
ATOM 11375 C C . GLN B 1 583 ? -37.375 -27.891 -28.062 1 92.5 583 GLN B C 1
ATOM 11377 O O . GLN B 1 583 ? -36.469 -28.578 -27.562 1 92.5 583 GLN B O 1
ATOM 11382 N N . VAL B 1 584 ? -37.188 -27.203 -29.125 1 95.5 584 VAL B N 1
ATOM 11383 C CA . VAL B 1 584 ? -35.875 -26.969 -29.703 1 95.5 584 VAL B CA 1
ATOM 11384 C C . VAL B 1 584 ? -35.594 -25.469 -29.797 1 95.5 584 VAL B C 1
ATOM 11386 O O . VAL B 1 584 ? -36.344 -24.734 -30.453 1 95.5 584 VAL B O 1
ATOM 11389 N N . ASP B 1 585 ? -34.531 -25.047 -29.172 1 93.38 585 ASP B N 1
ATOM 11390 C CA . ASP B 1 585 ? -34.188 -23.625 -29.156 1 93.38 585 ASP B CA 1
ATOM 11391 C C . ASP B 1 585 ? -32.781 -23.391 -29.656 1 93.38 585 ASP B C 1
ATOM 11393 O O . ASP B 1 585 ? -31.875 -24.172 -29.359 1 93.38 585 ASP B O 1
ATOM 11397 N N . LEU B 1 586 ? -32.594 -22.328 -30.375 1 95.44 586 LEU B N 1
ATOM 11398 C CA . LEU B 1 586 ? -31.297 -21.891 -30.844 1 95.44 586 LEU B CA 1
ATOM 11399 C C . LEU B 1 586 ? -30.875 -20.594 -30.172 1 95.44 586 LEU B C 1
ATOM 11401 O O . LEU B 1 586 ? -31.672 -19.656 -30.031 1 95.44 586 LEU B O 1
ATOM 11405 N N . SER B 1 587 ? -29.688 -20.625 -29.656 1 94.19 587 SER B N 1
ATOM 11406 C CA . SER B 1 587 ? -29.078 -19.406 -29.141 1 94.19 587 SER B CA 1
ATOM 11407 C C . SER B 1 587 ? -27.922 -18.953 -30.031 1 94.19 587 SER B C 1
ATOM 11409 O O . SER B 1 587 ? -27.078 -19.766 -30.406 1 94.19 587 SER B O 1
ATOM 11411 N N . ALA B 1 588 ? -27.922 -17.656 -30.359 1 96.5 588 ALA B N 1
ATOM 11412 C CA . ALA B 1 588 ? -26.859 -17.062 -31.172 1 96.5 588 ALA B CA 1
ATOM 11413 C C . ALA B 1 588 ? -26.344 -15.773 -30.547 1 96.5 588 ALA B C 1
ATOM 11415 O O . ALA B 1 588 ? -27.125 -14.945 -30.094 1 96.5 588 ALA B O 1
ATOM 11416 N N . ALA B 1 589 ? -25 -15.664 -30.484 1 96.94 589 ALA B N 1
ATOM 11417 C CA . ALA B 1 589 ? -24.391 -14.461 -29.938 1 96.94 589 ALA B CA 1
ATOM 11418 C C . ALA B 1 589 ? -23.172 -14.039 -30.75 1 96.94 589 ALA B C 1
ATOM 11420 O O . ALA B 1 589 ? -22.5 -14.883 -31.344 1 96.94 589 ALA B O 1
ATOM 11421 N N . MET B 1 590 ? -22.969 -12.773 -30.734 1 97.88 590 MET B N 1
ATOM 11422 C CA . MET B 1 590 ? -21.797 -12.203 -31.391 1 97.88 590 MET B CA 1
ATOM 11423 C C . MET B 1 590 ? -21.297 -10.984 -30.625 1 97.88 590 MET B C 1
ATOM 11425 O O . MET B 1 590 ? -22.094 -10.227 -30.062 1 97.88 590 MET B O 1
ATOM 11429 N N . ARG B 1 591 ? -20 -10.742 -30.609 1 98 591 ARG B N 1
ATOM 11430 C CA . ARG B 1 591 ? -19.375 -9.602 -29.938 1 98 591 ARG B CA 1
ATOM 11431 C C . ARG B 1 591 ? -18.219 -9.047 -30.766 1 98 591 ARG B C 1
ATOM 11433 O O . ARG B 1 591 ? -17.375 -9.805 -31.266 1 98 591 ARG B O 1
ATOM 11440 N N . TYR B 1 592 ? -18.25 -7.746 -30.953 1 98.12 592 TYR B N 1
ATOM 11441 C CA . TYR B 1 592 ? -17.219 -7 -31.672 1 98.12 592 TYR B CA 1
ATOM 11442 C C . TYR B 1 592 ? -16.328 -6.238 -30.688 1 98.12 592 TYR B C 1
ATOM 11444 O O . TYR B 1 592 ? -16.828 -5.645 -29.719 1 98.12 592 TYR B O 1
ATOM 11452 N N . PHE B 1 593 ? -14.984 -6.289 -31.016 1 97.69 593 PHE B N 1
ATOM 11453 C CA . PHE B 1 593 ? -14.008 -5.613 -30.156 1 97.69 593 PHE B CA 1
ATOM 11454 C C . PHE B 1 593 ? -13.164 -4.641 -30.984 1 97.69 593 PHE B C 1
ATOM 11456 O O . PHE B 1 593 ? -12.781 -4.938 -32.125 1 97.69 593 PHE B O 1
ATOM 11463 N N . ASP B 1 594 ? -12.805 -3.453 -30.328 1 97.94 594 ASP B N 1
ATOM 11464 C CA . ASP B 1 594 ? -11.828 -2.51 -30.859 1 97.94 594 ASP B CA 1
ATOM 11465 C C . ASP B 1 594 ? -10.805 -2.117 -29.797 1 97.94 594 ASP B C 1
ATOM 11467 O O . ASP B 1 594 ? -11.031 -1.182 -29.031 1 97.94 594 ASP B O 1
ATOM 11471 N N . TYR B 1 595 ? -9.68 -2.775 -29.891 1 97.38 595 TYR B N 1
ATOM 11472 C CA . TYR B 1 595 ? -8.625 -2.551 -28.891 1 97.38 595 TYR B CA 1
ATOM 11473 C C . TYR B 1 595 ? -7.688 -1.436 -29.344 1 97.38 595 TYR B C 1
ATOM 11475 O O . TYR B 1 595 ? -7.383 -1.312 -30.531 1 97.38 595 TYR B O 1
ATOM 11483 N N . SER B 1 596 ? -7.109 -0.701 -28.438 1 97.12 596 SER B N 1
ATOM 11484 C CA . SER B 1 596 ? -6.109 0.327 -28.703 1 97.12 596 SER B CA 1
ATOM 11485 C C . SER B 1 596 ? -4.75 -0.292 -29 1 97.12 596 SER B C 1
ATOM 11487 O O . SER B 1 596 ? -3.822 0.405 -29.422 1 97.12 596 SER B O 1
ATOM 11489 N N . THR B 1 597 ? -4.594 -1.5 -28.844 1 95.62 597 THR B N 1
ATOM 11490 C CA . THR B 1 597 ? -3.32 -2.189 -29.016 1 95.62 597 THR B CA 1
ATOM 11491 C C . THR B 1 597 ? -3.248 -2.877 -30.375 1 95.62 597 THR B C 1
ATOM 11493 O O . THR B 1 597 ? -2.754 -2.297 -31.344 1 95.62 597 THR B O 1
ATOM 11496 N N . PHE B 1 598 ? -3.893 -4.027 -30.641 1 93.88 598 PHE B N 1
ATOM 11497 C CA . PHE B 1 598 ? -3.742 -4.844 -31.844 1 93.88 598 PHE B CA 1
ATOM 11498 C C . PHE B 1 598 ? -4.855 -4.551 -32.844 1 93.88 598 PHE B C 1
ATOM 11500 O O . PHE B 1 598 ? -4.809 -5.012 -33.969 1 93.88 598 PHE B O 1
ATOM 11507 N N . GLY B 1 599 ? -5.828 -3.832 -32.406 1 94.62 599 GLY B N 1
ATOM 11508 C CA . GLY B 1 599 ? -6.902 -3.492 -33.344 1 94.62 599 GLY B CA 1
ATOM 11509 C C . GLY B 1 599 ? -8.18 -4.273 -33.062 1 94.62 599 GLY B C 1
ATOM 11510 O O . GLY B 1 599 ? -8.531 -4.539 -31.922 1 94.62 599 GLY B O 1
ATOM 11511 N N . ASP B 1 600 ? -8.938 -4.602 -34.094 1 94.25 600 ASP B N 1
ATOM 11512 C CA . ASP B 1 600 ? -10.289 -5.117 -33.906 1 94.25 600 ASP B CA 1
ATOM 11513 C C . ASP B 1 600 ? -10.328 -6.637 -34.062 1 94.25 600 ASP B C 1
ATOM 11515 O O . ASP B 1 600 ? -9.414 -7.23 -34.656 1 94.25 600 ASP B O 1
ATOM 11519 N N . ASP B 1 601 ? -11.305 -7.289 -33.438 1 94.81 601 ASP B N 1
ATOM 11520 C CA . ASP B 1 601 ? -11.602 -8.719 -33.531 1 94.81 601 ASP B CA 1
ATOM 11521 C C . ASP B 1 601 ? -13.078 -8.984 -33.25 1 94.81 601 ASP B C 1
ATOM 11523 O O . ASP B 1 601 ? -13.82 -8.078 -32.875 1 94.81 601 ASP B O 1
ATOM 11527 N N . THR B 1 602 ? -13.5 -10.281 -33.562 1 97 602 THR B N 1
ATOM 11528 C CA . THR B 1 602 ? -14.891 -10.672 -33.344 1 97 602 THR B CA 1
ATOM 11529 C C . THR B 1 602 ? -14.969 -12.102 -32.812 1 97 602 THR B C 1
ATOM 11531 O O . THR B 1 602 ? -14.195 -12.969 -33.219 1 97 602 THR B O 1
ATOM 11534 N N . THR B 1 603 ? -15.859 -12.359 -31.938 1 97.75 603 THR B N 1
ATOM 11535 C CA . THR B 1 603 ? -16.172 -13.703 -31.469 1 97.75 603 THR B CA 1
ATOM 11536 C C . THR B 1 603 ? -17.656 -14.008 -31.641 1 97.75 603 THR B C 1
ATOM 11538 O O . THR B 1 603 ? -18.484 -13.094 -31.703 1 97.75 603 THR B O 1
ATOM 11541 N N . TRP B 1 604 ? -17.984 -15.266 -31.766 1 97.75 604 TRP B N 1
ATOM 11542 C CA . TRP B 1 604 ? -19.359 -15.688 -31.906 1 97.75 604 TRP B CA 1
ATOM 11543 C C . TRP B 1 604 ? -19.625 -16.984 -31.141 1 97.75 604 TRP B C 1
ATOM 11545 O O . TRP B 1 604 ? -18.688 -17.672 -30.75 1 97.75 604 TRP B O 1
ATOM 11555 N N . LYS B 1 605 ? -20.859 -17.281 -30.891 1 97.44 605 LYS B N 1
ATOM 11556 C CA . LYS B 1 605 ? -21.297 -18.484 -30.203 1 97.44 605 LYS B CA 1
ATOM 11557 C C . LYS B 1 605 ? -22.656 -18.938 -30.703 1 97.44 605 LYS B C 1
ATOM 11559 O O . LYS B 1 605 ? -23.562 -18.125 -30.891 1 97.44 605 LYS B O 1
ATOM 11564 N N . LEU B 1 606 ? -22.812 -20.281 -31 1 97.31 606 LEU B N 1
ATOM 11565 C CA . LEU B 1 606 ? -24.062 -20.953 -31.344 1 97.31 606 LEU B CA 1
ATOM 11566 C C . LEU B 1 606 ? -24.359 -22.094 -30.391 1 97.31 606 LEU B C 1
ATOM 11568 O O . LEU B 1 606 ? -23.469 -22.859 -30.031 1 97.31 606 LEU B O 1
ATOM 11572 N N . GLY B 1 607 ? -25.562 -22.094 -29.906 1 95.44 607 GLY B N 1
ATOM 11573 C CA . GLY B 1 607 ? -26 -23.156 -29.016 1 95.44 607 GLY B CA 1
ATOM 11574 C C . GLY B 1 607 ? -27.359 -23.719 -29.391 1 95.44 607 GLY B C 1
ATOM 11575 O O . GLY B 1 607 ? -28.234 -22.984 -29.844 1 95.44 607 GLY B O 1
ATOM 11576 N N . LEU B 1 608 ? -27.531 -24.938 -29.156 1 95.81 608 LEU B N 1
ATOM 11577 C CA . LEU B 1 608 ? -28.781 -25.625 -29.422 1 95.81 608 LEU B CA 1
ATOM 11578 C C . LEU B 1 608 ? -29.234 -26.453 -28.219 1 95.81 608 LEU B C 1
ATOM 11580 O O . LEU B 1 608 ? -28.422 -27.172 -27.641 1 95.81 608 LEU B O 1
ATOM 11584 N N . THR B 1 609 ? -30.438 -26.219 -27.828 1 94.12 609 THR B N 1
ATOM 11585 C CA . THR B 1 609 ? -31.062 -27.094 -26.844 1 94.12 609 THR B CA 1
ATOM 11586 C C . THR B 1 609 ? -32.219 -27.859 -27.469 1 94.12 609 THR B C 1
ATOM 11588 O O . THR B 1 609 ? -33.062 -27.281 -28.125 1 94.12 609 THR B O 1
ATOM 11591 N N . TRP B 1 610 ? -32.188 -29.172 -27.281 1 95.62 610 TRP B N 1
ATOM 11592 C CA . TRP B 1 610 ? -33.219 -30.078 -27.828 1 95.62 610 TRP B CA 1
ATOM 11593 C C . TRP B 1 610 ? -33.812 -30.938 -26.734 1 95.62 610 TRP B C 1
ATOM 11595 O O . TRP B 1 610 ? -33.281 -31.984 -26.375 1 95.62 610 TRP B O 1
ATOM 11605 N N . ARG B 1 611 ? -34.875 -30.438 -26.281 1 94.62 611 ARG B N 1
ATOM 11606 C CA . ARG B 1 611 ? -35.656 -31.281 -25.375 1 94.62 611 ARG B CA 1
ATOM 11607 C C . ARG B 1 611 ? -36.438 -32.344 -26.141 1 94.62 611 ARG B C 1
ATOM 11609 O O . ARG B 1 611 ? -37.469 -32.062 -26.734 1 94.62 611 ARG B O 1
ATOM 11616 N N . VAL B 1 612 ? -36.031 -33.531 -25.984 1 95.44 612 VAL B N 1
ATOM 11617 C CA . VAL B 1 612 ? -36.625 -34.625 -26.75 1 95.44 612 VAL B CA 1
ATOM 11618 C C . VAL B 1 612 ? -38 -34.969 -26.188 1 95.44 612 VAL B C 1
ATOM 11620 O O . VAL B 1 612 ? -39 -35.062 -26.938 1 95.44 612 VAL B O 1
ATOM 11623 N N . TYR B 1 613 ? -38 -35.156 -25.016 1 92.12 613 TYR B N 1
ATOM 11624 C CA . TYR B 1 613 ? -39.219 -35.312 -24.203 1 92.12 613 TYR B CA 1
ATOM 11625 C C . TYR B 1 613 ? -38.969 -34.844 -22.766 1 92.12 613 TYR B C 1
ATOM 11627 O O . TYR B 1 613 ? -37.906 -34.281 -22.469 1 92.12 613 TYR B O 1
ATOM 11635 N N . ASP B 1 614 ? -39.844 -35.062 -21.859 1 87.62 614 ASP B N 1
ATOM 11636 C CA . ASP B 1 614 ? -39.781 -34.438 -20.547 1 87.62 614 ASP B CA 1
ATOM 11637 C C . ASP B 1 614 ? -38.531 -34.844 -19.781 1 87.62 614 ASP B C 1
ATOM 11639 O O . ASP B 1 614 ? -38 -34.062 -19.016 1 87.62 614 ASP B O 1
ATOM 11643 N N . ASP B 1 615 ? -38 -36 -20.016 1 92.25 615 ASP B N 1
ATOM 11644 C CA . ASP B 1 615 ? -36.938 -36.562 -19.172 1 92.25 615 ASP B CA 1
ATOM 11645 C C . ASP B 1 615 ? -35.562 -36.375 -19.797 1 92.25 615 ASP B C 1
ATOM 11647 O O . ASP B 1 615 ? -34.531 -36.562 -19.141 1 92.25 615 ASP B O 1
ATOM 11651 N N . LEU B 1 616 ? -35.562 -36.031 -21.109 1 94.69 616 LEU B N 1
ATOM 11652 C CA . LEU B 1 616 ? -34.281 -36.062 -21.812 1 94.69 616 LEU B CA 1
ATOM 11653 C C . LEU B 1 616 ? -34.062 -34.812 -22.656 1 94.69 616 LEU B C 1
ATOM 11655 O O . LEU B 1 616 ? -34.938 -34.438 -23.438 1 94.69 616 LEU B O 1
ATOM 11659 N N . MET B 1 617 ? -32.906 -34.188 -22.453 1 94.94 617 MET B N 1
ATOM 11660 C CA . MET B 1 617 ? -32.531 -33.031 -23.25 1 94.94 617 MET B CA 1
ATOM 11661 C C . MET B 1 617 ? -31.109 -33.219 -23.812 1 94.94 617 MET B C 1
ATOM 11663 O O . MET B 1 617 ? -30.219 -33.719 -23.125 1 94.94 617 MET B O 1
ATOM 11667 N N . ILE B 1 618 ? -30.953 -32.969 -25.062 1 96.31 618 ILE B N 1
ATOM 11668 C CA . ILE B 1 618 ? -29.641 -32.906 -25.719 1 96.31 618 ILE B CA 1
ATOM 11669 C C . ILE B 1 618 ? -29.25 -31.438 -25.953 1 96.31 618 ILE B C 1
ATOM 11671 O O . ILE B 1 618 ? -30.094 -30.609 -26.297 1 96.31 618 ILE B O 1
ATOM 11675 N N . ARG B 1 619 ? -28.016 -31.219 -25.672 1 94.75 619 ARG B N 1
ATOM 11676 C CA . ARG B 1 619 ? -27.562 -29.844 -25.875 1 94.75 619 ARG B CA 1
ATOM 11677 C C . ARG B 1 619 ? -26.188 -29.828 -26.531 1 94.75 619 ARG B C 1
ATOM 11679 O O . ARG B 1 619 ? -25.438 -30.797 -26.453 1 94.75 619 ARG B O 1
ATOM 11686 N N . GLY B 1 620 ? -25.859 -28.75 -27.172 1 94.75 620 GLY B N 1
ATOM 11687 C CA . GLY B 1 620 ? -24.578 -28.562 -27.828 1 94.75 620 GLY B CA 1
ATOM 11688 C C . GLY B 1 620 ? -24.297 -27.109 -28.219 1 94.75 620 GLY B C 1
ATOM 11689 O O . GLY B 1 620 ? -25.219 -26.297 -28.266 1 94.75 620 GLY B O 1
ATOM 11690 N N . GLY B 1 621 ? -22.984 -26.844 -28.406 1 93.88 621 GLY B N 1
ATOM 11691 C CA . GLY B 1 621 ? -22.625 -25.5 -28.797 1 93.88 621 GLY B CA 1
ATOM 11692 C C . GLY B 1 621 ? -21.266 -25.406 -29.469 1 93.88 621 GLY B C 1
ATOM 11693 O O . GLY B 1 621 ? -20.422 -26.297 -29.312 1 93.88 621 GLY B O 1
ATOM 11694 N N . MET B 1 622 ? -21.125 -24.391 -30.266 1 97 622 MET B N 1
ATOM 11695 C CA . MET B 1 622 ? -19.859 -23.984 -30.875 1 97 622 MET B CA 1
ATOM 11696 C C . MET B 1 622 ? -19.609 -22.5 -30.656 1 97 622 MET B C 1
ATOM 11698 O O . MET B 1 622 ? -20.531 -21.688 -30.75 1 97 622 MET B O 1
ATOM 11702 N N . SER B 1 623 ? -18.359 -22.297 -30.359 1 96.94 623 SER B N 1
ATOM 11703 C CA . SER B 1 623 ? -18.047 -20.891 -30.125 1 96.94 623 SER B CA 1
ATOM 11704 C C . SER B 1 623 ? -16.578 -20.578 -30.422 1 96.94 623 SER B C 1
ATOM 11706 O O . SER B 1 623 ? -15.75 -21.5 -30.469 1 96.94 623 SER B O 1
ATOM 11708 N N . THR B 1 624 ? -16.344 -19.297 -30.703 1 97.38 624 THR B N 1
ATOM 11709 C CA . THR B 1 624 ? -14.992 -18.766 -30.719 1 97.38 624 THR B CA 1
ATOM 11710 C C . THR B 1 624 ? -14.75 -17.891 -29.484 1 97.38 624 THR B C 1
ATOM 11712 O O . THR B 1 624 ? -15.688 -17.328 -28.922 1 97.38 624 THR B O 1
ATOM 11715 N N . ALA B 1 625 ? -13.484 -17.953 -29.078 1 96.69 625 ALA B N 1
ATOM 11716 C CA . ALA B 1 625 ? -13.07 -17.109 -27.953 1 96.69 625 ALA B CA 1
ATOM 11717 C C . ALA B 1 625 ? -11.656 -16.562 -28.188 1 96.69 625 ALA B C 1
ATOM 11719 O O . ALA B 1 625 ? -10.938 -17.047 -29.062 1 96.69 625 ALA B O 1
ATOM 11720 N N . PHE B 1 626 ? -11.328 -15.516 -27.453 1 93.56 626 PHE B N 1
ATOM 11721 C CA . PHE B 1 626 ? -9.945 -15.055 -27.5 1 93.56 626 PHE B CA 1
ATOM 11722 C C . PHE B 1 626 ? -9.516 -14.477 -26.156 1 93.56 626 PHE B C 1
ATOM 11724 O O . PHE B 1 626 ? -10.344 -14.25 -25.281 1 93.56 626 PHE B O 1
ATOM 11731 N N . ARG B 1 627 ? -8.258 -14.336 -25.938 1 95.75 627 ARG B N 1
ATOM 11732 C CA . ARG B 1 627 ? -7.629 -13.664 -24.797 1 95.75 627 ARG B CA 1
ATOM 11733 C C . ARG B 1 627 ? -6.648 -12.594 -25.281 1 95.75 627 ARG B C 1
ATOM 11735 O O . ARG B 1 627 ? -5.629 -12.914 -25.891 1 95.75 627 ARG B O 1
ATOM 11742 N N . ALA B 1 628 ? -6.969 -11.391 -25.016 1 96.19 628 ALA B N 1
ATOM 11743 C CA . ALA B 1 628 ? -6.066 -10.297 -25.344 1 96.19 628 ALA B CA 1
ATOM 11744 C C . ALA B 1 628 ? -4.832 -10.305 -24.453 1 96.19 628 ALA B C 1
ATOM 11746 O O . ALA B 1 628 ? -4.906 -10.719 -23.297 1 96.19 628 ALA B O 1
ATOM 11747 N N . PRO B 1 629 ? -3.697 -9.852 -25.016 1 95.69 629 PRO B N 1
ATOM 11748 C CA . PRO B 1 629 ? -2.533 -9.711 -24.141 1 95.69 629 PRO B CA 1
ATOM 11749 C C . PRO B 1 629 ? -2.799 -8.789 -22.953 1 95.69 629 PRO B C 1
ATOM 11751 O O . PRO B 1 629 ? -3.484 -7.773 -23.094 1 95.69 629 PRO B O 1
ATOM 11754 N N . THR B 1 630 ? -2.264 -9.133 -21.828 1 95.5 630 THR B N 1
ATOM 11755 C CA . THR B 1 630 ? -2.381 -8.297 -20.625 1 95.5 630 THR B CA 1
ATOM 11756 C C . THR B 1 630 ? -1.356 -7.168 -20.672 1 95.5 630 THR B C 1
ATOM 11758 O O . THR B 1 630 ? -0.462 -7.156 -21.516 1 95.5 630 THR B O 1
ATOM 11761 N N . VAL B 1 631 ? -1.472 -6.211 -19.75 1 95.38 631 VAL B N 1
ATOM 11762 C CA . VAL B 1 631 ? -0.544 -5.086 -19.688 1 95.38 631 VAL B CA 1
ATOM 11763 C C . VAL B 1 631 ? 0.871 -5.598 -19.422 1 95.38 631 VAL B C 1
ATOM 11765 O O . VAL B 1 631 ? 1.831 -5.117 -20.031 1 95.38 631 VAL B O 1
ATOM 11768 N N . TYR B 1 632 ? 1.007 -6.488 -18.578 1 93.38 632 TYR B N 1
ATOM 11769 C CA . TYR B 1 632 ? 2.328 -7.039 -18.297 1 93.38 632 TYR B CA 1
ATOM 11770 C C . TYR B 1 632 ? 2.908 -7.711 -19.547 1 93.38 632 TYR B C 1
ATOM 11772 O O . TYR B 1 632 ? 4.098 -7.562 -19.828 1 93.38 632 TYR B O 1
ATOM 11780 N N . GLU B 1 633 ? 2.121 -8.492 -20.188 1 94 633 GLU B N 1
ATOM 11781 C CA . GLU B 1 633 ? 2.609 -9.195 -21.375 1 94 633 GLU B CA 1
ATOM 11782 C C . GLU B 1 633 ? 3.043 -8.219 -22.453 1 94 633 GLU B C 1
ATOM 11784 O O . GLU B 1 633 ? 3.996 -8.484 -23.188 1 94 633 GLU B O 1
ATOM 11789 N N . LEU B 1 634 ? 2.357 -7.129 -22.562 1 95.38 634 LEU B N 1
ATOM 11790 C CA . LEU B 1 634 ? 2.664 -6.129 -23.578 1 95.38 634 LEU B CA 1
ATOM 11791 C C . LEU B 1 634 ? 3.863 -5.285 -23.172 1 95.38 634 LEU B C 1
ATOM 11793 O O . LEU B 1 634 ? 4.75 -5.016 -23.984 1 95.38 634 LEU B O 1
ATOM 11797 N N . TYR B 1 635 ? 3.883 -4.902 -21.891 1 94.56 635 TYR B N 1
ATOM 11798 C CA . TYR B 1 635 ? 4.773 -3.811 -21.5 1 94.56 635 TYR B CA 1
ATOM 11799 C C . TYR B 1 635 ? 5.695 -4.234 -20.375 1 94.56 635 TYR B C 1
ATOM 11801 O O . TYR B 1 635 ? 6.352 -3.398 -19.75 1 94.56 635 TYR B O 1
ATOM 11809 N N . GLY B 1 636 ? 5.754 -5.438 -20.047 1 93.19 636 GLY B N 1
ATOM 11810 C CA . GLY B 1 636 ? 6.621 -5.895 -18.969 1 93.19 636 GLY B CA 1
ATOM 11811 C C . GLY B 1 636 ? 8.078 -5.539 -19.188 1 93.19 636 GLY B C 1
ATOM 11812 O O . GLY B 1 636 ? 8.609 -5.711 -20.297 1 93.19 636 GLY B O 1
ATOM 11813 N N . GLY B 1 637 ? 8.656 -5.023 -18.172 1 90.56 637 GLY B N 1
ATOM 11814 C CA . GLY B 1 637 ? 10.086 -4.75 -18.234 1 90.56 637 GLY B CA 1
ATOM 11815 C C . GLY B 1 637 ? 10.938 -6.008 -18.266 1 90.56 637 GLY B C 1
ATOM 11816 O O . GLY B 1 637 ? 10.539 -7.039 -17.703 1 90.56 637 GLY B O 1
ATOM 11817 N N . LYS B 1 638 ? 12.086 -5.844 -18.828 1 87.81 638 LYS B N 1
ATOM 11818 C CA . LYS B 1 638 ? 13.016 -6.969 -18.844 1 87.81 638 LYS B CA 1
ATOM 11819 C C . LYS B 1 638 ? 13.469 -7.332 -17.438 1 87.81 638 LYS B C 1
ATOM 11821 O O . LYS B 1 638 ? 13.695 -6.449 -16.609 1 87.81 638 LYS B O 1
ATOM 11826 N N . SER B 1 639 ? 13.391 -8.633 -17.156 1 88.62 639 SER B N 1
ATOM 11827 C CA . SER B 1 639 ? 13.805 -9.148 -15.852 1 88.62 639 SER B CA 1
ATOM 11828 C C . SER B 1 639 ? 14.375 -10.562 -15.969 1 88.62 639 SER B C 1
ATOM 11830 O O . SER B 1 639 ? 14.031 -11.297 -16.891 1 88.62 639 SER B O 1
ATOM 11832 N N . PRO B 1 640 ? 15.219 -10.883 -15.008 1 83.38 640 PRO B N 1
ATOM 11833 C CA . PRO B 1 640 ? 15.734 -12.25 -15.031 1 83.38 640 PRO B CA 1
ATOM 11834 C C . PRO B 1 640 ? 14.75 -13.266 -14.453 1 83.38 640 PRO B C 1
ATOM 11836 O O . PRO B 1 640 ? 13.938 -12.914 -13.586 1 83.38 640 PRO B O 1
ATOM 11839 N N . SER B 1 641 ? 14.672 -14.344 -15.047 1 79.38 641 SER B N 1
ATOM 11840 C CA . SER B 1 641 ? 14 -15.531 -14.531 1 79.38 641 SER B CA 1
ATOM 11841 C C . SER B 1 641 ? 14.93 -16.734 -14.508 1 79.38 641 SER B C 1
ATOM 11843 O O . SER B 1 641 ? 15.797 -16.875 -15.375 1 79.38 641 SER B O 1
ATOM 11845 N N . PHE B 1 642 ? 14.859 -17.516 -13.477 1 75.56 642 PHE B N 1
ATOM 11846 C CA . PHE B 1 642 ? 15.68 -18.719 -13.391 1 75.56 642 PHE B CA 1
ATOM 11847 C C . PHE B 1 642 ? 14.852 -19.969 -13.68 1 75.56 642 PHE B C 1
ATOM 11849 O O . PHE B 1 642 ? 14.172 -20.484 -12.789 1 75.56 642 PHE B O 1
ATOM 11856 N N . GLU B 1 643 ? 15.023 -20.359 -14.867 1 74.31 643 GLU B N 1
ATOM 11857 C CA . GLU B 1 643 ? 14.188 -21.438 -15.398 1 74.31 643 GLU B CA 1
ATOM 11858 C C . GLU B 1 643 ? 14.914 -22.781 -15.352 1 74.31 643 GLU B C 1
ATOM 11860 O O . GLU B 1 643 ? 16.109 -22.844 -15.609 1 74.31 643 GLU B O 1
ATOM 11865 N N . GLN B 1 644 ? 14.156 -23.812 -14.977 1 67.06 644 GLN B N 1
ATOM 11866 C CA . GLN B 1 644 ? 14.734 -25.141 -14.922 1 67.06 644 GLN B CA 1
ATOM 11867 C C . GLN B 1 644 ? 15.133 -25.625 -16.312 1 67.06 644 GLN B C 1
ATOM 11869 O O . GLN B 1 644 ? 14.344 -25.516 -17.266 1 67.06 644 GLN B O 1
ATOM 11874 N N . ILE B 1 645 ? 16.422 -26.094 -16.484 1 74.19 645 ILE B N 1
ATOM 11875 C CA . ILE B 1 645 ? 16.891 -26.688 -17.734 1 74.19 645 ILE B CA 1
ATOM 11876 C C . ILE B 1 645 ? 17.75 -27.906 -17.422 1 74.19 645 ILE B C 1
ATOM 11878 O O . ILE B 1 645 ? 18.234 -28.062 -16.312 1 74.19 645 ILE B O 1
ATOM 11882 N N . VAL B 1 646 ? 17.75 -28.797 -18.328 1 70.06 646 VAL B N 1
ATOM 11883 C CA . VAL B 1 646 ? 18.703 -29.906 -18.328 1 70.06 646 VAL B CA 1
ATOM 11884 C C . VAL B 1 646 ? 19.562 -29.859 -19.578 1 70.06 646 VAL B C 1
ATOM 11886 O O . VAL B 1 646 ? 19.047 -29.922 -20.703 1 70.06 646 VAL B O 1
ATOM 11889 N N . HIS B 1 647 ? 20.812 -29.656 -19.406 1 78.94 647 HIS B N 1
ATOM 11890 C CA . HIS B 1 647 ? 21.75 -29.547 -20.531 1 78.94 647 HIS B CA 1
ATOM 11891 C C . HIS B 1 647 ? 23.078 -30.203 -20.188 1 78.94 647 HIS B C 1
ATOM 11893 O O . HIS B 1 647 ? 23.594 -30.031 -19.094 1 78.94 647 HIS B O 1
ATOM 11899 N N . PRO B 1 648 ? 23.609 -30.906 -21.141 1 75.56 648 PRO B N 1
ATOM 11900 C CA . PRO B 1 648 ? 24.844 -31.641 -20.859 1 75.56 648 PRO B CA 1
ATOM 11901 C C . PRO B 1 648 ? 26.031 -30.719 -20.594 1 75.56 648 PRO B C 1
ATOM 11903 O O . PRO B 1 648 ? 27.016 -31.125 -19.969 1 75.56 648 PRO B O 1
ATOM 11906 N N . ALA B 1 649 ? 25.953 -29.562 -20.969 1 76.69 649 ALA B N 1
ATOM 11907 C CA . ALA B 1 649 ? 27.094 -28.656 -20.844 1 76.69 649 ALA B CA 1
ATOM 11908 C C . ALA B 1 649 ? 27.219 -28.109 -19.422 1 76.69 649 ALA B C 1
ATOM 11910 O O . ALA B 1 649 ? 28.203 -27.453 -19.094 1 76.69 649 ALA B O 1
ATOM 11911 N N . THR B 1 650 ? 26.234 -28.328 -18.625 1 77.31 650 THR B N 1
ATOM 11912 C CA . THR B 1 650 ? 26.25 -27.703 -17.297 1 77.31 650 THR B CA 1
ATOM 11913 C C . THR B 1 650 ? 25.609 -28.625 -16.266 1 77.31 650 THR B C 1
ATOM 11915 O O . THR B 1 650 ? 24.766 -29.453 -16.609 1 77.31 650 THR B O 1
ATOM 11918 N N . ASP B 1 651 ? 26.047 -28.438 -14.992 1 63.97 651 ASP B N 1
ATOM 11919 C CA . ASP B 1 651 ? 25.422 -29.109 -13.859 1 63.97 651 ASP B CA 1
ATOM 11920 C C . ASP B 1 651 ? 24.391 -28.203 -13.188 1 63.97 651 ASP B C 1
ATOM 11922 O O . ASP B 1 651 ? 23.75 -28.609 -12.219 1 63.97 651 ASP B O 1
ATOM 11926 N N . GLN B 1 652 ? 24.25 -27.062 -13.734 1 69.38 652 GLN B N 1
ATOM 11927 C CA . GLN B 1 652 ? 23.234 -26.172 -13.203 1 69.38 652 GLN B CA 1
ATOM 11928 C C . GLN B 1 652 ? 21.844 -26.578 -13.664 1 69.38 652 GLN B C 1
ATOM 11930 O O . GLN B 1 652 ? 21.625 -26.812 -14.859 1 69.38 652 GLN B O 1
ATOM 11935 N N . ASP B 1 653 ? 20.969 -26.578 -12.672 1 66.88 653 ASP B N 1
ATOM 11936 C CA . ASP B 1 653 ? 19.625 -27.031 -12.992 1 66.88 653 ASP B CA 1
ATOM 11937 C C . ASP B 1 653 ? 18.766 -25.859 -13.469 1 66.88 653 ASP B C 1
ATOM 11939 O O . ASP B 1 653 ? 17.609 -26.047 -13.867 1 66.88 653 ASP B O 1
ATOM 11943 N N . GLN B 1 654 ? 19.312 -24.641 -13.367 1 73.81 654 GLN B N 1
ATOM 11944 C CA . GLN B 1 654 ? 18.547 -23.469 -13.773 1 73.81 654 GLN B CA 1
ATOM 11945 C C . GLN B 1 654 ? 19.344 -22.578 -14.727 1 73.81 654 GLN B C 1
ATOM 11947 O O . GLN B 1 654 ? 20.562 -22.406 -14.539 1 73.81 654 GLN B O 1
ATOM 11952 N N . ALA B 1 655 ? 18.688 -22.141 -15.766 1 81.12 655 ALA B N 1
ATOM 11953 C CA . ALA B 1 655 ? 19.234 -21.109 -16.625 1 81.12 655 ALA B CA 1
ATOM 11954 C C . ALA B 1 655 ? 18.734 -19.719 -16.219 1 81.12 655 ALA B C 1
ATOM 11956 O O . ALA B 1 655 ? 17.625 -19.594 -15.68 1 81.12 655 ALA B O 1
ATOM 11957 N N . GLU B 1 656 ? 19.516 -18.781 -16.375 1 83.75 656 GLU B N 1
ATOM 11958 C CA . GLU B 1 656 ? 19.094 -17.391 -16.234 1 83.75 656 GLU B CA 1
ATOM 11959 C C . GLU B 1 656 ? 18.484 -16.875 -17.531 1 83.75 656 GLU B C 1
ATOM 11961 O O . GLU B 1 656 ? 19.188 -16.719 -18.547 1 83.75 656 GLU B O 1
ATOM 11966 N N . VAL B 1 657 ? 17.312 -16.609 -17.531 1 86.94 657 VAL B N 1
ATOM 11967 C CA . VAL B 1 657 ? 16.578 -16.219 -18.734 1 86.94 657 VAL B CA 1
ATOM 11968 C C . VAL B 1 657 ? 16.062 -14.797 -18.578 1 86.94 657 VAL B C 1
ATOM 11970 O O . VAL B 1 657 ? 15.398 -14.469 -17.594 1 86.94 657 VAL B O 1
ATOM 11973 N N . THR B 1 658 ? 16.375 -13.883 -19.5 1 88.25 658 THR B N 1
ATOM 11974 C CA . THR B 1 658 ? 15.781 -12.547 -19.531 1 88.25 658 THR B CA 1
ATOM 11975 C C . THR B 1 658 ? 14.414 -12.578 -20.203 1 88.25 658 THR B C 1
ATOM 11977 O O . THR B 1 658 ? 14.305 -12.922 -21.375 1 88.25 658 THR B O 1
ATOM 11980 N N . VAL B 1 659 ? 13.477 -12.25 -19.438 1 89.06 659 VAL B N 1
ATOM 11981 C CA . VAL B 1 659 ? 12.109 -12.25 -19.938 1 89.06 659 VAL B CA 1
ATOM 11982 C C . VAL B 1 659 ? 11.57 -10.82 -19.969 1 89.06 659 VAL B C 1
ATOM 11984 O O . VAL B 1 659 ? 12.195 -9.898 -19.438 1 89.06 659 VAL B O 1
ATOM 11987 N N . GLY B 1 660 ? 10.438 -10.57 -20.641 1 88.69 660 GLY B N 1
ATOM 11988 C CA . GLY B 1 660 ? 9.805 -9.266 -20.734 1 88.69 660 GLY B CA 1
ATOM 11989 C C . GLY B 1 660 ? 8.602 -9.242 -21.656 1 88.69 660 GLY B C 1
ATOM 11990 O O . GLY B 1 660 ? 8.297 -10.242 -22.312 1 88.69 660 GLY B O 1
ATOM 11991 N N . GLY B 1 661 ? 8.016 -8.078 -21.656 1 91.12 661 GLY B N 1
ATOM 11992 C CA . GLY B 1 661 ? 6.848 -7.895 -22.516 1 91.12 661 GLY B CA 1
ATOM 11993 C C . GLY B 1 661 ? 7.195 -7.711 -23.969 1 91.12 661 GLY B C 1
ATOM 11994 O O . GLY B 1 661 ? 8.375 -7.637 -24.328 1 91.12 661 GLY B O 1
ATOM 11995 N N . ASN B 1 662 ? 6.188 -7.797 -24.812 1 92.56 662 ASN B N 1
ATOM 11996 C CA . ASN B 1 662 ? 6.246 -7.609 -26.25 1 92.56 662 ASN B CA 1
ATOM 11997 C C . ASN B 1 662 ? 5.027 -6.852 -26.781 1 92.56 662 ASN B C 1
ATOM 11999 O O . ASN B 1 662 ? 3.928 -7.41 -26.844 1 92.56 662 ASN B O 1
ATOM 12003 N N . GLU B 1 663 ? 5.219 -5.641 -27.188 1 92.75 663 GLU B N 1
ATOM 12004 C CA . GLU B 1 663 ? 4.121 -4.762 -27.562 1 92.75 663 GLU B CA 1
ATOM 12005 C C . GLU B 1 663 ? 3.475 -5.223 -28.875 1 92.75 663 GLU B C 1
ATOM 12007 O O . GLU B 1 663 ? 2.387 -4.766 -29.234 1 92.75 663 GLU B O 1
ATOM 12012 N N . MET B 1 664 ? 4.066 -6.203 -29.5 1 92.25 664 MET B N 1
ATOM 12013 C CA . MET B 1 664 ? 3.562 -6.664 -30.781 1 92.25 664 MET B CA 1
ATOM 12014 C C . MET B 1 664 ? 2.643 -7.867 -30.609 1 92.25 664 MET B C 1
ATOM 12016 O O . MET B 1 664 ? 2.137 -8.414 -31.594 1 92.25 664 MET B O 1
ATOM 12020 N N . LEU B 1 665 ? 2.43 -8.281 -29.406 1 94.69 665 LEU B N 1
ATOM 12021 C CA . LEU B 1 665 ? 1.583 -9.445 -29.156 1 94.69 665 LEU B CA 1
ATOM 12022 C C . LEU B 1 665 ? 0.173 -9.211 -29.688 1 94.69 665 LEU B C 1
ATOM 12024 O O . LEU B 1 665 ? -0.337 -8.094 -29.641 1 94.69 665 LEU B O 1
ATOM 12028 N N . THR B 1 666 ? -0.394 -10.25 -30.188 1 95.06 666 THR B N 1
ATOM 12029 C CA . THR B 1 666 ? -1.793 -10.297 -30.594 1 95.06 666 THR B CA 1
ATOM 12030 C C . THR B 1 666 ? -2.57 -11.312 -29.766 1 95.06 666 THR B C 1
ATOM 12032 O O . THR B 1 666 ? -1.979 -12.07 -29 1 95.06 666 THR B O 1
ATOM 12035 N N . PRO B 1 667 ? -3.881 -11.312 -29.844 1 96.25 667 PRO B N 1
ATOM 12036 C CA . PRO B 1 667 ? -4.664 -12.195 -28.969 1 96.25 667 PRO B CA 1
ATOM 12037 C C . PRO B 1 667 ? -4.461 -13.672 -29.297 1 96.25 667 PRO B C 1
ATOM 12039 O O . PRO B 1 667 ? -4.238 -14.031 -30.453 1 96.25 667 PRO B O 1
ATOM 12042 N N . GLU B 1 668 ? -4.586 -14.438 -28.203 1 96.44 668 GLU B N 1
ATOM 12043 C CA . GLU B 1 668 ? -4.816 -15.867 -28.406 1 96.44 668 GLU B CA 1
ATOM 12044 C C . GLU B 1 668 ? -6.219 -16.125 -28.938 1 96.44 668 GLU B C 1
ATOM 12046 O O . GLU B 1 668 ? -7.168 -15.43 -28.578 1 96.44 668 GLU B O 1
ATOM 12051 N N . GLU B 1 669 ? -6.34 -17.188 -29.75 1 96.75 669 GLU B N 1
ATOM 12052 C CA . GLU B 1 669 ? -7.637 -17.531 -30.328 1 96.75 669 GLU B CA 1
ATOM 12053 C C . GLU B 1 669 ? -8.031 -18.969 -29.969 1 96.75 669 GLU B C 1
ATOM 12055 O O . GLU B 1 669 ? -7.18 -19.859 -29.953 1 96.75 669 GLU B O 1
ATOM 12060 N N . ALA B 1 670 ? -9.328 -19.141 -29.766 1 97.88 670 ALA B N 1
ATOM 12061 C CA . ALA B 1 670 ? -9.781 -20.484 -29.391 1 97.88 670 ALA B CA 1
ATOM 12062 C C . ALA B 1 670 ? -11.055 -20.859 -30.141 1 97.88 670 ALA B C 1
ATOM 12064 O O . ALA B 1 670 ? -11.93 -20.016 -30.359 1 97.88 670 ALA B O 1
ATOM 12065 N N . ASP B 1 671 ? -11.172 -22.094 -30.516 1 97.88 671 ASP B N 1
ATOM 12066 C CA . ASP B 1 671 ? -12.391 -22.75 -31 1 97.88 671 ASP B CA 1
ATOM 12067 C C . ASP B 1 671 ? -12.891 -23.781 -29.984 1 97.88 671 ASP B C 1
ATOM 12069 O O . ASP B 1 671 ? -12.148 -24.688 -29.594 1 97.88 671 ASP B O 1
ATOM 12073 N N . ILE B 1 672 ? -14.125 -23.656 -29.672 1 97.81 672 ILE B N 1
ATOM 12074 C CA . ILE B 1 672 ? -14.648 -24.484 -28.594 1 97.81 672 ILE B CA 1
ATOM 12075 C C . ILE B 1 672 ? -15.914 -25.203 -29.047 1 97.81 672 ILE B C 1
ATOM 12077 O O . ILE B 1 672 ? -16.812 -24.578 -29.641 1 97.81 672 ILE B O 1
ATOM 12081 N N . THR B 1 673 ? -16.016 -26.484 -28.766 1 97.69 673 THR B N 1
ATOM 12082 C CA . THR B 1 673 ? -17.188 -27.281 -29.047 1 97.69 673 THR B CA 1
ATOM 12083 C C . THR B 1 673 ? -17.625 -28.062 -27.812 1 97.69 673 THR B C 1
ATOM 12085 O O . THR B 1 673 ? -16.797 -28.641 -27.109 1 97.69 673 THR B O 1
ATOM 12088 N N . THR B 1 674 ? -18.922 -28.078 -27.578 1 96.56 674 THR B N 1
ATOM 12089 C CA . THR B 1 674 ? -19.484 -28.844 -26.469 1 96.56 674 THR B CA 1
ATOM 12090 C C . THR B 1 674 ? -20.719 -29.625 -26.938 1 96.56 674 THR B C 1
ATOM 12092 O O . THR B 1 674 ? -21.484 -29.156 -27.766 1 96.56 674 THR B O 1
ATOM 12095 N N . LEU B 1 675 ? -20.859 -30.844 -26.422 1 97.5 675 LEU B N 1
ATOM 12096 C CA . LEU B 1 675 ? -22.031 -31.703 -26.609 1 97.5 675 LEU B CA 1
ATOM 12097 C C . LEU B 1 675 ? -22.422 -32.375 -25.297 1 97.5 675 LEU B C 1
ATOM 12099 O O . LEU B 1 675 ? -21.578 -32.938 -24.594 1 97.5 675 LEU B O 1
ATOM 12103 N N . GLY B 1 676 ? -23.766 -32.25 -25.016 1 95.88 676 GLY B N 1
ATOM 12104 C CA . GLY B 1 676 ? -24.156 -32.781 -23.719 1 95.88 676 GLY B CA 1
ATOM 12105 C C . GLY B 1 676 ? -25.516 -33.438 -23.719 1 95.88 676 GLY B C 1
ATOM 12106 O O . GLY B 1 676 ? -26.297 -33.25 -24.656 1 95.88 676 GLY B O 1
ATOM 12107 N N . LEU B 1 677 ? -25.688 -34.219 -22.688 1 95.75 677 LEU B N 1
ATOM 12108 C CA . LEU B 1 677 ? -26.938 -34.938 -22.406 1 95.75 677 LEU B CA 1
ATOM 12109 C C . LEU B 1 677 ? -27.375 -34.688 -20.969 1 95.75 677 LEU B C 1
ATOM 12111 O O . LEU B 1 677 ? -26.562 -34.719 -20.047 1 95.75 677 LEU B O 1
ATOM 12115 N N . VAL B 1 678 ? -28.641 -34.281 -20.875 1 93.81 678 VAL B N 1
ATOM 12116 C CA . VAL B 1 678 ? -29.25 -34.125 -19.562 1 93.81 678 VAL B CA 1
ATOM 12117 C C . VAL B 1 678 ? -30.422 -35.094 -19.406 1 93.81 678 VAL B C 1
ATOM 12119 O O . VAL B 1 678 ? -31.344 -35.094 -20.219 1 93.81 678 VAL B O 1
ATOM 12122 N N . TYR B 1 679 ? -30.312 -35.906 -18.391 1 95.06 679 TYR B N 1
ATOM 12123 C CA . TYR B 1 679 ? -31.344 -36.938 -18.172 1 95.06 679 TYR B CA 1
ATOM 12124 C C . TYR B 1 679 ? -31.891 -36.844 -16.75 1 95.06 679 TYR B C 1
ATOM 12126 O O . TYR B 1 679 ? -31.141 -37 -15.781 1 95.06 679 TYR B O 1
ATOM 12134 N N . SER B 1 680 ? -33.156 -36.625 -16.656 1 92.81 680 SER B N 1
ATOM 12135 C CA . SER B 1 680 ? -33.875 -36.625 -15.391 1 92.81 680 SER B CA 1
ATOM 12136 C C . SER B 1 680 ? -35.062 -37.562 -15.445 1 92.81 680 SER B C 1
ATOM 12138 O O . SER B 1 680 ? -36.219 -37.094 -15.656 1 92.81 680 SER B O 1
ATOM 12140 N N . PRO B 1 681 ? -34.875 -38.75 -15.008 1 93.75 681 PRO B N 1
ATOM 12141 C CA . PRO B 1 681 ? -35.969 -39.688 -15.156 1 93.75 681 PRO B CA 1
ATOM 12142 C C . PRO B 1 681 ? -37.125 -39.438 -14.188 1 93.75 681 PRO B C 1
ATOM 12144 O O . PRO B 1 681 ? -36.906 -39.406 -12.969 1 93.75 681 PRO B O 1
ATOM 12147 N N . SER B 1 682 ? -38.281 -39.406 -14.688 1 92 682 SER B N 1
ATOM 12148 C CA . SER B 1 682 ? -39.469 -39.156 -13.852 1 92 682 SER B CA 1
ATOM 12149 C C . SER B 1 682 ? -39.75 -40.344 -12.945 1 92 682 SER B C 1
ATOM 12151 O O . SER B 1 682 ? -40.406 -40.188 -11.906 1 92 682 SER B O 1
ATOM 12153 N N . PHE B 1 683 ? -39.312 -41.469 -13.289 1 92.88 683 PHE B N 1
ATOM 12154 C CA . PHE B 1 683 ? -39.625 -42.656 -12.5 1 92.88 683 PHE B CA 1
ATOM 12155 C C . PHE B 1 683 ? -38.688 -42.75 -11.273 1 92.88 683 PHE B C 1
ATOM 12157 O O . PHE B 1 683 ? -38.938 -43.531 -10.359 1 92.88 683 PHE B O 1
ATOM 12164 N N . VAL B 1 684 ? -37.625 -41.969 -11.156 1 94.94 684 VAL B N 1
ATOM 12165 C CA . VAL B 1 684 ? -36.812 -41.781 -9.969 1 94.94 684 VAL B CA 1
ATOM 12166 C C . VAL B 1 684 ? -36.781 -40.312 -9.578 1 94.94 684 VAL B C 1
ATOM 12168 O O . VAL B 1 684 ? -35.844 -39.594 -9.922 1 94.94 684 VAL B O 1
ATOM 12171 N N . GLU B 1 685 ? -37.594 -40 -8.711 1 91.25 685 GLU B N 1
ATOM 12172 C CA . GLU B 1 685 ? -37.75 -38.594 -8.328 1 91.25 685 GLU B CA 1
ATOM 12173 C C . GLU B 1 685 ? -36.469 -38.094 -7.656 1 91.25 685 GLU B C 1
ATOM 12175 O O . GLU B 1 685 ? -35.938 -38.75 -6.77 1 91.25 685 GLU B O 1
ATOM 12180 N N . GLY B 1 686 ? -36 -37 -8.164 1 91.56 686 GLY B N 1
ATOM 12181 C CA . GLY B 1 686 ? -34.875 -36.312 -7.539 1 91.56 686 GLY B CA 1
ATOM 12182 C C . GLY B 1 686 ? -33.531 -36.688 -8.172 1 91.56 686 GLY B C 1
ATOM 12183 O O . GLY B 1 686 ? -32.5 -36.156 -7.77 1 91.56 686 GLY B O 1
ATOM 12184 N N . LEU B 1 687 ? -33.562 -37.562 -9.156 1 94.69 687 LEU B N 1
ATOM 12185 C CA . LEU B 1 687 ? -32.344 -37.969 -9.812 1 94.69 687 LEU B CA 1
ATOM 12186 C C . LEU B 1 687 ? -32.094 -37.156 -11.07 1 94.69 687 LEU B C 1
ATOM 12188 O O . LEU B 1 687 ? -33 -36.906 -11.844 1 94.69 687 LEU B O 1
ATOM 12192 N N . SER B 1 688 ? -30.859 -36.719 -11.242 1 93.38 688 SER B N 1
ATOM 12193 C CA . SER B 1 688 ? -30.422 -36.031 -12.453 1 93.38 688 SER B CA 1
ATOM 12194 C C . SER B 1 688 ? -29.031 -36.469 -12.883 1 93.38 688 SER B C 1
ATOM 12196 O O . SER B 1 688 ? -28.141 -36.625 -12.047 1 93.38 688 SER B O 1
ATOM 12198 N N . LEU B 1 689 ? -28.906 -36.719 -14.172 1 95.62 689 LEU B N 1
ATOM 12199 C CA . LEU B 1 689 ? -27.625 -37.125 -14.766 1 95.62 689 LEU B CA 1
ATOM 12200 C C . LEU B 1 689 ? -27.266 -36.219 -15.938 1 95.62 689 LEU B C 1
ATOM 12202 O O . LEU B 1 689 ? -28.109 -35.969 -16.797 1 95.62 689 LEU B O 1
ATOM 12206 N N . THR B 1 690 ? -26.062 -35.719 -15.914 1 94.75 690 THR B N 1
ATOM 12207 C CA . THR B 1 690 ? -25.562 -34.938 -17.047 1 94.75 690 THR B CA 1
ATOM 12208 C C . THR B 1 690 ? -24.219 -35.5 -17.531 1 94.75 690 THR B C 1
ATOM 12210 O O . THR B 1 690 ? -23.375 -35.906 -16.734 1 94.75 690 THR B O 1
ATOM 12213 N N . VAL B 1 691 ? -24.078 -35.594 -18.812 1 97.06 691 VAL B N 1
ATOM 12214 C CA . VAL B 1 691 ? -22.812 -35.938 -19.469 1 97.06 691 VAL B CA 1
ATOM 12215 C C . VAL B 1 691 ? -22.484 -34.906 -20.531 1 97.06 691 VAL B C 1
ATOM 12217 O O . VAL B 1 691 ? -23.266 -34.719 -21.469 1 97.06 691 VAL B O 1
ATOM 12220 N N . ASP B 1 692 ? -21.344 -34.312 -20.422 1 96.94 692 ASP B N 1
ATOM 12221 C CA . ASP B 1 692 ? -20.953 -33.281 -21.359 1 96.94 692 ASP B CA 1
ATOM 12222 C C . ASP B 1 692 ? -19.578 -33.531 -21.938 1 96.94 692 ASP B C 1
ATOM 12224 O O . ASP B 1 692 ? -18.609 -33.75 -21.203 1 96.94 692 ASP B O 1
ATOM 12228 N N . TYR B 1 693 ? -19.484 -33.531 -23.188 1 97.88 693 TYR B N 1
ATOM 12229 C CA . TYR B 1 693 ? -18.219 -33.562 -23.922 1 97.88 693 TYR B CA 1
ATOM 12230 C C . TYR B 1 693 ? -17.75 -32.156 -24.281 1 97.88 693 TYR B C 1
ATOM 12232 O O . TYR B 1 693 ? -18.562 -31.297 -24.656 1 97.88 693 TYR B O 1
ATOM 12240 N N . TYR B 1 694 ? -16.422 -31.922 -24.156 1 97.62 694 TYR B N 1
ATOM 12241 C CA . TYR B 1 694 ? -15.859 -30.641 -24.578 1 97.62 694 TYR B CA 1
ATOM 12242 C C . TYR B 1 694 ? -14.625 -30.859 -25.438 1 97.62 694 TYR B C 1
ATOM 12244 O O . TYR B 1 694 ? -13.906 -31.844 -25.281 1 97.62 694 TYR B O 1
ATOM 12252 N N . ASP B 1 695 ? -14.414 -29.891 -26.312 1 98.12 695 ASP B N 1
ATOM 12253 C CA . ASP B 1 695 ? -13.234 -29.781 -27.156 1 98.12 695 ASP B CA 1
ATOM 12254 C C . ASP B 1 695 ? -12.82 -28.312 -27.328 1 98.12 695 ASP B C 1
ATOM 12256 O O . ASP B 1 695 ? -13.602 -27.5 -27.812 1 98.12 695 ASP B O 1
ATOM 12260 N N . ILE B 1 696 ? -11.57 -28.047 -26.906 1 98 696 ILE B N 1
ATOM 12261 C CA . ILE B 1 696 ? -11.055 -26.688 -26.953 1 98 696 ILE B CA 1
ATOM 12262 C C . ILE B 1 696 ? -9.727 -26.656 -27.703 1 98 696 ILE B C 1
ATOM 12264 O O . ILE B 1 696 ? -8.781 -27.359 -27.312 1 98 696 ILE B O 1
ATOM 12268 N N . GLU B 1 697 ? -9.648 -25.859 -28.703 1 97.69 697 GLU B N 1
ATOM 12269 C CA . GLU B 1 697 ? -8.422 -25.641 -29.453 1 97.69 697 GLU B CA 1
ATOM 12270 C C . GLU B 1 697 ? -7.988 -24.172 -29.391 1 97.69 697 GLU B C 1
ATOM 12272 O O . GLU B 1 697 ? -8.703 -23.281 -29.875 1 97.69 697 GLU B O 1
ATOM 12277 N N . ILE B 1 698 ? -6.824 -23.984 -28.844 1 97.12 698 ILE B N 1
ATOM 12278 C CA . ILE B 1 698 ? -6.301 -22.625 -28.734 1 97.12 698 ILE B CA 1
ATOM 12279 C C . ILE B 1 698 ? -5.113 -22.453 -29.672 1 97.12 698 ILE B C 1
ATOM 12281 O O . ILE B 1 698 ? -4.168 -23.25 -29.641 1 97.12 698 ILE B O 1
ATOM 12285 N N . SER B 1 699 ? -5.133 -21.438 -30.453 1 94.75 699 SER B N 1
ATOM 12286 C CA . SER B 1 699 ? -4.035 -21.078 -31.344 1 94.75 699 SER B CA 1
ATOM 12287 C C . SER B 1 699 ? -3.459 -19.719 -31 1 94.75 699 SER B C 1
ATOM 12289 O O . SER B 1 699 ? -4.062 -18.953 -30.25 1 94.75 699 SER B O 1
ATOM 12291 N N . ASN B 1 700 ? -2.26 -19.438 -31.5 1 93.38 700 ASN B N 1
ATOM 12292 C CA . ASN B 1 700 ? -1.593 -18.156 -31.297 1 93.38 700 ASN B CA 1
ATOM 12293 C C . ASN B 1 700 ? -1.363 -17.875 -29.812 1 93.38 700 ASN B C 1
ATOM 12295 O O . ASN B 1 700 ? -1.514 -16.734 -29.375 1 93.38 700 ASN B O 1
ATOM 12299 N N . THR B 1 701 ? -1.042 -18.969 -29.109 1 94.12 701 THR B N 1
ATOM 12300 C CA . THR B 1 701 ? -0.876 -18.781 -27.672 1 94.12 701 THR B CA 1
ATOM 12301 C C . THR B 1 701 ? 0.332 -17.906 -27.375 1 94.12 701 THR B C 1
ATOM 12303 O O . THR B 1 701 ? 1.327 -17.938 -28.109 1 94.12 701 THR B O 1
ATOM 12306 N N . ILE B 1 702 ? 0.195 -17.016 -26.438 1 92.44 702 ILE B N 1
ATOM 12307 C CA . ILE B 1 702 ? 1.284 -16.172 -25.953 1 92.44 702 ILE B CA 1
ATOM 12308 C C . ILE B 1 702 ? 2.195 -16.984 -25.031 1 92.44 702 ILE B C 1
ATOM 12310 O O . ILE B 1 702 ? 1.808 -17.328 -23.906 1 92.44 702 ILE B O 1
ATOM 12314 N N . THR B 1 703 ? 3.361 -17.25 -25.5 1 87.19 703 THR B N 1
ATOM 12315 C CA . THR B 1 703 ? 4.309 -18.047 -24.734 1 87.19 703 THR B CA 1
ATOM 12316 C C . THR B 1 703 ? 5.742 -17.75 -25.172 1 87.19 703 THR B C 1
ATOM 12318 O O . THR B 1 703 ? 5.965 -17.031 -26.141 1 87.19 703 THR B O 1
ATOM 12321 N N . SER B 1 704 ? 6.602 -18.203 -24.297 1 83.75 704 SER B N 1
ATOM 12322 C CA . SER B 1 704 ? 8.008 -18.172 -24.672 1 83.75 704 SER B CA 1
ATOM 12323 C C . SER B 1 704 ? 8.453 -19.5 -25.281 1 83.75 704 SER B C 1
ATOM 12325 O O . SER B 1 704 ? 7.77 -20.516 -25.109 1 83.75 704 SER B O 1
ATOM 12327 N N . VAL B 1 705 ? 9.625 -19.375 -26 1 77.25 705 VAL B N 1
ATOM 12328 C CA . VAL B 1 705 ? 10.195 -20.625 -26.516 1 77.25 705 VAL B CA 1
ATOM 12329 C C . VAL B 1 705 ? 10.656 -21.484 -25.344 1 77.25 705 VAL B C 1
ATOM 12331 O O . VAL B 1 705 ? 11.109 -20.984 -24.328 1 77.25 705 VAL B O 1
ATOM 12334 N N . ASP B 1 706 ? 10.312 -22.734 -25.5 1 71.94 706 ASP B N 1
ATOM 12335 C CA . ASP B 1 706 ? 10.75 -23.641 -24.453 1 71.94 706 ASP B CA 1
ATOM 12336 C C . ASP B 1 706 ? 12.219 -23.422 -24.094 1 71.94 706 ASP B C 1
ATOM 12338 O O . ASP B 1 706 ? 13.078 -23.359 -24.984 1 71.94 706 ASP B O 1
ATOM 12342 N N . ASN B 1 707 ? 12.547 -23.281 -22.875 1 80.06 707 ASN B N 1
ATOM 12343 C CA . ASN B 1 707 ? 13.898 -22.922 -22.453 1 80.06 707 ASN B CA 1
ATOM 12344 C C . ASN B 1 707 ? 14.898 -24.031 -22.766 1 80.06 707 ASN B C 1
ATOM 12346 O O . ASN B 1 707 ? 16.047 -23.75 -23.141 1 80.06 707 ASN B O 1
ATOM 12350 N N . ASN B 1 708 ? 14.5 -25.312 -22.578 1 74.25 708 ASN B N 1
ATOM 12351 C CA . ASN B 1 708 ? 15.383 -26.422 -22.938 1 74.25 708 ASN B CA 1
ATOM 12352 C C . ASN B 1 708 ? 15.672 -26.438 -24.438 1 74.25 708 ASN B C 1
ATOM 12354 O O . ASN B 1 708 ? 16.797 -26.734 -24.859 1 74.25 708 ASN B O 1
ATOM 12358 N N . TYR B 1 709 ? 14.656 -26.141 -25.141 1 73.12 709 TYR B N 1
ATOM 12359 C CA . TYR B 1 709 ? 14.82 -26.094 -26.594 1 73.12 709 TYR B CA 1
ATOM 12360 C C . TYR B 1 709 ? 15.836 -25.031 -26.984 1 73.12 709 TYR B C 1
ATOM 12362 O O . TYR B 1 709 ? 16.719 -25.281 -27.812 1 73.12 709 TYR B O 1
ATOM 12370 N N . VAL B 1 710 ? 15.703 -23.891 -26.469 1 82.94 710 VAL B N 1
ATOM 12371 C CA . VAL B 1 710 ? 16.656 -22.812 -26.766 1 82.94 710 VAL B CA 1
ATOM 12372 C C . VAL B 1 710 ? 18.062 -23.266 -26.422 1 82.94 710 VAL B C 1
ATOM 12374 O O . VAL B 1 710 ? 18.984 -23.141 -27.234 1 82.94 710 VAL B O 1
ATOM 12377 N N . ALA B 1 711 ? 18.234 -23.797 -25.25 1 85.12 711 ALA B N 1
ATOM 12378 C CA . ALA B 1 711 ? 19.547 -24.203 -24.781 1 85.12 711 ALA B CA 1
ATOM 12379 C C . ALA B 1 711 ? 20.125 -25.297 -25.672 1 85.12 711 ALA B C 1
ATOM 12381 O O . ALA B 1 711 ? 21.297 -25.234 -26.062 1 85.12 711 ALA B O 1
ATOM 12382 N N . ASN B 1 712 ? 19.312 -26.25 -25.984 1 78.75 712 ASN B N 1
ATOM 12383 C CA . ASN B 1 712 ? 19.797 -27.422 -26.719 1 78.75 712 ASN B CA 1
ATOM 12384 C C . ASN B 1 712 ? 19.984 -27.109 -28.203 1 78.75 712 ASN B C 1
ATOM 12386 O O . ASN B 1 712 ? 20.797 -27.75 -28.875 1 78.75 712 ASN B O 1
ATOM 12390 N N . GLN B 1 713 ? 19.266 -26.188 -28.641 1 78.62 713 GLN B N 1
ATOM 12391 C CA . GLN B 1 713 ? 19.406 -25.828 -30.047 1 78.62 713 GLN B CA 1
ATOM 12392 C C . GLN B 1 713 ? 20.594 -24.891 -30.266 1 78.62 713 GLN B C 1
ATOM 12394 O O . GLN B 1 713 ? 21.156 -24.844 -31.359 1 78.62 713 GLN B O 1
ATOM 12399 N N . CYS B 1 714 ? 20.906 -24.281 -29.219 1 88.31 714 CYS B N 1
ATOM 12400 C CA . CYS B 1 714 ? 21.844 -23.188 -29.453 1 88.31 714 CYS B CA 1
ATOM 12401 C C . CYS B 1 714 ? 23.188 -23.484 -28.797 1 88.31 714 CYS B C 1
ATOM 12403 O O . CYS B 1 714 ? 24.172 -22.766 -29.031 1 88.31 714 CYS B O 1
ATOM 12405 N N . LEU B 1 715 ? 23.25 -24.422 -27.984 1 89.38 715 LEU B N 1
ATOM 12406 C CA . LEU B 1 715 ? 24.516 -24.828 -27.375 1 89.38 715 LEU B CA 1
ATOM 12407 C C . LEU B 1 715 ? 24.734 -26.328 -27.547 1 89.38 715 LEU B C 1
ATOM 12409 O O . LEU B 1 715 ? 23.797 -27.125 -27.469 1 89.38 715 LEU B O 1
ATOM 12413 N N . ASP B 1 716 ? 26 -26.672 -27.781 1 84.81 716 ASP B N 1
ATOM 12414 C CA . ASP B 1 716 ? 26.312 -28.094 -27.828 1 84.81 716 ASP B CA 1
ATOM 12415 C C . ASP B 1 716 ? 26.719 -28.609 -26.453 1 84.81 716 ASP B C 1
ATOM 12417 O O . ASP B 1 716 ? 26.672 -27.875 -25.469 1 84.81 716 ASP B O 1
ATOM 12421 N N . ALA B 1 717 ? 26.953 -29.891 -26.344 1 79.69 717 ALA B N 1
ATOM 12422 C CA . ALA B 1 717 ? 27.25 -30.547 -25.078 1 79.69 717 ALA B CA 1
ATOM 12423 C C . ALA B 1 717 ? 28.484 -29.922 -24.422 1 79.69 717 ALA B C 1
ATOM 12425 O O . ALA B 1 717 ? 28.641 -30 -23.203 1 79.69 717 ALA B O 1
ATOM 12426 N N . GLY B 1 718 ? 29.281 -29.297 -25.219 1 75.12 718 GLY B N 1
ATOM 12427 C CA . GLY B 1 718 ? 30.484 -28.688 -24.703 1 75.12 718 GLY B CA 1
ATOM 12428 C C . GLY B 1 718 ? 30.281 -27.219 -24.328 1 75.12 718 GLY B C 1
ATOM 12429 O O . GLY B 1 718 ? 31.234 -26.547 -23.906 1 75.12 718 GLY B O 1
ATOM 12430 N N . GLY B 1 719 ? 29.109 -26.719 -24.5 1 83.5 719 GLY B N 1
ATOM 12431 C CA . GLY B 1 719 ? 28.828 -25.344 -24.141 1 83.5 719 GLY B CA 1
ATOM 12432 C C . GLY B 1 719 ? 29.141 -24.359 -25.25 1 83.5 719 GLY B C 1
ATOM 12433 O O . GLY B 1 719 ? 29.109 -23.141 -25.047 1 83.5 719 GLY B O 1
ATOM 12434 N N . ASN B 1 720 ? 29.5 -24.922 -26.422 1 81.44 720 ASN B N 1
ATOM 12435 C CA . ASN B 1 720 ? 29.766 -24.047 -27.562 1 81.44 720 ASN B CA 1
ATOM 12436 C C . ASN B 1 720 ? 28.469 -23.656 -28.266 1 81.44 720 ASN B C 1
ATOM 12438 O O . ASN B 1 720 ? 27.547 -24.469 -28.359 1 81.44 720 ASN B O 1
ATOM 12442 N N . LYS B 1 721 ? 28.516 -22.422 -28.812 1 88.75 721 LYS B N 1
ATOM 12443 C CA . LYS B 1 721 ? 27.328 -21.969 -29.562 1 88.75 721 LYS B CA 1
ATOM 12444 C C . LYS B 1 721 ? 27.188 -22.719 -30.875 1 88.75 721 LYS B C 1
ATOM 12446 O O . LYS B 1 721 ? 28.172 -22.859 -31.625 1 88.75 721 LYS B O 1
ATOM 12451 N N . ILE B 1 722 ? 26.094 -23.203 -31.141 1 86.94 722 ILE B N 1
ATOM 12452 C CA . ILE B 1 722 ? 25.766 -23.875 -32.375 1 86.94 722 ILE B CA 1
ATOM 12453 C C . ILE B 1 722 ? 24.531 -23.234 -33 1 86.94 722 ILE B C 1
ATOM 12455 O O . ILE B 1 722 ? 23.797 -22.5 -32.344 1 86.94 722 ILE B O 1
ATOM 12459 N N . ASN B 1 723 ? 24.281 -23.469 -34.375 1 88.62 723 ASN B N 1
ATOM 12460 C CA . ASN B 1 723 ? 23.141 -22.953 -35.125 1 88.62 723 ASN B CA 1
ATOM 12461 C C . ASN B 1 723 ? 23.031 -21.438 -35.031 1 88.62 723 ASN B C 1
ATOM 12463 O O . ASN B 1 723 ? 21.938 -20.891 -34.875 1 88.62 723 ASN B O 1
ATOM 12467 N N . THR B 1 724 ? 24.141 -20.766 -34.938 1 87.44 724 THR B N 1
ATOM 12468 C CA . THR B 1 724 ? 24.219 -19.328 -34.719 1 87.44 724 THR B CA 1
ATOM 12469 C C . THR B 1 724 ? 23.547 -18.547 -35.844 1 87.44 724 THR B C 1
ATOM 12471 O O . THR B 1 724 ? 23.234 -17.375 -35.688 1 87.44 724 THR B O 1
ATOM 12474 N N . GLY B 1 725 ? 23.219 -19.156 -36.938 1 80.19 725 GLY B N 1
ATOM 12475 C CA . GLY B 1 725 ? 22.594 -18.5 -38.062 1 80.19 725 GLY B CA 1
ATOM 12476 C C . GLY B 1 725 ? 21.078 -18.469 -37.969 1 80.19 725 GLY B C 1
ATOM 12477 O O . GLY B 1 725 ? 20.422 -17.734 -38.719 1 80.19 725 GLY B O 1
ATOM 12478 N N . THR B 1 726 ? 20.562 -19.25 -37.094 1 83.75 726 THR B N 1
ATOM 12479 C CA . THR B 1 726 ? 19.125 -19.281 -36.969 1 83.75 726 THR B CA 1
ATOM 12480 C C . THR B 1 726 ? 18.609 -18.062 -36.219 1 83.75 726 THR B C 1
ATOM 12482 O O . THR B 1 726 ? 19.312 -17.531 -35.344 1 83.75 726 THR B O 1
ATOM 12485 N N . ALA B 1 727 ? 17.422 -17.641 -36.656 1 78.31 727 ALA B N 1
ATOM 12486 C CA . ALA B 1 727 ? 16.797 -16.516 -35.969 1 78.31 727 ALA B CA 1
ATOM 12487 C C . ALA B 1 727 ? 16.656 -16.797 -34.5 1 78.31 727 ALA B C 1
ATOM 12489 O O . ALA B 1 727 ? 16.797 -15.883 -33.656 1 78.31 727 ALA B O 1
ATOM 12490 N N . LEU B 1 728 ? 16.391 -17.984 -34.062 1 81.5 728 LEU B N 1
ATOM 12491 C CA . LEU B 1 728 ? 16.234 -18.375 -32.688 1 81.5 728 LEU B CA 1
ATOM 12492 C C . LEU B 1 728 ? 17.516 -18.109 -31.891 1 81.5 728 LEU B C 1
ATOM 12494 O O . LEU B 1 728 ? 17.469 -17.453 -30.844 1 81.5 728 LEU B O 1
ATOM 12498 N N . CYS B 1 729 ? 18.594 -18.625 -32.344 1 86.5 729 CYS B N 1
ATOM 12499 C CA . CYS B 1 729 ? 19.844 -18.531 -31.609 1 86.5 729 CYS B CA 1
ATOM 12500 C C . CYS B 1 729 ? 20.391 -17.109 -31.625 1 86.5 729 CYS B C 1
ATOM 12502 O O . CYS B 1 729 ? 21.031 -16.672 -30.672 1 86.5 729 CYS B O 1
ATOM 12504 N N . GLN B 1 730 ? 20.031 -16.391 -32.719 1 82.38 730 GLN B N 1
ATOM 12505 C CA . GLN B 1 730 ? 20.453 -14.992 -32.781 1 82.38 730 GLN B CA 1
ATOM 12506 C C . GLN B 1 730 ? 19.688 -14.141 -31.781 1 82.38 730 GLN B C 1
ATOM 12508 O O . GLN B 1 730 ? 20.266 -13.297 -31.094 1 82.38 730 GLN B O 1
ATOM 12513 N N . SER B 1 731 ? 18.453 -14.406 -31.734 1 81.81 731 SER B N 1
ATOM 12514 C CA . SER B 1 731 ? 17.609 -13.602 -30.859 1 81.81 731 SER B CA 1
ATOM 12515 C C . SER B 1 731 ? 17.828 -13.984 -29.391 1 81.81 731 SER B C 1
ATOM 12517 O O . SER B 1 731 ? 17.578 -13.188 -28.484 1 81.81 731 SER B O 1
ATOM 12519 N N . SER B 1 732 ? 18.281 -15.125 -29.094 1 87.06 732 SER B N 1
ATOM 12520 C CA . SER B 1 732 ? 18.422 -15.609 -27.719 1 87.06 732 SER B CA 1
ATOM 12521 C C . SER B 1 732 ? 19.641 -15.008 -27.047 1 87.06 732 SER B C 1
ATOM 12523 O O . SER B 1 732 ? 19.703 -14.938 -25.812 1 87.06 732 SER B O 1
ATOM 12525 N N . ASN B 1 733 ? 20.641 -14.594 -27.844 1 88.81 733 ASN B N 1
ATOM 12526 C CA . ASN B 1 733 ? 21.891 -14.133 -27.266 1 88.81 733 ASN B CA 1
ATOM 12527 C C . ASN B 1 733 ? 22.406 -15.094 -26.203 1 88.81 733 ASN B C 1
ATOM 12529 O O . ASN B 1 733 ? 22.797 -14.672 -25.125 1 88.81 733 ASN B O 1
ATOM 12533 N N . ILE B 1 734 ? 22.359 -16.344 -26.484 1 89.56 734 ILE B N 1
ATOM 12534 C CA . ILE B 1 734 ? 22.641 -17.375 -25.484 1 89.56 734 ILE B CA 1
ATOM 12535 C C . ILE B 1 734 ? 24.125 -17.406 -25.172 1 89.56 734 ILE B C 1
ATOM 12537 O O . ILE B 1 734 ? 24.969 -17.188 -26.062 1 89.56 734 ILE B O 1
ATOM 12541 N N . GLU B 1 735 ? 24.469 -17.578 -23.875 1 88.19 735 GLU B N 1
ATOM 12542 C CA . GLU B 1 735 ? 25.844 -17.734 -23.406 1 88.19 735 GLU B CA 1
ATOM 12543 C C . GLU B 1 735 ? 25.891 -18.609 -22.156 1 88.19 735 GLU B C 1
ATOM 12545 O O . GLU B 1 735 ? 24.859 -18.922 -21.578 1 88.19 735 GLU B O 1
ATOM 12550 N N . ILE B 1 736 ? 27.047 -19.156 -21.828 1 84 736 ILE B N 1
ATOM 12551 C CA . ILE B 1 736 ? 27.281 -19.875 -20.578 1 84 736 ILE B CA 1
ATOM 12552 C C . ILE B 1 736 ? 28.312 -19.125 -19.75 1 84 736 ILE B C 1
ATOM 12554 O O . ILE B 1 736 ? 29.375 -18.719 -20.25 1 84 736 ILE B O 1
ATOM 12558 N N . ASP B 1 737 ? 27.984 -18.844 -18.516 1 73.81 737 ASP B N 1
ATOM 12559 C CA . ASP B 1 737 ? 28.906 -18.078 -17.688 1 73.81 737 ASP B CA 1
ATOM 12560 C C . ASP B 1 737 ? 29.938 -18.969 -17.016 1 73.81 737 ASP B C 1
ATOM 12562 O O . ASP B 1 737 ? 29.969 -20.188 -17.266 1 73.81 737 ASP B O 1
ATOM 12566 N N . ASN B 1 738 ? 30.781 -18.312 -16.109 1 62.06 738 ASN B N 1
ATOM 12567 C CA . ASN B 1 738 ? 31.906 -19.016 -15.523 1 62.06 738 ASN B CA 1
ATOM 12568 C C . ASN B 1 738 ? 31.453 -20.047 -14.5 1 62.06 738 ASN B C 1
ATOM 12570 O O . ASN B 1 738 ? 32.219 -20.969 -14.156 1 62.06 738 ASN B O 1
ATOM 12574 N N . SER B 1 739 ? 30.281 -19.922 -14.062 1 60.59 739 SER B N 1
ATOM 12575 C CA . SER B 1 739 ? 29.75 -20.875 -13.102 1 60.59 739 SER B CA 1
ATOM 12576 C C . SER B 1 739 ? 29.047 -22.031 -13.805 1 60.59 739 SER B C 1
ATOM 12578 O O . SER B 1 739 ? 28.609 -22.984 -13.156 1 60.59 739 SER B O 1
ATOM 12580 N N . GLY B 1 740 ? 29.047 -21.922 -15.109 1 72 740 GLY B N 1
ATOM 12581 C CA . GLY B 1 740 ? 28.359 -22.938 -15.891 1 72 740 GLY B CA 1
ATOM 12582 C C . GLY B 1 740 ? 26.891 -22.625 -16.094 1 72 740 GLY B C 1
ATOM 12583 O O . GLY B 1 740 ? 26.141 -23.469 -16.609 1 72 740 GLY B O 1
ATOM 12584 N N . ARG B 1 741 ? 26.516 -21.453 -15.719 1 79.69 741 ARG B N 1
ATOM 12585 C CA . ARG B 1 741 ? 25.109 -21.109 -15.898 1 79.69 741 ARG B CA 1
ATOM 12586 C C . ARG B 1 741 ? 24.844 -20.641 -17.328 1 79.69 741 ARG B C 1
ATOM 12588 O O . ARG B 1 741 ? 25.562 -19.781 -17.844 1 79.69 741 ARG B O 1
ATOM 12595 N N . ILE B 1 742 ? 23.875 -21.234 -17.891 1 87.06 742 ILE B N 1
ATOM 12596 C CA . ILE B 1 742 ? 23.438 -20.797 -19.219 1 87.06 742 ILE B CA 1
ATOM 12597 C C . ILE B 1 742 ? 22.547 -19.578 -19.078 1 87.06 742 ILE B C 1
ATOM 12599 O O . ILE B 1 742 ? 21.688 -19.5 -18.203 1 87.06 742 ILE B O 1
ATOM 12603 N N . LYS B 1 743 ? 22.828 -18.578 -19.922 1 89.12 743 LYS B N 1
ATOM 12604 C CA . LYS B 1 743 ? 22.047 -17.344 -19.953 1 89.12 743 LYS B CA 1
ATOM 12605 C C . LYS B 1 743 ? 21.516 -17.062 -21.359 1 89.12 743 LYS B C 1
ATOM 12607 O O . LYS B 1 743 ? 22.219 -17.312 -22.359 1 89.12 743 LYS B O 1
ATOM 12612 N N . PHE B 1 744 ? 20.281 -16.672 -21.484 1 89.69 744 PHE B N 1
ATOM 12613 C CA . PHE B 1 744 ? 19.781 -16.281 -22.812 1 89.69 744 PHE B CA 1
ATOM 12614 C C . PHE B 1 744 ? 18.531 -15.43 -22.688 1 89.69 744 PHE B C 1
ATOM 12616 O O . PHE B 1 744 ? 17.953 -15.32 -21.609 1 89.69 744 PHE B O 1
ATOM 12623 N N . ASP B 1 745 ? 18.125 -14.719 -23.75 1 88.44 745 ASP B N 1
ATOM 12624 C CA . ASP B 1 745 ? 16.906 -13.938 -23.844 1 88.44 745 ASP B CA 1
ATOM 12625 C C . ASP B 1 745 ? 15.75 -14.789 -24.375 1 88.44 745 ASP B C 1
ATOM 12627 O O . ASP B 1 745 ? 15.945 -15.609 -25.281 1 88.44 745 ASP B O 1
ATOM 12631 N N . ASN B 1 746 ? 14.641 -14.672 -23.734 1 87.81 746 ASN B N 1
ATOM 12632 C CA . ASN B 1 746 ? 13.453 -15.422 -24.156 1 87.81 746 ASN B CA 1
ATOM 12633 C C . ASN B 1 746 ? 12.172 -14.633 -23.891 1 87.81 746 ASN B C 1
ATOM 12635 O O . ASN B 1 746 ? 11.477 -14.891 -22.906 1 87.81 746 ASN B O 1
ATOM 12639 N N . GLY B 1 747 ? 11.859 -13.727 -24.797 1 85.88 747 GLY B N 1
ATOM 12640 C CA . GLY B 1 747 ? 10.68 -12.883 -24.641 1 85.88 747 GLY B CA 1
ATOM 12641 C C . GLY B 1 747 ? 9.406 -13.539 -25.109 1 85.88 747 GLY B C 1
ATOM 12642 O O . GLY B 1 747 ? 9.445 -14.547 -25.828 1 85.88 747 GLY B O 1
ATOM 12643 N N . LEU B 1 748 ? 8.234 -13 -24.766 1 90.25 748 LEU B N 1
ATOM 12644 C CA . LEU B 1 748 ? 6.922 -13.516 -25.125 1 90.25 748 LEU B CA 1
ATOM 12645 C C . LEU B 1 748 ? 6.656 -13.297 -26.609 1 90.25 748 LEU B C 1
ATOM 12647 O O . LEU B 1 748 ? 7.027 -12.266 -27.172 1 90.25 748 LEU B O 1
ATOM 12651 N N . GLN B 1 749 ? 6.078 -14.344 -27.188 1 88.31 749 GLN B N 1
ATOM 12652 C CA . GLN B 1 749 ? 5.656 -14.32 -28.594 1 88.31 749 GLN B CA 1
ATOM 12653 C C . GLN B 1 749 ? 4.379 -15.125 -28.797 1 88.31 749 GLN B C 1
ATOM 12655 O O . GLN B 1 749 ? 4.016 -15.945 -27.938 1 88.31 749 GLN B O 1
ATOM 12660 N N . ASN B 1 750 ? 3.664 -14.82 -29.938 1 91 750 ASN B N 1
ATOM 12661 C CA . ASN B 1 750 ? 2.512 -15.633 -30.328 1 91 750 ASN B CA 1
ATOM 12662 C C . ASN B 1 750 ? 2.932 -16.859 -31.141 1 91 750 ASN B C 1
ATOM 12664 O O . ASN B 1 750 ? 2.768 -16.891 -32.344 1 91 750 ASN B O 1
ATOM 12668 N N . ILE B 1 751 ? 3.41 -17.938 -30.484 1 83.12 751 ILE B N 1
ATOM 12669 C CA . ILE B 1 751 ? 3.998 -19.016 -31.281 1 83.12 751 ILE B CA 1
ATOM 12670 C C . ILE B 1 751 ? 3.475 -20.359 -30.781 1 83.12 751 ILE B C 1
ATOM 12672 O O . ILE B 1 751 ? 3.885 -21.406 -31.281 1 83.12 751 ILE B O 1
ATOM 12676 N N . GLY B 1 752 ? 2.562 -20.406 -29.891 1 85 752 GLY B N 1
ATOM 12677 C CA . GLY B 1 752 ? 2.16 -21.688 -29.344 1 85 752 GLY B CA 1
ATOM 12678 C C . GLY B 1 752 ? 0.756 -22.094 -29.75 1 85 752 GLY B C 1
ATOM 12679 O O . GLY B 1 752 ? 0.103 -21.406 -30.531 1 85 752 GLY B O 1
ATOM 12680 N N . ALA B 1 753 ? 0.416 -23.281 -29.328 1 92.12 753 ALA B N 1
ATOM 12681 C CA . ALA B 1 753 ? -0.937 -23.812 -29.438 1 92.12 753 ALA B CA 1
ATOM 12682 C C . ALA B 1 753 ? -1.206 -24.844 -28.344 1 92.12 753 ALA B C 1
ATOM 12684 O O . ALA B 1 753 ? -0.28 -25.5 -27.844 1 92.12 753 ALA B O 1
ATOM 12685 N N . THR B 1 754 ? -2.453 -24.969 -27.938 1 94.62 754 THR B N 1
ATOM 12686 C CA . THR B 1 754 ? -2.873 -25.922 -26.922 1 94.62 754 THR B CA 1
ATOM 12687 C C . THR B 1 754 ? -4.223 -26.547 -27.281 1 94.62 754 THR B C 1
ATOM 12689 O O . THR B 1 754 ? -5.172 -25.812 -27.609 1 94.62 754 THR B O 1
ATOM 12692 N N . ASN B 1 755 ? -4.281 -27.859 -27.25 1 96.38 755 ASN B N 1
ATOM 12693 C CA . ASN B 1 755 ? -5.527 -28.594 -27.453 1 96.38 755 ASN B CA 1
ATOM 12694 C C . ASN B 1 755 ? -5.898 -29.422 -26.234 1 96.38 755 ASN B C 1
ATOM 12696 O O . ASN B 1 755 ? -5.035 -30.047 -25.609 1 96.38 755 ASN B O 1
ATOM 12700 N N . THR B 1 756 ? -7.164 -29.391 -25.859 1 97.31 756 THR B N 1
ATOM 12701 C CA . THR B 1 756 ? -7.645 -30.25 -24.781 1 97.31 756 THR B CA 1
ATOM 12702 C C . THR B 1 756 ? -9.07 -30.703 -25.047 1 97.31 756 THR B C 1
ATOM 12704 O O . THR B 1 756 ? -9.828 -30.031 -25.75 1 97.31 756 THR B O 1
ATOM 12707 N N . SER B 1 757 ? -9.414 -31.875 -24.641 1 98.19 757 SER B N 1
ATOM 12708 C CA . SER B 1 757 ? -10.758 -32.438 -24.734 1 98.19 757 SER B CA 1
ATOM 12709 C C . SER B 1 757 ? -11.023 -33.438 -23.625 1 98.19 757 SER B C 1
ATOM 12711 O O . SER B 1 757 ? -10.086 -33.906 -22.984 1 98.19 757 SER B O 1
ATOM 12713 N N . GLY B 1 758 ? -12.289 -33.688 -23.359 1 98.19 758 GLY B N 1
ATOM 12714 C CA . GLY B 1 758 ? -12.648 -34.625 -22.312 1 98.19 758 GLY B CA 1
ATOM 12715 C C . GLY B 1 758 ? -14.141 -34.656 -22.047 1 98.19 758 GLY B C 1
ATOM 12716 O O . GLY B 1 758 ? -14.945 -34.219 -22.875 1 98.19 758 GLY B O 1
ATOM 12717 N N . TYR B 1 759 ? -14.531 -35.344 -20.891 1 98.19 759 TYR B N 1
ATOM 12718 C CA . TYR B 1 759 ? -15.914 -35.5 -20.484 1 98.19 759 TYR B CA 1
ATOM 12719 C C . TYR B 1 759 ? -16.125 -35.062 -19.047 1 98.19 759 TYR B C 1
ATOM 12721 O O . TYR B 1 759 ? -15.273 -35.312 -18.188 1 98.19 759 TYR B O 1
ATOM 12729 N N . ASP B 1 760 ? -17.234 -34.469 -18.844 1 97.81 760 ASP B N 1
ATOM 12730 C CA . ASP B 1 760 ? -17.719 -34.188 -17.484 1 97.81 760 ASP B CA 1
ATOM 12731 C C . ASP B 1 760 ? -19.016 -34.938 -17.219 1 97.81 760 ASP B C 1
ATOM 12733 O O . ASP B 1 760 ? -19.953 -34.906 -18.016 1 97.81 760 ASP B O 1
ATOM 12737 N N . ILE B 1 761 ? -19.031 -35.594 -16.062 1 97.81 761 ILE B N 1
ATOM 12738 C CA . ILE B 1 761 ? -20.203 -36.344 -15.656 1 97.81 761 ILE B CA 1
ATOM 12739 C C . ILE B 1 761 ? -20.672 -35.875 -14.289 1 97.81 761 ILE B C 1
ATOM 12741 O O . ILE B 1 761 ? -19.891 -35.781 -13.344 1 97.81 761 ILE B O 1
ATOM 12745 N N . ASN B 1 762 ? -21.922 -35.625 -14.211 1 96.44 762 ASN B N 1
ATOM 12746 C CA . ASN B 1 762 ? -22.531 -35.219 -12.945 1 96.44 762 ASN B CA 1
ATOM 12747 C C . ASN B 1 762 ? -23.781 -36.031 -12.641 1 96.44 762 ASN B C 1
ATOM 12749 O O . ASN B 1 762 ? -24.641 -36.188 -13.5 1 96.44 762 ASN B O 1
ATOM 12753 N N . VAL B 1 763 ? -23.844 -36.562 -11.438 1 96.62 763 VAL B N 1
ATOM 12754 C CA . VAL B 1 763 ? -25.016 -37.25 -10.914 1 96.62 763 VAL B CA 1
ATOM 12755 C C . VAL B 1 763 ? -25.484 -36.562 -9.633 1 96.62 763 VAL B C 1
ATOM 12757 O O . VAL B 1 763 ? -24.703 -36.406 -8.688 1 96.62 763 VAL B O 1
ATOM 12760 N N . ALA B 1 764 ? -26.672 -36.156 -9.648 1 94.69 764 ALA B N 1
ATOM 12761 C CA . ALA B 1 764 ? -27.266 -35.562 -8.453 1 94.69 764 ALA B CA 1
ATOM 12762 C C . ALA B 1 764 ? -28.531 -36.312 -8.047 1 94.69 764 ALA B C 1
ATOM 12764 O O . ALA B 1 764 ? -29.359 -36.656 -8.898 1 94.69 764 ALA B O 1
ATOM 12765 N N . TYR B 1 765 ? -28.656 -36.594 -6.754 1 96.12 765 TYR B N 1
ATOM 12766 C CA . TYR B 1 765 ? -29.812 -37.312 -6.25 1 96.12 765 TYR B CA 1
ATOM 12767 C C . TYR B 1 765 ? -30.266 -36.75 -4.91 1 96.12 765 TYR B C 1
ATOM 12769 O O . TYR B 1 765 ? -29.5 -36.75 -3.941 1 96.12 765 TYR B O 1
ATOM 12777 N N . VAL B 1 766 ? -31.438 -36.281 -4.816 1 95.25 766 VAL B N 1
ATOM 12778 C CA . VAL B 1 766 ? -32.094 -35.844 -3.584 1 95.25 766 VAL B CA 1
ATOM 12779 C C . VAL B 1 766 ? -33.25 -36.75 -3.25 1 95.25 766 VAL B C 1
ATOM 12781 O O . VAL B 1 766 ? -34.156 -36.938 -4.074 1 95.25 766 VAL B O 1
ATOM 12784 N N . PHE B 1 767 ? -33.25 -37.281 -2.078 1 95.25 767 PHE B N 1
ATOM 12785 C CA . PHE B 1 767 ? -34.281 -38.219 -1.734 1 95.25 767 PHE B CA 1
ATOM 12786 C C . PHE B 1 767 ? -34.469 -38.281 -0.225 1 95.25 767 PHE B C 1
ATOM 12788 O O . PHE B 1 767 ? -33.688 -37.719 0.535 1 95.25 767 PHE B O 1
ATOM 12795 N N . ASN B 1 768 ? -35.562 -38.812 0.165 1 95.88 768 ASN B N 1
ATOM 12796 C CA . ASN B 1 768 ? -35.875 -39.094 1.568 1 95.88 768 ASN B CA 1
ATOM 12797 C C . ASN B 1 768 ? -35.812 -40.594 1.878 1 95.88 768 ASN B C 1
ATOM 12799 O O . ASN B 1 768 ? -36.375 -41.406 1.151 1 95.88 768 ASN B O 1
ATOM 12803 N N . ALA B 1 769 ? -35 -40.875 2.787 1 95.88 769 ALA B N 1
ATOM 12804 C CA . ALA B 1 769 ? -34.906 -42.281 3.234 1 95.88 769 ALA B CA 1
ATOM 12805 C C . ALA B 1 769 ? -34.594 -42.344 4.723 1 95.88 769 ALA B C 1
ATOM 12807 O O . ALA B 1 769 ? -33.844 -41.5 5.242 1 95.88 769 ALA B O 1
ATOM 12808 N N . PHE B 1 770 ? -35.219 -43.312 5.457 1 96 770 PHE B N 1
ATOM 12809 C CA . PHE B 1 770 ? -34.969 -43.594 6.863 1 96 770 PHE B CA 1
ATOM 12810 C C . PHE B 1 770 ? -35.281 -42.375 7.727 1 96 770 PHE B C 1
ATOM 12812 O O . PHE B 1 770 ? -34.594 -42.094 8.719 1 96 770 PHE B O 1
ATOM 12819 N N . GLY B 1 771 ? -36.094 -41.562 7.34 1 95 771 GLY B N 1
ATOM 12820 C CA . GLY B 1 771 ? -36.531 -40.375 8.086 1 95 771 GLY B CA 1
ATOM 12821 C C . GLY B 1 771 ? -35.594 -39.219 7.957 1 95 771 GLY B C 1
ATOM 12822 O O . GLY B 1 771 ? -35.688 -38.25 8.711 1 95 771 GLY B O 1
ATOM 12823 N N . LEU B 1 772 ? -34.75 -39.344 7.074 1 97.25 772 LEU B N 1
ATOM 12824 C CA . LEU B 1 772 ? -33.75 -38.312 6.875 1 97.25 772 LEU B CA 1
ATOM 12825 C C . LEU B 1 772 ? -33.812 -37.75 5.457 1 97.25 772 LEU B C 1
ATOM 12827 O O . LEU B 1 772 ? -34.312 -38.406 4.543 1 97.25 772 LEU B O 1
ATOM 12831 N N . ASP B 1 773 ? -33.469 -36.531 5.289 1 96.62 773 ASP B N 1
ATOM 12832 C CA . ASP B 1 773 ? -33.281 -35.938 3.973 1 96.62 773 ASP B CA 1
ATOM 12833 C C . ASP B 1 773 ? -31.859 -36.188 3.459 1 96.62 773 ASP B C 1
ATOM 12835 O O . ASP B 1 773 ? -30.875 -35.906 4.145 1 96.62 773 ASP B O 1
ATOM 12839 N N . TRP B 1 774 ? -31.766 -36.781 2.252 1 96.44 774 TRP B N 1
ATOM 12840 C CA . TRP B 1 774 ? -30.469 -37.156 1.693 1 96.44 774 TRP B CA 1
ATOM 12841 C C . TRP B 1 774 ? -30.172 -36.344 0.434 1 96.44 774 TRP B C 1
ATOM 12843 O O . TRP B 1 774 ? -31.078 -36.094 -0.366 1 96.44 774 TRP B O 1
ATOM 12853 N N . LYS B 1 775 ? -29.047 -35.938 0.315 1 96.19 775 LYS B N 1
ATOM 12854 C CA . LYS B 1 775 ? -28.5 -35.344 -0.91 1 96.19 775 LYS B CA 1
ATOM 12855 C C . LYS B 1 775 ? -27.172 -36.031 -1.295 1 96.19 775 LYS B C 1
ATOM 12857 O O . LYS B 1 775 ? -26.25 -36.094 -0.492 1 96.19 775 LYS B O 1
ATOM 12862 N N . ALA B 1 776 ? -27.141 -36.562 -2.514 1 96.31 776 ALA B N 1
ATOM 12863 C CA . ALA B 1 776 ? -25.922 -37.188 -3.029 1 96.31 776 ALA B CA 1
ATOM 12864 C C . ALA B 1 776 ? -25.484 -36.531 -4.34 1 96.31 776 ALA B C 1
ATOM 12866 O O . ALA B 1 776 ? -26.312 -36.312 -5.238 1 96.31 776 ALA B O 1
ATOM 12867 N N . GLY B 1 777 ? -24.281 -36.094 -4.395 1 95.75 777 GLY B N 1
ATOM 12868 C CA . GLY B 1 777 ? -23.672 -35.562 -5.602 1 95.75 777 GLY B CA 1
ATOM 12869 C C . GLY B 1 777 ? -22.391 -36.281 -6.004 1 95.75 777 GLY B C 1
ATOM 12870 O O . GLY B 1 777 ? -21.531 -36.531 -5.168 1 95.75 777 GLY B O 1
ATOM 12871 N N . TRP B 1 778 ? -22.359 -36.656 -7.238 1 97.5 778 TRP B N 1
ATOM 12872 C CA . TRP B 1 778 ? -21.203 -37.312 -7.805 1 97.5 778 TRP B CA 1
ATOM 12873 C C . TRP B 1 778 ? -20.734 -36.625 -9.07 1 97.5 778 TRP B C 1
ATOM 12875 O O . TRP B 1 778 ? -21.438 -36.594 -10.086 1 97.5 778 TRP B O 1
ATOM 12885 N N . ASP B 1 779 ? -19.547 -36 -9.016 1 97.38 779 ASP B N 1
ATOM 12886 C CA . ASP B 1 779 ? -18.938 -35.281 -10.133 1 97.38 779 ASP B CA 1
ATOM 12887 C C . ASP B 1 779 ? -17.656 -35.938 -10.602 1 97.38 779 ASP B C 1
ATOM 12889 O O . ASP B 1 779 ? -16.766 -36.219 -9.805 1 97.38 779 ASP B O 1
ATOM 12893 N N . SER B 1 780 ? -17.562 -36.156 -11.883 1 98.19 780 SER B N 1
ATOM 12894 C CA . SER B 1 780 ? -16.375 -36.781 -12.453 1 98.19 780 SER B CA 1
ATOM 12895 C C . SER B 1 780 ? -15.953 -36.094 -13.734 1 98.19 780 SER B C 1
ATOM 12897 O O . SER B 1 780 ? -16.797 -35.625 -14.508 1 98.19 780 SER B O 1
ATOM 12899 N N . SER B 1 781 ? -14.648 -36 -13.93 1 98.25 781 SER B N 1
ATOM 12900 C CA . SER B 1 781 ? -14.07 -35.469 -15.164 1 98.25 781 SER B CA 1
ATOM 12901 C C . SER B 1 781 ? -13.062 -36.469 -15.758 1 98.25 781 SER B C 1
ATOM 12903 O O . SER B 1 781 ? -12.211 -37 -15.039 1 98.25 781 SER B O 1
ATOM 12905 N N . ILE B 1 782 ? -13.18 -36.688 -17.031 1 98.56 782 ILE B N 1
ATOM 12906 C CA . ILE B 1 782 ? -12.266 -37.531 -17.797 1 98.56 782 ILE B CA 1
ATOM 12907 C C . ILE B 1 782 ? -11.5 -36.656 -18.812 1 98.56 782 ILE B C 1
ATOM 12909 O O . ILE B 1 782 ? -12.109 -36 -19.656 1 98.56 782 ILE B O 1
ATOM 12913 N N . LEU B 1 783 ? -10.211 -36.719 -18.719 1 98.38 783 LEU B N 1
ATOM 12914 C CA . LEU B 1 783 ? -9.367 -36.031 -19.672 1 98.38 783 LEU B CA 1
ATOM 12915 C C . LEU B 1 783 ? -8.977 -36.938 -20.828 1 98.38 783 LEU B C 1
ATOM 12917 O O . LEU B 1 783 ? -8.289 -37.938 -20.625 1 98.38 783 LEU B O 1
ATOM 12921 N N . SER B 1 784 ? -9.352 -36.5 -22.047 1 98.19 784 SER B N 1
ATOM 12922 C CA . SER B 1 784 ? -9.078 -37.344 -23.219 1 98.19 784 SER B CA 1
ATOM 12923 C C . SER B 1 784 ? -7.797 -36.875 -23.922 1 98.19 784 SER B C 1
ATOM 12925 O O . SER B 1 784 ? -7.066 -37.719 -24.469 1 98.19 784 SER B O 1
ATOM 12927 N N . GLU B 1 785 ? -7.68 -35.594 -23.906 1 97.44 785 GLU B N 1
ATOM 12928 C CA . GLU B 1 785 ? -6.516 -35.031 -24.594 1 97.44 785 GLU B CA 1
ATOM 12929 C C . GLU B 1 785 ? -6.047 -33.75 -23.938 1 97.44 785 GLU B C 1
ATOM 12931 O O . GLU B 1 785 ? -6.863 -32.938 -23.516 1 97.44 785 GLU B O 1
ATOM 12936 N N . TYR B 1 786 ? -4.758 -33.656 -23.844 1 96.88 786 TYR B N 1
ATOM 12937 C CA . TYR B 1 786 ? -4.098 -32.406 -23.516 1 96.88 786 TYR B CA 1
ATOM 12938 C C . TYR B 1 786 ? -2.729 -32.312 -24.172 1 96.88 786 TYR B C 1
ATOM 12940 O O . TYR B 1 786 ? -1.773 -32.938 -23.734 1 96.88 786 TYR B O 1
ATOM 12948 N N . GLU B 1 787 ? -2.627 -31.406 -25.156 1 94.62 787 GLU B N 1
ATOM 12949 C CA . GLU B 1 787 ? -1.398 -31.281 -25.938 1 94.62 787 GLU B CA 1
ATOM 12950 C C . GLU B 1 787 ? -1.013 -29.812 -26.125 1 94.62 787 GLU B C 1
ATOM 12952 O O . GLU B 1 787 ? -1.878 -28.969 -26.328 1 94.62 787 GLU B O 1
ATOM 12957 N N . GLU B 1 788 ? 0.254 -29.609 -25.938 1 89.38 788 GLU B N 1
ATOM 12958 C CA . GLU B 1 788 ? 0.818 -28.297 -26.281 1 89.38 788 GLU B CA 1
ATOM 12959 C C . GLU B 1 788 ? 1.768 -28.422 -27.484 1 89.38 788 GLU B C 1
ATOM 12961 O O . GLU B 1 788 ? 2.473 -29.422 -27.625 1 89.38 788 GLU B O 1
ATOM 12966 N N . PHE B 1 789 ? 1.706 -27.375 -28.25 1 86.5 789 PHE B N 1
ATOM 12967 C CA . PHE B 1 789 ? 2.531 -27.406 -29.453 1 86.5 789 PHE B CA 1
ATOM 12968 C C . PHE B 1 789 ? 3.615 -26.344 -29.391 1 86.5 789 PHE B C 1
ATOM 12970 O O . PHE B 1 789 ? 3.354 -25.203 -28.984 1 86.5 789 PHE B O 1
ATOM 12977 N N . ASP B 1 790 ? 4.852 -26.781 -29.75 1 73.19 790 ASP B N 1
ATOM 12978 C CA . ASP B 1 790 ? 5.934 -25.812 -29.859 1 73.19 790 ASP B CA 1
ATOM 12979 C C . ASP B 1 790 ? 5.879 -25.078 -31.188 1 73.19 790 ASP B C 1
ATOM 12981 O O . ASP B 1 790 ? 4.996 -25.328 -32 1 73.19 790 ASP B O 1
ATOM 12985 N N . PRO B 1 791 ? 6.77 -24.094 -31.375 1 70.81 791 PRO B N 1
ATOM 12986 C CA . PRO B 1 791 ? 6.707 -23.297 -32.594 1 70.81 791 PRO B CA 1
ATOM 12987 C C . PRO B 1 791 ? 6.938 -24.125 -33.844 1 70.81 791 PRO B C 1
ATOM 12989 O O . PRO B 1 791 ? 6.516 -23.734 -34.938 1 70.81 791 PRO B O 1
ATOM 12992 N N . ASP B 1 792 ? 7.566 -25.25 -33.719 1 71.38 792 ASP B N 1
ATOM 12993 C CA . ASP B 1 792 ? 7.816 -26.109 -34.875 1 71.38 792 ASP B CA 1
ATOM 12994 C C . ASP B 1 792 ? 6.645 -27.062 -35.094 1 71.38 792 ASP B C 1
ATOM 12996 O O . ASP B 1 792 ? 6.652 -27.844 -36.062 1 71.38 792 ASP B O 1
ATOM 13000 N N . GLY B 1 793 ? 5.668 -26.984 -34.281 1 77.81 793 GLY B N 1
ATOM 13001 C CA . GLY B 1 793 ? 4.469 -27.781 -34.469 1 77.81 793 GLY B CA 1
ATOM 13002 C C . GLY B 1 793 ? 4.535 -29.141 -33.781 1 77.81 793 GLY B C 1
ATOM 13003 O O . GLY B 1 793 ? 3.662 -29.984 -33.969 1 77.81 793 GLY B O 1
ATOM 13004 N N . ASN B 1 794 ? 5.582 -29.344 -33.031 1 81.25 794 ASN B N 1
ATOM 13005 C CA . ASN B 1 794 ? 5.672 -30.594 -32.281 1 81.25 794 ASN B CA 1
ATOM 13006 C C . ASN B 1 794 ? 4.766 -30.594 -31.062 1 81.25 794 ASN B C 1
ATOM 13008 O O . ASN B 1 794 ? 4.754 -29.641 -30.297 1 81.25 794 ASN B O 1
ATOM 13012 N N . ALA B 1 795 ? 4.027 -31.703 -30.953 1 88.38 795 ALA B N 1
ATOM 13013 C CA . ALA B 1 795 ? 3.078 -31.812 -29.844 1 88.38 795 ALA B CA 1
ATOM 13014 C C . ALA B 1 795 ? 3.74 -32.406 -28.609 1 88.38 795 ALA B C 1
ATOM 13016 O O . ALA B 1 795 ? 4.527 -33.375 -28.719 1 88.38 795 ALA B O 1
ATOM 13017 N N . VAL B 1 796 ? 3.51 -31.844 -27.5 1 84.31 796 VAL B N 1
ATOM 13018 C CA . VAL B 1 796 ? 3.869 -32.406 -26.203 1 84.31 796 VAL B CA 1
ATOM 13019 C C . VAL B 1 796 ? 2.607 -32.812 -25.453 1 84.31 796 VAL B C 1
ATOM 13021 O O . VAL B 1 796 ? 1.75 -31.969 -25.156 1 84.31 796 VAL B O 1
ATOM 13024 N N . ASP B 1 797 ? 2.535 -34.062 -25.156 1 92.44 797 ASP B N 1
ATOM 13025 C CA . ASP B 1 797 ? 1.365 -34.625 -24.484 1 92.44 797 ASP B CA 1
ATOM 13026 C C . ASP B 1 797 ? 1.504 -34.5 -22.969 1 92.44 797 ASP B C 1
ATOM 13028 O O . ASP B 1 797 ? 2.498 -34.969 -22.391 1 92.44 797 ASP B O 1
ATOM 13032 N N . TYR B 1 798 ? 0.506 -33.969 -22.297 1 93.44 798 TYR B N 1
ATOM 13033 C CA . TYR B 1 798 ? 0.528 -33.812 -20.844 1 93.44 798 TYR B CA 1
ATOM 13034 C C . TYR B 1 798 ? -0.494 -34.719 -20.188 1 93.44 798 TYR B C 1
ATOM 13036 O O . TYR B 1 798 ? -0.501 -34.875 -18.953 1 93.44 798 TYR B O 1
ATOM 13044 N N . ARG B 1 799 ? -1.388 -35.344 -20.969 1 96.62 799 ARG B N 1
ATOM 13045 C CA . ARG B 1 799 ? -2.42 -36.219 -20.391 1 96.62 799 ARG B CA 1
ATOM 13046 C C . ARG B 1 799 ? -1.801 -37.344 -19.594 1 96.62 799 ARG B C 1
ATOM 13048 O O . ARG B 1 799 ? -1.022 -38.156 -20.125 1 96.62 799 ARG B O 1
ATOM 13055 N N . GLY B 1 800 ? -2.182 -37.375 -18.297 1 96.94 800 GLY B N 1
ATOM 13056 C CA . GLY B 1 800 ? -1.705 -38.469 -17.453 1 96.94 800 GLY B CA 1
ATOM 13057 C C . GLY B 1 800 ? -0.357 -38.156 -16.812 1 96.94 800 GLY B C 1
ATOM 13058 O O . GLY B 1 800 ? 0.26 -39.062 -16.234 1 96.94 800 GLY B O 1
ATOM 13059 N N . TYR B 1 801 ? 0.09 -36.969 -16.953 1 94.5 801 TYR B N 1
ATOM 13060 C CA . TYR B 1 801 ? 1.411 -36.656 -16.422 1 94.5 801 TYR B CA 1
ATOM 13061 C C . TYR B 1 801 ? 1.313 -35.688 -15.266 1 94.5 801 TYR B C 1
ATOM 13063 O O . TYR B 1 801 ? 0.388 -34.875 -15.211 1 94.5 801 TYR B O 1
ATOM 13071 N N . ILE B 1 802 ? 2.143 -35.812 -14.312 1 94 802 ILE B N 1
ATOM 13072 C CA . ILE B 1 802 ? 2.432 -34.844 -13.273 1 94 802 ILE B CA 1
ATOM 13073 C C . ILE B 1 802 ? 3.795 -34.188 -13.531 1 94 802 ILE B C 1
ATOM 13075 O O . ILE B 1 802 ? 4.742 -34.875 -13.93 1 94 802 ILE B O 1
ATOM 13079 N N . THR B 1 803 ? 3.855 -32.875 -13.367 1 89.56 803 THR B N 1
ATOM 13080 C CA . THR B 1 803 ? 5.035 -32.156 -13.82 1 89.56 803 THR B CA 1
ATOM 13081 C C . THR B 1 803 ? 5.754 -31.484 -12.648 1 89.56 803 THR B C 1
ATOM 13083 O O . THR B 1 803 ? 5.277 -31.547 -11.516 1 89.56 803 THR B O 1
ATOM 13086 N N . GLY B 1 804 ? 6.898 -30.906 -12.969 1 81.69 804 GLY B N 1
ATOM 13087 C CA . GLY B 1 804 ? 7.664 -30.203 -11.953 1 81.69 804 GLY B CA 1
ATOM 13088 C C . GLY B 1 804 ? 7.316 -28.734 -11.859 1 81.69 804 GLY B C 1
ATOM 13089 O O . GLY B 1 804 ? 7.879 -28 -11.039 1 81.69 804 GLY B O 1
ATOM 13090 N N . GLY B 1 805 ? 6.293 -28.219 -12.617 1 77.19 805 GLY B N 1
ATOM 13091 C CA . GLY B 1 805 ? 6.098 -26.781 -12.547 1 77.19 805 GLY B CA 1
ATOM 13092 C C . GLY B 1 805 ? 4.742 -26.344 -13.07 1 77.19 805 GLY B C 1
ATOM 13093 O O . GLY B 1 805 ? 4.254 -25.266 -12.719 1 77.19 805 GLY B O 1
ATOM 13094 N N . VAL B 1 806 ? 4.172 -27.078 -13.961 1 81.94 806 VAL B N 1
ATOM 13095 C CA . VAL B 1 806 ? 2.938 -26.609 -14.586 1 81.94 806 VAL B CA 1
ATOM 13096 C C . VAL B 1 806 ? 1.752 -27.422 -14.055 1 81.94 806 VAL B C 1
ATOM 13098 O O . VAL B 1 806 ? 0.652 -27.344 -14.609 1 81.94 806 VAL B O 1
ATOM 13101 N N . GLY B 1 807 ? 1.997 -28.234 -13.062 1 89 807 GLY B N 1
ATOM 13102 C CA . GLY B 1 807 ? 0.91 -28.922 -12.383 1 89 807 GLY B CA 1
ATOM 13103 C C . GLY B 1 807 ? 0.673 -30.328 -12.898 1 89 807 GLY B C 1
ATOM 13104 O O . GLY B 1 807 ? 1.614 -31.016 -13.312 1 89 807 GLY B O 1
ATOM 13105 N N . ALA B 1 808 ? -0.549 -30.828 -12.68 1 94.75 808 ALA B N 1
ATOM 13106 C CA . ALA B 1 808 ? -0.897 -32.219 -12.961 1 94.75 808 ALA B CA 1
ATOM 13107 C C . ALA B 1 808 ? -2.096 -32.281 -13.906 1 94.75 808 ALA B C 1
ATOM 13109 O O . ALA B 1 808 ? -3.006 -31.469 -13.836 1 94.75 808 ALA B O 1
ATOM 13110 N N . TYR B 1 809 ? -2.035 -33.281 -14.719 1 96.56 809 TYR B N 1
ATOM 13111 C CA . TYR B 1 809 ? -3.086 -33.531 -15.695 1 96.56 809 TYR B CA 1
ATOM 13112 C C . TYR B 1 809 ? -3.574 -34.969 -15.617 1 96.56 809 TYR B C 1
ATOM 13114 O O . TYR B 1 809 ? -3.363 -35.75 -16.547 1 96.56 809 TYR B O 1
ATOM 13122 N N . ALA B 1 810 ? -4.297 -35.219 -14.594 1 97.88 810 ALA B N 1
ATOM 13123 C CA . ALA B 1 810 ? -4.816 -36.562 -14.352 1 97.88 810 ALA B CA 1
ATOM 13124 C C . ALA B 1 810 ? -5.859 -36.938 -15.398 1 97.88 810 ALA B C 1
ATOM 13126 O O . ALA B 1 810 ? -6.676 -36.094 -15.797 1 97.88 810 ALA B O 1
ATOM 13127 N N . LYS B 1 811 ? -5.891 -38.25 -15.672 1 98.12 811 LYS B N 1
ATOM 13128 C CA . LYS B 1 811 ? -6.852 -38.719 -16.656 1 98.12 811 LYS B CA 1
ATOM 13129 C C . LYS B 1 811 ? -8.266 -38.75 -16.094 1 98.12 811 LYS B C 1
ATOM 13131 O O . LYS B 1 811 ? -9.242 -38.625 -16.828 1 98.12 811 LYS B O 1
ATOM 13136 N N . PHE B 1 812 ? -8.273 -39 -14.844 1 98.38 812 PHE B N 1
ATOM 13137 C CA . PHE B 1 812 ? -9.578 -39.156 -14.203 1 98.38 812 PHE B CA 1
ATOM 13138 C C . PHE B 1 812 ? -9.57 -38.531 -12.812 1 98.38 812 PHE B C 1
ATOM 13140 O O . PHE B 1 812 ? -8.656 -38.75 -12.023 1 98.38 812 PHE B O 1
ATOM 13147 N N . LYS B 1 813 ? -10.523 -37.688 -12.516 1 98.5 813 LYS B N 1
ATOM 13148 C CA . LYS B 1 813 ? -10.812 -37.125 -11.195 1 98.5 813 LYS B CA 1
ATOM 13149 C C . LYS B 1 813 ? -12.289 -37.312 -10.844 1 98.5 813 LYS B C 1
ATOM 13151 O O . LYS B 1 813 ? -13.156 -37.188 -11.719 1 98.5 813 LYS B O 1
ATOM 13156 N N . SER B 1 814 ? -12.547 -37.469 -9.562 1 98.44 814 SER B N 1
ATOM 13157 C CA . SER B 1 814 ? -13.93 -37.719 -9.148 1 98.44 814 SER B CA 1
ATOM 13158 C C . SER B 1 814 ? -14.164 -37.219 -7.723 1 98.44 814 SER B C 1
ATOM 13160 O O . SER B 1 814 ? -13.32 -37.406 -6.844 1 98.44 814 SER B O 1
ATOM 13162 N N . ASN B 1 815 ? -15.266 -36.562 -7.516 1 97.94 815 ASN B N 1
ATOM 13163 C CA . ASN B 1 815 ? -15.695 -36.094 -6.203 1 97.94 815 ASN B CA 1
ATOM 13164 C C . ASN B 1 815 ? -17.078 -36.625 -5.84 1 97.94 815 ASN B C 1
ATOM 13166 O O . ASN B 1 815 ? -18.016 -36.531 -6.633 1 97.94 815 ASN B O 1
ATOM 13170 N N . LEU B 1 816 ? -17.188 -37.188 -4.676 1 97.94 816 LEU B N 1
ATOM 13171 C CA . LEU B 1 816 ? -18.453 -37.688 -4.137 1 97.94 816 LEU B CA 1
ATOM 13172 C C . LEU B 1 816 ? -18.844 -36.938 -2.871 1 97.94 816 LEU B C 1
ATOM 13174 O O . LEU B 1 816 ? -18 -36.75 -1.979 1 97.94 816 LEU B O 1
ATOM 13178 N N . ASN B 1 817 ? -20.016 -36.5 -2.818 1 96.5 817 ASN B N 1
ATOM 13179 C CA . ASN B 1 817 ? -20.578 -35.812 -1.646 1 96.5 817 ASN B CA 1
ATOM 13180 C C . ASN B 1 817 ? -21.906 -36.438 -1.227 1 96.5 817 ASN B C 1
ATOM 13182 O O . ASN B 1 817 ? -22.812 -36.562 -2.043 1 96.5 817 ASN B O 1
ATOM 13186 N N . ILE B 1 818 ? -22.031 -36.75 0.041 1 97.44 818 ILE B N 1
ATOM 13187 C CA . ILE B 1 818 ? -23.266 -37.281 0.604 1 97.44 818 ILE B CA 1
ATOM 13188 C C . ILE B 1 818 ? -23.625 -36.5 1.873 1 97.44 818 ILE B C 1
ATOM 13190 O O . ILE B 1 818 ? -22.828 -36.438 2.814 1 97.44 818 ILE B O 1
ATOM 13194 N N . THR B 1 819 ? -24.781 -36 1.917 1 97.25 819 THR B N 1
ATOM 13195 C CA . THR B 1 819 ? -25.25 -35.281 3.08 1 97.25 819 THR B CA 1
ATOM 13196 C C . THR B 1 819 ? -26.547 -35.906 3.615 1 97.25 819 THR B C 1
ATOM 13198 O O . THR B 1 819 ? -27.469 -36.156 2.852 1 97.25 819 THR B O 1
ATOM 13201 N N . ALA B 1 820 ? -26.594 -36.094 4.863 1 97.56 820 ALA B N 1
ATOM 13202 C CA . ALA B 1 820 ? -27.812 -36.5 5.578 1 97.56 820 ALA B CA 1
ATOM 13203 C C . ALA B 1 820 ? -28.234 -35.438 6.574 1 97.56 820 ALA B C 1
ATOM 13205 O O . ALA B 1 820 ? -27.406 -34.906 7.332 1 97.56 820 ALA B O 1
ATOM 13206 N N . ALA B 1 821 ? -29.531 -35.156 6.566 1 96.62 821 ALA B N 1
ATOM 13207 C CA . ALA B 1 821 ? -30.016 -34.094 7.441 1 96.62 821 ALA B CA 1
ATOM 13208 C C . ALA B 1 821 ? -31.234 -34.562 8.242 1 96.62 821 ALA B C 1
ATOM 13210 O O . ALA B 1 821 ? -32.156 -35.156 7.691 1 96.62 821 ALA B O 1
ATOM 13211 N N . GLY B 1 822 ? -31.156 -34.25 9.492 1 95.88 822 GLY B N 1
ATOM 13212 C CA . GLY B 1 822 ? -32.312 -34.344 10.367 1 95.88 822 GLY B CA 1
ATOM 13213 C C . GLY B 1 822 ? -32.938 -33 10.703 1 95.88 822 GLY B C 1
ATOM 13214 O O . GLY B 1 822 ? -32.656 -32 10.023 1 95.88 822 GLY B O 1
ATOM 13215 N N . ASP B 1 823 ? -33.75 -33 11.773 1 92.62 823 ASP B N 1
ATOM 13216 C CA . ASP B 1 823 ? -34.438 -31.75 12.133 1 92.62 823 ASP B CA 1
ATOM 13217 C C . ASP B 1 823 ? -33.438 -30.688 12.609 1 92.62 823 ASP B C 1
ATOM 13219 O O . ASP B 1 823 ? -33.562 -29.516 12.242 1 92.62 823 ASP B O 1
ATOM 13223 N N . ASP B 1 824 ? -32.469 -31.203 13.367 1 94.75 824 ASP B N 1
ATOM 13224 C CA . ASP B 1 824 ? -31.578 -30.203 13.984 1 94.75 824 ASP B CA 1
ATOM 13225 C C . ASP B 1 824 ? -30.109 -30.516 13.695 1 94.75 824 ASP B C 1
ATOM 13227 O O . ASP B 1 824 ? -29.219 -29.953 14.336 1 94.75 824 ASP B O 1
ATOM 13231 N N . TRP B 1 825 ? -29.844 -31.422 12.859 1 95.94 825 TRP B N 1
ATOM 13232 C CA . TRP B 1 825 ? -28.453 -31.766 12.594 1 95.94 825 TRP B CA 1
ATOM 13233 C C . TRP B 1 825 ? -28.266 -32.156 11.125 1 95.94 825 TRP B C 1
ATOM 13235 O O . TRP B 1 825 ? -29.219 -32.5 10.445 1 95.94 825 TRP B O 1
ATOM 13245 N N . THR B 1 826 ? -27.094 -32.031 10.609 1 96.75 826 THR B N 1
ATOM 13246 C CA . THR B 1 826 ? -26.672 -32.438 9.273 1 96.75 826 THR B CA 1
ATOM 13247 C C . THR B 1 826 ? -25.281 -33.094 9.328 1 96.75 826 THR B C 1
ATOM 13249 O O . THR B 1 826 ? -24.438 -32.656 10.109 1 96.75 826 THR B O 1
ATOM 13252 N N . VAL B 1 827 ? -25.062 -34.094 8.57 1 97.44 827 VAL B N 1
ATOM 13253 C CA . VAL B 1 827 ? -23.766 -34.75 8.414 1 97.44 827 VAL B CA 1
ATOM 13254 C C . VAL B 1 827 ? -23.406 -34.844 6.934 1 97.44 827 VAL B C 1
ATOM 13256 O O . VAL B 1 827 ? -24.266 -35.219 6.113 1 97.44 827 VAL B O 1
ATOM 13259 N N . THR B 1 828 ? -22.234 -34.5 6.609 1 97.5 828 THR B N 1
ATOM 13260 C CA . THR B 1 828 ? -21.781 -34.562 5.227 1 97.5 828 THR B CA 1
ATOM 13261 C C 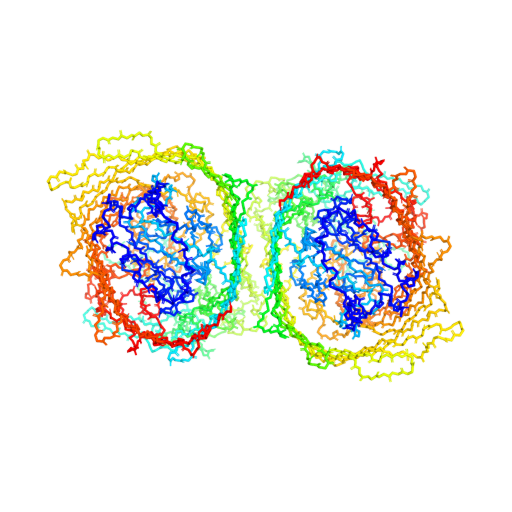. THR B 1 828 ? -20.484 -35.344 5.121 1 97.5 828 THR B C 1
ATOM 13263 O O . THR B 1 828 ? -19.531 -35.125 5.871 1 97.5 828 THR B O 1
ATOM 13266 N N . TYR B 1 829 ? -20.453 -36.281 4.254 1 97.75 829 TYR B N 1
ATOM 13267 C CA . TYR B 1 829 ? -19.266 -37.031 3.879 1 97.75 829 TYR B CA 1
ATOM 13268 C C . TYR B 1 829 ? -18.828 -36.688 2.465 1 97.75 829 TYR B C 1
ATOM 13270 O O . TYR B 1 829 ? -19.641 -36.625 1.548 1 97.75 829 TYR B O 1
ATOM 13278 N N . GLU B 1 830 ? -17.531 -36.469 2.287 1 97.25 830 GLU B N 1
ATOM 13279 C CA . GLU B 1 830 ? -16.969 -36.156 0.975 1 97.25 830 GLU B CA 1
ATOM 13280 C C . GLU B 1 830 ? -15.758 -37.062 0.668 1 97.25 830 GLU B C 1
ATOM 13282 O O . GLU B 1 830 ? -14.93 -37.312 1.547 1 97.25 830 GLU B O 1
ATOM 13287 N N . ALA B 1 831 ? -15.664 -37.5 -0.551 1 98.19 831 ALA B N 1
ATOM 13288 C CA . ALA B 1 831 ? -14.508 -38.25 -1.064 1 98.19 831 ALA B CA 1
ATOM 13289 C C . ALA B 1 831 ? -14.008 -37.625 -2.367 1 98.19 831 ALA B C 1
ATOM 13291 O O . ALA B 1 831 ? -14.789 -37.406 -3.295 1 98.19 831 ALA B O 1
ATOM 13292 N N . ARG B 1 832 ? -12.734 -37.344 -2.426 1 97.94 832 ARG B N 1
ATOM 13293 C CA . ARG B 1 832 ? -12.094 -36.781 -3.609 1 97.94 832 ARG B CA 1
ATOM 13294 C C . ARG B 1 832 ? -11.031 -37.719 -4.156 1 97.94 832 ARG B C 1
ATOM 13296 O O . ARG B 1 832 ? -10.07 -38.062 -3.461 1 97.94 832 ARG B O 1
ATOM 13303 N N . TYR B 1 833 ? -11.25 -38.094 -5.371 1 98.5 833 TYR B N 1
ATOM 13304 C CA . TYR B 1 833 ? -10.359 -39.062 -6.027 1 98.5 833 TYR B CA 1
ATOM 13305 C C . TYR B 1 833 ? -9.539 -38.375 -7.121 1 98.5 833 TYR B C 1
ATOM 13307 O O . TYR B 1 833 ? -10.094 -37.656 -7.969 1 98.5 833 TYR B O 1
ATOM 13315 N N . ILE B 1 834 ? -8.219 -38.656 -7.148 1 98.31 834 ILE B N 1
ATOM 13316 C CA . ILE B 1 834 ? -7.293 -38.219 -8.188 1 98.31 834 ILE B CA 1
ATOM 13317 C C . ILE B 1 834 ? -6.547 -39.406 -8.758 1 98.31 834 ILE B C 1
ATOM 13319 O O . ILE B 1 834 ? -5.848 -40.125 -8.023 1 98.31 834 ILE B O 1
ATOM 13323 N N . ASP B 1 835 ? -6.602 -39.562 -9.984 1 98.38 835 ASP B N 1
ATOM 13324 C CA . ASP B 1 835 ? -5.996 -40.719 -10.656 1 98.38 835 ASP B CA 1
ATOM 13325 C C . ASP B 1 835 ? -4.477 -40.656 -10.555 1 98.38 835 ASP B C 1
ATOM 13327 O O . ASP B 1 835 ? -3.893 -39.594 -10.312 1 98.38 835 ASP B O 1
ATOM 13331 N N . GLY B 1 836 ? -3.834 -41.844 -10.656 1 97.94 836 GLY B N 1
ATOM 13332 C CA . GLY B 1 836 ? -2.385 -41.906 -10.75 1 97.94 836 GLY B CA 1
ATOM 13333 C C . GLY B 1 836 ? -1.845 -41.25 -12.008 1 97.94 836 GLY B C 1
ATOM 13334 O O . GLY B 1 836 ? -2.555 -41.125 -13.016 1 97.94 836 GLY B O 1
ATOM 13335 N N . MET B 1 837 ? -0.575 -40.812 -11.93 1 97.62 837 MET B N 1
ATOM 13336 C CA . MET B 1 837 ? 0.041 -40.125 -13.047 1 97.62 837 MET B CA 1
ATOM 13337 C C . MET B 1 837 ? 1.511 -40.5 -13.188 1 97.62 837 MET B C 1
ATOM 13339 O O . MET B 1 837 ? 2.154 -40.875 -12.211 1 97.62 837 MET B O 1
ATOM 13343 N N . ASP B 1 838 ? 1.979 -40.375 -14.352 1 95.94 838 ASP B N 1
ATOM 13344 C CA . ASP B 1 838 ? 3.404 -40.562 -14.602 1 95.94 838 ASP B CA 1
ATOM 13345 C C . ASP B 1 838 ? 4.164 -39.25 -14.469 1 95.94 838 ASP B C 1
ATOM 13347 O O . ASP B 1 838 ? 3.625 -38.188 -14.773 1 95.94 838 ASP B O 1
ATOM 13351 N N . SER B 1 839 ? 5.324 -39.438 -13.961 1 93.94 839 SER B N 1
ATOM 13352 C CA . SER B 1 839 ? 6.156 -38.219 -13.875 1 93.94 839 SER B CA 1
ATOM 13353 C C . SER B 1 839 ? 6.602 -37.781 -15.266 1 93.94 839 SER B C 1
ATOM 13355 O O . SER B 1 839 ? 7.156 -38.562 -16.031 1 93.94 839 SER B O 1
ATOM 13357 N N . PHE B 1 840 ? 6.379 -36.531 -15.555 1 87.44 840 PHE B N 1
ATOM 13358 C CA . PHE B 1 840 ? 6.77 -35.969 -16.844 1 87.44 840 PHE B CA 1
ATOM 13359 C C . PHE B 1 840 ? 8.281 -36.031 -17.031 1 87.44 840 PHE B C 1
ATOM 13361 O O . PHE B 1 840 ? 8.773 -36.219 -18.141 1 87.44 840 PHE B O 1
ATOM 13368 N N . ALA B 1 841 ? 9.031 -35.938 -15.961 1 81.5 841 ALA B N 1
ATOM 13369 C CA . ALA B 1 841 ? 10.492 -35.969 -15.992 1 81.5 841 ALA B CA 1
ATOM 13370 C C . ALA B 1 841 ? 11.008 -37.312 -16.453 1 81.5 841 ALA B C 1
ATOM 13372 O O . ALA B 1 841 ? 12.141 -37.438 -16.938 1 81.5 841 ALA B O 1
ATOM 13373 N N . CYS B 1 842 ? 10.258 -38.312 -16.359 1 88.38 842 CYS B N 1
ATOM 13374 C CA . CYS B 1 842 ? 10.703 -39.656 -16.641 1 88.38 842 CYS B CA 1
ATOM 13375 C C . CYS B 1 842 ? 10.133 -40.156 -17.969 1 88.38 842 CYS B C 1
ATOM 13377 O O . CYS B 1 842 ? 10.258 -41.344 -18.297 1 88.38 842 CYS B O 1
ATOM 13379 N N . LYS B 1 843 ? 9.555 -39.281 -18.688 1 83.25 843 LYS B N 1
ATOM 13380 C CA . LYS B 1 843 ? 8.805 -39.688 -19.875 1 83.25 843 LYS B CA 1
ATOM 13381 C C . LYS B 1 843 ? 9.711 -40.375 -20.906 1 83.25 843 LYS B C 1
ATOM 13383 O O . LYS B 1 843 ? 9.281 -41.281 -21.594 1 83.25 843 LYS B O 1
ATOM 13388 N N . ASN B 1 844 ? 10.922 -39.938 -21.078 1 76.31 844 ASN B N 1
ATOM 13389 C CA . ASN B 1 844 ? 11.805 -40.469 -22.094 1 76.31 844 ASN B CA 1
ATOM 13390 C C . ASN B 1 844 ? 12.586 -41.688 -21.578 1 76.31 844 ASN B C 1
ATOM 13392 O O . ASN B 1 844 ? 13.078 -42.5 -22.344 1 76.31 844 ASN B O 1
ATOM 13396 N N . ASP B 1 845 ? 12.875 -41.656 -20.328 1 74.44 845 ASP B N 1
ATOM 13397 C CA . ASP B 1 845 ? 13.68 -42.75 -19.781 1 74.44 845 ASP B CA 1
ATOM 13398 C C . ASP B 1 845 ? 13.25 -43.062 -18.344 1 74.44 845 ASP B C 1
ATOM 13400 O O . ASP B 1 845 ? 13.852 -42.562 -17.391 1 74.44 845 ASP B O 1
ATOM 13404 N N . ASP B 1 846 ? 12.359 -43.938 -18.266 1 69.12 846 ASP B N 1
ATOM 13405 C CA . ASP B 1 846 ? 11.797 -44.281 -16.969 1 69.12 846 ASP B CA 1
ATOM 13406 C C . ASP B 1 846 ? 12.836 -44.969 -16.078 1 69.12 846 ASP B C 1
ATOM 13408 O O . ASP B 1 846 ? 12.805 -44.844 -14.859 1 69.12 846 ASP B O 1
ATOM 13412 N N . GLY B 1 847 ? 13.742 -45.656 -16.672 1 72.5 847 GLY B N 1
ATOM 13413 C CA . GLY B 1 847 ? 14.75 -46.375 -15.93 1 72.5 847 GLY B CA 1
ATOM 13414 C C . GLY B 1 847 ? 15.688 -45.469 -15.148 1 72.5 847 GLY B C 1
ATOM 13415 O O . GLY B 1 847 ? 16.344 -45.906 -14.203 1 72.5 847 GLY B O 1
ATOM 13416 N N . SER B 1 848 ? 15.664 -44.312 -15.461 1 80.88 848 SER B N 1
ATOM 13417 C CA . SER B 1 848 ? 16.562 -43.375 -14.789 1 80.88 848 SER B CA 1
ATOM 13418 C C . SER B 1 848 ? 15.875 -42.688 -13.617 1 80.88 848 SER B C 1
ATOM 13420 O O . SER B 1 848 ? 16.516 -41.938 -12.859 1 80.88 848 SER B O 1
ATOM 13422 N N . CYS B 1 849 ? 14.609 -43.125 -13.414 1 89.94 849 CYS B N 1
ATOM 13423 C CA . CYS B 1 849 ? 13.836 -42.469 -12.367 1 89.94 849 CYS B CA 1
ATOM 13424 C C . CYS B 1 849 ? 13.594 -43.406 -11.203 1 89.94 849 CYS B C 1
ATOM 13426 O O . CYS B 1 849 ? 13.359 -44.625 -11.406 1 89.94 849 CYS B O 1
ATOM 13428 N N . TYR B 1 850 ? 13.734 -42.906 -9.977 1 92.75 850 TYR B N 1
ATOM 13429 C CA . TYR B 1 850 ? 13.367 -43.688 -8.789 1 92.75 850 TYR B CA 1
ATOM 13430 C C . TYR B 1 850 ? 11.852 -43.875 -8.711 1 92.75 850 TYR B C 1
ATOM 13432 O O . TYR B 1 850 ? 11.375 -44.969 -8.414 1 92.75 850 TYR B O 1
ATOM 13440 N N . ALA B 1 851 ? 11.156 -42.875 -8.93 1 94.56 851 ALA B N 1
ATOM 13441 C CA . ALA B 1 851 ? 9.695 -42.875 -8.883 1 94.56 851 ALA B CA 1
ATOM 13442 C C . ALA B 1 851 ? 9.102 -42.312 -10.172 1 94.56 851 ALA B C 1
ATOM 13444 O O . ALA B 1 851 ? 8.711 -41.125 -10.219 1 94.56 851 ALA B O 1
ATOM 13445 N N . PRO B 1 852 ? 8.898 -43.094 -11.125 1 94.25 852 PRO B N 1
ATOM 13446 C CA . PRO B 1 852 ? 8.461 -42.625 -12.445 1 94.25 852 PRO B CA 1
ATOM 13447 C C . PRO B 1 852 ? 6.957 -42.375 -12.508 1 94.25 852 PRO B C 1
ATOM 13449 O O . PRO B 1 852 ? 6.461 -41.812 -13.492 1 94.25 852 PRO B O 1
ATOM 13452 N N . SER B 1 853 ? 6.262 -42.75 -11.406 1 95.56 853 SER B N 1
ATOM 13453 C CA . SER B 1 853 ? 4.824 -42.531 -11.367 1 95.56 853 SER B CA 1
ATOM 13454 C C . SER B 1 853 ? 4.324 -42.375 -9.938 1 95.56 853 SER B C 1
ATOM 13456 O O . SER B 1 853 ? 5.055 -42.656 -8.984 1 95.56 853 SER B O 1
ATOM 13458 N N . VAL B 1 854 ? 3.16 -41.844 -9.836 1 97.25 854 VAL B N 1
ATOM 13459 C CA . VAL B 1 854 ? 2.461 -41.781 -8.555 1 97.25 854 VAL B CA 1
ATOM 13460 C C . VAL B 1 854 ? 1.16 -42.562 -8.641 1 97.25 854 VAL B C 1
ATOM 13462 O O . VAL B 1 854 ? 0.502 -42.594 -9.68 1 97.25 854 VAL B O 1
ATOM 13465 N N . ASP B 1 855 ? 0.724 -43.156 -7.539 1 97.06 855 ASP B N 1
ATOM 13466 C CA . ASP B 1 855 ? -0.542 -43.906 -7.457 1 97.06 855 ASP B CA 1
ATOM 13467 C C . ASP B 1 855 ? -1.712 -42.938 -7.262 1 97.06 855 ASP B C 1
ATOM 13469 O O . ASP B 1 855 ? -1.51 -41.75 -6.977 1 97.06 855 ASP B O 1
ATOM 13473 N N . SER B 1 856 ? -2.859 -43.469 -7.504 1 98.06 856 SER B N 1
ATOM 13474 C CA . SER B 1 856 ? -4.051 -42.688 -7.23 1 98.06 856 SER B CA 1
ATOM 13475 C C . SER B 1 856 ? -4.148 -42.312 -5.75 1 98.06 856 SER B C 1
ATOM 13477 O O . SER B 1 856 ? -3.625 -43.031 -4.895 1 98.06 856 SER B O 1
ATOM 13479 N N . VAL B 1 857 ? -4.758 -41.156 -5.484 1 97.81 857 VAL B N 1
ATOM 13480 C CA . VAL B 1 857 ? -4.98 -40.656 -4.125 1 97.81 857 VAL B CA 1
ATOM 13481 C C . VAL B 1 857 ? -6.469 -40.406 -3.902 1 97.81 857 VAL B C 1
ATOM 13483 O O . VAL B 1 857 ? -7.164 -39.938 -4.797 1 97.81 857 VAL B O 1
ATOM 13486 N N . VAL B 1 858 ? -6.98 -40.781 -2.711 1 98.44 858 VAL B N 1
ATOM 13487 C CA . VAL B 1 858 ? -8.344 -40.469 -2.307 1 98.44 858 VAL B CA 1
ATOM 13488 C C . VAL B 1 858 ? -8.336 -39.719 -0.968 1 98.44 858 VAL B C 1
ATOM 13490 O O . VAL B 1 858 ? -7.742 -40.219 0.004 1 98.44 858 VAL B O 1
ATOM 13493 N N . TYR B 1 859 ? -8.867 -38.625 -0.885 1 98.19 859 TYR B N 1
ATOM 13494 C CA . TYR B 1 859 ? -9.07 -37.875 0.357 1 98.19 859 TYR B CA 1
ATOM 13495 C C . TYR B 1 859 ? -10.492 -38.062 0.871 1 98.19 859 TYR B C 1
ATOM 13497 O O . TYR B 1 859 ? -11.445 -38.062 0.087 1 98.19 859 TYR B O 1
ATOM 13505 N N . HIS B 1 860 ? -10.648 -38.25 2.166 1 98.44 860 HIS B N 1
ATOM 13506 C CA . HIS B 1 860 ? -11.938 -38.344 2.83 1 98.44 860 HIS B CA 1
ATOM 13507 C C . HIS B 1 860 ? -12.141 -37.25 3.84 1 98.44 860 HIS B C 1
ATOM 13509 O O . HIS B 1 860 ? -11.281 -37 4.688 1 98.44 860 HIS B O 1
ATOM 13515 N N . ASP B 1 861 ? -13.266 -36.625 3.75 1 98.06 861 ASP B N 1
ATOM 13516 C CA . ASP B 1 861 ? -13.641 -35.562 4.68 1 98.06 861 ASP B CA 1
ATOM 13517 C C . ASP B 1 861 ? -14.984 -35.875 5.348 1 98.06 861 ASP B C 1
ATOM 13519 O O . ASP B 1 861 ? -15.852 -36.5 4.742 1 98.06 861 ASP B O 1
ATOM 13523 N N . LEU B 1 862 ? -15.094 -35.375 6.562 1 98.12 862 LEU B N 1
ATOM 13524 C CA . LEU B 1 862 ? -16.328 -35.531 7.336 1 98.12 862 LEU B CA 1
ATOM 13525 C C . LEU B 1 862 ? -16.656 -34.25 8.086 1 98.12 862 LEU B C 1
ATOM 13527 O O . LEU B 1 862 ? -15.766 -33.656 8.703 1 98.12 862 LEU B O 1
ATOM 13531 N N . SER B 1 863 ? -17.875 -33.875 7.961 1 97.38 863 SER B N 1
ATOM 13532 C CA . SER B 1 863 ? -18.297 -32.719 8.719 1 97.38 863 SER B CA 1
ATOM 13533 C C . SER B 1 863 ? -19.734 -32.875 9.203 1 97.38 863 SER B C 1
ATOM 13535 O O . SER B 1 863 ? -20.484 -33.719 8.711 1 97.38 863 SER B O 1
ATOM 13537 N N . GLY B 1 864 ? -20.094 -31.984 10.234 1 97.12 864 GLY B N 1
ATOM 13538 C CA . GLY B 1 864 ? -21.438 -31.969 10.797 1 97.12 864 GLY B CA 1
ATOM 13539 C C . GLY B 1 864 ? -21.828 -30.641 11.391 1 97.12 864 GLY B C 1
ATOM 13540 O O . GLY B 1 864 ? -20.953 -29.812 11.695 1 97.12 864 GLY B O 1
ATOM 13541 N N . SER B 1 865 ? -23.094 -30.5 11.453 1 96.56 865 SER B N 1
ATOM 13542 C CA . SER B 1 865 ? -23.641 -29.312 12.094 1 96.56 865 SER B CA 1
ATOM 13543 C C . SER B 1 865 ? -24.797 -29.656 13.023 1 96.56 865 SER B C 1
ATOM 13545 O O . SER B 1 865 ? -25.484 -30.656 12.812 1 96.56 865 SER B O 1
ATOM 13547 N N . TYR B 1 866 ? -24.938 -28.844 14.086 1 97 866 TYR B N 1
ATOM 13548 C CA . TYR B 1 866 ? -26.016 -29 15.055 1 97 866 TYR B CA 1
ATOM 13549 C C . TYR B 1 866 ? -26.578 -27.641 15.453 1 97 866 TYR B C 1
ATOM 13551 O O . TYR B 1 866 ? -25.844 -26.75 15.875 1 97 866 TYR B O 1
ATOM 13559 N N . ASP B 1 867 ? -27.859 -27.609 15.414 1 96.19 867 ASP B N 1
ATOM 13560 C CA . ASP B 1 867 ? -28.562 -26.391 15.852 1 96.19 867 ASP B CA 1
ATOM 13561 C C . ASP B 1 867 ? -28.875 -26.453 17.344 1 96.19 867 ASP B C 1
ATOM 13563 O O . ASP B 1 867 ? -29.891 -27.047 17.75 1 96.19 867 ASP B O 1
ATOM 13567 N N . ILE B 1 868 ? -28.141 -25.766 18.125 1 96.56 868 ILE B N 1
ATOM 13568 C CA . ILE B 1 868 ? -28.375 -25.734 19.562 1 96.56 868 ILE B CA 1
ATOM 13569 C C . ILE B 1 868 ? -29.688 -25.031 19.859 1 96.56 868 ILE B C 1
ATOM 13571 O O . ILE B 1 868 ? -30.469 -25.484 20.703 1 96.56 868 ILE B O 1
ATOM 13575 N N . THR B 1 869 ? -29.875 -23.859 19.234 1 94.12 869 THR B N 1
ATOM 13576 C CA . THR B 1 869 ? -31.125 -23.094 19.219 1 94.12 869 THR B CA 1
ATOM 13577 C C . THR B 1 869 ? -31.453 -22.625 17.812 1 94.12 869 THR B C 1
ATOM 13579 O O . THR B 1 869 ? -30.734 -22.938 16.859 1 94.12 869 THR B O 1
ATOM 13582 N N . ASP B 1 870 ? -32.531 -21.984 17.719 1 90 870 ASP B N 1
ATOM 13583 C CA . ASP B 1 870 ? -32.875 -21.422 16.422 1 90 870 ASP B CA 1
ATOM 13584 C C . ASP B 1 870 ? -31.906 -20.328 16 1 90 870 ASP B C 1
ATOM 13586 O O . ASP B 1 870 ? -31.844 -19.953 14.828 1 90 870 ASP B O 1
ATOM 13590 N N . ARG B 1 871 ? -31.062 -19.938 16.953 1 91.56 871 ARG B N 1
ATOM 13591 C CA . ARG B 1 871 ? -30.172 -18.828 16.672 1 91.56 871 ARG B CA 1
ATOM 13592 C C . ARG B 1 871 ? -28.719 -19.281 16.641 1 91.56 871 ARG B C 1
ATOM 13594 O O . ARG B 1 871 ? -27.859 -18.594 16.078 1 91.56 871 ARG B O 1
ATOM 13601 N N . ILE B 1 872 ? -28.469 -20.359 17.281 1 95.38 872 ILE B N 1
ATOM 13602 C CA . ILE B 1 872 ? -27.078 -20.781 17.438 1 95.38 872 ILE B CA 1
ATOM 13603 C C . ILE B 1 872 ? -26.859 -22.125 16.75 1 95.38 872 ILE B C 1
ATOM 13605 O O . ILE B 1 872 ? -27.516 -23.125 17.094 1 95.38 872 ILE B O 1
ATOM 13609 N N . ARG B 1 873 ? -26 -22.312 15.852 1 95.31 873 ARG B N 1
ATOM 13610 C CA . ARG B 1 873 ? -25.578 -23.547 15.188 1 95.31 873 ARG B CA 1
ATOM 13611 C C . ARG B 1 873 ? -24.094 -23.812 15.406 1 95.31 873 ARG B C 1
ATOM 13613 O O . ARG B 1 873 ? -23.281 -22.891 15.297 1 95.31 873 ARG B O 1
ATOM 13620 N N . VAL B 1 874 ? -23.719 -24.875 15.688 1 96.88 874 VAL B N 1
ATOM 13621 C CA . VAL B 1 874 ? -22.328 -25.297 15.789 1 96.88 874 VAL B CA 1
ATOM 13622 C C . VAL B 1 874 ? -22 -26.328 14.719 1 96.88 874 VAL B C 1
ATOM 13624 O O . VAL B 1 874 ? -22.828 -27.203 14.438 1 96.88 874 VAL B O 1
ATOM 13627 N N . SER B 1 875 ? -20.906 -26.156 14.086 1 96.31 875 SER B N 1
ATOM 13628 C CA . SER B 1 875 ? -20.438 -27.094 13.078 1 96.31 875 SER B CA 1
ATOM 13629 C C . SER B 1 875 ? -18.984 -27.484 13.312 1 96.31 875 SER B C 1
ATOM 13631 O O . SER B 1 875 ? -18.25 -26.781 14 1 96.31 875 SER B O 1
ATOM 13633 N N . GLY B 1 876 ? -18.594 -28.625 12.836 1 96.69 876 GLY B N 1
ATOM 13634 C CA . GLY B 1 876 ? -17.219 -29.094 12.883 1 96.69 876 GLY B CA 1
ATOM 13635 C C . GLY B 1 876 ? -16.922 -30.188 11.875 1 96.69 876 GLY B C 1
ATOM 13636 O O . GLY B 1 876 ? -17.859 -30.766 11.297 1 96.69 876 GLY B O 1
ATOM 13637 N N . GLY B 1 877 ? -15.664 -30.359 11.586 1 97.5 877 GLY B N 1
ATOM 13638 C CA . GLY B 1 877 ? -15.312 -31.406 10.641 1 97.5 877 GLY B CA 1
ATOM 13639 C C . GLY B 1 877 ? -13.828 -31.719 10.633 1 97.5 877 GLY B C 1
ATOM 13640 O O . GLY B 1 877 ? -13.055 -31.109 11.375 1 97.5 877 GLY B O 1
ATOM 13641 N N . VAL B 1 878 ? -13.555 -32.75 9.914 1 98.06 878 VAL B N 1
ATOM 13642 C CA . VAL B 1 878 ? -12.195 -33.219 9.703 1 98.06 878 VAL B CA 1
ATOM 13643 C C . VAL B 1 878 ? -11.945 -33.438 8.211 1 98.06 878 VAL B C 1
ATOM 13645 O O . VAL B 1 878 ? -12.695 -34.188 7.551 1 98.06 878 VAL B O 1
ATOM 13648 N N . ASN B 1 879 ? -10.977 -32.75 7.723 1 97.44 879 ASN B N 1
ATOM 13649 C CA . ASN B 1 879 ? -10.508 -33 6.359 1 97.44 879 ASN B CA 1
ATOM 13650 C C . ASN B 1 879 ? -9.32 -33.938 6.328 1 97.44 879 ASN B C 1
ATOM 13652 O O . ASN B 1 879 ? -8.477 -33.938 7.219 1 97.44 879 ASN B O 1
ATOM 13656 N N . ASN B 1 880 ? -9.305 -34.719 5.23 1 98.12 880 ASN B N 1
ATOM 13657 C CA . ASN B 1 880 ? -8.281 -35.781 5.129 1 98.12 880 ASN B CA 1
ATOM 13658 C C . ASN B 1 880 ? -8.273 -36.688 6.355 1 98.12 880 ASN B C 1
ATOM 13660 O O . ASN B 1 880 ? -7.242 -36.844 7.004 1 98.12 880 ASN B O 1
ATOM 13664 N N . LEU B 1 881 ? -9.375 -37.219 6.562 1 98 881 LEU B N 1
ATOM 13665 C CA . LEU B 1 881 ? -9.703 -38 7.758 1 98 881 LEU B CA 1
ATOM 13666 C C . LEU B 1 881 ? -8.641 -39.062 8.039 1 98 881 LEU B C 1
ATOM 13668 O O . LEU B 1 881 ? -8.289 -39.281 9.195 1 98 881 LEU B O 1
ATOM 13672 N N . PHE B 1 882 ? -8.125 -39.625 7 1 97.56 882 PHE B N 1
ATOM 13673 C CA . PHE B 1 882 ? -7.219 -40.75 7.188 1 97.56 882 PHE B CA 1
ATOM 13674 C C . PHE B 1 882 ? -5.77 -40.312 7.043 1 97.56 882 PHE B C 1
ATOM 13676 O O . PHE B 1 882 ? -4.871 -41.125 6.914 1 97.56 882 PHE B O 1
ATOM 13683 N N . ASP B 1 883 ? -5.508 -39 6.957 1 97.25 883 ASP B N 1
ATOM 13684 C CA . ASP B 1 883 ? -4.18 -38.406 6.988 1 97.25 883 ASP B CA 1
ATOM 13685 C C . ASP B 1 883 ? -3.324 -38.906 5.82 1 97.25 883 ASP B C 1
ATOM 13687 O O . ASP B 1 883 ? -2.197 -39.344 6.023 1 97.25 883 ASP B O 1
ATOM 13691 N N . LYS B 1 884 ? -3.941 -38.812 4.691 1 97 884 LYS B N 1
ATOM 13692 C CA . LYS B 1 884 ? -3.221 -39.188 3.477 1 97 884 LYS B CA 1
ATOM 13693 C C . LYS B 1 884 ? -2.1 -38.188 3.184 1 97 884 LYS B C 1
ATOM 13695 O O . LYS B 1 884 ? -2.334 -37 3.127 1 97 884 LYS B O 1
ATOM 13700 N N . GLU B 1 885 ? -0.849 -38.75 2.984 1 95.75 885 GLU B N 1
ATOM 13701 C CA . GLU B 1 885 ? 0.303 -37.906 2.646 1 95.75 885 GLU B CA 1
ATOM 13702 C C . GLU B 1 885 ? 0.465 -37.781 1.134 1 95.75 885 GLU B C 1
ATOM 13704 O O . GLU B 1 885 ? 0.087 -38.688 0.384 1 95.75 885 GLU B O 1
ATOM 13709 N N . PRO B 1 886 ? 1.053 -36.688 0.736 1 97 886 PRO B N 1
ATOM 13710 C CA . PRO B 1 886 ? 1.302 -36.562 -0.702 1 97 886 PRO B CA 1
ATOM 13711 C C . PRO B 1 886 ? 2.426 -37.5 -1.186 1 97 886 PRO B C 1
ATOM 13713 O O . PRO B 1 886 ? 3.398 -37.719 -0.46 1 97 886 PRO B O 1
ATOM 13716 N N . PRO B 1 887 ? 2.365 -37.938 -2.383 1 96.81 887 PRO B N 1
ATOM 13717 C CA . PRO B 1 887 ? 3.357 -38.875 -2.893 1 96.81 887 PRO B CA 1
ATOM 13718 C C . PRO B 1 887 ? 4.617 -38.188 -3.416 1 96.81 887 PRO B C 1
ATOM 13720 O O . PRO B 1 887 ? 4.539 -37.094 -3.963 1 96.81 887 PRO B O 1
ATOM 13723 N N . TYR B 1 888 ? 5.75 -38.875 -3.268 1 96.31 888 TYR B N 1
ATOM 13724 C CA . TYR B 1 888 ? 6.992 -38.5 -3.93 1 96.31 888 TYR B CA 1
ATOM 13725 C C . TYR B 1 888 ? 7 -38.969 -5.383 1 96.31 888 TYR B C 1
ATOM 13727 O O . TYR B 1 888 ? 6.512 -40.031 -5.699 1 96.31 888 TYR B O 1
ATOM 13735 N N . TYR B 1 889 ? 7.523 -38.188 -6.273 1 94.69 889 TYR B N 1
ATOM 13736 C CA . TYR B 1 889 ? 7.812 -38.594 -7.648 1 94.69 889 TYR B CA 1
ATOM 13737 C C . TYR B 1 889 ? 9.062 -37.875 -8.164 1 94.69 889 TYR B C 1
ATOM 13739 O O . TYR B 1 889 ? 9.398 -36.781 -7.719 1 94.69 889 TYR B O 1
ATOM 13747 N N . THR B 1 890 ? 9.734 -38.562 -9.078 1 91.44 890 THR B N 1
ATOM 13748 C CA . THR B 1 890 ? 10.945 -38 -9.656 1 91.44 890 THR B CA 1
ATOM 13749 C C . THR B 1 890 ? 10.633 -36.719 -10.445 1 91.44 890 THR B C 1
ATOM 13751 O O . THR B 1 890 ? 9.727 -36.719 -11.281 1 91.44 890 THR B O 1
ATOM 13754 N N . GLY B 1 891 ? 11.367 -35.688 -10.195 1 85.44 891 GLY B N 1
ATOM 13755 C CA . GLY B 1 891 ? 11.164 -34.406 -10.891 1 85.44 891 GLY B CA 1
ATOM 13756 C C . GLY B 1 891 ? 10.07 -33.562 -10.266 1 85.44 891 GLY B C 1
ATOM 13757 O O . GLY B 1 891 ? 9.445 -32.75 -10.953 1 85.44 891 GLY B O 1
ATOM 13758 N N . ASN B 1 892 ? 9.867 -33.75 -9.016 1 88.56 892 ASN B N 1
ATOM 13759 C CA . ASN B 1 892 ? 8.805 -33.031 -8.312 1 88.56 892 ASN B CA 1
ATOM 13760 C C . ASN B 1 892 ? 9.094 -31.531 -8.219 1 88.56 892 ASN B C 1
ATOM 13762 O O . ASN B 1 892 ? 10.172 -31.078 -8.602 1 88.56 892 ASN B O 1
ATOM 13766 N N . ASN B 1 893 ? 8.164 -30.703 -7.809 1 80.75 893 ASN B N 1
ATOM 13767 C CA . ASN B 1 893 ? 8.203 -29.25 -7.746 1 80.75 893 ASN B CA 1
ATOM 13768 C C . ASN B 1 893 ? 8.828 -28.766 -6.441 1 80.75 893 ASN B C 1
ATOM 13770 O O . ASN B 1 893 ? 9.984 -28.359 -6.418 1 80.75 893 ASN B O 1
ATOM 13774 N N . ASP B 1 894 ? 8.148 -28.906 -5.375 1 88.56 894 ASP B N 1
ATOM 13775 C CA . ASP B 1 894 ? 8.531 -28.438 -4.047 1 88.56 894 ASP B CA 1
ATOM 13776 C C . ASP B 1 894 ? 8.055 -29.406 -2.969 1 88.56 894 ASP B C 1
ATOM 13778 O O . ASP B 1 894 ? 7.094 -30.156 -3.174 1 88.56 894 ASP B O 1
ATOM 13782 N N . SER B 1 895 ? 8.828 -29.531 -1.894 1 94.44 895 SER B N 1
ATOM 13783 C CA . SER B 1 895 ? 8.477 -30.391 -0.769 1 94.44 895 SER B CA 1
ATOM 13784 C C . SER B 1 895 ? 8.406 -31.844 -1.196 1 94.44 895 SER B C 1
ATOM 13786 O O . SER B 1 895 ? 7.559 -32.594 -0.706 1 94.44 895 SER B O 1
ATOM 13788 N N . ASN B 1 896 ? 9.125 -32.156 -2.176 1 95.44 896 ASN B N 1
ATOM 13789 C CA . ASN B 1 896 ? 9.289 -33.5 -2.686 1 95.44 896 ASN B CA 1
ATOM 13790 C C . ASN B 1 896 ? 8 -34.031 -3.328 1 95.44 896 ASN B C 1
ATOM 13792 O O . ASN B 1 896 ? 7.77 -35.219 -3.375 1 95.44 896 ASN B O 1
ATOM 13796 N N . THR B 1 897 ? 7.074 -33.125 -3.697 1 96.38 897 THR B N 1
ATOM 13797 C CA . THR B 1 897 ? 5.805 -33.5 -4.316 1 96.38 897 THR B CA 1
ATOM 13798 C C . THR B 1 897 ? 5.273 -32.344 -5.168 1 96.38 897 THR B C 1
ATOM 13800 O O . THR B 1 897 ? 6.051 -31.578 -5.738 1 96.38 897 THR B O 1
ATOM 13803 N N . ASP B 1 898 ? 3.916 -32.375 -5.406 1 94.56 898 ASP B N 1
ATOM 13804 C CA . ASP B 1 898 ? 3.258 -31.312 -6.152 1 94.56 898 ASP B CA 1
ATOM 13805 C C . ASP B 1 898 ? 2.25 -30.578 -5.277 1 94.56 898 ASP B C 1
ATOM 13807 O O . ASP B 1 898 ? 1.076 -30.953 -5.219 1 94.56 898 ASP B O 1
ATOM 13811 N N . PRO B 1 899 ? 2.672 -29.406 -4.762 1 94.06 899 PRO B N 1
ATOM 13812 C CA . PRO B 1 899 ? 1.78 -28.688 -3.855 1 94.06 899 PRO B CA 1
ATOM 13813 C C . PRO B 1 899 ? 0.607 -28.031 -4.582 1 94.06 899 PRO B C 1
ATOM 13815 O O . PRO B 1 899 ? -0.326 -27.547 -3.939 1 94.06 899 PRO B O 1
ATOM 13818 N N . TYR B 1 900 ? 0.576 -28.047 -5.867 1 93 900 TYR B N 1
ATOM 13819 C CA . TYR B 1 900 ? -0.555 -27.516 -6.625 1 93 900 TYR B CA 1
ATOM 13820 C C . TYR B 1 900 ? -1.735 -28.484 -6.582 1 93 900 TYR B C 1
ATOM 13822 O O . TYR B 1 900 ? -2.889 -28.062 -6.703 1 93 900 TYR B O 1
ATOM 13830 N N . THR B 1 901 ? -1.45 -29.734 -6.387 1 94 901 THR B N 1
ATOM 13831 C CA . THR B 1 901 ? -2.451 -30.781 -6.605 1 94 901 THR B CA 1
ATOM 13832 C C . THR B 1 901 ? -2.838 -31.438 -5.289 1 94 901 THR B C 1
ATOM 13834 O O . THR B 1 901 ? -4.016 -31.703 -5.043 1 94 901 THR B O 1
ATOM 13837 N N . TYR B 1 902 ? -1.861 -31.688 -4.492 1 96 902 TYR B N 1
ATOM 13838 C CA . TYR B 1 902 ? -2.113 -32.562 -3.34 1 96 902 TYR B CA 1
ATOM 13839 C C . TYR B 1 902 ? -2.246 -31.719 -2.066 1 96 902 TYR B C 1
ATOM 13841 O O . TYR B 1 902 ? -1.73 -30.609 -1.986 1 96 902 TYR B O 1
ATOM 13849 N N . ASP B 1 903 ? -2.953 -32.312 -1.086 1 95.31 903 ASP B N 1
ATOM 13850 C CA . ASP B 1 903 ? -3.041 -31.703 0.239 1 95.31 903 ASP B CA 1
ATOM 13851 C C . ASP B 1 903 ? -1.715 -31.828 0.987 1 95.31 903 ASP B C 1
ATOM 13853 O O . ASP B 1 903 ? -1.149 -32.906 1.085 1 95.31 903 ASP B O 1
ATOM 13857 N N . MET B 1 904 ? -1.311 -30.766 1.593 1 95.5 904 MET B N 1
ATOM 13858 C CA . MET B 1 904 ? 0.046 -30.719 2.133 1 95.5 904 MET B CA 1
ATOM 13859 C C . MET B 1 904 ? 0.03 -30.828 3.652 1 95.5 904 MET B C 1
ATOM 13861 O O . MET B 1 904 ? 1.049 -31.141 4.27 1 95.5 904 MET B O 1
ATOM 13865 N N . LEU B 1 905 ? -1.084 -30.641 4.289 1 96.56 905 LEU B N 1
ATOM 13866 C CA . LEU B 1 905 ? -1.092 -30.406 5.727 1 96.56 905 LEU B CA 1
ATOM 13867 C C . LEU B 1 905 ? -1.436 -31.672 6.484 1 96.56 905 LEU B C 1
ATOM 13869 O O . LEU B 1 905 ? -1.245 -31.75 7.699 1 96.56 905 LEU B O 1
ATOM 13873 N N . GLY B 1 906 ? -1.911 -32.656 5.812 1 96.38 906 GLY B N 1
ATOM 13874 C CA . GLY B 1 906 ? -2.451 -33.844 6.492 1 96.38 906 GLY B CA 1
ATOM 13875 C C . GLY B 1 906 ? -3.848 -33.594 7.047 1 96.38 906 GLY B C 1
ATOM 13876 O O . GLY B 1 906 ? -4.656 -32.906 6.438 1 96.38 906 GLY B O 1
ATOM 13877 N N . ARG B 1 907 ? -4.094 -34.344 8.117 1 97.56 907 ARG B N 1
ATOM 13878 C CA . ARG B 1 907 ? -5.406 -34.219 8.742 1 97.56 907 ARG B CA 1
ATOM 13879 C C . ARG B 1 907 ? -5.617 -32.844 9.305 1 97.56 907 ARG B C 1
ATOM 13881 O O . ARG B 1 907 ? -4.715 -32.25 9.922 1 97.56 907 ARG B O 1
ATOM 13888 N N . TYR B 1 908 ? -6.734 -32.281 9.031 1 97.38 908 TYR B N 1
ATOM 13889 C CA . TYR B 1 908 ? -7.051 -30.922 9.461 1 97.38 908 TYR B CA 1
ATOM 13890 C C . TYR B 1 908 ? -8.406 -30.875 10.156 1 97.38 908 TYR B C 1
ATOM 13892 O O . TYR B 1 908 ? -9.406 -31.359 9.617 1 97.38 908 TYR B O 1
ATOM 13900 N N . PHE B 1 909 ? -8.484 -30.203 11.328 1 98.25 909 PHE B N 1
ATOM 13901 C CA . PHE B 1 909 ? -9.695 -30.094 12.133 1 98.25 909 PHE B CA 1
ATOM 13902 C C . PHE B 1 909 ? -10.227 -28.672 12.125 1 98.25 909 PHE B C 1
ATOM 13904 O O . PHE B 1 909 ? -9.453 -27.719 12.125 1 98.25 909 PHE B O 1
ATOM 13911 N N . PHE B 1 910 ? -11.531 -28.562 12.086 1 97.5 910 PHE B N 1
ATOM 13912 C CA . PHE B 1 910 ? -12.094 -27.219 12.203 1 97.5 910 PHE B CA 1
ATOM 13913 C C . PHE B 1 910 ? -13.398 -27.25 12.992 1 97.5 910 PHE B C 1
ATOM 13915 O O . PHE B 1 910 ? -14.07 -28.281 13.055 1 97.5 910 PHE B O 1
ATOM 13922 N N . VAL B 1 911 ? -13.773 -26.125 13.633 1 97.81 911 VAL B N 1
ATOM 13923 C CA . VAL B 1 911 ? -15.031 -25.891 14.336 1 97.81 911 VAL B CA 1
ATOM 13924 C C . VAL B 1 911 ? -15.555 -24.484 14.016 1 97.81 911 VAL B C 1
ATOM 13926 O O . VAL B 1 911 ? -14.773 -23.578 13.75 1 97.81 911 VAL B O 1
ATOM 13929 N N . ARG B 1 912 ? -16.812 -24.406 13.93 1 97.25 912 ARG B N 1
ATOM 13930 C CA . ARG B 1 912 ? -17.469 -23.141 13.594 1 97.25 912 ARG B CA 1
ATOM 13931 C C . ARG B 1 912 ? -18.703 -22.906 14.461 1 97.25 912 ARG B C 1
ATOM 13933 O O . ARG B 1 912 ? -19.438 -23.844 14.75 1 97.25 912 ARG B O 1
ATOM 13940 N N . ALA B 1 913 ? -18.891 -21.719 14.914 1 97.38 913 ALA B N 1
ATOM 13941 C CA . ALA B 1 913 ? -20.109 -21.266 15.594 1 97.38 913 ALA B CA 1
ATOM 13942 C C . ALA B 1 913 ? -20.781 -20.125 14.836 1 97.38 913 ALA B C 1
ATOM 13944 O O . ALA B 1 913 ? -20.094 -19.203 14.375 1 97.38 913 ALA B O 1
ATOM 13945 N N . SER B 1 914 ? -22.031 -20.297 14.656 1 95.75 914 SER B N 1
ATOM 13946 C CA . SER B 1 914 ? -22.828 -19.266 13.984 1 95.75 914 SER B CA 1
ATOM 13947 C C . SER B 1 914 ? -23.984 -18.797 14.859 1 95.75 914 SER B C 1
ATOM 13949 O O . SER B 1 914 ? -24.688 -19.609 15.461 1 95.75 914 SER B O 1
ATOM 13951 N N . MET B 1 915 ? -24.125 -17.547 14.906 1 95.19 915 MET B N 1
ATOM 13952 C CA . MET B 1 915 ? -25.219 -16.953 15.664 1 95.19 915 MET B CA 1
ATOM 13953 C C . MET B 1 915 ? -25.984 -15.953 14.805 1 95.19 915 MET B C 1
ATOM 13955 O O . MET B 1 915 ? -25.391 -15.117 14.125 1 95.19 915 MET B O 1
ATOM 13959 N N . LYS B 1 916 ? -27.297 -16.047 14.859 1 92.56 916 LYS B N 1
ATOM 13960 C CA . LYS B 1 916 ? -28.172 -15.172 14.086 1 92.56 916 LYS B CA 1
ATOM 13961 C C . LYS B 1 916 ? -29.172 -14.445 14.984 1 92.56 916 LYS B C 1
ATOM 13963 O O . LYS B 1 916 ? -29.688 -15.031 15.938 1 92.56 916 LYS B O 1
ATOM 13968 N N . PHE B 1 917 ? -29.422 -13.242 14.539 1 90.5 917 PHE B N 1
ATOM 13969 C CA . PHE B 1 917 ? -30.375 -12.422 15.273 1 90.5 917 PHE B CA 1
ATOM 13970 C C . PHE B 1 917 ? -31.406 -11.805 14.328 1 90.5 917 PHE B C 1
ATOM 13972 O O . PHE B 1 917 ? -31.094 -11.508 13.172 1 90.5 917 PHE B O 1
#

pLDDT: mean 89.54, std 14.13, range [20.97, 98.56]

Foldseek 3Di:
DPDCFLQQVLVVLQQPVADDPPPPPPPPPPPPDDDDDDQDFDDDPQDPFTDNGRDDLFDKHKFFLRNCVQQVDFFCLSPQLQAQQWFWFFQDQQDFPPRQHFTATHGNLPDRQLEFEAEPLHGDFFWGFFFGRGHGSLQDGSVFFGMKMWTQFARCLPHNASQFRTYIYTYGDFDDAFKKKKWKWWAFPLGWFIKIKIKMKHKDADDFKIKIKMKMKMWTTFAALCSDPLFVADWDWDDDFQDIDIDRAAALQFAQKWKWFDLCAAWFAPDPPGHRAAPTAGDFFGWHQPPPRGTDTDGDVPGDAATWACPPNAIDHDDRVRHDGWRRWWTSGWIKIKMKIKMKMKGHPDPFKMKIKIKIKMKMKIKHWTFADKFWDQWFAFDADVVNVGQAHCRCPPSHDHRTTMIMIHRLVQLPIWMKIKIKMKMKMKIKMKGADPVGKIKMKMKIKMKMKMKMKIFFFFQVLVQVVCVVVSNAHPNRSCCSHDPNRVVGTDMWMKMKMKIKIKIKMKMKDWDQADPQGTKIKMKMKMKMKMWMKMDTGPCQCVLRGSFGHFDIFTDMKMKIKIKMKMKAWDDDDDQQANTKIKIKMKMWMQIPQAGIDMKIKIKMWGDRDSFKIKIKMKIKHKHFDRSFQQTNTWGWDWDAEDALQAPDRTATEIEGHHSNQGIKMKIKIKIKMWGHDPVARFKIKMKMKMKMKIALDWDWADPHCLCPQQAPSNQDGDPCVDPSNVQFVWHAGPNRHIYTYIYIGRQKMKIWIWMKMKIWGWDDDPQKTKIKIKIKIATDFIWMAGNVGDIDTQAQEAAQHTTHHFRMKMKIKMKIDHDFKIKMKMKIKTAKGAYPVCVVPVSNWPARIDGIDMKIKIKMKGDPDPFKMKIKIKTSVVFDAADATPNHHRSRHDSSRDDHSTIMIMMMMMGTD/DPPCFQQQVLVVLQQPVADDPPCPPPPPPDPPDDDDDPQDFDDDPQDPFTDNGRDDLFDKHKFFLRNCVQQVDFFCLSPQLQAQQWFWFFQDQQDFPPRQHFTATHGNLPDRQLEFEAEPLHGDFFWGFFFGRGHGRLQDGSVFFGMKMWTQFARCLPNNASQFRTYIYTYGDWDDAFKKKKWKWWAFPLGWFIKIKIKIKHKDADDFKIKIKMKMKMWTTFAALCSDPLFVADWDWDDDFQDIDIDRAAALFFAQKWKWFDLCAAWFAPDPPGDRAAPTAGDFFGWHQPVPRGTDTDGDPPGDAATWACPPNAIDHDDRVRHDGWRRWWTSGWIKIKMKIKMKMKGHPDPFKIKIKIKIKMKMKIKHWTFADKFWDQWFAFDADVVNVGQAHCRCPPSHDHRTTMIMIHRLVQLPIWMKIKIKMKMKMKIKMKGADPVGKIKMKMKIKMKMKMKMKIFFFFQVLVQVVCVVVSNAHPNRSCCSHDPNRVVGTDMWMKMKMKIKIKIKMKMWDWDQADPQGTKIKMKMKMKMKMWMKMDTGPCQCVLRGSFGHFDIFTDMKMKIKIKMKMKAWDDDDDQQANTKIKIKMKMWMQIPQAGIDMKIKIKMWGDRDSFKIKIKMKIKHKHFDRSFQQTNTWGWDWDAEDALQAPDRTATEIEGHHSNQGIKMKIKIKIKMWGHDPVARFKIKMKMKMKMKIALDWDWADPHCLPPQQAPSNQDGDPCVDPSNVQFVWHAGPNRHIYTYIYIGRQKMKIWIWMKMKIWGWDDDPQKTKIKIKIKIATDFIWMAGNVGDIDTQAQEAAQHTTHHFRMKMKIKMKIDDPFKIKMKMKIKTAKGAYPVCVVPVSNWPARIDGIDMKIKIKMKGDPDPFKMKIKIKTSVVFDAADATPNHHRSRHDSSNDDHSTIMIMMMMMGTD

Sequence (1834 aa):
MYKNNSLTNAVRLALVGGVAATAFSAPTVLAAEEGADNVERIQVTGSRIKRTDMETASPVSVIDASSIIASGAVNIDDVLQKMTSAGGAMTNAGINNGSGGNSRINLRGLGDNRTLVLVNGRRMIASGTGAASSVDLNTIPVSMIQRVEVLKDGASAIYGTDAIAGVVNIILKRDFDGFEINVQTGISGEGDADESSIDMTLGNTFEKGNIVVNAQYTKRGDASQADRDFSNCPIAETGPKGDRSLYCGGSSYSQGGHVWGDNNFGIVGTGPEGAYAIGDKGYYGEYVDNGEGKPKFQYFDGMSEADLSGLGGTYHEFGDADRYNYAKDSYLSTPMERLNLSMAGTYELTESIRFFTEAMYSKRWSNQQMAPQPIWNGDAWVYNPKSAGGWMTDDLLPWVQPGEELAYGRRMVESGTRDFDQVVDTIRIVVGLEGEFENGWTWDASYNKGKNDSTDTLANLHNLGSINAAVLEGTFDPFLQSSWEGESIKPYIYTEVNSGGSELDVIAATLSGDLFEMPAGMMGFAAGYEHRKEAAHYTPDSLTSQGLANDPRVEPTAGDFSVNEFYAELAIPLLSELPLAQQVDLSAAMRYFDYSTFGDDTTWKLGLTWRVYDDLMIRGGMSTAFRAPTVYELYGGKSPSFEQIVHPATDQDQAEVTVGGNEMLTPEEADITTLGLVYSPSFVEGLSLTVDYYDIEISNTITSVDNNYVANQCLDAGGNKINTGTALCQSSNIEIDNSGRIKFDNGLQNIGATNTSGYDINVAYVFNAFGLDWKAGWDSSILSEYEEFDPDGNAVDYRGYITGGVGAYAKFKSNLNITAAGDDWTVTYEARYIDGMDSFACKNDDGSCYAPSVDSVVYHDLSGSYDITDRIRVSGGVNNLFDKEPPYYTGNNDSNTDPYTYDMLGRYFFVRASMKFMYKNNSLTNAVRLALVGGVAATAFSAPTVLAAEEGADNVERIQVTGSRIKRTDMETASPVSVIDASSIIASGAVNIDDVLQKMTSAGGAMTNAGINNGSGGNSRINLRGLGDNRTLVLVNGRRMIASGTGAASSVDLNTIPVSMIQRVEVLKDGASAIYGTDAIAGVVNIILKRDFDGFEINVQTGISGEGDADESSIDMTLGNTFEKGNIVVNAQYTKRGDASQADRDFSNCPIAETGPKGDRSLYCGGSSYSQGGHVWGDNNFGIVGTGPEGAYAIGDKGYYGEYVDNGEGKPKFQYFDGMSEADLSGLGGTYHEFGDADRYNYAKDSYLSTPMERLNLSMAGTYELTESIRFFTEAMYSKRWSNQQMAPQPIWNGDAWVYNPKSAGGWMTDDLLPWVQPGEELAYGRRMVESGTRDFDQVVDTIRIVVGLEGEFENGWTWDASYNKGKNDSTDTLANLHNLGSINAAVLEGTFDPFLQSSWEGESIKPYIYTEVNSGGSELDVIAATLSGDLFEMPAGMMGFAAGYEHRKEAAHYTPDSLTSQGLANDPRVEPTAGDFSVNEFYAELAIPLLSELPLAQQVDLSAAMRYFDYSTFGDDTTWKLGLTWRVYDDLMIRGGMSTAFRAPTVYELYGGKSPSFEQIVHPATDQDQAEVTVGGNEMLTPEEADITTLGLVYSPSFVEGLSLTVDYYDIEISNTITSVDNNYVANQCLDAGGNKINTGTALCQSSNIEIDNSGRIKFDNGLQNIGATNTSGYDINVAYVFNAFGLDWKAGWDSSILSEYEEFDPDGNAVDYRGYITGGVGAYAKFKSNLNITAAGDDWTVTYEARYIDGMDSFACKNDDGSCYAPSVDSVVYHDLSGSYDITDRIRVSGGVNNLFDKEPPYYTGNNDSNTDPYTYDMLGRYFFVRASMKF

Radius of gyration: 38.28 Å; Cα contacts (8 Å, |Δi|>4): 5324; chains: 2; bounding box: 112×99×86 Å

Solvent-accessible surface area (backbone atoms only — not comparable to full-atom values): 88033 Å² total; per-residue (Å²): 131,87,66,84,45,59,37,60,52,27,50,47,42,58,58,50,58,47,53,81,78,73,80,69,80,68,74,78,70,75,75,78,80,78,85,92,82,83,74,76,62,48,67,49,90,92,48,81,47,63,31,78,65,86,79,58,41,57,59,68,48,60,46,34,43,42,46,43,55,61,69,65,52,77,44,50,49,69,55,55,58,66,36,50,60,34,30,18,56,30,47,31,54,44,38,38,83,82,27,82,69,34,28,41,58,16,37,72,39,68,36,45,65,27,35,30,50,24,48,70,81,34,81,57,52,32,35,48,62,33,40,30,74,36,56,31,44,77,56,49,55,50,91,44,39,46,33,35,39,37,31,66,41,57,36,16,20,78,75,32,65,16,11,48,48,9,35,41,32,37,30,61,57,52,88,40,73,38,43,37,42,37,41,34,42,32,33,27,74,82,73,37,42,33,34,38,38,42,36,40,39,42,25,40,72,54,97,52,34,29,36,24,39,36,43,36,41,39,42,35,40,47,32,46,20,47,78,35,88,76,19,38,46,39,68,36,78,44,71,55,72,75,53,53,42,78,44,69,38,52,36,75,37,7,45,62,22,23,40,34,45,44,61,58,36,74,46,64,39,76,31,78,99,50,36,74,27,62,71,32,50,36,76,31,23,32,22,38,66,67,82,76,82,40,59,32,82,41,68,39,92,93,43,68,56,36,48,31,23,18,49,93,78,50,67,41,76,58,51,69,86,48,28,29,57,45,23,60,46,19,40,39,26,37,28,34,39,37,42,29,40,38,38,26,36,40,37,52,78,48,97,49,34,30,39,38,38,39,38,40,35,21,40,37,42,24,40,31,39,36,37,32,43,71,46,63,57,86,64,60,47,68,37,39,23,40,89,78,73,40,83,29,63,59,72,57,56,83,62,50,58,81,65,34,46,30,41,43,27,24,24,37,63,76,63,35,50,25,41,38,40,34,44,32,38,37,41,36,42,34,44,33,41,35,35,53,48,95,87,63,31,34,38,39,39,38,42,40,40,23,43,18,39,18,38,38,34,39,36,44,38,57,36,47,51,61,50,51,52,29,38,76,69,68,76,41,44,89,84,34,72,68,44,61,34,70,80,65,32,49,77,40,48,40,41,44,34,32,36,19,16,20,38,31,39,34,41,40,37,39,40,30,35,75,73,53,79,43,98,36,36,63,24,36,31,24,37,36,43,38,38,38,36,41,36,26,25,24,43,52,24,33,34,33,47,59,43,38,34,82,49,67,42,33,47,52,24,62,42,66,50,41,35,44,34,41,34,40,37,38,38,40,40,69,36,50,76,38,91,70,28,39,35,26,36,37,35,42,31,31,22,42,39,41,35,73,76,79,39,70,54,74,29,34,35,39,29,34,34,38,28,33,46,72,35,37,32,40,27,24,34,43,29,29,22,36,33,65,70,46,49,40,51,32,36,26,28,47,26,67,40,76,41,77,37,81,49,80,48,33,88,46,55,44,26,45,30,37,29,34,30,29,78,79,53,52,51,24,38,32,44,33,39,37,42,34,41,39,40,20,50,74,91,45,71,47,33,31,39,37,42,34,38,43,38,41,40,34,37,37,26,77,37,54,72,56,63,45,55,53,49,60,58,24,28,42,62,81,55,44,81,33,61,66,82,38,70,67,38,53,65,18,61,64,48,62,47,91,87,36,37,38,33,30,43,47,48,51,37,61,49,28,31,41,40,37,30,32,38,40,37,39,39,33,36,42,48,74,58,96,87,26,45,36,35,38,39,40,38,33,23,37,51,73,41,33,34,36,28,44,78,88,63,51,74,46,78,41,65,28,22,31,40,47,75,63,25,43,31,47,36,38,26,33,38,39,38,40,34,43,32,56,96,51,36,36,39,38,42,36,40,41,39,40,43,39,27,33,18,50,73,22,67,89,46,46,55,71,35,77,27,39,44,42,72,60,48,71,44,37,32,41,25,38,38,37,48,81,46,101,37,34,36,38,34,38,36,32,39,28,66,80,46,56,74,65,62,58,37,41,56,40,52,49,66,45,14,51,53,48,76,43,63,82,70,42,25,33,39,38,42,35,42,37,40,51,89,131,87,67,83,48,62,37,61,52,29,50,49,42,58,58,51,58,48,53,81,78,72,81,68,80,68,74,77,71,73,75,77,80,83,84,94,81,83,76,76,63,48,69,48,91,91,48,82,48,63,30,78,64,84,79,57,42,57,60,68,49,62,46,34,41,43,47,42,55,62,68,63,50,77,44,50,51,70,54,56,59,66,37,51,61,34,32,17,55,29,47,32,54,44,39,39,84,84,28,80,70,35,27,41,57,17,36,73,39,69,36,44,65,26,36,30,51,23,48,71,82,35,81,56,52,32,32,48,62,33,41,30,75,36,54,32,42,79,56,48,57,50,90,46,40,47,32,35,38,35,31,66,39,58,36,16,19,79,74,31,65,16,11,47,49,9,36,42,32,38,31,60,58,50,89,41,71,38,41,36,44,37,42,36,42,32,34,27,73,81,74,36,41,35,37,38,36,42,34,40,38,42,24,42,72,53,97,52,33,29,36,24,38,37,42,36,40,38,42,35,40,47,32,45,19,48,78,37,90,75,19,37,44,38,68,35,78,44,68,55,74,77,53,52,42,77,44,70,39,51,35,74,38,6,44,62,23,22,40,36,46,45,60,58,36,76,44,64,40,76,31,78,98,49,36,75,28,63,71,33,51,33,78,31,24,33,22,37,67,68,83,78,82,40,60,32,81,40,65,40,92,94,43,68,55,36,49,31,24,18,49,94,77,49,67,40,77,56,52,71,86,48,28,28,58,44,23,62,47,20,41,39,27,38,28,36,38,37,42,28,39,37,38,27,37,39,38,54,78,47,98,47,35,28,39,38,38,39,37,40,35,22,40,36,42,28,41,31,38,36,37,32,43,72,47,64,57,86,64,60,47,66,36,39,24,41,90,78,73,40,84,30,63,61,72,55,56,83,62,50,58,82,65,34,48,30,42,43,27,24,23,36,63,77,62,35,48,26,39,38,38,34,44,34,38,37,40,36,42,33,44,33,43,35,36,54,48,95,86,62,32,36,38,39,37,38,42,41,41,22,42,19,39,19,39,37,36,38,35,45,38,56,35,48,51,60,49,51,52,30,37,76,70,67,76,40,44,90,83,35,75,68,45,61,34,69,80,66,31,50,76,40,47,39,40,44,36,31,38,20,16,19,38,32,40,34,42,38,37,39,39,31,34,75,74,54,78,43,98,37,36,63,24,34,31,25,37,36,42,38,41,39,37,42,35,26,26,24,43,52,24,34,35,34,46,58,42,39,34,81,49,66,42,33,47,52,25,62,42,66,48,41,34,44,34,41,35,41,36,38,38,40,39,69,36,47,75,37,90,70,28,39,33,27,38,37,36,42,30,30,22,42,40,42,34,73,76,80,40,69,53,74,29,31,34,40,28,34,34,37,28,33,46,75,36,36,33,39,27,24,33,41,30,31,21,36,32,65,70,45,49,41,51,31,36,25,27,46,26,68,40,76,42,75,36,79,47,81,47,34,89,46,55,42,25,44,30,38,31,35,30,28,77,80,51,55,52,22,39,32,43,33,40,39,43,33,40,40,40,22,50,76,90,44,72,48,31,31,38,36,41,34,38,41,38,39,40,35,37,37,27,78,38,54,72,57,62,45,55,53,49,61,58,24,29,43,62,82,56,44,81,33,62,62,83,38,71,66,36,52,66,18,61,64,48,62,49,90,87,37,36,38,34,31,43,48,49,52,37,60,50,28,32,40,38,38,30,32,38,40,36,40,37,34,38,43,49,75,57,95,86,25,47,36,38,38,39,37,39,35,24,37,51,73,41,34,34,38,28,46,78,86,63,51,73,46,78,43,64,30,22,32,38,47,75,64,25,41,32,48,37,38,27,33,38,37,40,41,34,42,32,56,96,51,36,38,40,37,42,37,40,39,38,40,43,41,27,32,19,52,71,19,68,87,46,46,54,72,32,76,28,39,44,41,72,59,49,71,43,37,33,42,24,38,37,37,47,82,45,99,38,34,36,40,35,38,35,31,37,27,67,81,44,58,73,66,62,60,36,40,56,40,52,50,67,45,14,50,52,47,77,43,63,84,70,41,26,34,36,38,41,34,40,37,40,53,88

Organism: NCBI:txid38313

Secondary structure (DSSP, 8-state):
-----HHHHHHHHHHHTT-----------------------B--TT-SS-BS----SS-EEEEEHHHHHHHT-SSTHHHHTTSTTB-B----TT--TT-TT-----BTTS-GGGEEEEETTEEPPP-SSSS--S--GGGS-GGGEEEEEEE-S--HHHH-TT-SSEEEEEEEP----EEEEEEEEEEETTS---EEEEEEEEEEEETTEEEEEEEEEEEE--EEGGGSTTTSS-EEEESSTT--EEEE--BSS-BT-EEE--TTTT----SGGG---TT-B-SSEEEEE-SSS-EEEEEPTT----EEE-GGGS-EE--GGGSB-GGGGSEEE--EEEEEEEEEEEEESSSSEEEEEEEEEEEEEEEEEEPSPEEE-SSPEE--BGGGTSSB-STTTTTS-TT-EEEEEEE-GGG--EEEEEEEEEEEEEEEEEEE-TTS-EEEEEEEEEEEEEEEEEEEEE-HHHHHHHHHHTS--TTSGGGGSHHHHGGGEEEEEEEEEEEEEEEEEEEEEEEEEETTEEEEEEEEEEEEEEEEEEE--HHHHTT-SSSPP---EEEEEEEEEEEEEEEEEEEEEETTEEEEEEEEEEEEEEESSS-EEEEEEEEEEEEEETTEEEEEEEEEEEEPPPHHHHHPPPEEEEEE---TT-S-SEEEEEE---TT---EEEEEEEEEEEE--TTSTTEEEEEEEEEEEEEEEEEPPPHHHHHHHHB-TTS-B--TTSHHHHHHT-EE-TTS-EEEE---EEEEEEEEEEEEEEEEEEEEETTEEEEEEEEEEEEEEEEEE-TT--EEE-TTEE-SSS-EE-SEEEEEEEEEE-SSEEEEEEEEEE--EEEGGGSS-GGG-S--EE--EEEEEEEEEEESSSSEEEEEEEESTT-PPPPP-TT-SBTTB-TTTS--S-SEEEEEEEEE-/-----HHHHHHHHHHH-SS--------------S-------B--TT-SS-BS----SS-EEEEEHHHHHHHT-SSTHHHHTTSTTB-B----TT--TT-TT-----BTTS-GGGEEEEETTEEPPP-SSSS--S--GGGS-GGGEEEEEEE-S--HHHH-TT-SSEEEEEEEP----EEEEEEEEEEETTS---EEEEEEEEEEEETTEEEEEEEEEEEE--EEGGGSTTTSS-EEEESSTT--EEEE--BSS-BT-EEE--TTTT----SGGG---TT-B-SSEEEEE-SSS-EEEEEPTT----EEE-GGGS-EE--GGGSB-GGGGSEEE--EEEEEEEEEEEEESSSSEEEEEEEEEEEEEEEEEEPSPEEE-SSPEE--BGGGTSSB-STTTTTS-TT-EEEEEEE-GGG--EEEEEEEEEEEEEEEEEEE-TTS-EEEEEEEEEEEEEEEEEEEEE-HHHHHHHHHHTS--TTSGGGGSHHHHGGGEEEEEEEEEEEEEEEEEEEEEEEEEETTEEEEEEEEEEEEEEEEEEE--HHHHTT-SSSPP---EEEEEEEEEEEEEEEEEEEEEETTEEEEEEEEEEEEEEESSS-EEEEEEEEEEEEEETTEEEEEEEEEEEEPPPHHHHHPPPEEEEEE---TT-S-SEEEEEE---TT---EEEEEEEEEEEE--TTSTTEEEEEEEEEEEEEEEEEPPPHHHHHHHHB-TTS-B--TTSHHHHHHT-EE-TTS-EEEE---EEEEEEEEEEEEEEEEEEEEETTEEEEEEEEEEEEEEEEEE-TT--EEE-TTEE-SSS-EE-SEEEEEEEEEE-SSEEEEEEEEEE--EEEGGGSS-GGG-S--EE--EEEEEEEEEEESSSSEEEEEEEESTT-PPPPP-TT-SBTTB-TTTS--S-SEEEEEEEEE-

Nearest PDB structures (foldseek):
  5out-assembly1_A  TM=7.283E-01  e=1.003E-42  Pseudomonas aeruginosa PAO1
  1fep-assembly1_A  TM=7.646E-01  e=4.276E-39  Escherichia coli K-12
  5fr8-assembly2_B  TM=7.234E-01  e=2.254E-40  Acinetobacter baumannii
  2hdi-assembly1_A  TM=8.273E-01  e=5.221E-34  Escherichia coli
  2hdf-assembly1_A  TM=7.967E-01  e=3.030E-32  Escherichia coli